Protein 7R3M (pdb70)

Secondary structure (DSSP, 8-state):
--SS--TTS---S-SEEEESSTTS-S--EEEEE-S-----SSSBPP--TTEEEEEEEEESS-SS-EEEEEETTEEEEEEGGGEEEEEES----EEEEPPTTTT---SS----

Structure (mmCIF, N/CA/C/O backbone):
data_7R3M
#
_entry.id   7R3M
#
loop_
_atom_site.group_PDB
_atom_site.id
_atom_site.type_symbol
_atom_site.label_atom_id
_atom_site.label_alt_id
_atom_site.label_comp_id
_atom_site.label_asym_id
_atom_site.label_entity_id
_atom_site.label_seq_id
_atom_site.pdbx_PDB_ins_code
_atom_site.Cartn_x
_atom_site.Cartn_y
_atom_site.Cartn_z
_atom_site.occupancy
_atom_site.B_iso_or_equiv
_atom_site.auth_seq_id
_atom_site.auth_comp_id
_atom_site.auth_asym_id
_atom_site.auth_atom_id
_atom_site.pdbx_PDB_model_num
ATOM 1 N N . MET A 1 1 ? 16.230 -0.362 6.856 1.00 0.00 20 MET A N 1
ATOM 2 C CA . MET A 1 1 ? 17.024 0.576 7.683 1.00 0.00 20 MET A CA 1
ATOM 3 C C . MET A 1 1 ? 18.516 0.396 7.415 1.00 0.00 20 MET A C 1
ATOM 4 O O . MET A 1 1 ? 19.161 -0.491 7.978 1.00 0.00 20 MET A O 1
ATOM 20 N N . PRO A 1 2 ? 19.088 1.247 6.553 1.00 0.00 21 PRO A N 1
ATOM 21 C CA . PRO A 1 2 ? 20.497 1.177 6.181 1.00 0.00 21 PRO A CA 1
ATOM 22 C C . PRO A 1 2 ? 21.393 1.959 7.141 1.00 0.00 21 PRO A C 1
ATOM 23 O O . PRO A 1 2 ? 22.228 2.763 6.718 1.00 0.00 21 PRO A O 1
ATOM 34 N N . GLY A 1 3 ? 21.205 1.729 8.435 1.00 0.00 22 GLY A N 1
ATOM 35 C CA . GLY A 1 3 ? 21.987 2.428 9.443 1.00 0.00 22 GLY A CA 1
ATOM 36 C C . GLY A 1 3 ? 21.457 3.823 9.711 1.00 0.00 22 GLY A C 1
ATOM 37 O O . GLY A 1 3 ? 21.188 4.186 10.855 1.00 0.00 22 GLY A O 1
ATOM 41 N N . GLN A 1 4 ? 21.312 4.604 8.651 1.00 0.00 23 GLN A N 1
ATOM 42 C CA . GLN A 1 4 ? 20.735 5.936 8.743 1.00 0.00 23 GLN A CA 1
ATOM 43 C C . GLN A 1 4 ? 19.438 5.971 7.955 1.00 0.00 23 GLN A C 1
ATOM 44 O O . GLN A 1 4 ? 19.200 5.103 7.117 1.00 0.00 23 GLN A O 1
ATOM 58 N N . LEU A 1 5 ? 18.606 6.966 8.208 1.00 0.00 24 LEU A N 1
ATOM 59 C CA . LEU A 1 5 ? 17.340 7.080 7.505 1.00 0.00 24 LEU A CA 1
ATOM 60 C C . LEU A 1 5 ? 17.032 8.542 7.210 1.00 0.00 24 LEU A C 1
ATOM 61 O O . LEU A 1 5 ? 17.108 9.391 8.101 1.00 0.00 24 LEU A O 1
ATOM 77 N N . ASP A 1 6 ? 16.710 8.833 5.958 1.00 0.00 25 ASP A N 1
ATOM 78 C CA . ASP A 1 6 ? 16.346 10.187 5.555 1.00 0.00 25 ASP A CA 1
ATOM 79 C C . ASP A 1 6 ? 14.919 10.491 5.999 1.00 0.00 25 ASP A C 1
ATOM 80 O O . ASP A 1 6 ? 13.967 9.846 5.558 1.00 0.00 25 ASP A O 1
ATOM 89 N N . PRO A 1 7 ? 14.770 11.492 6.885 1.00 0.00 26 PRO A N 1
ATOM 90 C CA . PRO A 1 7 ? 13.476 11.880 7.469 1.00 0.00 26 PRO A CA 1
ATOM 91 C C . PRO A 1 7 ? 12.395 12.145 6.431 1.00 0.00 26 PRO A C 1
ATOM 92 O O . PRO A 1 7 ? 11.222 11.844 6.651 1.00 0.00 26 PRO A O 1
ATOM 103 N N . SER A 1 8 ? 12.793 12.710 5.303 1.00 0.00 27 SER A N 1
ATOM 104 C CA . SER A 1 8 ? 11.841 13.171 4.310 1.00 0.00 27 SER A CA 1
ATOM 105 C C . SER A 1 8 ? 11.417 12.044 3.370 1.00 0.00 27 SER A C 1
ATOM 106 O O . SER A 1 8 ? 10.568 12.237 2.498 1.00 0.00 27 SER A O 1
ATOM 114 N N . THR A 1 9 ? 11.997 10.867 3.553 1.00 0.00 28 THR A N 1
ATOM 115 C CA . THR A 1 9 ? 11.691 9.736 2.694 1.00 0.00 28 THR A CA 1
ATOM 116 C C . THR A 1 9 ? 11.101 8.586 3.485 1.00 0.00 28 THR A C 1
ATOM 117 O O . THR A 1 9 ? 11.648 8.171 4.510 1.00 0.00 28 THR A O 1
ATOM 128 N N . GLY A 1 10 ? 9.975 8.084 3.007 1.00 0.00 29 GLY A N 1
ATOM 129 C CA . GLY A 1 10 ? 9.327 6.973 3.652 1.00 0.00 29 GLY A CA 1
ATOM 130 C C . GLY A 1 10 ? 9.963 5.650 3.280 1.00 0.00 29 GLY A C 1
ATOM 131 O O . GLY A 1 10 ? 10.927 5.608 2.509 1.00 0.00 29 GLY A O 1
ATOM 135 N N . ARG A 1 11 ? 9.426 4.569 3.817 1.00 0.00 30 ARG A N 1
ATOM 136 C CA . ARG A 1 11 ? 9.979 3.247 3.582 1.00 0.00 30 ARG A CA 1
ATOM 137 C C . ARG A 1 11 ? 9.068 2.438 2.668 1.00 0.00 30 ARG A C 1
ATOM 138 O O . ARG A 1 11 ? 7.937 2.834 2.393 1.00 0.00 30 ARG A O 1
ATOM 159 N N . ARG A 1 12 ? 9.567 1.300 2.203 1.00 0.00 31 ARG A N 1
ATOM 160 C CA . ARG A 1 12 ? 8.801 0.417 1.349 1.00 0.00 31 ARG A CA 1
ATOM 161 C C . ARG A 1 12 ? 7.830 -0.408 2.193 1.00 0.00 31 ARG A C 1
ATOM 162 O O . ARG A 1 12 ? 7.957 -1.629 2.285 1.00 0.00 31 ARG A O 1
ATOM 183 N N . PHE A 1 13 ? 6.879 0.298 2.817 1.00 0.00 32 PHE A N 1
ATOM 184 C CA . PHE A 1 13 ? 5.808 -0.288 3.635 1.00 0.00 32 PHE A CA 1
ATOM 185 C C . PHE A 1 13 ? 6.246 -1.521 4.439 1.00 0.00 32 PHE A C 1
ATOM 186 O O . PHE A 1 13 ? 6.772 -1.387 5.545 1.00 0.00 32 PHE A O 1
ATOM 203 N N . SER A 1 14 ? 6.052 -2.710 3.886 1.00 0.00 33 SER A N 1
ATOM 204 C CA . SER A 1 14 ? 6.340 -3.939 4.604 1.00 0.00 33 SER A CA 1
ATOM 205 C C . SER A 1 14 ? 7.021 -4.944 3.677 1.00 0.00 33 SER A C 1
ATOM 206 O O . SER A 1 14 ? 6.983 -4.805 2.451 1.00 0.00 33 SER A O 1
ATOM 214 N N . GLU A 1 15 ? 7.640 -5.955 4.278 1.00 0.00 34 GLU A N 1
ATOM 215 C CA . GLU A 1 15 ? 8.380 -6.971 3.537 1.00 0.00 34 GLU A CA 1
ATOM 216 C C . GLU A 1 15 ? 7.433 -7.962 2.878 1.00 0.00 34 GLU A C 1
ATOM 217 O O . GLU A 1 15 ? 7.821 -8.708 1.977 1.00 0.00 34 GLU A O 1
ATOM 229 N N . HIS A 1 16 ? 6.199 -7.991 3.347 1.00 0.00 35 HIS A N 1
ATOM 230 C CA . HIS A 1 16 ? 5.194 -8.870 2.778 1.00 0.00 35 HIS A CA 1
ATOM 231 C C . HIS A 1 16 ? 3.881 -8.120 2.630 1.00 0.00 35 HIS A C 1
ATOM 232 O O . HIS A 1 16 ? 3.487 -7.359 3.515 1.00 0.00 35 HIS A O 1
ATOM 247 N N . LYS A 1 17 ? 3.221 -8.329 1.510 1.00 0.00 36 LYS A N 1
ATOM 248 C CA . LYS A 1 17 ? 1.972 -7.658 1.222 1.00 0.00 36 LYS A CA 1
ATOM 249 C C . LYS A 1 17 ? 0.843 -8.674 1.126 1.00 0.00 36 LYS A C 1
ATOM 250 O O . LYS A 1 17 ? 1.000 -9.746 0.546 1.00 0.00 36 LYS A O 1
ATOM 269 N N . LEU A 1 18 ? -0.282 -8.343 1.721 1.00 0.00 37 LEU A N 1
ATOM 270 C CA . LEU A 1 18 ? -1.439 -9.199 1.685 1.00 0.00 37 LEU A CA 1
ATOM 271 C C . LEU A 1 18 ? -2.319 -8.791 0.525 1.00 0.00 37 LEU A C 1
ATOM 272 O O . LEU A 1 18 ? -2.703 -7.629 0.413 1.00 0.00 37 LEU A O 1
ATOM 288 N N . CYS A 1 19 ? -2.635 -9.730 -0.332 1.00 0.00 38 CYS A N 1
ATOM 289 C CA . CYS A 1 19 ? -3.390 -9.423 -1.524 1.00 0.00 38 CYS A CA 1
ATOM 290 C C . CYS A 1 19 ? -4.634 -10.290 -1.622 1.00 0.00 38 CYS A C 1
ATOM 291 O O . CYS A 1 19 ? -4.706 -11.362 -1.021 1.00 0.00 38 CYS A O 1
ATOM 298 N N . ALA A 1 20 ? -5.618 -9.809 -2.377 1.00 0.00 39 ALA A N 1
ATOM 299 C CA . ALA A 1 20 ? -6.843 -10.564 -2.630 1.00 0.00 39 ALA A CA 1
ATOM 300 C C . ALA A 1 20 ? -6.552 -11.768 -3.503 1.00 0.00 39 ALA A C 1
ATOM 301 O O . ALA A 1 20 ? -7.358 -12.690 -3.614 1.00 0.00 39 ALA A O 1
ATOM 308 N N . ASP A 1 21 ? -5.395 -11.732 -4.127 1.00 0.00 40 ASP A N 1
ATOM 309 C CA . ASP A 1 21 ? -4.942 -12.803 -4.985 1.00 0.00 40 ASP A CA 1
ATOM 310 C C . ASP A 1 21 ? -3.424 -12.851 -4.930 1.00 0.00 40 ASP A C 1
ATOM 311 O O . ASP A 1 21 ? -2.785 -11.829 -4.715 1.00 0.00 40 ASP A O 1
ATOM 320 N N . ASP A 1 22 ? -2.864 -14.036 -5.111 1.00 0.00 41 ASP A N 1
ATOM 321 C CA . ASP A 1 22 ? -1.428 -14.269 -4.955 1.00 0.00 41 ASP A CA 1
ATOM 322 C C . ASP A 1 22 ? -0.578 -13.491 -5.975 1.00 0.00 41 ASP A C 1
ATOM 323 O O . ASP A 1 22 ? 0.641 -13.417 -5.842 1.00 0.00 41 ASP A O 1
ATOM 332 N N . GLU A 1 23 ? -1.214 -12.891 -6.978 1.00 0.00 42 GLU A N 1
ATOM 333 C CA . GLU A 1 23 ? -0.489 -12.038 -7.919 1.00 0.00 42 GLU A CA 1
ATOM 334 C C . GLU A 1 23 ? -0.860 -10.578 -7.694 1.00 0.00 42 GLU A C 1
ATOM 335 O O . GLU A 1 23 ? -0.362 -9.678 -8.367 1.00 0.00 42 GLU A O 1
ATOM 347 N N . CYS A 1 24 ? -1.750 -10.373 -6.730 1.00 0.00 43 CYS A N 1
ATOM 348 C CA . CYS A 1 24 ? -2.200 -9.050 -6.303 1.00 0.00 43 CYS A CA 1
ATOM 349 C C . CYS A 1 24 ? -2.830 -8.252 -7.441 1.00 0.00 43 CYS A C 1
ATOM 350 O O . CYS A 1 24 ? -2.825 -7.023 -7.422 1.00 0.00 43 CYS A O 1
ATOM 357 N N . SER A 1 25 ? -3.396 -8.945 -8.416 1.00 0.00 44 SER A N 1
ATOM 358 C CA . SER A 1 25 ? -3.992 -8.277 -9.561 1.00 0.00 44 SER A CA 1
ATOM 359 C C . SER A 1 25 ? -5.492 -8.069 -9.344 1.00 0.00 44 SER A C 1
ATOM 360 O O . SER A 1 25 ? -6.175 -7.456 -10.167 1.00 0.00 44 SER A O 1
ATOM 368 N N . MET A 1 26 ? -6.003 -8.551 -8.217 1.00 0.00 45 MET A N 1
ATOM 369 C CA . MET A 1 26 ? -7.425 -8.469 -7.944 1.00 0.00 45 MET A CA 1
ATOM 370 C C . MET A 1 26 ? -7.673 -7.609 -6.719 1.00 0.00 45 MET A C 1
ATOM 371 O O . MET A 1 26 ? -6.953 -7.709 -5.725 1.00 0.00 45 MET A O 1
ATOM 385 N N . LEU A 1 27 ? -8.675 -6.749 -6.818 1.00 0.00 46 LEU A N 1
ATOM 386 C CA . LEU A 1 27 ? -9.036 -5.844 -5.742 1.00 0.00 46 LEU A CA 1
ATOM 387 C C . LEU A 1 27 ? -9.483 -6.582 -4.496 1.00 0.00 46 LEU A C 1
ATOM 388 O O . LEU A 1 27 ? -10.140 -7.623 -4.568 1.00 0.00 46 LEU A O 1
ATOM 404 N N . MET A 1 28 ? -9.134 -6.019 -3.352 1.00 0.00 47 MET A N 1
ATOM 405 C CA . MET A 1 28 ? -9.506 -6.595 -2.069 1.00 0.00 47 MET A CA 1
ATOM 406 C C . MET A 1 28 ? -10.734 -5.880 -1.552 1.00 0.00 47 MET A C 1
ATOM 407 O O . MET A 1 28 ? -11.794 -6.474 -1.358 1.00 0.00 47 MET A O 1
ATOM 421 N N . TYR A 1 29 ? -10.574 -4.585 -1.343 1.00 0.00 48 TYR A N 1
ATOM 422 C CA . TYR A 1 29 ? -11.661 -3.743 -0.902 1.00 0.00 48 TYR A CA 1
ATOM 423 C C . TYR A 1 29 ? -11.754 -2.540 -1.823 1.00 0.00 48 TYR A C 1
ATOM 424 O O . TYR A 1 29 ? -10.905 -2.336 -2.693 1.00 0.00 48 TYR A O 1
ATOM 442 N N . ARG A 1 30 ? -12.787 -1.765 -1.633 1.00 0.00 49 ARG A N 1
ATOM 443 C CA . ARG A 1 30 ? -12.879 -0.450 -2.203 1.00 0.00 49 ARG A CA 1
ATOM 444 C C . ARG A 1 30 ? -13.064 0.504 -1.042 1.00 0.00 49 ARG A C 1
ATOM 445 O O . ARG A 1 30 ? -13.753 0.170 -0.081 1.00 0.00 49 ARG A O 1
ATOM 466 N N . GLY A 1 31 ? -12.445 1.660 -1.093 1.00 0.00 50 GLY A N 1
ATOM 467 C CA . GLY A 1 31 ? -12.450 2.517 0.066 1.00 0.00 50 GLY A CA 1
ATOM 468 C C . GLY A 1 31 ? -12.668 3.963 -0.273 1.00 0.00 50 GLY A C 1
ATOM 469 O O . GLY A 1 31 ? -12.703 4.341 -1.440 1.00 0.00 50 GLY A O 1
ATOM 473 N N . GLU A 1 32 ? -12.846 4.768 0.748 1.00 0.00 51 GLU A N 1
ATOM 474 C CA . GLU A 1 32 ? -12.947 6.196 0.576 1.00 0.00 51 GLU A CA 1
ATOM 475 C C . GLU A 1 32 ? -12.110 6.852 1.655 1.00 0.00 51 GLU A C 1
ATOM 476 O O . GLU A 1 32 ? -12.036 6.358 2.780 1.00 0.00 51 GLU A O 1
ATOM 488 N N . ALA A 1 33 ? -11.449 7.928 1.309 1.00 0.00 52 ALA A N 1
ATOM 489 C CA . ALA A 1 33 ? -10.563 8.588 2.240 1.00 0.00 52 ALA A CA 1
ATOM 490 C C . ALA A 1 33 ? -11.356 9.500 3.152 1.00 0.00 52 ALA A C 1
ATOM 491 O O . ALA A 1 33 ? -12.055 10.388 2.685 1.00 0.00 52 ALA A O 1
ATOM 498 N N . LEU A 1 34 ? -11.282 9.253 4.447 1.00 0.00 53 LEU A N 1
ATOM 499 C CA . LEU A 1 34 ? -12.008 10.065 5.417 1.00 0.00 53 LEU A CA 1
ATOM 500 C C . LEU A 1 34 ? -11.082 10.981 6.161 1.00 0.00 53 LEU A C 1
ATOM 501 O O . LEU A 1 34 ? -11.343 11.410 7.283 1.00 0.00 53 LEU A O 1
ATOM 517 N N . GLU A 1 35 ? -10.011 11.271 5.500 1.00 0.00 54 GLU A N 1
ATOM 518 C CA . GLU A 1 35 ? -8.988 12.142 6.031 1.00 0.00 54 GLU A CA 1
ATOM 519 C C . GLU A 1 35 ? -8.227 12.803 4.902 1.00 0.00 54 GLU A C 1
ATOM 520 O O . GLU A 1 35 ? -7.968 12.190 3.868 1.00 0.00 54 GLU A O 1
ATOM 532 N N . ASP A 1 36 ? -7.900 14.061 5.111 1.00 0.00 55 ASP A N 1
ATOM 533 C CA . ASP A 1 36 ? -7.108 14.832 4.154 1.00 0.00 55 ASP A CA 1
ATOM 534 C C . ASP A 1 36 ? -5.663 14.367 4.237 1.00 0.00 55 ASP A C 1
ATOM 535 O O . ASP A 1 36 ? -5.205 13.988 5.316 1.00 0.00 55 ASP A O 1
ATOM 544 N N . PHE A 1 37 ? -4.941 14.400 3.129 1.00 0.00 56 PHE A N 1
ATOM 545 C CA . PHE A 1 37 ? -3.620 13.795 3.089 1.00 0.00 56 PHE A CA 1
ATOM 546 C C . PHE A 1 37 ? -2.887 14.142 1.793 1.00 0.00 56 PHE A C 1
ATOM 547 O O . PHE A 1 37 ? -3.490 14.561 0.809 1.00 0.00 56 PHE A O 1
ATOM 564 N N . THR A 1 38 ? -1.577 14.005 1.815 1.00 0.00 57 THR A N 1
ATOM 565 C CA . THR A 1 38 ? -0.757 14.217 0.641 1.00 0.00 57 THR A CA 1
ATOM 566 C C . THR A 1 38 ? 0.359 13.181 0.605 1.00 0.00 57 THR A C 1
ATOM 567 O O . THR A 1 38 ? 0.864 12.773 1.649 1.00 0.00 57 THR A O 1
ATOM 578 N N . GLY A 1 39 ? 0.721 12.747 -0.590 1.00 0.00 58 GLY A N 1
ATOM 579 C CA . GLY A 1 39 ? 1.780 11.777 -0.735 1.00 0.00 58 GLY A CA 1
ATOM 580 C C . GLY A 1 39 ? 2.964 12.339 -1.494 1.00 0.00 58 GLY A C 1
ATOM 581 O O . GLY A 1 39 ? 3.147 12.038 -2.672 1.00 0.00 58 GLY A O 1
ATOM 585 N N . PRO A 1 40 ? 3.805 13.154 -0.836 1.00 0.00 59 PRO A N 1
ATOM 586 C CA . PRO A 1 40 ? 4.964 13.785 -1.475 1.00 0.00 59 PRO A CA 1
ATOM 587 C C . PRO A 1 40 ? 6.130 12.821 -1.568 1.00 0.00 59 PRO A C 1
ATOM 588 O O . PRO A 1 40 ? 7.167 13.106 -2.163 1.00 0.00 59 PRO A O 1
ATOM 599 N N . ASP A 1 41 ? 5.920 11.669 -0.972 1.00 0.00 60 ASP A N 1
ATOM 600 C CA . ASP A 1 41 ? 6.933 10.628 -0.871 1.00 0.00 60 ASP A CA 1
ATOM 601 C C . ASP A 1 41 ? 7.046 9.809 -2.157 1.00 0.00 60 ASP A C 1
ATOM 602 O O . ASP A 1 41 ? 7.524 8.675 -2.138 1.00 0.00 60 ASP A O 1
ATOM 611 N N . CYS A 1 42 ? 6.537 10.363 -3.250 1.00 0.00 61 CYS A N 1
ATOM 612 C CA . CYS A 1 42 ? 6.709 9.793 -4.587 1.00 0.00 61 CYS A CA 1
ATOM 613 C C . CYS A 1 42 ? 5.758 8.631 -4.879 1.00 0.00 61 CYS A C 1
ATOM 614 O O . CYS A 1 42 ? 5.157 8.578 -5.951 1.00 0.00 61 CYS A O 1
ATOM 621 N N . ARG A 1 43 ? 5.600 7.712 -3.938 1.00 0.00 62 ARG A N 1
ATOM 622 C CA . ARG A 1 43 ? 4.823 6.502 -4.205 1.00 0.00 62 ARG A CA 1
ATOM 623 C C . ARG A 1 43 ? 3.789 6.288 -3.125 1.00 0.00 62 ARG A C 1
ATOM 624 O O . ARG A 1 43 ? 3.111 5.269 -3.074 1.00 0.00 62 ARG A O 1
ATOM 645 N N . PHE A 1 44 ? 3.731 7.245 -2.233 1.00 0.00 63 PHE A N 1
ATOM 646 C CA . PHE A 1 44 ? 2.601 7.394 -1.340 1.00 0.00 63 PHE A CA 1
ATOM 647 C C . PHE A 1 44 ? 1.367 7.762 -2.148 1.00 0.00 63 PHE A C 1
ATOM 648 O O . PHE A 1 44 ? 1.478 8.327 -3.237 1.00 0.00 63 PHE A O 1
ATOM 665 N N . VAL A 1 45 ? 0.207 7.448 -1.620 1.00 0.00 64 VAL A N 1
ATOM 666 C CA . VAL A 1 45 ? -1.030 7.804 -2.265 1.00 0.00 64 VAL A CA 1
ATOM 667 C C . VAL A 1 45 ? -1.580 9.103 -1.687 1.00 0.00 64 VAL A C 1
ATOM 668 O O . VAL A 1 45 ? -1.709 9.246 -0.471 1.00 0.00 64 VAL A O 1
ATOM 681 N N . ASN A 1 46 ? -1.881 10.049 -2.562 1.00 0.00 65 ASN A N 1
ATOM 682 C CA . ASN A 1 46 ? -2.510 11.285 -2.155 1.00 0.00 65 ASN A CA 1
ATOM 683 C C . ASN A 1 46 ? -4.012 11.132 -2.233 1.00 0.00 65 ASN A C 1
ATOM 684 O O . ASN A 1 46 ? -4.549 10.529 -3.164 1.00 0.00 65 ASN A O 1
ATOM 695 N N . PHE A 1 47 ? -4.664 11.697 -1.257 1.00 0.00 66 PHE A N 1
ATOM 696 C CA . PHE A 1 47 ? -6.113 11.701 -1.169 1.00 0.00 66 PHE A CA 1
ATOM 697 C C . PHE A 1 47 ? -6.540 12.662 -0.078 1.00 0.00 66 PHE A C 1
ATOM 698 O O . PHE A 1 47 ? -5.704 13.212 0.621 1.00 0.00 66 PHE A O 1
ATOM 715 N N . LYS A 1 48 ? -7.827 12.864 0.070 1.00 0.00 67 LYS A N 1
ATOM 716 C CA . LYS A 1 48 ? -8.338 13.645 1.177 1.00 0.00 67 LYS A CA 1
ATOM 717 C C . LYS A 1 48 ? -9.742 13.174 1.501 1.00 0.00 67 LYS A C 1
ATOM 718 O O . LYS A 1 48 ? -10.287 12.341 0.776 1.00 0.00 67 LYS A O 1
ATOM 737 N N . LYS A 1 49 ? -10.327 13.683 2.576 1.00 0.00 68 LYS A N 1
ATOM 738 C CA . LYS A 1 49 ? -11.647 13.231 2.980 1.00 0.00 68 LYS A CA 1
ATOM 739 C C . LYS A 1 49 ? -12.671 13.454 1.866 1.00 0.00 68 LYS A C 1
ATOM 740 O O . LYS A 1 49 ? -12.914 14.584 1.441 1.00 0.00 68 LYS A O 1
ATOM 759 N N . GLY A 1 50 ? -13.243 12.356 1.390 1.00 0.00 69 GLY A N 1
ATOM 760 C CA . GLY A 1 50 ? -14.201 12.408 0.304 1.00 0.00 69 GLY A CA 1
ATOM 761 C C . GLY A 1 50 ? -13.609 11.940 -1.018 1.00 0.00 69 GLY A C 1
ATOM 762 O O . GLY A 1 50 ? -14.237 12.078 -2.066 1.00 0.00 69 GLY A O 1
ATOM 766 N N . ASP A 1 51 ? -12.399 11.397 -0.971 1.00 0.00 70 ASP A N 1
ATOM 767 C CA . ASP A 1 51 ? -11.730 10.894 -2.168 1.00 0.00 70 ASP A CA 1
ATOM 768 C C . ASP A 1 51 ? -11.844 9.375 -2.242 1.00 0.00 70 ASP A C 1
ATOM 769 O O . ASP A 1 51 ? -11.345 8.668 -1.366 1.00 0.00 70 ASP A O 1
ATOM 778 N N . PRO A 1 52 ? -12.541 8.861 -3.263 1.00 0.00 71 PRO A N 1
ATOM 779 C CA . PRO A 1 52 ? -12.694 7.417 -3.493 1.00 0.00 71 PRO A CA 1
ATOM 780 C C . PRO A 1 52 ? -11.370 6.733 -3.835 1.00 0.00 71 PRO A C 1
ATOM 781 O O . PRO A 1 52 ? -10.644 7.169 -4.730 1.00 0.00 71 PRO A O 1
ATOM 792 N N . VAL A 1 53 ? -11.064 5.658 -3.116 1.00 0.00 72 VAL A N 1
ATOM 793 C CA . VAL A 1 53 ? -9.842 4.910 -3.325 1.00 0.00 72 VAL A CA 1
ATOM 794 C C . VAL A 1 53 ? -10.155 3.453 -3.670 1.00 0.00 72 VAL A C 1
ATOM 795 O O . VAL A 1 53 ? -11.227 2.937 -3.341 1.00 0.00 72 VAL A O 1
ATOM 808 N N . TYR A 1 54 ? -9.232 2.803 -4.352 1.00 0.00 73 TYR A N 1
ATOM 809 C CA . TYR A 1 54 ? -9.319 1.370 -4.583 1.00 0.00 73 TYR A CA 1
ATOM 810 C C . TYR A 1 54 ? -8.124 0.691 -3.943 1.00 0.00 73 TYR A C 1
ATOM 811 O O . TYR A 1 54 ? -6.996 1.136 -4.125 1.00 0.00 73 TYR A O 1
ATOM 829 N N . VAL A 1 55 ? -8.358 -0.379 -3.199 1.00 0.00 74 VAL A N 1
ATOM 830 C CA . VAL A 1 55 ? -7.286 -1.037 -2.488 1.00 0.00 74 VAL A CA 1
ATOM 831 C C . VAL A 1 55 ? -6.974 -2.393 -3.139 1.00 0.00 74 VAL A C 1
ATOM 832 O O . VAL A 1 55 ? -7.776 -3.336 -3.089 1.00 0.00 74 VAL A O 1
ATOM 845 N N . TYR A 1 56 ? -5.823 -2.454 -3.809 1.00 0.00 75 TYR A N 1
ATOM 846 C CA . TYR A 1 56 ? -5.400 -3.659 -4.520 1.00 0.00 75 TYR A CA 1
ATOM 847 C C . TYR A 1 56 ? -4.794 -4.671 -3.564 1.00 0.00 75 TYR A C 1
ATOM 848 O O . TYR A 1 56 ? -4.973 -5.879 -3.724 1.00 0.00 75 TYR A O 1
ATOM 866 N N . TYR A 1 57 ? -4.067 -4.167 -2.578 1.00 0.00 76 TYR A N 1
ATOM 867 C CA . TYR A 1 57 ? -3.440 -5.016 -1.585 1.00 0.00 76 TYR A CA 1
ATOM 868 C C . TYR A 1 57 ? -3.146 -4.209 -0.331 1.00 0.00 76 TYR A C 1
ATOM 869 O O . TYR A 1 57 ? -3.319 -2.988 -0.313 1.00 0.00 76 TYR A O 1
ATOM 887 N N . LYS A 1 58 ? -2.707 -4.888 0.711 1.00 0.00 77 LYS A N 1
ATOM 888 C CA . LYS A 1 58 ? -2.416 -4.237 1.973 1.00 0.00 77 LYS A CA 1
ATOM 889 C C . LYS A 1 58 ? -1.193 -4.862 2.635 1.00 0.00 77 LYS A C 1
ATOM 890 O O . LYS A 1 58 ? -0.656 -5.842 2.142 1.00 0.00 77 LYS A O 1
ATOM 909 N N . LEU A 1 59 ? -0.736 -4.277 3.731 1.00 0.00 78 LEU A N 1
ATOM 910 C CA . LEU A 1 59 ? 0.435 -4.789 4.439 1.00 0.00 78 LEU A CA 1
ATOM 911 C C . LEU A 1 59 ? 0.080 -5.999 5.294 1.00 0.00 78 LEU A C 1
ATOM 912 O O . LEU A 1 59 ? -1.011 -6.069 5.866 1.00 0.00 78 LEU A O 1
ATOM 928 N N . ALA A 1 60 ? 1.005 -6.950 5.373 1.00 0.00 79 ALA A N 1
ATOM 929 C CA . ALA A 1 60 ? 0.831 -8.125 6.212 1.00 0.00 79 ALA A CA 1
ATOM 930 C C . ALA A 1 60 ? 1.039 -7.787 7.678 1.00 0.00 79 ALA A C 1
ATOM 931 O O . ALA A 1 60 ? 2.119 -8.011 8.228 1.00 0.00 79 ALA A O 1
ATOM 938 N N . ARG A 1 61 ? -0.001 -7.223 8.287 1.00 0.00 80 ARG A N 1
ATOM 939 C CA . ARG A 1 61 ? -0.018 -6.924 9.717 1.00 0.00 80 ARG A CA 1
ATOM 940 C C . ARG A 1 61 ? 1.059 -5.903 10.079 1.00 0.00 80 ARG A C 1
ATOM 941 O O . ARG A 1 61 ? 2.199 -6.261 10.386 1.00 0.00 80 ARG A O 1
ATOM 962 N N . GLY A 1 62 ? 0.692 -4.633 10.058 1.00 0.00 81 GLY A N 1
ATOM 963 C CA . GLY A 1 62 ? 1.649 -3.589 10.350 1.00 0.00 81 GLY A CA 1
ATOM 964 C C . GLY A 1 62 ? 0.991 -2.359 10.928 1.00 0.00 81 GLY A C 1
ATOM 965 O O . GLY A 1 62 ? -0.116 -1.997 10.528 1.00 0.00 81 GLY A O 1
ATOM 969 N N . TRP A 1 63 ? 1.657 -1.736 11.885 1.00 0.00 82 TRP A N 1
ATOM 970 C CA . TRP A 1 63 ? 1.175 -0.508 12.482 1.00 0.00 82 TRP A CA 1
ATOM 971 C C . TRP A 1 63 ? 2.247 0.572 12.376 1.00 0.00 82 TRP A C 1
ATOM 972 O O . TRP A 1 63 ? 3.411 0.320 12.685 1.00 0.00 82 TRP A O 1
ATOM 993 N N . PRO A 1 64 ? 1.882 1.788 11.936 1.00 0.00 83 PRO A N 1
ATOM 994 C CA . PRO A 1 64 ? 0.498 2.153 11.604 1.00 0.00 83 PRO A CA 1
ATOM 995 C C . PRO A 1 64 ? -0.064 1.333 10.449 1.00 0.00 83 PRO A C 1
ATOM 996 O O . PRO A 1 64 ? 0.650 1.014 9.493 1.00 0.00 83 PRO A O 1
ATOM 1007 N N . GLU A 1 65 ? -1.337 0.968 10.570 1.00 0.00 84 GLU A N 1
ATOM 1008 C CA . GLU A 1 65 ? -2.026 0.215 9.531 1.00 0.00 84 GLU A CA 1
ATOM 1009 C C . GLU A 1 65 ? -1.971 0.959 8.204 1.00 0.00 84 GLU A C 1
ATOM 1010 O O . GLU A 1 65 ? -2.470 2.078 8.062 1.00 0.00 84 GLU A O 1
ATOM 1022 N N . VAL A 1 66 ? -1.342 0.323 7.248 1.00 0.00 85 VAL A N 1
ATOM 1023 C CA . VAL A 1 66 ? -1.109 0.907 5.941 1.00 0.00 85 VAL A CA 1
ATOM 1024 C C . VAL A 1 66 ? -1.578 -0.028 4.839 1.00 0.00 85 VAL A C 1
ATOM 1025 O O . VAL A 1 66 ? -1.407 -1.246 4.917 1.00 0.00 85 VAL A O 1
ATOM 1038 N N . TRP A 1 67 ? -2.177 0.566 3.828 1.00 0.00 86 TRP A N 1
ATOM 1039 C CA . TRP A 1 67 ? -2.712 -0.163 2.688 1.00 0.00 86 TRP A CA 1
ATOM 1040 C C . TRP A 1 67 ? -2.151 0.429 1.402 1.00 0.00 86 TRP A C 1
ATOM 1041 O O . TRP A 1 67 ? -1.395 1.401 1.446 1.00 0.00 86 TRP A O 1
ATOM 1062 N N . ALA A 1 68 ? -2.501 -0.151 0.265 1.00 0.00 87 ALA A N 1
ATOM 1063 C CA . ALA A 1 68 ? -2.030 0.364 -1.009 1.00 0.00 87 ALA A CA 1
ATOM 1064 C C . ALA A 1 68 ? -3.102 0.255 -2.085 1.00 0.00 87 ALA A C 1
ATOM 1065 O O . ALA A 1 68 ? -3.915 -0.672 -2.083 1.00 0.00 87 ALA A O 1
ATOM 1072 N N . GLY A 1 69 ? -3.094 1.206 -3.003 1.00 0.00 88 GLY A N 1
ATOM 1073 C CA . GLY A 1 69 ? -4.085 1.230 -4.053 1.00 0.00 88 GLY A CA 1
ATOM 1074 C C . GLY A 1 69 ? -3.920 2.422 -4.966 1.00 0.00 88 GLY A C 1
ATOM 1075 O O . GLY A 1 69 ? -2.850 3.034 -5.005 1.00 0.00 88 GLY A O 1
ATOM 1079 N N . SER A 1 70 ? -4.972 2.760 -5.698 1.00 0.00 89 SER A N 1
ATOM 1080 C CA . SER A 1 70 ? -4.922 3.882 -6.620 1.00 0.00 89 SER A CA 1
ATOM 1081 C C . SER A 1 70 ? -6.016 4.895 -6.301 1.00 0.00 89 SER A C 1
ATOM 1082 O O . SER A 1 70 ? -7.154 4.526 -5.999 1.00 0.00 89 SER A O 1
ATOM 1090 N N . VAL A 1 71 ? -5.648 6.170 -6.346 1.00 0.00 90 VAL A N 1
ATOM 1091 C CA . VAL A 1 71 ? -6.573 7.266 -6.093 1.00 0.00 90 VAL A CA 1
ATOM 1092 C C . VAL A 1 71 ? -6.277 8.416 -7.043 1.00 0.00 90 VAL A C 1
ATOM 1093 O O . VAL A 1 71 ? -5.183 8.983 -7.003 1.00 0.00 90 VAL A O 1
ATOM 1106 N N . GLY A 1 72 ? -7.236 8.750 -7.893 1.00 0.00 91 GLY A N 1
ATOM 1107 C CA . GLY A 1 72 ? -7.041 9.830 -8.841 1.00 0.00 91 GLY A CA 1
ATOM 1108 C C . GLY A 1 72 ? -5.914 9.544 -9.810 1.00 0.00 91 GLY A C 1
ATOM 1109 O O . GLY A 1 72 ? -6.059 8.725 -10.714 1.00 0.00 91 GLY A O 1
ATOM 1113 N N . ARG A 1 73 ? -4.785 10.211 -9.617 1.00 0.00 92 ARG A N 1
ATOM 1114 C CA . ARG A 1 73 ? -3.616 9.984 -10.456 1.00 0.00 92 ARG A CA 1
ATOM 1115 C C . ARG A 1 73 ? -2.451 9.443 -9.634 1.00 0.00 92 ARG A C 1
ATOM 1116 O O . ARG A 1 73 ? -1.326 9.323 -10.123 1.00 0.00 92 ARG A O 1
ATOM 1137 N N . THR A 1 74 ? -2.727 9.114 -8.383 1.00 0.00 93 THR A N 1
ATOM 1138 C CA . THR A 1 74 ? -1.706 8.605 -7.488 1.00 0.00 93 THR A CA 1
ATOM 1139 C C . THR A 1 74 ? -1.970 7.163 -7.096 1.00 0.00 93 THR A C 1
ATOM 1140 O O . THR A 1 74 ? -3.086 6.797 -6.738 1.00 0.00 93 THR A O 1
ATOM 1151 N N . PHE A 1 75 ? -0.936 6.355 -7.185 1.00 0.00 94 PHE A N 1
ATOM 1152 C CA . PHE A 1 75 ? -1.016 4.962 -6.830 1.00 0.00 94 PHE A CA 1
ATOM 1153 C C . PHE A 1 75 ? 0.221 4.552 -6.041 1.00 0.00 94 PHE A C 1
ATOM 1154 O O . PHE A 1 75 ? 1.345 4.904 -6.403 1.00 0.00 94 PHE A O 1
ATOM 1171 N N . GLY A 1 76 ? 0.007 3.840 -4.955 1.00 0.00 95 GLY A N 1
ATOM 1172 C CA . GLY A 1 76 ? 1.100 3.428 -4.109 1.00 0.00 95 GLY A CA 1
ATOM 1173 C C . GLY A 1 76 ? 0.618 3.038 -2.733 1.00 0.00 95 GLY A C 1
ATOM 1174 O O . GLY A 1 76 ? -0.452 2.450 -2.600 1.00 0.00 95 GLY A O 1
ATOM 1178 N N . TYR A 1 77 ? 1.377 3.408 -1.709 1.00 0.00 96 TYR A N 1
ATOM 1179 C CA . TYR A 1 77 ? 1.039 3.034 -0.342 1.00 0.00 96 TYR A CA 1
ATOM 1180 C C . TYR A 1 77 ? 0.493 4.227 0.431 1.00 0.00 96 TYR A C 1
ATOM 1181 O O . TYR A 1 77 ? 0.762 5.369 0.077 1.00 0.00 96 TYR A O 1
ATOM 1199 N N . PHE A 1 78 ? -0.298 3.955 1.465 1.00 0.00 97 PHE A N 1
ATOM 1200 C CA . PHE A 1 78 ? -0.908 5.007 2.274 1.00 0.00 97 PHE A CA 1
ATOM 1201 C C . PHE A 1 78 ? -1.484 4.418 3.557 1.00 0.00 97 PHE A C 1
ATOM 1202 O O . PHE A 1 78 ? -1.725 3.217 3.633 1.00 0.00 97 PHE A O 1
ATOM 1219 N N . PRO A 1 79 ? -1.719 5.245 4.585 1.00 0.00 98 PRO A N 1
ATOM 1220 C CA . PRO A 1 79 ? -2.290 4.780 5.842 1.00 0.00 98 PRO A CA 1
ATOM 1221 C C . PRO A 1 79 ? -3.745 4.365 5.689 1.00 0.00 98 PRO A C 1
ATOM 1222 O O . PRO A 1 79 ? -4.608 5.181 5.368 1.00 0.00 98 PRO A O 1
ATOM 1233 N N . LYS A 1 80 ? -3.993 3.082 5.913 1.00 0.00 99 LYS A N 1
ATOM 1234 C CA . LYS A 1 80 ? -5.329 2.526 5.954 1.00 0.00 99 LYS A CA 1
ATOM 1235 C C . LYS A 1 80 ? -6.184 3.309 6.939 1.00 0.00 99 LYS A C 1
ATOM 1236 O O . LYS A 1 80 ? -7.367 3.555 6.710 1.00 0.00 99 LYS A O 1
ATOM 1255 N N . ASP A 1 81 ? -5.546 3.684 8.036 1.00 0.00 100 ASP A N 1
ATOM 1256 C CA . ASP A 1 81 ? -6.128 4.556 9.058 1.00 0.00 100 ASP A CA 1
ATOM 1257 C C . ASP A 1 81 ? -6.755 5.827 8.480 1.00 0.00 100 ASP A C 1
ATOM 1258 O O . ASP A 1 81 ? -7.657 6.410 9.083 1.00 0.00 100 ASP A O 1
ATOM 1267 N N . LEU A 1 82 ? -6.298 6.248 7.314 1.00 0.00 101 LEU A N 1
ATOM 1268 C CA . LEU A 1 82 ? -6.752 7.504 6.741 1.00 0.00 101 LEU A CA 1
ATOM 1269 C C . LEU A 1 82 ? -7.880 7.296 5.738 1.00 0.00 101 LEU A C 1
ATOM 1270 O O . LEU A 1 82 ? -8.376 8.255 5.144 1.00 0.00 101 LEU A O 1
ATOM 1286 N N . ILE A 1 83 ? -8.302 6.050 5.562 1.00 0.00 102 ILE A N 1
ATOM 1287 C CA . ILE A 1 83 ? -9.465 5.767 4.727 1.00 0.00 102 ILE A CA 1
ATOM 1288 C C . ILE A 1 83 ? -10.445 4.854 5.446 1.00 0.00 102 ILE A C 1
ATOM 1289 O O . ILE A 1 83 ? -10.184 4.383 6.553 1.00 0.00 102 ILE A O 1
ATOM 1305 N N . GLN A 1 84 ? -11.575 4.627 4.806 1.00 0.00 103 GLN A N 1
ATOM 1306 C CA . GLN A 1 84 ? -12.579 3.719 5.284 1.00 0.00 103 GLN A CA 1
ATOM 1307 C C . GLN A 1 84 ? -13.019 2.811 4.141 1.00 0.00 103 GLN A C 1
ATOM 1308 O O . GLN A 1 84 ? -13.303 3.280 3.038 1.00 0.00 103 GLN A O 1
ATOM 1322 N N . VAL A 1 85 ? -13.033 1.514 4.407 1.00 0.00 104 VAL A N 1
ATOM 1323 C CA . VAL A 1 85 ? -13.547 0.531 3.483 1.00 0.00 104 VAL A CA 1
ATOM 1324 C C . VAL A 1 85 ? -14.999 0.841 3.137 1.00 0.00 104 VAL A C 1
ATOM 1325 O O . VAL A 1 85 ? -15.876 0.827 3.998 1.00 0.00 104 VAL A O 1
ATOM 1338 N N . VAL A 1 86 ? -15.251 1.120 1.882 1.00 0.00 105 VAL A N 1
ATOM 1339 C CA . VAL A 1 86 ? -16.581 1.515 1.454 1.00 0.00 105 VAL A CA 1
ATOM 1340 C C . VAL A 1 86 ? -17.311 0.299 0.928 1.00 0.00 105 VAL A C 1
ATOM 1341 O O . VAL A 1 86 ? -18.531 0.300 0.752 1.00 0.00 105 VAL A O 1
ATOM 1354 N N . HIS A 1 87 ? -16.530 -0.740 0.696 1.00 0.00 106 HIS A N 1
ATOM 1355 C CA . HIS A 1 87 ? -17.045 -2.031 0.231 1.00 0.00 106 HIS A CA 1
ATOM 1356 C C . HIS A 1 87 ? -15.881 -2.983 0.039 1.00 0.00 106 HIS A C 1
ATOM 1357 O O . HIS A 1 87 ? -14.749 -2.536 -0.103 1.00 0.00 106 HIS A O 1
ATOM 1372 N N . GLU A 1 88 ? -16.124 -4.283 0.054 1.00 0.00 107 GLU A N 1
ATOM 1373 C CA . GLU A 1 88 ? -15.048 -5.215 -0.206 1.00 0.00 107 GLU A CA 1
ATOM 1374 C C . GLU A 1 88 ? -15.462 -6.329 -1.155 1.00 0.00 107 GLU A C 1
ATOM 1375 O O . GLU A 1 88 ? -16.616 -6.761 -1.181 1.00 0.00 107 GLU A O 1
ATOM 1387 N N . TYR A 1 89 ? -14.504 -6.751 -1.968 1.00 0.00 108 TYR A N 1
ATOM 1388 C CA . TYR A 1 89 ? -14.719 -7.818 -2.934 1.00 0.00 108 TYR A CA 1
ATOM 1389 C C . TYR A 1 89 ? -14.448 -9.181 -2.326 1.00 0.00 108 TYR A C 1
ATOM 1390 O O . TYR A 1 89 ? -15.055 -10.180 -2.712 1.00 0.00 108 TYR A O 1
ATOM 1408 N N . THR A 1 90 ? -13.524 -9.218 -1.389 1.00 0.00 109 THR A N 1
ATOM 1409 C CA . THR A 1 90 ? -13.149 -10.457 -0.749 1.00 0.00 109 THR A CA 1
ATOM 1410 C C . THR A 1 90 ? -12.590 -10.207 0.650 1.00 0.00 109 THR A C 1
ATOM 1411 O O . THR A 1 90 ? -12.100 -9.115 0.950 1.00 0.00 109 THR A O 1
ATOM 1422 N N . LYS A 1 91 ? -12.691 -11.219 1.505 1.00 0.00 110 LYS A N 1
ATOM 1423 C CA . LYS A 1 91 ? -12.050 -11.195 2.814 1.00 0.00 110 LYS A CA 1
ATOM 1424 C C . LYS A 1 91 ? -10.717 -11.928 2.738 1.00 0.00 110 LYS A C 1
ATOM 1425 O O . LYS A 1 91 ? -10.088 -12.206 3.761 1.00 0.00 110 LYS A O 1
ATOM 1444 N N . GLU A 1 92 ? -10.298 -12.240 1.517 1.00 0.00 111 GLU A N 1
ATOM 1445 C CA . GLU A 1 92 ? -9.103 -13.051 1.306 1.00 0.00 111 GLU A CA 1
ATOM 1446 C C . GLU A 1 92 ? -7.840 -12.245 1.543 1.00 0.00 111 GLU A C 1
ATOM 1447 O O . GLU A 1 92 ? -7.758 -11.070 1.183 1.00 0.00 111 GLU A O 1
ATOM 1459 N N . GLU A 1 93 ? -6.852 -12.895 2.139 1.00 0.00 112 GLU A N 1
ATOM 1460 C CA . GLU A 1 93 ? -5.604 -12.245 2.489 1.00 0.00 112 GLU A CA 1
ATOM 1461 C C . GLU A 1 93 ? -4.433 -13.167 2.190 1.00 0.00 112 GLU A C 1
ATOM 1462 O O . GLU A 1 93 ? -3.922 -13.862 3.070 1.00 0.00 112 GLU A O 1
ATOM 1474 N N . LEU A 1 94 ? -4.026 -13.165 0.940 1.00 0.00 113 LEU A N 1
ATOM 1475 C CA . LEU A 1 94 ? -2.895 -13.959 0.487 1.00 0.00 113 LEU A CA 1
ATOM 1476 C C . LEU A 1 94 ? -1.608 -13.204 0.740 1.00 0.00 113 LEU A C 1
ATOM 1477 O O . LEU A 1 94 ? -1.520 -12.014 0.455 1.00 0.00 113 LEU A O 1
ATOM 1493 N N . GLN A 1 95 ? -0.611 -13.883 1.268 1.00 0.00 114 GLN A N 1
ATOM 1494 C CA . GLN A 1 95 ? 0.609 -13.212 1.654 1.00 0.00 114 GLN A CA 1
ATOM 1495 C C . GLN A 1 95 ? 1.647 -13.312 0.551 1.00 0.00 114 GLN A C 1
ATOM 1496 O O . GLN A 1 95 ? 2.325 -14.329 0.396 1.00 0.00 114 GLN A O 1
ATOM 1510 N N . VAL A 1 96 ? 1.760 -12.242 -0.200 1.00 0.00 115 VAL A N 1
ATOM 1511 C CA . VAL A 1 96 ? 2.720 -12.144 -1.282 1.00 0.00 115 VAL A CA 1
ATOM 1512 C C . VAL A 1 96 ? 3.907 -11.303 -0.822 1.00 0.00 115 VAL A C 1
ATOM 1513 O O . VAL A 1 96 ? 3.723 -10.244 -0.233 1.00 0.00 115 VAL A O 1
ATOM 1526 N N . PRO A 1 97 ? 5.141 -11.758 -1.045 1.00 0.00 116 PRO A N 1
ATOM 1527 C CA . PRO A 1 97 ? 6.321 -11.014 -0.618 1.00 0.00 116 PRO A CA 1
ATOM 1528 C C . PRO A 1 97 ? 6.598 -9.824 -1.521 1.00 0.00 116 PRO A C 1
ATOM 1529 O O . PRO A 1 97 ? 6.301 -9.846 -2.717 1.00 0.00 116 PRO A O 1
ATOM 1540 N N . THR A 1 98 ? 7.159 -8.786 -0.939 1.00 0.00 117 THR A N 1
ATOM 1541 C CA . THR A 1 98 ? 7.465 -7.575 -1.680 1.00 0.00 117 THR A CA 1
ATOM 1542 C C . THR A 1 98 ? 8.911 -7.587 -2.148 1.00 0.00 117 THR A C 1
ATOM 1543 O O . THR A 1 98 ? 9.799 -8.057 -1.436 1.00 0.00 117 THR A O 1
ATOM 1554 N N . ASP A 1 99 ? 9.148 -7.084 -3.346 1.00 0.00 118 ASP A N 1
ATOM 1555 C CA . ASP A 1 99 ? 10.508 -6.948 -3.843 1.00 0.00 118 ASP A CA 1
ATOM 1556 C C . ASP A 1 99 ? 11.086 -5.650 -3.326 1.00 0.00 118 ASP A C 1
ATOM 1557 O O . ASP A 1 99 ? 10.344 -4.725 -2.998 1.00 0.00 118 ASP A O 1
ATOM 1566 N N . GLU A 1 100 ? 12.399 -5.572 -3.245 1.00 0.00 119 GLU A N 1
ATOM 1567 C CA . GLU A 1 100 ? 13.042 -4.369 -2.753 1.00 0.00 119 GLU A CA 1
ATOM 1568 C C . GLU A 1 100 ? 12.843 -3.205 -3.708 1.00 0.00 119 GLU A C 1
ATOM 1569 O O . GLU A 1 100 ? 12.795 -2.052 -3.292 1.00 0.00 119 GLU A O 1
ATOM 1581 N N . THR A 1 101 ? 12.701 -3.513 -4.982 1.00 0.00 120 THR A N 1
ATOM 1582 C CA . THR A 1 101 ? 12.497 -2.492 -5.984 1.00 0.00 120 THR A CA 1
ATOM 1583 C C . THR A 1 101 ? 11.065 -2.522 -6.512 1.00 0.00 120 THR A C 1
ATOM 1584 O O . THR A 1 101 ? 10.738 -1.846 -7.487 1.00 0.00 120 THR A O 1
ATOM 1595 N N . ASP A 1 102 ? 10.224 -3.330 -5.857 1.00 0.00 121 ASP A N 1
ATOM 1596 C CA . ASP A 1 102 ? 8.811 -3.470 -6.215 1.00 0.00 121 ASP A CA 1
ATOM 1597 C C . ASP A 1 102 ? 8.160 -2.094 -6.308 1.00 0.00 121 ASP A C 1
ATOM 1598 O O . ASP A 1 102 ? 7.429 -1.798 -7.255 1.00 0.00 121 ASP A O 1
ATOM 1607 N N . PHE A 1 103 ? 8.456 -1.247 -5.327 1.00 0.00 122 PHE A N 1
ATOM 1608 C CA . PHE A 1 103 ? 7.919 0.109 -5.284 1.00 0.00 122 PHE A CA 1
ATOM 1609 C C . PHE A 1 103 ? 9.018 1.101 -4.933 1.00 0.00 122 PHE A C 1
ATOM 1610 O O . PHE A 1 103 ? 9.152 1.519 -3.783 1.00 0.00 122 PHE A O 1
ATOM 1627 N N . VAL A 1 104 ? 9.807 1.464 -5.932 1.00 0.00 123 VAL A N 1
ATOM 1628 C CA . VAL A 1 104 ? 10.921 2.382 -5.738 1.00 0.00 123 VAL A CA 1
ATOM 1629 C C . VAL A 1 104 ? 10.767 3.625 -6.601 1.00 0.00 123 VAL A C 1
ATOM 1630 O O . VAL A 1 104 ? 9.893 3.689 -7.468 1.00 0.00 123 VAL A O 1
ATOM 1643 N N . CYS A 1 105 ? 11.622 4.604 -6.358 1.00 0.00 124 CYS A N 1
ATOM 1644 C CA . CYS A 1 105 ? 11.587 5.858 -7.087 1.00 0.00 124 CYS A CA 1
ATOM 1645 C C . CYS A 1 105 ? 12.965 6.203 -7.628 1.00 0.00 124 CYS A C 1
ATOM 1646 O O . CYS A 1 105 ? 13.916 6.389 -6.868 1.00 0.00 124 CYS A O 1
ATOM 1653 N N . PHE A 1 106 ? 13.068 6.263 -8.943 1.00 0.00 125 PHE A N 1
ATOM 1654 C CA . PHE A 1 106 ? 14.326 6.575 -9.596 1.00 0.00 125 PHE A CA 1
ATOM 1655 C C . PHE A 1 106 ? 14.512 8.084 -9.681 1.00 0.00 125 PHE A C 1
ATOM 1656 O O . PHE A 1 106 ? 13.540 8.832 -9.569 1.00 0.00 125 PHE A O 1
ATOM 1673 N N . ASP A 1 107 ? 15.754 8.509 -9.905 1.00 0.00 126 ASP A N 1
ATOM 1674 C CA . ASP A 1 107 ? 16.122 9.928 -9.957 1.00 0.00 126 ASP A CA 1
ATOM 1675 C C . ASP A 1 107 ? 15.567 10.711 -8.766 1.00 0.00 126 ASP A C 1
ATOM 1676 O O . ASP A 1 107 ? 14.450 11.230 -8.803 1.00 0.00 126 ASP A O 1
ATOM 1685 N N . GLY A 1 108 ? 16.360 10.791 -7.710 1.00 0.00 127 GLY A N 1
ATOM 1686 C CA . GLY A 1 108 ? 15.943 11.511 -6.525 1.00 0.00 127 GLY A CA 1
ATOM 1687 C C . GLY A 1 108 ? 15.174 10.636 -5.559 1.00 0.00 127 GLY A C 1
ATOM 1688 O O . GLY A 1 108 ? 14.270 11.106 -4.874 1.00 0.00 127 GLY A O 1
ATOM 1692 N N . GLY A 1 109 ? 15.523 9.357 -5.514 1.00 0.00 128 GLY A N 1
ATOM 1693 C CA . GLY A 1 109 ? 14.846 8.435 -4.624 1.00 0.00 128 GLY A CA 1
ATOM 1694 C C . GLY A 1 109 ? 15.817 7.597 -3.819 1.00 0.00 128 GLY A C 1
ATOM 1695 O O . GLY A 1 109 ? 16.842 7.155 -4.340 1.00 0.00 128 GLY A O 1
ATOM 1699 N N . ARG A 1 110 ? 15.500 7.385 -2.545 1.00 0.00 129 ARG A N 1
ATOM 1700 C CA . ARG A 1 110 ? 16.340 6.578 -1.669 1.00 0.00 129 ARG A CA 1
ATOM 1701 C C . ARG A 1 110 ? 16.229 5.103 -2.017 1.00 0.00 129 ARG A C 1
ATOM 1702 O O . ARG A 1 110 ? 15.165 4.500 -1.872 1.00 0.00 129 ARG A O 1
ATOM 1723 N N . ASP A 1 111 ? 17.328 4.530 -2.478 1.00 0.00 130 ASP A N 1
ATOM 1724 C CA . ASP A 1 111 ? 17.392 3.099 -2.732 1.00 0.00 130 ASP A CA 1
ATOM 1725 C C . ASP A 1 111 ? 17.795 2.378 -1.456 1.00 0.00 130 ASP A C 1
ATOM 1726 O O . ASP A 1 111 ? 17.801 1.148 -1.390 1.00 0.00 130 ASP A O 1
ATOM 1735 N N . ASP A 1 112 ? 18.127 3.164 -0.441 1.00 0.00 131 ASP A N 1
ATOM 1736 C CA . ASP A 1 112 ? 18.601 2.638 0.825 1.00 0.00 131 ASP A CA 1
ATOM 1737 C C . ASP A 1 112 ? 17.485 2.651 1.863 1.00 0.00 131 ASP A C 1
ATOM 1738 O O . ASP A 1 112 ? 16.969 3.738 2.191 1.00 0.00 131 ASP A O 1
ATOM 1748 N N . MET A 1 1 ? 24.840 -5.835 -3.420 1.00 0.00 20 MET A N 2
ATOM 1749 C CA . MET A 1 1 ? 24.345 -5.888 -2.028 1.00 0.00 20 MET A CA 2
ATOM 1750 C C . MET A 1 1 ? 25.518 -5.887 -1.058 1.00 0.00 20 MET A C 2
ATOM 1751 O O . MET A 1 1 ? 26.148 -6.918 -0.836 1.00 0.00 20 MET A O 2
ATOM 1767 N N . PRO A 1 2 ? 25.838 -4.726 -0.474 1.00 0.00 21 PRO A N 2
ATOM 1768 C CA . PRO A 1 2 ? 26.959 -4.584 0.445 1.00 0.00 21 PRO A CA 2
ATOM 1769 C C . PRO A 1 2 ? 26.553 -4.798 1.901 1.00 0.00 21 PRO A C 2
ATOM 1770 O O . PRO A 1 2 ? 27.002 -4.076 2.793 1.00 0.00 21 PRO A O 2
ATOM 1781 N N . GLY A 1 3 ? 25.693 -5.784 2.138 1.00 0.00 22 GLY A N 2
ATOM 1782 C CA . GLY A 1 3 ? 25.196 -6.041 3.479 1.00 0.00 22 GLY A CA 2
ATOM 1783 C C . GLY A 1 3 ? 24.132 -5.043 3.893 1.00 0.00 22 GLY A C 2
ATOM 1784 O O . GLY A 1 3 ? 23.035 -5.421 4.303 1.00 0.00 22 GLY A O 2
ATOM 1788 N N . GLN A 1 4 ? 24.463 -3.766 3.783 1.00 0.00 23 GLN A N 2
ATOM 1789 C CA . GLN A 1 4 ? 23.524 -2.698 4.081 1.00 0.00 23 GLN A CA 2
ATOM 1790 C C . GLN A 1 4 ? 22.577 -2.481 2.910 1.00 0.00 23 GLN A C 2
ATOM 1791 O O . GLN A 1 4 ? 23.011 -2.246 1.780 1.00 0.00 23 GLN A O 2
ATOM 1805 N N . LEU A 1 5 ? 21.288 -2.574 3.183 1.00 0.00 24 LEU A N 2
ATOM 1806 C CA . LEU A 1 5 ? 20.274 -2.372 2.160 1.00 0.00 24 LEU A CA 2
ATOM 1807 C C . LEU A 1 5 ? 19.690 -0.972 2.257 1.00 0.00 24 LEU A C 2
ATOM 1808 O O . LEU A 1 5 ? 19.214 -0.561 3.316 1.00 0.00 24 LEU A O 2
ATOM 1824 N N . ASP A 1 6 ? 19.758 -0.236 1.158 1.00 0.00 25 ASP A N 2
ATOM 1825 C CA . ASP A 1 6 ? 19.122 1.072 1.072 1.00 0.00 25 ASP A CA 2
ATOM 1826 C C . ASP A 1 6 ? 17.649 0.893 0.752 1.00 0.00 25 ASP A C 2
ATOM 1827 O O . ASP A 1 6 ? 17.296 0.428 -0.328 1.00 0.00 25 ASP A O 2
ATOM 1836 N N . PRO A 1 7 ? 16.769 1.261 1.702 1.00 0.00 26 PRO A N 2
ATOM 1837 C CA . PRO A 1 7 ? 15.324 1.066 1.575 1.00 0.00 26 PRO A CA 2
ATOM 1838 C C . PRO A 1 7 ? 14.756 1.702 0.321 1.00 0.00 26 PRO A C 2
ATOM 1839 O O . PRO A 1 7 ? 13.934 1.103 -0.365 1.00 0.00 26 PRO A O 2
ATOM 1850 N N . SER A 1 8 ? 15.223 2.905 0.013 1.00 0.00 27 SER A N 2
ATOM 1851 C CA . SER A 1 8 ? 14.696 3.682 -1.097 1.00 0.00 27 SER A CA 2
ATOM 1852 C C . SER A 1 8 ? 14.897 2.963 -2.431 1.00 0.00 27 SER A C 2
ATOM 1853 O O . SER A 1 8 ? 14.072 3.074 -3.338 1.00 0.00 27 SER A O 2
ATOM 1861 N N . THR A 1 9 ? 15.983 2.213 -2.543 1.00 0.00 28 THR A N 2
ATOM 1862 C CA . THR A 1 9 ? 16.305 1.523 -3.779 1.00 0.00 28 THR A CA 2
ATOM 1863 C C . THR A 1 9 ? 16.256 0.020 -3.608 1.00 0.00 28 THR A C 2
ATOM 1864 O O . THR A 1 9 ? 16.688 -0.728 -4.483 1.00 0.00 28 THR A O 2
ATOM 1875 N N . GLY A 1 10 ? 15.710 -0.420 -2.491 1.00 0.00 29 GLY A N 2
ATOM 1876 C CA . GLY A 1 10 ? 15.682 -1.828 -2.215 1.00 0.00 29 GLY A CA 2
ATOM 1877 C C . GLY A 1 10 ? 14.374 -2.290 -1.623 1.00 0.00 29 GLY A C 2
ATOM 1878 O O . GLY A 1 10 ? 13.327 -2.218 -2.267 1.00 0.00 29 GLY A O 2
ATOM 1882 N N . ARG A 1 11 ? 14.436 -2.719 -0.377 1.00 0.00 30 ARG A N 2
ATOM 1883 C CA . ARG A 1 11 ? 13.315 -3.375 0.271 1.00 0.00 30 ARG A CA 2
ATOM 1884 C C . ARG A 1 11 ? 12.136 -2.424 0.420 1.00 0.00 30 ARG A C 2
ATOM 1885 O O . ARG A 1 11 ? 12.285 -1.281 0.857 1.00 0.00 30 ARG A O 2
ATOM 1906 N N . ARG A 1 12 ? 10.965 -2.913 0.044 1.00 0.00 31 ARG A N 2
ATOM 1907 C CA . ARG A 1 12 ? 9.775 -2.084 -0.044 1.00 0.00 31 ARG A CA 2
ATOM 1908 C C . ARG A 1 12 ? 9.006 -2.072 1.270 1.00 0.00 31 ARG A C 2
ATOM 1909 O O . ARG A 1 12 ? 9.519 -2.493 2.309 1.00 0.00 31 ARG A O 2
ATOM 1930 N N . PHE A 1 13 ? 7.784 -1.565 1.208 1.00 0.00 32 PHE A N 2
ATOM 1931 C CA . PHE A 1 13 ? 6.878 -1.555 2.347 1.00 0.00 32 PHE A CA 2
ATOM 1932 C C . PHE A 1 13 ? 6.616 -2.975 2.852 1.00 0.00 32 PHE A C 2
ATOM 1933 O O . PHE A 1 13 ? 5.953 -3.771 2.185 1.00 0.00 32 PHE A O 2
ATOM 1950 N N . SER A 1 14 ? 7.171 -3.279 4.025 1.00 0.00 33 SER A N 2
ATOM 1951 C CA . SER A 1 14 ? 7.042 -4.595 4.647 1.00 0.00 33 SER A CA 2
ATOM 1952 C C . SER A 1 14 ? 7.795 -5.655 3.837 1.00 0.00 33 SER A C 2
ATOM 1953 O O . SER A 1 14 ? 8.236 -5.407 2.710 1.00 0.00 33 SER A O 2
ATOM 1961 N N . GLU A 1 15 ? 7.968 -6.830 4.420 1.00 0.00 34 GLU A N 2
ATOM 1962 C CA . GLU A 1 15 ? 8.647 -7.915 3.737 1.00 0.00 34 GLU A CA 2
ATOM 1963 C C . GLU A 1 15 ? 7.675 -8.638 2.815 1.00 0.00 34 GLU A C 2
ATOM 1964 O O . GLU A 1 15 ? 8.045 -9.113 1.739 1.00 0.00 34 GLU A O 2
ATOM 1976 N N . HIS A 1 16 ? 6.423 -8.714 3.241 1.00 0.00 35 HIS A N 2
ATOM 1977 C CA . HIS A 1 16 ? 5.385 -9.340 2.441 1.00 0.00 35 HIS A CA 2
ATOM 1978 C C . HIS A 1 16 ? 4.145 -8.462 2.432 1.00 0.00 35 HIS A C 2
ATOM 1979 O O . HIS A 1 16 ? 3.903 -7.711 3.375 1.00 0.00 35 HIS A O 2
ATOM 1994 N N . LYS A 1 17 ? 3.365 -8.555 1.372 1.00 0.00 36 LYS A N 2
ATOM 1995 C CA . LYS A 1 17 ? 2.156 -7.767 1.257 1.00 0.00 36 LYS A CA 2
ATOM 1996 C C . LYS A 1 17 ? 0.944 -8.683 1.152 1.00 0.00 36 LYS A C 2
ATOM 1997 O O . LYS A 1 17 ? 1.023 -9.778 0.598 1.00 0.00 36 LYS A O 2
ATOM 2016 N N . LEU A 1 18 ? -0.166 -8.234 1.705 1.00 0.00 37 LEU A N 2
ATOM 2017 C CA . LEU A 1 18 ? -1.377 -9.021 1.755 1.00 0.00 37 LEU A CA 2
ATOM 2018 C C . LEU A 1 18 ? -2.283 -8.645 0.605 1.00 0.00 37 LEU A C 2
ATOM 2019 O O . LEU A 1 18 ? -2.735 -7.505 0.511 1.00 0.00 37 LEU A O 2
ATOM 2035 N N . CYS A 1 19 ? -2.557 -9.600 -0.250 1.00 0.00 38 CYS A N 2
ATOM 2036 C CA . CYS A 1 19 ? -3.282 -9.330 -1.476 1.00 0.00 38 CYS A CA 2
ATOM 2037 C C . CYS A 1 19 ? -4.561 -10.158 -1.561 1.00 0.00 38 CYS A C 2
ATOM 2038 O O . CYS A 1 19 ? -4.650 -11.241 -0.987 1.00 0.00 38 CYS A O 2
ATOM 2045 N N . ALA A 1 20 ? -5.554 -9.613 -2.267 1.00 0.00 39 ALA A N 2
ATOM 2046 C CA . ALA A 1 20 ? -6.825 -10.300 -2.511 1.00 0.00 39 ALA A CA 2
ATOM 2047 C C . ALA A 1 20 ? -6.604 -11.547 -3.343 1.00 0.00 39 ALA A C 2
ATOM 2048 O O . ALA A 1 20 ? -7.342 -12.526 -3.260 1.00 0.00 39 ALA A O 2
ATOM 2055 N N . ASP A 1 21 ? -5.585 -11.458 -4.161 1.00 0.00 40 ASP A N 2
ATOM 2056 C CA . ASP A 1 21 ? -5.158 -12.538 -5.031 1.00 0.00 40 ASP A CA 2
ATOM 2057 C C . ASP A 1 21 ? -3.646 -12.649 -4.937 1.00 0.00 40 ASP A C 2
ATOM 2058 O O . ASP A 1 21 ? -2.977 -11.644 -4.726 1.00 0.00 40 ASP A O 2
ATOM 2067 N N . ASP A 1 22 ? -3.108 -13.853 -5.077 1.00 0.00 41 ASP A N 2
ATOM 2068 C CA . ASP A 1 22 ? -1.682 -14.091 -4.826 1.00 0.00 41 ASP A CA 2
ATOM 2069 C C . ASP A 1 22 ? -0.783 -13.450 -5.896 1.00 0.00 41 ASP A C 2
ATOM 2070 O O . ASP A 1 22 ? 0.442 -13.560 -5.837 1.00 0.00 41 ASP A O 2
ATOM 2079 N N . GLU A 1 23 ? -1.385 -12.791 -6.879 1.00 0.00 42 GLU A N 2
ATOM 2080 C CA . GLU A 1 23 ? -0.624 -12.013 -7.852 1.00 0.00 42 GLU A CA 2
ATOM 2081 C C . GLU A 1 23 ? -0.852 -10.529 -7.603 1.00 0.00 42 GLU A C 2
ATOM 2082 O O . GLU A 1 23 ? -0.250 -9.669 -8.246 1.00 0.00 42 GLU A O 2
ATOM 2094 N N . CYS A 1 24 ? -1.747 -10.261 -6.658 1.00 0.00 43 CYS A N 2
ATOM 2095 C CA . CYS A 1 24 ? -2.122 -8.911 -6.257 1.00 0.00 43 CYS A CA 2
ATOM 2096 C C . CYS A 1 24 ? -2.713 -8.127 -7.424 1.00 0.00 43 CYS A C 2
ATOM 2097 O O . CYS A 1 24 ? -2.635 -6.901 -7.466 1.00 0.00 43 CYS A O 2
ATOM 2104 N N . SER A 1 25 ? -3.327 -8.840 -8.358 1.00 0.00 44 SER A N 2
ATOM 2105 C CA . SER A 1 25 ? -3.891 -8.212 -9.539 1.00 0.00 44 SER A CA 2
ATOM 2106 C C . SER A 1 25 ? -5.412 -8.100 -9.413 1.00 0.00 44 SER A C 2
ATOM 2107 O O . SER A 1 25 ? -6.110 -7.775 -10.375 1.00 0.00 44 SER A O 2
ATOM 2115 N N . MET A 1 26 ? -5.927 -8.361 -8.216 1.00 0.00 45 MET A N 2
ATOM 2116 C CA . MET A 1 26 ? -7.356 -8.269 -7.973 1.00 0.00 45 MET A CA 2
ATOM 2117 C C . MET A 1 26 ? -7.617 -7.384 -6.769 1.00 0.00 45 MET A C 2
ATOM 2118 O O . MET A 1 26 ? -6.886 -7.440 -5.778 1.00 0.00 45 MET A O 2
ATOM 2132 N N . LEU A 1 27 ? -8.644 -6.555 -6.876 1.00 0.00 46 LEU A N 2
ATOM 2133 C CA . LEU A 1 27 ? -9.043 -5.674 -5.797 1.00 0.00 46 LEU A CA 2
ATOM 2134 C C . LEU A 1 27 ? -9.532 -6.445 -4.589 1.00 0.00 46 LEU A C 2
ATOM 2135 O O . LEU A 1 27 ? -10.220 -7.459 -4.715 1.00 0.00 46 LEU A O 2
ATOM 2151 N N . MET A 1 28 ? -9.173 -5.948 -3.419 1.00 0.00 47 MET A N 2
ATOM 2152 C CA . MET A 1 28 ? -9.620 -6.533 -2.175 1.00 0.00 47 MET A CA 2
ATOM 2153 C C . MET A 1 28 ? -10.713 -5.674 -1.579 1.00 0.00 47 MET A C 2
ATOM 2154 O O . MET A 1 28 ? -11.762 -6.167 -1.176 1.00 0.00 47 MET A O 2
ATOM 2168 N N . TYR A 1 29 ? -10.454 -4.380 -1.542 1.00 0.00 48 TYR A N 2
ATOM 2169 C CA . TYR A 1 29 ? -11.379 -3.429 -0.966 1.00 0.00 48 TYR A CA 2
ATOM 2170 C C . TYR A 1 29 ? -11.580 -2.253 -1.916 1.00 0.00 48 TYR A C 2
ATOM 2171 O O . TYR A 1 29 ? -10.820 -2.057 -2.864 1.00 0.00 48 TYR A O 2
ATOM 2189 N N . ARG A 1 30 ? -12.603 -1.480 -1.644 1.00 0.00 49 ARG A N 2
ATOM 2190 C CA . ARG A 1 30 ? -12.776 -0.166 -2.218 1.00 0.00 49 ARG A CA 2
ATOM 2191 C C . ARG A 1 30 ? -13.066 0.770 -1.060 1.00 0.00 49 ARG A C 2
ATOM 2192 O O . ARG A 1 30 ? -13.880 0.442 -0.202 1.00 0.00 49 ARG A O 2
ATOM 2213 N N . GLY A 1 31 ? -12.403 1.904 -0.997 1.00 0.00 50 GLY A N 2
ATOM 2214 C CA . GLY A 1 31 ? -12.533 2.728 0.176 1.00 0.00 50 GLY A CA 2
ATOM 2215 C C . GLY A 1 31 ? -12.773 4.176 -0.142 1.00 0.00 50 GLY A C 2
ATOM 2216 O O . GLY A 1 31 ? -12.691 4.592 -1.292 1.00 0.00 50 GLY A O 2
ATOM 2220 N N . GLU A 1 32 ? -13.085 4.937 0.881 1.00 0.00 51 GLU A N 2
ATOM 2221 C CA . GLU A 1 32 ? -13.233 6.364 0.743 1.00 0.00 51 GLU A CA 2
ATOM 2222 C C . GLU A 1 32 ? -12.425 7.022 1.846 1.00 0.00 51 GLU A C 2
ATOM 2223 O O . GLU A 1 32 ? -12.381 6.527 2.972 1.00 0.00 51 GLU A O 2
ATOM 2235 N N . ALA A 1 33 ? -11.755 8.101 1.516 1.00 0.00 52 ALA A N 2
ATOM 2236 C CA . ALA A 1 33 ? -10.889 8.759 2.471 1.00 0.00 52 ALA A CA 2
ATOM 2237 C C . ALA A 1 33 ? -11.701 9.622 3.417 1.00 0.00 52 ALA A C 2
ATOM 2238 O O . ALA A 1 33 ? -12.484 10.458 2.982 1.00 0.00 52 ALA A O 2
ATOM 2245 N N . LEU A 1 34 ? -11.540 9.394 4.708 1.00 0.00 53 LEU A N 2
ATOM 2246 C CA . LEU A 1 34 ? -12.227 10.195 5.717 1.00 0.00 53 LEU A CA 2
ATOM 2247 C C . LEU A 1 34 ? -11.262 11.146 6.355 1.00 0.00 53 LEU A C 2
ATOM 2248 O O . LEU A 1 34 ? -11.506 11.722 7.416 1.00 0.00 53 LEU A O 2
ATOM 2264 N N . GLU A 1 35 ? -10.173 11.309 5.669 1.00 0.00 54 GLU A N 2
ATOM 2265 C CA . GLU A 1 35 ? -9.090 12.133 6.143 1.00 0.00 54 GLU A CA 2
ATOM 2266 C C . GLU A 1 35 ? -8.333 12.776 4.999 1.00 0.00 54 GLU A C 2
ATOM 2267 O O . GLU A 1 35 ? -8.160 12.194 3.929 1.00 0.00 54 GLU A O 2
ATOM 2279 N N . ASP A 1 36 ? -7.910 13.995 5.258 1.00 0.00 55 ASP A N 2
ATOM 2280 C CA . ASP A 1 36 ? -7.088 14.768 4.332 1.00 0.00 55 ASP A CA 2
ATOM 2281 C C . ASP A 1 36 ? -5.668 14.236 4.355 1.00 0.00 55 ASP A C 2
ATOM 2282 O O . ASP A 1 36 ? -5.191 13.778 5.396 1.00 0.00 55 ASP A O 2
ATOM 2291 N N . PHE A 1 37 ? -4.992 14.309 3.224 1.00 0.00 56 PHE A N 2
ATOM 2292 C CA . PHE A 1 37 ? -3.710 13.637 3.077 1.00 0.00 56 PHE A CA 2
ATOM 2293 C C . PHE A 1 37 ? -3.001 14.061 1.787 1.00 0.00 56 PHE A C 2
ATOM 2294 O O . PHE A 1 37 ? -3.610 14.626 0.879 1.00 0.00 56 PHE A O 2
ATOM 2311 N N . THR A 1 38 ? -1.701 13.828 1.742 1.00 0.00 57 THR A N 2
ATOM 2312 C CA . THR A 1 38 ? -0.897 14.098 0.564 1.00 0.00 57 THR A CA 2
ATOM 2313 C C . THR A 1 38 ? 0.139 12.991 0.401 1.00 0.00 57 THR A C 2
ATOM 2314 O O . THR A 1 38 ? 0.577 12.401 1.386 1.00 0.00 57 THR A O 2
ATOM 2325 N N . GLY A 1 39 ? 0.509 12.697 -0.834 1.00 0.00 58 GLY A N 2
ATOM 2326 C CA . GLY A 1 39 ? 1.533 11.706 -1.081 1.00 0.00 58 GLY A CA 2
ATOM 2327 C C . GLY A 1 39 ? 2.783 12.328 -1.672 1.00 0.00 58 GLY A C 2
ATOM 2328 O O . GLY A 1 39 ? 3.013 12.233 -2.877 1.00 0.00 58 GLY A O 2
ATOM 2332 N N . PRO A 1 40 ? 3.617 12.977 -0.843 1.00 0.00 59 PRO A N 2
ATOM 2333 C CA . PRO A 1 40 ? 4.809 13.684 -1.314 1.00 0.00 59 PRO A CA 2
ATOM 2334 C C . PRO A 1 40 ? 5.997 12.751 -1.482 1.00 0.00 59 PRO A C 2
ATOM 2335 O O . PRO A 1 40 ? 6.986 13.080 -2.136 1.00 0.00 59 PRO A O 2
ATOM 2346 N N . ASP A 1 41 ? 5.862 11.572 -0.908 1.00 0.00 60 ASP A N 2
ATOM 2347 C CA . ASP A 1 41 ? 6.945 10.596 -0.871 1.00 0.00 60 ASP A CA 2
ATOM 2348 C C . ASP A 1 41 ? 6.919 9.702 -2.110 1.00 0.00 60 ASP A C 2
ATOM 2349 O O . ASP A 1 41 ? 7.455 8.591 -2.106 1.00 0.00 60 ASP A O 2
ATOM 2358 N N . CYS A 1 42 ? 6.224 10.179 -3.141 1.00 0.00 61 CYS A N 2
ATOM 2359 C CA . CYS A 1 42 ? 6.223 9.565 -4.473 1.00 0.00 61 CYS A CA 2
ATOM 2360 C C . CYS A 1 42 ? 5.346 8.321 -4.561 1.00 0.00 61 CYS A C 2
ATOM 2361 O O . CYS A 1 42 ? 4.492 8.214 -5.442 1.00 0.00 61 CYS A O 2
ATOM 2368 N N . ARG A 1 43 ? 5.539 7.397 -3.644 1.00 0.00 62 ARG A N 2
ATOM 2369 C CA . ARG A 1 43 ? 4.921 6.084 -3.747 1.00 0.00 62 ARG A CA 2
ATOM 2370 C C . ARG A 1 43 ? 3.677 6.031 -2.919 1.00 0.00 62 ARG A C 2
ATOM 2371 O O . ARG A 1 43 ? 2.982 5.029 -2.850 1.00 0.00 62 ARG A O 2
ATOM 2392 N N . PHE A 1 44 ? 3.450 7.132 -2.278 1.00 0.00 63 PHE A N 2
ATOM 2393 C CA . PHE A 1 44 ? 2.274 7.334 -1.461 1.00 0.00 63 PHE A CA 2
ATOM 2394 C C . PHE A 1 44 ? 1.051 7.596 -2.318 1.00 0.00 63 PHE A C 2
ATOM 2395 O O . PHE A 1 44 ? 1.158 8.049 -3.460 1.00 0.00 63 PHE A O 2
ATOM 2412 N N . VAL A 1 45 ? -0.103 7.304 -1.756 1.00 0.00 64 VAL A N 2
ATOM 2413 C CA . VAL A 1 45 ? -1.362 7.617 -2.379 1.00 0.00 64 VAL A CA 2
ATOM 2414 C C . VAL A 1 45 ? -1.871 8.951 -1.845 1.00 0.00 64 VAL A C 2
ATOM 2415 O O . VAL A 1 45 ? -1.954 9.153 -0.633 1.00 0.00 64 VAL A O 2
ATOM 2428 N N . ASN A 1 46 ? -2.191 9.862 -2.746 1.00 0.00 65 ASN A N 2
ATOM 2429 C CA . ASN A 1 46 ? -2.659 11.177 -2.358 1.00 0.00 65 ASN A CA 2
ATOM 2430 C C . ASN A 1 46 ? -4.165 11.234 -2.469 1.00 0.00 65 ASN A C 2
ATOM 2431 O O . ASN A 1 46 ? -4.740 10.882 -3.496 1.00 0.00 65 ASN A O 2
ATOM 2442 N N . PHE A 1 47 ? -4.777 11.715 -1.424 1.00 0.00 66 PHE A N 2
ATOM 2443 C CA . PHE A 1 47 ? -6.224 11.852 -1.344 1.00 0.00 66 PHE A CA 2
ATOM 2444 C C . PHE A 1 47 ? -6.570 12.753 -0.175 1.00 0.00 66 PHE A C 2
ATOM 2445 O O . PHE A 1 47 ? -5.713 13.054 0.644 1.00 0.00 66 PHE A O 2
ATOM 2462 N N . LYS A 1 48 ? -7.806 13.189 -0.096 1.00 0.00 67 LYS A N 2
ATOM 2463 C CA . LYS A 1 48 ? -8.280 13.860 1.096 1.00 0.00 67 LYS A CA 2
ATOM 2464 C C . LYS A 1 48 ? -9.677 13.360 1.409 1.00 0.00 67 LYS A C 2
ATOM 2465 O O . LYS A 1 48 ? -10.235 12.586 0.629 1.00 0.00 67 LYS A O 2
ATOM 2484 N N . LYS A 1 49 ? -10.241 13.771 2.538 1.00 0.00 68 LYS A N 2
ATOM 2485 C CA . LYS A 1 49 ? -11.551 13.274 2.926 1.00 0.00 68 LYS A CA 2
ATOM 2486 C C . LYS A 1 49 ? -12.579 13.501 1.813 1.00 0.00 68 LYS A C 2
ATOM 2487 O O . LYS A 1 49 ? -12.790 14.628 1.361 1.00 0.00 68 LYS A O 2
ATOM 2506 N N . GLY A 1 50 ? -13.175 12.409 1.349 1.00 0.00 69 GLY A N 2
ATOM 2507 C CA . GLY A 1 50 ? -14.148 12.473 0.276 1.00 0.00 69 GLY A CA 2
ATOM 2508 C C . GLY A 1 50 ? -13.660 11.807 -1.000 1.00 0.00 69 GLY A C 2
ATOM 2509 O O . GLY A 1 50 ? -14.443 11.561 -1.917 1.00 0.00 69 GLY A O 2
ATOM 2513 N N . ASP A 1 51 ? -12.364 11.515 -1.058 1.00 0.00 70 ASP A N 2
ATOM 2514 C CA . ASP A 1 51 ? -11.762 10.877 -2.210 1.00 0.00 70 ASP A CA 2
ATOM 2515 C C . ASP A 1 51 ? -11.918 9.361 -2.149 1.00 0.00 70 ASP A C 2
ATOM 2516 O O . ASP A 1 51 ? -11.437 8.716 -1.215 1.00 0.00 70 ASP A O 2
ATOM 2525 N N . PRO A 1 52 ? -12.619 8.782 -3.130 1.00 0.00 71 PRO A N 2
ATOM 2526 C CA . PRO A 1 52 ? -12.780 7.332 -3.258 1.00 0.00 71 PRO A CA 2
ATOM 2527 C C . PRO A 1 52 ? -11.515 6.656 -3.784 1.00 0.00 71 PRO A C 2
ATOM 2528 O O . PRO A 1 52 ? -11.002 7.010 -4.848 1.00 0.00 71 PRO A O 2
ATOM 2539 N N . VAL A 1 53 ? -11.018 5.685 -3.034 1.00 0.00 72 VAL A N 2
ATOM 2540 C CA . VAL A 1 53 ? -9.833 4.945 -3.407 1.00 0.00 72 VAL A CA 2
ATOM 2541 C C . VAL A 1 53 ? -10.188 3.481 -3.660 1.00 0.00 72 VAL A C 2
ATOM 2542 O O . VAL A 1 53 ? -11.198 2.979 -3.165 1.00 0.00 72 VAL A O 2
ATOM 2555 N N . TYR A 1 54 ? -9.379 2.810 -4.451 1.00 0.00 73 TYR A N 2
ATOM 2556 C CA . TYR A 1 54 ? -9.529 1.379 -4.657 1.00 0.00 73 TYR A CA 2
ATOM 2557 C C . TYR A 1 54 ? -8.314 0.666 -4.109 1.00 0.00 73 TYR A C 2
ATOM 2558 O O . TYR A 1 54 ? -7.191 0.953 -4.515 1.00 0.00 73 TYR A O 2
ATOM 2576 N N . VAL A 1 55 ? -8.532 -0.259 -3.192 1.00 0.00 74 VAL A N 2
ATOM 2577 C CA . VAL A 1 55 ? -7.427 -0.884 -2.499 1.00 0.00 74 VAL A CA 2
ATOM 2578 C C . VAL A 1 55 ? -7.172 -2.288 -3.055 1.00 0.00 74 VAL A C 2
ATOM 2579 O O . VAL A 1 55 ? -8.018 -3.189 -2.971 1.00 0.00 74 VAL A O 2
ATOM 2592 N N . TYR A 1 56 ? -6.011 -2.440 -3.685 1.00 0.00 75 TYR A N 2
ATOM 2593 C CA . TYR A 1 56 ? -5.615 -3.704 -4.293 1.00 0.00 75 TYR A CA 2
ATOM 2594 C C . TYR A 1 56 ? -5.124 -4.671 -3.232 1.00 0.00 75 TYR A C 2
ATOM 2595 O O . TYR A 1 56 ? -5.476 -5.852 -3.226 1.00 0.00 75 TYR A O 2
ATOM 2613 N N . TYR A 1 57 ? -4.308 -4.149 -2.329 1.00 0.00 76 TYR A N 2
ATOM 2614 C CA . TYR A 1 57 ? -3.669 -4.964 -1.315 1.00 0.00 76 TYR A CA 2
ATOM 2615 C C . TYR A 1 57 ? -3.189 -4.087 -0.166 1.00 0.00 76 TYR A C 2
ATOM 2616 O O . TYR A 1 57 ? -3.458 -2.885 -0.139 1.00 0.00 76 TYR A O 2
ATOM 2634 N N . LYS A 1 58 ? -2.480 -4.687 0.775 1.00 0.00 77 LYS A N 2
ATOM 2635 C CA . LYS A 1 58 ? -1.995 -3.972 1.941 1.00 0.00 77 LYS A CA 2
ATOM 2636 C C . LYS A 1 58 ? -0.756 -4.648 2.507 1.00 0.00 77 LYS A C 2
ATOM 2637 O O . LYS A 1 58 ? -0.371 -5.711 2.046 1.00 0.00 77 LYS A O 2
ATOM 2656 N N . LEU A 1 59 ? -0.127 -4.028 3.490 1.00 0.00 78 LEU A N 2
ATOM 2657 C CA . LEU A 1 59 ? 1.047 -4.611 4.128 1.00 0.00 78 LEU A CA 2
ATOM 2658 C C . LEU A 1 59 ? 0.635 -5.723 5.084 1.00 0.00 78 LEU A C 2
ATOM 2659 O O . LEU A 1 59 ? -0.458 -5.686 5.657 1.00 0.00 78 LEU A O 2
ATOM 2675 N N . ALA A 1 60 ? 1.498 -6.722 5.234 1.00 0.00 79 ALA A N 2
ATOM 2676 C CA . ALA A 1 60 ? 1.238 -7.820 6.148 1.00 0.00 79 ALA A CA 2
ATOM 2677 C C . ALA A 1 60 ? 1.377 -7.378 7.596 1.00 0.00 79 ALA A C 2
ATOM 2678 O O . ALA A 1 60 ? 2.461 -7.451 8.179 1.00 0.00 79 ALA A O 2
ATOM 2685 N N . ARG A 1 61 ? 0.258 -6.913 8.149 1.00 0.00 80 ARG A N 2
ATOM 2686 C CA . ARG A 1 61 ? 0.149 -6.515 9.552 1.00 0.00 80 ARG A CA 2
ATOM 2687 C C . ARG A 1 61 ? 0.909 -5.228 9.858 1.00 0.00 80 ARG A C 2
ATOM 2688 O O . ARG A 1 61 ? 2.060 -5.043 9.463 1.00 0.00 80 ARG A O 2
ATOM 2709 N N . GLY A 1 62 ? 0.231 -4.342 10.568 1.00 0.00 81 GLY A N 2
ATOM 2710 C CA . GLY A 1 62 ? 0.806 -3.075 10.953 1.00 0.00 81 GLY A CA 2
ATOM 2711 C C . GLY A 1 62 ? -0.215 -2.219 11.660 1.00 0.00 81 GLY A C 2
ATOM 2712 O O . GLY A 1 62 ? -1.417 -2.473 11.548 1.00 0.00 81 GLY A O 2
ATOM 2716 N N . TRP A 1 63 ? 0.242 -1.221 12.398 1.00 0.00 82 TRP A N 2
ATOM 2717 C CA . TRP A 1 63 ? -0.649 -0.344 13.125 1.00 0.00 82 TRP A CA 2
ATOM 2718 C C . TRP A 1 63 ? 0.038 1.000 13.366 1.00 0.00 82 TRP A C 2
ATOM 2719 O O . TRP A 1 63 ? 1.041 1.068 14.077 1.00 0.00 82 TRP A O 2
ATOM 2740 N N . PRO A 1 64 ? -0.476 2.087 12.765 1.00 0.00 83 PRO A N 2
ATOM 2741 C CA . PRO A 1 64 ? -1.646 2.046 11.876 1.00 0.00 83 PRO A CA 2
ATOM 2742 C C . PRO A 1 64 ? -1.355 1.284 10.587 1.00 0.00 83 PRO A C 2
ATOM 2743 O O . PRO A 1 64 ? -0.300 1.464 9.973 1.00 0.00 83 PRO A O 2
ATOM 2754 N N . GLU A 1 65 ? -2.288 0.422 10.203 1.00 0.00 84 GLU A N 2
ATOM 2755 C CA . GLU A 1 65 ? -2.150 -0.410 9.032 1.00 0.00 84 GLU A CA 2
ATOM 2756 C C . GLU A 1 65 ? -1.944 0.425 7.777 1.00 0.00 84 GLU A C 2
ATOM 2757 O O . GLU A 1 65 ? -2.578 1.467 7.604 1.00 0.00 84 GLU A O 2
ATOM 2769 N N . VAL A 1 66 ? -1.047 -0.020 6.915 1.00 0.00 85 VAL A N 2
ATOM 2770 C CA . VAL A 1 66 ? -0.834 0.642 5.646 1.00 0.00 85 VAL A CA 2
ATOM 2771 C C . VAL A 1 66 ? -1.349 -0.204 4.495 1.00 0.00 85 VAL A C 2
ATOM 2772 O O . VAL A 1 66 ? -1.101 -1.411 4.412 1.00 0.00 85 VAL A O 2
ATOM 2785 N N . TRP A 1 67 ? -2.075 0.459 3.622 1.00 0.00 86 TRP A N 2
ATOM 2786 C CA . TRP A 1 67 ? -2.707 -0.171 2.478 1.00 0.00 86 TRP A CA 2
ATOM 2787 C C . TRP A 1 67 ? -2.103 0.364 1.193 1.00 0.00 86 TRP A C 2
ATOM 2788 O O . TRP A 1 67 ? -1.310 1.304 1.221 1.00 0.00 86 TRP A O 2
ATOM 2809 N N . ALA A 1 68 ? -2.464 -0.237 0.071 1.00 0.00 87 ALA A N 2
ATOM 2810 C CA . ALA A 1 68 ? -2.005 0.241 -1.218 1.00 0.00 87 ALA A CA 2
ATOM 2811 C C . ALA A 1 68 ? -3.112 0.153 -2.254 1.00 0.00 87 ALA A C 2
ATOM 2812 O O . ALA A 1 68 ? -3.823 -0.850 -2.344 1.00 0.00 87 ALA A O 2
ATOM 2819 N N . GLY A 1 69 ? -3.250 1.206 -3.037 1.00 0.00 88 GLY A N 2
ATOM 2820 C CA . GLY A 1 69 ? -4.301 1.256 -4.023 1.00 0.00 88 GLY A CA 2
ATOM 2821 C C . GLY A 1 69 ? -4.172 2.452 -4.935 1.00 0.00 88 GLY A C 2
ATOM 2822 O O . GLY A 1 69 ? -3.097 3.045 -5.041 1.00 0.00 88 GLY A O 2
ATOM 2826 N N . SER A 1 70 ? -5.263 2.804 -5.592 1.00 0.00 89 SER A N 2
ATOM 2827 C CA . SER A 1 70 ? -5.283 3.941 -6.494 1.00 0.00 89 SER A CA 2
ATOM 2828 C C . SER A 1 70 ? -6.466 4.846 -6.176 1.00 0.00 89 SER A C 2
ATOM 2829 O O . SER A 1 70 ? -7.524 4.375 -5.754 1.00 0.00 89 SER A O 2
ATOM 2837 N N . VAL A 1 71 ? -6.273 6.140 -6.362 1.00 0.00 90 VAL A N 2
ATOM 2838 C CA . VAL A 1 71 ? -7.321 7.115 -6.113 1.00 0.00 90 VAL A CA 2
ATOM 2839 C C . VAL A 1 71 ? -7.300 8.209 -7.184 1.00 0.00 90 VAL A C 2
ATOM 2840 O O . VAL A 1 71 ? -6.601 9.220 -7.067 1.00 0.00 90 VAL A O 2
ATOM 2853 N N . GLY A 1 72 ? -8.036 7.970 -8.258 1.00 0.00 91 GLY A N 2
ATOM 2854 C CA . GLY A 1 72 ? -8.126 8.939 -9.329 1.00 0.00 91 GLY A CA 2
ATOM 2855 C C . GLY A 1 72 ? -6.877 8.978 -10.186 1.00 0.00 91 GLY A C 2
ATOM 2856 O O . GLY A 1 72 ? -6.878 8.502 -11.321 1.00 0.00 91 GLY A O 2
ATOM 2860 N N . ARG A 1 73 ? -5.803 9.534 -9.641 1.00 0.00 92 ARG A N 2
ATOM 2861 C CA . ARG A 1 73 ? -4.569 9.704 -10.396 1.00 0.00 92 ARG A CA 2
ATOM 2862 C C . ARG A 1 73 ? -3.422 8.915 -9.793 1.00 0.00 92 ARG A C 2
ATOM 2863 O O . ARG A 1 73 ? -2.576 8.384 -10.512 1.00 0.00 92 ARG A O 2
ATOM 2884 N N . THR A 1 74 ? -3.402 8.821 -8.483 1.00 0.00 93 THR A N 2
ATOM 2885 C CA . THR A 1 74 ? -2.261 8.255 -7.797 1.00 0.00 93 THR A CA 2
ATOM 2886 C C . THR A 1 74 ? -2.455 6.790 -7.454 1.00 0.00 93 THR A C 2
ATOM 2887 O O . THR A 1 74 ? -3.571 6.320 -7.233 1.00 0.00 93 THR A O 2
ATOM 2898 N N . PHE A 1 75 ? -1.341 6.089 -7.437 1.00 0.00 94 PHE A N 2
ATOM 2899 C CA . PHE A 1 75 ? -1.282 4.683 -7.065 1.00 0.00 94 PHE A CA 2
ATOM 2900 C C . PHE A 1 75 ? -0.079 4.469 -6.153 1.00 0.00 94 PHE A C 2
ATOM 2901 O O . PHE A 1 75 ? 1.014 4.953 -6.451 1.00 0.00 94 PHE A O 2
ATOM 2918 N N . GLY A 1 76 ? -0.271 3.769 -5.052 1.00 0.00 95 GLY A N 2
ATOM 2919 C CA . GLY A 1 76 ? 0.835 3.507 -4.156 1.00 0.00 95 GLY A CA 2
ATOM 2920 C C . GLY A 1 76 ? 0.376 3.075 -2.783 1.00 0.00 95 GLY A C 2
ATOM 2921 O O . GLY A 1 76 ? -0.667 2.438 -2.652 1.00 0.00 95 GLY A O 2
ATOM 2925 N N . TYR A 1 77 ? 1.137 3.445 -1.761 1.00 0.00 96 TYR A N 2
ATOM 2926 C CA . TYR A 1 77 ? 0.845 3.028 -0.398 1.00 0.00 96 TYR A CA 2
ATOM 2927 C C . TYR A 1 77 ? 0.298 4.196 0.421 1.00 0.00 96 TYR A C 2
ATOM 2928 O O . TYR A 1 77 ? 0.532 5.350 0.084 1.00 0.00 96 TYR A O 2
ATOM 2946 N N . PHE A 1 78 ? -0.461 3.888 1.469 1.00 0.00 97 PHE A N 2
ATOM 2947 C CA . PHE A 1 78 ? -1.074 4.912 2.316 1.00 0.00 97 PHE A CA 2
ATOM 2948 C C . PHE A 1 78 ? -1.623 4.276 3.594 1.00 0.00 97 PHE A C 2
ATOM 2949 O O . PHE A 1 78 ? -1.829 3.070 3.643 1.00 0.00 97 PHE A O 2
ATOM 2966 N N . PRO A 1 79 ? -1.867 5.070 4.648 1.00 0.00 98 PRO A N 2
ATOM 2967 C CA . PRO A 1 79 ? -2.425 4.564 5.903 1.00 0.00 98 PRO A CA 2
ATOM 2968 C C . PRO A 1 79 ? -3.898 4.202 5.769 1.00 0.00 98 PRO A C 2
ATOM 2969 O O . PRO A 1 79 ? -4.731 5.038 5.417 1.00 0.00 98 PRO A O 2
ATOM 2980 N N . LYS A 1 80 ? -4.192 2.938 6.059 1.00 0.00 99 LYS A N 2
ATOM 2981 C CA . LYS A 1 80 ? -5.541 2.416 6.100 1.00 0.00 99 LYS A CA 2
ATOM 2982 C C . LYS A 1 80 ? -6.418 3.289 6.978 1.00 0.00 99 LYS A C 2
ATOM 2983 O O . LYS A 1 80 ? -7.568 3.575 6.653 1.00 0.00 99 LYS A O 2
ATOM 3002 N N . ASP A 1 81 ? -5.837 3.677 8.103 1.00 0.00 100 ASP A N 2
ATOM 3003 C CA . ASP A 1 81 ? -6.470 4.581 9.074 1.00 0.00 100 ASP A CA 2
ATOM 3004 C C . ASP A 1 81 ? -7.120 5.799 8.424 1.00 0.00 100 ASP A C 2
ATOM 3005 O O . ASP A 1 81 ? -8.122 6.315 8.919 1.00 0.00 100 ASP A O 2
ATOM 3014 N N . LEU A 1 82 ? -6.578 6.237 7.304 1.00 0.00 101 LEU A N 2
ATOM 3015 C CA . LEU A 1 82 ? -7.005 7.487 6.699 1.00 0.00 101 LEU A CA 2
ATOM 3016 C C . LEU A 1 82 ? -8.202 7.295 5.779 1.00 0.00 101 LEU A C 2
ATOM 3017 O O . LEU A 1 82 ? -8.760 8.265 5.258 1.00 0.00 101 LEU A O 2
ATOM 3033 N N . ILE A 1 83 ? -8.621 6.050 5.594 1.00 0.00 102 ILE A N 2
ATOM 3034 C CA . ILE A 1 83 ? -9.800 5.781 4.785 1.00 0.00 102 ILE A CA 2
ATOM 3035 C C . ILE A 1 83 ? -10.731 4.791 5.473 1.00 0.00 102 ILE A C 2
ATOM 3036 O O . ILE A 1 83 ? -10.409 4.230 6.522 1.00 0.00 102 ILE A O 2
ATOM 3052 N N . GLN A 1 84 ? -11.890 4.600 4.867 1.00 0.00 103 GLN A N 2
ATOM 3053 C CA . GLN A 1 84 ? -12.858 3.631 5.305 1.00 0.00 103 GLN A CA 2
ATOM 3054 C C . GLN A 1 84 ? -13.291 2.780 4.118 1.00 0.00 103 GLN A C 2
ATOM 3055 O O . GLN A 1 84 ? -13.610 3.303 3.049 1.00 0.00 103 GLN A O 2
ATOM 3069 N N . VAL A 1 85 ? -13.270 1.473 4.315 1.00 0.00 104 VAL A N 2
ATOM 3070 C CA . VAL A 1 85 ? -13.774 0.520 3.354 1.00 0.00 104 VAL A CA 2
ATOM 3071 C C . VAL A 1 85 ? -15.238 0.811 3.014 1.00 0.00 104 VAL A C 2
ATOM 3072 O O . VAL A 1 85 ? -16.128 0.655 3.849 1.00 0.00 104 VAL A O 2
ATOM 3085 N N . VAL A 1 86 ? -15.481 1.219 1.788 1.00 0.00 105 VAL A N 2
ATOM 3086 C CA . VAL A 1 86 ? -16.824 1.560 1.351 1.00 0.00 105 VAL A CA 2
ATOM 3087 C C . VAL A 1 86 ? -17.444 0.351 0.680 1.00 0.00 105 VAL A C 2
ATOM 3088 O O . VAL A 1 86 ? -18.656 0.272 0.464 1.00 0.00 105 VAL A O 2
ATOM 3101 N N . HIS A 1 87 ? -16.578 -0.594 0.372 1.00 0.00 106 HIS A N 2
ATOM 3102 C CA . HIS A 1 87 ? -16.979 -1.855 -0.249 1.00 0.00 106 HIS A CA 2
ATOM 3103 C C . HIS A 1 87 ? -15.774 -2.777 -0.287 1.00 0.00 106 HIS A C 2
ATOM 3104 O O . HIS A 1 87 ? -14.647 -2.301 -0.274 1.00 0.00 106 HIS A O 2
ATOM 3119 N N . GLU A 1 88 ? -15.984 -4.079 -0.305 1.00 0.00 107 GLU A N 2
ATOM 3120 C CA . GLU A 1 88 ? -14.864 -4.989 -0.428 1.00 0.00 107 GLU A CA 2
ATOM 3121 C C . GLU A 1 88 ? -15.225 -6.196 -1.277 1.00 0.00 107 GLU A C 2
ATOM 3122 O O . GLU A 1 88 ? -16.354 -6.682 -1.258 1.00 0.00 107 GLU A O 2
ATOM 3134 N N . TYR A 1 89 ? -14.257 -6.640 -2.055 1.00 0.00 108 TYR A N 2
ATOM 3135 C CA . TYR A 1 89 ? -14.453 -7.737 -2.987 1.00 0.00 108 TYR A CA 2
ATOM 3136 C C . TYR A 1 89 ? -14.120 -9.070 -2.349 1.00 0.00 108 TYR A C 2
ATOM 3137 O O . TYR A 1 89 ? -14.707 -10.096 -2.686 1.00 0.00 108 TYR A O 2
ATOM 3155 N N . THR A 1 90 ? -13.179 -9.049 -1.433 1.00 0.00 109 THR A N 2
ATOM 3156 C CA . THR A 1 90 ? -12.827 -10.231 -0.683 1.00 0.00 109 THR A CA 2
ATOM 3157 C C . THR A 1 90 ? -12.297 -9.836 0.684 1.00 0.00 109 THR A C 2
ATOM 3158 O O . THR A 1 90 ? -11.774 -8.734 0.869 1.00 0.00 109 THR A O 2
ATOM 3169 N N . LYS A 1 91 ? -12.452 -10.730 1.639 1.00 0.00 110 LYS A N 2
ATOM 3170 C CA . LYS A 1 91 ? -11.916 -10.526 2.966 1.00 0.00 110 LYS A CA 2
ATOM 3171 C C . LYS A 1 91 ? -10.667 -11.381 3.124 1.00 0.00 110 LYS A C 2
ATOM 3172 O O . LYS A 1 91 ? -10.240 -11.699 4.236 1.00 0.00 110 LYS A O 2
ATOM 3191 N N . GLU A 1 92 ? -10.078 -11.749 1.996 1.00 0.00 111 GLU A N 2
ATOM 3192 C CA . GLU A 1 92 ? -8.937 -12.651 2.008 1.00 0.00 111 GLU A CA 2
ATOM 3193 C C . GLU A 1 92 ? -7.626 -11.898 1.943 1.00 0.00 111 GLU A C 2
ATOM 3194 O O . GLU A 1 92 ? -7.480 -10.931 1.197 1.00 0.00 111 GLU A O 2
ATOM 3206 N N . GLU A 1 93 ? -6.674 -12.364 2.729 1.00 0.00 112 GLU A N 2
ATOM 3207 C CA . GLU A 1 93 ? -5.382 -11.717 2.845 1.00 0.00 112 GLU A CA 2
ATOM 3208 C C . GLU A 1 93 ? -4.268 -12.705 2.527 1.00 0.00 112 GLU A C 2
ATOM 3209 O O . GLU A 1 93 ? -3.771 -13.408 3.407 1.00 0.00 112 GLU A O 2
ATOM 3221 N N . LEU A 1 94 ? -3.895 -12.761 1.264 1.00 0.00 113 LEU A N 2
ATOM 3222 C CA . LEU A 1 94 ? -2.833 -13.648 0.807 1.00 0.00 113 LEU A CA 2
ATOM 3223 C C . LEU A 1 94 ? -1.481 -12.976 0.961 1.00 0.00 113 LEU A C 2
ATOM 3224 O O . LEU A 1 94 ? -1.336 -11.797 0.656 1.00 0.00 113 LEU A O 2
ATOM 3240 N N . GLN A 1 95 ? -0.492 -13.719 1.424 1.00 0.00 114 GLN A N 2
ATOM 3241 C CA . GLN A 1 95 ? 0.819 -13.150 1.644 1.00 0.00 114 GLN A CA 2
ATOM 3242 C C . GLN A 1 95 ? 1.692 -13.325 0.420 1.00 0.00 114 GLN A C 2
ATOM 3243 O O . GLN A 1 95 ? 2.219 -14.404 0.148 1.00 0.00 114 GLN A O 2
ATOM 3257 N N . VAL A 1 96 ? 1.811 -12.247 -0.317 1.00 0.00 115 VAL A N 2
ATOM 3258 C CA . VAL A 1 96 ? 2.638 -12.199 -1.506 1.00 0.00 115 VAL A CA 2
ATOM 3259 C C . VAL A 1 96 ? 3.824 -11.280 -1.240 1.00 0.00 115 VAL A C 2
ATOM 3260 O O . VAL A 1 96 ? 3.645 -10.168 -0.755 1.00 0.00 115 VAL A O 2
ATOM 3273 N N . PRO A 1 97 ? 5.051 -11.723 -1.528 1.00 0.00 116 PRO A N 2
ATOM 3274 C CA . PRO A 1 97 ? 6.249 -10.938 -1.228 1.00 0.00 116 PRO A CA 2
ATOM 3275 C C . PRO A 1 97 ? 6.345 -9.683 -2.085 1.00 0.00 116 PRO A C 2
ATOM 3276 O O . PRO A 1 97 ? 5.798 -9.617 -3.186 1.00 0.00 116 PRO A O 2
ATOM 3287 N N . THR A 1 98 ? 7.012 -8.680 -1.553 1.00 0.00 117 THR A N 2
ATOM 3288 C CA . THR A 1 98 ? 7.245 -7.440 -2.278 1.00 0.00 117 THR A CA 2
ATOM 3289 C C . THR A 1 98 ? 8.494 -7.559 -3.140 1.00 0.00 117 THR A C 2
ATOM 3290 O O . THR A 1 98 ? 9.480 -8.170 -2.727 1.00 0.00 117 THR A O 2
ATOM 3301 N N . ASP A 1 99 ? 8.460 -6.987 -4.336 1.00 0.00 118 ASP A N 2
ATOM 3302 C CA . ASP A 1 99 ? 9.595 -7.074 -5.237 1.00 0.00 118 ASP A CA 2
ATOM 3303 C C . ASP A 1 99 ? 10.486 -5.860 -5.091 1.00 0.00 118 ASP A C 2
ATOM 3304 O O . ASP A 1 99 ? 10.017 -4.795 -4.693 1.00 0.00 118 ASP A O 2
ATOM 3313 N N . GLU A 1 100 ? 11.752 -6.018 -5.438 1.00 0.00 119 GLU A N 2
ATOM 3314 C CA . GLU A 1 100 ? 12.774 -5.027 -5.114 1.00 0.00 119 GLU A CA 2
ATOM 3315 C C . GLU A 1 100 ? 12.457 -3.654 -5.707 1.00 0.00 119 GLU A C 2
ATOM 3316 O O . GLU A 1 100 ? 12.369 -2.661 -4.985 1.00 0.00 119 GLU A O 2
ATOM 3328 N N . THR A 1 101 ? 12.243 -3.603 -7.013 1.00 0.00 120 THR A N 2
ATOM 3329 C CA . THR A 1 101 ? 12.092 -2.329 -7.697 1.00 0.00 120 THR A CA 2
ATOM 3330 C C . THR A 1 101 ? 10.706 -2.158 -8.313 1.00 0.00 120 THR A C 2
ATOM 3331 O O . THR A 1 101 ? 10.464 -1.200 -9.046 1.00 0.00 120 THR A O 2
ATOM 3342 N N . ASP A 1 102 ? 9.799 -3.087 -8.035 1.00 0.00 121 ASP A N 2
ATOM 3343 C CA . ASP A 1 102 ? 8.448 -3.009 -8.591 1.00 0.00 121 ASP A CA 2
ATOM 3344 C C . ASP A 1 102 ? 7.696 -1.785 -8.082 1.00 0.00 121 ASP A C 2
ATOM 3345 O O . ASP A 1 102 ? 6.727 -1.346 -8.698 1.00 0.00 121 ASP A O 2
ATOM 3354 N N . PHE A 1 103 ? 8.152 -1.227 -6.965 1.00 0.00 122 PHE A N 2
ATOM 3355 C CA . PHE A 1 103 ? 7.489 -0.076 -6.362 1.00 0.00 122 PHE A CA 2
ATOM 3356 C C . PHE A 1 103 ? 8.518 0.944 -5.898 1.00 0.00 122 PHE A C 2
ATOM 3357 O O . PHE A 1 103 ? 8.529 1.350 -4.734 1.00 0.00 122 PHE A O 2
ATOM 3374 N N . VAL A 1 104 ? 9.394 1.336 -6.812 1.00 0.00 123 VAL A N 2
ATOM 3375 C CA . VAL A 1 104 ? 10.431 2.312 -6.511 1.00 0.00 123 VAL A CA 2
ATOM 3376 C C . VAL A 1 104 ? 10.335 3.510 -7.447 1.00 0.00 123 VAL A C 2
ATOM 3377 O O . VAL A 1 104 ? 9.832 3.402 -8.567 1.00 0.00 123 VAL A O 2
ATOM 3390 N N . CYS A 1 105 ? 10.810 4.646 -6.974 1.00 0.00 124 CYS A N 2
ATOM 3391 C CA . CYS A 1 105 ? 10.861 5.848 -7.785 1.00 0.00 124 CYS A CA 2
ATOM 3392 C C . CYS A 1 105 ? 12.293 6.100 -8.225 1.00 0.00 124 CYS A C 2
ATOM 3393 O O . CYS A 1 105 ? 13.172 6.357 -7.400 1.00 0.00 124 CYS A O 2
ATOM 3400 N N . PHE A 1 106 ? 12.528 5.994 -9.524 1.00 0.00 125 PHE A N 2
ATOM 3401 C CA . PHE A 1 106 ? 13.873 6.083 -10.061 1.00 0.00 125 PHE A CA 2
ATOM 3402 C C . PHE A 1 106 ? 14.403 7.507 -9.994 1.00 0.00 125 PHE A C 2
ATOM 3403 O O . PHE A 1 106 ? 13.998 8.377 -10.768 1.00 0.00 125 PHE A O 2
ATOM 3420 N N . ASP A 1 107 ? 15.296 7.733 -9.047 1.00 0.00 126 ASP A N 2
ATOM 3421 C CA . ASP A 1 107 ? 15.977 9.011 -8.908 1.00 0.00 126 ASP A CA 2
ATOM 3422 C C . ASP A 1 107 ? 17.471 8.758 -8.779 1.00 0.00 126 ASP A C 2
ATOM 3423 O O . ASP A 1 107 ? 18.034 8.776 -7.682 1.00 0.00 126 ASP A O 2
ATOM 3432 N N . GLY A 1 108 ? 18.102 8.487 -9.907 1.00 0.00 127 GLY A N 2
ATOM 3433 C CA . GLY A 1 108 ? 19.494 8.093 -9.905 1.00 0.00 127 GLY A CA 2
ATOM 3434 C C . GLY A 1 108 ? 19.645 6.589 -9.953 1.00 0.00 127 GLY A C 2
ATOM 3435 O O . GLY A 1 108 ? 20.755 6.059 -9.865 1.00 0.00 127 GLY A O 2
ATOM 3439 N N . GLY A 1 109 ? 18.518 5.901 -10.101 1.00 0.00 128 GLY A N 2
ATOM 3440 C CA . GLY A 1 109 ? 18.523 4.454 -10.139 1.00 0.00 128 GLY A CA 2
ATOM 3441 C C . GLY A 1 109 ? 18.935 3.846 -8.816 1.00 0.00 128 GLY A C 2
ATOM 3442 O O . GLY A 1 109 ? 18.595 4.365 -7.752 1.00 0.00 128 GLY A O 2
ATOM 3446 N N . ARG A 1 110 ? 19.667 2.747 -8.883 1.00 0.00 129 ARG A N 2
ATOM 3447 C CA . ARG A 1 110 ? 20.168 2.080 -7.695 1.00 0.00 129 ARG A CA 2
ATOM 3448 C C . ARG A 1 110 ? 21.694 2.066 -7.709 1.00 0.00 129 ARG A C 2
ATOM 3449 O O . ARG A 1 110 ? 22.307 1.707 -8.716 1.00 0.00 129 ARG A O 2
ATOM 3470 N N . ASP A 1 111 ? 22.303 2.457 -6.596 1.00 0.00 130 ASP A N 2
ATOM 3471 C CA . ASP A 1 111 ? 23.762 2.518 -6.495 1.00 0.00 130 ASP A CA 2
ATOM 3472 C C . ASP A 1 111 ? 24.324 1.181 -6.025 1.00 0.00 130 ASP A C 2
ATOM 3473 O O . ASP A 1 111 ? 25.359 1.123 -5.358 1.00 0.00 130 ASP A O 2
ATOM 3482 N N . ASP A 1 112 ? 23.636 0.111 -6.385 1.00 0.00 131 ASP A N 2
ATOM 3483 C CA . ASP A 1 112 ? 24.008 -1.234 -5.969 1.00 0.00 131 ASP A CA 2
ATOM 3484 C C . ASP A 1 112 ? 23.401 -2.256 -6.917 1.00 0.00 131 ASP A C 2
ATOM 3485 O O . ASP A 1 112 ? 22.256 -2.683 -6.678 1.00 0.00 131 ASP A O 2
ATOM 3495 N N . MET A 1 1 ? 8.375 -4.377 -15.954 1.00 0.00 20 MET A N 3
ATOM 3496 C CA . MET A 1 1 ? 7.235 -4.429 -16.896 1.00 0.00 20 MET A CA 3
ATOM 3497 C C . MET A 1 1 ? 6.498 -3.097 -16.917 1.00 0.00 20 MET A C 3
ATOM 3498 O O . MET A 1 1 ? 5.919 -2.692 -15.912 1.00 0.00 20 MET A O 3
ATOM 3514 N N . PRO A 1 2 ? 6.517 -2.395 -18.059 1.00 0.00 21 PRO A N 3
ATOM 3515 C CA . PRO A 1 2 ? 5.786 -1.135 -18.224 1.00 0.00 21 PRO A CA 3
ATOM 3516 C C . PRO A 1 2 ? 4.304 -1.295 -17.892 1.00 0.00 21 PRO A C 3
ATOM 3517 O O . PRO A 1 2 ? 3.648 -2.223 -18.367 1.00 0.00 21 PRO A O 3
ATOM 3528 N N . GLY A 1 3 ? 3.790 -0.404 -17.060 1.00 0.00 22 GLY A N 3
ATOM 3529 C CA . GLY A 1 3 ? 2.410 -0.502 -16.628 1.00 0.00 22 GLY A CA 3
ATOM 3530 C C . GLY A 1 3 ? 2.290 -1.099 -15.241 1.00 0.00 22 GLY A C 3
ATOM 3531 O O . GLY A 1 3 ? 1.332 -0.825 -14.519 1.00 0.00 22 GLY A O 3
ATOM 3535 N N . GLN A 1 4 ? 3.269 -1.911 -14.869 1.00 0.00 23 GLN A N 3
ATOM 3536 C CA . GLN A 1 4 ? 3.297 -2.531 -13.553 1.00 0.00 23 GLN A CA 3
ATOM 3537 C C . GLN A 1 4 ? 4.556 -2.106 -12.809 1.00 0.00 23 GLN A C 3
ATOM 3538 O O . GLN A 1 4 ? 5.646 -2.606 -13.090 1.00 0.00 23 GLN A O 3
ATOM 3552 N N . LEU A 1 5 ? 4.389 -1.185 -11.863 1.00 0.00 24 LEU A N 3
ATOM 3553 C CA . LEU A 1 5 ? 5.507 -0.597 -11.122 1.00 0.00 24 LEU A CA 3
ATOM 3554 C C . LEU A 1 5 ? 6.410 0.218 -12.044 1.00 0.00 24 LEU A C 3
ATOM 3555 O O . LEU A 1 5 ? 7.279 -0.325 -12.728 1.00 0.00 24 LEU A O 3
ATOM 3571 N N . ASP A 1 6 ? 6.184 1.527 -12.058 1.00 0.00 25 ASP A N 3
ATOM 3572 C CA . ASP A 1 6 ? 6.990 2.448 -12.854 1.00 0.00 25 ASP A CA 3
ATOM 3573 C C . ASP A 1 6 ? 8.455 2.367 -12.450 1.00 0.00 25 ASP A C 3
ATOM 3574 O O . ASP A 1 6 ? 8.788 2.419 -11.266 1.00 0.00 25 ASP A O 3
ATOM 3583 N N . PRO A 1 7 ? 9.343 2.229 -13.448 1.00 0.00 26 PRO A N 3
ATOM 3584 C CA . PRO A 1 7 ? 10.793 2.140 -13.235 1.00 0.00 26 PRO A CA 3
ATOM 3585 C C . PRO A 1 7 ? 11.349 3.339 -12.488 1.00 0.00 26 PRO A C 3
ATOM 3586 O O . PRO A 1 7 ? 12.268 3.217 -11.682 1.00 0.00 26 PRO A O 3
ATOM 3597 N N . SER A 1 8 ? 10.808 4.501 -12.797 1.00 0.00 27 SER A N 3
ATOM 3598 C CA . SER A 1 8 ? 11.275 5.743 -12.218 1.00 0.00 27 SER A CA 3
ATOM 3599 C C . SER A 1 8 ? 10.620 6.001 -10.863 1.00 0.00 27 SER A C 3
ATOM 3600 O O . SER A 1 8 ? 11.254 6.518 -9.940 1.00 0.00 27 SER A O 3
ATOM 3608 N N . THR A 1 9 ? 9.352 5.633 -10.746 1.00 0.00 28 THR A N 3
ATOM 3609 C CA . THR A 1 9 ? 8.614 5.831 -9.512 1.00 0.00 28 THR A CA 3
ATOM 3610 C C . THR A 1 9 ? 8.069 4.517 -8.997 1.00 0.00 28 THR A C 3
ATOM 3611 O O . THR A 1 9 ? 6.890 4.192 -9.187 1.00 0.00 28 THR A O 3
ATOM 3622 N N . GLY A 1 10 ? 8.936 3.754 -8.361 1.00 0.00 29 GLY A N 3
ATOM 3623 C CA . GLY A 1 10 ? 8.523 2.486 -7.836 1.00 0.00 29 GLY A CA 3
ATOM 3624 C C . GLY A 1 10 ? 7.990 2.594 -6.436 1.00 0.00 29 GLY A C 3
ATOM 3625 O O . GLY A 1 10 ? 8.402 3.456 -5.663 1.00 0.00 29 GLY A O 3
ATOM 3629 N N . ARG A 1 11 ? 7.074 1.708 -6.106 1.00 0.00 30 ARG A N 3
ATOM 3630 C CA . ARG A 1 11 ? 6.339 1.812 -4.868 1.00 0.00 30 ARG A CA 3
ATOM 3631 C C . ARG A 1 11 ? 6.789 0.764 -3.868 1.00 0.00 30 ARG A C 3
ATOM 3632 O O . ARG A 1 11 ? 6.496 -0.416 -4.019 1.00 0.00 30 ARG A O 3
ATOM 3653 N N . ARG A 1 12 ? 7.527 1.206 -2.864 1.00 0.00 31 ARG A N 3
ATOM 3654 C CA . ARG A 1 12 ? 7.943 0.339 -1.778 1.00 0.00 31 ARG A CA 3
ATOM 3655 C C . ARG A 1 12 ? 7.074 0.576 -0.550 1.00 0.00 31 ARG A C 3
ATOM 3656 O O . ARG A 1 12 ? 6.774 1.718 -0.196 1.00 0.00 31 ARG A O 3
ATOM 3677 N N . PHE A 1 13 ? 6.663 -0.514 0.082 1.00 0.00 32 PHE A N 3
ATOM 3678 C CA . PHE A 1 13 ? 5.717 -0.453 1.187 1.00 0.00 32 PHE A CA 3
ATOM 3679 C C . PHE A 1 13 ? 6.157 -1.341 2.349 1.00 0.00 32 PHE A C 3
ATOM 3680 O O . PHE A 1 13 ? 6.284 -0.872 3.478 1.00 0.00 32 PHE A O 3
ATOM 3697 N N . SER A 1 14 ? 6.386 -2.616 2.073 1.00 0.00 33 SER A N 3
ATOM 3698 C CA . SER A 1 14 ? 6.815 -3.555 3.100 1.00 0.00 33 SER A CA 3
ATOM 3699 C C . SER A 1 14 ? 7.499 -4.752 2.448 1.00 0.00 33 SER A C 3
ATOM 3700 O O . SER A 1 14 ? 7.543 -4.840 1.219 1.00 0.00 33 SER A O 3
ATOM 3708 N N . GLU A 1 15 ? 8.021 -5.667 3.257 1.00 0.00 34 GLU A N 3
ATOM 3709 C CA . GLU A 1 15 ? 8.706 -6.848 2.740 1.00 0.00 34 GLU A CA 3
ATOM 3710 C C . GLU A 1 15 ? 7.696 -7.825 2.141 1.00 0.00 34 GLU A C 3
ATOM 3711 O O . GLU A 1 15 ? 7.988 -8.552 1.189 1.00 0.00 34 GLU A O 3
ATOM 3723 N N . HIS A 1 16 ? 6.503 -7.841 2.709 1.00 0.00 35 HIS A N 3
ATOM 3724 C CA . HIS A 1 16 ? 5.443 -8.716 2.237 1.00 0.00 35 HIS A CA 3
ATOM 3725 C C . HIS A 1 16 ? 4.152 -7.921 2.097 1.00 0.00 35 HIS A C 3
ATOM 3726 O O . HIS A 1 16 ? 3.877 -7.025 2.898 1.00 0.00 35 HIS A O 3
ATOM 3741 N N . LYS A 1 17 ? 3.372 -8.240 1.082 1.00 0.00 36 LYS A N 3
ATOM 3742 C CA . LYS A 1 17 ? 2.085 -7.598 0.878 1.00 0.00 36 LYS A CA 3
ATOM 3743 C C . LYS A 1 17 ? 0.973 -8.632 0.952 1.00 0.00 36 LYS A C 3
ATOM 3744 O O . LYS A 1 17 ? 1.196 -9.818 0.712 1.00 0.00 36 LYS A O 3
ATOM 3763 N N . LEU A 1 18 ? -0.213 -8.182 1.299 1.00 0.00 37 LEU A N 3
ATOM 3764 C CA . LEU A 1 18 ? -1.360 -9.049 1.418 1.00 0.00 37 LEU A CA 3
ATOM 3765 C C . LEU A 1 18 ? -2.368 -8.694 0.350 1.00 0.00 37 LEU A C 3
ATOM 3766 O O . LEU A 1 18 ? -2.807 -7.550 0.265 1.00 0.00 37 LEU A O 3
ATOM 3782 N N . CYS A 1 19 ? -2.740 -9.666 -0.452 1.00 0.00 38 CYS A N 3
ATOM 3783 C CA . CYS A 1 19 ? -3.586 -9.402 -1.598 1.00 0.00 38 CYS A CA 3
ATOM 3784 C C . CYS A 1 19 ? -4.773 -10.361 -1.651 1.00 0.00 38 CYS A C 3
ATOM 3785 O O . CYS A 1 19 ? -4.780 -11.395 -0.986 1.00 0.00 38 CYS A O 3
ATOM 3792 N N . ALA A 1 20 ? -5.785 -9.995 -2.439 1.00 0.00 39 ALA A N 3
ATOM 3793 C CA . ALA A 1 20 ? -6.960 -10.846 -2.661 1.00 0.00 39 ALA A CA 3
ATOM 3794 C C . ALA A 1 20 ? -6.637 -11.921 -3.680 1.00 0.00 39 ALA A C 3
ATOM 3795 O O . ALA A 1 20 ? -7.471 -12.757 -4.029 1.00 0.00 39 ALA A O 3
ATOM 3802 N N . ASP A 1 21 ? -5.415 -11.860 -4.156 1.00 0.00 40 ASP A N 3
ATOM 3803 C CA . ASP A 1 21 ? -4.917 -12.732 -5.196 1.00 0.00 40 ASP A CA 3
ATOM 3804 C C . ASP A 1 21 ? -3.402 -12.780 -5.072 1.00 0.00 40 ASP A C 3
ATOM 3805 O O . ASP A 1 21 ? -2.793 -11.781 -4.709 1.00 0.00 40 ASP A O 3
ATOM 3814 N N . ASP A 1 22 ? -2.793 -13.925 -5.346 1.00 0.00 41 ASP A N 3
ATOM 3815 C CA . ASP A 1 22 ? -1.353 -14.082 -5.130 1.00 0.00 41 ASP A CA 3
ATOM 3816 C C . ASP A 1 22 ? -0.542 -13.287 -6.160 1.00 0.00 41 ASP A C 3
ATOM 3817 O O . ASP A 1 22 ? 0.683 -13.203 -6.078 1.00 0.00 41 ASP A O 3
ATOM 3826 N N . GLU A 1 23 ? -1.228 -12.715 -7.140 1.00 0.00 42 GLU A N 3
ATOM 3827 C CA . GLU A 1 23 ? -0.597 -11.816 -8.096 1.00 0.00 42 GLU A CA 3
ATOM 3828 C C . GLU A 1 23 ? -1.031 -10.392 -7.788 1.00 0.00 42 GLU A C 3
ATOM 3829 O O . GLU A 1 23 ? -0.564 -9.429 -8.395 1.00 0.00 42 GLU A O 3
ATOM 3841 N N . CYS A 1 24 ? -1.938 -10.295 -6.817 1.00 0.00 43 CYS A N 3
ATOM 3842 C CA . CYS A 1 24 ? -2.532 -9.037 -6.388 1.00 0.00 43 CYS A CA 3
ATOM 3843 C C . CYS A 1 24 ? -3.273 -8.374 -7.540 1.00 0.00 43 CYS A C 3
ATOM 3844 O O . CYS A 1 24 ? -3.348 -7.149 -7.630 1.00 0.00 43 CYS A O 3
ATOM 3851 N N . SER A 1 25 ? -3.840 -9.203 -8.408 1.00 0.00 44 SER A N 3
ATOM 3852 C CA . SER A 1 25 ? -4.510 -8.723 -9.601 1.00 0.00 44 SER A CA 3
ATOM 3853 C C . SER A 1 25 ? -6.010 -8.535 -9.359 1.00 0.00 44 SER A C 3
ATOM 3854 O O . SER A 1 25 ? -6.751 -8.178 -10.278 1.00 0.00 44 SER A O 3
ATOM 3862 N N . MET A 1 26 ? -6.460 -8.759 -8.128 1.00 0.00 45 MET A N 3
ATOM 3863 C CA . MET A 1 26 ? -7.874 -8.625 -7.813 1.00 0.00 45 MET A CA 3
ATOM 3864 C C . MET A 1 26 ? -8.081 -7.688 -6.639 1.00 0.00 45 MET A C 3
ATOM 3865 O O . MET A 1 26 ? -7.357 -7.757 -5.644 1.00 0.00 45 MET A O 3
ATOM 3879 N N . LEU A 1 27 ? -9.062 -6.801 -6.778 1.00 0.00 46 LEU A N 3
ATOM 3880 C CA . LEU A 1 27 ? -9.452 -5.899 -5.710 1.00 0.00 46 LEU A CA 3
ATOM 3881 C C . LEU A 1 27 ? -9.865 -6.654 -4.466 1.00 0.00 46 LEU A C 3
ATOM 3882 O O . LEU A 1 27 ? -10.542 -7.681 -4.534 1.00 0.00 46 LEU A O 3
ATOM 3898 N N . MET A 1 28 ? -9.462 -6.120 -3.330 1.00 0.00 47 MET A N 3
ATOM 3899 C CA . MET A 1 28 ? -9.786 -6.718 -2.045 1.00 0.00 47 MET A CA 3
ATOM 3900 C C . MET A 1 28 ? -10.966 -5.984 -1.459 1.00 0.00 47 MET A C 3
ATOM 3901 O O . MET A 1 28 ? -11.977 -6.574 -1.081 1.00 0.00 47 MET A O 3
ATOM 3915 N N . TYR A 1 29 ? -10.814 -4.676 -1.397 1.00 0.00 48 TYR A N 3
ATOM 3916 C CA . TYR A 1 29 ? -11.853 -3.804 -0.911 1.00 0.00 48 TYR A CA 3
ATOM 3917 C C . TYR A 1 29 ? -11.929 -2.592 -1.819 1.00 0.00 48 TYR A C 3
ATOM 3918 O O . TYR A 1 29 ? -11.054 -2.369 -2.659 1.00 0.00 48 TYR A O 3
ATOM 3936 N N . ARG A 1 30 ? -12.980 -1.837 -1.668 1.00 0.00 49 ARG A N 3
ATOM 3937 C CA . ARG A 1 30 ? -13.094 -0.542 -2.279 1.00 0.00 49 ARG A CA 3
ATOM 3938 C C . ARG A 1 30 ? -13.223 0.438 -1.135 1.00 0.00 49 ARG A C 3
ATOM 3939 O O . ARG A 1 30 ? -13.852 0.111 -0.135 1.00 0.00 49 ARG A O 3
ATOM 3960 N N . GLY A 1 31 ? -12.615 1.599 -1.234 1.00 0.00 50 GLY A N 3
ATOM 3961 C CA . GLY A 1 31 ? -12.562 2.467 -0.085 1.00 0.00 50 GLY A CA 3
ATOM 3962 C C . GLY A 1 31 ? -12.833 3.909 -0.413 1.00 0.00 50 GLY A C 3
ATOM 3963 O O . GLY A 1 31 ? -12.955 4.284 -1.576 1.00 0.00 50 GLY A O 3
ATOM 3967 N N . GLU A 1 32 ? -12.959 4.706 0.623 1.00 0.00 51 GLU A N 3
ATOM 3968 C CA . GLU A 1 32 ? -13.120 6.134 0.480 1.00 0.00 51 GLU A CA 3
ATOM 3969 C C . GLU A 1 32 ? -12.248 6.803 1.526 1.00 0.00 51 GLU A C 3
ATOM 3970 O O . GLU A 1 32 ? -12.072 6.272 2.622 1.00 0.00 51 GLU A O 3
ATOM 3982 N N . ALA A 1 33 ? -11.677 7.936 1.191 1.00 0.00 52 ALA A N 3
ATOM 3983 C CA . ALA A 1 33 ? -10.773 8.608 2.100 1.00 0.00 52 ALA A CA 3
ATOM 3984 C C . ALA A 1 33 ? -11.555 9.357 3.167 1.00 0.00 52 ALA A C 3
ATOM 3985 O O . ALA A 1 33 ? -12.462 10.124 2.854 1.00 0.00 52 ALA A O 3
ATOM 3992 N N . LEU A 1 34 ? -11.226 9.112 4.425 1.00 0.00 53 LEU A N 3
ATOM 3993 C CA . LEU A 1 34 ? -11.893 9.783 5.539 1.00 0.00 53 LEU A CA 3
ATOM 3994 C C . LEU A 1 34 ? -11.005 10.832 6.131 1.00 0.00 53 LEU A C 3
ATOM 3995 O O . LEU A 1 34 ? -11.228 11.329 7.235 1.00 0.00 53 LEU A O 3
ATOM 4011 N N . GLU A 1 35 ? -10.008 11.169 5.376 1.00 0.00 54 GLU A N 3
ATOM 4012 C CA . GLU A 1 35 ? -9.007 12.099 5.830 1.00 0.00 54 GLU A CA 3
ATOM 4013 C C . GLU A 1 35 ? -8.305 12.770 4.669 1.00 0.00 54 GLU A C 3
ATOM 4014 O O . GLU A 1 35 ? -8.203 12.213 3.578 1.00 0.00 54 GLU A O 3
ATOM 4026 N N . ASP A 1 36 ? -7.852 13.982 4.917 1.00 0.00 55 ASP A N 3
ATOM 4027 C CA . ASP A 1 36 ? -7.035 14.711 3.956 1.00 0.00 55 ASP A CA 3
ATOM 4028 C C . ASP A 1 36 ? -5.576 14.475 4.294 1.00 0.00 55 ASP A C 3
ATOM 4029 O O . ASP A 1 36 ? -5.176 14.550 5.460 1.00 0.00 55 ASP A O 3
ATOM 4038 N N . PHE A 1 37 ? -4.791 14.152 3.285 1.00 0.00 56 PHE A N 3
ATOM 4039 C CA . PHE A 1 37 ? -3.452 13.654 3.510 1.00 0.00 56 PHE A CA 3
ATOM 4040 C C . PHE A 1 37 ? -2.616 13.689 2.236 1.00 0.00 56 PHE A C 3
ATOM 4041 O O . PHE A 1 37 ? -3.101 13.367 1.150 1.00 0.00 56 PHE A O 3
ATOM 4058 N N . THR A 1 38 ? -1.359 14.079 2.373 1.00 0.00 57 THR A N 3
ATOM 4059 C CA . THR A 1 38 ? -0.445 14.081 1.252 1.00 0.00 57 THR A CA 3
ATOM 4060 C C . THR A 1 38 ? 0.828 13.316 1.579 1.00 0.00 57 THR A C 3
ATOM 4061 O O . THR A 1 38 ? 1.454 13.539 2.616 1.00 0.00 57 THR A O 3
ATOM 4072 N N . GLY A 1 39 ? 1.196 12.405 0.697 1.00 0.00 58 GLY A N 3
ATOM 4073 C CA . GLY A 1 39 ? 2.462 11.738 0.816 1.00 0.00 58 GLY A CA 3
ATOM 4074 C C . GLY A 1 39 ? 3.377 12.114 -0.329 1.00 0.00 58 GLY A C 3
ATOM 4075 O O . GLY A 1 39 ? 3.235 11.593 -1.434 1.00 0.00 58 GLY A O 3
ATOM 4079 N N . PRO A 1 40 ? 4.315 13.040 -0.093 1.00 0.00 59 PRO A N 3
ATOM 4080 C CA . PRO A 1 40 ? 5.235 13.547 -1.123 1.00 0.00 59 PRO A CA 3
ATOM 4081 C C . PRO A 1 40 ? 6.348 12.561 -1.428 1.00 0.00 59 PRO A C 3
ATOM 4082 O O . PRO A 1 40 ? 7.201 12.789 -2.282 1.00 0.00 59 PRO A O 3
ATOM 4093 N N . ASP A 1 41 ? 6.320 11.478 -0.689 1.00 0.00 60 ASP A N 3
ATOM 4094 C CA . ASP A 1 41 ? 7.372 10.460 -0.705 1.00 0.00 60 ASP A CA 3
ATOM 4095 C C . ASP A 1 41 ? 7.395 9.634 -1.993 1.00 0.00 60 ASP A C 3
ATOM 4096 O O . ASP A 1 41 ? 7.925 8.524 -2.000 1.00 0.00 60 ASP A O 3
ATOM 4105 N N . CYS A 1 42 ? 6.770 10.144 -3.049 1.00 0.00 61 CYS A N 3
ATOM 4106 C CA . CYS A 1 42 ? 6.861 9.565 -4.394 1.00 0.00 61 CYS A CA 3
ATOM 4107 C C . CYS A 1 42 ? 5.980 8.328 -4.586 1.00 0.00 61 CYS A C 3
ATOM 4108 O O . CYS A 1 42 ? 5.380 8.155 -5.645 1.00 0.00 61 CYS A O 3
ATOM 4115 N N . ARG A 1 43 ? 5.883 7.478 -3.577 1.00 0.00 62 ARG A N 3
ATOM 4116 C CA . ARG A 1 43 ? 5.175 6.211 -3.737 1.00 0.00 62 ARG A CA 3
ATOM 4117 C C . ARG A 1 43 ? 4.035 6.119 -2.753 1.00 0.00 62 ARG A C 3
ATOM 4118 O O . ARG A 1 43 ? 3.328 5.117 -2.672 1.00 0.00 62 ARG A O 3
ATOM 4139 N N . PHE A 1 44 ? 3.902 7.169 -1.981 1.00 0.00 63 PHE A N 3
ATOM 4140 C CA . PHE A 1 44 ? 2.760 7.352 -1.115 1.00 0.00 63 PHE A CA 3
ATOM 4141 C C . PHE A 1 44 ? 1.533 7.738 -1.921 1.00 0.00 63 PHE A C 3
ATOM 4142 O O . PHE A 1 44 ? 1.645 8.321 -3.000 1.00 0.00 63 PHE A O 3
ATOM 4159 N N . VAL A 1 45 ? 0.369 7.431 -1.391 1.00 0.00 64 VAL A N 3
ATOM 4160 C CA . VAL A 1 45 ? -0.864 7.868 -1.989 1.00 0.00 64 VAL A CA 3
ATOM 4161 C C . VAL A 1 45 ? -1.400 9.082 -1.242 1.00 0.00 64 VAL A C 3
ATOM 4162 O O . VAL A 1 45 ? -1.514 9.070 -0.018 1.00 0.00 64 VAL A O 3
ATOM 4175 N N . ASN A 1 46 ? -1.700 10.132 -1.981 1.00 0.00 65 ASN A N 3
ATOM 4176 C CA . ASN A 1 46 ? -2.316 11.309 -1.413 1.00 0.00 65 ASN A CA 3
ATOM 4177 C C . ASN A 1 46 ? -3.761 11.391 -1.838 1.00 0.00 65 ASN A C 3
ATOM 4178 O O . ASN A 1 46 ? -4.136 10.926 -2.917 1.00 0.00 65 ASN A O 3
ATOM 4189 N N . PHE A 1 47 ? -4.547 11.986 -0.977 1.00 0.00 66 PHE A N 3
ATOM 4190 C CA . PHE A 1 47 ? -5.986 12.091 -1.162 1.00 0.00 66 PHE A CA 3
ATOM 4191 C C . PHE A 1 47 ? -6.577 13.107 -0.190 1.00 0.00 66 PHE A C 3
ATOM 4192 O O . PHE A 1 47 ? -5.869 13.664 0.652 1.00 0.00 66 PHE A O 3
ATOM 4209 N N . LYS A 1 48 ? -7.867 13.350 -0.322 1.00 0.00 67 LYS A N 3
ATOM 4210 C CA . LYS A 1 48 ? -8.593 14.212 0.579 1.00 0.00 67 LYS A CA 3
ATOM 4211 C C . LYS A 1 48 ? -9.909 13.539 0.937 1.00 0.00 67 LYS A C 3
ATOM 4212 O O . LYS A 1 48 ? -10.467 12.819 0.115 1.00 0.00 67 LYS A O 3
ATOM 4231 N N . LYS A 1 49 ? -10.384 13.745 2.167 1.00 0.00 68 LYS A N 3
ATOM 4232 C CA . LYS A 1 49 ? -11.570 13.042 2.641 1.00 0.00 68 LYS A CA 3
ATOM 4233 C C . LYS A 1 49 ? -12.732 13.180 1.657 1.00 0.00 68 LYS A C 3
ATOM 4234 O O . LYS A 1 49 ? -13.200 14.285 1.374 1.00 0.00 68 LYS A O 3
ATOM 4253 N N . GLY A 1 50 ? -13.185 12.045 1.145 1.00 0.00 69 GLY A N 3
ATOM 4254 C CA . GLY A 1 50 ? -14.190 12.029 0.101 1.00 0.00 69 GLY A CA 3
ATOM 4255 C C . GLY A 1 50 ? -13.648 11.479 -1.206 1.00 0.00 69 GLY A C 3
ATOM 4256 O O . GLY A 1 50 ? -14.408 11.204 -2.132 1.00 0.00 69 GLY A O 3
ATOM 4260 N N . ASP A 1 51 ? -12.329 11.330 -1.279 1.00 0.00 70 ASP A N 3
ATOM 4261 C CA . ASP A 1 51 ? -11.670 10.739 -2.429 1.00 0.00 70 ASP A CA 3
ATOM 4262 C C . ASP A 1 51 ? -11.934 9.240 -2.501 1.00 0.00 70 ASP A C 3
ATOM 4263 O O . ASP A 1 51 ? -11.638 8.504 -1.559 1.00 0.00 70 ASP A O 3
ATOM 4272 N N . PRO A 1 52 ? -12.528 8.786 -3.606 1.00 0.00 71 PRO A N 3
ATOM 4273 C CA . PRO A 1 52 ? -12.781 7.364 -3.857 1.00 0.00 71 PRO A CA 3
ATOM 4274 C C . PRO A 1 52 ? -11.488 6.575 -4.063 1.00 0.00 71 PRO A C 3
ATOM 4275 O O . PRO A 1 52 ? -10.645 6.947 -4.886 1.00 0.00 71 PRO A O 3
ATOM 4286 N N . VAL A 1 53 ? -11.341 5.485 -3.319 1.00 0.00 72 VAL A N 3
ATOM 4287 C CA . VAL A 1 53 ? -10.130 4.676 -3.360 1.00 0.00 72 VAL A CA 3
ATOM 4288 C C . VAL A 1 53 ? -10.434 3.245 -3.780 1.00 0.00 72 VAL A C 3
ATOM 4289 O O . VAL A 1 53 ? -11.487 2.696 -3.456 1.00 0.00 72 VAL A O 3
ATOM 4302 N N . TYR A 1 54 ? -9.512 2.652 -4.510 1.00 0.00 73 TYR A N 3
ATOM 4303 C CA . TYR A 1 54 ? -9.594 1.246 -4.860 1.00 0.00 73 TYR A CA 3
ATOM 4304 C C . TYR A 1 54 ? -8.389 0.520 -4.306 1.00 0.00 73 TYR A C 3
ATOM 4305 O O . TYR A 1 54 ? -7.261 0.781 -4.717 1.00 0.00 73 TYR A O 3
ATOM 4323 N N . VAL A 1 55 ? -8.620 -0.388 -3.375 1.00 0.00 74 VAL A N 3
ATOM 4324 C CA . VAL A 1 55 ? -7.534 -1.039 -2.683 1.00 0.00 74 VAL A CA 3
ATOM 4325 C C . VAL A 1 55 ? -7.300 -2.434 -3.269 1.00 0.00 74 VAL A C 3
ATOM 4326 O O . VAL A 1 55 ? -8.124 -3.348 -3.126 1.00 0.00 74 VAL A O 3
ATOM 4339 N N . TYR A 1 56 ? -6.188 -2.562 -3.984 1.00 0.00 75 TYR A N 3
ATOM 4340 C CA . TYR A 1 56 ? -5.850 -3.798 -4.680 1.00 0.00 75 TYR A CA 3
ATOM 4341 C C . TYR A 1 56 ? -5.187 -4.778 -3.731 1.00 0.00 75 TYR A C 3
ATOM 4342 O O . TYR A 1 56 ? -5.287 -5.996 -3.902 1.00 0.00 75 TYR A O 3
ATOM 4360 N N . TYR A 1 57 ? -4.505 -4.233 -2.735 1.00 0.00 76 TYR A N 3
ATOM 4361 C CA . TYR A 1 57 ? -3.801 -5.036 -1.756 1.00 0.00 76 TYR A CA 3
ATOM 4362 C C . TYR A 1 57 ? -3.391 -4.167 -0.575 1.00 0.00 76 TYR A C 3
ATOM 4363 O O . TYR A 1 57 ? -3.579 -2.949 -0.592 1.00 0.00 76 TYR A O 3
ATOM 4381 N N . LYS A 1 58 ? -2.838 -4.794 0.446 1.00 0.00 77 LYS A N 3
ATOM 4382 C CA . LYS A 1 58 ? -2.424 -4.080 1.642 1.00 0.00 77 LYS A CA 3
ATOM 4383 C C . LYS A 1 58 ? -1.142 -4.673 2.208 1.00 0.00 77 LYS A C 3
ATOM 4384 O O . LYS A 1 58 ? -0.659 -5.682 1.718 1.00 0.00 77 LYS A O 3
ATOM 4403 N N . LEU A 1 59 ? -0.580 -4.034 3.224 1.00 0.00 78 LEU A N 3
ATOM 4404 C CA . LEU A 1 59 ? 0.666 -4.504 3.820 1.00 0.00 78 LEU A CA 3
ATOM 4405 C C . LEU A 1 59 ? 0.402 -5.612 4.832 1.00 0.00 78 LEU A C 3
ATOM 4406 O O . LEU A 1 59 ? -0.639 -5.632 5.491 1.00 0.00 78 LEU A O 3
ATOM 4422 N N . ALA A 1 60 ? 1.347 -6.538 4.940 1.00 0.00 79 ALA A N 3
ATOM 4423 C CA . ALA A 1 60 ? 1.215 -7.669 5.845 1.00 0.00 79 ALA A CA 3
ATOM 4424 C C . ALA A 1 60 ? 1.562 -7.293 7.277 1.00 0.00 79 ALA A C 3
ATOM 4425 O O . ALA A 1 60 ? 2.717 -7.411 7.687 1.00 0.00 79 ALA A O 3
ATOM 4432 N N . ARG A 1 61 ? 0.552 -6.845 8.024 1.00 0.00 80 ARG A N 3
ATOM 4433 C CA . ARG A 1 61 ? 0.695 -6.557 9.455 1.00 0.00 80 ARG A CA 3
ATOM 4434 C C . ARG A 1 61 ? 1.743 -5.479 9.708 1.00 0.00 80 ARG A C 3
ATOM 4435 O O . ARG A 1 61 ? 2.931 -5.777 9.849 1.00 0.00 80 ARG A O 3
ATOM 4456 N N . GLY A 1 62 ? 1.312 -4.231 9.781 1.00 0.00 81 GLY A N 3
ATOM 4457 C CA . GLY A 1 62 ? 2.253 -3.160 10.008 1.00 0.00 81 GLY A CA 3
ATOM 4458 C C . GLY A 1 62 ? 1.580 -1.892 10.461 1.00 0.00 81 GLY A C 3
ATOM 4459 O O . GLY A 1 62 ? 0.686 -1.388 9.787 1.00 0.00 81 GLY A O 3
ATOM 4463 N N . TRP A 1 63 ? 1.983 -1.403 11.624 1.00 0.00 82 TRP A N 3
ATOM 4464 C CA . TRP A 1 63 ? 1.511 -0.128 12.123 1.00 0.00 82 TRP A CA 3
ATOM 4465 C C . TRP A 1 63 ? 2.550 0.957 11.841 1.00 0.00 82 TRP A C 3
ATOM 4466 O O . TRP A 1 63 ? 3.751 0.722 12.008 1.00 0.00 82 TRP A O 3
ATOM 4487 N N . PRO A 1 64 ? 2.118 2.157 11.407 1.00 0.00 83 PRO A N 3
ATOM 4488 C CA . PRO A 1 64 ? 0.702 2.485 11.187 1.00 0.00 83 PRO A CA 3
ATOM 4489 C C . PRO A 1 64 ? 0.086 1.638 10.085 1.00 0.00 83 PRO A C 3
ATOM 4490 O O . PRO A 1 64 ? 0.737 1.361 9.078 1.00 0.00 83 PRO A O 3
ATOM 4501 N N . GLU A 1 65 ? -1.160 1.216 10.297 1.00 0.00 84 GLU A N 3
ATOM 4502 C CA . GLU A 1 65 ? -1.861 0.375 9.335 1.00 0.00 84 GLU A CA 3
ATOM 4503 C C . GLU A 1 65 ? -1.894 1.049 7.972 1.00 0.00 84 GLU A C 3
ATOM 4504 O O . GLU A 1 65 ? -2.378 2.172 7.823 1.00 0.00 84 GLU A O 3
ATOM 4516 N N . VAL A 1 66 ? -1.353 0.359 6.994 1.00 0.00 85 VAL A N 3
ATOM 4517 C CA . VAL A 1 66 ? -1.170 0.912 5.665 1.00 0.00 85 VAL A CA 3
ATOM 4518 C C . VAL A 1 66 ? -1.714 -0.012 4.585 1.00 0.00 85 VAL A C 3
ATOM 4519 O O . VAL A 1 66 ? -1.536 -1.233 4.629 1.00 0.00 85 VAL A O 3
ATOM 4532 N N . TRP A 1 67 ? -2.369 0.600 3.619 1.00 0.00 86 TRP A N 3
ATOM 4533 C CA . TRP A 1 67 ? -2.950 -0.104 2.488 1.00 0.00 86 TRP A CA 3
ATOM 4534 C C . TRP A 1 67 ? -2.394 0.478 1.196 1.00 0.00 86 TRP A C 3
ATOM 4535 O O . TRP A 1 67 ? -1.652 1.462 1.228 1.00 0.00 86 TRP A O 3
ATOM 4556 N N . ALA A 1 68 ? -2.736 -0.125 0.064 1.00 0.00 87 ALA A N 3
ATOM 4557 C CA . ALA A 1 68 ? -2.262 0.370 -1.215 1.00 0.00 87 ALA A CA 3
ATOM 4558 C C . ALA A 1 68 ? -3.334 0.266 -2.290 1.00 0.00 87 ALA A C 3
ATOM 4559 O O . ALA A 1 68 ? -4.071 -0.719 -2.370 1.00 0.00 87 ALA A O 3
ATOM 4566 N N . GLY A 1 69 ? -3.411 1.291 -3.118 1.00 0.00 88 GLY A N 3
ATOM 4567 C CA . GLY A 1 69 ? -4.392 1.326 -4.174 1.00 0.00 88 GLY A CA 3
ATOM 4568 C C . GLY A 1 69 ? -4.267 2.581 -4.998 1.00 0.00 88 GLY A C 3
ATOM 4569 O O . GLY A 1 69 ? -3.327 3.356 -4.807 1.00 0.00 88 GLY A O 3
ATOM 4573 N N . SER A 1 70 ? -5.195 2.784 -5.915 1.00 0.00 89 SER A N 3
ATOM 4574 C CA . SER A 1 70 ? -5.172 3.959 -6.762 1.00 0.00 89 SER A CA 3
ATOM 4575 C C . SER A 1 70 ? -6.277 4.933 -6.374 1.00 0.00 89 SER A C 3
ATOM 4576 O O . SER A 1 70 ? -7.404 4.527 -6.071 1.00 0.00 89 SER A O 3
ATOM 4584 N N . VAL A 1 71 ? -5.935 6.215 -6.367 1.00 0.00 90 VAL A N 3
ATOM 4585 C CA . VAL A 1 71 ? -6.882 7.268 -6.038 1.00 0.00 90 VAL A CA 3
ATOM 4586 C C . VAL A 1 71 ? -6.815 8.371 -7.087 1.00 0.00 90 VAL A C 3
ATOM 4587 O O . VAL A 1 71 ? -6.121 9.374 -6.907 1.00 0.00 90 VAL A O 3
ATOM 4600 N N . GLY A 1 72 ? -7.537 8.178 -8.181 1.00 0.00 91 GLY A N 3
ATOM 4601 C CA . GLY A 1 72 ? -7.586 9.173 -9.239 1.00 0.00 91 GLY A CA 3
ATOM 4602 C C . GLY A 1 72 ? -6.289 9.279 -10.021 1.00 0.00 91 GLY A C 3
ATOM 4603 O O . GLY A 1 72 ? -6.226 8.908 -11.193 1.00 0.00 91 GLY A O 3
ATOM 4607 N N . ARG A 1 73 ? -5.250 9.773 -9.365 1.00 0.00 92 ARG A N 3
ATOM 4608 C CA . ARG A 1 73 ? -3.975 10.025 -10.024 1.00 0.00 92 ARG A CA 3
ATOM 4609 C C . ARG A 1 73 ? -2.837 9.311 -9.310 1.00 0.00 92 ARG A C 3
ATOM 4610 O O . ARG A 1 73 ? -1.755 9.131 -9.866 1.00 0.00 92 ARG A O 3
ATOM 4631 N N . THR A 1 74 ? -3.086 8.899 -8.081 1.00 0.00 93 THR A N 3
ATOM 4632 C CA . THR A 1 74 ? -2.053 8.312 -7.255 1.00 0.00 93 THR A CA 3
ATOM 4633 C C . THR A 1 74 ? -2.222 6.811 -7.118 1.00 0.00 93 THR A C 3
ATOM 4634 O O . THR A 1 74 ? -3.338 6.302 -7.075 1.00 0.00 93 THR A O 3
ATOM 4645 N N . PHE A 1 75 ? -1.103 6.118 -7.072 1.00 0.00 94 PHE A N 3
ATOM 4646 C CA . PHE A 1 75 ? -1.086 4.690 -6.809 1.00 0.00 94 PHE A CA 3
ATOM 4647 C C . PHE A 1 75 ? 0.171 4.335 -6.024 1.00 0.00 94 PHE A C 3
ATOM 4648 O O . PHE A 1 75 ? 1.288 4.588 -6.472 1.00 0.00 94 PHE A O 3
ATOM 4665 N N . GLY A 1 76 ? -0.020 3.759 -4.852 1.00 0.00 95 GLY A N 3
ATOM 4666 C CA . GLY A 1 76 ? 1.094 3.442 -3.988 1.00 0.00 95 GLY A CA 3
ATOM 4667 C C . GLY A 1 76 ? 0.625 3.068 -2.602 1.00 0.00 95 GLY A C 3
ATOM 4668 O O . GLY A 1 76 ? -0.454 2.501 -2.453 1.00 0.00 95 GLY A O 3
ATOM 4672 N N . TYR A 1 77 ? 1.406 3.417 -1.588 1.00 0.00 96 TYR A N 3
ATOM 4673 C CA . TYR A 1 77 ? 1.094 3.013 -0.225 1.00 0.00 96 TYR A CA 3
ATOM 4674 C C . TYR A 1 77 ? 0.611 4.210 0.592 1.00 0.00 96 TYR A C 3
ATOM 4675 O O . TYR A 1 77 ? 1.000 5.340 0.322 1.00 0.00 96 TYR A O 3
ATOM 4693 N N . PHE A 1 78 ? -0.267 3.961 1.559 1.00 0.00 97 PHE A N 3
ATOM 4694 C CA . PHE A 1 78 ? -0.845 5.030 2.376 1.00 0.00 97 PHE A CA 3
ATOM 4695 C C . PHE A 1 78 ? -1.509 4.445 3.620 1.00 0.00 97 PHE A C 3
ATOM 4696 O O . PHE A 1 78 ? -1.818 3.257 3.654 1.00 0.00 97 PHE A O 3
ATOM 4713 N N . PRO A 1 79 ? -1.754 5.266 4.655 1.00 0.00 98 PRO A N 3
ATOM 4714 C CA . PRO A 1 79 ? -2.356 4.800 5.899 1.00 0.00 98 PRO A CA 3
ATOM 4715 C C . PRO A 1 79 ? -3.802 4.369 5.708 1.00 0.00 98 PRO A C 3
ATOM 4716 O O . PRO A 1 79 ? -4.674 5.175 5.387 1.00 0.00 98 PRO A O 3
ATOM 4727 N N . LYS A 1 80 ? -4.021 3.079 5.901 1.00 0.00 99 LYS A N 3
ATOM 4728 C CA . LYS A 1 80 ? -5.331 2.472 5.892 1.00 0.00 99 LYS A CA 3
ATOM 4729 C C . LYS A 1 80 ? -6.277 3.227 6.821 1.00 0.00 99 LYS A C 3
ATOM 4730 O O . LYS A 1 80 ? -7.447 3.437 6.507 1.00 0.00 99 LYS A O 3
ATOM 4749 N N . ASP A 1 81 ? -5.735 3.622 7.966 1.00 0.00 100 ASP A N 3
ATOM 4750 C CA . ASP A 1 81 ? -6.445 4.447 8.949 1.00 0.00 100 ASP A CA 3
ATOM 4751 C C . ASP A 1 81 ? -7.090 5.687 8.330 1.00 0.00 100 ASP A C 3
ATOM 4752 O O . ASP A 1 81 ? -8.094 6.192 8.837 1.00 0.00 100 ASP A O 3
ATOM 4761 N N . LEU A 1 82 ? -6.536 6.161 7.229 1.00 0.00 101 LEU A N 3
ATOM 4762 C CA . LEU A 1 82 ? -6.973 7.415 6.640 1.00 0.00 101 LEU A CA 3
ATOM 4763 C C . LEU A 1 82 ? -8.059 7.200 5.592 1.00 0.00 101 LEU A C 3
ATOM 4764 O O . LEU A 1 82 ? -8.526 8.152 4.962 1.00 0.00 101 LEU A O 3
ATOM 4780 N N . ILE A 1 83 ? -8.483 5.952 5.422 1.00 0.00 102 ILE A N 3
ATOM 4781 C CA . ILE A 1 83 ? -9.616 5.653 4.555 1.00 0.00 102 ILE A CA 3
ATOM 4782 C C . ILE A 1 83 ? -10.588 4.690 5.237 1.00 0.00 102 ILE A C 3
ATOM 4783 O O . ILE A 1 83 ? -10.302 4.139 6.302 1.00 0.00 102 ILE A O 3
ATOM 4799 N N . GLN A 1 84 ? -11.738 4.504 4.610 1.00 0.00 103 GLN A N 3
ATOM 4800 C CA . GLN A 1 84 ? -12.763 3.605 5.085 1.00 0.00 103 GLN A CA 3
ATOM 4801 C C . GLN A 1 84 ? -13.175 2.662 3.959 1.00 0.00 103 GLN A C 3
ATOM 4802 O O . GLN A 1 84 ? -13.406 3.097 2.832 1.00 0.00 103 GLN A O 3
ATOM 4816 N N . VAL A 1 85 ? -13.230 1.374 4.268 1.00 0.00 104 VAL A N 3
ATOM 4817 C CA . VAL A 1 85 ? -13.751 0.378 3.359 1.00 0.00 104 VAL A CA 3
ATOM 4818 C C . VAL A 1 85 ? -15.189 0.715 2.975 1.00 0.00 104 VAL A C 3
ATOM 4819 O O . VAL A 1 85 ? -16.096 0.679 3.802 1.00 0.00 104 VAL A O 3
ATOM 4832 N N . VAL A 1 86 ? -15.395 1.035 1.722 1.00 0.00 105 VAL A N 3
ATOM 4833 C CA . VAL A 1 86 ? -16.710 1.422 1.255 1.00 0.00 105 VAL A CA 3
ATOM 4834 C C . VAL A 1 86 ? -17.400 0.203 0.678 1.00 0.00 105 VAL A C 3
ATOM 4835 O O . VAL A 1 86 ? -18.617 0.175 0.492 1.00 0.00 105 VAL A O 3
ATOM 4848 N N . HIS A 1 87 ? -16.599 -0.821 0.440 1.00 0.00 106 HIS A N 3
ATOM 4849 C CA . HIS A 1 87 ? -17.109 -2.099 -0.059 1.00 0.00 106 HIS A CA 3
ATOM 4850 C C . HIS A 1 87 ? -16.058 -3.193 0.084 1.00 0.00 106 HIS A C 3
ATOM 4851 O O . HIS A 1 87 ? -14.877 -2.964 -0.157 1.00 0.00 106 HIS A O 3
ATOM 4866 N N . GLU A 1 88 ? -16.499 -4.378 0.473 1.00 0.00 107 GLU A N 3
ATOM 4867 C CA . GLU A 1 88 ? -15.615 -5.525 0.623 1.00 0.00 107 GLU A CA 3
ATOM 4868 C C . GLU A 1 88 ? -15.854 -6.536 -0.491 1.00 0.00 107 GLU A C 3
ATOM 4869 O O . GLU A 1 88 ? -16.942 -7.105 -0.585 1.00 0.00 107 GLU A O 3
ATOM 4881 N N . TYR A 1 89 ? -14.868 -6.740 -1.358 1.00 0.00 108 TYR A N 3
ATOM 4882 C CA . TYR A 1 89 ? -14.945 -7.836 -2.319 1.00 0.00 108 TYR A CA 3
ATOM 4883 C C . TYR A 1 89 ? -14.617 -9.157 -1.653 1.00 0.00 108 TYR A C 3
ATOM 4884 O O . TYR A 1 89 ? -15.156 -10.202 -2.015 1.00 0.00 108 TYR A O 3
ATOM 4902 N N . THR A 1 90 ? -13.729 -9.097 -0.682 1.00 0.00 109 THR A N 3
ATOM 4903 C CA . THR A 1 90 ? -13.266 -10.279 0.000 1.00 0.00 109 THR A CA 3
ATOM 4904 C C . THR A 1 90 ? -12.474 -9.891 1.245 1.00 0.00 109 THR A C 3
ATOM 4905 O O . THR A 1 90 ? -11.880 -8.811 1.307 1.00 0.00 109 THR A O 3
ATOM 4916 N N . LYS A 1 91 ? -12.487 -10.759 2.241 1.00 0.00 110 LYS A N 3
ATOM 4917 C CA . LYS A 1 91 ? -11.677 -10.571 3.431 1.00 0.00 110 LYS A CA 3
ATOM 4918 C C . LYS A 1 91 ? -10.450 -11.472 3.339 1.00 0.00 110 LYS A C 3
ATOM 4919 O O . LYS A 1 91 ? -9.825 -11.823 4.339 1.00 0.00 110 LYS A O 3
ATOM 4938 N N . GLU A 1 92 ? -10.106 -11.834 2.111 1.00 0.00 111 GLU A N 3
ATOM 4939 C CA . GLU A 1 92 ? -8.955 -12.696 1.866 1.00 0.00 111 GLU A CA 3
ATOM 4940 C C . GLU A 1 92 ? -7.657 -11.930 2.048 1.00 0.00 111 GLU A C 3
ATOM 4941 O O . GLU A 1 92 ? -7.577 -10.741 1.746 1.00 0.00 111 GLU A O 3
ATOM 4953 N N . GLU A 1 93 ? -6.645 -12.620 2.551 1.00 0.00 112 GLU A N 3
ATOM 4954 C CA . GLU A 1 93 ? -5.337 -12.026 2.755 1.00 0.00 112 GLU A CA 3
ATOM 4955 C C . GLU A 1 93 ? -4.244 -13.002 2.346 1.00 0.00 112 GLU A C 3
ATOM 4956 O O . GLU A 1 93 ? -3.727 -13.757 3.169 1.00 0.00 112 GLU A O 3
ATOM 4968 N N . LEU A 1 94 ? -3.919 -12.993 1.070 1.00 0.00 113 LEU A N 3
ATOM 4969 C CA . LEU A 1 94 ? -2.828 -13.805 0.552 1.00 0.00 113 LEU A CA 3
ATOM 4970 C C . LEU A 1 94 ? -1.516 -13.081 0.754 1.00 0.00 113 LEU A C 3
ATOM 4971 O O . LEU A 1 94 ? -1.408 -11.894 0.457 1.00 0.00 113 LEU A O 3
ATOM 4987 N N . GLN A 1 95 ? -0.523 -13.788 1.251 1.00 0.00 114 GLN A N 3
ATOM 4988 C CA . GLN A 1 95 ? 0.756 -13.178 1.526 1.00 0.00 114 GLN A CA 3
ATOM 4989 C C . GLN A 1 95 ? 1.662 -13.317 0.318 1.00 0.00 114 GLN A C 3
ATOM 4990 O O . GLN A 1 95 ? 2.251 -14.369 0.072 1.00 0.00 114 GLN A O 3
ATOM 5004 N N . VAL A 1 96 ? 1.751 -12.241 -0.430 1.00 0.00 115 VAL A N 3
ATOM 5005 C CA . VAL A 1 96 ? 2.621 -12.162 -1.589 1.00 0.00 115 VAL A CA 3
ATOM 5006 C C . VAL A 1 96 ? 3.858 -11.340 -1.222 1.00 0.00 115 VAL A C 3
ATOM 5007 O O . VAL A 1 96 ? 3.737 -10.263 -0.649 1.00 0.00 115 VAL A O 3
ATOM 5020 N N . PRO A 1 97 ? 5.066 -11.843 -1.492 1.00 0.00 116 PRO A N 3
ATOM 5021 C CA . PRO A 1 97 ? 6.296 -11.137 -1.139 1.00 0.00 116 PRO A CA 3
ATOM 5022 C C . PRO A 1 97 ? 6.658 -10.038 -2.130 1.00 0.00 116 PRO A C 3
ATOM 5023 O O . PRO A 1 97 ? 6.229 -10.053 -3.285 1.00 0.00 116 PRO A O 3
ATOM 5034 N N . THR A 1 98 ? 7.439 -9.083 -1.661 1.00 0.00 117 THR A N 3
ATOM 5035 C CA . THR A 1 98 ? 7.910 -7.990 -2.498 1.00 0.00 117 THR A CA 3
ATOM 5036 C C . THR A 1 98 ? 9.418 -8.099 -2.695 1.00 0.00 117 THR A C 3
ATOM 5037 O O . THR A 1 98 ? 10.084 -8.844 -1.975 1.00 0.00 117 THR A O 3
ATOM 5048 N N . ASP A 1 99 ? 9.954 -7.387 -3.674 1.00 0.00 118 ASP A N 3
ATOM 5049 C CA . ASP A 1 99 ? 11.391 -7.223 -3.772 1.00 0.00 118 ASP A CA 3
ATOM 5050 C C . ASP A 1 99 ? 11.764 -5.899 -3.138 1.00 0.00 118 ASP A C 3
ATOM 5051 O O . ASP A 1 99 ? 10.949 -4.974 -3.093 1.00 0.00 118 ASP A O 3
ATOM 5060 N N . GLU A 1 100 ? 12.987 -5.801 -2.654 1.00 0.00 119 GLU A N 3
ATOM 5061 C CA . GLU A 1 100 ? 13.426 -4.604 -1.971 1.00 0.00 119 GLU A CA 3
ATOM 5062 C C . GLU A 1 100 ? 13.605 -3.423 -2.922 1.00 0.00 119 GLU A C 3
ATOM 5063 O O . GLU A 1 100 ? 13.329 -2.283 -2.551 1.00 0.00 119 GLU A O 3
ATOM 5075 N N . THR A 1 101 ? 14.072 -3.674 -4.139 1.00 0.00 120 THR A N 3
ATOM 5076 C CA . THR A 1 101 ? 14.392 -2.575 -5.039 1.00 0.00 120 THR A CA 3
ATOM 5077 C C . THR A 1 101 ? 13.839 -2.769 -6.453 1.00 0.00 120 THR A C 3
ATOM 5078 O O . THR A 1 101 ? 14.138 -1.973 -7.341 1.00 0.00 120 THR A O 3
ATOM 5089 N N . ASP A 1 102 ? 13.040 -3.815 -6.677 1.00 0.00 121 ASP A N 3
ATOM 5090 C CA . ASP A 1 102 ? 12.449 -4.038 -8.001 1.00 0.00 121 ASP A CA 3
ATOM 5091 C C . ASP A 1 102 ? 11.564 -2.856 -8.400 1.00 0.00 121 ASP A C 3
ATOM 5092 O O . ASP A 1 102 ? 11.313 -2.608 -9.581 1.00 0.00 121 ASP A O 3
ATOM 5101 N N . PHE A 1 103 ? 11.121 -2.116 -7.392 1.00 0.00 122 PHE A N 3
ATOM 5102 C CA . PHE A 1 103 ? 10.243 -0.970 -7.579 1.00 0.00 122 PHE A CA 3
ATOM 5103 C C . PHE A 1 103 ? 10.586 0.117 -6.569 1.00 0.00 122 PHE A C 3
ATOM 5104 O O . PHE A 1 103 ? 10.006 0.185 -5.488 1.00 0.00 122 PHE A O 3
ATOM 5121 N N . VAL A 1 104 ? 11.542 0.956 -6.932 1.00 0.00 123 VAL A N 3
ATOM 5122 C CA . VAL A 1 104 ? 12.007 2.026 -6.062 1.00 0.00 123 VAL A CA 3
ATOM 5123 C C . VAL A 1 104 ? 11.998 3.361 -6.798 1.00 0.00 123 VAL A C 3
ATOM 5124 O O . VAL A 1 104 ? 12.152 3.407 -8.017 1.00 0.00 123 VAL A O 3
ATOM 5137 N N . CYS A 1 105 ? 11.783 4.440 -6.058 1.00 0.00 124 CYS A N 3
ATOM 5138 C CA . CYS A 1 105 ? 11.753 5.776 -6.638 1.00 0.00 124 CYS A CA 3
ATOM 5139 C C . CYS A 1 105 ? 13.156 6.322 -6.846 1.00 0.00 124 CYS A C 3
ATOM 5140 O O . CYS A 1 105 ? 14.001 6.250 -5.953 1.00 0.00 124 CYS A O 3
ATOM 5147 N N . PHE A 1 106 ? 13.397 6.859 -8.031 1.00 0.00 125 PHE A N 3
ATOM 5148 C CA . PHE A 1 106 ? 14.662 7.500 -8.343 1.00 0.00 125 PHE A CA 3
ATOM 5149 C C . PHE A 1 106 ? 14.455 9.000 -8.507 1.00 0.00 125 PHE A C 3
ATOM 5150 O O . PHE A 1 106 ? 13.332 9.494 -8.377 1.00 0.00 125 PHE A O 3
ATOM 5167 N N . ASP A 1 107 ? 15.528 9.725 -8.786 1.00 0.00 126 ASP A N 3
ATOM 5168 C CA . ASP A 1 107 ? 15.436 11.165 -8.984 1.00 0.00 126 ASP A CA 3
ATOM 5169 C C . ASP A 1 107 ? 14.868 11.461 -10.368 1.00 0.00 126 ASP A C 3
ATOM 5170 O O . ASP A 1 107 ? 15.108 10.716 -11.321 1.00 0.00 126 ASP A O 3
ATOM 5179 N N . GLY A 1 108 ? 14.103 12.536 -10.474 1.00 0.00 127 GLY A N 3
ATOM 5180 C CA . GLY A 1 108 ? 13.468 12.871 -11.733 1.00 0.00 127 GLY A CA 3
ATOM 5181 C C . GLY A 1 108 ? 12.130 12.184 -11.878 1.00 0.00 127 GLY A C 3
ATOM 5182 O O . GLY A 1 108 ? 11.587 12.074 -12.978 1.00 0.00 127 GLY A O 3
ATOM 5186 N N . GLY A 1 109 ? 11.604 11.716 -10.754 1.00 0.00 128 GLY A N 3
ATOM 5187 C CA . GLY A 1 109 ? 10.332 11.031 -10.752 1.00 0.00 128 GLY A CA 3
ATOM 5188 C C . GLY A 1 109 ? 9.171 11.997 -10.663 1.00 0.00 128 GLY A C 3
ATOM 5189 O O . GLY A 1 109 ? 9.201 13.072 -11.260 1.00 0.00 128 GLY A O 3
ATOM 5193 N N . ARG A 1 110 ? 8.147 11.624 -9.915 1.00 0.00 129 ARG A N 3
ATOM 5194 C CA . ARG A 1 110 ? 6.973 12.467 -9.788 1.00 0.00 129 ARG A CA 3
ATOM 5195 C C . ARG A 1 110 ? 7.097 13.383 -8.586 1.00 0.00 129 ARG A C 3
ATOM 5196 O O . ARG A 1 110 ? 7.221 12.926 -7.451 1.00 0.00 129 ARG A O 3
ATOM 5217 N N . ASP A 1 111 ? 7.070 14.677 -8.848 1.00 0.00 130 ASP A N 3
ATOM 5218 C CA . ASP A 1 111 ? 7.082 15.675 -7.792 1.00 0.00 130 ASP A CA 3
ATOM 5219 C C . ASP A 1 111 ? 5.671 16.184 -7.551 1.00 0.00 130 ASP A C 3
ATOM 5220 O O . ASP A 1 111 ? 5.473 17.247 -6.958 1.00 0.00 130 ASP A O 3
ATOM 5229 N N . ASP A 1 112 ? 4.694 15.416 -8.025 1.00 0.00 131 ASP A N 3
ATOM 5230 C CA . ASP A 1 112 ? 3.288 15.775 -7.868 1.00 0.00 131 ASP A CA 3
ATOM 5231 C C . ASP A 1 112 ? 2.877 15.682 -6.411 1.00 0.00 131 ASP A C 3
ATOM 5232 O O . ASP A 1 112 ? 2.828 16.729 -5.734 1.00 0.00 131 ASP A O 3
ATOM 5242 N N . MET A 1 1 ? 24.819 -0.729 14.808 1.00 0.00 20 MET A N 4
ATOM 5243 C CA . MET A 1 1 ? 23.814 -0.759 13.718 1.00 0.00 20 MET A CA 4
ATOM 5244 C C . MET A 1 1 ? 23.659 -2.169 13.136 1.00 0.00 20 MET A C 4
ATOM 5245 O O . MET A 1 1 ? 22.536 -2.673 13.075 1.00 0.00 20 MET A O 4
ATOM 5261 N N . PRO A 1 2 ? 24.752 -2.848 12.696 1.00 0.00 21 PRO A N 4
ATOM 5262 C CA . PRO A 1 2 ? 24.660 -4.247 12.262 1.00 0.00 21 PRO A CA 4
ATOM 5263 C C . PRO A 1 2 ? 24.065 -5.129 13.353 1.00 0.00 21 PRO A C 4
ATOM 5264 O O . PRO A 1 2 ? 24.336 -4.933 14.537 1.00 0.00 21 PRO A O 4
ATOM 5275 N N . GLY A 1 3 ? 23.236 -6.079 12.956 1.00 0.00 22 GLY A N 4
ATOM 5276 C CA . GLY A 1 3 ? 22.573 -6.928 13.924 1.00 0.00 22 GLY A CA 4
ATOM 5277 C C . GLY A 1 3 ? 21.140 -6.501 14.152 1.00 0.00 22 GLY A C 4
ATOM 5278 O O . GLY A 1 3 ? 20.268 -7.328 14.426 1.00 0.00 22 GLY A O 4
ATOM 5282 N N . GLN A 1 4 ? 20.896 -5.205 14.035 1.00 0.00 23 GLN A N 4
ATOM 5283 C CA . GLN A 1 4 ? 19.553 -4.661 14.155 1.00 0.00 23 GLN A CA 4
ATOM 5284 C C . GLN A 1 4 ? 19.042 -4.248 12.785 1.00 0.00 23 GLN A C 4
ATOM 5285 O O . GLN A 1 4 ? 19.616 -3.367 12.142 1.00 0.00 23 GLN A O 4
ATOM 5299 N N . LEU A 1 5 ? 17.978 -4.892 12.333 1.00 0.00 24 LEU A N 4
ATOM 5300 C CA . LEU A 1 5 ? 17.417 -4.597 11.025 1.00 0.00 24 LEU A CA 4
ATOM 5301 C C . LEU A 1 5 ? 16.639 -3.292 11.070 1.00 0.00 24 LEU A C 4
ATOM 5302 O O . LEU A 1 5 ? 15.588 -3.202 11.707 1.00 0.00 24 LEU A O 4
ATOM 5318 N N . ASP A 1 6 ? 17.172 -2.283 10.401 1.00 0.00 25 ASP A N 4
ATOM 5319 C CA . ASP A 1 6 ? 16.550 -0.970 10.366 1.00 0.00 25 ASP A CA 4
ATOM 5320 C C . ASP A 1 6 ? 15.418 -0.947 9.344 1.00 0.00 25 ASP A C 4
ATOM 5321 O O . ASP A 1 6 ? 15.619 -1.265 8.173 1.00 0.00 25 ASP A O 4
ATOM 5330 N N . PRO A 1 7 ? 14.205 -0.591 9.800 1.00 0.00 26 PRO A N 4
ATOM 5331 C CA . PRO A 1 7 ? 12.994 -0.597 8.972 1.00 0.00 26 PRO A CA 4
ATOM 5332 C C . PRO A 1 7 ? 13.093 0.295 7.738 1.00 0.00 26 PRO A C 4
ATOM 5333 O O . PRO A 1 7 ? 12.488 0.007 6.705 1.00 0.00 26 PRO A O 4
ATOM 5344 N N . SER A 1 8 ? 13.843 1.381 7.852 1.00 0.00 27 SER A N 4
ATOM 5345 C CA . SER A 1 8 ? 13.978 2.321 6.755 1.00 0.00 27 SER A CA 4
ATOM 5346 C C . SER A 1 8 ? 15.069 1.856 5.798 1.00 0.00 27 SER A C 4
ATOM 5347 O O . SER A 1 8 ? 14.899 1.884 4.577 1.00 0.00 27 SER A O 4
ATOM 5355 N N . THR A 1 9 ? 16.178 1.403 6.359 1.00 0.00 28 THR A N 4
ATOM 5356 C CA . THR A 1 9 ? 17.287 0.922 5.562 1.00 0.00 28 THR A CA 4
ATOM 5357 C C . THR A 1 9 ? 17.299 -0.588 5.517 1.00 0.00 28 THR A C 4
ATOM 5358 O O . THR A 1 9 ? 18.148 -1.255 6.113 1.00 0.00 28 THR A O 4
ATOM 5369 N N . GLY A 1 10 ? 16.338 -1.115 4.791 1.00 0.00 29 GLY A N 4
ATOM 5370 C CA . GLY A 1 10 ? 16.179 -2.533 4.697 1.00 0.00 29 GLY A CA 4
ATOM 5371 C C . GLY A 1 10 ? 15.121 -2.906 3.688 1.00 0.00 29 GLY A C 4
ATOM 5372 O O . GLY A 1 10 ? 15.399 -3.001 2.494 1.00 0.00 29 GLY A O 4
ATOM 5376 N N . ARG A 1 11 ? 13.899 -3.081 4.160 1.00 0.00 30 ARG A N 4
ATOM 5377 C CA . ARG A 1 11 ? 12.792 -3.415 3.281 1.00 0.00 30 ARG A CA 4
ATOM 5378 C C . ARG A 1 11 ? 11.873 -2.220 3.100 1.00 0.00 30 ARG A C 4
ATOM 5379 O O . ARG A 1 11 ? 12.101 -1.155 3.677 1.00 0.00 30 ARG A O 4
ATOM 5400 N N . ARG A 1 12 ? 10.837 -2.404 2.304 1.00 0.00 31 ARG A N 4
ATOM 5401 C CA . ARG A 1 12 ? 9.876 -1.347 2.042 1.00 0.00 31 ARG A CA 4
ATOM 5402 C C . ARG A 1 12 ? 8.722 -1.438 3.035 1.00 0.00 31 ARG A C 4
ATOM 5403 O O . ARG A 1 12 ? 8.932 -1.768 4.205 1.00 0.00 31 ARG A O 4
ATOM 5424 N N . PHE A 1 13 ? 7.521 -1.118 2.576 1.00 0.00 32 PHE A N 4
ATOM 5425 C CA . PHE A 1 13 ? 6.320 -1.258 3.390 1.00 0.00 32 PHE A CA 4
ATOM 5426 C C . PHE A 1 13 ? 6.065 -2.727 3.742 1.00 0.00 32 PHE A C 4
ATOM 5427 O O . PHE A 1 13 ? 5.463 -3.468 2.964 1.00 0.00 32 PHE A O 4
ATOM 5444 N N . SER A 1 14 ? 6.547 -3.136 4.915 1.00 0.00 33 SER A N 4
ATOM 5445 C CA . SER A 1 14 ? 6.430 -4.516 5.381 1.00 0.00 33 SER A CA 4
ATOM 5446 C C . SER A 1 14 ? 7.259 -5.457 4.498 1.00 0.00 33 SER A C 4
ATOM 5447 O O . SER A 1 14 ? 7.680 -5.100 3.395 1.00 0.00 33 SER A O 4
ATOM 5455 N N . GLU A 1 15 ? 7.514 -6.659 4.997 1.00 0.00 34 GLU A N 4
ATOM 5456 C CA . GLU A 1 15 ? 8.266 -7.648 4.241 1.00 0.00 34 GLU A CA 4
ATOM 5457 C C . GLU A 1 15 ? 7.315 -8.499 3.413 1.00 0.00 34 GLU A C 4
ATOM 5458 O O . GLU A 1 15 ? 7.726 -9.211 2.496 1.00 0.00 34 GLU A O 4
ATOM 5470 N N . HIS A 1 16 ? 6.033 -8.432 3.754 1.00 0.00 35 HIS A N 4
ATOM 5471 C CA . HIS A 1 16 ? 5.012 -9.201 3.056 1.00 0.00 35 HIS A CA 4
ATOM 5472 C C . HIS A 1 16 ? 3.729 -8.387 2.968 1.00 0.00 35 HIS A C 4
ATOM 5473 O O . HIS A 1 16 ? 3.337 -7.734 3.932 1.00 0.00 35 HIS A O 4
ATOM 5488 N N . LYS A 1 17 ? 3.073 -8.424 1.822 1.00 0.00 36 LYS A N 4
ATOM 5489 C CA . LYS A 1 17 ? 1.817 -7.714 1.655 1.00 0.00 36 LYS A CA 4
ATOM 5490 C C . LYS A 1 17 ? 0.680 -8.697 1.408 1.00 0.00 36 LYS A C 4
ATOM 5491 O O . LYS A 1 17 ? 0.872 -9.749 0.799 1.00 0.00 36 LYS A O 4
ATOM 5510 N N . LEU A 1 18 ? -0.498 -8.352 1.900 1.00 0.00 37 LEU A N 4
ATOM 5511 C CA . LEU A 1 18 ? -1.656 -9.218 1.827 1.00 0.00 37 LEU A CA 4
ATOM 5512 C C . LEU A 1 18 ? -2.561 -8.776 0.700 1.00 0.00 37 LEU A C 4
ATOM 5513 O O . LEU A 1 18 ? -3.096 -7.671 0.722 1.00 0.00 37 LEU A O 4
ATOM 5529 N N . CYS A 1 19 ? -2.748 -9.638 -0.272 1.00 0.00 38 CYS A N 4
ATOM 5530 C CA . CYS A 1 19 ? -3.472 -9.262 -1.470 1.00 0.00 38 CYS A CA 4
ATOM 5531 C C . CYS A 1 19 ? -4.701 -10.143 -1.695 1.00 0.00 38 CYS A C 4
ATOM 5532 O O . CYS A 1 19 ? -4.777 -11.263 -1.196 1.00 0.00 38 CYS A O 4
ATOM 5539 N N . ALA A 1 20 ? -5.666 -9.604 -2.445 1.00 0.00 39 ALA A N 4
ATOM 5540 C CA . ALA A 1 20 ? -6.872 -10.341 -2.851 1.00 0.00 39 ALA A CA 4
ATOM 5541 C C . ALA A 1 20 ? -6.544 -11.303 -3.978 1.00 0.00 39 ALA A C 4
ATOM 5542 O O . ALA A 1 20 ? -7.394 -12.022 -4.492 1.00 0.00 39 ALA A O 4
ATOM 5549 N N . ASP A 1 21 ? -5.296 -11.266 -4.356 1.00 0.00 40 ASP A N 4
ATOM 5550 C CA . ASP A 1 21 ? -4.771 -12.053 -5.457 1.00 0.00 40 ASP A CA 4
ATOM 5551 C C . ASP A 1 21 ? -3.259 -12.121 -5.316 1.00 0.00 40 ASP A C 4
ATOM 5552 O O . ASP A 1 21 ? -2.648 -11.172 -4.853 1.00 0.00 40 ASP A O 4
ATOM 5561 N N . ASP A 1 22 ? -2.658 -13.240 -5.695 1.00 0.00 41 ASP A N 4
ATOM 5562 C CA . ASP A 1 22 ? -1.226 -13.452 -5.460 1.00 0.00 41 ASP A CA 4
ATOM 5563 C C . ASP A 1 22 ? -0.376 -12.562 -6.372 1.00 0.00 41 ASP A C 4
ATOM 5564 O O . ASP A 1 22 ? 0.838 -12.464 -6.205 1.00 0.00 41 ASP A O 4
ATOM 5573 N N . GLU A 1 23 ? -1.017 -11.926 -7.343 1.00 0.00 42 GLU A N 4
ATOM 5574 C CA . GLU A 1 23 ? -0.351 -10.941 -8.184 1.00 0.00 42 GLU A CA 4
ATOM 5575 C C . GLU A 1 23 ? -0.753 -9.555 -7.716 1.00 0.00 42 GLU A C 4
ATOM 5576 O O . GLU A 1 23 ? -0.258 -8.538 -8.201 1.00 0.00 42 GLU A O 4
ATOM 5588 N N . CYS A 1 24 ? -1.669 -9.553 -6.752 1.00 0.00 43 CYS A N 4
ATOM 5589 C CA . CYS A 1 24 ? -2.258 -8.345 -6.199 1.00 0.00 43 CYS A CA 4
ATOM 5590 C C . CYS A 1 24 ? -2.938 -7.535 -7.297 1.00 0.00 43 CYS A C 4
ATOM 5591 O O . CYS A 1 24 ? -2.989 -6.308 -7.246 1.00 0.00 43 CYS A O 4
ATOM 5598 N N . SER A 1 25 ? -3.473 -8.246 -8.283 1.00 0.00 44 SER A N 4
ATOM 5599 C CA . SER A 1 25 ? -4.085 -7.613 -9.437 1.00 0.00 44 SER A CA 4
ATOM 5600 C C . SER A 1 25 ? -5.605 -7.539 -9.277 1.00 0.00 44 SER A C 4
ATOM 5601 O O . SER A 1 25 ? -6.310 -7.034 -10.150 1.00 0.00 44 SER A O 4
ATOM 5609 N N . MET A 1 26 ? -6.110 -8.033 -8.152 1.00 0.00 45 MET A N 4
ATOM 5610 C CA . MET A 1 26 ? -7.541 -8.006 -7.891 1.00 0.00 45 MET A CA 4
ATOM 5611 C C . MET A 1 26 ? -7.825 -7.187 -6.648 1.00 0.00 45 MET A C 4
ATOM 5612 O O . MET A 1 26 ? -7.023 -7.164 -5.713 1.00 0.00 45 MET A O 4
ATOM 5626 N N . LEU A 1 27 ? -8.961 -6.511 -6.653 1.00 0.00 46 LEU A N 4
ATOM 5627 C CA . LEU A 1 27 ? -9.362 -5.671 -5.544 1.00 0.00 46 LEU A CA 4
ATOM 5628 C C . LEU A 1 27 ? -9.864 -6.478 -4.369 1.00 0.00 46 LEU A C 4
ATOM 5629 O O . LEU A 1 27 ? -10.537 -7.493 -4.536 1.00 0.00 46 LEU A O 4
ATOM 5645 N N . MET A 1 28 ? -9.540 -6.007 -3.177 1.00 0.00 47 MET A N 4
ATOM 5646 C CA . MET A 1 28 ? -10.008 -6.646 -1.964 1.00 0.00 47 MET A CA 4
ATOM 5647 C C . MET A 1 28 ? -11.123 -5.823 -1.349 1.00 0.00 47 MET A C 4
ATOM 5648 O O . MET A 1 28 ? -12.126 -6.364 -0.887 1.00 0.00 47 MET A O 4
ATOM 5662 N N . TYR A 1 29 ? -10.946 -4.509 -1.349 1.00 0.00 48 TYR A N 4
ATOM 5663 C CA . TYR A 1 29 ? -11.981 -3.607 -0.873 1.00 0.00 48 TYR A CA 4
ATOM 5664 C C . TYR A 1 29 ? -12.081 -2.408 -1.793 1.00 0.00 48 TYR A C 4
ATOM 5665 O O . TYR A 1 29 ? -11.156 -2.097 -2.545 1.00 0.00 48 TYR A O 4
ATOM 5683 N N . ARG A 1 30 ? -13.212 -1.756 -1.736 1.00 0.00 49 ARG A N 4
ATOM 5684 C CA . ARG A 1 30 ? -13.354 -0.435 -2.276 1.00 0.00 49 ARG A CA 4
ATOM 5685 C C . ARG A 1 30 ? -13.371 0.503 -1.084 1.00 0.00 49 ARG A C 4
ATOM 5686 O O . ARG A 1 30 ? -13.922 0.152 -0.041 1.00 0.00 49 ARG A O 4
ATOM 5707 N N . GLY A 1 31 ? -12.757 1.659 -1.202 1.00 0.00 50 GLY A N 4
ATOM 5708 C CA . GLY A 1 31 ? -12.626 2.523 -0.055 1.00 0.00 50 GLY A CA 4
ATOM 5709 C C . GLY A 1 31 ? -12.928 3.966 -0.366 1.00 0.00 50 GLY A C 4
ATOM 5710 O O . GLY A 1 31 ? -13.117 4.344 -1.522 1.00 0.00 50 GLY A O 4
ATOM 5714 N N . GLU A 1 32 ? -13.001 4.764 0.673 1.00 0.00 51 GLU A N 4
ATOM 5715 C CA . GLU A 1 32 ? -13.150 6.189 0.523 1.00 0.00 51 GLU A CA 4
ATOM 5716 C C . GLU A 1 32 ? -12.111 6.848 1.402 1.00 0.00 51 GLU A C 4
ATOM 5717 O O . GLU A 1 32 ? -11.808 6.348 2.486 1.00 0.00 51 GLU A O 4
ATOM 5729 N N . ALA A 1 33 ? -11.535 7.929 0.929 1.00 0.00 52 ALA A N 4
ATOM 5730 C CA . ALA A 1 33 ? -10.566 8.646 1.716 1.00 0.00 52 ALA A CA 4
ATOM 5731 C C . ALA A 1 33 ? -11.262 9.251 2.916 1.00 0.00 52 ALA A C 4
ATOM 5732 O O . ALA A 1 33 ? -12.283 9.928 2.780 1.00 0.00 52 ALA A O 4
ATOM 5739 N N . LEU A 1 34 ? -10.727 8.978 4.082 1.00 0.00 53 LEU A N 4
ATOM 5740 C CA . LEU A 1 34 ? -11.379 9.310 5.320 1.00 0.00 53 LEU A CA 4
ATOM 5741 C C . LEU A 1 34 ? -10.762 10.572 5.911 1.00 0.00 53 LEU A C 4
ATOM 5742 O O . LEU A 1 34 ? -11.386 11.281 6.701 1.00 0.00 53 LEU A O 4
ATOM 5758 N N . GLU A 1 35 ? -9.552 10.871 5.473 1.00 0.00 54 GLU A N 4
ATOM 5759 C CA . GLU A 1 35 ? -8.789 11.968 6.008 1.00 0.00 54 GLU A CA 4
ATOM 5760 C C . GLU A 1 35 ? -8.016 12.640 4.884 1.00 0.00 54 GLU A C 4
ATOM 5761 O O . GLU A 1 35 ? -7.769 12.035 3.843 1.00 0.00 54 GLU A O 4
ATOM 5773 N N . ASP A 1 36 ? -7.674 13.895 5.095 1.00 0.00 55 ASP A N 4
ATOM 5774 C CA . ASP A 1 36 ? -6.847 14.640 4.144 1.00 0.00 55 ASP A CA 4
ATOM 5775 C C . ASP A 1 36 ? -5.413 14.150 4.235 1.00 0.00 55 ASP A C 4
ATOM 5776 O O . ASP A 1 36 ? -4.931 13.840 5.327 1.00 0.00 55 ASP A O 4
ATOM 5785 N N . PHE A 1 37 ? -4.731 14.090 3.106 1.00 0.00 56 PHE A N 4
ATOM 5786 C CA . PHE A 1 37 ? -3.420 13.456 3.066 1.00 0.00 56 PHE A CA 4
ATOM 5787 C C . PHE A 1 37 ? -2.634 13.823 1.803 1.00 0.00 56 PHE A C 4
ATOM 5788 O O . PHE A 1 37 ? -3.200 14.247 0.797 1.00 0.00 56 PHE A O 4
ATOM 5805 N N . THR A 1 38 ? -1.319 13.677 1.885 1.00 0.00 57 THR A N 4
ATOM 5806 C CA . THR A 1 38 ? -0.430 13.904 0.759 1.00 0.00 57 THR A CA 4
ATOM 5807 C C . THR A 1 38 ? 0.597 12.777 0.679 1.00 0.00 57 THR A C 4
ATOM 5808 O O . THR A 1 38 ? 1.036 12.262 1.706 1.00 0.00 57 THR A O 4
ATOM 5819 N N . GLY A 1 39 ? 0.966 12.389 -0.533 1.00 0.00 58 GLY A N 4
ATOM 5820 C CA . GLY A 1 39 ? 1.940 11.335 -0.714 1.00 0.00 58 GLY A CA 4
ATOM 5821 C C . GLY A 1 39 ? 3.130 11.782 -1.542 1.00 0.00 58 GLY A C 4
ATOM 5822 O O . GLY A 1 39 ? 3.230 11.440 -2.718 1.00 0.00 58 GLY A O 4
ATOM 5826 N N . PRO A 1 40 ? 4.059 12.542 -0.947 1.00 0.00 59 PRO A N 4
ATOM 5827 C CA . PRO A 1 40 ? 5.184 13.134 -1.666 1.00 0.00 59 PRO A CA 4
ATOM 5828 C C . PRO A 1 40 ? 6.454 12.297 -1.607 1.00 0.00 59 PRO A C 4
ATOM 5829 O O . PRO A 1 40 ? 7.440 12.598 -2.276 1.00 0.00 59 PRO A O 4
ATOM 5840 N N . ASP A 1 41 ? 6.411 11.247 -0.809 1.00 0.00 60 ASP A N 4
ATOM 5841 C CA . ASP A 1 41 ? 7.605 10.444 -0.509 1.00 0.00 60 ASP A CA 4
ATOM 5842 C C . ASP A 1 41 ? 8.174 9.739 -1.744 1.00 0.00 60 ASP A C 4
ATOM 5843 O O . ASP A 1 41 ? 9.337 9.346 -1.720 1.00 0.00 60 ASP A O 4
ATOM 5852 N N . CYS A 1 42 ? 7.322 9.572 -2.776 1.00 0.00 61 CYS A N 4
ATOM 5853 C CA . CYS A 1 42 ? 7.671 9.008 -4.102 1.00 0.00 61 CYS A CA 4
ATOM 5854 C C . CYS A 1 42 ? 6.646 7.969 -4.552 1.00 0.00 61 CYS A C 4
ATOM 5855 O O . CYS A 1 42 ? 6.369 7.851 -5.745 1.00 0.00 61 CYS A O 4
ATOM 5862 N N . ARG A 1 43 ? 6.082 7.212 -3.615 1.00 0.00 62 ARG A N 4
ATOM 5863 C CA . ARG A 1 43 ? 5.144 6.150 -3.978 1.00 0.00 62 ARG A CA 4
ATOM 5864 C C . ARG A 1 43 ? 3.903 6.184 -3.098 1.00 0.00 62 ARG A C 4
ATOM 5865 O O . ARG A 1 43 ? 3.022 5.336 -3.216 1.00 0.00 62 ARG A O 4
ATOM 5886 N N . PHE A 1 44 ? 3.857 7.144 -2.197 1.00 0.00 63 PHE A N 4
ATOM 5887 C CA . PHE A 1 44 ? 2.695 7.349 -1.352 1.00 0.00 63 PHE A CA 4
ATOM 5888 C C . PHE A 1 44 ? 1.523 7.877 -2.164 1.00 0.00 63 PHE A C 4
ATOM 5889 O O . PHE A 1 44 ? 1.700 8.492 -3.220 1.00 0.00 63 PHE A O 4
ATOM 5906 N N . VAL A 1 45 ? 0.332 7.640 -1.655 1.00 0.00 64 VAL A N 4
ATOM 5907 C CA . VAL A 1 45 ? -0.883 8.057 -2.308 1.00 0.00 64 VAL A CA 4
ATOM 5908 C C . VAL A 1 45 ? -1.401 9.368 -1.727 1.00 0.00 64 VAL A C 4
ATOM 5909 O O . VAL A 1 45 ? -1.527 9.510 -0.512 1.00 0.00 64 VAL A O 4
ATOM 5922 N N . ASN A 1 46 ? -1.676 10.32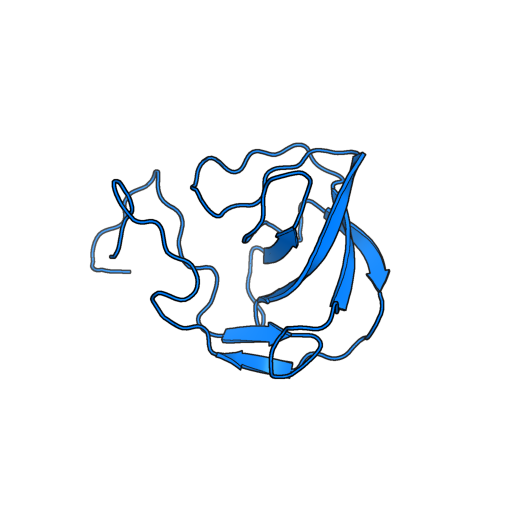7 -2.597 1.00 0.00 65 ASN A N 4
ATOM 5923 C CA . ASN A 1 46 ? -2.349 11.543 -2.192 1.00 0.00 65 ASN A CA 4
ATOM 5924 C C . ASN A 1 46 ? -3.841 11.363 -2.360 1.00 0.00 65 ASN A C 4
ATOM 5925 O O . ASN A 1 46 ? -4.309 10.791 -3.346 1.00 0.00 65 ASN A O 4
ATOM 5936 N N . PHE A 1 47 ? -4.556 11.862 -1.396 1.00 0.00 66 PHE A N 4
ATOM 5937 C CA . PHE A 1 47 ? -6.009 11.855 -1.387 1.00 0.00 66 PHE A CA 4
ATOM 5938 C C . PHE A 1 47 ? -6.486 12.762 -0.274 1.00 0.00 66 PHE A C 4
ATOM 5939 O O . PHE A 1 47 ? -5.675 13.300 0.473 1.00 0.00 66 PHE A O 4
ATOM 5956 N N . LYS A 1 48 ? -7.781 12.944 -0.154 1.00 0.00 67 LYS A N 4
ATOM 5957 C CA . LYS A 1 48 ? -8.316 13.655 0.985 1.00 0.00 67 LYS A CA 4
ATOM 5958 C C . LYS A 1 48 ? -9.726 13.173 1.263 1.00 0.00 67 LYS A C 4
ATOM 5959 O O . LYS A 1 48 ? -10.359 12.597 0.380 1.00 0.00 67 LYS A O 4
ATOM 5978 N N . LYS A 1 49 ? -10.207 13.405 2.478 1.00 0.00 68 LYS A N 4
ATOM 5979 C CA . LYS A 1 49 ? -11.507 12.899 2.903 1.00 0.00 68 LYS A CA 4
ATOM 5980 C C . LYS A 1 49 ? -12.597 13.184 1.871 1.00 0.00 68 LYS A C 4
ATOM 5981 O O . LYS A 1 49 ? -12.870 14.335 1.532 1.00 0.00 68 LYS A O 4
ATOM 6000 N N . GLY A 1 50 ? -13.189 12.112 1.357 1.00 0.00 69 GLY A N 4
ATOM 6001 C CA . GLY A 1 50 ? -14.219 12.227 0.344 1.00 0.00 69 GLY A CA 4
ATOM 6002 C C . GLY A 1 50 ? -13.780 11.669 -0.998 1.00 0.00 69 GLY A C 4
ATOM 6003 O O . GLY A 1 50 ? -14.604 11.460 -1.889 1.00 0.00 69 GLY A O 4
ATOM 6007 N N . ASP A 1 51 ? -12.481 11.428 -1.134 1.00 0.00 70 ASP A N 4
ATOM 6008 C CA . ASP A 1 51 ? -11.905 10.889 -2.362 1.00 0.00 70 ASP A CA 4
ATOM 6009 C C . ASP A 1 51 ? -12.123 9.382 -2.465 1.00 0.00 70 ASP A C 4
ATOM 6010 O O . ASP A 1 51 ? -11.629 8.622 -1.639 1.00 0.00 70 ASP A O 4
ATOM 6019 N N . PRO A 1 52 ? -12.886 8.938 -3.467 1.00 0.00 71 PRO A N 4
ATOM 6020 C CA . PRO A 1 52 ? -13.098 7.510 -3.738 1.00 0.00 71 PRO A CA 4
ATOM 6021 C C . PRO A 1 52 ? -11.809 6.812 -4.178 1.00 0.00 71 PRO A C 4
ATOM 6022 O O . PRO A 1 52 ? -11.104 7.298 -5.063 1.00 0.00 71 PRO A O 4
ATOM 6033 N N . VAL A 1 53 ? -11.501 5.679 -3.554 1.00 0.00 72 VAL A N 4
ATOM 6034 C CA . VAL A 1 53 ? -10.281 4.942 -3.858 1.00 0.00 72 VAL A CA 4
ATOM 6035 C C . VAL A 1 53 ? -10.507 3.433 -3.805 1.00 0.00 72 VAL A C 4
ATOM 6036 O O . VAL A 1 53 ? -11.358 2.944 -3.070 1.00 0.00 72 VAL A O 4
ATOM 6049 N N . TYR A 1 54 ? -9.755 2.703 -4.612 1.00 0.00 73 TYR A N 4
ATOM 6050 C CA . TYR A 1 54 ? -9.834 1.255 -4.634 1.00 0.00 73 TYR A CA 4
ATOM 6051 C C . TYR A 1 54 ? -8.584 0.656 -4.002 1.00 0.00 73 TYR A C 4
ATOM 6052 O O . TYR A 1 54 ? -7.465 0.984 -4.397 1.00 0.00 73 TYR A O 4
ATOM 6070 N N . VAL A 1 55 ? -8.773 -0.220 -3.024 1.00 0.00 74 VAL A N 4
ATOM 6071 C CA . VAL A 1 55 ? -7.668 -0.808 -2.303 1.00 0.00 74 VAL A CA 4
ATOM 6072 C C . VAL A 1 55 ? -7.412 -2.229 -2.810 1.00 0.00 74 VAL A C 4
ATOM 6073 O O . VAL A 1 55 ? -8.258 -3.124 -2.685 1.00 0.00 74 VAL A O 4
ATOM 6086 N N . TYR A 1 56 ? -6.253 -2.411 -3.430 1.00 0.00 75 TYR A N 4
ATOM 6087 C CA . TYR A 1 56 ? -5.895 -3.685 -4.033 1.00 0.00 75 TYR A CA 4
ATOM 6088 C C . TYR A 1 56 ? -5.352 -4.654 -2.996 1.00 0.00 75 TYR A C 4
ATOM 6089 O O . TYR A 1 56 ? -5.639 -5.852 -3.041 1.00 0.00 75 TYR A O 4
ATOM 6107 N N . TYR A 1 57 ? -4.571 -4.138 -2.056 1.00 0.00 76 TYR A N 4
ATOM 6108 C CA . TYR A 1 57 ? -3.938 -5.001 -1.074 1.00 0.00 76 TYR A CA 4
ATOM 6109 C C . TYR A 1 57 ? -3.562 -4.247 0.199 1.00 0.00 76 TYR A C 4
ATOM 6110 O O . TYR A 1 57 ? -3.704 -3.025 0.285 1.00 0.00 76 TYR A O 4
ATOM 6128 N N . LYS A 1 58 ? -3.069 -5.008 1.170 1.00 0.00 77 LYS A N 4
ATOM 6129 C CA . LYS A 1 58 ? -2.761 -4.504 2.502 1.00 0.00 77 LYS A CA 4
ATOM 6130 C C . LYS A 1 58 ? -1.361 -4.948 2.905 1.00 0.00 77 LYS A C 4
ATOM 6131 O O . LYS A 1 58 ? -0.746 -5.752 2.214 1.00 0.00 77 LYS A O 4
ATOM 6150 N N . LEU A 1 59 ? -0.858 -4.435 4.019 1.00 0.00 78 LEU A N 4
ATOM 6151 C CA . LEU A 1 59 ? 0.385 -4.946 4.584 1.00 0.00 78 LEU A CA 4
ATOM 6152 C C . LEU A 1 59 ? 0.074 -6.086 5.542 1.00 0.00 78 LEU A C 4
ATOM 6153 O O . LEU A 1 59 ? -0.957 -6.066 6.221 1.00 0.00 78 LEU A O 4
ATOM 6169 N N . ALA A 1 60 ? 0.951 -7.081 5.593 1.00 0.00 79 ALA A N 4
ATOM 6170 C CA . ALA A 1 60 ? 0.766 -8.210 6.491 1.00 0.00 79 ALA A CA 4
ATOM 6171 C C . ALA A 1 60 ? 1.121 -7.828 7.917 1.00 0.00 79 ALA A C 4
ATOM 6172 O O . ALA A 1 60 ? 2.254 -8.032 8.355 1.00 0.00 79 ALA A O 4
ATOM 6179 N N . ARG A 1 61 ? 0.143 -7.268 8.626 1.00 0.00 80 ARG A N 4
ATOM 6180 C CA . ARG A 1 61 ? 0.313 -6.878 10.025 1.00 0.00 80 ARG A CA 4
ATOM 6181 C C . ARG A 1 61 ? 1.463 -5.882 10.168 1.00 0.00 80 ARG A C 4
ATOM 6182 O O . ARG A 1 61 ? 2.569 -6.252 10.566 1.00 0.00 80 ARG A O 4
ATOM 6203 N N . GLY A 1 62 ? 1.208 -4.622 9.848 1.00 0.00 81 GLY A N 4
ATOM 6204 C CA . GLY A 1 62 ? 2.279 -3.652 9.852 1.00 0.00 81 GLY A CA 4
ATOM 6205 C C . GLY A 1 62 ? 1.854 -2.310 10.396 1.00 0.00 81 GLY A C 4
ATOM 6206 O O . GLY A 1 62 ? 0.730 -1.863 10.162 1.00 0.00 81 GLY A O 4
ATOM 6210 N N . TRP A 1 63 ? 2.740 -1.689 11.156 1.00 0.00 82 TRP A N 4
ATOM 6211 C CA . TRP A 1 63 ? 2.537 -0.341 11.627 1.00 0.00 82 TRP A CA 4
ATOM 6212 C C . TRP A 1 63 ? 3.612 0.583 11.059 1.00 0.00 82 TRP A C 4
ATOM 6213 O O . TRP A 1 63 ? 4.796 0.238 11.065 1.00 0.00 82 TRP A O 4
ATOM 6234 N N . PRO A 1 64 ? 3.224 1.759 10.542 1.00 0.00 83 PRO A N 4
ATOM 6235 C CA . PRO A 1 64 ? 1.823 2.188 10.469 1.00 0.00 83 PRO A CA 4
ATOM 6236 C C . PRO A 1 64 ? 1.002 1.316 9.529 1.00 0.00 83 PRO A C 4
ATOM 6237 O O . PRO A 1 64 ? 1.510 0.825 8.517 1.00 0.00 83 PRO A O 4
ATOM 6248 N N . GLU A 1 65 ? -0.253 1.102 9.905 1.00 0.00 84 GLU A N 4
ATOM 6249 C CA . GLU A 1 65 ? -1.207 0.363 9.085 1.00 0.00 84 GLU A CA 4
ATOM 6250 C C . GLU A 1 65 ? -1.326 0.993 7.705 1.00 0.00 84 GLU A C 4
ATOM 6251 O O . GLU A 1 65 ? -1.810 2.113 7.545 1.00 0.00 84 GLU A O 4
ATOM 6263 N N . VAL A 1 66 ? -0.877 0.269 6.716 1.00 0.00 85 VAL A N 4
ATOM 6264 C CA . VAL A 1 66 ? -0.820 0.782 5.363 1.00 0.00 85 VAL A CA 4
ATOM 6265 C C . VAL A 1 66 ? -1.477 -0.160 4.366 1.00 0.00 85 VAL A C 4
ATOM 6266 O O . VAL A 1 66 ? -1.356 -1.385 4.460 1.00 0.00 85 VAL A O 4
ATOM 6279 N N . TRP A 1 67 ? -2.187 0.444 3.433 1.00 0.00 86 TRP A N 4
ATOM 6280 C CA . TRP A 1 67 ? -2.788 -0.253 2.309 1.00 0.00 86 TRP A CA 4
ATOM 6281 C C . TRP A 1 67 ? -2.277 0.379 1.026 1.00 0.00 86 TRP A C 4
ATOM 6282 O O . TRP A 1 67 ? -1.531 1.358 1.075 1.00 0.00 86 TRP A O 4
ATOM 6303 N N . ALA A 1 68 ? -2.664 -0.160 -0.115 1.00 0.00 87 ALA A N 4
ATOM 6304 C CA . ALA A 1 68 ? -2.243 0.415 -1.379 1.00 0.00 87 ALA A CA 4
ATOM 6305 C C . ALA A 1 68 ? -3.318 0.280 -2.443 1.00 0.00 87 ALA A C 4
ATOM 6306 O O . ALA A 1 68 ? -4.062 -0.705 -2.476 1.00 0.00 87 ALA A O 4
ATOM 6313 N N . GLY A 1 69 ? -3.387 1.277 -3.308 1.00 0.00 88 GLY A N 4
ATOM 6314 C CA . GLY A 1 69 ? -4.358 1.280 -4.376 1.00 0.00 88 GLY A CA 4
ATOM 6315 C C . GLY A 1 69 ? -4.322 2.572 -5.156 1.00 0.00 88 GLY A C 4
ATOM 6316 O O . GLY A 1 69 ? -3.361 3.337 -5.045 1.00 0.00 88 GLY A O 4
ATOM 6320 N N . SER A 1 70 ? -5.356 2.822 -5.940 1.00 0.00 89 SER A N 4
ATOM 6321 C CA . SER A 1 70 ? -5.415 4.023 -6.750 1.00 0.00 89 SER A CA 4
ATOM 6322 C C . SER A 1 70 ? -6.562 4.922 -6.306 1.00 0.00 89 SER A C 4
ATOM 6323 O O . SER A 1 70 ? -7.658 4.442 -5.997 1.00 0.00 89 SER A O 4
ATOM 6331 N N . VAL A 1 71 ? -6.301 6.223 -6.262 1.00 0.00 90 VAL A N 4
ATOM 6332 C CA . VAL A 1 71 ? -7.311 7.195 -5.867 1.00 0.00 90 VAL A CA 4
ATOM 6333 C C . VAL A 1 71 ? -7.467 8.247 -6.955 1.00 0.00 90 VAL A C 4
ATOM 6334 O O . VAL A 1 71 ? -6.862 9.320 -6.883 1.00 0.00 90 VAL A O 4
ATOM 6347 N N . GLY A 1 72 ? -8.274 7.934 -7.961 1.00 0.00 91 GLY A N 4
ATOM 6348 C CA . GLY A 1 72 ? -8.521 8.869 -9.044 1.00 0.00 91 GLY A CA 4
ATOM 6349 C C . GLY A 1 72 ? -7.306 9.092 -9.930 1.00 0.00 91 GLY A C 4
ATOM 6350 O O . GLY A 1 72 ? -7.271 8.645 -11.078 1.00 0.00 91 GLY A O 4
ATOM 6354 N N . ARG A 1 73 ? -6.300 9.765 -9.385 1.00 0.00 92 ARG A N 4
ATOM 6355 C CA . ARG A 1 73 ? -5.126 10.160 -10.152 1.00 0.00 92 ARG A CA 4
ATOM 6356 C C . ARG A 1 73 ? -3.842 9.647 -9.507 1.00 0.00 92 ARG A C 4
ATOM 6357 O O . ARG A 1 73 ? -2.764 9.757 -10.087 1.00 0.00 92 ARG A O 4
ATOM 6378 N N . THR A 1 74 ? -3.959 9.093 -8.313 1.00 0.00 93 THR A N 4
ATOM 6379 C CA . THR A 1 74 ? -2.801 8.634 -7.573 1.00 0.00 93 THR A CA 4
ATOM 6380 C C . THR A 1 74 ? -2.786 7.122 -7.442 1.00 0.00 93 THR A C 4
ATOM 6381 O O . THR A 1 74 ? -3.830 6.473 -7.489 1.00 0.00 93 THR A O 4
ATOM 6392 N N . PHE A 1 75 ? -1.596 6.575 -7.289 1.00 0.00 94 PHE A N 4
ATOM 6393 C CA . PHE A 1 75 ? -1.420 5.144 -7.087 1.00 0.00 94 PHE A CA 4
ATOM 6394 C C . PHE A 1 75 ? -0.156 4.874 -6.284 1.00 0.00 94 PHE A C 4
ATOM 6395 O O . PHE A 1 75 ? 0.918 5.381 -6.609 1.00 0.00 94 PHE A O 4
ATOM 6412 N N . GLY A 1 76 ? -0.299 4.095 -5.226 1.00 0.00 95 GLY A N 4
ATOM 6413 C CA . GLY A 1 76 ? 0.828 3.751 -4.390 1.00 0.00 95 GLY A CA 4
ATOM 6414 C C . GLY A 1 76 ? 0.376 3.233 -3.044 1.00 0.00 95 GLY A C 4
ATOM 6415 O O . GLY A 1 76 ? -0.665 2.587 -2.953 1.00 0.00 95 GLY A O 4
ATOM 6419 N N . TYR A 1 77 ? 1.129 3.544 -1.998 1.00 0.00 96 TYR A N 4
ATOM 6420 C CA . TYR A 1 77 ? 0.790 3.079 -0.659 1.00 0.00 96 TYR A CA 4
ATOM 6421 C C . TYR A 1 77 ? 0.334 4.236 0.222 1.00 0.00 96 TYR A C 4
ATOM 6422 O O . TYR A 1 77 ? 0.620 5.391 -0.076 1.00 0.00 96 TYR A O 4
ATOM 6440 N N . PHE A 1 78 ? -0.409 3.923 1.281 1.00 0.00 97 PHE A N 4
ATOM 6441 C CA . PHE A 1 78 ? -0.960 4.941 2.176 1.00 0.00 97 PHE A CA 4
ATOM 6442 C C . PHE A 1 78 ? -1.495 4.295 3.455 1.00 0.00 97 PHE A C 4
ATOM 6443 O O . PHE A 1 78 ? -1.798 3.105 3.466 1.00 0.00 97 PHE A O 4
ATOM 6460 N N . PRO A 1 79 ? -1.623 5.064 4.552 1.00 0.00 98 PRO A N 4
ATOM 6461 C CA . PRO A 1 79 ? -2.144 4.554 5.822 1.00 0.00 98 PRO A CA 4
ATOM 6462 C C . PRO A 1 79 ? -3.623 4.233 5.723 1.00 0.00 98 PRO A C 4
ATOM 6463 O O . PRO A 1 79 ? -4.435 5.093 5.379 1.00 0.00 98 PRO A O 4
ATOM 6474 N N . LYS A 1 80 ? -3.961 2.987 6.029 1.00 0.00 99 LYS A N 4
ATOM 6475 C CA . LYS A 1 80 ? -5.330 2.514 5.947 1.00 0.00 99 LYS A CA 4
ATOM 6476 C C . LYS A 1 80 ? -6.223 3.329 6.871 1.00 0.00 99 LYS A C 4
ATOM 6477 O O . LYS A 1 80 ? -7.396 3.558 6.591 1.00 0.00 99 LYS A O 4
ATOM 6496 N N . ASP A 1 81 ? -5.627 3.732 7.981 1.00 0.00 100 ASP A N 4
ATOM 6497 C CA . ASP A 1 81 ? -6.244 4.650 8.948 1.00 0.00 100 ASP A CA 4
ATOM 6498 C C . ASP A 1 81 ? -6.852 5.877 8.280 1.00 0.00 100 ASP A C 4
ATOM 6499 O O . ASP A 1 81 ? -7.826 6.447 8.772 1.00 0.00 100 ASP A O 4
ATOM 6508 N N . LEU A 1 82 ? -6.294 6.265 7.151 1.00 0.00 101 LEU A N 4
ATOM 6509 C CA . LEU A 1 82 ? -6.679 7.498 6.502 1.00 0.00 101 LEU A CA 4
ATOM 6510 C C . LEU A 1 82 ? -7.793 7.277 5.490 1.00 0.00 101 LEU A C 4
ATOM 6511 O O . LEU A 1 82 ? -8.184 8.204 4.778 1.00 0.00 101 LEU A O 4
ATOM 6527 N N . ILE A 1 83 ? -8.317 6.053 5.423 1.00 0.00 102 ILE A N 4
ATOM 6528 C CA . ILE A 1 83 ? -9.498 5.788 4.605 1.00 0.00 102 ILE A CA 4
ATOM 6529 C C . ILE A 1 83 ? -10.468 4.856 5.317 1.00 0.00 102 ILE A C 4
ATOM 6530 O O . ILE A 1 83 ? -10.227 4.420 6.441 1.00 0.00 102 ILE A O 4
ATOM 6546 N N . GLN A 1 84 ? -11.574 4.574 4.647 1.00 0.00 103 GLN A N 4
ATOM 6547 C CA . GLN A 1 84 ? -12.579 3.676 5.145 1.00 0.00 103 GLN A CA 4
ATOM 6548 C C . GLN A 1 84 ? -13.095 2.789 4.013 1.00 0.00 103 GLN A C 4
ATOM 6549 O O . GLN A 1 84 ? -13.457 3.277 2.943 1.00 0.00 103 GLN A O 4
ATOM 6563 N N . VAL A 1 85 ? -13.089 1.487 4.256 1.00 0.00 104 VAL A N 4
ATOM 6564 C CA . VAL A 1 85 ? -13.664 0.507 3.353 1.00 0.00 104 VAL A CA 4
ATOM 6565 C C . VAL A 1 85 ? -15.156 0.770 3.134 1.00 0.00 104 VAL A C 4
ATOM 6566 O O . VAL A 1 85 ? -15.942 0.750 4.073 1.00 0.00 104 VAL A O 4
ATOM 6579 N N . VAL A 1 86 ? -15.552 1.005 1.903 1.00 0.00 105 VAL A N 4
ATOM 6580 C CA . VAL A 1 86 ? -16.947 1.221 1.608 1.00 0.00 105 VAL A CA 4
ATOM 6581 C C . VAL A 1 86 ? -17.595 -0.069 1.150 1.00 0.00 105 VAL A C 4
ATOM 6582 O O . VAL A 1 86 ? -18.819 -0.189 1.115 1.00 0.00 105 VAL A O 4
ATOM 6595 N N . HIS A 1 87 ? -16.758 -1.031 0.812 1.00 0.00 106 HIS A N 4
ATOM 6596 C CA . HIS A 1 87 ? -17.236 -2.332 0.335 1.00 0.00 106 HIS A CA 4
ATOM 6597 C C . HIS A 1 87 ? -16.085 -3.324 0.211 1.00 0.00 106 HIS A C 4
ATOM 6598 O O . HIS A 1 87 ? -14.964 -2.944 -0.106 1.00 0.00 106 HIS A O 4
ATOM 6613 N N . GLU A 1 88 ? -16.376 -4.595 0.451 1.00 0.00 107 GLU A N 4
ATOM 6614 C CA . GLU A 1 88 ? -15.369 -5.647 0.396 1.00 0.00 107 GLU A CA 4
ATOM 6615 C C . GLU A 1 88 ? -15.654 -6.589 -0.768 1.00 0.00 107 GLU A C 4
ATOM 6616 O O . GLU A 1 88 ? -16.755 -7.126 -0.878 1.00 0.00 107 GLU A O 4
ATOM 6628 N N . TYR A 1 89 ? -14.681 -6.765 -1.652 1.00 0.00 108 TYR A N 4
ATOM 6629 C CA . TYR A 1 89 ? -14.789 -7.777 -2.697 1.00 0.00 108 TYR A CA 4
ATOM 6630 C C . TYR A 1 89 ? -14.474 -9.158 -2.154 1.00 0.00 108 TYR A C 4
ATOM 6631 O O . TYR A 1 89 ? -14.970 -10.167 -2.657 1.00 0.00 108 TYR A O 4
ATOM 6649 N N . THR A 1 90 ? -13.642 -9.195 -1.133 1.00 0.00 109 THR A N 4
ATOM 6650 C CA . THR A 1 90 ? -13.184 -10.442 -0.566 1.00 0.00 109 THR A CA 4
ATOM 6651 C C . THR A 1 90 ? -12.479 -10.192 0.757 1.00 0.00 109 THR A C 4
ATOM 6652 O O . THR A 1 90 ? -11.912 -9.120 0.981 1.00 0.00 109 THR A O 4
ATOM 6663 N N . LYS A 1 91 ? -12.529 -11.173 1.636 1.00 0.00 110 LYS A N 4
ATOM 6664 C CA . LYS A 1 91 ? -11.802 -11.099 2.886 1.00 0.00 110 LYS A CA 4
ATOM 6665 C C . LYS A 1 91 ? -10.540 -11.936 2.772 1.00 0.00 110 LYS A C 4
ATOM 6666 O O . LYS A 1 91 ? -9.891 -12.255 3.771 1.00 0.00 110 LYS A O 4
ATOM 6685 N N . GLU A 1 92 ? -10.177 -12.266 1.538 1.00 0.00 111 GLU A N 4
ATOM 6686 C CA . GLU A 1 92 ? -9.071 -13.187 1.310 1.00 0.00 111 GLU A CA 4
ATOM 6687 C C . GLU A 1 92 ? -7.742 -12.461 1.452 1.00 0.00 111 GLU A C 4
ATOM 6688 O O . GLU A 1 92 ? -7.611 -11.298 1.070 1.00 0.00 111 GLU A O 4
ATOM 6700 N N . GLU A 1 93 ? -6.765 -13.142 2.026 1.00 0.00 112 GLU A N 4
ATOM 6701 C CA . GLU A 1 93 ? -5.484 -12.528 2.321 1.00 0.00 112 GLU A CA 4
ATOM 6702 C C . GLU A 1 93 ? -4.347 -13.407 1.852 1.00 0.00 112 GLU A C 4
ATOM 6703 O O . GLU A 1 93 ? -3.879 -14.288 2.577 1.00 0.00 112 GLU A O 4
ATOM 6715 N N . LEU A 1 94 ? -3.912 -13.162 0.641 1.00 0.00 113 LEU A N 4
ATOM 6716 C CA . LEU A 1 94 ? -2.766 -13.858 0.096 1.00 0.00 113 LEU A CA 4
ATOM 6717 C C . LEU A 1 94 ? -1.506 -13.108 0.456 1.00 0.00 113 LEU A C 4
ATOM 6718 O O . LEU A 1 94 ? -1.424 -11.896 0.268 1.00 0.00 113 LEU A O 4
ATOM 6734 N N . GLN A 1 95 ? -0.528 -13.818 0.969 1.00 0.00 114 GLN A N 4
ATOM 6735 C CA . GLN A 1 95 ? 0.688 -13.180 1.402 1.00 0.00 114 GLN A CA 4
ATOM 6736 C C . GLN A 1 95 ? 1.706 -13.197 0.281 1.00 0.00 114 GLN A C 4
ATOM 6737 O O . GLN A 1 95 ? 2.354 -14.209 0.011 1.00 0.00 114 GLN A O 4
ATOM 6751 N N . VAL A 1 96 ? 1.811 -12.067 -0.378 1.00 0.00 115 VAL A N 4
ATOM 6752 C CA . VAL A 1 96 ? 2.749 -11.890 -1.466 1.00 0.00 115 VAL A CA 4
ATOM 6753 C C . VAL A 1 96 ? 3.901 -11.012 -0.985 1.00 0.00 115 VAL A C 4
ATOM 6754 O O . VAL A 1 96 ? 3.681 -9.890 -0.537 1.00 0.00 115 VAL A O 4
ATOM 6767 N N . PRO A 1 97 ? 5.137 -11.527 -1.018 1.00 0.00 116 PRO A N 4
ATOM 6768 C CA . PRO A 1 97 ? 6.325 -10.789 -0.567 1.00 0.00 116 PRO A CA 4
ATOM 6769 C C . PRO A 1 97 ? 6.516 -9.456 -1.263 1.00 0.00 116 PRO A C 4
ATOM 6770 O O . PRO A 1 97 ? 6.102 -9.262 -2.407 1.00 0.00 116 PRO A O 4
ATOM 6781 N N . THR A 1 98 ? 7.144 -8.546 -0.551 1.00 0.00 117 THR A N 4
ATOM 6782 C CA . THR A 1 98 ? 7.506 -7.249 -1.102 1.00 0.00 117 THR A CA 4
ATOM 6783 C C . THR A 1 98 ? 8.959 -7.282 -1.566 1.00 0.00 117 THR A C 4
ATOM 6784 O O . THR A 1 98 ? 9.797 -7.934 -0.938 1.00 0.00 117 THR A O 4
ATOM 6795 N N . ASP A 1 99 ? 9.269 -6.604 -2.664 1.00 0.00 118 ASP A N 4
ATOM 6796 C CA . ASP A 1 99 ? 10.639 -6.566 -3.140 1.00 0.00 118 ASP A CA 4
ATOM 6797 C C . ASP A 1 99 ? 11.370 -5.425 -2.468 1.00 0.00 118 ASP A C 4
ATOM 6798 O O . ASP A 1 99 ? 10.745 -4.446 -2.053 1.00 0.00 118 ASP A O 4
ATOM 6807 N N . GLU A 1 100 ? 12.675 -5.540 -2.356 1.00 0.00 119 GLU A N 4
ATOM 6808 C CA . GLU A 1 100 ? 13.462 -4.508 -1.721 1.00 0.00 119 GLU A CA 4
ATOM 6809 C C . GLU A 1 100 ? 13.511 -3.243 -2.571 1.00 0.00 119 GLU A C 4
ATOM 6810 O O . GLU A 1 100 ? 13.217 -2.150 -2.087 1.00 0.00 119 GLU A O 4
ATOM 6822 N N . THR A 1 101 ? 13.843 -3.385 -3.844 1.00 0.00 120 THR A N 4
ATOM 6823 C CA . THR A 1 101 ? 14.094 -2.223 -4.673 1.00 0.00 120 THR A CA 4
ATOM 6824 C C . THR A 1 101 ? 13.018 -2.000 -5.728 1.00 0.00 120 THR A C 4
ATOM 6825 O O . THR A 1 101 ? 13.156 -1.119 -6.571 1.00 0.00 120 THR A O 4
ATOM 6836 N N . ASP A 1 102 ? 11.941 -2.782 -5.695 1.00 0.00 121 ASP A N 4
ATOM 6837 C CA . ASP A 1 102 ? 10.866 -2.582 -6.661 1.00 0.00 121 ASP A CA 4
ATOM 6838 C C . ASP A 1 102 ? 10.063 -1.328 -6.320 1.00 0.00 121 ASP A C 4
ATOM 6839 O O . ASP A 1 102 ? 9.198 -0.902 -7.081 1.00 0.00 121 ASP A O 4
ATOM 6848 N N . PHE A 1 103 ? 10.370 -0.724 -5.171 1.00 0.00 122 PHE A N 4
ATOM 6849 C CA . PHE A 1 103 ? 9.623 0.434 -4.686 1.00 0.00 122 PHE A CA 4
ATOM 6850 C C . PHE A 1 103 ? 10.572 1.466 -4.082 1.00 0.00 122 PHE A C 4
ATOM 6851 O O . PHE A 1 103 ? 10.263 2.096 -3.070 1.00 0.00 122 PHE A O 4
ATOM 6868 N N . VAL A 1 104 ? 11.733 1.633 -4.702 1.00 0.00 123 VAL A N 4
ATOM 6869 C CA . VAL A 1 104 ? 12.731 2.571 -4.204 1.00 0.00 123 VAL A CA 4
ATOM 6870 C C . VAL A 1 104 ? 12.725 3.855 -5.013 1.00 0.00 123 VAL A C 4
ATOM 6871 O O . VAL A 1 104 ? 12.297 3.875 -6.167 1.00 0.00 123 VAL A O 4
ATOM 6884 N N . CYS A 1 105 ? 13.200 4.923 -4.400 1.00 0.00 124 CYS A N 4
ATOM 6885 C CA . CYS A 1 105 ? 13.220 6.223 -5.040 1.00 0.00 124 CYS A CA 4
ATOM 6886 C C . CYS A 1 105 ? 14.417 7.027 -4.552 1.00 0.00 124 CYS A C 4
ATOM 6887 O O . CYS A 1 105 ? 14.514 7.349 -3.365 1.00 0.00 124 CYS A O 4
ATOM 6894 N N . PHE A 1 106 ? 15.335 7.339 -5.458 1.00 0.00 125 PHE A N 4
ATOM 6895 C CA . PHE A 1 106 ? 16.519 8.097 -5.091 1.00 0.00 125 PHE A CA 4
ATOM 6896 C C . PHE A 1 106 ? 16.235 9.592 -5.076 1.00 0.00 125 PHE A C 4
ATOM 6897 O O . PHE A 1 106 ? 16.570 10.334 -5.999 1.00 0.00 125 PHE A O 4
ATOM 6914 N N . ASP A 1 107 ? 15.623 9.998 -3.994 1.00 0.00 126 ASP A N 4
ATOM 6915 C CA . ASP A 1 107 ? 15.254 11.386 -3.742 1.00 0.00 126 ASP A CA 4
ATOM 6916 C C . ASP A 1 107 ? 14.583 11.472 -2.382 1.00 0.00 126 ASP A C 4
ATOM 6917 O O . ASP A 1 107 ? 13.396 11.167 -2.242 1.00 0.00 126 ASP A O 4
ATOM 6926 N N . GLY A 1 108 ? 15.353 11.847 -1.375 1.00 0.00 127 GLY A N 4
ATOM 6927 C CA . GLY A 1 108 ? 14.834 11.887 -0.023 1.00 0.00 127 GLY A CA 4
ATOM 6928 C C . GLY A 1 108 ? 14.962 10.546 0.671 1.00 0.00 127 GLY A C 4
ATOM 6929 O O . GLY A 1 108 ? 14.276 10.275 1.659 1.00 0.00 127 GLY A O 4
ATOM 6933 N N . GLY A 1 109 ? 15.843 9.703 0.146 1.00 0.00 128 GLY A N 4
ATOM 6934 C CA . GLY A 1 109 ? 16.052 8.390 0.717 1.00 0.00 128 GLY A CA 4
ATOM 6935 C C . GLY A 1 109 ? 17.136 8.395 1.774 1.00 0.00 128 GLY A C 4
ATOM 6936 O O . GLY A 1 109 ? 17.369 9.412 2.429 1.00 0.00 128 GLY A O 4
ATOM 6940 N N . ARG A 1 110 ? 17.808 7.267 1.938 1.00 0.00 129 ARG A N 4
ATOM 6941 C CA . ARG A 1 110 ? 18.840 7.141 2.954 1.00 0.00 129 ARG A CA 4
ATOM 6942 C C . ARG A 1 110 ? 20.227 7.137 2.330 1.00 0.00 129 ARG A C 4
ATOM 6943 O O . ARG A 1 110 ? 20.413 6.657 1.213 1.00 0.00 129 ARG A O 4
ATOM 6964 N N . ASP A 1 111 ? 21.197 7.671 3.058 1.00 0.00 130 ASP A N 4
ATOM 6965 C CA . ASP A 1 111 ? 22.589 7.633 2.625 1.00 0.00 130 ASP A CA 4
ATOM 6966 C C . ASP A 1 111 ? 23.374 6.649 3.474 1.00 0.00 130 ASP A C 4
ATOM 6967 O O . ASP A 1 111 ? 24.590 6.765 3.623 1.00 0.00 130 ASP A O 4
ATOM 6976 N N . ASP A 1 112 ? 22.668 5.687 4.045 1.00 0.00 131 ASP A N 4
ATOM 6977 C CA . ASP A 1 112 ? 23.293 4.673 4.877 1.00 0.00 131 ASP A CA 4
ATOM 6978 C C . ASP A 1 112 ? 23.940 3.610 4.007 1.00 0.00 131 ASP A C 4
ATOM 6979 O O . ASP A 1 112 ? 25.178 3.639 3.852 1.00 0.00 131 ASP A O 4
ATOM 6989 N N . MET A 1 1 ? 14.699 2.403 15.144 1.00 0.00 20 MET A N 5
ATOM 6990 C CA . MET A 1 1 ? 15.500 2.862 13.987 1.00 0.00 20 MET A CA 5
ATOM 6991 C C . MET A 1 1 ? 15.589 1.752 12.942 1.00 0.00 20 MET A C 5
ATOM 6992 O O . MET A 1 1 ? 16.578 1.021 12.876 1.00 0.00 20 MET A O 5
ATOM 7008 N N . PRO A 1 2 ? 14.547 1.610 12.104 1.00 0.00 21 PRO A N 5
ATOM 7009 C CA . PRO A 1 2 ? 14.454 0.521 11.131 1.00 0.00 21 PRO A CA 5
ATOM 7010 C C . PRO A 1 2 ? 15.217 0.801 9.836 1.00 0.00 21 PRO A C 5
ATOM 7011 O O . PRO A 1 2 ? 14.643 0.779 8.746 1.00 0.00 21 PRO A O 5
ATOM 7022 N N . GLY A 1 3 ? 16.511 1.060 9.959 1.00 0.00 22 GLY A N 5
ATOM 7023 C CA . GLY A 1 3 ? 17.332 1.276 8.783 1.00 0.00 22 GLY A CA 5
ATOM 7024 C C . GLY A 1 3 ? 17.289 2.709 8.293 1.00 0.00 22 GLY A C 5
ATOM 7025 O O . GLY A 1 3 ? 16.919 2.961 7.145 1.00 0.00 22 GLY A O 5
ATOM 7029 N N . GLN A 1 4 ? 17.660 3.641 9.172 1.00 0.00 23 GLN A N 5
ATOM 7030 C CA . GLN A 1 4 ? 17.737 5.065 8.834 1.00 0.00 23 GLN A CA 5
ATOM 7031 C C . GLN A 1 4 ? 16.409 5.598 8.288 1.00 0.00 23 GLN A C 5
ATOM 7032 O O . GLN A 1 4 ? 16.260 5.829 7.086 1.00 0.00 23 GLN A O 5
ATOM 7046 N N . LEU A 1 5 ? 15.451 5.805 9.180 1.00 0.00 24 LEU A N 5
ATOM 7047 C CA . LEU A 1 5 ? 14.146 6.319 8.793 1.00 0.00 24 LEU A CA 5
ATOM 7048 C C . LEU A 1 5 ? 14.189 7.844 8.714 1.00 0.00 24 LEU A C 5
ATOM 7049 O O . LEU A 1 5 ? 13.930 8.539 9.699 1.00 0.00 24 LEU A O 5
ATOM 7065 N N . ASP A 1 6 ? 14.552 8.356 7.547 1.00 0.00 25 ASP A N 5
ATOM 7066 C CA . ASP A 1 6 ? 14.498 9.791 7.290 1.00 0.00 25 ASP A CA 5
ATOM 7067 C C . ASP A 1 6 ? 13.048 10.194 7.053 1.00 0.00 25 ASP A C 5
ATOM 7068 O O . ASP A 1 6 ? 12.363 9.591 6.228 1.00 0.00 25 ASP A O 5
ATOM 7077 N N . PRO A 1 7 ? 12.560 11.219 7.778 1.00 0.00 26 PRO A N 5
ATOM 7078 C CA . PRO A 1 7 ? 11.143 11.606 7.761 1.00 0.00 26 PRO A CA 5
ATOM 7079 C C . PRO A 1 7 ? 10.639 11.996 6.375 1.00 0.00 26 PRO A C 5
ATOM 7080 O O . PRO A 1 7 ? 9.450 11.879 6.086 1.00 0.00 26 PRO A O 5
ATOM 7091 N N . SER A 1 8 ? 11.539 12.469 5.528 1.00 0.00 27 SER A N 5
ATOM 7092 C CA . SER A 1 8 ? 11.167 12.912 4.195 1.00 0.00 27 SER A CA 5
ATOM 7093 C C . SER A 1 8 ? 11.158 11.738 3.213 1.00 0.00 27 SER A C 5
ATOM 7094 O O . SER A 1 8 ? 10.748 11.883 2.062 1.00 0.00 27 SER A O 5
ATOM 7102 N N . THR A 1 9 ? 11.600 10.571 3.669 1.00 0.00 28 THR A N 5
ATOM 7103 C CA . THR A 1 9 ? 11.706 9.413 2.794 1.00 0.00 28 THR A CA 5
ATOM 7104 C C . THR A 1 9 ? 10.849 8.261 3.273 1.00 0.00 28 THR A C 5
ATOM 7105 O O . THR A 1 9 ? 10.773 7.977 4.470 1.00 0.00 28 THR A O 5
ATOM 7116 N N . GLY A 1 10 ? 10.187 7.613 2.334 1.00 0.00 29 GLY A N 5
ATOM 7117 C CA . GLY A 1 10 ? 9.440 6.431 2.654 1.00 0.00 29 GLY A CA 5
ATOM 7118 C C . GLY A 1 10 ? 10.192 5.174 2.282 1.00 0.00 29 GLY A C 5
ATOM 7119 O O . GLY A 1 10 ? 10.816 5.100 1.217 1.00 0.00 29 GLY A O 5
ATOM 7123 N N . ARG A 1 11 ? 10.162 4.190 3.163 1.00 0.00 30 ARG A N 5
ATOM 7124 C CA . ARG A 1 11 ? 10.825 2.925 2.905 1.00 0.00 30 ARG A CA 5
ATOM 7125 C C . ARG A 1 11 ? 9.808 1.948 2.329 1.00 0.00 30 ARG A C 5
ATOM 7126 O O . ARG A 1 11 ? 8.843 2.367 1.690 1.00 0.00 30 ARG A O 5
ATOM 7147 N N . ARG A 1 12 ? 10.021 0.656 2.508 1.00 0.00 31 ARG A N 5
ATOM 7148 C CA . ARG A 1 12 ? 9.039 -0.309 2.055 1.00 0.00 31 ARG A CA 5
ATOM 7149 C C . ARG A 1 12 ? 7.966 -0.522 3.108 1.00 0.00 31 ARG A C 5
ATOM 7150 O O . ARG A 1 12 ? 8.078 -0.046 4.240 1.00 0.00 31 ARG A O 5
ATOM 7171 N N . PHE A 1 13 ? 6.930 -1.236 2.723 1.00 0.00 32 PHE A N 5
ATOM 7172 C CA . PHE A 1 13 ? 5.773 -1.435 3.571 1.00 0.00 32 PHE A CA 5
ATOM 7173 C C . PHE A 1 13 ? 5.639 -2.900 3.967 1.00 0.00 32 PHE A C 5
ATOM 7174 O O . PHE A 1 13 ? 4.920 -3.665 3.325 1.00 0.00 32 PHE A O 5
ATOM 7191 N N . SER A 1 14 ? 6.357 -3.272 5.024 1.00 0.00 33 SER A N 5
ATOM 7192 C CA . SER A 1 14 ? 6.374 -4.641 5.533 1.00 0.00 33 SER A CA 5
ATOM 7193 C C . SER A 1 14 ? 7.109 -5.572 4.563 1.00 0.00 33 SER A C 5
ATOM 7194 O O . SER A 1 14 ? 7.245 -5.287 3.370 1.00 0.00 33 SER A O 5
ATOM 7202 N N . GLU A 1 15 ? 7.609 -6.679 5.099 1.00 0.00 34 GLU A N 5
ATOM 7203 C CA . GLU A 1 15 ? 8.373 -7.640 4.316 1.00 0.00 34 GLU A CA 5
ATOM 7204 C C . GLU A 1 15 ? 7.439 -8.459 3.431 1.00 0.00 34 GLU A C 5
ATOM 7205 O O . GLU A 1 15 ? 7.863 -9.085 2.456 1.00 0.00 34 GLU A O 5
ATOM 7217 N N . HIS A 1 16 ? 6.162 -8.461 3.785 1.00 0.00 35 HIS A N 5
ATOM 7218 C CA . HIS A 1 16 ? 5.160 -9.189 3.026 1.00 0.00 35 HIS A CA 5
ATOM 7219 C C . HIS A 1 16 ? 3.877 -8.376 2.951 1.00 0.00 35 HIS A C 5
ATOM 7220 O O . HIS A 1 16 ? 3.523 -7.668 3.894 1.00 0.00 35 HIS A O 5
ATOM 7235 N N . LYS A 1 17 ? 3.194 -8.481 1.829 1.00 0.00 36 LYS A N 5
ATOM 7236 C CA . LYS A 1 17 ? 1.945 -7.773 1.613 1.00 0.00 36 LYS A CA 5
ATOM 7237 C C . LYS A 1 17 ? 0.810 -8.770 1.427 1.00 0.00 36 LYS A C 5
ATOM 7238 O O . LYS A 1 17 ? 1.018 -9.880 0.944 1.00 0.00 36 LYS A O 5
ATOM 7257 N N . LEU A 1 18 ? -0.383 -8.376 1.817 1.00 0.00 37 LEU A N 5
ATOM 7258 C CA . LEU A 1 18 ? -1.533 -9.245 1.752 1.00 0.00 37 LEU A CA 5
ATOM 7259 C C . LEU A 1 18 ? -2.428 -8.819 0.605 1.00 0.00 37 LEU A C 5
ATOM 7260 O O . LEU A 1 18 ? -2.836 -7.664 0.536 1.00 0.00 37 LEU A O 5
ATOM 7276 N N . CYS A 1 19 ? -2.748 -9.737 -0.281 1.00 0.00 38 CYS A N 5
ATOM 7277 C CA . CYS A 1 19 ? -3.509 -9.388 -1.466 1.00 0.00 38 CYS A CA 5
ATOM 7278 C C . CYS A 1 19 ? -4.720 -10.299 -1.629 1.00 0.00 38 CYS A C 5
ATOM 7279 O O . CYS A 1 19 ? -4.761 -11.395 -1.079 1.00 0.00 38 CYS A O 5
ATOM 7286 N N . ALA A 1 20 ? -5.707 -9.832 -2.393 1.00 0.00 39 ALA A N 5
ATOM 7287 C CA . ALA A 1 20 ? -6.888 -10.634 -2.721 1.00 0.00 39 ALA A CA 5
ATOM 7288 C C . ALA A 1 20 ? -6.509 -11.769 -3.652 1.00 0.00 39 ALA A C 5
ATOM 7289 O O . ALA A 1 20 ? -7.286 -12.690 -3.899 1.00 0.00 39 ALA A O 5
ATOM 7296 N N . ASP A 1 21 ? -5.306 -11.671 -4.174 1.00 0.00 40 ASP A N 5
ATOM 7297 C CA . ASP A 1 21 ? -4.784 -12.620 -5.129 1.00 0.00 40 ASP A CA 5
ATOM 7298 C C . ASP A 1 21 ? -3.276 -12.695 -4.962 1.00 0.00 40 ASP A C 5
ATOM 7299 O O . ASP A 1 21 ? -2.644 -11.709 -4.607 1.00 0.00 40 ASP A O 5
ATOM 7308 N N . ASP A 1 22 ? -2.717 -13.870 -5.192 1.00 0.00 41 ASP A N 5
ATOM 7309 C CA . ASP A 1 22 ? -1.287 -14.113 -5.010 1.00 0.00 41 ASP A CA 5
ATOM 7310 C C . ASP A 1 22 ? -0.425 -13.271 -5.962 1.00 0.00 41 ASP A C 5
ATOM 7311 O O . ASP A 1 22 ? 0.777 -13.119 -5.751 1.00 0.00 41 ASP A O 5
ATOM 7320 N N . GLU A 1 23 ? -1.041 -12.706 -6.992 1.00 0.00 42 GLU A N 5
ATOM 7321 C CA . GLU A 1 23 ? -0.344 -11.803 -7.901 1.00 0.00 42 GLU A CA 5
ATOM 7322 C C . GLU A 1 23 ? -0.745 -10.370 -7.588 1.00 0.00 42 GLU A C 5
ATOM 7323 O O . GLU A 1 23 ? -0.251 -9.414 -8.188 1.00 0.00 42 GLU A O 5
ATOM 7335 N N . CYS A 1 24 ? -1.657 -10.254 -6.628 1.00 0.00 43 CYS A N 5
ATOM 7336 C CA . CYS A 1 24 ? -2.221 -8.983 -6.194 1.00 0.00 43 CYS A CA 5
ATOM 7337 C C . CYS A 1 24 ? -2.885 -8.255 -7.359 1.00 0.00 43 CYS A C 5
ATOM 7338 O O . CYS A 1 24 ? -2.932 -7.027 -7.396 1.00 0.00 43 CYS A O 5
ATOM 7345 N N . SER A 1 25 ? -3.410 -9.025 -8.303 1.00 0.00 44 SER A N 5
ATOM 7346 C CA . SER A 1 25 ? -4.006 -8.458 -9.500 1.00 0.00 44 SER A CA 5
ATOM 7347 C C . SER A 1 25 ? -5.497 -8.194 -9.293 1.00 0.00 44 SER A C 5
ATOM 7348 O O . SER A 1 25 ? -6.129 -7.486 -10.080 1.00 0.00 44 SER A O 5
ATOM 7356 N N . MET A 1 26 ? -6.054 -8.743 -8.220 1.00 0.00 45 MET A N 5
ATOM 7357 C CA . MET A 1 26 ? -7.471 -8.591 -7.945 1.00 0.00 45 MET A CA 5
ATOM 7358 C C . MET A 1 26 ? -7.690 -7.598 -6.824 1.00 0.00 45 MET A C 5
ATOM 7359 O O . MET A 1 26 ? -7.006 -7.646 -5.800 1.00 0.00 45 MET A O 5
ATOM 7373 N N . LEU A 1 27 ? -8.625 -6.687 -7.036 1.00 0.00 46 LEU A N 5
ATOM 7374 C CA . LEU A 1 27 ? -9.011 -5.734 -6.017 1.00 0.00 46 LEU A CA 5
ATOM 7375 C C . LEU A 1 27 ? -9.548 -6.429 -4.787 1.00 0.00 46 LEU A C 5
ATOM 7376 O O . LEU A 1 27 ? -10.316 -7.388 -4.879 1.00 0.00 46 LEU A O 5
ATOM 7392 N N . MET A 1 28 ? -9.144 -5.923 -3.636 1.00 0.00 47 MET A N 5
ATOM 7393 C CA . MET A 1 28 ? -9.565 -6.489 -2.369 1.00 0.00 47 MET A CA 5
ATOM 7394 C C . MET A 1 28 ? -10.806 -5.779 -1.898 1.00 0.00 47 MET A C 5
ATOM 7395 O O . MET A 1 28 ? -11.883 -6.364 -1.808 1.00 0.00 47 MET A O 5
ATOM 7409 N N . TYR A 1 29 ? -10.645 -4.501 -1.597 1.00 0.00 48 TYR A N 5
ATOM 7410 C CA . TYR A 1 29 ? -11.745 -3.698 -1.119 1.00 0.00 48 TYR A CA 5
ATOM 7411 C C . TYR A 1 29 ? -11.836 -2.420 -1.940 1.00 0.00 48 TYR A C 5
ATOM 7412 O O . TYR A 1 29 ? -10.955 -2.116 -2.748 1.00 0.00 48 TYR A O 5
ATOM 7430 N N . ARG A 1 30 ? -12.904 -1.687 -1.730 1.00 0.00 49 ARG A N 5
ATOM 7431 C CA . ARG A 1 30 ? -13.018 -0.332 -2.210 1.00 0.00 49 ARG A CA 5
ATOM 7432 C C . ARG A 1 30 ? -13.166 0.566 -0.990 1.00 0.00 49 ARG A C 5
ATOM 7433 O O . ARG A 1 30 ? -13.871 0.214 -0.045 1.00 0.00 49 ARG A O 5
ATOM 7454 N N . GLY A 1 31 ? -12.495 1.696 -0.981 1.00 0.00 50 GLY A N 5
ATOM 7455 C CA . GLY A 1 31 ? -12.457 2.502 0.214 1.00 0.00 50 GLY A CA 5
ATOM 7456 C C . GLY A 1 31 ? -12.749 3.952 -0.053 1.00 0.00 50 GLY A C 5
ATOM 7457 O O . GLY A 1 31 ? -12.866 4.369 -1.199 1.00 0.00 50 GLY A O 5
ATOM 7461 N N . GLU A 1 32 ? -12.891 4.716 1.004 1.00 0.00 51 GLU A N 5
ATOM 7462 C CA . GLU A 1 32 ? -13.065 6.140 0.879 1.00 0.00 51 GLU A CA 5
ATOM 7463 C C . GLU A 1 32 ? -12.135 6.809 1.868 1.00 0.00 51 GLU A C 5
ATOM 7464 O O . GLU A 1 32 ? -11.942 6.316 2.983 1.00 0.00 51 GLU A O 5
ATOM 7476 N N . ALA A 1 33 ? -11.523 7.889 1.455 1.00 0.00 52 ALA A N 5
ATOM 7477 C CA . ALA A 1 33 ? -10.633 8.611 2.326 1.00 0.00 52 ALA A CA 5
ATOM 7478 C C . ALA A 1 33 ? -11.445 9.513 3.228 1.00 0.00 52 ALA A C 5
ATOM 7479 O O . ALA A 1 33 ? -12.250 10.303 2.753 1.00 0.00 52 ALA A O 5
ATOM 7486 N N . LEU A 1 34 ? -11.264 9.370 4.523 1.00 0.00 53 LEU A N 5
ATOM 7487 C CA . LEU A 1 34 ? -12.023 10.165 5.477 1.00 0.00 53 LEU A CA 5
ATOM 7488 C C . LEU A 1 34 ? -11.161 11.268 6.042 1.00 0.00 53 LEU A C 5
ATOM 7489 O O . LEU A 1 34 ? -11.600 12.087 6.847 1.00 0.00 53 LEU A O 5
ATOM 7505 N N . GLU A 1 35 ? -9.932 11.262 5.607 1.00 0.00 54 GLU A N 5
ATOM 7506 C CA . GLU A 1 35 ? -8.945 12.214 6.051 1.00 0.00 54 GLU A CA 5
ATOM 7507 C C . GLU A 1 35 ? -8.270 12.864 4.852 1.00 0.00 54 GLU A C 5
ATOM 7508 O O . GLU A 1 35 ? -8.072 12.233 3.816 1.00 0.00 54 GLU A O 5
ATOM 7520 N N . ASP A 1 36 ? -7.938 14.128 5.009 1.00 0.00 55 ASP A N 5
ATOM 7521 C CA . ASP A 1 36 ? -7.223 14.886 3.976 1.00 0.00 55 ASP A CA 5
ATOM 7522 C C . ASP A 1 36 ? -5.745 14.509 4.053 1.00 0.00 55 ASP A C 5
ATOM 7523 O O . ASP A 1 36 ? -5.211 14.375 5.156 1.00 0.00 55 ASP A O 5
ATOM 7532 N N . PHE A 1 37 ? -5.071 14.313 2.920 1.00 0.00 56 PHE A N 5
ATOM 7533 C CA . PHE A 1 37 ? -3.719 13.760 2.975 1.00 0.00 56 PHE A CA 5
ATOM 7534 C C . PHE A 1 37 ? -2.956 13.853 1.651 1.00 0.00 56 PHE A C 5
ATOM 7535 O O . PHE A 1 37 ? -3.509 13.666 0.570 1.00 0.00 56 PHE A O 5
ATOM 7552 N N . THR A 1 38 ? -1.670 14.142 1.759 1.00 0.00 57 THR A N 5
ATOM 7553 C CA . THR A 1 38 ? -0.765 14.109 0.623 1.00 0.00 57 THR A CA 5
ATOM 7554 C C . THR A 1 38 ? 0.487 13.309 0.968 1.00 0.00 57 THR A C 5
ATOM 7555 O O . THR A 1 38 ? 1.060 13.463 2.052 1.00 0.00 57 THR A O 5
ATOM 7566 N N . GLY A 1 39 ? 0.887 12.440 0.058 1.00 0.00 58 GLY A N 5
ATOM 7567 C CA . GLY A 1 39 ? 2.134 11.733 0.207 1.00 0.00 58 GLY A CA 5
ATOM 7568 C C . GLY A 1 39 ? 3.149 12.163 -0.837 1.00 0.00 58 GLY A C 5
ATOM 7569 O O . GLY A 1 39 ? 3.076 11.738 -1.989 1.00 0.00 58 GLY A O 5
ATOM 7573 N N . PRO A 1 40 ? 4.117 13.003 -0.450 1.00 0.00 59 PRO A N 5
ATOM 7574 C CA . PRO A 1 40 ? 5.126 13.566 -1.366 1.00 0.00 59 PRO A CA 5
ATOM 7575 C C . PRO A 1 40 ? 6.216 12.569 -1.719 1.00 0.00 59 PRO A C 5
ATOM 7576 O O . PRO A 1 40 ? 7.127 12.852 -2.496 1.00 0.00 59 PRO A O 5
ATOM 7587 N N . ASP A 1 41 ? 6.110 11.409 -1.115 1.00 0.00 60 ASP A N 5
ATOM 7588 C CA . ASP A 1 41 ? 7.139 10.366 -1.204 1.00 0.00 60 ASP A CA 5
ATOM 7589 C C . ASP A 1 41 ? 7.119 9.648 -2.562 1.00 0.00 60 ASP A C 5
ATOM 7590 O O . ASP A 1 41 ? 7.649 8.547 -2.707 1.00 0.00 60 ASP A O 5
ATOM 7599 N N . CYS A 1 42 ? 6.475 10.270 -3.540 1.00 0.00 61 CYS A N 5
ATOM 7600 C CA . CYS A 1 42 ? 6.469 9.793 -4.925 1.00 0.00 61 CYS A CA 5
ATOM 7601 C C . CYS A 1 42 ? 5.601 8.552 -5.130 1.00 0.00 61 CYS A C 5
ATOM 7602 O O . CYS A 1 42 ? 4.853 8.477 -6.104 1.00 0.00 61 CYS A O 5
ATOM 7609 N N . ARG A 1 43 ? 5.668 7.587 -4.224 1.00 0.00 62 ARG A N 5
ATOM 7610 C CA . ARG A 1 43 ? 4.973 6.329 -4.435 1.00 0.00 62 ARG A CA 5
ATOM 7611 C C . ARG A 1 43 ? 3.786 6.234 -3.497 1.00 0.00 62 ARG A C 5
ATOM 7612 O O . ARG A 1 43 ? 3.185 5.179 -3.326 1.00 0.00 62 ARG A O 5
ATOM 7633 N N . PHE A 1 44 ? 3.475 7.353 -2.872 1.00 0.00 63 PHE A N 5
ATOM 7634 C CA . PHE A 1 44 ? 2.333 7.454 -1.992 1.00 0.00 63 PHE A CA 5
ATOM 7635 C C . PHE A 1 44 ? 1.054 7.652 -2.783 1.00 0.00 63 PHE A C 5
ATOM 7636 O O . PHE A 1 44 ? 1.079 8.061 -3.944 1.00 0.00 63 PHE A O 5
ATOM 7653 N N . VAL A 1 45 ? -0.053 7.362 -2.142 1.00 0.00 64 VAL A N 5
ATOM 7654 C CA . VAL A 1 45 ? -1.348 7.676 -2.675 1.00 0.00 64 VAL A CA 5
ATOM 7655 C C . VAL A 1 45 ? -1.879 8.933 -2.005 1.00 0.00 64 VAL A C 5
ATOM 7656 O O . VAL A 1 45 ? -1.891 9.034 -0.777 1.00 0.00 64 VAL A O 5
ATOM 7669 N N . ASN A 1 46 ? -2.295 9.895 -2.808 1.00 0.00 65 ASN A N 5
ATOM 7670 C CA . ASN A 1 46 ? -2.879 11.100 -2.287 1.00 0.00 65 ASN A CA 5
ATOM 7671 C C . ASN A 1 46 ? -4.381 11.010 -2.392 1.00 0.00 65 ASN A C 5
ATOM 7672 O O . ASN A 1 46 ? -4.927 10.410 -3.319 1.00 0.00 65 ASN A O 5
ATOM 7683 N N . PHE A 1 47 ? -5.023 11.613 -1.436 1.00 0.00 66 PHE A N 5
ATOM 7684 C CA . PHE A 1 47 ? -6.474 11.605 -1.326 1.00 0.00 66 PHE A CA 5
ATOM 7685 C C . PHE A 1 47 ? -6.902 12.611 -0.278 1.00 0.00 66 PHE A C 5
ATOM 7686 O O . PHE A 1 47 ? -6.062 13.255 0.344 1.00 0.00 66 PHE A O 5
ATOM 7703 N N . LYS A 1 48 ? -8.191 12.766 -0.083 1.00 0.00 67 LYS A N 5
ATOM 7704 C CA . LYS A 1 48 ? -8.668 13.572 1.017 1.00 0.00 67 LYS A CA 5
ATOM 7705 C C . LYS A 1 48 ? -10.025 13.079 1.474 1.00 0.00 67 LYS A C 5
ATOM 7706 O O . LYS A 1 48 ? -10.621 12.216 0.835 1.00 0.00 67 LYS A O 5
ATOM 7725 N N . LYS A 1 49 ? -10.510 13.629 2.578 1.00 0.00 68 LYS A N 5
ATOM 7726 C CA . LYS A 1 49 ? -11.795 13.228 3.117 1.00 0.00 68 LYS A CA 5
ATOM 7727 C C . LYS A 1 49 ? -12.911 13.434 2.093 1.00 0.00 68 LYS A C 5
ATOM 7728 O O . LYS A 1 49 ? -13.184 14.559 1.668 1.00 0.00 68 LYS A O 5
ATOM 7747 N N . GLY A 1 50 ? -13.535 12.326 1.702 1.00 0.00 69 GLY A N 5
ATOM 7748 C CA . GLY A 1 50 ? -14.587 12.353 0.706 1.00 0.00 69 GLY A CA 5
ATOM 7749 C C . GLY A 1 50 ? -14.120 11.858 -0.655 1.00 0.00 69 GLY A C 5
ATOM 7750 O O . GLY A 1 50 ? -14.843 11.973 -1.643 1.00 0.00 69 GLY A O 5
ATOM 7754 N N . ASP A 1 51 ? -12.913 11.305 -0.709 1.00 0.00 70 ASP A N 5
ATOM 7755 C CA . ASP A 1 51 ? -12.340 10.820 -1.964 1.00 0.00 70 ASP A CA 5
ATOM 7756 C C . ASP A 1 51 ? -12.363 9.294 -2.008 1.00 0.00 70 ASP A C 5
ATOM 7757 O O . ASP A 1 51 ? -11.713 8.637 -1.196 1.00 0.00 70 ASP A O 5
ATOM 7766 N N . PRO A 1 52 ? -13.143 8.712 -2.930 1.00 0.00 71 PRO A N 5
ATOM 7767 C CA . PRO A 1 52 ? -13.195 7.257 -3.131 1.00 0.00 71 PRO A CA 5
ATOM 7768 C C . PRO A 1 52 ? -11.869 6.687 -3.643 1.00 0.00 71 PRO A C 5
ATOM 7769 O O . PRO A 1 52 ? -11.337 7.130 -4.661 1.00 0.00 71 PRO A O 5
ATOM 7780 N N . VAL A 1 53 ? -11.349 5.700 -2.931 1.00 0.00 72 VAL A N 5
ATOM 7781 C CA . VAL A 1 53 ? -10.081 5.081 -3.267 1.00 0.00 72 VAL A CA 5
ATOM 7782 C C . VAL A 1 53 ? -10.269 3.577 -3.490 1.00 0.00 72 VAL A C 5
ATOM 7783 O O . VAL A 1 53 ? -11.236 2.984 -3.011 1.00 0.00 72 VAL A O 5
ATOM 7796 N N . TYR A 1 54 ? -9.366 2.967 -4.238 1.00 0.00 73 TYR A N 5
ATOM 7797 C CA . TYR A 1 54 ? -9.413 1.528 -4.462 1.00 0.00 73 TYR A CA 5
ATOM 7798 C C . TYR A 1 54 ? -8.249 0.856 -3.752 1.00 0.00 73 TYR A C 5
ATOM 7799 O O . TYR A 1 54 ? -7.118 1.332 -3.830 1.00 0.00 73 TYR A O 5
ATOM 7817 N N . VAL A 1 55 ? -8.518 -0.247 -3.063 1.00 0.00 74 VAL A N 5
ATOM 7818 C CA . VAL A 1 55 ? -7.486 -0.929 -2.306 1.00 0.00 74 VAL A CA 5
ATOM 7819 C C . VAL A 1 55 ? -7.135 -2.259 -2.990 1.00 0.00 74 VAL A C 5
ATOM 7820 O O . VAL A 1 55 ? -7.954 -3.184 -3.068 1.00 0.00 74 VAL A O 5
ATOM 7833 N N . TYR A 1 56 ? -5.931 -2.314 -3.553 1.00 0.00 75 TYR A N 5
ATOM 7834 C CA . TYR A 1 56 ? -5.467 -3.493 -4.276 1.00 0.00 75 TYR A CA 5
ATOM 7835 C C . TYR A 1 56 ? -4.867 -4.525 -3.342 1.00 0.00 75 TYR A C 5
ATOM 7836 O O . TYR A 1 56 ? -5.000 -5.727 -3.573 1.00 0.00 75 TYR A O 5
ATOM 7854 N N . TYR A 1 57 ? -4.191 -4.059 -2.298 1.00 0.00 76 TYR A N 5
ATOM 7855 C CA . TYR A 1 57 ? -3.600 -4.965 -1.329 1.00 0.00 76 TYR A CA 5
ATOM 7856 C C . TYR A 1 57 ? -3.236 -4.241 -0.038 1.00 0.00 76 TYR A C 5
ATOM 7857 O O . TYR A 1 57 ? -3.248 -3.009 0.028 1.00 0.00 76 TYR A O 5
ATOM 7875 N N . LYS A 1 58 ? -2.921 -5.032 0.978 1.00 0.00 77 LYS A N 5
ATOM 7876 C CA . LYS A 1 58 ? -2.652 -4.531 2.320 1.00 0.00 77 LYS A CA 5
ATOM 7877 C C . LYS A 1 58 ? -1.291 -5.021 2.805 1.00 0.00 77 LYS A C 5
ATOM 7878 O O . LYS A 1 58 ? -0.637 -5.807 2.131 1.00 0.00 77 LYS A O 5
ATOM 7897 N N . LEU A 1 59 ? -0.861 -4.541 3.962 1.00 0.00 78 LEU A N 5
ATOM 7898 C CA . LEU A 1 59 ? 0.363 -5.039 4.589 1.00 0.00 78 LEU A CA 5
ATOM 7899 C C . LEU A 1 59 ? 0.052 -6.243 5.469 1.00 0.00 78 LEU A C 5
ATOM 7900 O O . LEU A 1 59 ? -1.024 -6.323 6.067 1.00 0.00 78 LEU A O 5
ATOM 7916 N N . ALA A 1 60 ? 0.993 -7.177 5.550 1.00 0.00 79 ALA A N 5
ATOM 7917 C CA . ALA A 1 60 ? 0.812 -8.378 6.355 1.00 0.00 79 ALA A CA 5
ATOM 7918 C C . ALA A 1 60 ? 1.018 -8.097 7.837 1.00 0.00 79 ALA A C 5
ATOM 7919 O O . ALA A 1 60 ? 2.058 -8.437 8.402 1.00 0.00 79 ALA A O 5
ATOM 7926 N N . ARG A 1 61 ? 0.011 -7.470 8.447 1.00 0.00 80 ARG A N 5
ATOM 7927 C CA . ARG A 1 61 ? -0.005 -7.197 9.886 1.00 0.00 80 ARG A CA 5
ATOM 7928 C C . ARG A 1 61 ? 1.189 -6.330 10.287 1.00 0.00 80 ARG A C 5
ATOM 7929 O O . ARG A 1 61 ? 2.184 -6.837 10.805 1.00 0.00 80 ARG A O 5
ATOM 7950 N N . GLY A 1 62 ? 1.097 -5.028 10.059 1.00 0.00 81 GLY A N 5
ATOM 7951 C CA . GLY A 1 62 ? 2.224 -4.168 10.346 1.00 0.00 81 GLY A CA 5
ATOM 7952 C C . GLY A 1 62 ? 1.834 -2.716 10.477 1.00 0.00 81 GLY A C 5
ATOM 7953 O O . GLY A 1 62 ? 1.179 -2.163 9.595 1.00 0.00 81 GLY A O 5
ATOM 7957 N N . TRP A 1 63 ? 2.217 -2.110 11.590 1.00 0.00 82 TRP A N 5
ATOM 7958 C CA . TRP A 1 63 ? 2.008 -0.693 11.802 1.00 0.00 82 TRP A CA 5
ATOM 7959 C C . TRP A 1 63 ? 3.229 0.085 11.307 1.00 0.00 82 TRP A C 5
ATOM 7960 O O . TRP A 1 63 ? 4.359 -0.359 11.494 1.00 0.00 82 TRP A O 5
ATOM 7981 N N . PRO A 1 64 ? 3.032 1.254 10.674 1.00 0.00 83 PRO A N 5
ATOM 7982 C CA . PRO A 1 64 ? 1.709 1.852 10.469 1.00 0.00 83 PRO A CA 5
ATOM 7983 C C . PRO A 1 64 ? 0.870 1.080 9.463 1.00 0.00 83 PRO A C 5
ATOM 7984 O O . PRO A 1 64 ? 1.358 0.697 8.399 1.00 0.00 83 PRO A O 5
ATOM 7995 N N . GLU A 1 65 ? -0.386 0.839 9.824 1.00 0.00 84 GLU A N 5
ATOM 7996 C CA . GLU A 1 65 ? -1.322 0.161 8.941 1.00 0.00 84 GLU A CA 5
ATOM 7997 C C . GLU A 1 65 ? -1.444 0.916 7.626 1.00 0.00 84 GLU A C 5
ATOM 7998 O O . GLU A 1 65 ? -1.949 2.038 7.561 1.00 0.00 84 GLU A O 5
ATOM 8010 N N . VAL A 1 66 ? -0.955 0.287 6.593 1.00 0.00 85 VAL A N 5
ATOM 8011 C CA . VAL A 1 66 ? -0.883 0.884 5.274 1.00 0.00 85 VAL A CA 5
ATOM 8012 C C . VAL A 1 66 ? -1.502 -0.031 4.232 1.00 0.00 85 VAL A C 5
ATOM 8013 O O . VAL A 1 66 ? -1.405 -1.253 4.327 1.00 0.00 85 VAL A O 5
ATOM 8026 N N . TRP A 1 67 ? -2.161 0.579 3.265 1.00 0.00 86 TRP A N 5
ATOM 8027 C CA . TRP A 1 67 ? -2.732 -0.139 2.139 1.00 0.00 86 TRP A CA 5
ATOM 8028 C C . TRP A 1 67 ? -2.211 0.475 0.851 1.00 0.00 86 TRP A C 5
ATOM 8029 O O . TRP A 1 67 ? -1.569 1.527 0.880 1.00 0.00 86 TRP A O 5
ATOM 8050 N N . ALA A 1 68 ? -2.462 -0.175 -0.271 1.00 0.00 87 ALA A N 5
ATOM 8051 C CA . ALA A 1 68 ? -2.015 0.345 -1.549 1.00 0.00 87 ALA A CA 5
ATOM 8052 C C . ALA A 1 68 ? -3.103 0.220 -2.601 1.00 0.00 87 ALA A C 5
ATOM 8053 O O . ALA A 1 68 ? -3.852 -0.758 -2.619 1.00 0.00 87 ALA A O 5
ATOM 8060 N N . GLY A 1 69 ? -3.187 1.213 -3.472 1.00 0.00 88 GLY A N 5
ATOM 8061 C CA . GLY A 1 69 ? -4.189 1.197 -4.516 1.00 0.00 88 GLY A CA 5
ATOM 8062 C C . GLY A 1 69 ? -4.106 2.407 -5.416 1.00 0.00 88 GLY A C 5
ATOM 8063 O O . GLY A 1 69 ? -3.088 3.101 -5.435 1.00 0.00 88 GLY A O 5
ATOM 8067 N N . SER A 1 70 ? -5.177 2.666 -6.150 1.00 0.00 89 SER A N 5
ATOM 8068 C CA . SER A 1 70 ? -5.197 3.750 -7.118 1.00 0.00 89 SER A CA 5
ATOM 8069 C C . SER A 1 70 ? -6.323 4.722 -6.803 1.00 0.00 89 SER A C 5
ATOM 8070 O O . SER A 1 70 ? -7.431 4.312 -6.440 1.00 0.00 89 SER A O 5
ATOM 8078 N N . VAL A 1 71 ? -6.034 6.011 -6.925 1.00 0.00 90 VAL A N 5
ATOM 8079 C CA . VAL A 1 71 ? -7.015 7.045 -6.638 1.00 0.00 90 VAL A CA 5
ATOM 8080 C C . VAL A 1 71 ? -6.908 8.172 -7.657 1.00 0.00 90 VAL A C 5
ATOM 8081 O O . VAL A 1 71 ? -6.198 9.158 -7.436 1.00 0.00 90 VAL A O 5
ATOM 8094 N N . GLY A 1 72 ? -7.593 8.002 -8.779 1.00 0.00 91 GLY A N 5
ATOM 8095 C CA . GLY A 1 72 ? -7.622 9.022 -9.808 1.00 0.00 91 GLY A CA 5
ATOM 8096 C C . GLY A 1 72 ? -6.316 9.132 -10.572 1.00 0.00 91 GLY A C 5
ATOM 8097 O O . GLY A 1 72 ? -6.208 8.668 -11.708 1.00 0.00 91 GLY A O 5
ATOM 8101 N N . ARG A 1 73 ? -5.325 9.744 -9.943 1.00 0.00 92 ARG A N 5
ATOM 8102 C CA . ARG A 1 73 ? -4.048 9.997 -10.591 1.00 0.00 92 ARG A CA 5
ATOM 8103 C C . ARG A 1 73 ? -2.897 9.370 -9.809 1.00 0.00 92 ARG A C 5
ATOM 8104 O O . ARG A 1 73 ? -1.800 9.190 -10.336 1.00 0.00 92 ARG A O 5
ATOM 8125 N N . THR A 1 74 ? -3.149 9.018 -8.562 1.00 0.00 93 THR A N 5
ATOM 8126 C CA . THR A 1 74 ? -2.096 8.509 -7.704 1.00 0.00 93 THR A CA 5
ATOM 8127 C C . THR A 1 74 ? -2.249 7.029 -7.419 1.00 0.00 93 THR A C 5
ATOM 8128 O O . THR A 1 74 ? -3.331 6.553 -7.070 1.00 0.00 93 THR A O 5
ATOM 8139 N N . PHE A 1 75 ? -1.146 6.324 -7.558 1.00 0.00 94 PHE A N 5
ATOM 8140 C CA . PHE A 1 75 ? -1.094 4.894 -7.298 1.00 0.00 94 PHE A CA 5
ATOM 8141 C C . PHE A 1 75 ? 0.148 4.565 -6.481 1.00 0.00 94 PHE A C 5
ATOM 8142 O O . PHE A 1 75 ? 1.264 4.933 -6.854 1.00 0.00 94 PHE A O 5
ATOM 8159 N N . GLY A 1 76 ? -0.052 3.887 -5.367 1.00 0.00 95 GLY A N 5
ATOM 8160 C CA . GLY A 1 76 ? 1.051 3.549 -4.497 1.00 0.00 95 GLY A CA 5
ATOM 8161 C C . GLY A 1 76 ? 0.577 3.157 -3.117 1.00 0.00 95 GLY A C 5
ATOM 8162 O O . GLY A 1 76 ? -0.468 2.526 -2.980 1.00 0.00 95 GLY A O 5
ATOM 8166 N N . TYR A 1 77 ? 1.319 3.560 -2.094 1.00 0.00 96 TYR A N 5
ATOM 8167 C CA . TYR A 1 77 ? 1.008 3.170 -0.725 1.00 0.00 96 TYR A CA 5
ATOM 8168 C C . TYR A 1 77 ? 0.428 4.339 0.059 1.00 0.00 96 TYR A C 5
ATOM 8169 O O . TYR A 1 77 ? 0.625 5.488 -0.316 1.00 0.00 96 TYR A O 5
ATOM 8187 N N . PHE A 1 78 ? -0.309 4.040 1.124 1.00 0.00 97 PHE A N 5
ATOM 8188 C CA . PHE A 1 78 ? -0.921 5.071 1.962 1.00 0.00 97 PHE A CA 5
ATOM 8189 C C . PHE A 1 78 ? -1.408 4.468 3.279 1.00 0.00 97 PHE A C 5
ATOM 8190 O O . PHE A 1 78 ? -1.656 3.267 3.357 1.00 0.00 97 PHE A O 5
ATOM 8207 N N . PRO A 1 79 ? -1.558 5.289 4.332 1.00 0.00 98 PRO A N 5
ATOM 8208 C CA . PRO A 1 79 ? -2.016 4.814 5.631 1.00 0.00 98 PRO A CA 5
ATOM 8209 C C . PRO A 1 79 ? -3.497 4.476 5.624 1.00 0.00 98 PRO A C 5
ATOM 8210 O O . PRO A 1 79 ? -4.351 5.337 5.410 1.00 0.00 98 PRO A O 5
ATOM 8221 N N . LYS A 1 80 ? -3.775 3.202 5.852 1.00 0.00 99 LYS A N 5
ATOM 8222 C CA . LYS A 1 80 ? -5.130 2.687 5.963 1.00 0.00 99 LYS A CA 5
ATOM 8223 C C . LYS A 1 80 ? -5.933 3.495 6.971 1.00 0.00 99 LYS A C 5
ATOM 8224 O O . LYS A 1 80 ? -7.118 3.753 6.781 1.00 0.00 99 LYS A O 5
ATOM 8243 N N . ASP A 1 81 ? -5.258 3.857 8.054 1.00 0.00 100 ASP A N 5
ATOM 8244 C CA . ASP A 1 81 ? -5.819 4.731 9.096 1.00 0.00 100 ASP A CA 5
ATOM 8245 C C . ASP A 1 81 ? -6.524 5.955 8.521 1.00 0.00 100 ASP A C 5
ATOM 8246 O O . ASP A 1 81 ? -7.464 6.482 9.122 1.00 0.00 100 ASP A O 5
ATOM 8255 N N . LEU A 1 82 ? -6.100 6.388 7.351 1.00 0.00 101 LEU A N 5
ATOM 8256 C CA . LEU A 1 82 ? -6.621 7.607 6.770 1.00 0.00 101 LEU A CA 5
ATOM 8257 C C . LEU A 1 82 ? -7.775 7.336 5.814 1.00 0.00 101 LEU A C 5
ATOM 8258 O O . LEU A 1 82 ? -8.347 8.269 5.242 1.00 0.00 101 LEU A O 5
ATOM 8274 N N . ILE A 1 83 ? -8.152 6.067 5.652 1.00 0.00 102 ILE A N 5
ATOM 8275 C CA . ILE A 1 83 ? -9.344 5.757 4.873 1.00 0.00 102 ILE A CA 5
ATOM 8276 C C . ILE A 1 83 ? -10.252 4.781 5.608 1.00 0.00 102 ILE A C 5
ATOM 8277 O O . ILE A 1 83 ? -9.932 4.302 6.699 1.00 0.00 102 ILE A O 5
ATOM 8293 N N . GLN A 1 84 ? -11.391 4.512 4.998 1.00 0.00 103 GLN A N 5
ATOM 8294 C CA . GLN A 1 84 ? -12.348 3.555 5.489 1.00 0.00 103 GLN A CA 5
ATOM 8295 C C . GLN A 1 84 ? -12.849 2.715 4.322 1.00 0.00 103 GLN A C 5
ATOM 8296 O O . GLN A 1 84 ? -13.192 3.252 3.270 1.00 0.00 103 GLN A O 5
ATOM 8310 N N . VAL A 1 85 ? -12.854 1.402 4.500 1.00 0.00 104 VAL A N 5
ATOM 8311 C CA . VAL A 1 85 ? -13.431 0.496 3.535 1.00 0.00 104 VAL A CA 5
ATOM 8312 C C . VAL A 1 85 ? -14.899 0.837 3.307 1.00 0.00 104 VAL A C 5
ATOM 8313 O O . VAL A 1 85 ? -15.710 0.799 4.226 1.00 0.00 104 VAL A O 5
ATOM 8326 N N . VAL A 1 86 ? -15.238 1.168 2.084 1.00 0.00 105 VAL A N 5
ATOM 8327 C CA . VAL A 1 86 ? -16.588 1.599 1.774 1.00 0.00 105 VAL A CA 5
ATOM 8328 C C . VAL A 1 86 ? -17.373 0.410 1.264 1.00 0.00 105 VAL A C 5
ATOM 8329 O O . VAL A 1 86 ? -18.600 0.408 1.227 1.00 0.00 105 VAL A O 5
ATOM 8342 N N . HIS A 1 87 ? -16.621 -0.609 0.907 1.00 0.00 106 HIS A N 5
ATOM 8343 C CA . HIS A 1 87 ? -17.174 -1.863 0.405 1.00 0.00 106 HIS A CA 5
ATOM 8344 C C . HIS A 1 87 ? -16.023 -2.789 0.061 1.00 0.00 106 HIS A C 5
ATOM 8345 O O . HIS A 1 87 ? -14.913 -2.323 -0.154 1.00 0.00 106 HIS A O 5
ATOM 8360 N N . GLU A 1 88 ? -16.249 -4.088 0.017 1.00 0.00 107 GLU A N 5
ATOM 8361 C CA . GLU A 1 88 ? -15.155 -4.995 -0.270 1.00 0.00 107 GLU A CA 5
ATOM 8362 C C . GLU A 1 88 ? -15.551 -6.073 -1.275 1.00 0.00 107 GLU A C 5
ATOM 8363 O O . GLU A 1 88 ? -16.673 -6.579 -1.255 1.00 0.00 107 GLU A O 5
ATOM 8375 N N . TYR A 1 89 ? -14.627 -6.377 -2.188 1.00 0.00 108 TYR A N 5
ATOM 8376 C CA . TYR A 1 89 ? -14.840 -7.415 -3.194 1.00 0.00 108 TYR A CA 5
ATOM 8377 C C . TYR A 1 89 ? -14.600 -8.795 -2.608 1.00 0.00 108 TYR A C 5
ATOM 8378 O O . TYR A 1 89 ? -15.228 -9.777 -3.008 1.00 0.00 108 TYR A O 5
ATOM 8396 N N . THR A 1 90 ? -13.662 -8.865 -1.686 1.00 0.00 109 THR A N 5
ATOM 8397 C CA . THR A 1 90 ? -13.338 -10.099 -1.015 1.00 0.00 109 THR A CA 5
ATOM 8398 C C . THR A 1 90 ? -12.682 -9.806 0.326 1.00 0.00 109 THR A C 5
ATOM 8399 O O . THR A 1 90 ? -12.089 -8.744 0.517 1.00 0.00 109 THR A O 5
ATOM 8410 N N . LYS A 1 91 ? -12.809 -10.735 1.253 1.00 0.00 110 LYS A N 5
ATOM 8411 C CA . LYS A 1 91 ? -12.103 -10.653 2.517 1.00 0.00 110 LYS A CA 5
ATOM 8412 C C . LYS A 1 91 ? -10.965 -11.655 2.527 1.00 0.00 110 LYS A C 5
ATOM 8413 O O . LYS A 1 91 ? -10.501 -12.088 3.584 1.00 0.00 110 LYS A O 5
ATOM 8432 N N . GLU A 1 92 ? -10.523 -12.021 1.331 1.00 0.00 111 GLU A N 5
ATOM 8433 C CA . GLU A 1 92 ? -9.440 -12.984 1.184 1.00 0.00 111 GLU A CA 5
ATOM 8434 C C . GLU A 1 92 ? -8.088 -12.302 1.320 1.00 0.00 111 GLU A C 5
ATOM 8435 O O . GLU A 1 92 ? -7.906 -11.164 0.885 1.00 0.00 111 GLU A O 5
ATOM 8447 N N . GLU A 1 93 ? -7.142 -13.009 1.920 1.00 0.00 112 GLU A N 5
ATOM 8448 C CA . GLU A 1 93 ? -5.847 -12.438 2.246 1.00 0.00 112 GLU A CA 5
ATOM 8449 C C . GLU A 1 93 ? -4.729 -13.413 1.913 1.00 0.00 112 GLU A C 5
ATOM 8450 O O . GLU A 1 93 ? -4.447 -14.343 2.670 1.00 0.00 112 GLU A O 5
ATOM 8462 N N . LEU A 1 94 ? -4.114 -13.202 0.770 1.00 0.00 113 LEU A N 5
ATOM 8463 C CA . LEU A 1 94 ? -2.965 -13.987 0.353 1.00 0.00 113 LEU A CA 5
ATOM 8464 C C . LEU A 1 94 ? -1.689 -13.237 0.672 1.00 0.00 113 LEU A C 5
ATOM 8465 O O . LEU A 1 94 ? -1.586 -12.043 0.403 1.00 0.00 113 LEU A O 5
ATOM 8481 N N . GLN A 1 95 ? -0.718 -13.925 1.238 1.00 0.00 114 GLN A N 5
ATOM 8482 C CA . GLN A 1 95 ? 0.488 -13.266 1.684 1.00 0.00 114 GLN A CA 5
ATOM 8483 C C . GLN A 1 95 ? 1.566 -13.354 0.616 1.00 0.00 114 GLN A C 5
ATOM 8484 O O . GLN A 1 95 ? 2.211 -14.388 0.435 1.00 0.00 114 GLN A O 5
ATOM 8498 N N . VAL A 1 96 ? 1.733 -12.262 -0.094 1.00 0.00 115 VAL A N 5
ATOM 8499 C CA . VAL A 1 96 ? 2.729 -12.154 -1.145 1.00 0.00 115 VAL A CA 5
ATOM 8500 C C . VAL A 1 96 ? 3.897 -11.297 -0.648 1.00 0.00 115 VAL A C 5
ATOM 8501 O O . VAL A 1 96 ? 3.680 -10.240 -0.069 1.00 0.00 115 VAL A O 5
ATOM 8514 N N . PRO A 1 97 ? 5.149 -11.732 -0.843 1.00 0.00 116 PRO A N 5
ATOM 8515 C CA . PRO A 1 97 ? 6.317 -10.994 -0.347 1.00 0.00 116 PRO A CA 5
ATOM 8516 C C . PRO A 1 97 ? 6.574 -9.701 -1.122 1.00 0.00 116 PRO A C 5
ATOM 8517 O O . PRO A 1 97 ? 6.145 -9.557 -2.266 1.00 0.00 116 PRO A O 5
ATOM 8528 N N . THR A 1 98 ? 7.260 -8.764 -0.480 1.00 0.00 117 THR A N 5
ATOM 8529 C CA . THR A 1 98 ? 7.612 -7.495 -1.106 1.00 0.00 117 THR A CA 5
ATOM 8530 C C . THR A 1 98 ? 9.070 -7.517 -1.552 1.00 0.00 117 THR A C 5
ATOM 8531 O O . THR A 1 98 ? 9.902 -8.174 -0.926 1.00 0.00 117 THR A O 5
ATOM 8542 N N . ASP A 1 99 ? 9.383 -6.822 -2.637 1.00 0.00 118 ASP A N 5
ATOM 8543 C CA . ASP A 1 99 ? 10.761 -6.754 -3.106 1.00 0.00 118 ASP A CA 5
ATOM 8544 C C . ASP A 1 99 ? 11.430 -5.483 -2.602 1.00 0.00 118 ASP A C 5
ATOM 8545 O O . ASP A 1 99 ? 10.749 -4.500 -2.301 1.00 0.00 118 ASP A O 5
ATOM 8554 N N . GLU A 1 100 ? 12.749 -5.491 -2.514 1.00 0.00 119 GLU A N 5
ATOM 8555 C CA . GLU A 1 100 ? 13.473 -4.383 -1.903 1.00 0.00 119 GLU A CA 5
ATOM 8556 C C . GLU A 1 100 ? 13.364 -3.105 -2.734 1.00 0.00 119 GLU A C 5
ATOM 8557 O O . GLU A 1 100 ? 13.072 -2.036 -2.204 1.00 0.00 119 GLU A O 5
ATOM 8569 N N . THR A 1 101 ? 13.586 -3.213 -4.032 1.00 0.00 120 THR A N 5
ATOM 8570 C CA . THR A 1 101 ? 13.543 -2.047 -4.905 1.00 0.00 120 THR A CA 5
ATOM 8571 C C . THR A 1 101 ? 12.176 -1.902 -5.563 1.00 0.00 120 THR A C 5
ATOM 8572 O O . THR A 1 101 ? 11.989 -1.065 -6.443 1.00 0.00 120 THR A O 5
ATOM 8583 N N . ASP A 1 102 ? 11.236 -2.736 -5.128 1.00 0.00 121 ASP A N 5
ATOM 8584 C CA . ASP A 1 102 ? 9.899 -2.808 -5.714 1.00 0.00 121 ASP A CA 5
ATOM 8585 C C . ASP A 1 102 ? 9.262 -1.424 -5.822 1.00 0.00 121 ASP A C 5
ATOM 8586 O O . ASP A 1 102 ? 8.627 -1.098 -6.825 1.00 0.00 121 ASP A O 5
ATOM 8595 N N . PHE A 1 103 ? 9.454 -0.604 -4.794 1.00 0.00 122 PHE A N 5
ATOM 8596 C CA . PHE A 1 103 ? 8.902 0.746 -4.778 1.00 0.00 122 PHE A CA 5
ATOM 8597 C C . PHE A 1 103 ? 9.962 1.751 -4.354 1.00 0.00 122 PHE A C 5
ATOM 8598 O O . PHE A 1 103 ? 10.001 2.189 -3.201 1.00 0.00 122 PHE A O 5
ATOM 8615 N N . VAL A 1 104 ? 10.835 2.103 -5.287 1.00 0.00 123 VAL A N 5
ATOM 8616 C CA . VAL A 1 104 ? 11.897 3.059 -5.013 1.00 0.00 123 VAL A CA 5
ATOM 8617 C C . VAL A 1 104 ? 11.796 4.268 -5.941 1.00 0.00 123 VAL A C 5
ATOM 8618 O O . VAL A 1 104 ? 11.823 4.144 -7.165 1.00 0.00 123 VAL A O 5
ATOM 8631 N N . CYS A 1 105 ? 11.642 5.433 -5.340 1.00 0.00 124 CYS A N 5
ATOM 8632 C CA . CYS A 1 105 ? 11.567 6.688 -6.073 1.00 0.00 124 CYS A CA 5
ATOM 8633 C C . CYS A 1 105 ? 12.014 7.822 -5.165 1.00 0.00 124 CYS A C 5
ATOM 8634 O O . CYS A 1 105 ? 11.341 8.143 -4.188 1.00 0.00 124 CYS A O 5
ATOM 8641 N N . PHE A 1 106 ? 13.161 8.406 -5.468 1.00 0.00 125 PHE A N 5
ATOM 8642 C CA . PHE A 1 106 ? 13.743 9.419 -4.605 1.00 0.00 125 PHE A CA 5
ATOM 8643 C C . PHE A 1 106 ? 14.183 10.637 -5.407 1.00 0.00 125 PHE A C 5
ATOM 8644 O O . PHE A 1 106 ? 14.936 10.514 -6.374 1.00 0.00 125 PHE A O 5
ATOM 8661 N N . ASP A 1 107 ? 13.703 11.803 -5.003 1.00 0.00 126 ASP A N 5
ATOM 8662 C CA . ASP A 1 107 ? 14.092 13.062 -5.627 1.00 0.00 126 ASP A CA 5
ATOM 8663 C C . ASP A 1 107 ? 14.640 14.011 -4.571 1.00 0.00 126 ASP A C 5
ATOM 8664 O O . ASP A 1 107 ? 13.881 14.665 -3.850 1.00 0.00 126 ASP A O 5
ATOM 8673 N N . GLY A 1 108 ? 15.959 14.064 -4.466 1.00 0.00 127 GLY A N 5
ATOM 8674 C CA . GLY A 1 108 ? 16.590 14.869 -3.438 1.00 0.00 127 GLY A CA 5
ATOM 8675 C C . GLY A 1 108 ? 16.454 14.227 -2.073 1.00 0.00 127 GLY A C 5
ATOM 8676 O O . GLY A 1 108 ? 16.561 14.893 -1.042 1.00 0.00 127 GLY A O 5
ATOM 8680 N N . GLY A 1 109 ? 16.219 12.923 -2.075 1.00 0.00 128 GLY A N 5
ATOM 8681 C CA . GLY A 1 109 ? 16.002 12.201 -0.842 1.00 0.00 128 GLY A CA 5
ATOM 8682 C C . GLY A 1 109 ? 17.284 11.642 -0.272 1.00 0.00 128 GLY A C 5
ATOM 8683 O O . GLY A 1 109 ? 18.331 12.284 -0.327 1.00 0.00 128 GLY A O 5
ATOM 8687 N N . ARG A 1 110 ? 17.203 10.445 0.281 1.00 0.00 129 ARG A N 5
ATOM 8688 C CA . ARG A 1 110 ? 18.361 9.797 0.873 1.00 0.00 129 ARG A CA 5
ATOM 8689 C C . ARG A 1 110 ? 18.902 8.726 -0.060 1.00 0.00 129 ARG A C 5
ATOM 8690 O O . ARG A 1 110 ? 18.140 8.054 -0.759 1.00 0.00 129 ARG A O 5
ATOM 8711 N N . ASP A 1 111 ? 20.219 8.583 -0.078 1.00 0.00 130 ASP A N 5
ATOM 8712 C CA . ASP A 1 111 ? 20.867 7.516 -0.828 1.00 0.00 130 ASP A CA 5
ATOM 8713 C C . ASP A 1 111 ? 20.915 6.264 0.040 1.00 0.00 130 ASP A C 5
ATOM 8714 O O . ASP A 1 111 ? 21.182 5.159 -0.433 1.00 0.00 130 ASP A O 5
ATOM 8723 N N . ASP A 1 112 ? 20.642 6.468 1.323 1.00 0.00 131 ASP A N 5
ATOM 8724 C CA . ASP A 1 112 ? 20.535 5.381 2.286 1.00 0.00 131 ASP A CA 5
ATOM 8725 C C . ASP A 1 112 ? 19.084 4.947 2.407 1.00 0.00 131 ASP A C 5
ATOM 8726 O O . ASP A 1 112 ? 18.704 3.937 1.777 1.00 0.00 131 ASP A O 5
ATOM 8736 N N . MET A 1 1 ? 25.858 1.665 6.406 1.00 0.00 20 MET A N 6
ATOM 8737 C CA . MET A 1 1 ? 25.516 0.335 6.954 1.00 0.00 20 MET A CA 6
ATOM 8738 C C . MET A 1 1 ? 24.393 -0.293 6.141 1.00 0.00 20 MET A C 6
ATOM 8739 O O . MET A 1 1 ? 23.435 0.386 5.778 1.00 0.00 20 MET A O 6
ATOM 8755 N N . PRO A 1 2 ? 24.504 -1.597 5.844 1.00 0.00 21 PRO A N 6
ATOM 8756 C CA . PRO A 1 2 ? 23.495 -2.317 5.058 1.00 0.00 21 PRO A CA 6
ATOM 8757 C C . PRO A 1 2 ? 22.172 -2.445 5.804 1.00 0.00 21 PRO A C 6
ATOM 8758 O O . PRO A 1 2 ? 22.152 -2.644 7.021 1.00 0.00 21 PRO A O 6
ATOM 8769 N N . GLY A 1 3 ? 21.073 -2.318 5.074 1.00 0.00 22 GLY A N 6
ATOM 8770 C CA . GLY A 1 3 ? 19.763 -2.398 5.686 1.00 0.00 22 GLY A CA 6
ATOM 8771 C C . GLY A 1 3 ? 19.423 -1.135 6.444 1.00 0.00 22 GLY A C 6
ATOM 8772 O O . GLY A 1 3 ? 18.789 -1.180 7.496 1.00 0.00 22 GLY A O 6
ATOM 8776 N N . GLN A 1 4 ? 19.858 -0.002 5.912 1.00 0.00 23 GLN A N 6
ATOM 8777 C CA . GLN A 1 4 ? 19.624 1.278 6.555 1.00 0.00 23 GLN A CA 6
ATOM 8778 C C . GLN A 1 4 ? 18.333 1.908 6.048 1.00 0.00 23 GLN A C 6
ATOM 8779 O O . GLN A 1 4 ? 18.278 2.426 4.932 1.00 0.00 23 GLN A O 6
ATOM 8793 N N . LEU A 1 5 ? 17.293 1.848 6.865 1.00 0.00 24 LEU A N 6
ATOM 8794 C CA . LEU A 1 5 ? 16.032 2.486 6.530 1.00 0.00 24 LEU A CA 6
ATOM 8795 C C . LEU A 1 5 ? 16.085 3.953 6.942 1.00 0.00 24 LEU A C 6
ATOM 8796 O O . LEU A 1 5 ? 15.757 4.308 8.073 1.00 0.00 24 LEU A O 6
ATOM 8812 N N . ASP A 1 6 ? 16.542 4.794 6.032 1.00 0.00 25 ASP A N 6
ATOM 8813 C CA . ASP A 1 6 ? 16.559 6.229 6.263 1.00 0.00 25 ASP A CA 6
ATOM 8814 C C . ASP A 1 6 ? 15.145 6.778 6.142 1.00 0.00 25 ASP A C 6
ATOM 8815 O O . ASP A 1 6 ? 14.423 6.449 5.199 1.00 0.00 25 ASP A O 6
ATOM 8824 N N . PRO A 1 7 ? 14.730 7.609 7.116 1.00 0.00 26 PRO A N 6
ATOM 8825 C CA . PRO A 1 7 ? 13.365 8.152 7.187 1.00 0.00 26 PRO A CA 6
ATOM 8826 C C . PRO A 1 7 ? 12.944 8.893 5.925 1.00 0.00 26 PRO A C 6
ATOM 8827 O O . PRO A 1 7 ? 11.756 8.961 5.607 1.00 0.00 26 PRO A O 6
ATOM 8838 N N . SER A 1 8 ? 13.912 9.466 5.227 1.00 0.00 27 SER A N 6
ATOM 8839 C CA . SER A 1 8 ? 13.634 10.239 4.032 1.00 0.00 27 SER A CA 6
ATOM 8840 C C . SER A 1 8 ? 13.554 9.327 2.811 1.00 0.00 27 SER A C 6
ATOM 8841 O O . SER A 1 8 ? 12.734 9.541 1.916 1.00 0.00 27 SER A O 6
ATOM 8849 N N . THR A 1 9 ? 14.398 8.301 2.793 1.00 0.00 28 THR A N 6
ATOM 8850 C CA . THR A 1 9 ? 14.495 7.404 1.650 1.00 0.00 28 THR A CA 6
ATOM 8851 C C . THR A 1 9 ? 13.278 6.502 1.540 1.00 0.00 28 THR A C 6
ATOM 8852 O O . THR A 1 9 ? 12.590 6.240 2.531 1.00 0.00 28 THR A O 6
ATOM 8863 N N . GLY A 1 10 ? 13.011 6.034 0.332 1.00 0.00 29 GLY A N 6
ATOM 8864 C CA . GLY A 1 10 ? 11.847 5.215 0.107 1.00 0.00 29 GLY A CA 6
ATOM 8865 C C . GLY A 1 10 ? 12.183 3.760 -0.151 1.00 0.00 29 GLY A C 6
ATOM 8866 O O . GLY A 1 10 ? 12.576 3.396 -1.259 1.00 0.00 29 GLY A O 6
ATOM 8870 N N . ARG A 1 11 ? 12.035 2.928 0.875 1.00 0.00 30 ARG A N 6
ATOM 8871 C CA . ARG A 1 11 ? 12.276 1.494 0.739 1.00 0.00 30 ARG A CA 6
ATOM 8872 C C . ARG A 1 11 ? 10.951 0.732 0.776 1.00 0.00 30 ARG A C 6
ATOM 8873 O O . ARG A 1 11 ? 9.892 1.311 0.532 1.00 0.00 30 ARG A O 6
ATOM 8894 N N . ARG A 1 12 ? 11.005 -0.557 1.090 1.00 0.00 31 ARG A N 6
ATOM 8895 C CA . ARG A 1 12 ? 9.809 -1.397 1.086 1.00 0.00 31 ARG A CA 6
ATOM 8896 C C . ARG A 1 12 ? 8.860 -1.070 2.233 1.00 0.00 31 ARG A C 6
ATOM 8897 O O . ARG A 1 12 ? 9.191 -0.322 3.155 1.00 0.00 31 ARG A O 6
ATOM 8918 N N . PHE A 1 13 ? 7.673 -1.658 2.153 1.00 0.00 32 PHE A N 6
ATOM 8919 C CA . PHE A 1 13 ? 6.649 -1.526 3.178 1.00 0.00 32 PHE A CA 6
ATOM 8920 C C . PHE A 1 13 ? 6.402 -2.880 3.836 1.00 0.00 32 PHE A C 6
ATOM 8921 O O . PHE A 1 13 ? 6.022 -3.840 3.162 1.00 0.00 32 PHE A O 6
ATOM 8938 N N . SER A 1 14 ? 6.636 -2.948 5.145 1.00 0.00 33 SER A N 6
ATOM 8939 C CA . SER A 1 14 ? 6.550 -4.198 5.894 1.00 0.00 33 SER A CA 6
ATOM 8940 C C . SER A 1 14 ? 7.541 -5.212 5.314 1.00 0.00 33 SER A C 6
ATOM 8941 O O . SER A 1 14 ? 8.566 -4.825 4.746 1.00 0.00 33 SER A O 6
ATOM 8949 N N . GLU A 1 15 ? 7.259 -6.494 5.472 1.00 0.00 34 GLU A N 6
ATOM 8950 C CA . GLU A 1 15 ? 8.102 -7.526 4.898 1.00 0.00 34 GLU A CA 6
ATOM 8951 C C . GLU A 1 15 ? 7.380 -8.193 3.734 1.00 0.00 34 GLU A C 6
ATOM 8952 O O . GLU A 1 15 ? 7.942 -8.385 2.654 1.00 0.00 34 GLU A O 6
ATOM 8964 N N . HIS A 1 16 ? 6.123 -8.534 3.960 1.00 0.00 35 HIS A N 6
ATOM 8965 C CA . HIS A 1 16 ? 5.305 -9.184 2.948 1.00 0.00 35 HIS A CA 6
ATOM 8966 C C . HIS A 1 16 ? 4.002 -8.415 2.776 1.00 0.00 35 HIS A C 6
ATOM 8967 O O . HIS A 1 16 ? 3.566 -7.713 3.689 1.00 0.00 35 HIS A O 6
ATOM 8982 N N . LYS A 1 17 ? 3.393 -8.530 1.607 1.00 0.00 36 LYS A N 6
ATOM 8983 C CA . LYS A 1 17 ? 2.149 -7.832 1.330 1.00 0.00 36 LYS A CA 6
ATOM 8984 C C . LYS A 1 17 ? 0.991 -8.819 1.333 1.00 0.00 36 LYS A C 6
ATOM 8985 O O . LYS A 1 17 ? 1.161 -9.995 1.019 1.00 0.00 36 LYS A O 6
ATOM 9004 N N . LEU A 1 18 ? -0.179 -8.343 1.699 1.00 0.00 37 LEU A N 6
ATOM 9005 C CA . LEU A 1 18 ? -1.364 -9.159 1.705 1.00 0.00 37 LEU A CA 6
ATOM 9006 C C . LEU A 1 18 ? -2.236 -8.784 0.525 1.00 0.00 37 LEU A C 6
ATOM 9007 O O . LEU A 1 18 ? -2.593 -7.620 0.354 1.00 0.00 37 LEU A O 6
ATOM 9023 N N . CYS A 1 19 ? -2.575 -9.766 -0.278 1.00 0.00 38 CYS A N 6
ATOM 9024 C CA . CYS A 1 19 ? -3.299 -9.530 -1.507 1.00 0.00 38 CYS A CA 6
ATOM 9025 C C . CYS A 1 19 ? -4.541 -10.403 -1.589 1.00 0.00 38 CYS A C 6
ATOM 9026 O O . CYS A 1 19 ? -4.606 -11.465 -0.977 1.00 0.00 38 CYS A O 6
ATOM 9033 N N . ALA A 1 20 ? -5.530 -9.936 -2.347 1.00 0.00 39 ALA A N 6
ATOM 9034 C CA . ALA A 1 20 ? -6.781 -10.671 -2.551 1.00 0.00 39 ALA A CA 6
ATOM 9035 C C . ALA A 1 20 ? -6.539 -11.938 -3.351 1.00 0.00 39 ALA A C 6
ATOM 9036 O O . ALA A 1 20 ? -7.440 -12.752 -3.550 1.00 0.00 39 ALA A O 6
ATOM 9043 N N . ASP A 1 21 ? -5.313 -12.078 -3.810 1.00 0.00 40 ASP A N 6
ATOM 9044 C CA . ASP A 1 21 ? -4.921 -13.157 -4.684 1.00 0.00 40 ASP A CA 6
ATOM 9045 C C . ASP A 1 21 ? -3.406 -13.287 -4.639 1.00 0.00 40 ASP A C 6
ATOM 9046 O O . ASP A 1 21 ? -2.710 -12.297 -4.427 1.00 0.00 40 ASP A O 6
ATOM 9055 N N . ASP A 1 22 ? -2.907 -14.504 -4.816 1.00 0.00 41 ASP A N 6
ATOM 9056 C CA . ASP A 1 22 ? -1.473 -14.777 -4.729 1.00 0.00 41 ASP A CA 6
ATOM 9057 C C . ASP A 1 22 ? -0.692 -14.102 -5.858 1.00 0.00 41 ASP A C 6
ATOM 9058 O O . ASP A 1 22 ? 0.518 -13.909 -5.756 1.00 0.00 41 ASP A O 6
ATOM 9067 N N . GLU A 1 23 ? -1.382 -13.714 -6.921 1.00 0.00 42 GLU A N 6
ATOM 9068 C CA . GLU A 1 23 ? -0.749 -12.966 -7.996 1.00 0.00 42 GLU A CA 6
ATOM 9069 C C . GLU A 1 23 ? -0.921 -11.489 -7.704 1.00 0.00 42 GLU A C 6
ATOM 9070 O O . GLU A 1 23 ? -0.178 -10.640 -8.197 1.00 0.00 42 GLU A O 6
ATOM 9082 N N . CYS A 1 24 ? -1.935 -11.221 -6.880 1.00 0.00 43 CYS A N 6
ATOM 9083 C CA . CYS A 1 24 ? -2.193 -9.900 -6.324 1.00 0.00 43 CYS A CA 6
ATOM 9084 C C . CYS A 1 24 ? -2.622 -8.915 -7.410 1.00 0.00 43 CYS A C 6
ATOM 9085 O O . CYS A 1 24 ? -2.354 -7.719 -7.329 1.00 0.00 43 CYS A O 6
ATOM 9092 N N . SER A 1 25 ? -3.314 -9.426 -8.417 1.00 0.00 44 SER A N 6
ATOM 9093 C CA . SER A 1 25 ? -3.773 -8.596 -9.520 1.00 0.00 44 SER A CA 6
ATOM 9094 C C . SER A 1 25 ? -5.273 -8.319 -9.406 1.00 0.00 44 SER A C 6
ATOM 9095 O O . SER A 1 25 ? -5.882 -7.776 -10.328 1.00 0.00 44 SER A O 6
ATOM 9103 N N . MET A 1 26 ? -5.869 -8.677 -8.275 1.00 0.00 45 MET A N 6
ATOM 9104 C CA . MET A 1 26 ? -7.296 -8.476 -8.086 1.00 0.00 45 MET A CA 6
ATOM 9105 C C . MET A 1 26 ? -7.546 -7.576 -6.892 1.00 0.00 45 MET A C 6
ATOM 9106 O O . MET A 1 26 ? -6.909 -7.729 -5.848 1.00 0.00 45 MET A O 6
ATOM 9120 N N . LEU A 1 27 ? -8.458 -6.627 -7.070 1.00 0.00 46 LEU A N 6
ATOM 9121 C CA . LEU A 1 27 ? -8.865 -5.726 -6.008 1.00 0.00 46 LEU A CA 6
ATOM 9122 C C . LEU A 1 27 ? -9.331 -6.475 -4.776 1.00 0.00 46 LEU A C 6
ATOM 9123 O O . LEU A 1 27 ? -10.017 -7.496 -4.866 1.00 0.00 46 LEU A O 6
ATOM 9139 N N . MET A 1 28 ? -8.960 -5.943 -3.628 1.00 0.00 47 MET A N 6
ATOM 9140 C CA . MET A 1 28 ? -9.358 -6.526 -2.362 1.00 0.00 47 MET A CA 6
ATOM 9141 C C . MET A 1 28 ? -10.601 -5.827 -1.883 1.00 0.00 47 MET A C 6
ATOM 9142 O O . MET A 1 28 ? -11.672 -6.421 -1.767 1.00 0.00 47 MET A O 6
ATOM 9156 N N . TYR A 1 29 ? -10.442 -4.545 -1.610 1.00 0.00 48 TYR A N 6
ATOM 9157 C CA . TYR A 1 29 ? -11.532 -3.729 -1.140 1.00 0.00 48 TYR A CA 6
ATOM 9158 C C . TYR A 1 29 ? -11.563 -2.433 -1.937 1.00 0.00 48 TYR A C 6
ATOM 9159 O O . TYR A 1 29 ? -10.677 -2.163 -2.749 1.00 0.00 48 TYR A O 6
ATOM 9177 N N . ARG A 1 30 ? -12.594 -1.654 -1.715 1.00 0.00 49 ARG A N 6
ATOM 9178 C CA . ARG A 1 30 ? -12.662 -0.293 -2.195 1.00 0.00 49 ARG A CA 6
ATOM 9179 C C . ARG A 1 30 ? -12.867 0.601 -0.983 1.00 0.00 49 ARG A C 6
ATOM 9180 O O . ARG A 1 30 ? -13.586 0.225 -0.054 1.00 0.00 49 ARG A O 6
ATOM 9201 N N . GLY A 1 31 ? -12.231 1.755 -0.963 1.00 0.00 50 GLY A N 6
ATOM 9202 C CA . GLY A 1 31 ? -12.269 2.579 0.218 1.00 0.00 50 GLY A CA 6
ATOM 9203 C C . GLY A 1 31 ? -12.585 4.019 -0.090 1.00 0.00 50 GLY A C 6
ATOM 9204 O O . GLY A 1 31 ? -12.653 4.414 -1.249 1.00 0.00 50 GLY A O 6
ATOM 9208 N N . GLU A 1 32 ? -12.808 4.793 0.945 1.00 0.00 51 GLU A N 6
ATOM 9209 C CA . GLU A 1 32 ? -13.038 6.210 0.800 1.00 0.00 51 GLU A CA 6
ATOM 9210 C C . GLU A 1 32 ? -12.215 6.931 1.850 1.00 0.00 51 GLU A C 6
ATOM 9211 O O . GLU A 1 32 ? -12.025 6.425 2.957 1.00 0.00 51 GLU A O 6
ATOM 9223 N N . ALA A 1 33 ? -11.702 8.086 1.498 1.00 0.00 52 ALA A N 6
ATOM 9224 C CA . ALA A 1 33 ? -10.796 8.803 2.373 1.00 0.00 52 ALA A CA 6
ATOM 9225 C C . ALA A 1 33 ? -11.564 9.517 3.472 1.00 0.00 52 ALA A C 6
ATOM 9226 O O . ALA A 1 33 ? -12.487 10.272 3.194 1.00 0.00 52 ALA A O 6
ATOM 9233 N N . LEU A 1 34 ? -11.196 9.263 4.718 1.00 0.00 53 LEU A N 6
ATOM 9234 C CA . LEU A 1 34 ? -11.822 9.936 5.853 1.00 0.00 53 LEU A CA 6
ATOM 9235 C C . LEU A 1 34 ? -10.904 10.984 6.405 1.00 0.00 53 LEU A C 6
ATOM 9236 O O . LEU A 1 34 ? -11.104 11.523 7.493 1.00 0.00 53 LEU A O 6
ATOM 9252 N N . GLU A 1 35 ? -9.902 11.263 5.626 1.00 0.00 54 GLU A N 6
ATOM 9253 C CA . GLU A 1 35 ? -8.920 12.252 5.986 1.00 0.00 54 GLU A CA 6
ATOM 9254 C C . GLU A 1 35 ? -8.282 12.862 4.766 1.00 0.00 54 GLU A C 6
ATOM 9255 O O . GLU A 1 35 ? -8.296 12.295 3.675 1.00 0.00 54 GLU A O 6
ATOM 9267 N N . ASP A 1 36 ? -7.744 14.035 4.981 1.00 0.00 55 ASP A N 6
ATOM 9268 C CA . ASP A 1 36 ? -6.950 14.716 3.972 1.00 0.00 55 ASP A CA 6
ATOM 9269 C C . ASP A 1 36 ? -5.489 14.436 4.205 1.00 0.00 55 ASP A C 6
ATOM 9270 O O . ASP A 1 36 ? -4.962 14.640 5.300 1.00 0.00 55 ASP A O 6
ATOM 9279 N N . PHE A 1 37 ? -4.838 13.979 3.165 1.00 0.00 56 PHE A N 6
ATOM 9280 C CA . PHE A 1 37 ? -3.513 13.420 3.301 1.00 0.00 56 PHE A CA 6
ATOM 9281 C C . PHE A 1 37 ? -2.716 13.492 2.007 1.00 0.00 56 PHE A C 6
ATOM 9282 O O . PHE A 1 37 ? -3.213 13.169 0.926 1.00 0.00 56 PHE A O 6
ATOM 9299 N N . THR A 1 38 ? -1.478 13.931 2.140 1.00 0.00 57 THR A N 6
ATOM 9300 C CA . THR A 1 38 ? -0.514 13.874 1.062 1.00 0.00 57 THR A CA 6
ATOM 9301 C C . THR A 1 38 ? 0.715 13.112 1.513 1.00 0.00 57 THR A C 6
ATOM 9302 O O . THR A 1 38 ? 1.356 13.470 2.505 1.00 0.00 57 THR A O 6
ATOM 9313 N N . GLY A 1 39 ? 1.033 12.059 0.799 1.00 0.00 58 GLY A N 6
ATOM 9314 C CA . GLY A 1 39 ? 2.254 11.347 1.064 1.00 0.00 58 GLY A CA 6
ATOM 9315 C C . GLY A 1 39 ? 3.379 11.818 0.164 1.00 0.00 58 GLY A C 6
ATOM 9316 O O . GLY A 1 39 ? 3.321 11.631 -1.050 1.00 0.00 58 GLY A O 6
ATOM 9320 N N . PRO A 1 40 ? 4.423 12.428 0.737 1.00 0.00 59 PRO A N 6
ATOM 9321 C CA . PRO A 1 40 ? 5.550 12.984 -0.027 1.00 0.00 59 PRO A CA 6
ATOM 9322 C C . PRO A 1 40 ? 6.571 11.927 -0.400 1.00 0.00 59 PRO A C 6
ATOM 9323 O O . PRO A 1 40 ? 7.539 12.187 -1.113 1.00 0.00 59 PRO A O 6
ATOM 9334 N N . ASP A 1 41 ? 6.325 10.734 0.093 1.00 0.00 60 ASP A N 6
ATOM 9335 C CA . ASP A 1 41 ? 7.280 9.621 -0.008 1.00 0.00 60 ASP A CA 6
ATOM 9336 C C . ASP A 1 41 ? 7.365 9.004 -1.404 1.00 0.00 60 ASP A C 6
ATOM 9337 O O . ASP A 1 41 ? 7.719 7.835 -1.527 1.00 0.00 60 ASP A O 6
ATOM 9346 N N . CYS A 1 42 ? 6.961 9.746 -2.431 1.00 0.00 61 CYS A N 6
ATOM 9347 C CA . CYS A 1 42 ? 7.254 9.391 -3.828 1.00 0.00 61 CYS A CA 6
ATOM 9348 C C . CYS A 1 42 ? 6.249 8.400 -4.428 1.00 0.00 61 CYS A C 6
ATOM 9349 O O . CYS A 1 42 ? 5.932 8.483 -5.615 1.00 0.00 61 CYS A O 6
ATOM 9356 N N . ARG A 1 43 ? 5.740 7.470 -3.628 1.00 0.00 62 ARG A N 6
ATOM 9357 C CA . ARG A 1 43 ? 4.820 6.457 -4.150 1.00 0.00 62 ARG A CA 6
ATOM 9358 C C . ARG A 1 43 ? 3.572 6.372 -3.294 1.00 0.00 62 ARG A C 6
ATOM 9359 O O . ARG A 1 43 ? 2.794 5.430 -3.397 1.00 0.00 62 ARG A O 6
ATOM 9380 N N . PHE A 1 44 ? 3.413 7.340 -2.424 1.00 0.00 63 PHE A N 6
ATOM 9381 C CA . PHE A 1 44 ? 2.235 7.430 -1.581 1.00 0.00 63 PHE A CA 6
ATOM 9382 C C . PHE A 1 44 ? 0.996 7.773 -2.386 1.00 0.00 63 PHE A C 6
ATOM 9383 O O . PHE A 1 44 ? 1.078 8.360 -3.467 1.00 0.00 63 PHE A O 6
ATOM 9400 N N . VAL A 1 45 ? -0.145 7.407 -1.842 1.00 0.00 64 VAL A N 6
ATOM 9401 C CA . VAL A 1 45 ? -1.414 7.768 -2.407 1.00 0.00 64 VAL A CA 6
ATOM 9402 C C . VAL A 1 45 ? -1.946 8.989 -1.675 1.00 0.00 64 VAL A C 6
ATOM 9403 O O . VAL A 1 45 ? -2.024 8.999 -0.447 1.00 0.00 64 VAL A O 6
ATOM 9416 N N . ASN A 1 46 ? -2.295 10.017 -2.425 1.00 0.00 65 ASN A N 6
ATOM 9417 C CA . ASN A 1 46 ? -2.794 11.234 -1.843 1.00 0.00 65 ASN A CA 6
ATOM 9418 C C . ASN A 1 46 ? -4.282 11.326 -2.067 1.00 0.00 65 ASN A C 6
ATOM 9419 O O . ASN A 1 46 ? -4.802 10.888 -3.090 1.00 0.00 65 ASN A O 6
ATOM 9430 N N . PHE A 1 47 ? -4.944 11.923 -1.118 1.00 0.00 66 PHE A N 6
ATOM 9431 C CA . PHE A 1 47 ? -6.400 12.029 -1.139 1.00 0.00 66 PHE A CA 6
ATOM 9432 C C . PHE A 1 47 ? -6.891 13.050 -0.123 1.00 0.00 66 PHE A C 6
ATOM 9433 O O . PHE A 1 47 ? -6.140 13.483 0.751 1.00 0.00 66 PHE A O 6
ATOM 9450 N N . LYS A 1 48 ? -8.145 13.445 -0.258 1.00 0.00 67 LYS A N 6
ATOM 9451 C CA . LYS A 1 48 ? -8.803 14.275 0.727 1.00 0.00 67 LYS A CA 6
ATOM 9452 C C . LYS A 1 48 ? -10.119 13.622 1.120 1.00 0.00 67 LYS A C 6
ATOM 9453 O O . LYS A 1 48 ? -10.743 12.953 0.299 1.00 0.00 67 LYS A O 6
ATOM 9472 N N . LYS A 1 49 ? -10.515 13.792 2.383 1.00 0.00 68 LYS A N 6
ATOM 9473 C CA . LYS A 1 49 ? -11.688 13.115 2.924 1.00 0.00 68 LYS A CA 6
ATOM 9474 C C . LYS A 1 49 ? -12.908 13.261 2.012 1.00 0.00 68 LYS A C 6
ATOM 9475 O O . LYS A 1 49 ? -13.347 14.371 1.713 1.00 0.00 68 LYS A O 6
ATOM 9494 N N . GLY A 1 50 ? -13.439 12.126 1.572 1.00 0.00 69 GLY A N 6
ATOM 9495 C CA . GLY A 1 50 ? -14.545 12.119 0.636 1.00 0.00 69 GLY A CA 6
ATOM 9496 C C . GLY A 1 50 ? -14.142 11.570 -0.721 1.00 0.00 69 GLY A C 6
ATOM 9497 O O . GLY A 1 50 ? -14.974 11.439 -1.621 1.00 0.00 69 GLY A O 6
ATOM 9501 N N . ASP A 1 51 ? -12.862 11.245 -0.860 1.00 0.00 70 ASP A N 6
ATOM 9502 C CA . ASP A 1 51 ? -12.314 10.753 -2.119 1.00 0.00 70 ASP A CA 6
ATOM 9503 C C . ASP A 1 51 ? -12.321 9.228 -2.152 1.00 0.00 70 ASP A C 6
ATOM 9504 O O . ASP A 1 51 ? -11.697 8.580 -1.310 1.00 0.00 70 ASP A O 6
ATOM 9513 N N . PRO A 1 52 ? -13.062 8.639 -3.098 1.00 0.00 71 PRO A N 6
ATOM 9514 C CA . PRO A 1 52 ? -13.095 7.186 -3.309 1.00 0.00 71 PRO A CA 6
ATOM 9515 C C . PRO A 1 52 ? -11.765 6.633 -3.825 1.00 0.00 71 PRO A C 6
ATOM 9516 O O . PRO A 1 52 ? -11.232 7.098 -4.834 1.00 0.00 71 PRO A O 6
ATOM 9527 N N . VAL A 1 53 ? -11.243 5.640 -3.120 1.00 0.00 72 VAL A N 6
ATOM 9528 C CA . VAL A 1 53 ? -10.011 4.976 -3.488 1.00 0.00 72 VAL A CA 6
ATOM 9529 C C . VAL A 1 53 ? -10.271 3.480 -3.679 1.00 0.00 72 VAL A C 6
ATOM 9530 O O . VAL A 1 53 ? -11.248 2.940 -3.160 1.00 0.00 72 VAL A O 6
ATOM 9543 N N . TYR A 1 54 ? -9.431 2.816 -4.447 1.00 0.00 73 TYR A N 6
ATOM 9544 C CA . TYR A 1 54 ? -9.532 1.371 -4.602 1.00 0.00 73 TYR A CA 6
ATOM 9545 C C . TYR A 1 54 ? -8.295 0.710 -4.023 1.00 0.00 73 TYR A C 6
ATOM 9546 O O . TYR A 1 54 ? -7.185 1.149 -4.293 1.00 0.00 73 TYR A O 6
ATOM 9564 N N . VAL A 1 55 ? -8.480 -0.343 -3.237 1.00 0.00 74 VAL A N 6
ATOM 9565 C CA . VAL A 1 55 ? -7.367 -0.959 -2.530 1.00 0.00 74 VAL A CA 6
ATOM 9566 C C . VAL A 1 55 ? -6.994 -2.298 -3.189 1.00 0.00 74 VAL A C 6
ATOM 9567 O O . VAL A 1 55 ? -7.781 -3.254 -3.205 1.00 0.00 74 VAL A O 6
ATOM 9580 N N . TYR A 1 56 ? -5.803 -2.332 -3.787 1.00 0.00 75 TYR A N 6
ATOM 9581 C CA . TYR A 1 56 ? -5.332 -3.512 -4.509 1.00 0.00 75 TYR A CA 6
ATOM 9582 C C . TYR A 1 56 ? -4.739 -4.534 -3.553 1.00 0.00 75 TYR A C 6
ATOM 9583 O O . TYR A 1 56 ? -4.895 -5.739 -3.746 1.00 0.00 75 TYR A O 6
ATOM 9601 N N . TYR A 1 57 ? -4.046 -4.041 -2.531 1.00 0.00 76 TYR A N 6
ATOM 9602 C CA . TYR A 1 57 ? -3.425 -4.907 -1.537 1.00 0.00 76 TYR A CA 6
ATOM 9603 C C . TYR A 1 57 ? -3.033 -4.106 -0.305 1.00 0.00 76 TYR A C 6
ATOM 9604 O O . TYR A 1 57 ? -3.168 -2.880 -0.284 1.00 0.00 76 TYR A O 6
ATOM 9622 N N . LYS A 1 58 ? -2.549 -4.797 0.720 1.00 0.00 77 LYS A N 6
ATOM 9623 C CA . LYS A 1 58 ? -2.155 -4.143 1.959 1.00 0.00 77 LYS A CA 6
ATOM 9624 C C . LYS A 1 58 ? -0.941 -4.810 2.594 1.00 0.00 77 LYS A C 6
ATOM 9625 O O . LYS A 1 58 ? -0.473 -5.833 2.120 1.00 0.00 77 LYS A O 6
ATOM 9644 N N . LEU A 1 59 ? -0.423 -4.203 3.653 1.00 0.00 78 LEU A N 6
ATOM 9645 C CA . LEU A 1 59 ? 0.718 -4.753 4.381 1.00 0.00 78 LEU A CA 6
ATOM 9646 C C . LEU A 1 59 ? 0.284 -5.906 5.284 1.00 0.00 78 LEU A C 6
ATOM 9647 O O . LEU A 1 59 ? -0.854 -5.940 5.756 1.00 0.00 78 LEU A O 6
ATOM 9663 N N . ALA A 1 60 ? 1.190 -6.850 5.511 1.00 0.00 79 ALA A N 6
ATOM 9664 C CA . ALA A 1 60 ? 0.900 -8.009 6.343 1.00 0.00 79 ALA A CA 6
ATOM 9665 C C . ALA A 1 60 ? 1.017 -7.689 7.827 1.00 0.00 79 ALA A C 6
ATOM 9666 O O . ALA A 1 60 ? 2.096 -7.809 8.410 1.00 0.00 79 ALA A O 6
ATOM 9673 N N . ARG A 1 61 ? -0.105 -7.269 8.417 1.00 0.00 80 ARG A N 6
ATOM 9674 C CA . ARG A 1 61 ? -0.220 -7.074 9.865 1.00 0.00 80 ARG A CA 6
ATOM 9675 C C . ARG A 1 61 ? 0.901 -6.178 10.392 1.00 0.00 80 ARG A C 6
ATOM 9676 O O . ARG A 1 61 ? 1.760 -6.634 11.147 1.00 0.00 80 ARG A O 6
ATOM 9697 N N . GLY A 1 62 ? 0.906 -4.911 10.005 1.00 0.00 81 GLY A N 6
ATOM 9698 C CA . GLY A 1 62 ? 2.011 -4.052 10.376 1.00 0.00 81 GLY A CA 6
ATOM 9699 C C . GLY A 1 62 ? 1.592 -2.624 10.632 1.00 0.00 81 GLY A C 6
ATOM 9700 O O . GLY A 1 62 ? 0.542 -2.182 10.161 1.00 0.00 81 GLY A O 6
ATOM 9704 N N . TRP A 1 63 ? 2.410 -1.913 11.392 1.00 0.00 82 TRP A N 6
ATOM 9705 C CA . TRP A 1 63 ? 2.187 -0.506 11.662 1.00 0.00 82 TRP A CA 6
ATOM 9706 C C . TRP A 1 63 ? 3.299 0.341 11.069 1.00 0.00 82 TRP A C 6
ATOM 9707 O O . TRP A 1 63 ? 4.476 -0.021 11.140 1.00 0.00 82 TRP A O 6
ATOM 9728 N N . PRO A 1 64 ? 2.940 1.483 10.470 1.00 0.00 83 PRO A N 6
ATOM 9729 C CA . PRO A 1 64 ? 1.548 1.947 10.383 1.00 0.00 83 PRO A CA 6
ATOM 9730 C C . PRO A 1 64 ? 0.717 1.091 9.432 1.00 0.00 83 PRO A C 6
ATOM 9731 O O . PRO A 1 64 ? 1.233 0.586 8.433 1.00 0.00 83 PRO A O 6
ATOM 9742 N N . GLU A 1 65 ? -0.562 0.914 9.759 1.00 0.00 84 GLU A N 6
ATOM 9743 C CA . GLU A 1 65 ? -1.463 0.163 8.896 1.00 0.00 84 GLU A CA 6
ATOM 9744 C C . GLU A 1 65 ? -1.587 0.871 7.560 1.00 0.00 84 GLU A C 6
ATOM 9745 O O . GLU A 1 65 ? -2.118 1.977 7.458 1.00 0.00 84 GLU A O 6
ATOM 9757 N N . VAL A 1 66 ? -1.063 0.232 6.549 1.00 0.00 85 VAL A N 6
ATOM 9758 C CA . VAL A 1 66 ? -0.968 0.822 5.229 1.00 0.00 85 VAL A CA 6
ATOM 9759 C C . VAL A 1 66 ? -1.554 -0.088 4.166 1.00 0.00 85 VAL A C 6
ATOM 9760 O O . VAL A 1 66 ? -1.379 -1.310 4.191 1.00 0.00 85 VAL A O 6
ATOM 9773 N N . TRP A 1 67 ? -2.262 0.537 3.251 1.00 0.00 86 TRP A N 6
ATOM 9774 C CA . TRP A 1 67 ? -2.853 -0.133 2.111 1.00 0.00 86 TRP A CA 6
ATOM 9775 C C . TRP A 1 67 ? -2.260 0.451 0.844 1.00 0.00 86 TRP A C 6
ATOM 9776 O O . TRP A 1 67 ? -1.606 1.489 0.891 1.00 0.00 86 TRP A O 6
ATOM 9797 N N . ALA A 1 68 ? -2.463 -0.207 -0.276 1.00 0.00 87 ALA A N 6
ATOM 9798 C CA . ALA A 1 68 ? -2.012 0.332 -1.540 1.00 0.00 87 ALA A CA 6
ATOM 9799 C C . ALA A 1 68 ? -3.119 0.267 -2.571 1.00 0.00 87 ALA A C 6
ATOM 9800 O O . ALA A 1 68 ? -3.793 -0.755 -2.713 1.00 0.00 87 ALA A O 6
ATOM 9807 N N . GLY A 1 69 ? -3.301 1.357 -3.288 1.00 0.00 88 GLY A N 6
ATOM 9808 C CA . GLY A 1 69 ? -4.383 1.438 -4.233 1.00 0.00 88 GLY A CA 6
ATOM 9809 C C . GLY A 1 69 ? -4.275 2.640 -5.135 1.00 0.00 88 GLY A C 6
ATOM 9810 O O . GLY A 1 69 ? -3.215 3.258 -5.234 1.00 0.00 88 GLY A O 6
ATOM 9814 N N . SER A 1 70 ? -5.373 2.969 -5.791 1.00 0.00 89 SER A N 6
ATOM 9815 C CA . SER A 1 70 ? -5.414 4.105 -6.687 1.00 0.00 89 SER A CA 6
ATOM 9816 C C . SER A 1 70 ? -6.575 5.023 -6.329 1.00 0.00 89 SER A C 6
ATOM 9817 O O . SER A 1 70 ? -7.668 4.560 -5.992 1.00 0.00 89 SER A O 6
ATOM 9825 N N . VAL A 1 71 ? -6.320 6.319 -6.376 1.00 0.00 90 VAL A N 6
ATOM 9826 C CA . VAL A 1 71 ? -7.346 7.317 -6.133 1.00 0.00 90 VAL A CA 6
ATOM 9827 C C . VAL A 1 71 ? -7.155 8.486 -7.091 1.00 0.00 90 VAL A C 6
ATOM 9828 O O . VAL A 1 71 ? -6.119 9.156 -7.070 1.00 0.00 90 VAL A O 6
ATOM 9841 N N . GLY A 1 72 ? -8.129 8.697 -7.959 1.00 0.00 91 GLY A N 6
ATOM 9842 C CA . GLY A 1 72 ? -8.048 9.787 -8.908 1.00 0.00 91 GLY A CA 6
ATOM 9843 C C . GLY A 1 72 ? -6.871 9.645 -9.852 1.00 0.00 91 GLY A C 6
ATOM 9844 O O . GLY A 1 72 ? -6.947 8.917 -10.842 1.00 0.00 91 GLY A O 6
ATOM 9848 N N . ARG A 1 73 ? -5.774 10.324 -9.533 1.00 0.00 92 ARG A N 6
ATOM 9849 C CA . ARG A 1 73 ? -4.594 10.330 -10.389 1.00 0.00 92 ARG A CA 6
ATOM 9850 C C . ARG A 1 73 ? -3.393 9.713 -9.685 1.00 0.00 92 ARG A C 6
ATOM 9851 O O . ARG A 1 73 ? -2.345 9.507 -10.296 1.00 0.00 92 ARG A O 6
ATOM 9872 N N . THR A 1 74 ? -3.548 9.418 -8.406 1.00 0.00 93 THR A N 6
ATOM 9873 C CA . THR A 1 74 ? -2.451 8.893 -7.613 1.00 0.00 93 THR A CA 6
ATOM 9874 C C . THR A 1 74 ? -2.598 7.401 -7.343 1.00 0.00 93 THR A C 6
ATOM 9875 O O . THR A 1 74 ? -3.669 6.923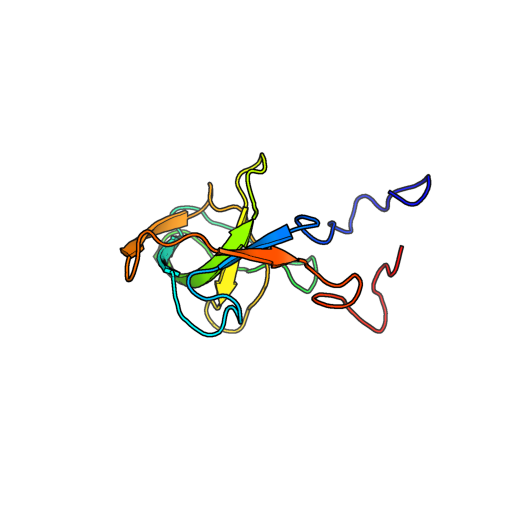 -6.966 1.00 0.00 93 THR A O 6
ATOM 9886 N N . PHE A 1 75 ? -1.505 6.685 -7.544 1.00 0.00 94 PHE A N 6
ATOM 9887 C CA . PHE A 1 75 ? -1.451 5.247 -7.311 1.00 0.00 94 PHE A CA 6
ATOM 9888 C C . PHE A 1 75 ? -0.187 4.887 -6.531 1.00 0.00 94 PHE A C 6
ATOM 9889 O O . PHE A 1 75 ? 0.912 5.321 -6.878 1.00 0.00 94 PHE A O 6
ATOM 9906 N N . GLY A 1 76 ? -0.353 4.104 -5.475 1.00 0.00 95 GLY A N 6
ATOM 9907 C CA . GLY A 1 76 ? 0.769 3.731 -4.636 1.00 0.00 95 GLY A CA 6
ATOM 9908 C C . GLY A 1 76 ? 0.317 3.200 -3.289 1.00 0.00 95 GLY A C 6
ATOM 9909 O O . GLY A 1 76 ? -0.668 2.472 -3.217 1.00 0.00 95 GLY A O 6
ATOM 9913 N N . TYR A 1 77 ? 1.009 3.590 -2.220 1.00 0.00 96 TYR A N 6
ATOM 9914 C CA . TYR A 1 77 ? 0.688 3.103 -0.878 1.00 0.00 96 TYR A CA 6
ATOM 9915 C C . TYR A 1 77 ? 0.190 4.245 0.007 1.00 0.00 96 TYR A C 6
ATOM 9916 O O . TYR A 1 77 ? 0.448 5.396 -0.294 1.00 0.00 96 TYR A O 6
ATOM 9934 N N . PHE A 1 78 ? -0.545 3.932 1.075 1.00 0.00 97 PHE A N 6
ATOM 9935 C CA . PHE A 1 78 ? -1.094 4.960 1.969 1.00 0.00 97 PHE A CA 6
ATOM 9936 C C . PHE A 1 78 ? -1.595 4.346 3.278 1.00 0.00 97 PHE A C 6
ATOM 9937 O O . PHE A 1 78 ? -1.909 3.162 3.328 1.00 0.00 97 PHE A O 6
ATOM 9954 N N . PRO A 1 79 ? -1.683 5.148 4.357 1.00 0.00 98 PRO A N 6
ATOM 9955 C CA . PRO A 1 79 ? -2.192 4.691 5.650 1.00 0.00 98 PRO A CA 6
ATOM 9956 C C . PRO A 1 79 ? -3.676 4.369 5.601 1.00 0.00 98 PRO A C 6
ATOM 9957 O O . PRO A 1 79 ? -4.515 5.238 5.360 1.00 0.00 98 PRO A O 6
ATOM 9968 N N . LYS A 1 80 ? -3.969 3.101 5.833 1.00 0.00 99 LYS A N 6
ATOM 9969 C CA . LYS A 1 80 ? -5.330 2.598 5.937 1.00 0.00 99 LYS A CA 6
ATOM 9970 C C . LYS A 1 80 ? -6.134 3.419 6.932 1.00 0.00 99 LYS A C 6
ATOM 9971 O O . LYS A 1 80 ? -7.300 3.731 6.705 1.00 0.00 99 LYS A O 6
ATOM 9990 N N . ASP A 1 81 ? -5.484 3.729 8.042 1.00 0.00 100 ASP A N 6
ATOM 9991 C CA . ASP A 1 81 ? -6.042 4.600 9.089 1.00 0.00 100 ASP A CA 6
ATOM 9992 C C . ASP A 1 81 ? -6.680 5.872 8.531 1.00 0.00 100 ASP A C 6
ATOM 9993 O O . ASP A 1 81 ? -7.599 6.430 9.137 1.00 0.00 100 ASP A O 6
ATOM 10002 N N . LEU A 1 82 ? -6.219 6.315 7.378 1.00 0.00 101 LEU A N 6
ATOM 10003 C CA . LEU A 1 82 ? -6.686 7.567 6.813 1.00 0.00 101 LEU A CA 6
ATOM 10004 C C . LEU A 1 82 ? -7.844 7.358 5.844 1.00 0.00 101 LEU A C 6
ATOM 10005 O O . LEU A 1 82 ? -8.356 8.317 5.260 1.00 0.00 101 LEU A O 6
ATOM 10021 N N . ILE A 1 83 ? -8.284 6.111 5.686 1.00 0.00 102 ILE A N 6
ATOM 10022 C CA . ILE A 1 83 ? -9.476 5.840 4.890 1.00 0.00 102 ILE A CA 6
ATOM 10023 C C . ILE A 1 83 ? -10.419 4.866 5.596 1.00 0.00 102 ILE A C 6
ATOM 10024 O O . ILE A 1 83 ? -10.115 4.333 6.667 1.00 0.00 102 ILE A O 6
ATOM 10040 N N . GLN A 1 84 ? -11.564 4.651 4.970 1.00 0.00 103 GLN A N 6
ATOM 10041 C CA . GLN A 1 84 ? -12.550 3.699 5.413 1.00 0.00 103 GLN A CA 6
ATOM 10042 C C . GLN A 1 84 ? -12.934 2.794 4.246 1.00 0.00 103 GLN A C 6
ATOM 10043 O O . GLN A 1 84 ? -13.082 3.261 3.120 1.00 0.00 103 GLN A O 6
ATOM 10057 N N . VAL A 1 85 ? -13.062 1.503 4.522 1.00 0.00 104 VAL A N 6
ATOM 10058 C CA . VAL A 1 85 ? -13.600 0.559 3.569 1.00 0.00 104 VAL A CA 6
ATOM 10059 C C . VAL A 1 85 ? -15.005 0.978 3.155 1.00 0.00 104 VAL A C 6
ATOM 10060 O O . VAL A 1 85 ? -15.927 0.991 3.965 1.00 0.00 104 VAL A O 6
ATOM 10073 N N . VAL A 1 86 ? -15.175 1.302 1.896 1.00 0.00 105 VAL A N 6
ATOM 10074 C CA . VAL A 1 86 ? -16.458 1.790 1.430 1.00 0.00 105 VAL A CA 6
ATOM 10075 C C . VAL A 1 86 ? -17.238 0.630 0.853 1.00 0.00 105 VAL A C 6
ATOM 10076 O O . VAL A 1 86 ? -18.458 0.681 0.695 1.00 0.00 105 VAL A O 6
ATOM 10089 N N . HIS A 1 87 ? -16.492 -0.426 0.574 1.00 0.00 106 HIS A N 6
ATOM 10090 C CA . HIS A 1 87 ? -17.046 -1.673 0.046 1.00 0.00 106 HIS A CA 6
ATOM 10091 C C . HIS A 1 87 ? -15.919 -2.622 -0.313 1.00 0.00 106 HIS A C 6
ATOM 10092 O O . HIS A 1 87 ? -15.053 -2.277 -1.107 1.00 0.00 106 HIS A O 6
ATOM 10107 N N . GLU A 1 88 ? -15.930 -3.814 0.247 1.00 0.00 107 GLU A N 6
ATOM 10108 C CA . GLU A 1 88 ? -14.858 -4.756 -0.004 1.00 0.00 107 GLU A CA 6
ATOM 10109 C C . GLU A 1 88 ? -15.336 -5.896 -0.902 1.00 0.00 107 GLU A C 6
ATOM 10110 O O . GLU A 1 88 ? -16.460 -6.380 -0.768 1.00 0.00 107 GLU A O 6
ATOM 10122 N N . TYR A 1 89 ? -14.490 -6.285 -1.855 1.00 0.00 108 TYR A N 6
ATOM 10123 C CA . TYR A 1 89 ? -14.836 -7.338 -2.806 1.00 0.00 108 TYR A CA 6
ATOM 10124 C C . TYR A 1 89 ? -14.611 -8.724 -2.225 1.00 0.00 108 TYR A C 6
ATOM 10125 O O . TYR A 1 89 ? -15.366 -9.653 -2.502 1.00 0.00 108 TYR A O 6
ATOM 10143 N N . THR A 1 90 ? -13.569 -8.861 -1.434 1.00 0.00 109 THR A N 6
ATOM 10144 C CA . THR A 1 90 ? -13.210 -10.143 -0.875 1.00 0.00 109 THR A CA 6
ATOM 10145 C C . THR A 1 90 ? -12.764 -9.978 0.570 1.00 0.00 109 THR A C 6
ATOM 10146 O O . THR A 1 90 ? -12.346 -8.895 0.981 1.00 0.00 109 THR A O 6
ATOM 10157 N N . LYS A 1 91 ? -12.878 -11.043 1.343 1.00 0.00 110 LYS A N 6
ATOM 10158 C CA . LYS A 1 91 ? -12.415 -11.036 2.719 1.00 0.00 110 LYS A CA 6
ATOM 10159 C C . LYS A 1 91 ? -11.113 -11.809 2.813 1.00 0.00 110 LYS A C 6
ATOM 10160 O O . LYS A 1 91 ? -10.654 -12.160 3.900 1.00 0.00 110 LYS A O 6
ATOM 10179 N N . GLU A 1 92 ? -10.514 -12.053 1.653 1.00 0.00 111 GLU A N 6
ATOM 10180 C CA . GLU A 1 92 ? -9.346 -12.923 1.565 1.00 0.00 111 GLU A CA 6
ATOM 10181 C C . GLU A 1 92 ? -8.045 -12.141 1.677 1.00 0.00 111 GLU A C 6
ATOM 10182 O O . GLU A 1 92 ? -7.947 -11.000 1.223 1.00 0.00 111 GLU A O 6
ATOM 10194 N N . GLU A 1 93 ? -7.049 -12.777 2.280 1.00 0.00 112 GLU A N 6
ATOM 10195 C CA . GLU A 1 93 ? -5.759 -12.148 2.531 1.00 0.00 112 GLU A CA 6
ATOM 10196 C C . GLU A 1 93 ? -4.627 -13.135 2.283 1.00 0.00 112 GLU A C 6
ATOM 10197 O O . GLU A 1 93 ? -4.246 -13.907 3.166 1.00 0.00 112 GLU A O 6
ATOM 10209 N N . LEU A 1 94 ? -4.101 -13.110 1.077 1.00 0.00 113 LEU A N 6
ATOM 10210 C CA . LEU A 1 94 ? -2.981 -13.960 0.701 1.00 0.00 113 LEU A CA 6
ATOM 10211 C C . LEU A 1 94 ? -1.678 -13.209 0.894 1.00 0.00 113 LEU A C 6
ATOM 10212 O O . LEU A 1 94 ? -1.609 -12.016 0.629 1.00 0.00 113 LEU A O 6
ATOM 10228 N N . GLN A 1 95 ? -0.647 -13.895 1.344 1.00 0.00 114 GLN A N 6
ATOM 10229 C CA . GLN A 1 95 ? 0.587 -13.220 1.687 1.00 0.00 114 GLN A CA 6
ATOM 10230 C C . GLN A 1 95 ? 1.627 -13.392 0.588 1.00 0.00 114 GLN A C 6
ATOM 10231 O O . GLN A 1 95 ? 2.283 -14.429 0.484 1.00 0.00 114 GLN A O 6
ATOM 10245 N N . VAL A 1 96 ? 1.770 -12.359 -0.214 1.00 0.00 115 VAL A N 6
ATOM 10246 C CA . VAL A 1 96 ? 2.731 -12.333 -1.307 1.00 0.00 115 VAL A CA 6
ATOM 10247 C C . VAL A 1 96 ? 3.925 -11.461 -0.902 1.00 0.00 115 VAL A C 6
ATOM 10248 O O . VAL A 1 96 ? 3.744 -10.417 -0.284 1.00 0.00 115 VAL A O 6
ATOM 10261 N N . PRO A 1 97 ? 5.163 -11.877 -1.193 1.00 0.00 116 PRO A N 6
ATOM 10262 C CA . PRO A 1 97 ? 6.345 -11.113 -0.795 1.00 0.00 116 PRO A CA 6
ATOM 10263 C C . PRO A 1 97 ? 6.614 -9.900 -1.684 1.00 0.00 116 PRO A C 6
ATOM 10264 O O . PRO A 1 97 ? 6.251 -9.873 -2.861 1.00 0.00 116 PRO A O 6
ATOM 10275 N N . THR A 1 98 ? 7.259 -8.903 -1.097 1.00 0.00 117 THR A N 6
ATOM 10276 C CA . THR A 1 98 ? 7.599 -7.675 -1.797 1.00 0.00 117 THR A CA 6
ATOM 10277 C C . THR A 1 98 ? 9.082 -7.673 -2.151 1.00 0.00 117 THR A C 6
ATOM 10278 O O . THR A 1 98 ? 9.912 -8.147 -1.369 1.00 0.00 117 THR A O 6
ATOM 10289 N N . ASP A 1 99 ? 9.422 -7.158 -3.324 1.00 0.00 118 ASP A N 6
ATOM 10290 C CA . ASP A 1 99 ? 10.819 -7.063 -3.720 1.00 0.00 118 ASP A CA 6
ATOM 10291 C C . ASP A 1 99 ? 11.385 -5.723 -3.286 1.00 0.00 118 ASP A C 6
ATOM 10292 O O . ASP A 1 99 ? 10.637 -4.754 -3.156 1.00 0.00 118 ASP A O 6
ATOM 10301 N N . GLU A 1 100 ? 12.687 -5.651 -3.083 1.00 0.00 119 GLU A N 6
ATOM 10302 C CA . GLU A 1 100 ? 13.295 -4.463 -2.501 1.00 0.00 119 GLU A CA 6
ATOM 10303 C C . GLU A 1 100 ? 13.201 -3.262 -3.445 1.00 0.00 119 GLU A C 6
ATOM 10304 O O . GLU A 1 100 ? 12.672 -2.208 -3.080 1.00 0.00 119 GLU A O 6
ATOM 10316 N N . THR A 1 101 ? 13.675 -3.437 -4.666 1.00 0.00 120 THR A N 6
ATOM 10317 C CA . THR A 1 101 ? 13.731 -2.346 -5.624 1.00 0.00 120 THR A CA 6
ATOM 10318 C C . THR A 1 101 ? 12.469 -2.256 -6.479 1.00 0.00 120 THR A C 6
ATOM 10319 O O . THR A 1 101 ? 12.394 -1.446 -7.404 1.00 0.00 120 THR A O 6
ATOM 10330 N N . ASP A 1 102 ? 11.476 -3.078 -6.169 1.00 0.00 121 ASP A N 6
ATOM 10331 C CA . ASP A 1 102 ? 10.245 -3.110 -6.953 1.00 0.00 121 ASP A CA 6
ATOM 10332 C C . ASP A 1 102 ? 9.301 -1.980 -6.540 1.00 0.00 121 ASP A C 6
ATOM 10333 O O . ASP A 1 102 ? 8.274 -1.746 -7.179 1.00 0.00 121 ASP A O 6
ATOM 10342 N N . PHE A 1 103 ? 9.674 -1.253 -5.482 1.00 0.00 122 PHE A N 6
ATOM 10343 C CA . PHE A 1 103 ? 8.829 -0.185 -4.934 1.00 0.00 122 PHE A CA 6
ATOM 10344 C C . PHE A 1 103 ? 9.709 0.929 -4.409 1.00 0.00 122 PHE A C 6
ATOM 10345 O O . PHE A 1 103 ? 9.355 1.642 -3.467 1.00 0.00 122 PHE A O 6
ATOM 10362 N N . VAL A 1 104 ? 10.855 1.074 -5.040 1.00 0.00 123 VAL A N 6
ATOM 10363 C CA . VAL A 1 104 ? 11.897 1.939 -4.537 1.00 0.00 123 VAL A CA 6
ATOM 10364 C C . VAL A 1 104 ? 11.839 3.308 -5.192 1.00 0.00 123 VAL A C 6
ATOM 10365 O O . VAL A 1 104 ? 11.241 3.492 -6.253 1.00 0.00 123 VAL A O 6
ATOM 10378 N N . CYS A 1 105 ? 12.468 4.252 -4.540 1.00 0.00 124 CYS A N 6
ATOM 10379 C CA . CYS A 1 105 ? 12.562 5.612 -5.037 1.00 0.00 124 CYS A CA 6
ATOM 10380 C C . CYS A 1 105 ? 13.842 6.235 -4.506 1.00 0.00 124 CYS A C 6
ATOM 10381 O O . CYS A 1 105 ? 14.019 6.360 -3.295 1.00 0.00 124 CYS A O 6
ATOM 10388 N N . PHE A 1 106 ? 14.745 6.587 -5.408 1.00 0.00 125 PHE A N 6
ATOM 10389 C CA . PHE A 1 106 ? 16.046 7.112 -5.020 1.00 0.00 125 PHE A CA 6
ATOM 10390 C C . PHE A 1 106 ? 16.007 8.631 -4.961 1.00 0.00 125 PHE A C 6
ATOM 10391 O O . PHE A 1 106 ? 15.809 9.297 -5.980 1.00 0.00 125 PHE A O 6
ATOM 10408 N N . ASP A 1 107 ? 16.186 9.173 -3.769 1.00 0.00 126 ASP A N 6
ATOM 10409 C CA . ASP A 1 107 ? 16.118 10.610 -3.566 1.00 0.00 126 ASP A CA 6
ATOM 10410 C C . ASP A 1 107 ? 17.198 11.062 -2.593 1.00 0.00 126 ASP A C 6
ATOM 10411 O O . ASP A 1 107 ? 17.652 10.285 -1.753 1.00 0.00 126 ASP A O 6
ATOM 10420 N N . GLY A 1 108 ? 17.628 12.308 -2.738 1.00 0.00 127 GLY A N 6
ATOM 10421 C CA . GLY A 1 108 ? 18.600 12.878 -1.822 1.00 0.00 127 GLY A CA 6
ATOM 10422 C C . GLY A 1 108 ? 20.006 12.349 -2.035 1.00 0.00 127 GLY A C 6
ATOM 10423 O O . GLY A 1 108 ? 20.922 12.695 -1.288 1.00 0.00 127 GLY A O 6
ATOM 10427 N N . GLY A 1 109 ? 20.185 11.520 -3.057 1.00 0.00 128 GLY A N 6
ATOM 10428 C CA . GLY A 1 109 ? 21.482 10.928 -3.317 1.00 0.00 128 GLY A CA 6
ATOM 10429 C C . GLY A 1 109 ? 21.897 9.963 -2.226 1.00 0.00 128 GLY A C 6
ATOM 10430 O O . GLY A 1 109 ? 22.780 10.262 -1.421 1.00 0.00 128 GLY A O 6
ATOM 10434 N N . ARG A 1 110 ? 21.248 8.810 -2.188 1.00 0.00 129 ARG A N 6
ATOM 10435 C CA . ARG A 1 110 ? 21.557 7.790 -1.201 1.00 0.00 129 ARG A CA 6
ATOM 10436 C C . ARG A 1 110 ? 21.842 6.460 -1.882 1.00 0.00 129 ARG A C 6
ATOM 10437 O O . ARG A 1 110 ? 21.040 5.982 -2.684 1.00 0.00 129 ARG A O 6
ATOM 10458 N N . ASP A 1 111 ? 22.984 5.870 -1.568 1.00 0.00 130 ASP A N 6
ATOM 10459 C CA . ASP A 1 111 ? 23.326 4.546 -2.078 1.00 0.00 130 ASP A CA 6
ATOM 10460 C C . ASP A 1 111 ? 22.842 3.479 -1.109 1.00 0.00 130 ASP A C 6
ATOM 10461 O O . ASP A 1 111 ? 23.052 2.281 -1.315 1.00 0.00 130 ASP A O 6
ATOM 10470 N N . ASP A 1 112 ? 22.199 3.935 -0.046 1.00 0.00 131 ASP A N 6
ATOM 10471 C CA . ASP A 1 112 ? 21.632 3.048 0.955 1.00 0.00 131 ASP A CA 6
ATOM 10472 C C . ASP A 1 112 ? 20.320 2.473 0.452 1.00 0.00 131 ASP A C 6
ATOM 10473 O O . ASP A 1 112 ? 20.245 1.240 0.267 1.00 0.00 131 ASP A O 6
ATOM 10483 N N . MET A 1 1 ? 13.994 -0.661 10.671 1.00 0.00 20 MET A N 7
ATOM 10484 C CA . MET A 1 1 ? 14.366 -0.211 12.034 1.00 0.00 20 MET A CA 7
ATOM 10485 C C . MET A 1 1 ? 13.446 0.917 12.488 1.00 0.00 20 MET A C 7
ATOM 10486 O O . MET A 1 1 ? 13.292 1.913 11.783 1.00 0.00 20 MET A O 7
ATOM 10502 N N . PRO A 1 2 ? 12.809 0.772 13.664 1.00 0.00 21 PRO A N 7
ATOM 10503 C CA . PRO A 1 2 ? 11.950 1.817 14.231 1.00 0.00 21 PRO A CA 7
ATOM 10504 C C . PRO A 1 2 ? 12.700 3.134 14.407 1.00 0.00 21 PRO A C 7
ATOM 10505 O O . PRO A 1 2 ? 13.657 3.216 15.181 1.00 0.00 21 PRO A O 7
ATOM 10516 N N . GLY A 1 3 ? 12.278 4.154 13.674 1.00 0.00 22 GLY A N 7
ATOM 10517 C CA . GLY A 1 3 ? 12.948 5.438 13.738 1.00 0.00 22 GLY A CA 7
ATOM 10518 C C . GLY A 1 3 ? 13.764 5.713 12.492 1.00 0.00 22 GLY A C 7
ATOM 10519 O O . GLY A 1 3 ? 14.042 6.866 12.161 1.00 0.00 22 GLY A O 7
ATOM 10523 N N . GLN A 1 4 ? 14.148 4.648 11.799 1.00 0.00 23 GLN A N 7
ATOM 10524 C CA . GLN A 1 4 ? 14.898 4.770 10.558 1.00 0.00 23 GLN A CA 7
ATOM 10525 C C . GLN A 1 4 ? 13.937 5.031 9.407 1.00 0.00 23 GLN A C 7
ATOM 10526 O O . GLN A 1 4 ? 13.523 4.108 8.701 1.00 0.00 23 GLN A O 7
ATOM 10540 N N . LEU A 1 5 ? 13.559 6.288 9.244 1.00 0.00 24 LEU A N 7
ATOM 10541 C CA . LEU A 1 5 ? 12.622 6.667 8.204 1.00 0.00 24 LEU A CA 7
ATOM 10542 C C . LEU A 1 5 ? 12.944 8.070 7.701 1.00 0.00 24 LEU A C 7
ATOM 10543 O O . LEU A 1 5 ? 12.466 9.062 8.250 1.00 0.00 24 LEU A O 7
ATOM 10559 N N . ASP A 1 6 ? 13.780 8.143 6.675 1.00 0.00 25 ASP A N 7
ATOM 10560 C CA . ASP A 1 6 ? 14.131 9.417 6.057 1.00 0.00 25 ASP A CA 7
ATOM 10561 C C . ASP A 1 6 ? 12.912 10.023 5.373 1.00 0.00 25 ASP A C 7
ATOM 10562 O O . ASP A 1 6 ? 12.189 9.315 4.673 1.00 0.00 25 ASP A O 7
ATOM 10571 N N . PRO A 1 7 ? 12.645 11.319 5.603 1.00 0.00 26 PRO A N 7
ATOM 10572 C CA . PRO A 1 7 ? 11.418 11.968 5.134 1.00 0.00 26 PRO A CA 7
ATOM 10573 C C . PRO A 1 7 ? 11.104 11.658 3.676 1.00 0.00 26 PRO A C 7
ATOM 10574 O O . PRO A 1 7 ? 9.985 11.264 3.335 1.00 0.00 26 PRO A O 7
ATOM 10585 N N . SER A 1 8 ? 12.113 11.793 2.834 1.00 0.00 27 SER A N 7
ATOM 10586 C CA . SER A 1 8 ? 11.973 11.519 1.420 1.00 0.00 27 SER A CA 7
ATOM 10587 C C . SER A 1 8 ? 12.209 10.042 1.130 1.00 0.00 27 SER A C 7
ATOM 10588 O O . SER A 1 8 ? 11.479 9.419 0.357 1.00 0.00 27 SER A O 7
ATOM 10596 N N . THR A 1 9 ? 13.221 9.485 1.775 1.00 0.00 28 THR A N 7
ATOM 10597 C CA . THR A 1 9 ? 13.643 8.123 1.510 1.00 0.00 28 THR A CA 7
ATOM 10598 C C . THR A 1 9 ? 13.195 7.185 2.611 1.00 0.00 28 THR A C 7
ATOM 10599 O O . THR A 1 9 ? 13.995 6.713 3.424 1.00 0.00 28 THR A O 7
ATOM 10610 N N . GLY A 1 10 ? 11.903 6.928 2.640 1.00 0.00 29 GLY A N 7
ATOM 10611 C CA . GLY A 1 10 ? 11.378 6.004 3.600 1.00 0.00 29 GLY A CA 7
ATOM 10612 C C . GLY A 1 10 ? 11.551 4.572 3.154 1.00 0.00 29 GLY A C 7
ATOM 10613 O O . GLY A 1 10 ? 11.475 4.277 1.956 1.00 0.00 29 GLY A O 7
ATOM 10617 N N . ARG A 1 11 ? 11.778 3.684 4.110 1.00 0.00 30 ARG A N 7
ATOM 10618 C CA . ARG A 1 11 ? 12.033 2.282 3.811 1.00 0.00 30 ARG A CA 7
ATOM 10619 C C . ARG A 1 11 ? 10.765 1.613 3.290 1.00 0.00 30 ARG A C 7
ATOM 10620 O O . ARG A 1 11 ? 9.655 2.104 3.512 1.00 0.00 30 ARG A O 7
ATOM 10641 N N . ARG A 1 12 ? 10.939 0.503 2.586 1.00 0.00 31 ARG A N 7
ATOM 10642 C CA . ARG A 1 12 ? 9.820 -0.217 1.996 1.00 0.00 31 ARG A CA 7
ATOM 10643 C C . ARG A 1 12 ? 8.889 -0.750 3.082 1.00 0.00 31 ARG A C 7
ATOM 10644 O O . ARG A 1 12 ? 9.329 -1.122 4.170 1.00 0.00 31 ARG A O 7
ATOM 10665 N N . PHE A 1 13 ? 7.603 -0.784 2.770 1.00 0.00 32 PHE A N 7
ATOM 10666 C CA . PHE A 1 13 ? 6.579 -1.200 3.718 1.00 0.00 32 PHE A CA 7
ATOM 10667 C C . PHE A 1 13 ? 6.526 -2.718 3.867 1.00 0.00 32 PHE A C 7
ATOM 10668 O O . PHE A 1 13 ? 6.202 -3.434 2.920 1.00 0.00 32 PHE A O 7
ATOM 10685 N N . SER A 1 14 ? 6.870 -3.194 5.062 1.00 0.00 33 SER A N 7
ATOM 10686 C CA . SER A 1 14 ? 6.759 -4.609 5.409 1.00 0.00 33 SER A CA 7
ATOM 10687 C C . SER A 1 14 ? 7.638 -5.485 4.502 1.00 0.00 33 SER A C 7
ATOM 10688 O O . SER A 1 14 ? 8.345 -4.995 3.615 1.00 0.00 33 SER A O 7
ATOM 10696 N N . GLU A 1 15 ? 7.624 -6.782 4.766 1.00 0.00 34 GLU A N 7
ATOM 10697 C CA . GLU A 1 15 ? 8.360 -7.738 3.955 1.00 0.00 34 GLU A CA 7
ATOM 10698 C C . GLU A 1 15 ? 7.388 -8.579 3.142 1.00 0.00 34 GLU A C 7
ATOM 10699 O O . GLU A 1 15 ? 7.711 -9.068 2.059 1.00 0.00 34 GLU A O 7
ATOM 10711 N N . HIS A 1 16 ? 6.190 -8.743 3.677 1.00 0.00 35 HIS A N 7
ATOM 10712 C CA . HIS A 1 16 ? 5.125 -9.429 2.969 1.00 0.00 35 HIS A CA 7
ATOM 10713 C C . HIS A 1 16 ? 3.881 -8.557 2.951 1.00 0.00 35 HIS A C 7
ATOM 10714 O O . HIS A 1 16 ? 3.657 -7.754 3.862 1.00 0.00 35 HIS A O 7
ATOM 10729 N N . LYS A 1 17 ? 3.082 -8.713 1.915 1.00 0.00 36 LYS A N 7
ATOM 10730 C CA . LYS A 1 17 ? 1.837 -7.984 1.789 1.00 0.00 36 LYS A CA 7
ATOM 10731 C C . LYS A 1 17 ? 0.691 -8.975 1.687 1.00 0.00 36 LYS A C 7
ATOM 10732 O O . LYS A 1 17 ? 0.908 -10.159 1.422 1.00 0.00 36 LYS A O 7
ATOM 10751 N N . LEU A 1 18 ? -0.517 -8.506 1.907 1.00 0.00 37 LEU A N 7
ATOM 10752 C CA . LEU A 1 18 ? -1.675 -9.358 1.803 1.00 0.00 37 LEU A CA 7
ATOM 10753 C C . LEU A 1 18 ? -2.471 -8.966 0.591 1.00 0.00 37 LEU A C 7
ATOM 10754 O O . LEU A 1 18 ? -2.784 -7.791 0.404 1.00 0.00 37 LEU A O 7
ATOM 10770 N N . CYS A 1 19 ? -2.801 -9.938 -0.219 1.00 0.00 38 CYS A N 7
ATOM 10771 C CA . CYS A 1 19 ? -3.462 -9.670 -1.470 1.00 0.00 38 CYS A CA 7
ATOM 10772 C C . CYS A 1 19 ? -4.651 -10.598 -1.669 1.00 0.00 38 CYS A C 7
ATOM 10773 O O . CYS A 1 19 ? -4.647 -11.738 -1.210 1.00 0.00 38 CYS A O 7
ATOM 10780 N N . ALA A 1 20 ? -5.684 -10.076 -2.331 1.00 0.00 39 ALA A N 7
ATOM 10781 C CA . ALA A 1 20 ? -6.931 -10.809 -2.557 1.00 0.00 39 ALA A CA 7
ATOM 10782 C C . ALA A 1 20 ? -6.692 -12.042 -3.409 1.00 0.00 39 ALA A C 7
ATOM 10783 O O . ALA A 1 20 ? -7.501 -12.968 -3.438 1.00 0.00 39 ALA A O 7
ATOM 10790 N N . ASP A 1 21 ? -5.581 -12.020 -4.109 1.00 0.00 40 ASP A N 7
ATOM 10791 C CA . ASP A 1 21 ? -5.149 -13.128 -4.939 1.00 0.00 40 ASP A CA 7
ATOM 10792 C C . ASP A 1 21 ? -3.638 -13.223 -4.841 1.00 0.00 40 ASP A C 7
ATOM 10793 O O . ASP A 1 21 ? -2.975 -12.247 -4.495 1.00 0.00 40 ASP A O 7
ATOM 10802 N N . ASP A 1 22 ? -3.093 -14.394 -5.128 1.00 0.00 41 ASP A N 7
ATOM 10803 C CA . ASP A 1 22 ? -1.666 -14.631 -4.937 1.00 0.00 41 ASP A CA 7
ATOM 10804 C C . ASP A 1 22 ? -0.835 -13.926 -6.010 1.00 0.00 41 ASP A C 7
ATOM 10805 O O . ASP A 1 22 ? 0.391 -13.889 -5.929 1.00 0.00 41 ASP A O 7
ATOM 10814 N N . GLU A 1 23 ? -1.503 -13.366 -7.016 1.00 0.00 42 GLU A N 7
ATOM 10815 C CA . GLU A 1 23 ? -0.828 -12.539 -8.011 1.00 0.00 42 GLU A CA 7
ATOM 10816 C C . GLU A 1 23 ? -0.846 -11.113 -7.524 1.00 0.00 42 GLU A C 7
ATOM 10817 O O . GLU A 1 23 ? -0.029 -10.279 -7.912 1.00 0.00 42 GLU A O 7
ATOM 10829 N N . CYS A 1 24 ? -1.812 -10.871 -6.650 1.00 0.00 43 CYS A N 7
ATOM 10830 C CA . CYS A 1 24 ? -2.067 -9.571 -6.079 1.00 0.00 43 CYS A CA 7
ATOM 10831 C C . CYS A 1 24 ? -2.485 -8.613 -7.181 1.00 0.00 43 CYS A C 7
ATOM 10832 O O . CYS A 1 24 ? -2.057 -7.460 -7.245 1.00 0.00 43 CYS A O 7
ATOM 10839 N N . SER A 1 25 ? -3.339 -9.124 -8.051 1.00 0.00 44 SER A N 7
ATOM 10840 C CA . SER A 1 25 ? -3.799 -8.393 -9.210 1.00 0.00 44 SER A CA 7
ATOM 10841 C C . SER A 1 25 ? -5.295 -8.081 -9.106 1.00 0.00 44 SER A C 7
ATOM 10842 O O . SER A 1 25 ? -5.860 -7.416 -9.973 1.00 0.00 44 SER A O 7
ATOM 10850 N N . MET A 1 26 ? -5.932 -8.559 -8.039 1.00 0.00 45 MET A N 7
ATOM 10851 C CA . MET A 1 26 ? -7.362 -8.356 -7.848 1.00 0.00 45 MET A CA 7
ATOM 10852 C C . MET A 1 26 ? -7.618 -7.452 -6.649 1.00 0.00 45 MET A C 7
ATOM 10853 O O . MET A 1 26 ? -6.881 -7.488 -5.663 1.00 0.00 45 MET A O 7
ATOM 10867 N N . LEU A 1 27 ? -8.658 -6.632 -6.748 1.00 0.00 46 LEU A N 7
ATOM 10868 C CA . LEU A 1 27 ? -9.049 -5.749 -5.665 1.00 0.00 46 LEU A CA 7
ATOM 10869 C C . LEU A 1 27 ? -9.529 -6.514 -4.447 1.00 0.00 46 LEU A C 7
ATOM 10870 O O . LEU A 1 27 ? -10.219 -7.529 -4.560 1.00 0.00 46 LEU A O 7
ATOM 10886 N N . MET A 1 28 ? -9.166 -6.001 -3.282 1.00 0.00 47 MET A N 7
ATOM 10887 C CA . MET A 1 28 ? -9.558 -6.608 -2.020 1.00 0.00 47 MET A CA 7
ATOM 10888 C C . MET A 1 28 ? -10.771 -5.881 -1.483 1.00 0.00 47 MET A C 7
ATOM 10889 O O . MET A 1 28 ? -11.816 -6.476 -1.229 1.00 0.00 47 MET A O 7
ATOM 10903 N N . TYR A 1 29 ? -10.612 -4.577 -1.321 1.00 0.00 48 TYR A N 7
ATOM 10904 C CA . TYR A 1 29 ? -11.686 -3.728 -0.852 1.00 0.00 48 TYR A CA 7
ATOM 10905 C C . TYR A 1 29 ? -11.753 -2.486 -1.722 1.00 0.00 48 TYR A C 7
ATOM 10906 O O . TYR A 1 29 ? -10.826 -2.188 -2.478 1.00 0.00 48 TYR A O 7
ATOM 10924 N N . ARG A 1 30 ? -12.849 -1.778 -1.618 1.00 0.00 49 ARG A N 7
ATOM 10925 C CA . ARG A 1 30 ? -12.954 -0.452 -2.173 1.00 0.00 49 ARG A CA 7
ATOM 10926 C C . ARG A 1 30 ? -13.153 0.495 -1.008 1.00 0.00 49 ARG A C 7
ATOM 10927 O O . ARG A 1 30 ? -13.860 0.160 -0.063 1.00 0.00 49 ARG A O 7
ATOM 10948 N N . GLY A 1 31 ? -12.516 1.645 -1.043 1.00 0.00 50 GLY A N 7
ATOM 10949 C CA . GLY A 1 31 ? -12.514 2.501 0.116 1.00 0.00 50 GLY A CA 7
ATOM 10950 C C . GLY A 1 31 ? -12.775 3.948 -0.210 1.00 0.00 50 GLY A C 7
ATOM 10951 O O . GLY A 1 31 ? -12.846 4.335 -1.375 1.00 0.00 50 GLY A O 7
ATOM 10955 N N . GLU A 1 32 ? -12.942 4.741 0.826 1.00 0.00 51 GLU A N 7
ATOM 10956 C CA . GLU A 1 32 ? -13.091 6.170 0.681 1.00 0.00 51 GLU A CA 7
ATOM 10957 C C . GLU A 1 32 ? -12.174 6.836 1.688 1.00 0.00 51 GLU A C 7
ATOM 10958 O O . GLU A 1 32 ? -11.942 6.298 2.772 1.00 0.00 51 GLU A O 7
ATOM 10970 N N . ALA A 1 33 ? -11.635 7.979 1.330 1.00 0.00 52 ALA A N 7
ATOM 10971 C CA . ALA A 1 33 ? -10.702 8.665 2.196 1.00 0.00 52 ALA A CA 7
ATOM 10972 C C . ALA A 1 33 ? -11.443 9.329 3.345 1.00 0.00 52 ALA A C 7
ATOM 10973 O O . ALA A 1 33 ? -12.455 9.992 3.136 1.00 0.00 52 ALA A O 7
ATOM 10980 N N . LEU A 1 34 ? -10.957 9.120 4.557 1.00 0.00 53 LEU A N 7
ATOM 10981 C CA . LEU A 1 34 ? -11.556 9.730 5.741 1.00 0.00 53 LEU A CA 7
ATOM 10982 C C . LEU A 1 34 ? -10.706 10.865 6.215 1.00 0.00 53 LEU A C 7
ATOM 10983 O O . LEU A 1 34 ? -10.931 11.451 7.271 1.00 0.00 53 LEU A O 7
ATOM 10999 N N . GLU A 1 35 ? -9.737 11.174 5.408 1.00 0.00 54 GLU A N 7
ATOM 11000 C CA . GLU A 1 35 ? -8.742 12.142 5.780 1.00 0.00 54 GLU A CA 7
ATOM 11001 C C . GLU A 1 35 ? -8.139 12.823 4.566 1.00 0.00 54 GLU A C 7
ATOM 11002 O O . GLU A 1 35 ? -8.104 12.263 3.471 1.00 0.00 54 GLU A O 7
ATOM 11014 N N . ASP A 1 36 ? -7.698 14.047 4.778 1.00 0.00 55 ASP A N 7
ATOM 11015 C CA . ASP A 1 36 ? -6.940 14.782 3.772 1.00 0.00 55 ASP A CA 7
ATOM 11016 C C . ASP A 1 36 ? -5.471 14.446 3.935 1.00 0.00 55 ASP A C 7
ATOM 11017 O O . ASP A 1 36 ? -4.953 14.405 5.055 1.00 0.00 55 ASP A O 7
ATOM 11026 N N . PHE A 1 37 ? -4.804 14.177 2.828 1.00 0.00 56 PHE A N 7
ATOM 11027 C CA . PHE A 1 37 ? -3.476 13.606 2.889 1.00 0.00 56 PHE A CA 7
ATOM 11028 C C . PHE A 1 37 ? -2.728 13.762 1.574 1.00 0.00 56 PHE A C 7
ATOM 11029 O O . PHE A 1 37 ? -3.268 13.520 0.493 1.00 0.00 56 PHE A O 7
ATOM 11046 N N . THR A 1 38 ? -1.480 14.173 1.686 1.00 0.00 57 THR A N 7
ATOM 11047 C CA . THR A 1 38 ? -0.607 14.324 0.542 1.00 0.00 57 THR A CA 7
ATOM 11048 C C . THR A 1 38 ? 0.538 1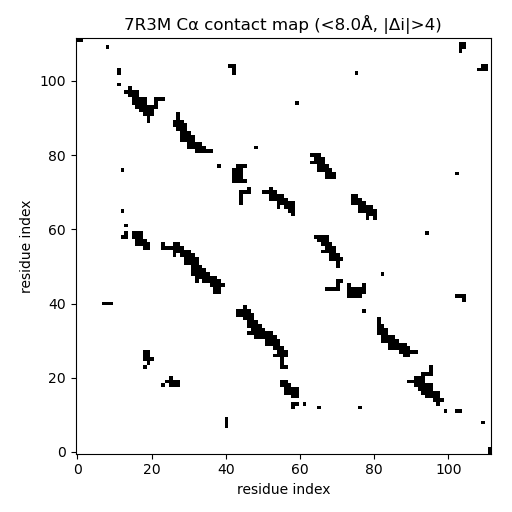3.321 0.618 1.00 0.00 57 THR A C 7
ATOM 11049 O O . THR A 1 38 ? 1.041 13.022 1.703 1.00 0.00 57 THR A O 7
ATOM 11060 N N . GLY A 1 39 ? 0.922 12.780 -0.527 1.00 0.00 58 GLY A N 7
ATOM 11061 C CA . GLY A 1 39 ? 2.053 11.880 -0.577 1.00 0.00 58 GLY A CA 7
ATOM 11062 C C . GLY A 1 39 ? 3.291 12.509 -1.201 1.00 0.00 58 GLY A C 7
ATOM 11063 O O . GLY A 1 39 ? 3.544 12.320 -2.390 1.00 0.00 58 GLY A O 7
ATOM 11067 N N . PRO A 1 40 ? 4.097 13.254 -0.425 1.00 0.00 59 PRO A N 7
ATOM 11068 C CA . PRO A 1 40 ? 5.335 13.860 -0.921 1.00 0.00 59 PRO A CA 7
ATOM 11069 C C . PRO A 1 40 ? 6.476 12.856 -0.934 1.00 0.00 59 PRO A C 7
ATOM 11070 O O . PRO A 1 40 ? 7.530 13.083 -1.527 1.00 0.00 59 PRO A O 7
ATOM 11081 N N . ASP A 1 41 ? 6.224 11.732 -0.283 1.00 0.00 60 ASP A N 7
ATOM 11082 C CA . ASP A 1 41 ? 7.205 10.660 -0.119 1.00 0.00 60 ASP A CA 7
ATOM 11083 C C . ASP A 1 41 ? 7.433 9.889 -1.412 1.00 0.00 60 ASP A C 7
ATOM 11084 O O . ASP A 1 41 ? 7.861 8.737 -1.374 1.00 0.00 60 ASP A O 7
ATOM 11093 N N . CYS A 1 42 ? 7.064 10.494 -2.533 1.00 0.00 61 CYS A N 7
ATOM 11094 C CA . CYS A 1 42 ? 7.351 9.958 -3.860 1.00 0.00 61 CYS A CA 7
ATOM 11095 C C . CYS A 1 42 ? 6.335 8.902 -4.301 1.00 0.00 61 CYS A C 7
ATOM 11096 O O . CYS A 1 42 ? 5.848 8.954 -5.430 1.00 0.00 61 CYS A O 7
ATOM 11103 N N . ARG A 1 43 ? 5.978 7.967 -3.425 1.00 0.00 62 ARG A N 7
ATOM 11104 C CA . ARG A 1 43 ? 5.119 6.865 -3.852 1.00 0.00 62 ARG A CA 7
ATOM 11105 C C . ARG A 1 43 ? 3.874 6.771 -2.988 1.00 0.00 62 ARG A C 7
ATOM 11106 O O . ARG A 1 43 ? 3.095 5.833 -3.108 1.00 0.00 62 ARG A O 7
ATOM 11127 N N . PHE A 1 44 ? 3.707 7.728 -2.098 1.00 0.00 63 PHE A N 7
ATOM 11128 C CA . PHE A 1 44 ? 2.507 7.802 -1.289 1.00 0.00 63 PHE A CA 7
ATOM 11129 C C . PHE A 1 44 ? 1.337 8.298 -2.118 1.00 0.00 63 PHE A C 7
ATOM 11130 O O . PHE A 1 44 ? 1.513 9.046 -3.082 1.00 0.00 63 PHE A O 7
ATOM 11147 N N . VAL A 1 45 ? 0.153 7.884 -1.726 1.00 0.00 64 VAL A N 7
ATOM 11148 C CA . VAL A 1 45 ? -1.055 8.240 -2.422 1.00 0.00 64 VAL A CA 7
ATOM 11149 C C . VAL A 1 45 ? -1.676 9.488 -1.807 1.00 0.00 64 VAL A C 7
ATOM 11150 O O . VAL A 1 45 ? -1.873 9.561 -0.595 1.00 0.00 64 VAL A O 7
ATOM 11163 N N . ASN A 1 46 ? -1.961 10.469 -2.643 1.00 0.00 65 ASN A N 7
ATOM 11164 C CA . ASN A 1 46 ? -2.649 11.662 -2.209 1.00 0.00 65 ASN A CA 7
ATOM 11165 C C . ASN A 1 46 ? -4.141 11.450 -2.329 1.00 0.00 65 ASN A C 7
ATOM 11166 O O . ASN A 1 46 ? -4.622 10.791 -3.253 1.00 0.00 65 ASN A O 7
ATOM 11177 N N . PHE A 1 47 ? -4.850 12.029 -1.400 1.00 0.00 66 PHE A N 7
ATOM 11178 C CA . PHE A 1 47 ? -6.310 12.009 -1.397 1.00 0.00 66 PHE A CA 7
ATOM 11179 C C . PHE A 1 47 ? -6.866 13.000 -0.377 1.00 0.00 66 PHE A C 7
ATOM 11180 O O . PHE A 1 47 ? -6.119 13.599 0.398 1.00 0.00 66 PHE A O 7
ATOM 11197 N N . LYS A 1 48 ? -8.175 13.176 -0.397 1.00 0.00 67 LYS A N 7
ATOM 11198 C CA . LYS A 1 48 ? -8.856 14.047 0.535 1.00 0.00 67 LYS A CA 7
ATOM 11199 C C . LYS A 1 48 ? -10.113 13.349 1.025 1.00 0.00 67 LYS A C 7
ATOM 11200 O O . LYS A 1 48 ? -10.710 12.575 0.282 1.00 0.00 67 LYS A O 7
ATOM 11219 N N . LYS A 1 49 ? -10.504 13.597 2.277 1.00 0.00 68 LYS A N 7
ATOM 11220 C CA . LYS A 1 49 ? -11.647 12.902 2.853 1.00 0.00 68 LYS A CA 7
ATOM 11221 C C . LYS A 1 49 ? -12.881 13.038 1.962 1.00 0.00 68 LYS A C 7
ATOM 11222 O O . LYS A 1 49 ? -13.319 14.146 1.647 1.00 0.00 68 LYS A O 7
ATOM 11241 N N . GLY A 1 50 ? -13.410 11.900 1.536 1.00 0.00 69 GLY A N 7
ATOM 11242 C CA . GLY A 1 50 ? -14.532 11.881 0.619 1.00 0.00 69 GLY A CA 7
ATOM 11243 C C . GLY A 1 50 ? -14.153 11.317 -0.736 1.00 0.00 69 GLY A C 7
ATOM 11244 O O . GLY A 1 50 ? -15.008 10.821 -1.469 1.00 0.00 69 GLY A O 7
ATOM 11248 N N . ASP A 1 51 ? -12.867 11.386 -1.062 1.00 0.00 70 ASP A N 7
ATOM 11249 C CA . ASP A 1 51 ? -12.349 10.874 -2.312 1.00 0.00 70 ASP A CA 7
ATOM 11250 C C . ASP A 1 51 ? -12.304 9.351 -2.299 1.00 0.00 70 ASP A C 7
ATOM 11251 O O . ASP A 1 51 ? -11.638 8.746 -1.458 1.00 0.00 70 ASP A O 7
ATOM 11260 N N . PRO A 1 52 ? -13.051 8.721 -3.209 1.00 0.00 71 PRO A N 7
ATOM 11261 C CA . PRO A 1 52 ? -13.084 7.261 -3.360 1.00 0.00 71 PRO A CA 7
ATOM 11262 C C . PRO A 1 52 ? -11.749 6.692 -3.833 1.00 0.00 71 PRO A C 7
ATOM 11263 O O . PRO A 1 52 ? -11.152 7.183 -4.796 1.00 0.00 71 PRO A O 7
ATOM 11274 N N . VAL A 1 53 ? -11.293 5.649 -3.155 1.00 0.00 72 VAL A N 7
ATOM 11275 C CA . VAL A 1 53 ? -10.021 5.022 -3.457 1.00 0.00 72 VAL A CA 7
ATOM 11276 C C . VAL A 1 53 ? -10.158 3.498 -3.521 1.00 0.00 72 VAL A C 7
ATOM 11277 O O . VAL A 1 53 ? -11.061 2.919 -2.922 1.00 0.00 72 VAL A O 7
ATOM 11290 N N . TYR A 1 54 ? -9.274 2.856 -4.270 1.00 0.00 73 TYR A N 7
ATOM 11291 C CA . TYR A 1 54 ? -9.272 1.406 -4.373 1.00 0.00 73 TYR A CA 7
ATOM 11292 C C . TYR A 1 54 ? -8.107 0.833 -3.581 1.00 0.00 73 TYR A C 7
ATOM 11293 O O . TYR A 1 54 ? -6.990 1.344 -3.664 1.00 0.00 73 TYR A O 7
ATOM 11311 N N . VAL A 1 55 ? -8.355 -0.226 -2.822 1.00 0.00 74 VAL A N 7
ATOM 11312 C CA . VAL A 1 55 ? -7.300 -0.870 -2.078 1.00 0.00 74 VAL A CA 7
ATOM 11313 C C . VAL A 1 55 ? -6.993 -2.227 -2.720 1.00 0.00 74 VAL A C 7
ATOM 11314 O O . VAL A 1 55 ? -7.791 -3.171 -2.658 1.00 0.00 74 VAL A O 7
ATOM 11327 N N . TYR A 1 56 ? -5.855 -2.286 -3.398 1.00 0.00 75 TYR A N 7
ATOM 11328 C CA . TYR A 1 56 ? -5.457 -3.480 -4.129 1.00 0.00 75 TYR A CA 7
ATOM 11329 C C . TYR A 1 56 ? -4.804 -4.495 -3.212 1.00 0.00 75 TYR A C 7
ATOM 11330 O O . TYR A 1 56 ? -4.883 -5.699 -3.455 1.00 0.00 75 TYR A O 7
ATOM 11348 N N . TYR A 1 57 ? -4.156 -4.008 -2.164 1.00 0.00 76 TYR A N 7
ATOM 11349 C CA . TYR A 1 57 ? -3.553 -4.889 -1.182 1.00 0.00 76 TYR A CA 7
ATOM 11350 C C . TYR A 1 57 ? -3.179 -4.127 0.083 1.00 0.00 76 TYR A C 7
ATOM 11351 O O . TYR A 1 57 ? -3.275 -2.897 0.137 1.00 0.00 76 TYR A O 7
ATOM 11369 N N . LYS A 1 58 ? -2.748 -4.876 1.086 1.00 0.00 77 LYS A N 7
ATOM 11370 C CA . LYS A 1 58 ? -2.401 -4.323 2.388 1.00 0.00 77 LYS A CA 7
ATOM 11371 C C . LYS A 1 58 ? -1.066 -4.888 2.868 1.00 0.00 77 LYS A C 7
ATOM 11372 O O . LYS A 1 58 ? -0.540 -5.831 2.282 1.00 0.00 77 LYS A O 7
ATOM 11391 N N . LEU A 1 59 ? -0.529 -4.312 3.935 1.00 0.00 78 LEU A N 7
ATOM 11392 C CA . LEU A 1 59 ? 0.632 -4.885 4.612 1.00 0.00 78 LEU A CA 7
ATOM 11393 C C . LEU A 1 59 ? 0.189 -6.067 5.460 1.00 0.00 78 LEU A C 7
ATOM 11394 O O . LEU A 1 59 ? -0.895 -6.040 6.046 1.00 0.00 78 LEU A O 7
ATOM 11410 N N . ALA A 1 60 ? 1.013 -7.103 5.526 1.00 0.00 79 ALA A N 7
ATOM 11411 C CA . ALA A 1 60 ? 0.689 -8.274 6.322 1.00 0.00 79 ALA A CA 7
ATOM 11412 C C . ALA A 1 60 ? 0.888 -8.016 7.812 1.00 0.00 79 ALA A C 7
ATOM 11413 O O . ALA A 1 60 ? 1.863 -8.478 8.407 1.00 0.00 79 ALA A O 7
ATOM 11420 N N . ARG A 1 61 ? -0.046 -7.258 8.386 1.00 0.00 80 ARG A N 7
ATOM 11421 C CA . ARG A 1 61 ? -0.108 -7.018 9.829 1.00 0.00 80 ARG A CA 7
ATOM 11422 C C . ARG A 1 61 ? 1.150 -6.317 10.340 1.00 0.00 80 ARG A C 7
ATOM 11423 O O . ARG A 1 61 ? 2.119 -6.968 10.736 1.00 0.00 80 ARG A O 7
ATOM 11444 N N . GLY A 1 62 ? 1.137 -4.992 10.337 1.00 0.00 81 GLY A N 7
ATOM 11445 C CA . GLY A 1 62 ? 2.284 -4.247 10.814 1.00 0.00 81 GLY A CA 7
ATOM 11446 C C . GLY A 1 62 ? 2.095 -2.753 10.690 1.00 0.00 81 GLY A C 7
ATOM 11447 O O . GLY A 1 62 ? 1.414 -2.282 9.778 1.00 0.00 81 GLY A O 7
ATOM 11451 N N . TRP A 1 63 ? 2.674 -2.013 11.623 1.00 0.00 82 TRP A N 7
ATOM 11452 C CA . TRP A 1 63 ? 2.640 -0.564 11.593 1.00 0.00 82 TRP A CA 7
ATOM 11453 C C . TRP A 1 63 ? 3.768 -0.033 10.709 1.00 0.00 82 TRP A C 7
ATOM 11454 O O . TRP A 1 63 ? 4.882 -0.557 10.744 1.00 0.00 82 TRP A O 7
ATOM 11475 N N . PRO A 1 64 ? 3.509 1.013 9.909 1.00 0.00 83 PRO A N 7
ATOM 11476 C CA . PRO A 1 64 ? 2.209 1.681 9.839 1.00 0.00 83 PRO A CA 7
ATOM 11477 C C . PRO A 1 64 ? 1.199 0.887 9.020 1.00 0.00 83 PRO A C 7
ATOM 11478 O O . PRO A 1 64 ? 1.550 0.279 8.007 1.00 0.00 83 PRO A O 7
ATOM 11489 N N . GLU A 1 65 ? -0.049 0.884 9.471 1.00 0.00 84 GLU A N 7
ATOM 11490 C CA . GLU A 1 65 ? -1.120 0.216 8.743 1.00 0.00 84 GLU A CA 7
ATOM 11491 C C . GLU A 1 65 ? -1.336 0.908 7.401 1.00 0.00 84 GLU A C 7
ATOM 11492 O O . GLU A 1 65 ? -1.884 2.006 7.314 1.00 0.00 84 GLU A O 7
ATOM 11504 N N . VAL A 1 66 ? -0.877 0.260 6.363 1.00 0.00 85 VAL A N 7
ATOM 11505 C CA . VAL A 1 66 ? -0.856 0.846 5.036 1.00 0.00 85 VAL A CA 7
ATOM 11506 C C . VAL A 1 66 ? -1.502 -0.060 3.997 1.00 0.00 85 VAL A C 7
ATOM 11507 O O . VAL A 1 66 ? -1.360 -1.285 4.034 1.00 0.00 85 VAL A O 7
ATOM 11520 N N . TRP A 1 67 ? -2.221 0.574 3.086 1.00 0.00 86 TRP A N 7
ATOM 11521 C CA . TRP A 1 67 ? -2.811 -0.094 1.936 1.00 0.00 86 TRP A CA 7
ATOM 11522 C C . TRP A 1 67 ? -2.283 0.578 0.679 1.00 0.00 86 TRP A C 7
ATOM 11523 O O . TRP A 1 67 ? -1.644 1.627 0.764 1.00 0.00 86 TRP A O 7
ATOM 11544 N N . ALA A 1 68 ? -2.521 -0.007 -0.481 1.00 0.00 87 ALA A N 7
ATOM 11545 C CA . ALA A 1 68 ? -2.016 0.579 -1.710 1.00 0.00 87 ALA A CA 7
ATOM 11546 C C . ALA A 1 68 ? -3.025 0.491 -2.844 1.00 0.00 87 ALA A C 7
ATOM 11547 O O . ALA A 1 68 ? -3.831 -0.439 -2.911 1.00 0.00 87 ALA A O 7
ATOM 11554 N N . GLY A 1 69 ? -2.958 1.473 -3.728 1.00 0.00 88 GLY A N 7
ATOM 11555 C CA . GLY A 1 69 ? -3.845 1.533 -4.868 1.00 0.00 88 GLY A CA 7
ATOM 11556 C C . GLY A 1 69 ? -3.680 2.840 -5.611 1.00 0.00 88 GLY A C 7
ATOM 11557 O O . GLY A 1 69 ? -2.703 3.559 -5.389 1.00 0.00 88 GLY A O 7
ATOM 11561 N N . SER A 1 70 ? -4.619 3.156 -6.487 1.00 0.00 89 SER A N 7
ATOM 11562 C CA . SER A 1 70 ? -4.586 4.419 -7.201 1.00 0.00 89 SER A CA 7
ATOM 11563 C C . SER A 1 70 ? -5.790 5.272 -6.817 1.00 0.00 89 SER A C 7
ATOM 11564 O O . SER A 1 70 ? -6.910 4.764 -6.709 1.00 0.00 89 SER A O 7
ATOM 11572 N N . VAL A 1 71 ? -5.553 6.562 -6.606 1.00 0.00 90 VAL A N 7
ATOM 11573 C CA . VAL A 1 71 ? -6.601 7.482 -6.180 1.00 0.00 90 VAL A CA 7
ATOM 11574 C C . VAL A 1 71 ? -6.476 8.802 -6.923 1.00 0.00 90 VAL A C 7
ATOM 11575 O O . VAL A 1 71 ? -5.548 9.578 -6.677 1.00 0.00 90 VAL A O 7
ATOM 11588 N N . GLY A 1 72 ? -7.395 9.038 -7.848 1.00 0.00 91 GLY A N 7
ATOM 11589 C CA . GLY A 1 72 ? -7.410 10.284 -8.583 1.00 0.00 91 GLY A CA 7
ATOM 11590 C C . GLY A 1 72 ? -6.245 10.411 -9.537 1.00 0.00 91 GLY A C 7
ATOM 11591 O O . GLY A 1 72 ? -6.283 9.882 -10.649 1.00 0.00 91 GLY A O 7
ATOM 11595 N N . ARG A 1 73 ? -5.204 11.109 -9.105 1.00 0.00 92 ARG A N 7
ATOM 11596 C CA . ARG A 1 73 ? -4.047 11.352 -9.954 1.00 0.00 92 ARG A CA 7
ATOM 11597 C C . ARG A 1 73 ? -2.816 10.644 -9.410 1.00 0.00 92 ARG A C 7
ATOM 11598 O O . ARG A 1 73 ? -1.793 10.549 -10.086 1.00 0.00 92 ARG A O 7
ATOM 11619 N N . THR A 1 74 ? -2.920 10.146 -8.193 1.00 0.00 93 THR A N 7
ATOM 11620 C CA . THR A 1 74 ? -1.780 9.541 -7.528 1.00 0.00 93 THR A CA 7
ATOM 11621 C C . THR A 1 74 ? -1.989 8.064 -7.246 1.00 0.00 93 THR A C 7
ATOM 11622 O O . THR A 1 74 ? -3.069 7.634 -6.840 1.00 0.00 93 THR A O 7
ATOM 11633 N N . PHE A 1 75 ? -0.941 7.299 -7.473 1.00 0.00 94 PHE A N 7
ATOM 11634 C CA . PHE A 1 75 ? -0.945 5.877 -7.232 1.00 0.00 94 PHE A CA 7
ATOM 11635 C C . PHE A 1 75 ? 0.297 5.470 -6.448 1.00 0.00 94 PHE A C 7
ATOM 11636 O O . PHE A 1 75 ? 1.393 5.973 -6.702 1.00 0.00 94 PHE A O 7
ATOM 11653 N N . GLY A 1 76 ? 0.115 4.583 -5.483 1.00 0.00 95 GLY A N 7
ATOM 11654 C CA . GLY A 1 76 ? 1.222 4.134 -4.666 1.00 0.00 95 GLY A CA 7
ATOM 11655 C C . GLY A 1 76 ? 0.748 3.478 -3.386 1.00 0.00 95 GLY A C 7
ATOM 11656 O O . GLY A 1 76 ? -0.077 2.567 -3.428 1.00 0.00 95 GLY A O 7
ATOM 11660 N N . TYR A 1 77 ? 1.242 3.961 -2.250 1.00 0.00 96 TYR A N 7
ATOM 11661 C CA . TYR A 1 77 ? 0.860 3.412 -0.950 1.00 0.00 96 TYR A CA 7
ATOM 11662 C C . TYR A 1 77 ? 0.302 4.512 -0.052 1.00 0.00 96 TYR A C 7
ATOM 11663 O O . TYR A 1 77 ? 0.537 5.682 -0.311 1.00 0.00 96 TYR A O 7
ATOM 11681 N N . PHE A 1 78 ? -0.463 4.142 0.973 1.00 0.00 97 PHE A N 7
ATOM 11682 C CA . PHE A 1 78 ? -1.070 5.123 1.878 1.00 0.00 97 PHE A CA 7
ATOM 11683 C C . PHE A 1 78 ? -1.544 4.454 3.167 1.00 0.00 97 PHE A C 7
ATOM 11684 O O . PHE A 1 78 ? -1.803 3.254 3.185 1.00 0.00 97 PHE A O 7
ATOM 11701 N N . PRO A 1 79 ? -1.666 5.217 4.267 1.00 0.00 98 PRO A N 7
ATOM 11702 C CA . PRO A 1 79 ? -2.145 4.692 5.547 1.00 0.00 98 PRO A CA 7
ATOM 11703 C C . PRO A 1 79 ? -3.614 4.304 5.491 1.00 0.00 98 PRO A C 7
ATOM 11704 O O . PRO A 1 79 ? -4.476 5.113 5.148 1.00 0.00 98 PRO A O 7
ATOM 11715 N N . LYS A 1 80 ? -3.870 3.047 5.831 1.00 0.00 99 LYS A N 7
ATOM 11716 C CA . LYS A 1 80 ? -5.215 2.515 5.960 1.00 0.00 99 LYS A CA 7
ATOM 11717 C C . LYS A 1 80 ? -6.048 3.403 6.863 1.00 0.00 99 LYS A C 7
ATOM 11718 O O . LYS A 1 80 ? -7.216 3.674 6.593 1.00 0.00 99 LYS A O 7
ATOM 11737 N N . ASP A 1 81 ? -5.416 3.812 7.951 1.00 0.00 100 ASP A N 7
ATOM 11738 C CA . ASP A 1 81 ? -6.006 4.736 8.927 1.00 0.00 100 ASP A CA 7
ATOM 11739 C C . ASP A 1 81 ? -6.669 5.939 8.270 1.00 0.00 100 ASP A C 7
ATOM 11740 O O . ASP A 1 81 ? -7.616 6.512 8.811 1.00 0.00 100 ASP A O 7
ATOM 11749 N N . LEU A 1 82 ? -6.202 6.303 7.093 1.00 0.00 101 LEU A N 7
ATOM 11750 C CA . LEU A 1 82 ? -6.656 7.513 6.448 1.00 0.00 101 LEU A CA 7
ATOM 11751 C C . LEU A 1 82 ? -7.809 7.249 5.485 1.00 0.00 101 LEU A C 7
ATOM 11752 O O . LEU A 1 82 ? -8.319 8.176 4.853 1.00 0.00 101 LEU A O 7
ATOM 11768 N N . ILE A 1 83 ? -8.240 5.991 5.378 1.00 0.00 102 ILE A N 7
ATOM 11769 C CA . ILE A 1 83 ? -9.439 5.687 4.599 1.00 0.00 102 ILE A CA 7
ATOM 11770 C C . ILE A 1 83 ? -10.345 4.705 5.335 1.00 0.00 102 ILE A C 7
ATOM 11771 O O . ILE A 1 83 ? -10.027 4.240 6.430 1.00 0.00 102 ILE A O 7
ATOM 11787 N N . GLN A 1 84 ? -11.481 4.413 4.724 1.00 0.00 103 GLN A N 7
ATOM 11788 C CA . GLN A 1 84 ? -12.431 3.459 5.240 1.00 0.00 103 GLN A CA 7
ATOM 11789 C C . GLN A 1 84 ? -12.884 2.529 4.121 1.00 0.00 103 GLN A C 7
ATOM 11790 O O . GLN A 1 84 ? -13.258 2.988 3.042 1.00 0.00 103 GLN A O 7
ATOM 11804 N N . VAL A 1 85 ? -12.816 1.228 4.379 1.00 0.00 104 VAL A N 7
ATOM 11805 C CA . VAL A 1 85 ? -13.361 0.229 3.484 1.00 0.00 104 VAL A CA 7
ATOM 11806 C C . VAL A 1 85 ? -14.856 0.470 3.273 1.00 0.00 104 VAL A C 7
ATOM 11807 O O . VAL A 1 85 ? -15.666 0.296 4.177 1.00 0.00 104 VAL A O 7
ATOM 11820 N N . VAL A 1 86 ? -15.213 0.878 2.082 1.00 0.00 105 VAL A N 7
ATOM 11821 C CA . VAL A 1 86 ? -16.593 1.222 1.786 1.00 0.00 105 VAL A CA 7
ATOM 11822 C C . VAL A 1 86 ? -17.277 0.026 1.157 1.00 0.00 105 VAL A C 7
ATOM 11823 O O . VAL A 1 86 ? -18.501 -0.094 1.143 1.00 0.00 105 VAL A O 7
ATOM 11836 N N . HIS A 1 87 ? -16.445 -0.871 0.669 1.00 0.00 106 HIS A N 7
ATOM 11837 C CA . HIS A 1 87 ? -16.903 -2.087 -0.001 1.00 0.00 106 HIS A CA 7
ATOM 11838 C C . HIS A 1 87 ? -15.821 -3.155 0.031 1.00 0.00 106 HIS A C 7
ATOM 11839 O O . HIS A 1 87 ? -14.642 -2.840 0.168 1.00 0.00 106 HIS A O 7
ATOM 11854 N N . GLU A 1 88 ? -16.224 -4.409 -0.112 1.00 0.00 107 GLU A N 7
ATOM 11855 C CA . GLU A 1 88 ? -15.294 -5.528 -0.051 1.00 0.00 107 GLU A CA 7
ATOM 11856 C C . GLU A 1 88 ? -15.552 -6.489 -1.198 1.00 0.00 107 GLU A C 7
ATOM 11857 O O . GLU A 1 88 ? -16.690 -6.895 -1.431 1.00 0.00 107 GLU A O 7
ATOM 11869 N N . TYR A 1 89 ? -14.507 -6.832 -1.923 1.00 0.00 108 TYR A N 7
ATOM 11870 C CA . TYR A 1 89 ? -14.617 -7.843 -2.962 1.00 0.00 108 TYR A CA 7
ATOM 11871 C C . TYR A 1 89 ? -14.391 -9.235 -2.409 1.00 0.00 108 TYR A C 7
ATOM 11872 O O . TYR A 1 89 ? -14.846 -10.227 -2.980 1.00 0.00 108 TYR A O 7
ATOM 11890 N N . THR A 1 90 ? -13.691 -9.303 -1.299 1.00 0.00 109 THR A N 7
ATOM 11891 C CA . THR A 1 90 ? -13.282 -10.577 -0.750 1.00 0.00 109 THR A CA 7
ATOM 11892 C C . THR A 1 90 ? -12.778 -10.433 0.681 1.00 0.00 109 THR A C 7
ATOM 11893 O O . THR A 1 90 ? -12.201 -9.411 1.056 1.00 0.00 109 THR A O 7
ATOM 11904 N N . LYS A 1 91 ? -13.009 -11.467 1.474 1.00 0.00 110 LYS A N 7
ATOM 11905 C CA . LYS A 1 91 ? -12.468 -11.551 2.821 1.00 0.00 110 LYS A CA 7
ATOM 11906 C C . LYS A 1 91 ? -11.118 -12.249 2.795 1.00 0.00 110 LYS A C 7
ATOM 11907 O O . LYS A 1 91 ? -10.578 -12.626 3.839 1.00 0.00 110 LYS A O 7
ATOM 11926 N N . GLU A 1 92 ? -10.570 -12.411 1.599 1.00 0.00 111 GLU A N 7
ATOM 11927 C CA . GLU A 1 92 ? -9.351 -13.188 1.427 1.00 0.00 111 GLU A CA 7
ATOM 11928 C C . GLU A 1 92 ? -8.109 -12.325 1.541 1.00 0.00 111 GLU A C 7
ATOM 11929 O O . GLU A 1 92 ? -8.033 -11.233 0.973 1.00 0.00 111 GLU A O 7
ATOM 11941 N N . GLU A 1 93 ? -7.140 -12.836 2.278 1.00 0.00 112 GLU A N 7
ATOM 11942 C CA . GLU A 1 93 ? -5.877 -12.150 2.489 1.00 0.00 112 GLU A CA 7
ATOM 11943 C C . GLU A 1 93 ? -4.716 -13.116 2.294 1.00 0.00 112 GLU A C 7
ATOM 11944 O O . GLU A 1 93 ? -4.224 -13.734 3.241 1.00 0.00 112 GLU A O 7
ATOM 11956 N N . LEU A 1 94 ? -4.298 -13.247 1.054 1.00 0.00 113 LEU A N 7
ATOM 11957 C CA . LEU A 1 94 ? -3.188 -14.114 0.693 1.00 0.00 113 LEU A CA 7
ATOM 11958 C C . LEU A 1 94 ? -1.870 -13.416 0.957 1.00 0.00 113 LEU A C 7
ATOM 11959 O O . LEU A 1 94 ? -1.763 -12.205 0.789 1.00 0.00 113 LEU A O 7
ATOM 11975 N N . GLN A 1 95 ? -0.863 -14.170 1.357 1.00 0.00 114 GLN A N 7
ATOM 11976 C CA . GLN A 1 95 ? 0.417 -13.580 1.664 1.00 0.00 114 GLN A CA 7
ATOM 11977 C C . GLN A 1 95 ? 1.331 -13.638 0.455 1.00 0.00 114 GLN A C 7
ATOM 11978 O O . GLN A 1 95 ? 1.910 -14.677 0.128 1.00 0.00 114 GLN A O 7
ATOM 11992 N N . VAL A 1 96 ? 1.430 -12.508 -0.198 1.00 0.00 115 VAL A N 7
ATOM 11993 C CA . VAL A 1 96 ? 2.285 -12.332 -1.357 1.00 0.00 115 VAL A CA 7
ATOM 11994 C C . VAL A 1 96 ? 3.422 -11.389 -0.957 1.00 0.00 115 VAL A C 7
ATOM 11995 O O . VAL A 1 96 ? 3.195 -10.442 -0.214 1.00 0.00 115 VAL A O 7
ATOM 12008 N N . PRO A 1 97 ? 4.666 -11.642 -1.376 1.00 0.00 116 PRO A N 7
ATOM 12009 C CA . PRO A 1 97 ? 5.795 -10.816 -0.956 1.00 0.00 116 PRO A CA 7
ATOM 12010 C C . PRO A 1 97 ? 5.873 -9.488 -1.696 1.00 0.00 116 PRO A C 7
ATOM 12011 O O . PRO A 1 97 ? 5.477 -9.374 -2.858 1.00 0.00 116 PRO A O 7
ATOM 12022 N N . THR A 1 98 ? 6.380 -8.489 -1.001 1.00 0.00 117 THR A N 7
ATOM 12023 C CA . THR A 1 98 ? 6.628 -7.181 -1.590 1.00 0.00 117 THR A CA 7
ATOM 12024 C C . THR A 1 98 ? 7.947 -7.217 -2.355 1.00 0.00 117 THR A C 7
ATOM 12025 O O . THR A 1 98 ? 8.898 -7.856 -1.903 1.00 0.00 117 THR A O 7
ATOM 12036 N N . ASP A 1 99 ? 8.021 -6.547 -3.499 1.00 0.00 118 ASP A N 7
ATOM 12037 C CA . ASP A 1 99 ? 9.252 -6.563 -4.281 1.00 0.00 118 ASP A CA 7
ATOM 12038 C C . ASP A 1 99 ? 10.164 -5.445 -3.816 1.00 0.00 118 ASP A C 7
ATOM 12039 O O . ASP A 1 99 ? 9.680 -4.442 -3.294 1.00 0.00 118 ASP A O 7
ATOM 12048 N N . GLU A 1 100 ? 11.462 -5.593 -4.007 1.00 0.00 119 GLU A N 7
ATOM 12049 C CA . GLU A 1 100 ? 12.410 -4.657 -3.421 1.00 0.00 119 GLU A CA 7
ATOM 12050 C C . GLU A 1 100 ? 12.267 -3.268 -4.034 1.00 0.00 119 GLU A C 7
ATOM 12051 O O . GLU A 1 100 ? 12.011 -2.292 -3.327 1.00 0.00 119 GLU A O 7
ATOM 12063 N N . THR A 1 101 ? 12.365 -3.196 -5.353 1.00 0.00 120 THR A N 7
ATOM 12064 C CA . THR A 1 101 ? 12.342 -1.920 -6.048 1.00 0.00 120 THR A CA 7
ATOM 12065 C C . THR A 1 101 ? 10.918 -1.494 -6.394 1.00 0.00 120 THR A C 7
ATOM 12066 O O . THR A 1 101 ? 10.708 -0.505 -7.098 1.00 0.00 120 THR A O 7
ATOM 12077 N N . ASP A 1 102 ? 9.947 -2.250 -5.895 1.00 0.00 121 ASP A N 7
ATOM 12078 C CA . ASP A 1 102 ? 8.537 -2.011 -6.190 1.00 0.00 121 ASP A CA 7
ATOM 12079 C C . ASP A 1 102 ? 8.142 -0.580 -5.839 1.00 0.00 121 ASP A C 7
ATOM 12080 O O . ASP A 1 102 ? 7.376 0.057 -6.561 1.00 0.00 121 ASP A O 7
ATOM 12089 N N . PHE A 1 103 ? 8.685 -0.072 -4.736 1.00 0.00 122 PHE A N 7
ATOM 12090 C CA . PHE A 1 103 ? 8.365 1.275 -4.274 1.00 0.00 122 PHE A CA 7
ATOM 12091 C C . PHE A 1 103 ? 9.619 2.003 -3.804 1.00 0.00 122 PHE A C 7
ATOM 12092 O O . PHE A 1 103 ? 9.641 2.605 -2.727 1.00 0.00 122 PHE A O 7
ATOM 12109 N N . VAL A 1 104 ? 10.663 1.948 -4.618 1.00 0.00 123 VAL A N 7
ATOM 12110 C CA . VAL A 1 104 ? 11.915 2.625 -4.307 1.00 0.00 123 VAL A CA 7
ATOM 12111 C C . VAL A 1 104 ? 11.958 4.006 -4.940 1.00 0.00 123 VAL A C 7
ATOM 12112 O O . VAL A 1 104 ? 11.366 4.237 -5.998 1.00 0.00 123 VAL A O 7
ATOM 12125 N N . CYS A 1 105 ? 12.653 4.921 -4.289 1.00 0.00 124 CYS A N 7
ATOM 12126 C CA . CYS A 1 105 ? 12.760 6.285 -4.773 1.00 0.00 124 CYS A CA 7
ATOM 12127 C C . CYS A 1 105 ? 13.946 6.964 -4.112 1.00 0.00 124 CYS A C 7
ATOM 12128 O O . CYS A 1 105 ? 14.226 6.724 -2.937 1.00 0.00 124 CYS A O 7
ATOM 12135 N N . PHE A 1 106 ? 14.647 7.794 -4.864 1.00 0.00 125 PHE A N 7
ATOM 12136 C CA . PHE A 1 106 ? 15.853 8.435 -4.371 1.00 0.00 125 PHE A CA 7
ATOM 12137 C C . PHE A 1 106 ? 15.969 9.863 -4.891 1.00 0.00 125 PHE A C 7
ATOM 12138 O O . PHE A 1 106 ? 15.776 10.121 -6.079 1.00 0.00 125 PHE A O 7
ATOM 12155 N N . ASP A 1 107 ? 16.267 10.784 -3.988 1.00 0.00 126 ASP A N 7
ATOM 12156 C CA . ASP A 1 107 ? 16.474 12.179 -4.348 1.00 0.00 126 ASP A CA 7
ATOM 12157 C C . ASP A 1 107 ? 17.878 12.618 -3.958 1.00 0.00 126 ASP A C 7
ATOM 12158 O O . ASP A 1 107 ? 18.241 12.603 -2.782 1.00 0.00 126 ASP A O 7
ATOM 12167 N N . GLY A 1 108 ? 18.671 12.983 -4.955 1.00 0.00 127 GLY A N 7
ATOM 12168 C CA . GLY A 1 108 ? 20.037 13.396 -4.709 1.00 0.00 127 GLY A CA 7
ATOM 12169 C C . GLY A 1 108 ? 20.993 12.222 -4.717 1.00 0.00 127 GLY A C 7
ATOM 12170 O O . GLY A 1 108 ? 22.095 12.307 -4.175 1.00 0.00 127 GLY A O 7
ATOM 12174 N N . GLY A 1 109 ? 20.566 11.126 -5.338 1.00 0.00 128 GLY A N 7
ATOM 12175 C CA . GLY A 1 109 ? 21.377 9.921 -5.374 1.00 0.00 128 GLY A CA 7
ATOM 12176 C C . GLY A 1 109 ? 21.541 9.301 -4.001 1.00 0.00 128 GLY A C 7
ATOM 12177 O O . GLY A 1 109 ? 22.464 9.642 -3.262 1.00 0.00 128 GLY A O 7
ATOM 12181 N N . ARG A 1 110 ? 20.647 8.389 -3.655 1.00 0.00 129 ARG A N 7
ATOM 12182 C CA . ARG A 1 110 ? 20.665 7.775 -2.336 1.00 0.00 129 ARG A CA 7
ATOM 12183 C C . ARG A 1 110 ? 21.330 6.411 -2.360 1.00 0.00 129 ARG A C 7
ATOM 12184 O O . ARG A 1 110 ? 20.899 5.503 -3.073 1.00 0.00 129 ARG A O 7
ATOM 12205 N N . ASP A 1 111 ? 22.380 6.282 -1.570 1.00 0.00 130 ASP A N 7
ATOM 12206 C CA . ASP A 1 111 ? 23.060 5.009 -1.390 1.00 0.00 130 ASP A CA 7
ATOM 12207 C C . ASP A 1 111 ? 22.429 4.253 -0.225 1.00 0.00 130 ASP A C 7
ATOM 12208 O O . ASP A 1 111 ? 22.595 3.040 -0.082 1.00 0.00 130 ASP A O 7
ATOM 12217 N N . ASP A 1 112 ? 21.680 4.981 0.594 1.00 0.00 131 ASP A N 7
ATOM 12218 C CA . ASP A 1 112 ? 21.040 4.398 1.762 1.00 0.00 131 ASP A CA 7
ATOM 12219 C C . ASP A 1 112 ? 19.591 4.050 1.451 1.00 0.00 131 ASP A C 7
ATOM 12220 O O . ASP A 1 112 ? 19.213 2.875 1.629 1.00 0.00 131 ASP A O 7
ATOM 12230 N N . MET A 1 1 ? 29.251 2.936 4.551 1.00 0.00 20 MET A N 8
ATOM 12231 C CA . MET A 1 1 ? 28.064 3.756 4.211 1.00 0.00 20 MET A CA 8
ATOM 12232 C C . MET A 1 1 ? 27.685 4.658 5.378 1.00 0.00 20 MET A C 8
ATOM 12233 O O . MET A 1 1 ? 26.832 4.303 6.194 1.00 0.00 20 MET A O 8
ATOM 12249 N N . PRO A 1 2 ? 28.314 5.839 5.480 1.00 0.00 21 PRO A N 8
ATOM 12250 C CA . PRO A 1 2 ? 28.041 6.795 6.549 1.00 0.00 21 PRO A CA 8
ATOM 12251 C C . PRO A 1 2 ? 26.747 7.571 6.306 1.00 0.00 21 PRO A C 8
ATOM 12252 O O . PRO A 1 2 ? 26.776 8.763 5.992 1.00 0.00 21 PRO A O 8
ATOM 12263 N N . GLY A 1 3 ? 25.616 6.885 6.441 1.00 0.00 22 GLY A N 8
ATOM 12264 C CA . GLY A 1 3 ? 24.330 7.521 6.227 1.00 0.00 22 GLY A CA 8
ATOM 12265 C C . GLY A 1 3 ? 24.098 7.845 4.767 1.00 0.00 22 GLY A C 8
ATOM 12266 O O . GLY A 1 3 ? 23.872 8.999 4.406 1.00 0.00 22 GLY A O 8
ATOM 12270 N N . GLN A 1 4 ? 24.163 6.828 3.924 1.00 0.00 23 GLN A N 8
ATOM 12271 C CA . GLN A 1 4 ? 24.046 7.023 2.489 1.00 0.00 23 GLN A CA 8
ATOM 12272 C C . GLN A 1 4 ? 22.637 6.720 2.012 1.00 0.00 23 GLN A C 8
ATOM 12273 O O . GLN A 1 4 ? 22.368 5.655 1.455 1.00 0.00 23 GLN A O 8
ATOM 12287 N N . LEU A 1 5 ? 21.736 7.659 2.238 1.00 0.00 24 LEU A N 8
ATOM 12288 C CA . LEU A 1 5 ? 20.370 7.526 1.772 1.00 0.00 24 LEU A CA 8
ATOM 12289 C C . LEU A 1 5 ? 19.904 8.854 1.199 1.00 0.00 24 LEU A C 8
ATOM 12290 O O . LEU A 1 5 ? 19.560 9.774 1.941 1.00 0.00 24 LEU A O 8
ATOM 12306 N N . ASP A 1 6 ? 19.935 8.955 -0.122 1.00 0.00 25 ASP A N 8
ATOM 12307 C CA . ASP A 1 6 ? 19.513 10.168 -0.813 1.00 0.00 25 ASP A CA 8
ATOM 12308 C C . ASP A 1 6 ? 18.068 10.508 -0.456 1.00 0.00 25 ASP A C 8
ATOM 12309 O O . ASP A 1 6 ? 17.177 9.664 -0.565 1.00 0.00 25 ASP A O 8
ATOM 12318 N N . PRO A 1 7 ? 17.836 11.760 -0.008 1.00 0.00 26 PRO A N 8
ATOM 12319 C CA . PRO A 1 7 ? 16.527 12.222 0.480 1.00 0.00 26 PRO A CA 8
ATOM 12320 C C . PRO A 1 7 ? 15.389 11.987 -0.507 1.00 0.00 26 PRO A C 8
ATOM 12321 O O . PRO A 1 7 ? 14.242 11.796 -0.102 1.00 0.00 26 PRO A O 8
ATOM 12332 N N . SER A 1 8 ? 15.708 12.003 -1.794 1.00 0.00 27 SER A N 8
ATOM 12333 C CA . SER A 1 8 ? 14.703 11.845 -2.830 1.00 0.00 27 SER A CA 8
ATOM 12334 C C . SER A 1 8 ? 14.431 10.362 -3.088 1.00 0.00 27 SER A C 8
ATOM 12335 O O . SER A 1 8 ? 13.283 9.954 -3.278 1.00 0.00 27 SER A O 8
ATOM 12343 N N . THR A 1 9 ? 15.489 9.559 -3.076 1.00 0.00 28 THR A N 8
ATOM 12344 C CA . THR A 1 9 ? 15.359 8.131 -3.329 1.00 0.00 28 THR A CA 8
ATOM 12345 C C . THR A 1 9 ? 14.709 7.417 -2.155 1.00 0.00 28 THR A C 8
ATOM 12346 O O . THR A 1 9 ? 15.189 7.485 -1.023 1.00 0.00 28 THR A O 8
ATOM 12357 N N . GLY A 1 10 ? 13.613 6.737 -2.436 1.00 0.00 29 GLY A N 8
ATOM 12358 C CA . GLY A 1 10 ? 12.891 6.049 -1.395 1.00 0.00 29 GLY A CA 8
ATOM 12359 C C . GLY A 1 10 ? 12.997 4.543 -1.514 1.00 0.00 29 GLY A C 8
ATOM 12360 O O . GLY A 1 10 ? 13.359 4.020 -2.572 1.00 0.00 29 GLY A O 8
ATOM 12364 N N . ARG A 1 11 ? 12.687 3.849 -0.427 1.00 0.00 30 ARG A N 8
ATOM 12365 C CA . ARG A 1 11 ? 12.732 2.392 -0.401 1.00 0.00 30 ARG A CA 8
ATOM 12366 C C . ARG A 1 11 ? 11.371 1.806 -0.765 1.00 0.00 30 ARG A C 8
ATOM 12367 O O . ARG A 1 11 ? 10.503 2.501 -1.303 1.00 0.00 30 ARG A O 8
ATOM 12388 N N . ARG A 1 12 ? 11.186 0.526 -0.465 1.00 0.00 31 ARG A N 8
ATOM 12389 C CA . ARG A 1 12 ? 9.902 -0.128 -0.663 1.00 0.00 31 ARG A CA 8
ATOM 12390 C C . ARG A 1 12 ? 8.866 0.390 0.328 1.00 0.00 31 ARG A C 8
ATOM 12391 O O . ARG A 1 12 ? 9.199 1.039 1.320 1.00 0.00 31 ARG A O 8
ATOM 12412 N N . PHE A 1 13 ? 7.608 0.104 0.042 1.00 0.00 32 PHE A N 8
ATOM 12413 C CA . PHE A 1 13 ? 6.519 0.453 0.941 1.00 0.00 32 PHE A CA 8
ATOM 12414 C C . PHE A 1 13 ? 6.508 -0.505 2.132 1.00 0.00 32 PHE A C 8
ATOM 12415 O O . PHE A 1 13 ? 6.205 -0.117 3.258 1.00 0.00 32 PHE A O 8
ATOM 12432 N N . SER A 1 14 ? 6.857 -1.757 1.853 1.00 0.00 33 SER A N 8
ATOM 12433 C CA . SER A 1 14 ? 6.901 -2.815 2.847 1.00 0.00 33 SER A CA 8
ATOM 12434 C C . SER A 1 14 ? 7.465 -4.068 2.180 1.00 0.00 33 SER A C 8
ATOM 12435 O O . SER A 1 14 ? 7.509 -4.155 0.948 1.00 0.00 33 SER A O 8
ATOM 12443 N N . GLU A 1 15 ? 7.899 -5.025 2.988 1.00 0.00 34 GLU A N 8
ATOM 12444 C CA . GLU A 1 15 ? 8.615 -6.189 2.483 1.00 0.00 34 GLU A CA 8
ATOM 12445 C C . GLU A 1 15 ? 7.660 -7.311 2.087 1.00 0.00 34 GLU A C 8
ATOM 12446 O O . GLU A 1 15 ? 8.019 -8.204 1.318 1.00 0.00 34 GLU A O 8
ATOM 12458 N N . HIS A 1 16 ? 6.451 -7.280 2.624 1.00 0.00 35 HIS A N 8
ATOM 12459 C CA . HIS A 1 16 ? 5.434 -8.255 2.261 1.00 0.00 35 HIS A CA 8
ATOM 12460 C C . HIS A 1 16 ? 4.087 -7.561 2.121 1.00 0.00 35 HIS A C 8
ATOM 12461 O O . HIS A 1 16 ? 3.726 -6.719 2.943 1.00 0.00 35 HIS A O 8
ATOM 12476 N N . LYS A 1 17 ? 3.355 -7.908 1.078 1.00 0.00 36 LYS A N 8
ATOM 12477 C CA . LYS A 1 17 ? 2.052 -7.323 0.830 1.00 0.00 36 LYS A CA 8
ATOM 12478 C C . LYS A 1 17 ? 0.965 -8.383 0.971 1.00 0.00 36 LYS A C 8
ATOM 12479 O O . LYS A 1 17 ? 1.163 -9.544 0.615 1.00 0.00 36 LYS A O 8
ATOM 12498 N N . LEU A 1 18 ? -0.168 -7.987 1.514 1.00 0.00 37 LEU A N 8
ATOM 12499 C CA . LEU A 1 18 ? -1.292 -8.881 1.678 1.00 0.00 37 LEU A CA 8
ATOM 12500 C C . LEU A 1 18 ? -2.266 -8.671 0.533 1.00 0.00 37 LEU A C 8
ATOM 12501 O O . LEU A 1 18 ? -2.741 -7.558 0.329 1.00 0.00 37 LEU A O 8
ATOM 12517 N N . CYS A 1 19 ? -2.575 -9.723 -0.198 1.00 0.00 38 CYS A N 8
ATOM 12518 C CA . CYS A 1 19 ? -3.341 -9.571 -1.427 1.00 0.00 38 CYS A CA 8
ATOM 12519 C C . CYS A 1 19 ? -4.538 -10.517 -1.499 1.00 0.00 38 CYS A C 8
ATOM 12520 O O . CYS A 1 19 ? -4.582 -11.540 -0.821 1.00 0.00 38 CYS A O 8
ATOM 12527 N N . ALA A 1 20 ? -5.509 -10.150 -2.340 1.00 0.00 39 ALA A N 8
ATOM 12528 C CA . ALA A 1 20 ? -6.677 -10.988 -2.621 1.00 0.00 39 ALA A CA 8
ATOM 12529 C C . ALA A 1 20 ? -6.300 -12.117 -3.563 1.00 0.00 39 ALA A C 8
ATOM 12530 O O . ALA A 1 20 ? -7.102 -13.001 -3.867 1.00 0.00 39 ALA A O 8
ATOM 12537 N N . ASP A 1 21 ? -5.067 -12.057 -4.021 1.00 0.00 40 ASP A N 8
ATOM 12538 C CA . ASP A 1 21 ? -4.536 -12.986 -4.997 1.00 0.00 40 ASP A CA 8
ATOM 12539 C C . ASP A 1 21 ? -3.020 -12.967 -4.898 1.00 0.00 40 ASP A C 8
ATOM 12540 O O . ASP A 1 21 ? -2.442 -11.925 -4.617 1.00 0.00 40 ASP A O 8
ATOM 12549 N N . ASP A 1 22 ? -2.378 -14.109 -5.108 1.00 0.00 41 ASP A N 8
ATOM 12550 C CA . ASP A 1 22 ? -0.931 -14.221 -4.898 1.00 0.00 41 ASP A CA 8
ATOM 12551 C C . ASP A 1 22 ? -0.149 -13.435 -5.956 1.00 0.00 41 ASP A C 8
ATOM 12552 O O . ASP A 1 22 ? 1.070 -13.290 -5.866 1.00 0.00 41 ASP A O 8
ATOM 12561 N N . GLU A 1 23 ? -0.849 -12.941 -6.968 1.00 0.00 42 GLU A N 8
ATOM 12562 C CA . GLU A 1 23 ? -0.243 -12.078 -7.972 1.00 0.00 42 GLU A CA 8
ATOM 12563 C C . GLU A 1 23 ? -0.686 -10.642 -7.727 1.00 0.00 42 GLU A C 8
ATOM 12564 O O . GLU A 1 23 ? -0.219 -9.705 -8.373 1.00 0.00 42 GLU A O 8
ATOM 12576 N N . CYS A 1 24 ? -1.599 -10.510 -6.765 1.00 0.00 43 CYS A N 8
ATOM 12577 C CA . CYS A 1 24 ? -2.170 -9.232 -6.357 1.00 0.00 43 CYS A CA 8
ATOM 12578 C C . CYS A 1 24 ? -2.831 -8.523 -7.535 1.00 0.00 43 CYS A C 8
ATOM 12579 O O . CYS A 1 24 ? -2.812 -7.296 -7.629 1.00 0.00 43 CYS A O 8
ATOM 12586 N N . SER A 1 25 ? -3.427 -9.305 -8.424 1.00 0.00 44 SER A N 8
ATOM 12587 C CA . SER A 1 25 ? -4.045 -8.756 -9.618 1.00 0.00 44 SER A CA 8
ATOM 12588 C C . SER A 1 25 ? -5.562 -8.647 -9.457 1.00 0.00 44 SER A C 8
ATOM 12589 O O . SER A 1 25 ? -6.283 -8.407 -10.426 1.00 0.00 44 SER A O 8
ATOM 12597 N N . MET A 1 26 ? -6.048 -8.815 -8.233 1.00 0.00 45 MET A N 8
ATOM 12598 C CA . MET A 1 26 ? -7.474 -8.732 -7.967 1.00 0.00 45 MET A CA 8
ATOM 12599 C C . MET A 1 26 ? -7.725 -7.770 -6.817 1.00 0.00 45 MET A C 8
ATOM 12600 O O . MET A 1 26 ? -7.073 -7.868 -5.775 1.00 0.00 45 MET A O 8
ATOM 12614 N N . LEU A 1 27 ? -8.642 -6.825 -7.018 1.00 0.00 46 LEU A N 8
ATOM 12615 C CA . LEU A 1 27 ? -9.018 -5.891 -5.971 1.00 0.00 46 LEU A CA 8
ATOM 12616 C C . LEU A 1 27 ? -9.498 -6.611 -4.730 1.00 0.00 46 LEU A C 8
ATOM 12617 O O . LEU A 1 27 ? -10.227 -7.604 -4.804 1.00 0.00 46 LEU A O 8
ATOM 12633 N N . MET A 1 28 ? -9.081 -6.092 -3.591 1.00 0.00 47 MET A N 8
ATOM 12634 C CA . MET A 1 28 ? -9.470 -6.653 -2.314 1.00 0.00 47 MET A CA 8
ATOM 12635 C C . MET A 1 28 ? -10.634 -5.870 -1.773 1.00 0.00 47 MET A C 8
ATOM 12636 O O . MET A 1 28 ? -11.720 -6.401 -1.546 1.00 0.00 47 MET A O 8
ATOM 12650 N N . TYR A 1 29 ? -10.391 -4.588 -1.576 1.00 0.00 48 TYR A N 8
ATOM 12651 C CA . TYR A 1 29 ? -11.362 -3.706 -0.978 1.00 0.00 48 TYR A CA 8
ATOM 12652 C C . TYR A 1 29 ? -11.588 -2.499 -1.877 1.00 0.00 48 TYR A C 8
ATOM 12653 O O . TYR A 1 29 ? -10.782 -2.204 -2.760 1.00 0.00 48 TYR A O 8
ATOM 12671 N N . ARG A 1 30 ? -12.682 -1.811 -1.647 1.00 0.00 49 ARG A N 8
ATOM 12672 C CA . ARG A 1 30 ? -12.906 -0.495 -2.200 1.00 0.00 49 ARG A CA 8
ATOM 12673 C C . ARG A 1 30 ? -13.121 0.451 -1.030 1.00 0.00 49 ARG A C 8
ATOM 12674 O O . ARG A 1 30 ? -13.818 0.100 -0.076 1.00 0.00 49 ARG A O 8
ATOM 12695 N N . GLY A 1 31 ? -12.518 1.622 -1.074 1.00 0.00 50 GLY A N 8
ATOM 12696 C CA . GLY A 1 31 ? -12.540 2.492 0.076 1.00 0.00 50 GLY A CA 8
ATOM 12697 C C . GLY A 1 31 ? -12.834 3.922 -0.283 1.00 0.00 50 GLY A C 8
ATOM 12698 O O . GLY A 1 31 ? -12.900 4.276 -1.456 1.00 0.00 50 GLY A O 8
ATOM 12702 N N . GLU A 1 32 ? -13.036 4.741 0.725 1.00 0.00 51 GLU A N 8
ATOM 12703 C CA . GLU A 1 32 ? -13.213 6.158 0.515 1.00 0.00 51 GLU A CA 8
ATOM 12704 C C . GLU A 1 32 ? -12.288 6.892 1.463 1.00 0.00 51 GLU A C 8
ATOM 12705 O O . GLU A 1 32 ? -12.014 6.413 2.567 1.00 0.00 51 GLU A O 8
ATOM 12717 N N . ALA A 1 33 ? -11.780 8.022 1.022 1.00 0.00 52 ALA A N 8
ATOM 12718 C CA . ALA A 1 33 ? -10.873 8.800 1.833 1.00 0.00 52 ALA A CA 8
ATOM 12719 C C . ALA A 1 33 ? -11.610 9.350 3.035 1.00 0.00 52 ALA A C 8
ATOM 12720 O O . ALA A 1 33 ? -12.618 10.037 2.897 1.00 0.00 52 ALA A O 8
ATOM 12727 N N . LEU A 1 34 ? -11.107 9.038 4.207 1.00 0.00 53 LEU A N 8
ATOM 12728 C CA . LEU A 1 34 ? -11.772 9.373 5.438 1.00 0.00 53 LEU A CA 8
ATOM 12729 C C . LEU A 1 34 ? -11.165 10.649 6.009 1.00 0.00 53 LEU A C 8
ATOM 12730 O O . LEU A 1 34 ? -11.754 11.327 6.853 1.00 0.00 53 LEU A O 8
ATOM 12746 N N . GLU A 1 35 ? -10.002 10.993 5.489 1.00 0.00 54 GLU A N 8
ATOM 12747 C CA . GLU A 1 35 ? -9.215 12.081 6.006 1.00 0.00 54 GLU A CA 8
ATOM 12748 C C . GLU A 1 35 ? -8.496 12.758 4.853 1.00 0.00 54 GLU A C 8
ATOM 12749 O O . GLU A 1 35 ? -8.320 12.169 3.791 1.00 0.00 54 GLU A O 8
ATOM 12761 N N . ASP A 1 36 ? -8.122 13.998 5.057 1.00 0.00 55 ASP A N 8
ATOM 12762 C CA . ASP A 1 36 ? -7.337 14.731 4.073 1.00 0.00 55 ASP A CA 8
ATOM 12763 C C . ASP A 1 36 ? -5.867 14.543 4.380 1.00 0.00 55 ASP A C 8
ATOM 12764 O O . ASP A 1 36 ? -5.422 14.755 5.507 1.00 0.00 55 ASP A O 8
ATOM 12773 N N . PHE A 1 37 ? -5.120 14.121 3.378 1.00 0.00 56 PHE A N 8
ATOM 12774 C CA . PHE A 1 37 ? -3.787 13.599 3.605 1.00 0.00 56 PHE A CA 8
ATOM 12775 C C . PHE A 1 37 ? -2.891 13.816 2.393 1.00 0.00 56 PHE A C 8
ATOM 12776 O O . PHE A 1 37 ? -3.350 13.771 1.249 1.00 0.00 56 PHE A O 8
ATOM 12793 N N . THR A 1 38 ? -1.614 14.050 2.644 1.00 0.00 57 THR A N 8
ATOM 12794 C CA . THR A 1 38 ? -0.664 14.282 1.578 1.00 0.00 57 THR A CA 8
ATOM 12795 C C . THR A 1 38 ? 0.324 13.124 1.461 1.00 0.00 57 THR A C 8
ATOM 12796 O O . THR A 1 38 ? 0.644 12.456 2.444 1.00 0.00 57 THR A O 8
ATOM 12807 N N . GLY A 1 39 ? 0.798 12.905 0.250 1.00 0.00 58 GLY A N 8
ATOM 12808 C CA . GLY A 1 39 ? 1.699 11.812 -0.021 1.00 0.00 58 GLY A CA 8
ATOM 12809 C C . GLY A 1 39 ? 2.755 12.208 -1.029 1.00 0.00 58 GLY A C 8
ATOM 12810 O O . GLY A 1 39 ? 2.661 11.853 -2.201 1.00 0.00 58 GLY A O 8
ATOM 12814 N N . PRO A 1 40 ? 3.769 12.968 -0.597 1.00 0.00 59 PRO A N 8
ATOM 12815 C CA . PRO A 1 40 ? 4.842 13.444 -1.465 1.00 0.00 59 PRO A CA 8
ATOM 12816 C C . PRO A 1 40 ? 6.038 12.510 -1.468 1.00 0.00 59 PRO A C 8
ATOM 12817 O O . PRO A 1 40 ? 7.013 12.705 -2.191 1.00 0.00 59 PRO A O 8
ATOM 12828 N N . ASP A 1 41 ? 5.935 11.498 -0.636 1.00 0.00 60 ASP A N 8
ATOM 12829 C CA . ASP A 1 41 ? 7.039 10.579 -0.353 1.00 0.00 60 ASP A CA 8
ATOM 12830 C C . ASP A 1 41 ? 7.295 9.582 -1.488 1.00 0.00 60 ASP A C 8
ATOM 12831 O O . ASP A 1 41 ? 7.810 8.489 -1.253 1.00 0.00 60 ASP A O 8
ATOM 12840 N N . CYS A 1 42 ? 6.841 9.925 -2.689 1.00 0.00 61 CYS A N 8
ATOM 12841 C CA . CYS A 1 42 ? 7.187 9.209 -3.922 1.00 0.00 61 CYS A CA 8
ATOM 12842 C C . CYS A 1 42 ? 6.280 8.015 -4.200 1.00 0.00 61 CYS A C 8
ATOM 12843 O O . CYS A 1 42 ? 5.836 7.824 -5.333 1.00 0.00 61 CYS A O 8
ATOM 12850 N N . ARG A 1 43 ? 5.991 7.213 -3.188 1.00 0.00 62 ARG A N 8
ATOM 12851 C CA . ARG A 1 43 ? 5.184 6.017 -3.407 1.00 0.00 62 ARG A CA 8
ATOM 12852 C C . ARG A 1 43 ? 3.938 6.069 -2.549 1.00 0.00 62 ARG A C 8
ATOM 12853 O O . ARG A 1 43 ? 3.174 5.114 -2.478 1.00 0.00 62 ARG A O 8
ATOM 12874 N N . PHE A 1 44 ? 3.769 7.189 -1.879 1.00 0.00 63 PHE A N 8
ATOM 12875 C CA . PHE A 1 44 ? 2.600 7.434 -1.062 1.00 0.00 63 PHE A CA 8
ATOM 12876 C C . PHE A 1 44 ? 1.418 7.849 -1.917 1.00 0.00 63 PHE A C 8
ATOM 12877 O O . PHE A 1 44 ? 1.582 8.367 -3.025 1.00 0.00 63 PHE A O 8
ATOM 12894 N N . VAL A 1 45 ? 0.236 7.619 -1.396 1.00 0.00 64 VAL A N 8
ATOM 12895 C CA . VAL A 1 45 ? -0.974 8.086 -2.010 1.00 0.00 64 VAL A CA 8
ATOM 12896 C C . VAL A 1 45 ? -1.519 9.269 -1.227 1.00 0.00 64 VAL A C 8
ATOM 12897 O O . VAL A 1 45 ? -1.640 9.206 -0.004 1.00 0.00 64 VAL A O 8
ATOM 12910 N N . ASN A 1 46 ? -1.824 10.350 -1.918 1.00 0.00 65 ASN A N 8
ATOM 12911 C CA . ASN A 1 46 ? -2.450 11.483 -1.285 1.00 0.00 65 ASN A CA 8
ATOM 12912 C C . ASN A 1 46 ? -3.884 11.599 -1.720 1.00 0.00 65 ASN A C 8
ATOM 12913 O O . ASN A 1 46 ? -4.268 11.144 -2.798 1.00 0.00 65 ASN A O 8
ATOM 12924 N N . PHE A 1 47 ? -4.656 12.214 -0.867 1.00 0.00 66 PHE A N 8
ATOM 12925 C CA . PHE A 1 47 ? -6.096 12.318 -1.063 1.00 0.00 66 PHE A CA 8
ATOM 12926 C C . PHE A 1 47 ? -6.716 13.312 -0.094 1.00 0.00 66 PHE A C 8
ATOM 12927 O O . PHE A 1 47 ? -6.043 13.868 0.772 1.00 0.00 66 PHE A O 8
ATOM 12944 N N . LYS A 1 48 ? -8.004 13.527 -0.260 1.00 0.00 67 LYS A N 8
ATOM 12945 C CA . LYS A 1 48 ? -8.778 14.341 0.645 1.00 0.00 67 LYS A CA 8
ATOM 12946 C C . LYS A 1 48 ? -10.072 13.621 0.968 1.00 0.00 67 LYS A C 8
ATOM 12947 O O . LYS A 1 48 ? -10.649 12.971 0.100 1.00 0.00 67 LYS A O 8
ATOM 12966 N N . LYS A 1 49 ? -10.498 13.716 2.228 1.00 0.00 68 LYS A N 8
ATOM 12967 C CA . LYS A 1 49 ? -11.683 13.011 2.705 1.00 0.00 68 LYS A CA 8
ATOM 12968 C C . LYS A 1 49 ? -12.854 13.156 1.729 1.00 0.00 68 LYS A C 8
ATOM 12969 O O . LYS A 1 49 ? -13.252 14.269 1.377 1.00 0.00 68 LYS A O 8
ATOM 12988 N N . GLY A 1 50 ? -13.367 12.021 1.271 1.00 0.00 69 GLY A N 8
ATOM 12989 C CA . GLY A 1 50 ? -14.429 12.016 0.284 1.00 0.00 69 GLY A CA 8
ATOM 12990 C C . GLY A 1 50 ? -13.961 11.519 -1.076 1.00 0.00 69 GLY A C 8
ATOM 12991 O O . GLY A 1 50 ? -14.756 11.410 -2.010 1.00 0.00 69 GLY A O 8
ATOM 12995 N N . ASP A 1 51 ? -12.670 11.228 -1.187 1.00 0.00 70 ASP A N 8
ATOM 12996 C CA . ASP A 1 51 ? -12.085 10.735 -2.433 1.00 0.00 70 ASP A CA 8
ATOM 12997 C C . ASP A 1 51 ? -12.168 9.209 -2.487 1.00 0.00 70 ASP A C 8
ATOM 12998 O O . ASP A 1 51 ? -11.591 8.525 -1.646 1.00 0.00 70 ASP A O 8
ATOM 13007 N N . PRO A 1 52 ? -12.918 8.664 -3.450 1.00 0.00 71 PRO A N 8
ATOM 13008 C CA . PRO A 1 52 ? -13.068 7.211 -3.631 1.00 0.00 71 PRO A CA 8
ATOM 13009 C C . PRO A 1 52 ? -11.763 6.528 -4.048 1.00 0.00 71 PRO A C 8
ATOM 13010 O O . PRO A 1 52 ? -11.121 6.928 -5.019 1.00 0.00 71 PRO A O 8
ATOM 13021 N N . VAL A 1 53 ? -11.383 5.491 -3.311 1.00 0.00 72 VAL A N 8
ATOM 13022 C CA . VAL A 1 53 ? -10.157 4.765 -3.573 1.00 0.00 72 VAL A CA 8
ATOM 13023 C C . VAL A 1 53 ? -10.450 3.279 -3.792 1.00 0.00 72 VAL A C 8
ATOM 13024 O O . VAL A 1 53 ? -11.454 2.753 -3.307 1.00 0.00 72 VAL A O 8
ATOM 13037 N N . TYR A 1 54 ? -9.597 2.611 -4.547 1.00 0.00 73 TYR A N 8
ATOM 13038 C CA . TYR A 1 54 ? -9.656 1.156 -4.660 1.00 0.00 73 TYR A CA 8
ATOM 13039 C C . TYR A 1 54 ? -8.438 0.550 -3.982 1.00 0.00 73 TYR A C 8
ATOM 13040 O O . TYR A 1 54 ? -7.311 0.924 -4.302 1.00 0.00 73 TYR A O 8
ATOM 13058 N N . VAL A 1 55 ? -8.641 -0.381 -3.055 1.00 0.00 74 VAL A N 8
ATOM 13059 C CA . VAL A 1 55 ? -7.515 -0.967 -2.350 1.00 0.00 74 VAL A CA 8
ATOM 13060 C C . VAL A 1 55 ? -7.133 -2.298 -3.015 1.00 0.00 74 VAL A C 8
ATOM 13061 O O . VAL A 1 55 ? -7.916 -3.258 -3.045 1.00 0.00 74 VAL A O 8
ATOM 13074 N N . TYR A 1 56 ? -5.946 -2.316 -3.617 1.00 0.00 75 TYR A N 8
ATOM 13075 C CA . TYR A 1 56 ? -5.471 -3.481 -4.362 1.00 0.00 75 TYR A CA 8
ATOM 13076 C C . TYR A 1 56 ? -4.876 -4.514 -3.438 1.00 0.00 75 TYR A C 8
ATOM 13077 O O . TYR A 1 56 ? -5.002 -5.715 -3.670 1.00 0.00 75 TYR A O 8
ATOM 13095 N N . TYR A 1 57 ? -4.216 -4.037 -2.398 1.00 0.00 76 TYR A N 8
ATOM 13096 C CA . TYR A 1 57 ? -3.599 -4.915 -1.432 1.00 0.00 76 TYR A CA 8
ATOM 13097 C C . TYR A 1 57 ? -3.268 -4.147 -0.163 1.00 0.00 76 TYR A C 8
ATOM 13098 O O . TYR A 1 57 ? -3.321 -2.915 -0.131 1.00 0.00 76 TYR A O 8
ATOM 13116 N N . LYS A 1 58 ? -2.933 -4.883 0.876 1.00 0.00 77 LYS A N 8
ATOM 13117 C CA . LYS A 1 58 ? -2.664 -4.307 2.180 1.00 0.00 77 LYS A CA 8
ATOM 13118 C C . LYS A 1 58 ? -1.229 -4.608 2.580 1.00 0.00 77 LYS A C 8
ATOM 13119 O O . LYS A 1 58 ? -0.602 -5.487 2.005 1.00 0.00 77 LYS A O 8
ATOM 13138 N N . LEU A 1 59 ? -0.697 -3.875 3.541 1.00 0.00 78 LEU A N 8
ATOM 13139 C CA . LEU A 1 59 ? 0.629 -4.182 4.055 1.00 0.00 78 LEU A CA 8
ATOM 13140 C C . LEU A 1 59 ? 0.495 -5.180 5.193 1.00 0.00 78 LEU A C 8
ATOM 13141 O O . LEU A 1 59 ? -0.422 -5.072 6.008 1.00 0.00 78 LEU A O 8
ATOM 13157 N N . ALA A 1 60 ? 1.389 -6.162 5.225 1.00 0.00 79 ALA A N 8
ATOM 13158 C CA . ALA A 1 60 ? 1.284 -7.270 6.167 1.00 0.00 79 ALA A CA 8
ATOM 13159 C C . ALA A 1 60 ? 1.477 -6.830 7.616 1.00 0.00 79 ALA A C 8
ATOM 13160 O O . ALA A 1 60 ? 2.580 -6.908 8.157 1.00 0.00 79 ALA A O 8
ATOM 13167 N N . ARG A 1 61 ? 0.381 -6.362 8.219 1.00 0.00 80 ARG A N 8
ATOM 13168 C CA . ARG A 1 61 ? 0.327 -6.027 9.642 1.00 0.00 80 ARG A CA 8
ATOM 13169 C C . ARG A 1 61 ? 1.352 -4.955 9.999 1.00 0.00 80 ARG A C 8
ATOM 13170 O O . ARG A 1 61 ? 2.438 -5.254 10.497 1.00 0.00 80 ARG A O 8
ATOM 13191 N N . GLY A 1 62 ? 0.997 -3.704 9.755 1.00 0.00 81 GLY A N 8
ATOM 13192 C CA . GLY A 1 62 ? 1.913 -2.623 10.026 1.00 0.00 81 GLY A CA 8
ATOM 13193 C C . GLY A 1 62 ? 1.200 -1.404 10.549 1.00 0.00 81 GLY A C 8
ATOM 13194 O O . GLY A 1 62 ? 0.422 -0.786 9.829 1.00 0.00 81 GLY A O 8
ATOM 13198 N N . TRP A 1 63 ? 1.435 -1.084 11.813 1.00 0.00 82 TRP A N 8
ATOM 13199 C CA . TRP A 1 63 ? 0.841 0.090 12.425 1.00 0.00 82 TRP A CA 8
ATOM 13200 C C . TRP A 1 63 ? 1.787 1.281 12.367 1.00 0.00 82 TRP A C 8
ATOM 13201 O O . TRP A 1 63 ? 3.000 1.127 12.528 1.00 0.00 82 TRP A O 8
ATOM 13222 N N . PRO A 1 64 ? 1.251 2.486 12.114 1.00 0.00 83 PRO A N 8
ATOM 13223 C CA . PRO A 1 64 ? -0.188 2.696 11.882 1.00 0.00 83 PRO A CA 8
ATOM 13224 C C . PRO A 1 64 ? -0.674 2.000 10.614 1.00 0.00 83 PRO A C 8
ATOM 13225 O O . PRO A 1 64 ? 0.016 1.999 9.593 1.00 0.00 83 PRO A O 8
ATOM 13236 N N . GLU A 1 65 ? -1.874 1.431 10.700 1.00 0.00 84 GLU A N 8
ATOM 13237 C CA . GLU A 1 65 ? -2.428 0.595 9.636 1.00 0.00 84 GLU A CA 8
ATOM 13238 C C . GLU A 1 65 ? -2.436 1.328 8.306 1.00 0.00 84 GLU A C 8
ATOM 13239 O O . GLU A 1 65 ? -3.011 2.407 8.167 1.00 0.00 84 GLU A O 8
ATOM 13251 N N . VAL A 1 66 ? -1.749 0.734 7.362 1.00 0.00 85 VAL A N 8
ATOM 13252 C CA . VAL A 1 66 ? -1.545 1.301 6.041 1.00 0.00 85 VAL A CA 8
ATOM 13253 C C . VAL A 1 66 ? -1.850 0.270 4.949 1.00 0.00 85 VAL A C 8
ATOM 13254 O O . VAL A 1 66 ? -1.696 -0.934 5.149 1.00 0.00 85 VAL A O 8
ATOM 13267 N N . TRP A 1 67 ? -2.258 0.773 3.803 1.00 0.00 86 TRP A N 8
ATOM 13268 C CA . TRP A 1 67 ? -2.665 -0.042 2.658 1.00 0.00 86 TRP A CA 8
ATOM 13269 C C . TRP A 1 67 ? -2.085 0.555 1.386 1.00 0.00 86 TRP A C 8
ATOM 13270 O O . TRP A 1 67 ? -1.357 1.545 1.442 1.00 0.00 86 TRP A O 8
ATOM 13291 N N . ALA A 1 68 ? -2.403 -0.043 0.246 1.00 0.00 87 ALA A N 8
ATOM 13292 C CA . ALA A 1 68 ? -2.003 0.517 -1.033 1.00 0.00 87 ALA A CA 8
ATOM 13293 C C . ALA A 1 68 ? -3.105 0.356 -2.072 1.00 0.00 87 ALA A C 8
ATOM 13294 O O . ALA A 1 68 ? -3.686 -0.722 -2.225 1.00 0.00 87 ALA A O 8
ATOM 13301 N N . GLY A 1 69 ? -3.386 1.433 -2.785 1.00 0.00 88 GLY A N 8
ATOM 13302 C CA . GLY A 1 69 ? -4.441 1.421 -3.773 1.00 0.00 88 GLY A CA 8
ATOM 13303 C C . GLY A 1 69 ? -4.316 2.565 -4.746 1.00 0.00 88 GLY A C 8
ATOM 13304 O O . GLY A 1 69 ? -3.315 3.286 -4.736 1.00 0.00 88 GLY A O 8
ATOM 13308 N N . SER A 1 70 ? -5.324 2.738 -5.585 1.00 0.00 89 SER A N 8
ATOM 13309 C CA . SER A 1 70 ? -5.302 3.792 -6.578 1.00 0.00 89 SER A CA 8
ATOM 13310 C C . SER A 1 70 ? -6.337 4.861 -6.250 1.00 0.00 89 SER A C 8
ATOM 13311 O O . SER A 1 70 ? -7.465 4.555 -5.848 1.00 0.00 89 SER A O 8
ATOM 13319 N N . VAL A 1 71 ? -5.933 6.108 -6.417 1.00 0.00 90 VAL A N 8
ATOM 13320 C CA . VAL A 1 71 ? -6.792 7.253 -6.174 1.00 0.00 90 VAL A CA 8
ATOM 13321 C C . VAL A 1 71 ? -6.660 8.228 -7.336 1.00 0.00 90 VAL A C 8
ATOM 13322 O O . VAL A 1 71 ? -5.825 9.137 -7.310 1.00 0.00 90 VAL A O 8
ATOM 13335 N N . GLY A 1 72 ? -7.455 8.005 -8.371 1.00 0.00 91 GLY A N 8
ATOM 13336 C CA . GLY A 1 72 ? -7.377 8.827 -9.558 1.00 0.00 91 GLY A CA 8
ATOM 13337 C C . GLY A 1 72 ? -6.080 8.606 -10.309 1.00 0.00 91 GLY A C 8
ATOM 13338 O O . GLY A 1 72 ? -5.957 7.657 -11.081 1.00 0.00 91 GLY A O 8
ATOM 13342 N N . ARG A 1 73 ? -5.105 9.468 -10.062 1.00 0.00 92 ARG A N 8
ATOM 13343 C CA . ARG A 1 73 ? -3.817 9.380 -10.733 1.00 0.00 92 ARG A CA 8
ATOM 13344 C C . ARG A 1 73 ? -2.762 8.768 -9.817 1.00 0.00 92 ARG A C 8
ATOM 13345 O O . ARG A 1 73 ? -1.753 8.239 -10.280 1.00 0.00 92 ARG A O 8
ATOM 13366 N N . THR A 1 74 ? -3.003 8.822 -8.523 1.00 0.00 93 THR A N 8
ATOM 13367 C CA . THR A 1 74 ? -2.021 8.366 -7.562 1.00 0.00 93 THR A CA 8
ATOM 13368 C C . THR A 1 74 ? -2.225 6.912 -7.181 1.00 0.00 93 THR A C 8
ATOM 13369 O O . THR A 1 74 ? -3.335 6.480 -6.877 1.00 0.00 93 THR A O 8
ATOM 13380 N N . PHE A 1 75 ? -1.137 6.172 -7.214 1.00 0.00 94 PHE A N 8
ATOM 13381 C CA . PHE A 1 75 ? -1.130 4.774 -6.818 1.00 0.00 94 PHE A CA 8
ATOM 13382 C C . PHE A 1 75 ? 0.093 4.496 -5.955 1.00 0.00 94 PHE A C 8
ATOM 13383 O O . PHE A 1 75 ? 1.215 4.845 -6.322 1.00 0.00 94 PHE A O 8
ATOM 13400 N N . GLY A 1 76 ? -0.132 3.878 -4.813 1.00 0.00 95 GLY A N 8
ATOM 13401 C CA . GLY A 1 76 ? 0.945 3.613 -3.885 1.00 0.00 95 GLY A CA 8
ATOM 13402 C C . GLY A 1 76 ? 0.413 3.287 -2.511 1.00 0.00 95 GLY A C 8
ATOM 13403 O O . GLY A 1 76 ? -0.724 2.835 -2.387 1.00 0.00 95 GLY A O 8
ATOM 13407 N N . TYR A 1 77 ? 1.202 3.547 -1.480 1.00 0.00 96 TYR A N 8
ATOM 13408 C CA . TYR A 1 77 ? 0.809 3.187 -0.128 1.00 0.00 96 TYR A CA 8
ATOM 13409 C C . TYR A 1 77 ? 0.293 4.402 0.635 1.00 0.00 96 TYR A C 8
ATOM 13410 O O . TYR A 1 77 ? 0.667 5.528 0.333 1.00 0.00 96 TYR A O 8
ATOM 13428 N N . PHE A 1 78 ? -0.597 4.162 1.588 1.00 0.00 97 PHE A N 8
ATOM 13429 C CA . PHE A 1 78 ? -1.199 5.222 2.395 1.00 0.00 97 PHE A CA 8
ATOM 13430 C C . PHE A 1 78 ? -1.898 4.600 3.602 1.00 0.00 97 PHE A C 8
ATOM 13431 O O . PHE A 1 78 ? -2.372 3.468 3.524 1.00 0.00 97 PHE A O 8
ATOM 13448 N N . PRO A 1 79 ? -1.981 5.318 4.733 1.00 0.00 98 PRO A N 8
ATOM 13449 C CA . PRO A 1 79 ? -2.522 4.769 5.975 1.00 0.00 98 PRO A CA 8
ATOM 13450 C C . PRO A 1 79 ? -4.012 4.471 5.860 1.00 0.00 98 PRO A C 8
ATOM 13451 O O . PRO A 1 79 ? -4.821 5.360 5.594 1.00 0.00 98 PRO A O 8
ATOM 13462 N N . LYS A 1 80 ? -4.346 3.207 6.059 1.00 0.00 99 LYS A N 8
ATOM 13463 C CA . LYS A 1 80 ? -5.718 2.735 6.094 1.00 0.00 99 LYS A CA 8
ATOM 13464 C C . LYS A 1 80 ? -6.534 3.533 7.093 1.00 0.00 99 LYS A C 8
ATOM 13465 O O . LYS A 1 80 ? -7.703 3.822 6.869 1.00 0.00 99 LYS A O 8
ATOM 13484 N N . ASP A 1 81 ? -5.894 3.854 8.205 1.00 0.00 100 ASP A N 8
ATOM 13485 C CA . ASP A 1 81 ? -6.474 4.723 9.236 1.00 0.00 100 ASP A CA 8
ATOM 13486 C C . ASP A 1 81 ? -7.073 5.998 8.648 1.00 0.00 100 ASP A C 8
ATOM 13487 O O . ASP A 1 81 ? -7.996 6.584 9.216 1.00 0.00 100 ASP A O 8
ATOM 13496 N N . LEU A 1 82 ? -6.567 6.406 7.499 1.00 0.00 101 LEU A N 8
ATOM 13497 C CA . LEU A 1 82 ? -6.972 7.655 6.894 1.00 0.00 101 LEU A CA 8
ATOM 13498 C C . LEU A 1 82 ? -8.055 7.436 5.846 1.00 0.00 101 LEU A C 8
ATOM 13499 O O . LEU A 1 82 ? -8.477 8.382 5.176 1.00 0.00 101 LEU A O 8
ATOM 13515 N N . ILE A 1 83 ? -8.520 6.192 5.706 1.00 0.00 102 ILE A N 8
ATOM 13516 C CA . ILE A 1 83 ? -9.686 5.923 4.873 1.00 0.00 102 ILE A CA 8
ATOM 13517 C C . ILE A 1 83 ? -10.622 4.928 5.541 1.00 0.00 102 ILE A C 8
ATOM 13518 O O . ILE A 1 83 ? -10.378 4.464 6.653 1.00 0.00 102 ILE A O 8
ATOM 13534 N N . GLN A 1 84 ? -11.703 4.623 4.849 1.00 0.00 103 GLN A N 8
ATOM 13535 C CA . GLN A 1 84 ? -12.654 3.644 5.289 1.00 0.00 103 GLN A CA 8
ATOM 13536 C C . GLN A 1 84 ? -13.112 2.816 4.096 1.00 0.00 103 GLN A C 8
ATOM 13537 O O . GLN A 1 84 ? -13.462 3.361 3.051 1.00 0.00 103 GLN A O 8
ATOM 13551 N N . VAL A 1 85 ? -13.064 1.501 4.252 1.00 0.00 104 VAL A N 8
ATOM 13552 C CA . VAL A 1 85 ? -13.585 0.583 3.268 1.00 0.00 104 VAL A CA 8
ATOM 13553 C C . VAL A 1 85 ? -15.068 0.855 3.017 1.00 0.00 104 VAL A C 8
ATOM 13554 O O . VAL A 1 85 ? -15.895 0.742 3.913 1.00 0.00 104 VAL A O 8
ATOM 13567 N N . VAL A 1 86 ? -15.398 1.184 1.792 1.00 0.00 105 VAL A N 8
ATOM 13568 C CA . VAL A 1 86 ? -16.755 1.554 1.449 1.00 0.00 105 VAL A CA 8
ATOM 13569 C C . VAL A 1 86 ? -17.483 0.324 0.955 1.00 0.00 105 VAL A C 8
ATOM 13570 O O . VAL A 1 86 ? -18.713 0.262 0.933 1.00 0.00 105 VAL A O 8
ATOM 13583 N N . HIS A 1 87 ? -16.682 -0.662 0.595 1.00 0.00 106 HIS A N 8
ATOM 13584 C CA . HIS A 1 87 ? -17.182 -1.955 0.127 1.00 0.00 106 HIS A CA 8
ATOM 13585 C C . HIS A 1 87 ? -16.017 -2.828 -0.291 1.00 0.00 106 HIS A C 8
ATOM 13586 O O . HIS A 1 87 ? -15.228 -2.440 -1.138 1.00 0.00 106 HIS A O 8
ATOM 13601 N N . GLU A 1 88 ? -15.900 -4.000 0.291 1.00 0.00 107 GLU A N 8
ATOM 13602 C CA . GLU A 1 88 ? -14.808 -4.882 -0.056 1.00 0.00 107 GLU A CA 8
ATOM 13603 C C . GLU A 1 88 ? -15.284 -5.990 -0.986 1.00 0.00 107 GLU A C 8
ATOM 13604 O O . GLU A 1 88 ? -16.428 -6.436 -0.911 1.00 0.00 107 GLU A O 8
ATOM 13616 N N . TYR A 1 89 ? -14.410 -6.387 -1.899 1.00 0.00 108 TYR A N 8
ATOM 13617 C CA . TYR A 1 89 ? -14.723 -7.445 -2.845 1.00 0.00 108 TYR A CA 8
ATOM 13618 C C . TYR A 1 89 ? -14.522 -8.812 -2.226 1.00 0.00 108 TYR A C 8
ATOM 13619 O O . TYR A 1 89 ? -15.270 -9.746 -2.500 1.00 0.00 108 TYR A O 8
ATOM 13637 N N . THR A 1 90 ? -13.516 -8.923 -1.384 1.00 0.00 109 THR A N 8
ATOM 13638 C CA . THR A 1 90 ? -13.198 -10.186 -0.759 1.00 0.00 109 THR A CA 8
ATOM 13639 C C . THR A 1 90 ? -12.472 -9.965 0.563 1.00 0.00 109 THR A C 8
ATOM 13640 O O . THR A 1 90 ? -11.820 -8.940 0.765 1.00 0.00 109 THR A O 8
ATOM 13651 N N . LYS A 1 91 ? -12.609 -10.927 1.458 1.00 0.00 110 LYS A N 8
ATOM 13652 C CA . LYS A 1 91 ? -11.889 -10.922 2.717 1.00 0.00 110 LYS A CA 8
ATOM 13653 C C . LYS A 1 91 ? -10.702 -11.883 2.615 1.00 0.00 110 LYS A C 8
ATOM 13654 O O . LYS A 1 91 ? -10.201 -12.403 3.612 1.00 0.00 110 LYS A O 8
ATOM 13673 N N . GLU A 1 92 ? -10.262 -12.111 1.384 1.00 0.00 111 GLU A N 8
ATOM 13674 C CA . GLU A 1 92 ? -9.119 -12.982 1.134 1.00 0.00 111 GLU A CA 8
ATOM 13675 C C . GLU A 1 92 ? -7.824 -12.263 1.448 1.00 0.00 111 GLU A C 8
ATOM 13676 O O . GLU A 1 92 ? -7.602 -11.138 1.000 1.00 0.00 111 GLU A O 8
ATOM 13688 N N . GLU A 1 93 ? -6.970 -12.916 2.212 1.00 0.00 112 GLU A N 8
ATOM 13689 C CA . GLU A 1 93 ? -5.731 -12.303 2.651 1.00 0.00 112 GLU A CA 8
ATOM 13690 C C . GLU A 1 93 ? -4.551 -13.239 2.442 1.00 0.00 112 GLU A C 8
ATOM 13691 O O . GLU A 1 93 ? -4.193 -14.023 3.321 1.00 0.00 112 GLU A O 8
ATOM 13703 N N . LEU A 1 94 ? -3.968 -13.149 1.263 1.00 0.00 113 LEU A N 8
ATOM 13704 C CA . LEU A 1 94 ? -2.757 -13.883 0.929 1.00 0.00 113 LEU A CA 8
ATOM 13705 C C . LEU A 1 94 ? -1.546 -13.041 1.277 1.00 0.00 113 LEU A C 8
ATOM 13706 O O . LEU A 1 94 ? -1.648 -11.818 1.350 1.00 0.00 113 LEU A O 8
ATOM 13722 N N . GLN A 1 95 ? -0.406 -13.673 1.482 1.00 0.00 114 GLN A N 8
ATOM 13723 C CA . GLN A 1 95 ? 0.790 -12.935 1.833 1.00 0.00 114 GLN A CA 8
ATOM 13724 C C . GLN A 1 95 ? 1.829 -13.056 0.728 1.00 0.00 114 GLN A C 8
ATOM 13725 O O . GLN A 1 95 ? 2.547 -14.053 0.630 1.00 0.00 114 GLN A O 8
ATOM 13739 N N . VAL A 1 96 ? 1.915 -12.027 -0.090 1.00 0.00 115 VAL A N 8
ATOM 13740 C CA . VAL A 1 96 ? 2.835 -12.009 -1.213 1.00 0.00 115 VAL A CA 8
ATOM 13741 C C . VAL A 1 96 ? 4.019 -11.096 -0.900 1.00 0.00 115 VAL A C 8
ATOM 13742 O O . VAL A 1 96 ? 3.836 -9.943 -0.524 1.00 0.00 115 VAL A O 8
ATOM 13755 N N . PRO A 1 97 ? 5.254 -11.591 -1.035 1.00 0.00 116 PRO A N 8
ATOM 13756 C CA . PRO A 1 97 ? 6.441 -10.804 -0.718 1.00 0.00 116 PRO A CA 8
ATOM 13757 C C . PRO A 1 97 ? 6.779 -9.808 -1.821 1.00 0.00 116 PRO A C 8
ATOM 13758 O O . PRO A 1 97 ? 6.394 -9.991 -2.978 1.00 0.00 116 PRO A O 8
ATOM 13769 N N . THR A 1 98 ? 7.476 -8.748 -1.461 1.00 0.00 117 THR A N 8
ATOM 13770 C CA . THR A 1 98 ? 7.894 -7.760 -2.444 1.00 0.00 117 THR A CA 8
ATOM 13771 C C . THR A 1 98 ? 9.332 -8.009 -2.881 1.00 0.00 117 THR A C 8
ATOM 13772 O O . THR A 1 98 ? 10.182 -8.386 -2.071 1.00 0.00 117 THR A O 8
ATOM 13783 N N . ASP A 1 99 ? 9.589 -7.816 -4.166 1.00 0.00 118 ASP A N 8
ATOM 13784 C CA . ASP A 1 99 ? 10.950 -7.866 -4.694 1.00 0.00 118 ASP A CA 8
ATOM 13785 C C . ASP A 1 99 ? 11.717 -6.669 -4.175 1.00 0.00 118 ASP A C 8
ATOM 13786 O O . ASP A 1 99 ? 11.106 -5.660 -3.829 1.00 0.00 118 ASP A O 8
ATOM 13795 N N . GLU A 1 100 ? 13.034 -6.750 -4.139 1.00 0.00 119 GLU A N 8
ATOM 13796 C CA . GLU A 1 100 ? 13.825 -5.620 -3.686 1.00 0.00 119 GLU A CA 8
ATOM 13797 C C . GLU A 1 100 ? 13.575 -4.391 -4.555 1.00 0.00 119 GLU A C 8
ATOM 13798 O O . GLU A 1 100 ? 13.598 -3.258 -4.069 1.00 0.00 119 GLU A O 8
ATOM 13810 N N . THR A 1 101 ? 13.301 -4.621 -5.830 1.00 0.00 120 THR A N 8
ATOM 13811 C CA . THR A 1 101 ? 13.063 -3.537 -6.764 1.00 0.00 120 THR A CA 8
ATOM 13812 C C . THR A 1 101 ? 11.585 -3.422 -7.135 1.00 0.00 120 THR A C 8
ATOM 13813 O O . THR A 1 101 ? 11.224 -2.652 -8.022 1.00 0.00 120 THR A O 8
ATOM 13824 N N . ASP A 1 102 ? 10.738 -4.204 -6.456 1.00 0.00 121 ASP A N 8
ATOM 13825 C CA . ASP A 1 102 ? 9.293 -4.199 -6.697 1.00 0.00 121 ASP A CA 8
ATOM 13826 C C . ASP A 1 102 ? 8.763 -2.775 -6.614 1.00 0.00 121 ASP A C 8
ATOM 13827 O O . ASP A 1 102 ? 7.963 -2.343 -7.441 1.00 0.00 121 ASP A O 8
ATOM 13836 N N . PHE A 1 103 ? 9.240 -2.046 -5.612 1.00 0.00 122 PHE A N 8
ATOM 13837 C CA . PHE A 1 103 ? 8.855 -0.656 -5.412 1.00 0.00 122 PHE A CA 8
ATOM 13838 C C . PHE A 1 103 ? 10.082 0.179 -5.083 1.00 0.00 122 PHE A C 8
ATOM 13839 O O . PHE A 1 103 ? 10.406 0.395 -3.915 1.00 0.00 122 PHE A O 8
ATOM 13856 N N . VAL A 1 104 ? 10.772 0.622 -6.119 1.00 0.00 123 VAL A N 8
ATOM 13857 C CA . VAL A 1 104 ? 11.981 1.414 -5.954 1.00 0.00 123 VAL A CA 8
ATOM 13858 C C . VAL A 1 104 ? 11.781 2.827 -6.473 1.00 0.00 123 VAL A C 8
ATOM 13859 O O . VAL A 1 104 ? 11.199 3.035 -7.537 1.00 0.00 123 VAL A O 8
ATOM 13872 N N . CYS A 1 105 ? 12.260 3.790 -5.711 1.00 0.00 124 CYS A N 8
ATOM 13873 C CA . CYS A 1 105 ? 12.086 5.190 -6.052 1.00 0.00 124 CYS A CA 8
ATOM 13874 C C . CYS A 1 105 ? 13.428 5.853 -6.319 1.00 0.00 124 CYS A C 8
ATOM 13875 O O . CYS A 1 105 ? 14.219 6.066 -5.399 1.00 0.00 124 CYS A O 8
ATOM 13882 N N . PHE A 1 106 ? 13.689 6.163 -7.579 1.00 0.00 125 PHE A N 8
ATOM 13883 C CA . PHE A 1 106 ? 14.910 6.855 -7.956 1.00 0.00 125 PHE A CA 8
ATOM 13884 C C . PHE A 1 106 ? 14.567 8.142 -8.696 1.00 0.00 125 PHE A C 8
ATOM 13885 O O . PHE A 1 106 ? 13.560 8.208 -9.405 1.00 0.00 125 PHE A O 8
ATOM 13902 N N . ASP A 1 107 ? 15.400 9.160 -8.534 1.00 0.00 126 ASP A N 8
ATOM 13903 C CA . ASP A 1 107 ? 15.141 10.461 -9.140 1.00 0.00 126 ASP A CA 8
ATOM 13904 C C . ASP A 1 107 ? 16.400 11.003 -9.806 1.00 0.00 126 ASP A C 8
ATOM 13905 O O . ASP A 1 107 ? 17.238 11.631 -9.161 1.00 0.00 126 ASP A O 8
ATOM 13914 N N . GLY A 1 108 ? 16.542 10.734 -11.094 1.00 0.00 127 GLY A N 8
ATOM 13915 C CA . GLY A 1 108 ? 17.689 11.225 -11.830 1.00 0.00 127 GLY A CA 8
ATOM 13916 C C . GLY A 1 108 ? 18.733 10.151 -12.057 1.00 0.00 127 GLY A C 8
ATOM 13917 O O . GLY A 1 108 ? 19.487 10.206 -13.031 1.00 0.00 127 GLY A O 8
ATOM 13921 N N . GLY A 1 109 ? 18.776 9.171 -11.164 1.00 0.00 128 GLY A N 8
ATOM 13922 C CA . GLY A 1 109 ? 19.701 8.068 -11.326 1.00 0.00 128 GLY A CA 8
ATOM 13923 C C . GLY A 1 109 ? 20.397 7.692 -10.034 1.00 0.00 128 GLY A C 8
ATOM 13924 O O . GLY A 1 109 ? 21.243 8.434 -9.532 1.00 0.00 128 GLY A O 8
ATOM 13928 N N . ARG A 1 110 ? 20.029 6.543 -9.494 1.00 0.00 129 ARG A N 8
ATOM 13929 C CA . ARG A 1 110 ? 20.632 6.021 -8.282 1.00 0.00 129 ARG A CA 8
ATOM 13930 C C . ARG A 1 110 ? 20.747 4.506 -8.394 1.00 0.00 129 ARG A C 8
ATOM 13931 O O . ARG A 1 110 ? 19.748 3.821 -8.618 1.00 0.00 129 ARG A O 8
ATOM 13952 N N . ASP A 1 111 ? 21.958 3.990 -8.266 1.00 0.00 130 ASP A N 8
ATOM 13953 C CA . ASP A 1 111 ? 22.182 2.551 -8.343 1.00 0.00 130 ASP A CA 8
ATOM 13954 C C . ASP A 1 111 ? 22.070 1.919 -6.963 1.00 0.00 130 ASP A C 8
ATOM 13955 O O . ASP A 1 111 ? 21.783 0.728 -6.830 1.00 0.00 130 ASP A O 8
ATOM 13964 N N . ASP A 1 112 ? 22.279 2.734 -5.941 1.00 0.00 131 ASP A N 8
ATOM 13965 C CA . ASP A 1 112 ? 22.267 2.269 -4.562 1.00 0.00 131 ASP A CA 8
ATOM 13966 C C . ASP A 1 112 ? 22.343 3.457 -3.616 1.00 0.00 131 ASP A C 8
ATOM 13967 O O . ASP A 1 112 ? 23.394 4.129 -3.591 1.00 0.00 131 ASP A O 8
ATOM 13977 N N . MET A 1 1 ? 12.662 3.194 14.696 1.00 0.00 20 MET A N 9
ATOM 13978 C CA . MET A 1 1 ? 13.315 3.538 13.413 1.00 0.00 20 MET A CA 9
ATOM 13979 C C . MET A 1 1 ? 14.606 4.301 13.674 1.00 0.00 20 MET A C 9
ATOM 13980 O O . MET A 1 1 ? 14.595 5.332 14.341 1.00 0.00 20 MET A O 9
ATOM 13996 N N . PRO A 1 2 ? 15.740 3.803 13.152 1.00 0.00 21 PRO A N 9
ATOM 13997 C CA . PRO A 1 2 ? 17.051 4.401 13.404 1.00 0.00 21 PRO A CA 9
ATOM 13998 C C . PRO A 1 2 ? 17.290 5.676 12.598 1.00 0.00 21 PRO A C 9
ATOM 13999 O O . PRO A 1 2 ? 18.292 6.363 12.791 1.00 0.00 21 PRO A O 9
ATOM 14010 N N . GLY A 1 3 ? 16.370 5.985 11.693 1.00 0.00 22 GLY A N 9
ATOM 14011 C CA . GLY A 1 3 ? 16.521 7.160 10.859 1.00 0.00 22 GLY A CA 9
ATOM 14012 C C . GLY A 1 3 ? 17.491 6.913 9.726 1.00 0.00 22 GLY A C 9
ATOM 14013 O O . GLY A 1 3 ? 17.994 7.849 9.105 1.00 0.00 22 GLY A O 9
ATOM 14017 N N . GLN A 1 4 ? 17.741 5.642 9.453 1.00 0.00 23 GLN A N 9
ATOM 14018 C CA . GLN A 1 4 ? 18.713 5.246 8.450 1.00 0.00 23 GLN A CA 9
ATOM 14019 C C . GLN A 1 4 ? 18.117 4.146 7.583 1.00 0.00 23 GLN A C 9
ATOM 14020 O O . GLN A 1 4 ? 17.995 3.004 8.022 1.00 0.00 23 GLN A O 9
ATOM 14034 N N . LEU A 1 5 ? 17.725 4.513 6.367 1.00 0.00 24 LEU A N 9
ATOM 14035 C CA . LEU A 1 5 ? 17.063 3.596 5.438 1.00 0.00 24 LEU A CA 9
ATOM 14036 C C . LEU A 1 5 ? 15.831 2.959 6.074 1.00 0.00 24 LEU A C 9
ATOM 14037 O O . LEU A 1 5 ? 15.727 1.735 6.199 1.00 0.00 24 LEU A O 9
ATOM 14053 N N . ASP A 1 6 ? 14.903 3.809 6.476 1.00 0.00 25 ASP A N 9
ATOM 14054 C CA . ASP A 1 6 ? 13.632 3.372 7.038 1.00 0.00 25 ASP A CA 9
ATOM 14055 C C . ASP A 1 6 ? 12.674 2.981 5.923 1.00 0.00 25 ASP A C 9
ATOM 14056 O O . ASP A 1 6 ? 12.890 3.357 4.771 1.00 0.00 25 ASP A O 9
ATOM 14065 N N . PRO A 1 7 ? 11.616 2.222 6.237 1.00 0.00 26 PRO A N 9
ATOM 14066 C CA . PRO A 1 7 ? 10.667 1.726 5.232 1.00 0.00 26 PRO A CA 9
ATOM 14067 C C . PRO A 1 7 ? 10.158 2.823 4.298 1.00 0.00 26 PRO A C 9
ATOM 14068 O O . PRO A 1 7 ? 10.081 2.638 3.086 1.00 0.00 26 PRO A O 9
ATOM 14079 N N . SER A 1 8 ? 9.844 3.977 4.859 1.00 0.00 27 SER A N 9
ATOM 14080 C CA . SER A 1 8 ? 9.284 5.066 4.078 1.00 0.00 27 SER A CA 9
ATOM 14081 C C . SER A 1 8 ? 10.384 5.887 3.393 1.00 0.00 27 SER A C 9
ATOM 14082 O O . SER A 1 8 ? 10.099 6.779 2.597 1.00 0.00 27 SER A O 9
ATOM 14090 N N . THR A 1 9 ? 11.643 5.569 3.678 1.00 0.00 28 THR A N 9
ATOM 14091 C CA . THR A 1 9 ? 12.758 6.341 3.142 1.00 0.00 28 THR A CA 9
ATOM 14092 C C . THR A 1 9 ? 13.721 5.459 2.357 1.00 0.00 28 THR A C 9
ATOM 14093 O O . THR A 1 9 ? 14.547 4.751 2.934 1.00 0.00 28 THR A O 9
ATOM 14104 N N . GLY A 1 10 ? 13.595 5.483 1.036 1.00 0.00 29 GLY A N 9
ATOM 14105 C CA . GLY A 1 10 ? 14.489 4.713 0.196 1.00 0.00 29 GLY A CA 9
ATOM 14106 C C . GLY A 1 10 ? 14.050 3.270 0.047 1.00 0.00 29 GLY A C 9
ATOM 14107 O O . GLY A 1 10 ? 14.260 2.647 -0.994 1.00 0.00 29 GLY A O 9
ATOM 14111 N N . ARG A 1 11 ? 13.442 2.740 1.094 1.00 0.00 30 ARG A N 9
ATOM 14112 C CA . ARG A 1 11 ? 12.936 1.377 1.093 1.00 0.00 30 ARG A CA 9
ATOM 14113 C C . ARG A 1 11 ? 11.448 1.373 0.755 1.00 0.00 30 ARG A C 9
ATOM 14114 O O . ARG A 1 11 ? 10.927 2.341 0.189 1.00 0.00 30 ARG A O 9
ATOM 14135 N N . ARG A 1 12 ? 10.764 0.285 1.092 1.00 0.00 31 ARG A N 9
ATOM 14136 C CA . ARG A 1 12 ? 9.328 0.220 0.906 1.00 0.00 31 ARG A CA 9
ATOM 14137 C C . ARG A 1 12 ? 8.646 -0.277 2.182 1.00 0.00 31 ARG A C 9
ATOM 14138 O O . ARG A 1 12 ? 9.289 -0.424 3.221 1.00 0.00 31 ARG A O 9
ATOM 14159 N N . PHE A 1 13 ? 7.347 -0.526 2.083 1.00 0.00 32 PHE A N 9
ATOM 14160 C CA . PHE A 1 13 ? 6.531 -1.000 3.200 1.00 0.00 32 PHE A CA 9
ATOM 14161 C C . PHE A 1 13 ? 6.956 -2.401 3.672 1.00 0.00 32 PHE A C 9
ATOM 14162 O O . PHE A 1 13 ? 8.065 -2.859 3.385 1.00 0.00 32 PHE A O 9
ATOM 14179 N N . SER A 1 14 ? 6.059 -3.060 4.405 1.00 0.00 33 SER A N 9
ATOM 14180 C CA . SER A 1 14 ? 6.291 -4.400 4.942 1.00 0.00 33 SER A CA 9
ATOM 14181 C C . SER A 1 14 ? 6.850 -5.347 3.878 1.00 0.00 33 SER A C 9
ATOM 14182 O O . SER A 1 14 ? 6.550 -5.223 2.686 1.00 0.00 33 SER A O 9
ATOM 14190 N N . GLU A 1 15 ? 7.664 -6.302 4.324 1.00 0.00 34 GLU A N 9
ATOM 14191 C CA . GLU A 1 15 ? 8.311 -7.248 3.426 1.00 0.00 34 GLU A CA 9
ATOM 14192 C C . GLU A 1 15 ? 7.307 -8.240 2.855 1.00 0.00 34 GLU A C 9
ATOM 14193 O O . GLU A 1 15 ? 7.628 -9.009 1.950 1.00 0.00 34 GLU A O 9
ATOM 14205 N N . HIS A 1 16 ? 6.094 -8.227 3.387 1.00 0.00 35 HIS A N 9
ATOM 14206 C CA . HIS A 1 16 ? 5.035 -9.065 2.857 1.00 0.00 35 HIS A CA 9
ATOM 14207 C C . HIS A 1 16 ? 3.759 -8.251 2.688 1.00 0.00 35 HIS A C 9
ATOM 14208 O O . HIS A 1 16 ? 3.390 -7.462 3.561 1.00 0.00 35 HIS A O 9
ATOM 14223 N N . LYS A 1 17 ? 3.097 -8.443 1.561 1.00 0.00 36 LYS A N 9
ATOM 14224 C CA . LYS A 1 17 ? 1.862 -7.743 1.259 1.00 0.00 36 LYS A CA 9
ATOM 14225 C C . LYS A 1 17 ? 0.701 -8.724 1.257 1.00 0.00 36 LYS A C 9
ATOM 14226 O O . LYS A 1 17 ? 0.836 -9.858 0.802 1.00 0.00 36 LYS A O 9
ATOM 14245 N N . LEU A 1 18 ? -0.427 -8.294 1.779 1.00 0.00 37 LEU A N 9
ATOM 14246 C CA . LEU A 1 18 ? -1.602 -9.129 1.827 1.00 0.00 37 LEU A CA 9
ATOM 14247 C C . LEU A 1 18 ? -2.524 -8.764 0.684 1.00 0.00 37 LEU A C 9
ATOM 14248 O O . LEU A 1 18 ? -2.998 -7.636 0.610 1.00 0.00 37 LEU A O 9
ATOM 14264 N N . CYS A 1 19 ? -2.784 -9.703 -0.194 1.00 0.00 38 CYS A N 9
ATOM 14265 C CA . CYS A 1 19 ? -3.555 -9.410 -1.389 1.00 0.00 38 CYS A CA 9
ATOM 14266 C C . CYS A 1 19 ? -4.736 -10.359 -1.539 1.00 0.00 38 CYS A C 9
ATOM 14267 O O . CYS A 1 19 ? -4.746 -11.448 -0.974 1.00 0.00 38 CYS A O 9
ATOM 14274 N N . ALA A 1 20 ? -5.736 -9.930 -2.306 1.00 0.00 39 ALA A N 9
ATOM 14275 C CA . ALA A 1 20 ? -6.898 -10.763 -2.616 1.00 0.00 39 ALA A CA 9
ATOM 14276 C C . ALA A 1 20 ? -6.528 -11.820 -3.638 1.00 0.00 39 ALA A C 9
ATOM 14277 O O . ALA A 1 20 ? -7.327 -12.685 -3.987 1.00 0.00 39 ALA A O 9
ATOM 14284 N N . ASP A 1 21 ? -5.308 -11.719 -4.115 1.00 0.00 40 ASP A N 9
ATOM 14285 C CA . ASP A 1 21 ? -4.792 -12.578 -5.155 1.00 0.00 40 ASP A CA 9
ATOM 14286 C C . ASP A 1 21 ? -3.281 -12.627 -5.027 1.00 0.00 40 ASP A C 9
ATOM 14287 O O . ASP A 1 21 ? -2.662 -11.645 -4.639 1.00 0.00 40 ASP A O 9
ATOM 14296 N N . ASP A 1 22 ? -2.700 -13.781 -5.322 1.00 0.00 41 ASP A N 9
ATOM 14297 C CA . ASP A 1 22 ? -1.259 -13.988 -5.188 1.00 0.00 41 ASP A CA 9
ATOM 14298 C C . ASP A 1 22 ? -0.446 -13.050 -6.088 1.00 0.00 41 ASP A C 9
ATOM 14299 O O . ASP A 1 22 ? 0.728 -12.796 -5.830 1.00 0.00 41 ASP A O 9
ATOM 14308 N N . GLU A 1 23 ? -1.073 -12.515 -7.126 1.00 0.00 42 GLU A N 9
ATOM 14309 C CA . GLU A 1 23 ? -0.407 -11.559 -8.001 1.00 0.00 42 GLU A CA 9
ATOM 14310 C C . GLU A 1 23 ? -0.833 -10.156 -7.617 1.00 0.00 42 GLU A C 9
ATOM 14311 O O . GLU A 1 23 ? -0.390 -9.163 -8.200 1.00 0.00 42 GLU A O 9
ATOM 14323 N N . CYS A 1 24 ? -1.707 -10.107 -6.618 1.00 0.00 43 CYS A N 9
ATOM 14324 C CA . CYS A 1 24 ? -2.324 -8.880 -6.144 1.00 0.00 43 CYS A CA 9
ATOM 14325 C C . CYS A 1 24 ? -3.038 -8.170 -7.286 1.00 0.00 43 CYS A C 9
ATOM 14326 O O . CYS A 1 24 ? -3.075 -6.942 -7.352 1.00 0.00 43 CYS A O 9
ATOM 14333 N N . SER A 1 25 ? -3.608 -8.963 -8.183 1.00 0.00 44 SER A N 9
ATOM 14334 C CA . SER A 1 25 ? -4.269 -8.435 -9.360 1.00 0.00 44 SER A CA 9
ATOM 14335 C C . SER A 1 25 ? -5.773 -8.299 -9.122 1.00 0.00 44 SER A C 9
ATOM 14336 O O . SER A 1 25 ? -6.512 -7.836 -9.991 1.00 0.00 44 SER A O 9
ATOM 14344 N N . MET A 1 26 ? -6.224 -8.685 -7.934 1.00 0.00 45 MET A N 9
ATOM 14345 C CA . MET A 1 26 ? -7.639 -8.620 -7.605 1.00 0.00 45 MET A CA 9
ATOM 14346 C C . MET A 1 26 ? -7.866 -7.659 -6.451 1.00 0.00 45 MET A C 9
ATOM 14347 O O . MET A 1 26 ? -7.178 -7.730 -5.432 1.00 0.00 45 MET A O 9
ATOM 14361 N N . LEU A 1 27 ? -8.808 -6.745 -6.636 1.00 0.00 46 LEU A N 9
ATOM 14362 C CA . LEU A 1 27 ? -9.200 -5.819 -5.590 1.00 0.00 46 LEU A CA 9
ATOM 14363 C C . LEU A 1 27 ? -9.711 -6.530 -4.355 1.00 0.00 46 LEU A C 9
ATOM 14364 O O . LEU A 1 27 ? -10.426 -7.530 -4.433 1.00 0.00 46 LEU A O 9
ATOM 14380 N N . MET A 1 28 ? -9.339 -5.983 -3.213 1.00 0.00 47 MET A N 9
ATOM 14381 C CA . MET A 1 28 ? -9.733 -6.538 -1.930 1.00 0.00 47 MET A CA 9
ATOM 14382 C C . MET A 1 28 ? -10.872 -5.718 -1.375 1.00 0.00 47 MET A C 9
ATOM 14383 O O . MET A 1 28 ? -11.923 -6.239 -1.007 1.00 0.00 47 MET A O 9
ATOM 14397 N N . TYR A 1 29 ? -10.645 -4.420 -1.336 1.00 0.00 48 TYR A N 9
ATOM 14398 C CA . TYR A 1 29 ? -11.623 -3.486 -0.837 1.00 0.00 48 TYR A CA 9
ATOM 14399 C C . TYR A 1 29 ? -11.820 -2.357 -1.817 1.00 0.00 48 TYR A C 9
ATOM 14400 O O . TYR A 1 29 ? -10.961 -2.071 -2.652 1.00 0.00 48 TYR A O 9
ATOM 14418 N N . ARG A 1 30 ? -12.949 -1.718 -1.690 1.00 0.00 49 ARG A N 9
ATOM 14419 C CA . ARG A 1 30 ? -13.163 -0.433 -2.274 1.00 0.00 49 ARG A CA 9
ATOM 14420 C C . ARG A 1 30 ? -13.231 0.533 -1.114 1.00 0.00 49 ARG A C 9
ATOM 14421 O O . ARG A 1 30 ? -13.838 0.220 -0.092 1.00 0.00 49 ARG A O 9
ATOM 14442 N N . GLY A 1 31 ? -12.592 1.665 -1.231 1.00 0.00 50 GLY A N 9
ATOM 14443 C CA . GLY A 1 31 ? -12.491 2.550 -0.104 1.00 0.00 50 GLY A CA 9
ATOM 14444 C C . GLY A 1 31 ? -12.758 3.984 -0.463 1.00 0.00 50 GLY A C 9
ATOM 14445 O O . GLY A 1 31 ? -12.925 4.333 -1.631 1.00 0.00 50 GLY A O 9
ATOM 14449 N N . GLU A 1 32 ? -12.830 4.809 0.549 1.00 0.00 51 GLU A N 9
ATOM 14450 C CA . GLU A 1 32 ? -12.966 6.225 0.361 1.00 0.00 51 GLU A CA 9
ATOM 14451 C C . GLU A 1 32 ? -11.980 6.892 1.290 1.00 0.00 51 GLU A C 9
ATOM 14452 O O . GLU A 1 32 ? -11.720 6.387 2.384 1.00 0.00 51 GLU A O 9
ATOM 14464 N N . ALA A 1 33 ? -11.402 7.982 0.856 1.00 0.00 52 ALA A N 9
ATOM 14465 C CA . ALA A 1 33 ? -10.461 8.690 1.687 1.00 0.00 52 ALA A CA 9
ATOM 14466 C C . ALA A 1 33 ? -11.195 9.249 2.888 1.00 0.00 52 ALA A C 9
ATOM 14467 O O . ALA A 1 33 ? -12.208 9.934 2.742 1.00 0.00 52 ALA A O 9
ATOM 14474 N N . LEU A 1 34 ? -10.702 8.938 4.067 1.00 0.00 53 LEU A N 9
ATOM 14475 C CA . LEU A 1 34 ? -11.391 9.246 5.289 1.00 0.00 53 LEU A CA 9
ATOM 14476 C C . LEU A 1 34 ? -10.823 10.536 5.871 1.00 0.00 53 LEU A C 9
ATOM 14477 O O . LEU A 1 34 ? -11.484 11.236 6.638 1.00 0.00 53 LEU A O 9
ATOM 14493 N N . GLU A 1 35 ? -9.614 10.876 5.450 1.00 0.00 54 GLU A N 9
ATOM 14494 C CA . GLU A 1 35 ? -8.923 12.020 5.985 1.00 0.00 54 GLU A CA 9
ATOM 14495 C C . GLU A 1 35 ? -8.237 12.793 4.883 1.00 0.00 54 GLU A C 9
ATOM 14496 O O . GLU A 1 35 ? -8.027 12.290 3.779 1.00 0.00 54 GLU A O 9
ATOM 14508 N N . ASP A 1 36 ? -7.910 14.020 5.205 1.00 0.00 55 ASP A N 9
ATOM 14509 C CA . ASP A 1 36 ? -7.100 14.863 4.331 1.00 0.00 55 ASP A CA 9
ATOM 14510 C C . ASP A 1 36 ? -5.643 14.462 4.499 1.00 0.00 55 ASP A C 9
ATOM 14511 O O . ASP A 1 36 ? -5.083 14.616 5.584 1.00 0.00 55 ASP A O 9
ATOM 14520 N N . PHE A 1 37 ? -5.025 13.951 3.447 1.00 0.00 56 PHE A N 9
ATOM 14521 C CA . PHE A 1 37 ? -3.682 13.405 3.567 1.00 0.00 56 PHE A CA 9
ATOM 14522 C C . PHE A 1 37 ? -2.905 13.499 2.264 1.00 0.00 56 PHE A C 9
ATOM 14523 O O . PHE A 1 37 ? -3.355 13.047 1.212 1.00 0.00 56 PHE A O 9
ATOM 14540 N N . THR A 1 38 ? -1.722 14.061 2.344 1.00 0.00 57 THR A N 9
ATOM 14541 C CA . THR A 1 38 ? -0.862 14.161 1.187 1.00 0.00 57 THR A CA 9
ATOM 14542 C C . THR A 1 38 ? 0.328 13.222 1.312 1.00 0.00 57 THR A C 9
ATOM 14543 O O . THR A 1 38 ? 1.131 13.339 2.236 1.00 0.00 57 THR A O 9
ATOM 14554 N N . GLY A 1 39 ? 0.409 12.268 0.398 1.00 0.00 58 GLY A N 9
ATOM 14555 C CA . GLY A 1 39 ? 1.603 11.473 0.257 1.00 0.00 58 GLY A CA 9
ATOM 14556 C C . GLY A 1 39 ? 2.437 11.981 -0.901 1.00 0.00 58 GLY A C 9
ATOM 14557 O O . GLY A 1 39 ? 2.224 11.575 -2.043 1.00 0.00 58 GLY A O 9
ATOM 14561 N N . PRO A 1 40 ? 3.376 12.900 -0.635 1.00 0.00 59 PRO A N 9
ATOM 14562 C CA . PRO A 1 40 ? 4.151 13.594 -1.661 1.00 0.00 59 PRO A CA 9
ATOM 14563 C C . PRO A 1 40 ? 5.510 12.971 -1.919 1.00 0.00 59 PRO A C 9
ATOM 14564 O O . PRO A 1 40 ? 6.263 13.414 -2.786 1.00 0.00 59 PRO A O 9
ATOM 14575 N N . ASP A 1 41 ? 5.810 11.953 -1.147 1.00 0.00 60 ASP A N 9
ATOM 14576 C CA . ASP A 1 41 ? 7.167 11.423 -1.048 1.00 0.00 60 ASP A CA 9
ATOM 14577 C C . ASP A 1 41 ? 7.690 10.874 -2.377 1.00 0.00 60 ASP A C 9
ATOM 14578 O O . ASP A 1 41 ? 8.904 10.846 -2.576 1.00 0.00 60 ASP A O 9
ATOM 14587 N N . CYS A 1 42 ? 6.764 10.484 -3.269 1.00 0.00 61 CYS A N 9
ATOM 14588 C CA . CYS A 1 42 ? 7.065 10.084 -4.656 1.00 0.00 61 CYS A CA 9
ATOM 14589 C C . CYS A 1 42 ? 6.080 9.034 -5.140 1.00 0.00 61 CYS A C 9
ATOM 14590 O O . CYS A 1 42 ? 5.527 9.142 -6.234 1.00 0.00 61 CYS A O 9
ATOM 14597 N N . ARG A 1 43 ? 5.857 8.021 -4.316 1.00 0.00 62 ARG A N 9
ATOM 14598 C CA . ARG A 1 43 ? 5.036 6.881 -4.722 1.00 0.00 62 ARG A CA 9
ATOM 14599 C C . ARG A 1 43 ? 3.947 6.643 -3.698 1.00 0.00 62 ARG A C 9
ATOM 14600 O O . ARG A 1 43 ? 3.149 5.717 -3.800 1.00 0.00 62 ARG A O 9
ATOM 14621 N N . PHE A 1 44 ? 3.972 7.488 -2.692 1.00 0.00 63 PHE A N 9
ATOM 14622 C CA . PHE A 1 44 ? 2.892 7.622 -1.737 1.00 0.00 63 PHE A CA 9
ATOM 14623 C C . PHE A 1 44 ? 1.621 8.093 -2.437 1.00 0.00 63 PHE A C 9
ATOM 14624 O O . PHE A 1 44 ? 1.676 8.698 -3.512 1.00 0.00 63 PHE A O 9
ATOM 14641 N N . VAL A 1 45 ? 0.486 7.825 -1.825 1.00 0.00 64 VAL A N 9
ATOM 14642 C CA . VAL A 1 45 ? -0.780 8.279 -2.336 1.00 0.00 64 VAL A CA 9
ATOM 14643 C C . VAL A 1 45 ? -1.260 9.506 -1.570 1.00 0.00 64 VAL A C 9
ATOM 14644 O O . VAL A 1 45 ? -1.224 9.540 -0.342 1.00 0.00 64 VAL A O 9
ATOM 14657 N N . ASN A 1 46 ? -1.680 10.520 -2.303 1.00 0.00 65 ASN A N 9
ATOM 14658 C CA . ASN A 1 46 ? -2.334 11.668 -1.710 1.00 0.00 65 ASN A CA 9
ATOM 14659 C C . ASN A 1 46 ? -3.806 11.665 -2.055 1.00 0.00 65 ASN A C 9
ATOM 14660 O O . ASN A 1 46 ? -4.206 11.325 -3.172 1.00 0.00 65 ASN A O 9
ATOM 14671 N N . PHE A 1 47 ? -4.586 12.038 -1.072 1.00 0.00 66 PHE A N 9
ATOM 14672 C CA . PHE A 1 47 ? -6.037 12.067 -1.169 1.00 0.00 66 PHE A CA 9
ATOM 14673 C C . PHE A 1 47 ? -6.598 12.991 -0.099 1.00 0.00 66 PHE A C 9
ATOM 14674 O O . PHE A 1 47 ? -5.849 13.551 0.697 1.00 0.00 66 PHE A O 9
ATOM 14691 N N . LYS A 1 48 ? -7.900 13.168 -0.083 1.00 0.00 67 LYS A N 9
ATOM 14692 C CA . LYS A 1 48 ? -8.527 13.895 0.998 1.00 0.00 67 LYS A CA 9
ATOM 14693 C C . LYS A 1 48 ? -9.921 13.335 1.232 1.00 0.00 67 LYS A C 9
ATOM 14694 O O . LYS A 1 48 ? -10.494 12.713 0.335 1.00 0.00 67 LYS A O 9
ATOM 14713 N N . LYS A 1 49 ? -10.451 13.548 2.434 1.00 0.00 68 LYS A N 9
ATOM 14714 C CA . LYS A 1 49 ? -11.699 12.917 2.850 1.00 0.00 68 LYS A CA 9
ATOM 14715 C C . LYS A 1 49 ? -12.824 13.138 1.834 1.00 0.00 68 LYS A C 9
ATOM 14716 O O . LYS A 1 49 ? -13.217 14.272 1.551 1.00 0.00 68 LYS A O 9
ATOM 14735 N N . GLY A 1 50 ? -13.316 12.034 1.279 1.00 0.00 69 GLY A N 9
ATOM 14736 C CA . GLY A 1 50 ? -14.373 12.091 0.286 1.00 0.00 69 GLY A CA 9
ATOM 14737 C C . GLY A 1 50 ? -13.911 11.658 -1.096 1.00 0.00 69 GLY A C 9
ATOM 14738 O O . GLY A 1 50 ? -14.665 11.747 -2.066 1.00 0.00 69 GLY A O 9
ATOM 14742 N N . ASP A 1 51 ? -12.670 11.192 -1.189 1.00 0.00 70 ASP A N 9
ATOM 14743 C CA . ASP A 1 51 ? -12.109 10.735 -2.458 1.00 0.00 70 ASP A CA 9
ATOM 14744 C C . ASP A 1 51 ? -12.197 9.215 -2.568 1.00 0.00 70 ASP A C 9
ATOM 14745 O O . ASP A 1 51 ? -11.566 8.499 -1.794 1.00 0.00 70 ASP A O 9
ATOM 14754 N N . PRO A 1 52 ? -13.006 8.707 -3.506 1.00 0.00 71 PRO A N 9
ATOM 14755 C CA . PRO A 1 52 ? -13.138 7.265 -3.756 1.00 0.00 71 PRO A CA 9
ATOM 14756 C C . PRO A 1 52 ? -11.833 6.632 -4.251 1.00 0.00 71 PRO A C 9
ATOM 14757 O O . PRO A 1 52 ? -11.214 7.119 -5.201 1.00 0.00 71 PRO A O 9
ATOM 14768 N N . VAL A 1 53 ? -11.429 5.547 -3.601 1.00 0.00 72 VAL A N 9
ATOM 14769 C CA . VAL A 1 53 ? -10.185 4.860 -3.922 1.00 0.00 72 VAL A CA 9
ATOM 14770 C C . VAL A 1 53 ? -10.356 3.341 -3.822 1.00 0.00 72 VAL A C 9
ATOM 14771 O O . VAL A 1 53 ? -11.195 2.853 -3.081 1.00 0.00 72 VAL A O 9
ATOM 14784 N N . TYR A 1 54 ? -9.584 2.600 -4.601 1.00 0.00 73 TYR A N 9
ATOM 14785 C CA . TYR A 1 54 ? -9.666 1.144 -4.598 1.00 0.00 73 TYR A CA 9
ATOM 14786 C C . TYR A 1 54 ? -8.419 0.545 -3.956 1.00 0.00 73 TYR A C 9
ATOM 14787 O O . TYR A 1 54 ? -7.302 0.919 -4.309 1.00 0.00 73 TYR A O 9
ATOM 14805 N N . VAL A 1 55 ? -8.602 -0.386 -3.019 1.00 0.00 74 VAL A N 9
ATOM 14806 C CA . VAL A 1 55 ? -7.476 -0.964 -2.296 1.00 0.00 74 VAL A CA 9
ATOM 14807 C C . VAL A 1 55 ? -7.095 -2.320 -2.908 1.00 0.00 74 VAL A C 9
ATOM 14808 O O . VAL A 1 55 ? -7.881 -3.278 -2.902 1.00 0.00 74 VAL A O 9
ATOM 14821 N N . TYR A 1 56 ? -5.900 -2.372 -3.495 1.00 0.00 75 TYR A N 9
ATOM 14822 C CA . TYR A 1 56 ? -5.438 -3.569 -4.191 1.00 0.00 75 TYR A CA 9
ATOM 14823 C C . TYR A 1 56 ? -4.847 -4.578 -3.221 1.00 0.00 75 TYR A C 9
ATOM 14824 O O . TYR A 1 56 ? -4.981 -5.787 -3.416 1.00 0.00 75 TYR A O 9
ATOM 14842 N N . TYR A 1 57 ? -4.179 -4.081 -2.185 1.00 0.00 76 TYR A N 9
ATOM 14843 C CA . TYR A 1 57 ? -3.555 -4.958 -1.207 1.00 0.00 76 TYR A CA 9
ATOM 14844 C C . TYR A 1 57 ? -3.252 -4.220 0.091 1.00 0.00 76 TYR A C 9
ATOM 14845 O O . TYR A 1 57 ? -3.309 -2.988 0.155 1.00 0.00 76 TYR A O 9
ATOM 14863 N N . LYS A 1 58 ? -2.925 -4.997 1.114 1.00 0.00 77 LYS A N 9
ATOM 14864 C CA . LYS A 1 58 ? -2.664 -4.478 2.449 1.00 0.00 77 LYS A CA 9
ATOM 14865 C C . LYS A 1 58 ? -1.267 -4.887 2.907 1.00 0.00 77 LYS A C 9
ATOM 14866 O O . LYS A 1 58 ? -0.601 -5.680 2.248 1.00 0.00 77 LYS A O 9
ATOM 14885 N N . LEU A 1 59 ? -0.830 -4.350 4.035 1.00 0.00 78 LEU A N 9
ATOM 14886 C CA . LEU A 1 59 ? 0.413 -4.791 4.659 1.00 0.00 78 LEU A CA 9
ATOM 14887 C C . LEU A 1 59 ? 0.139 -5.971 5.578 1.00 0.00 78 LEU A C 9
ATOM 14888 O O . LEU A 1 59 ? -0.900 -6.015 6.243 1.00 0.00 78 LEU A O 9
ATOM 14904 N N . ALA A 1 60 ? 1.060 -6.928 5.612 1.00 0.00 79 ALA A N 9
ATOM 14905 C CA . ALA A 1 60 ? 0.903 -8.103 6.455 1.00 0.00 79 ALA A CA 9
ATOM 14906 C C . ALA A 1 60 ? 1.145 -7.776 7.922 1.00 0.00 79 ALA A C 9
ATOM 14907 O O . ALA A 1 60 ? 2.222 -8.044 8.458 1.00 0.00 79 ALA A O 9
ATOM 14914 N N . ARG A 1 61 ? 0.130 -7.181 8.546 1.00 0.00 80 ARG A N 9
ATOM 14915 C CA . ARG A 1 61 ? 0.136 -6.892 9.978 1.00 0.00 80 ARG A CA 9
ATOM 14916 C C . ARG A 1 61 ? 1.297 -5.980 10.356 1.00 0.00 80 ARG A C 9
ATOM 14917 O O . ARG A 1 61 ? 2.346 -6.445 10.808 1.00 0.00 80 ARG A O 9
ATOM 14938 N N . GLY A 1 62 ? 1.109 -4.683 10.174 1.00 0.00 81 GLY A N 9
ATOM 14939 C CA . GLY A 1 62 ? 2.158 -3.740 10.489 1.00 0.00 81 GLY A CA 9
ATOM 14940 C C . GLY A 1 62 ? 1.615 -2.364 10.799 1.00 0.00 81 GLY A C 9
ATOM 14941 O O . GLY A 1 62 ? 0.598 -1.953 10.236 1.00 0.00 81 GLY A O 9
ATOM 14945 N N . TRP A 1 63 ? 2.281 -1.660 11.699 1.00 0.00 82 TRP A N 9
ATOM 14946 C CA . TRP A 1 63 ? 1.886 -0.309 12.057 1.00 0.00 82 TRP A CA 9
ATOM 14947 C C . TRP A 1 63 ? 3.079 0.633 11.929 1.00 0.00 82 TRP A C 9
ATOM 14948 O O . TRP A 1 63 ? 4.201 0.251 12.257 1.00 0.00 82 TRP A O 9
ATOM 14969 N N . PRO A 1 64 ? 2.869 1.875 11.456 1.00 0.00 83 PRO A N 9
ATOM 14970 C CA . PRO A 1 64 ? 1.543 2.412 11.101 1.00 0.00 83 PRO A CA 9
ATOM 14971 C C . PRO A 1 64 ? 0.861 1.623 9.985 1.00 0.00 83 PRO A C 9
ATOM 14972 O O . PRO A 1 64 ? 1.492 1.265 8.987 1.00 0.00 83 PRO A O 9
ATOM 14983 N N . GLU A 1 65 ? -0.429 1.348 10.176 1.00 0.00 84 GLU A N 9
ATOM 14984 C CA . GLU A 1 65 ? -1.202 0.561 9.225 1.00 0.00 84 GLU A CA 9
ATOM 14985 C C . GLU A 1 65 ? -1.270 1.254 7.871 1.00 0.00 84 GLU A C 9
ATOM 14986 O O . GLU A 1 65 ? -1.743 2.388 7.745 1.00 0.00 84 GLU A O 9
ATOM 14998 N N . VAL A 1 66 ? -0.771 0.565 6.874 1.00 0.00 85 VAL A N 9
ATOM 14999 C CA . VAL A 1 66 ? -0.673 1.098 5.528 1.00 0.00 85 VAL A CA 9
ATOM 15000 C C . VAL A 1 66 ? -1.250 0.128 4.506 1.00 0.00 85 VAL A C 9
ATOM 15001 O O . VAL A 1 66 ? -1.139 -1.088 4.651 1.00 0.00 85 VAL A O 9
ATOM 15014 N N . TRP A 1 67 ? -1.883 0.692 3.493 1.00 0.00 86 TRP A N 9
ATOM 15015 C CA . TRP A 1 67 ? -2.390 -0.064 2.354 1.00 0.00 86 TRP A CA 9
ATOM 15016 C C . TRP A 1 67 ? -1.848 0.554 1.080 1.00 0.00 86 TRP A C 9
ATOM 15017 O O . TRP A 1 67 ? -1.084 1.520 1.128 1.00 0.00 86 TRP A O 9
ATOM 15038 N N . ALA A 1 68 ? -2.238 0.007 -0.054 1.00 0.00 87 ALA A N 9
ATOM 15039 C CA . ALA A 1 68 ? -1.899 0.606 -1.327 1.00 0.00 87 ALA A CA 9
ATOM 15040 C C . ALA A 1 68 ? -3.030 0.426 -2.321 1.00 0.00 87 ALA A C 9
ATOM 15041 O O . ALA A 1 68 ? -3.656 -0.636 -2.389 1.00 0.00 87 ALA A O 9
ATOM 15048 N N . GLY A 1 69 ? -3.289 1.468 -3.081 1.00 0.00 88 GLY A N 9
ATOM 15049 C CA . GLY A 1 69 ? -4.382 1.451 -4.019 1.00 0.00 88 GLY A CA 9
ATOM 15050 C C . GLY A 1 69 ? -4.325 2.628 -4.956 1.00 0.00 88 GLY A C 9
ATOM 15051 O O . GLY A 1 69 ? -3.323 3.346 -4.995 1.00 0.00 88 GLY A O 9
ATOM 15055 N N . SER A 1 70 ? -5.390 2.834 -5.710 1.00 0.00 89 SER A N 9
ATOM 15056 C CA . SER A 1 70 ? -5.461 3.960 -6.614 1.00 0.00 89 SER A CA 9
ATOM 15057 C C . SER A 1 70 ? -6.574 4.907 -6.196 1.00 0.00 89 SER A C 9
ATOM 15058 O O . SER A 1 70 ? -7.680 4.474 -5.864 1.00 0.00 89 SER A O 9
ATOM 15066 N N . VAL A 1 71 ? -6.281 6.200 -6.222 1.00 0.00 90 VAL A N 9
ATOM 15067 C CA . VAL A 1 71 ? -7.251 7.211 -5.844 1.00 0.00 90 VAL A CA 9
ATOM 15068 C C . VAL A 1 71 ? -7.398 8.218 -6.970 1.00 0.00 90 VAL A C 9
ATOM 15069 O O . VAL A 1 71 ? -6.769 9.277 -6.944 1.00 0.00 90 VAL A O 9
ATOM 15082 N N . GLY A 1 72 ? -8.224 7.881 -7.954 1.00 0.00 91 GLY A N 9
ATOM 15083 C CA . GLY A 1 72 ? -8.472 8.772 -9.075 1.00 0.00 91 GLY A CA 9
ATOM 15084 C C . GLY A 1 72 ? -7.258 8.964 -9.970 1.00 0.00 91 GLY A C 9
ATOM 15085 O O . GLY A 1 72 ? -7.233 8.508 -11.112 1.00 0.00 91 GLY A O 9
ATOM 15089 N N . ARG A 1 73 ? -6.247 9.631 -9.438 1.00 0.00 92 ARG A N 9
ATOM 15090 C CA . ARG A 1 73 ? -5.070 10.004 -10.208 1.00 0.00 92 ARG A CA 9
ATOM 15091 C C . ARG A 1 73 ? -3.785 9.506 -9.552 1.00 0.00 92 ARG A C 9
ATOM 15092 O O . ARG A 1 73 ? -2.718 9.531 -10.161 1.00 0.00 92 ARG A O 9
ATOM 15113 N N . THR A 1 74 ? -3.891 9.046 -8.317 1.00 0.00 93 THR A N 9
ATOM 15114 C CA . THR A 1 74 ? -2.726 8.612 -7.573 1.00 0.00 93 THR A CA 9
ATOM 15115 C C . THR A 1 74 ? -2.722 7.105 -7.376 1.00 0.00 93 THR A C 9
ATOM 15116 O O . THR A 1 74 ? -3.769 6.489 -7.193 1.00 0.00 93 THR A O 9
ATOM 15127 N N . PHE A 1 75 ? -1.538 6.526 -7.435 1.00 0.00 94 PHE A N 9
ATOM 15128 C CA . PHE A 1 75 ? -1.358 5.098 -7.214 1.00 0.00 94 PHE A CA 9
ATOM 15129 C C . PHE A 1 75 ? -0.090 4.854 -6.404 1.00 0.00 94 PHE A C 9
ATOM 15130 O O . PHE A 1 75 ? 0.989 5.315 -6.773 1.00 0.00 94 PHE A O 9
ATOM 15147 N N . GLY A 1 76 ? -0.228 4.156 -5.290 1.00 0.00 95 GLY A N 9
ATOM 15148 C CA . GLY A 1 76 ? 0.912 3.881 -4.441 1.00 0.00 95 GLY A CA 9
ATOM 15149 C C . GLY A 1 76 ? 0.489 3.462 -3.052 1.00 0.00 95 GLY A C 9
ATOM 15150 O O . GLY A 1 76 ? -0.611 2.942 -2.872 1.00 0.00 95 GLY A O 9
ATOM 15154 N N . TYR A 1 77 ? 1.340 3.720 -2.066 1.00 0.00 96 TYR A N 9
ATOM 15155 C CA . TYR A 1 77 ? 1.071 3.291 -0.698 1.00 0.00 96 TYR A CA 9
ATOM 15156 C C . TYR A 1 77 ? 0.603 4.460 0.168 1.00 0.00 96 TYR A C 9
ATOM 15157 O O . TYR A 1 77 ? 0.908 5.612 -0.128 1.00 0.00 96 TYR A O 9
ATOM 15175 N N . PHE A 1 78 ? -0.164 4.154 1.216 1.00 0.00 97 PHE A N 9
ATOM 15176 C CA . PHE A 1 78 ? -0.726 5.177 2.100 1.00 0.00 97 PHE A CA 9
ATOM 15177 C C . PHE A 1 78 ? -1.301 4.536 3.366 1.00 0.00 97 PHE A C 9
ATOM 15178 O O . PHE A 1 78 ? -1.558 3.337 3.391 1.00 0.00 97 PHE A O 9
ATOM 15195 N N . PRO A 1 79 ? -1.516 5.328 4.432 1.00 0.00 98 PRO A N 9
ATOM 15196 C CA . PRO A 1 79 ? -2.095 4.837 5.686 1.00 0.00 98 PRO A CA 9
ATOM 15197 C C . PRO A 1 79 ? -3.528 4.360 5.515 1.00 0.00 98 PRO A C 9
ATOM 15198 O O . PRO A 1 79 ? -4.415 5.121 5.128 1.00 0.00 98 PRO A O 9
ATOM 15209 N N . LYS A 1 80 ? -3.724 3.084 5.808 1.00 0.00 99 LYS A N 9
ATOM 15210 C CA . LYS A 1 80 ? -5.025 2.455 5.836 1.00 0.00 99 LYS A CA 9
ATOM 15211 C C . LYS A 1 80 ? -5.985 3.247 6.713 1.00 0.00 99 LYS A C 9
ATOM 15212 O O . LYS A 1 80 ? -7.146 3.457 6.365 1.00 0.00 99 LYS A O 9
ATOM 15231 N N . ASP A 1 81 ? -5.469 3.662 7.858 1.00 0.00 100 ASP A N 9
ATOM 15232 C CA . ASP A 1 81 ? -6.200 4.513 8.809 1.00 0.00 100 ASP A CA 9
ATOM 15233 C C . ASP A 1 81 ? -6.809 5.756 8.163 1.00 0.00 100 ASP A C 9
ATOM 15234 O O . ASP A 1 81 ? -7.810 6.285 8.645 1.00 0.00 100 ASP A O 9
ATOM 15243 N N . LEU A 1 82 ? -6.234 6.215 7.068 1.00 0.00 101 LEU A N 9
ATOM 15244 C CA . LEU A 1 82 ? -6.662 7.473 6.485 1.00 0.00 101 LEU A CA 9
ATOM 15245 C C . LEU A 1 82 ? -7.692 7.265 5.388 1.00 0.00 101 LEU A C 9
ATOM 15246 O O . LEU A 1 82 ? -8.085 8.211 4.701 1.00 0.00 101 LEU A O 9
ATOM 15262 N N . ILE A 1 83 ? -8.143 6.028 5.232 1.00 0.00 102 ILE A N 9
ATOM 15263 C CA . ILE A 1 83 ? -9.291 5.756 4.382 1.00 0.00 102 ILE A CA 9
ATOM 15264 C C . ILE A 1 83 ? -10.285 4.849 5.096 1.00 0.00 102 ILE A C 9
ATOM 15265 O O . ILE A 1 83 ? -9.971 4.235 6.118 1.00 0.00 102 ILE A O 9
ATOM 15281 N N . GLN A 1 84 ? -11.482 4.785 4.549 1.00 0.00 103 GLN A N 9
ATOM 15282 C CA . GLN A 1 84 ? -12.537 3.966 5.079 1.00 0.00 103 GLN A CA 9
ATOM 15283 C C . GLN A 1 84 ? -13.005 2.984 4.013 1.00 0.00 103 GLN A C 9
ATOM 15284 O O . GLN A 1 84 ? -13.321 3.373 2.889 1.00 0.00 103 GLN A O 9
ATOM 15298 N N . VAL A 1 85 ? -13.003 1.711 4.372 1.00 0.00 104 VAL A N 9
ATOM 15299 C CA . VAL A 1 85 ? -13.519 0.656 3.532 1.00 0.00 104 VAL A CA 9
ATOM 15300 C C . VAL A 1 85 ? -14.992 0.893 3.205 1.00 0.00 104 VAL A C 9
ATOM 15301 O O . VAL A 1 85 ? -15.859 0.804 4.069 1.00 0.00 104 VAL A O 9
ATOM 15314 N N . VAL A 1 86 ? -15.269 1.184 1.958 1.00 0.00 105 VAL A N 9
ATOM 15315 C CA . VAL A 1 86 ? -16.624 1.477 1.537 1.00 0.00 105 VAL A CA 9
ATOM 15316 C C . VAL A 1 86 ? -17.266 0.214 0.999 1.00 0.00 105 VAL A C 9
ATOM 15317 O O . VAL A 1 86 ? -18.482 0.123 0.849 1.00 0.00 105 VAL A O 9
ATOM 15330 N N . HIS A 1 87 ? -16.421 -0.771 0.739 1.00 0.00 106 HIS A N 9
ATOM 15331 C CA . HIS A 1 87 ? -16.884 -2.054 0.201 1.00 0.00 106 HIS A CA 9
ATOM 15332 C C . HIS A 1 87 ? -15.762 -3.093 0.217 1.00 0.00 106 HIS A C 9
ATOM 15333 O O . HIS A 1 87 ? -14.589 -2.744 0.149 1.00 0.00 106 HIS A O 9
ATOM 15348 N N . GLU A 1 88 ? -16.129 -4.366 0.317 1.00 0.00 107 GLU A N 9
ATOM 15349 C CA . GLU A 1 88 ? -15.163 -5.460 0.252 1.00 0.00 107 GLU A CA 9
ATOM 15350 C C . GLU A 1 88 ? -15.511 -6.383 -0.909 1.00 0.00 107 GLU A C 9
ATOM 15351 O O . GLU A 1 88 ? -16.651 -6.833 -1.022 1.00 0.00 107 GLU A O 9
ATOM 15363 N N . TYR A 1 89 ? -14.552 -6.639 -1.786 1.00 0.00 108 TYR A N 9
ATOM 15364 C CA . TYR A 1 89 ? -14.760 -7.596 -2.866 1.00 0.00 108 TYR A CA 9
ATOM 15365 C C . TYR A 1 89 ? -14.605 -9.022 -2.383 1.00 0.00 108 TYR A C 9
ATOM 15366 O O . TYR A 1 89 ? -15.187 -9.950 -2.952 1.00 0.00 108 TYR A O 9
ATOM 15384 N N . THR A 1 90 ? -13.816 -9.195 -1.345 1.00 0.00 109 THR A N 9
ATOM 15385 C CA . THR A 1 90 ? -13.442 -10.521 -0.905 1.00 0.00 109 THR A CA 9
ATOM 15386 C C . THR A 1 90 ? -12.840 -10.500 0.497 1.00 0.00 109 THR A C 9
ATOM 15387 O O . THR A 1 90 ? -12.209 -9.524 0.906 1.00 0.00 109 THR A O 9
ATOM 15398 N N . LYS A 1 91 ? -13.038 -11.591 1.226 1.00 0.00 110 LYS A N 9
ATOM 15399 C CA . LYS A 1 91 ? -12.440 -11.762 2.540 1.00 0.00 110 LYS A CA 9
ATOM 15400 C C . LYS A 1 91 ? -11.096 -12.477 2.399 1.00 0.00 110 LYS A C 9
ATOM 15401 O O . LYS A 1 91 ? -10.512 -12.949 3.378 1.00 0.00 110 LYS A O 9
ATOM 15420 N N . GLU A 1 92 ? -10.605 -12.540 1.166 1.00 0.00 111 GLU A N 9
ATOM 15421 C CA . GLU A 1 92 ? -9.383 -13.279 0.865 1.00 0.00 111 GLU A CA 9
ATOM 15422 C C . GLU A 1 92 ? -8.142 -12.516 1.299 1.00 0.00 111 GLU A C 9
ATOM 15423 O O . GLU A 1 92 ? -8.072 -11.289 1.177 1.00 0.00 111 GLU A O 9
ATOM 15435 N N . GLU A 1 93 ? -7.168 -13.257 1.809 1.00 0.00 112 GLU A N 9
ATOM 15436 C CA . GLU A 1 93 ? -5.899 -12.690 2.233 1.00 0.00 112 GLU A CA 9
ATOM 15437 C C . GLU A 1 93 ? -4.751 -13.623 1.879 1.00 0.00 112 GLU A C 9
ATOM 15438 O O . GLU A 1 93 ? -4.488 -14.606 2.570 1.00 0.00 112 GLU A O 9
ATOM 15450 N N . LEU A 1 94 ? -4.092 -13.310 0.785 1.00 0.00 113 LEU A N 9
ATOM 15451 C CA . LEU A 1 94 ? -2.900 -14.020 0.366 1.00 0.00 113 LEU A CA 9
ATOM 15452 C C . LEU A 1 94 ? -1.676 -13.216 0.747 1.00 0.00 113 LEU A C 9
ATOM 15453 O O . LEU A 1 94 ? -1.642 -12.006 0.541 1.00 0.00 113 LEU A O 9
ATOM 15469 N N . GLN A 1 95 ? -0.676 -13.873 1.297 1.00 0.00 114 GLN A N 9
ATOM 15470 C CA . GLN A 1 95 ? 0.510 -13.173 1.734 1.00 0.00 114 GLN A CA 9
ATOM 15471 C C . GLN A 1 95 ? 1.601 -13.305 0.686 1.00 0.00 114 GLN A C 9
ATOM 15472 O O . GLN A 1 95 ? 2.281 -14.328 0.589 1.00 0.00 114 GLN A O 9
ATOM 15486 N N . VAL A 1 96 ? 1.751 -12.262 -0.096 1.00 0.00 115 VAL A N 9
ATOM 15487 C CA . VAL A 1 96 ? 2.732 -12.224 -1.165 1.00 0.00 115 VAL A CA 9
ATOM 15488 C C . VAL A 1 96 ? 3.943 -11.416 -0.711 1.00 0.00 115 VAL A C 9
ATOM 15489 O O . VAL A 1 96 ? 3.788 -10.357 -0.114 1.00 0.00 115 VAL A O 9
ATOM 15502 N N . PRO A 1 97 ? 5.169 -11.895 -0.953 1.00 0.00 116 PRO A N 9
ATOM 15503 C CA . PRO A 1 97 ? 6.368 -11.164 -0.556 1.00 0.00 116 PRO A CA 9
ATOM 15504 C C . PRO A 1 97 ? 6.594 -9.938 -1.428 1.00 0.00 116 PRO A C 9
ATOM 15505 O O . PRO A 1 97 ? 6.333 -9.950 -2.633 1.00 0.00 116 PRO A O 9
ATOM 15516 N N . THR A 1 98 ? 7.073 -8.885 -0.810 1.00 0.00 117 THR A N 9
ATOM 15517 C CA . THR A 1 98 ? 7.294 -7.624 -1.504 1.00 0.00 117 THR A CA 9
ATOM 15518 C C . THR A 1 98 ? 8.739 -7.521 -1.970 1.00 0.00 117 THR A C 9
ATOM 15519 O O . THR A 1 98 ? 9.651 -7.992 -1.288 1.00 0.00 117 THR A O 9
ATOM 15530 N N . ASP A 1 99 ? 8.952 -6.922 -3.132 1.00 0.00 118 ASP A N 9
ATOM 15531 C CA . ASP A 1 99 ? 10.302 -6.730 -3.630 1.00 0.00 118 ASP A CA 9
ATOM 15532 C C . ASP A 1 99 ? 10.851 -5.414 -3.111 1.00 0.00 118 ASP A C 9
ATOM 15533 O O . ASP A 1 99 ? 10.075 -4.502 -2.815 1.00 0.00 118 ASP A O 9
ATOM 15542 N N . GLU A 1 100 ? 12.164 -5.300 -3.015 1.00 0.00 119 GLU A N 9
ATOM 15543 C CA . GLU A 1 100 ? 12.770 -4.155 -2.353 1.00 0.00 119 GLU A CA 9
ATOM 15544 C C . GLU A 1 100 ? 12.459 -2.845 -3.070 1.00 0.00 119 GLU A C 9
ATOM 15545 O O . GLU A 1 100 ? 11.907 -1.918 -2.473 1.00 0.00 119 GLU A O 9
ATOM 15557 N N . THR A 1 101 ? 12.770 -2.785 -4.353 1.00 0.00 120 THR A N 9
ATOM 15558 C CA . THR A 1 101 ? 12.691 -1.536 -5.086 1.00 0.00 120 THR A CA 9
ATOM 15559 C C . THR A 1 101 ? 11.442 -1.450 -5.958 1.00 0.00 120 THR A C 9
ATOM 15560 O O . THR A 1 101 ? 11.290 -0.513 -6.746 1.00 0.00 120 THR A O 9
ATOM 15571 N N . ASP A 1 102 ? 10.545 -2.421 -5.829 1.00 0.00 121 ASP A N 9
ATOM 15572 C CA . ASP A 1 102 ? 9.327 -2.430 -6.635 1.00 0.00 121 ASP A CA 9
ATOM 15573 C C . ASP A 1 102 ? 8.413 -1.259 -6.266 1.00 0.00 121 ASP A C 9
ATOM 15574 O O . ASP A 1 102 ? 7.537 -0.867 -7.040 1.00 0.00 121 ASP A O 9
ATOM 15583 N N . PHE A 1 103 ? 8.645 -0.677 -5.092 1.00 0.00 122 PHE A N 9
ATOM 15584 C CA . PHE A 1 103 ? 7.779 0.382 -4.579 1.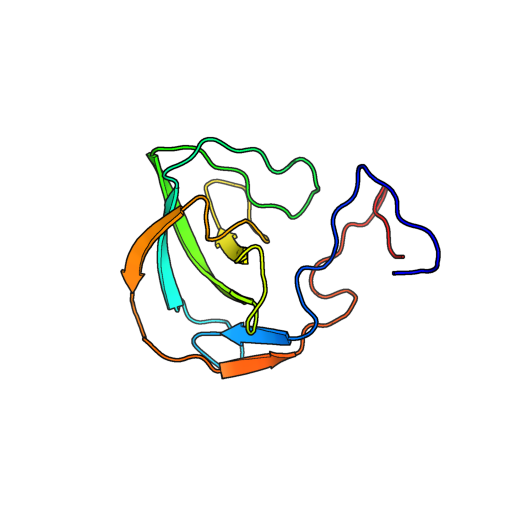00 0.00 122 PHE A CA 9
ATOM 15585 C C . PHE A 1 103 ? 8.603 1.542 -4.032 1.00 0.00 122 PHE A C 9
ATOM 15586 O O . PHE A 1 103 ? 8.172 2.251 -3.124 1.00 0.00 122 PHE A O 9
ATOM 15603 N N . VAL A 1 104 ? 9.793 1.733 -4.587 1.00 0.00 123 VAL A N 9
ATOM 15604 C CA . VAL A 1 104 ? 10.679 2.800 -4.136 1.00 0.00 123 VAL A CA 9
ATOM 15605 C C . VAL A 1 104 ? 10.679 3.951 -5.133 1.00 0.00 123 VAL A C 9
ATOM 15606 O O . VAL A 1 104 ? 9.868 3.978 -6.058 1.00 0.00 123 VAL A O 9
ATOM 15619 N N . CYS A 1 105 ? 11.577 4.901 -4.933 1.00 0.00 124 CYS A N 9
ATOM 15620 C CA . CYS A 1 105 ? 11.704 6.026 -5.841 1.00 0.00 124 CYS A CA 9
ATOM 15621 C C . CYS A 1 105 ? 13.130 6.549 -5.851 1.00 0.00 124 CYS A C 9
ATOM 15622 O O . CYS A 1 105 ? 13.611 7.083 -4.852 1.00 0.00 124 CYS A O 9
ATOM 15629 N N . PHE A 1 106 ? 13.810 6.371 -6.970 1.00 0.00 125 PHE A N 9
ATOM 15630 C CA . PHE A 1 106 ? 15.143 6.921 -7.145 1.00 0.00 125 PHE A CA 9
ATOM 15631 C C . PHE A 1 106 ? 15.081 8.109 -8.094 1.00 0.00 125 PHE A C 9
ATOM 15632 O O . PHE A 1 106 ? 14.052 8.325 -8.735 1.00 0.00 125 PHE A O 9
ATOM 15649 N N . ASP A 1 107 ? 16.189 8.844 -8.199 1.00 0.00 126 ASP A N 9
ATOM 15650 C CA . ASP A 1 107 ? 16.254 10.064 -9.011 1.00 0.00 126 ASP A CA 9
ATOM 15651 C C . ASP A 1 107 ? 15.069 10.987 -8.707 1.00 0.00 126 ASP A C 9
ATOM 15652 O O . ASP A 1 107 ? 14.052 10.983 -9.400 1.00 0.00 126 ASP A O 9
ATOM 15661 N N . GLY A 1 108 ? 15.213 11.776 -7.653 1.00 0.00 127 GLY A N 9
ATOM 15662 C CA . GLY A 1 108 ? 14.131 12.630 -7.207 1.00 0.00 127 GLY A CA 9
ATOM 15663 C C . GLY A 1 108 ? 13.316 11.972 -6.114 1.00 0.00 127 GLY A C 9
ATOM 15664 O O . GLY A 1 108 ? 12.163 12.337 -5.875 1.00 0.00 127 GLY A O 9
ATOM 15668 N N . GLY A 1 109 ? 13.925 11.002 -5.449 1.00 0.00 128 GLY A N 9
ATOM 15669 C CA . GLY A 1 109 ? 13.243 10.260 -4.411 1.00 0.00 128 GLY A CA 9
ATOM 15670 C C . GLY A 1 109 ? 13.375 10.904 -3.045 1.00 0.00 128 GLY A C 9
ATOM 15671 O O . GLY A 1 109 ? 13.346 12.127 -2.919 1.00 0.00 128 GLY A O 9
ATOM 15675 N N . ARG A 1 110 ? 13.537 10.074 -2.029 1.00 0.00 129 ARG A N 9
ATOM 15676 C CA . ARG A 1 110 ? 13.589 10.536 -0.650 1.00 0.00 129 ARG A CA 9
ATOM 15677 C C . ARG A 1 110 ? 14.940 11.138 -0.286 1.00 0.00 129 ARG A C 9
ATOM 15678 O O . ARG A 1 110 ? 15.899 10.415 -0.016 1.00 0.00 129 ARG A O 9
ATOM 15699 N N . ASP A 1 111 ? 15.010 12.463 -0.274 1.00 0.00 130 ASP A N 9
ATOM 15700 C CA . ASP A 1 111 ? 16.160 13.156 0.299 1.00 0.00 130 ASP A CA 9
ATOM 15701 C C . ASP A 1 111 ? 16.088 13.064 1.812 1.00 0.00 130 ASP A C 9
ATOM 15702 O O . ASP A 1 111 ? 17.092 13.192 2.515 1.00 0.00 130 ASP A O 9
ATOM 15711 N N . ASP A 1 112 ? 14.879 12.829 2.300 1.00 0.00 131 ASP A N 9
ATOM 15712 C CA . ASP A 1 112 ? 14.636 12.662 3.721 1.00 0.00 131 ASP A CA 9
ATOM 15713 C C . ASP A 1 112 ? 14.136 11.259 3.992 1.00 0.00 131 ASP A C 9
ATOM 15714 O O . ASP A 1 112 ? 14.962 10.396 4.362 1.00 0.00 131 ASP A O 9
ATOM 15724 N N . MET A 1 1 ? 28.853 -7.338 3.950 1.00 0.00 20 MET A N 10
ATOM 15725 C CA . MET A 1 1 ? 28.894 -5.992 3.329 1.00 0.00 20 MET A CA 10
ATOM 15726 C C . MET A 1 1 ? 27.992 -5.906 2.090 1.00 0.00 20 MET A C 10
ATOM 15727 O O . MET A 1 1 ? 27.174 -4.991 2.004 1.00 0.00 20 MET A O 10
ATOM 15743 N N . PRO A 1 2 ? 28.106 -6.832 1.102 1.00 0.00 21 PRO A N 10
ATOM 15744 C CA . PRO A 1 2 ? 27.238 -6.801 -0.082 1.00 0.00 21 PRO A CA 10
ATOM 15745 C C . PRO A 1 2 ? 25.776 -7.034 0.282 1.00 0.00 21 PRO A C 10
ATOM 15746 O O . PRO A 1 2 ? 25.367 -8.164 0.557 1.00 0.00 21 PRO A O 10
ATOM 15757 N N . GLY A 1 3 ? 24.998 -5.964 0.299 1.00 0.00 22 GLY A N 10
ATOM 15758 C CA . GLY A 1 3 ? 23.603 -6.069 0.667 1.00 0.00 22 GLY A CA 10
ATOM 15759 C C . GLY A 1 3 ? 23.367 -5.739 2.126 1.00 0.00 22 GLY A C 10
ATOM 15760 O O . GLY A 1 3 ? 22.457 -6.284 2.752 1.00 0.00 22 GLY A O 10
ATOM 15764 N N . GLN A 1 4 ? 24.196 -4.853 2.665 1.00 0.00 23 GLN A N 10
ATOM 15765 C CA . GLN A 1 4 ? 24.066 -4.404 4.047 1.00 0.00 23 GLN A CA 10
ATOM 15766 C C . GLN A 1 4 ? 22.729 -3.704 4.262 1.00 0.00 23 GLN A C 10
ATOM 15767 O O . GLN A 1 4 ? 22.447 -2.681 3.638 1.00 0.00 23 GLN A O 10
ATOM 15781 N N . LEU A 1 5 ? 21.902 -4.277 5.128 1.00 0.00 24 LEU A N 10
ATOM 15782 C CA . LEU A 1 5 ? 20.623 -3.675 5.478 1.00 0.00 24 LEU A CA 10
ATOM 15783 C C . LEU A 1 5 ? 20.841 -2.411 6.298 1.00 0.00 24 LEU A C 10
ATOM 15784 O O . LEU A 1 5 ? 21.518 -2.440 7.328 1.00 0.00 24 LEU A O 10
ATOM 15800 N N . ASP A 1 6 ? 20.288 -1.307 5.831 1.00 0.00 25 ASP A N 10
ATOM 15801 C CA . ASP A 1 6 ? 20.395 -0.039 6.536 1.00 0.00 25 ASP A CA 10
ATOM 15802 C C . ASP A 1 6 ? 19.111 0.265 7.282 1.00 0.00 25 ASP A C 10
ATOM 15803 O O . ASP A 1 6 ? 18.023 -0.100 6.838 1.00 0.00 25 ASP A O 10
ATOM 15812 N N . PRO A 1 7 ? 19.233 0.924 8.438 1.00 0.00 26 PRO A N 10
ATOM 15813 C CA . PRO A 1 7 ? 18.093 1.285 9.281 1.00 0.00 26 PRO A CA 10
ATOM 15814 C C . PRO A 1 7 ? 17.061 2.127 8.542 1.00 0.00 26 PRO A C 10
ATOM 15815 O O . PRO A 1 7 ? 15.857 1.902 8.665 1.00 0.00 26 PRO A O 10
ATOM 15826 N N . SER A 1 8 ? 17.540 3.103 7.782 1.00 0.00 27 SER A N 10
ATOM 15827 C CA . SER A 1 8 ? 16.659 3.969 7.020 1.00 0.00 27 SER A CA 10
ATOM 15828 C C . SER A 1 8 ? 16.308 3.347 5.670 1.00 0.00 27 SER A C 10
ATOM 15829 O O . SER A 1 8 ? 15.154 3.381 5.246 1.00 0.00 27 SER A O 10
ATOM 15837 N N . THR A 1 9 ? 17.300 2.770 5.001 1.00 0.00 28 THR A N 10
ATOM 15838 C CA . THR A 1 9 ? 17.074 2.155 3.701 1.00 0.00 28 THR A CA 10
ATOM 15839 C C . THR A 1 9 ? 17.005 0.645 3.818 1.00 0.00 28 THR A C 10
ATOM 15840 O O . THR A 1 9 ? 17.945 -0.073 3.470 1.00 0.00 28 THR A O 10
ATOM 15851 N N . GLY A 1 10 ? 15.881 0.163 4.315 1.00 0.00 29 GLY A N 10
ATOM 15852 C CA . GLY A 1 10 ? 15.715 -1.254 4.482 1.00 0.00 29 GLY A CA 10
ATOM 15853 C C . GLY A 1 10 ? 14.955 -1.875 3.333 1.00 0.00 29 GLY A C 10
ATOM 15854 O O . GLY A 1 10 ? 15.285 -1.650 2.168 1.00 0.00 29 GLY A O 10
ATOM 15858 N N . ARG A 1 11 ? 13.937 -2.654 3.654 1.00 0.00 30 ARG A N 10
ATOM 15859 C CA . ARG A 1 11 ? 13.100 -3.274 2.639 1.00 0.00 30 ARG A CA 10
ATOM 15860 C C . ARG A 1 11 ? 11.970 -2.325 2.248 1.00 0.00 30 ARG A C 10
ATOM 15861 O O . ARG A 1 11 ? 12.019 -1.131 2.561 1.00 0.00 30 ARG A O 10
ATOM 15882 N N . ARG A 1 12 ? 10.963 -2.839 1.556 1.00 0.00 31 ARG A N 10
ATOM 15883 C CA . ARG A 1 12 ? 9.809 -2.028 1.192 1.00 0.00 31 ARG A CA 10
ATOM 15884 C C . ARG A 1 12 ? 8.905 -1.803 2.407 1.00 0.00 31 ARG A C 10
ATOM 15885 O O . ARG A 1 12 ? 9.301 -2.069 3.545 1.00 0.00 31 ARG A O 10
ATOM 15906 N N . PHE A 1 13 ? 7.701 -1.303 2.143 1.00 0.00 32 PHE A N 10
ATOM 15907 C CA . PHE A 1 13 ? 6.673 -1.078 3.166 1.00 0.00 32 PHE A CA 10
ATOM 15908 C C . PHE A 1 13 ? 6.574 -2.244 4.153 1.00 0.00 32 PHE A C 10
ATOM 15909 O O . PHE A 1 13 ? 6.488 -2.038 5.363 1.00 0.00 32 PHE A O 10
ATOM 15926 N N . SER A 1 14 ? 6.599 -3.459 3.633 1.00 0.00 33 SER A N 10
ATOM 15927 C CA . SER A 1 14 ? 6.561 -4.653 4.457 1.00 0.00 33 SER A CA 10
ATOM 15928 C C . SER A 1 14 ? 7.327 -5.766 3.749 1.00 0.00 33 SER A C 10
ATOM 15929 O O . SER A 1 14 ? 7.582 -5.670 2.547 1.00 0.00 33 SER A O 10
ATOM 15937 N N . GLU A 1 15 ? 7.712 -6.806 4.483 1.00 0.00 34 GLU A N 10
ATOM 15938 C CA . GLU A 1 15 ? 8.435 -7.927 3.883 1.00 0.00 34 GLU A CA 10
ATOM 15939 C C . GLU A 1 15 ? 7.488 -8.785 3.050 1.00 0.00 34 GLU A C 10
ATOM 15940 O O . GLU A 1 15 ? 7.878 -9.382 2.046 1.00 0.00 34 GLU A O 10
ATOM 15952 N N . HIS A 1 16 ? 6.244 -8.854 3.486 1.00 0.00 35 HIS A N 10
ATOM 15953 C CA . HIS A 1 16 ? 5.213 -9.560 2.747 1.00 0.00 35 HIS A CA 10
ATOM 15954 C C . HIS A 1 16 ? 3.984 -8.670 2.647 1.00 0.00 35 HIS A C 10
ATOM 15955 O O . HIS A 1 16 ? 3.678 -7.926 3.581 1.00 0.00 35 HIS A O 10
ATOM 15970 N N . LYS A 1 17 ? 3.299 -8.722 1.521 1.00 0.00 36 LYS A N 10
ATOM 15971 C CA . LYS A 1 17 ? 2.098 -7.929 1.337 1.00 0.00 36 LYS A CA 10
ATOM 15972 C C . LYS A 1 17 ? 0.884 -8.846 1.293 1.00 0.00 36 LYS A C 10
ATOM 15973 O O . LYS A 1 17 ? 0.985 -10.001 0.887 1.00 0.00 36 LYS A O 10
ATOM 15992 N N . LEU A 1 18 ? -0.250 -8.340 1.733 1.00 0.00 37 LEU A N 10
ATOM 15993 C CA . LEU A 1 18 ? -1.475 -9.101 1.725 1.00 0.00 37 LEU A CA 10
ATOM 15994 C C . LEU A 1 18 ? -2.302 -8.714 0.518 1.00 0.00 37 LEU A C 10
ATOM 15995 O O . LEU A 1 18 ? -2.617 -7.540 0.329 1.00 0.00 37 LEU A O 10
ATOM 16011 N N . CYS A 1 19 ? -2.650 -9.691 -0.288 1.00 0.00 38 CYS A N 10
ATOM 16012 C CA . CYS A 1 19 ? -3.352 -9.431 -1.528 1.00 0.00 38 CYS A CA 10
ATOM 16013 C C . CYS A 1 19 ? -4.617 -10.274 -1.630 1.00 0.00 38 CYS A C 10
ATOM 16014 O O . CYS A 1 19 ? -4.752 -11.297 -0.958 1.00 0.00 38 CYS A O 10
ATOM 16021 N N . ALA A 1 20 ? -5.547 -9.825 -2.467 1.00 0.00 39 ALA A N 10
ATOM 16022 C CA . ALA A 1 20 ? -6.800 -10.538 -2.697 1.00 0.00 39 ALA A CA 10
ATOM 16023 C C . ALA A 1 20 ? -6.570 -11.760 -3.570 1.00 0.00 39 ALA A C 10
ATOM 16024 O O . ALA A 1 20 ? -7.446 -12.610 -3.732 1.00 0.00 39 ALA A O 10
ATOM 16031 N N . ASP A 1 21 ? -5.387 -11.815 -4.141 1.00 0.00 40 ASP A N 10
ATOM 16032 C CA . ASP A 1 21 ? -4.945 -12.946 -4.937 1.00 0.00 40 ASP A CA 10
ATOM 16033 C C . ASP A 1 21 ? -3.429 -12.981 -4.890 1.00 0.00 40 ASP A C 10
ATOM 16034 O O . ASP A 1 21 ? -2.795 -11.960 -4.639 1.00 0.00 40 ASP A O 10
ATOM 16043 N N . ASP A 1 22 ? -2.850 -14.148 -5.119 1.00 0.00 41 ASP A N 10
ATOM 16044 C CA . ASP A 1 22 ? -1.411 -14.347 -4.937 1.00 0.00 41 ASP A CA 10
ATOM 16045 C C . ASP A 1 22 ? -0.582 -13.591 -5.988 1.00 0.00 41 ASP A C 10
ATOM 16046 O O . ASP A 1 22 ? 0.646 -13.645 -5.976 1.00 0.00 41 ASP A O 10
ATOM 16055 N N . GLU A 1 23 ? -1.254 -12.888 -6.897 1.00 0.00 42 GLU A N 10
ATOM 16056 C CA . GLU A 1 23 ? -0.569 -12.091 -7.907 1.00 0.00 42 GLU A CA 10
ATOM 16057 C C . GLU A 1 23 ? -0.798 -10.609 -7.643 1.00 0.00 42 GLU A C 10
ATOM 16058 O O . GLU A 1 23 ? -0.219 -9.745 -8.302 1.00 0.00 42 GLU A O 10
ATOM 16070 N N . CYS A 1 24 ? -1.668 -10.344 -6.672 1.00 0.00 43 CYS A N 10
ATOM 16071 C CA . CYS A 1 24 ? -2.022 -8.991 -6.250 1.00 0.00 43 CYS A CA 10
ATOM 16072 C C . CYS A 1 24 ? -2.583 -8.171 -7.407 1.00 0.00 43 CYS A C 10
ATOM 16073 O O . CYS A 1 24 ? -2.325 -6.972 -7.519 1.00 0.00 43 CYS A O 10
ATOM 16080 N N . SER A 1 25 ? -3.361 -8.817 -8.259 1.00 0.00 44 SER A N 10
ATOM 16081 C CA . SER A 1 25 ? -3.952 -8.142 -9.399 1.00 0.00 44 SER A CA 10
ATOM 16082 C C . SER A 1 25 ? -5.456 -7.969 -9.190 1.00 0.00 44 SER A C 10
ATOM 16083 O O . SER A 1 25 ? -6.127 -7.282 -9.961 1.00 0.00 44 SER A O 10
ATOM 16091 N N . MET A 1 26 ? -5.981 -8.588 -8.138 1.00 0.00 45 MET A N 10
ATOM 16092 C CA . MET A 1 26 ? -7.393 -8.474 -7.813 1.00 0.00 45 MET A CA 10
ATOM 16093 C C . MET A 1 26 ? -7.588 -7.500 -6.664 1.00 0.00 45 MET A C 10
ATOM 16094 O O . MET A 1 26 ? -6.862 -7.543 -5.670 1.00 0.00 45 MET A O 10
ATOM 16108 N N . LEU A 1 27 ? -8.554 -6.609 -6.823 1.00 0.00 46 LEU A N 10
ATOM 16109 C CA . LEU A 1 27 ? -8.915 -5.671 -5.778 1.00 0.00 46 LEU A CA 10
ATOM 16110 C C . LEU A 1 27 ? -9.398 -6.377 -4.527 1.00 0.00 46 LEU A C 10
ATOM 16111 O O . LEU A 1 27 ? -10.097 -7.389 -4.594 1.00 0.00 46 LEU A O 10
ATOM 16127 N N . MET A 1 28 ? -9.030 -5.814 -3.389 1.00 0.00 47 MET A N 10
ATOM 16128 C CA . MET A 1 28 ? -9.406 -6.374 -2.101 1.00 0.00 47 MET A CA 10
ATOM 16129 C C . MET A 1 28 ? -10.619 -5.640 -1.577 1.00 0.00 47 MET A C 10
ATOM 16130 O O . MET A 1 28 ? -11.642 -6.239 -1.246 1.00 0.00 47 MET A O 10
ATOM 16144 N N . TYR A 1 29 ? -10.491 -4.325 -1.507 1.00 0.00 48 TYR A N 10
ATOM 16145 C CA . TYR A 1 29 ? -11.566 -3.477 -1.036 1.00 0.00 48 TYR A CA 10
ATOM 16146 C C . TYR A 1 29 ? -11.674 -2.257 -1.927 1.00 0.00 48 TYR A C 10
ATOM 16147 O O . TYR A 1 29 ? -10.768 -1.948 -2.705 1.00 0.00 48 TYR A O 10
ATOM 16165 N N . ARG A 1 30 ? -12.792 -1.588 -1.822 1.00 0.00 49 ARG A N 10
ATOM 16166 C CA . ARG A 1 30 ? -12.936 -0.256 -2.334 1.00 0.00 49 ARG A CA 10
ATOM 16167 C C . ARG A 1 30 ? -13.075 0.637 -1.119 1.00 0.00 49 ARG A C 10
ATOM 16168 O O . ARG A 1 30 ? -13.721 0.247 -0.150 1.00 0.00 49 ARG A O 10
ATOM 16189 N N . GLY A 1 31 ? -12.459 1.793 -1.130 1.00 0.00 50 GLY A N 10
ATOM 16190 C CA . GLY A 1 31 ? -12.442 2.599 0.062 1.00 0.00 50 GLY A CA 10
ATOM 16191 C C . GLY A 1 31 ? -12.790 4.036 -0.197 1.00 0.00 50 GLY A C 10
ATOM 16192 O O . GLY A 1 31 ? -12.908 4.460 -1.343 1.00 0.00 50 GLY A O 10
ATOM 16196 N N . GLU A 1 32 ? -12.970 4.778 0.869 1.00 0.00 51 GLU A N 10
ATOM 16197 C CA . GLU A 1 32 ? -13.200 6.197 0.777 1.00 0.00 51 GLU A CA 10
ATOM 16198 C C . GLU A 1 32 ? -12.306 6.870 1.797 1.00 0.00 51 GLU A C 10
ATOM 16199 O O . GLU A 1 32 ? -12.052 6.316 2.866 1.00 0.00 51 GLU A O 10
ATOM 16211 N N . ALA A 1 33 ? -11.801 8.031 1.463 1.00 0.00 52 ALA A N 10
ATOM 16212 C CA . ALA A 1 33 ? -10.907 8.730 2.360 1.00 0.00 52 ALA A CA 10
ATOM 16213 C C . ALA A 1 33 ? -11.703 9.437 3.443 1.00 0.00 52 ALA A C 10
ATOM 16214 O O . ALA A 1 33 ? -12.662 10.138 3.145 1.00 0.00 52 ALA A O 10
ATOM 16221 N N . LEU A 1 34 ? -11.327 9.233 4.694 1.00 0.00 53 LEU A N 10
ATOM 16222 C CA . LEU A 1 34 ? -12.007 9.891 5.810 1.00 0.00 53 LEU A CA 10
ATOM 16223 C C . LEU A 1 34 ? -11.165 11.011 6.336 1.00 0.00 53 LEU A C 10
ATOM 16224 O O . LEU A 1 34 ? -11.408 11.572 7.405 1.00 0.00 53 LEU A O 10
ATOM 16240 N N . GLU A 1 35 ? -10.180 11.327 5.556 1.00 0.00 54 GLU A N 10
ATOM 16241 C CA . GLU A 1 35 ? -9.224 12.339 5.912 1.00 0.00 54 GLU A CA 10
ATOM 16242 C C . GLU A 1 35 ? -8.598 12.935 4.668 1.00 0.00 54 GLU A C 10
ATOM 16243 O O . GLU A 1 35 ? -8.537 12.294 3.619 1.00 0.00 54 GLU A O 10
ATOM 16255 N N . ASP A 1 36 ? -8.167 14.173 4.787 1.00 0.00 55 ASP A N 10
ATOM 16256 C CA . ASP A 1 36 ? -7.421 14.829 3.722 1.00 0.00 55 ASP A CA 10
ATOM 16257 C C . ASP A 1 36 ? -5.938 14.679 3.997 1.00 0.00 55 ASP A C 10
ATOM 16258 O O . ASP A 1 36 ? -5.482 14.857 5.129 1.00 0.00 55 ASP A O 10
ATOM 16267 N N . PHE A 1 37 ? -5.194 14.328 2.969 1.00 0.00 56 PHE A N 10
ATOM 16268 C CA . PHE A 1 37 ? -3.821 13.909 3.148 1.00 0.00 56 PHE A CA 10
ATOM 16269 C C . PHE A 1 37 ? -3.054 13.956 1.833 1.00 0.00 56 PHE A C 10
ATOM 16270 O O . PHE A 1 37 ? -3.585 13.601 0.779 1.00 0.00 56 PHE A O 10
ATOM 16287 N N . THR A 1 38 ? -1.812 14.408 1.897 1.00 0.00 57 THR A N 10
ATOM 16288 C CA . THR A 1 38 ? -0.961 14.459 0.724 1.00 0.00 57 THR A CA 10
ATOM 16289 C C . THR A 1 38 ? 0.335 13.702 0.965 1.00 0.00 57 THR A C 10
ATOM 16290 O O . THR A 1 38 ? 0.958 13.836 2.016 1.00 0.00 57 THR A O 10
ATOM 16301 N N . GLY A 1 39 ? 0.726 12.901 -0.009 1.00 0.00 58 GLY A N 10
ATOM 16302 C CA . GLY A 1 39 ? 2.004 12.241 0.047 1.00 0.00 58 GLY A CA 10
ATOM 16303 C C . GLY A 1 39 ? 2.839 12.558 -1.177 1.00 0.00 58 GLY A C 10
ATOM 16304 O O . GLY A 1 39 ? 2.714 11.895 -2.203 1.00 0.00 58 GLY A O 10
ATOM 16308 N N . PRO A 1 40 ? 3.697 13.583 -1.090 1.00 0.00 59 PRO A N 10
ATOM 16309 C CA . PRO A 1 40 ? 4.549 14.025 -2.206 1.00 0.00 59 PRO A CA 10
ATOM 16310 C C . PRO A 1 40 ? 5.747 13.114 -2.397 1.00 0.00 59 PRO A C 10
ATOM 16311 O O . PRO A 1 40 ? 6.556 13.289 -3.308 1.00 0.00 59 PRO A O 10
ATOM 16322 N N . ASP A 1 41 ? 5.829 12.147 -1.511 1.00 0.00 60 ASP A N 10
ATOM 16323 C CA . ASP A 1 41 ? 6.981 11.247 -1.394 1.00 0.00 60 ASP A CA 10
ATOM 16324 C C . ASP A 1 41 ? 7.074 10.250 -2.556 1.00 0.00 60 ASP A C 10
ATOM 16325 O O . ASP A 1 41 ? 7.654 9.183 -2.400 1.00 0.00 60 ASP A O 10
ATOM 16334 N N . CYS A 1 42 ? 6.418 10.577 -3.671 1.00 0.00 61 CYS A N 10
ATOM 16335 C CA . CYS A 1 42 ? 6.506 9.840 -4.948 1.00 0.00 61 CYS A CA 10
ATOM 16336 C C . CYS A 1 42 ? 5.758 8.513 -4.922 1.00 0.00 61 CYS A C 10
ATOM 16337 O O . CYS A 1 42 ? 5.066 8.174 -5.885 1.00 0.00 61 CYS A O 10
ATOM 16344 N N . ARG A 1 43 ? 5.861 7.764 -3.834 1.00 0.00 62 ARG A N 10
ATOM 16345 C CA . ARG A 1 43 ? 5.295 6.433 -3.817 1.00 0.00 62 ARG A CA 10
ATOM 16346 C C . ARG A 1 43 ? 4.050 6.422 -2.952 1.00 0.00 62 ARG A C 10
ATOM 16347 O O . ARG A 1 43 ? 3.400 5.396 -2.775 1.00 0.00 62 ARG A O 10
ATOM 16368 N N . PHE A 1 44 ? 3.737 7.586 -2.414 1.00 0.00 63 PHE A N 10
ATOM 16369 C CA . PHE A 1 44 ? 2.585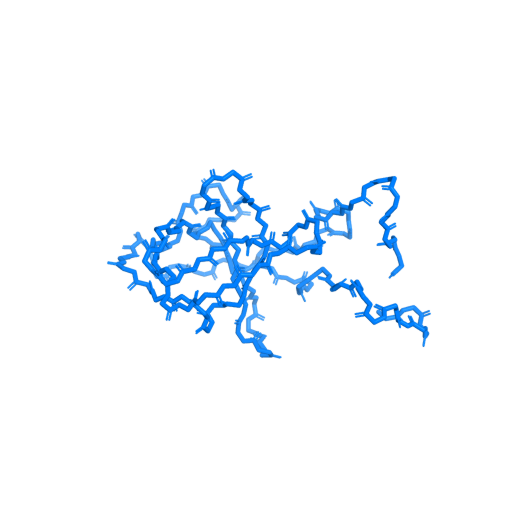 7.766 -1.562 1.00 0.00 63 PHE A CA 10
ATOM 16370 C C . PHE A 1 44 ? 1.330 8.007 -2.377 1.00 0.00 63 PHE A C 10
ATOM 16371 O O . PHE A 1 44 ? 1.388 8.359 -3.555 1.00 0.00 63 PHE A O 10
ATOM 16388 N N . VAL A 1 45 ? 0.202 7.811 -1.734 1.00 0.00 64 VAL A N 10
ATOM 16389 C CA . VAL A 1 45 ? -1.074 8.181 -2.282 1.00 0.00 64 VAL A CA 10
ATOM 16390 C C . VAL A 1 45 ? -1.637 9.378 -1.522 1.00 0.00 64 VAL A C 10
ATOM 16391 O O . VAL A 1 45 ? -1.541 9.442 -0.296 1.00 0.00 64 VAL A O 10
ATOM 16404 N N . ASN A 1 46 ? -2.201 10.328 -2.247 1.00 0.00 65 ASN A N 10
ATOM 16405 C CA . ASN A 1 46 ? -2.874 11.450 -1.626 1.00 0.00 65 ASN A CA 10
ATOM 16406 C C . ASN A 1 46 ? -4.351 11.399 -1.921 1.00 0.00 65 ASN A C 10
ATOM 16407 O O . ASN A 1 46 ? -4.787 10.800 -2.906 1.00 0.00 65 ASN A O 10
ATOM 16418 N N . PHE A 1 47 ? -5.099 12.041 -1.062 1.00 0.00 66 PHE A N 10
ATOM 16419 C CA . PHE A 1 47 ? -6.550 12.060 -1.154 1.00 0.00 66 PHE A CA 10
ATOM 16420 C C . PHE A 1 47 ? -7.143 13.107 -0.222 1.00 0.00 66 PHE A C 10
ATOM 16421 O O . PHE A 1 47 ? -6.431 13.737 0.561 1.00 0.00 66 PHE A O 10
ATOM 16438 N N . LYS A 1 48 ? -8.446 13.290 -0.325 1.00 0.00 67 LYS A N 10
ATOM 16439 C CA . LYS A 1 48 ? -9.178 14.187 0.538 1.00 0.00 67 LYS A CA 10
ATOM 16440 C C . LYS A 1 48 ? -10.466 13.512 0.965 1.00 0.00 67 LYS A C 10
ATOM 16441 O O . LYS A 1 48 ? -11.081 12.816 0.165 1.00 0.00 67 LYS A O 10
ATOM 16460 N N . LYS A 1 49 ? -10.855 13.702 2.227 1.00 0.00 68 LYS A N 10
ATOM 16461 C CA . LYS A 1 49 ? -12.003 12.991 2.791 1.00 0.00 68 LYS A CA 10
ATOM 16462 C C . LYS A 1 49 ? -13.212 13.036 1.854 1.00 0.00 68 LYS A C 10
ATOM 16463 O O . LYS A 1 49 ? -13.717 14.109 1.524 1.00 0.00 68 LYS A O 10
ATOM 16482 N N . GLY A 1 50 ? -13.650 11.860 1.419 1.00 0.00 69 GLY A N 10
ATOM 16483 C CA . GLY A 1 50 ? -14.718 11.760 0.446 1.00 0.00 69 GLY A CA 10
ATOM 16484 C C . GLY A 1 50 ? -14.230 11.213 -0.884 1.00 0.00 69 GLY A C 10
ATOM 16485 O O . GLY A 1 50 ? -15.028 10.839 -1.743 1.00 0.00 69 GLY A O 10
ATOM 16489 N N . ASP A 1 51 ? -12.912 11.169 -1.045 1.00 0.00 70 ASP A N 10
ATOM 16490 C CA . ASP A 1 51 ? -12.286 10.679 -2.267 1.00 0.00 70 ASP A CA 10
ATOM 16491 C C . ASP A 1 51 ? -12.336 9.154 -2.316 1.00 0.00 70 ASP A C 10
ATOM 16492 O O . ASP A 1 51 ? -11.811 8.481 -1.426 1.00 0.00 70 ASP A O 10
ATOM 16501 N N . PRO A 1 52 ? -13.002 8.600 -3.333 1.00 0.00 71 PRO A N 10
ATOM 16502 C CA . PRO A 1 52 ? -13.103 7.152 -3.531 1.00 0.00 71 PRO A CA 10
ATOM 16503 C C . PRO A 1 52 ? -11.775 6.527 -3.959 1.00 0.00 71 PRO A C 10
ATOM 16504 O O . PRO A 1 52 ? -11.197 6.901 -4.981 1.00 0.00 71 PRO A O 10
ATOM 16515 N N . VAL A 1 53 ? -11.303 5.570 -3.177 1.00 0.00 72 VAL A N 10
ATOM 16516 C CA . VAL A 1 53 ? -10.054 4.895 -3.453 1.00 0.00 72 VAL A CA 10
ATOM 16517 C C . VAL A 1 53 ? -10.303 3.413 -3.728 1.00 0.00 72 VAL A C 10
ATOM 16518 O O . VAL A 1 53 ? -11.315 2.852 -3.303 1.00 0.00 72 VAL A O 10
ATOM 16531 N N . TYR A 1 54 ? -9.407 2.792 -4.471 1.00 0.00 73 TYR A N 10
ATOM 16532 C CA . TYR A 1 54 ? -9.451 1.348 -4.672 1.00 0.00 73 TYR A CA 10
ATOM 16533 C C . TYR A 1 54 ? -8.184 0.713 -4.133 1.00 0.00 73 TYR A C 10
ATOM 16534 O O . TYR A 1 54 ? -7.087 1.107 -4.509 1.00 0.00 73 TYR A O 10
ATOM 16552 N N . VAL A 1 55 ? -8.338 -0.276 -3.263 1.00 0.00 74 VAL A N 10
ATOM 16553 C CA . VAL A 1 55 ? -7.204 -0.862 -2.572 1.00 0.00 74 VAL A CA 10
ATOM 16554 C C . VAL A 1 55 ? -6.865 -2.232 -3.172 1.00 0.00 74 VAL A C 10
ATOM 16555 O O . VAL A 1 55 ? -7.680 -3.164 -3.154 1.00 0.00 74 VAL A O 10
ATOM 16568 N N . TYR A 1 56 ? -5.666 -2.325 -3.743 1.00 0.00 75 TYR A N 10
ATOM 16569 C CA . TYR A 1 56 ? -5.231 -3.530 -4.444 1.00 0.00 75 TYR A CA 10
ATOM 16570 C C . TYR A 1 56 ? -4.618 -4.532 -3.479 1.00 0.00 75 TYR A C 10
ATOM 16571 O O . TYR A 1 56 ? -4.756 -5.741 -3.651 1.00 0.00 75 TYR A O 10
ATOM 16589 N N . TYR A 1 57 ? -3.926 -4.013 -2.473 1.00 0.00 76 TYR A N 10
ATOM 16590 C CA . TYR A 1 57 ? -3.269 -4.856 -1.489 1.00 0.00 76 TYR A CA 10
ATOM 16591 C C . TYR A 1 57 ? -2.970 -4.056 -0.228 1.00 0.00 76 TYR A C 10
ATOM 16592 O O . TYR A 1 57 ? -3.132 -2.832 -0.202 1.00 0.00 76 TYR A O 10
ATOM 16610 N N . LYS A 1 58 ? -2.529 -4.749 0.808 1.00 0.00 77 LYS A N 10
ATOM 16611 C CA . LYS A 1 58 ? -2.212 -4.115 2.076 1.00 0.00 77 LYS A CA 10
ATOM 16612 C C . LYS A 1 58 ? -1.018 -4.805 2.735 1.00 0.00 77 LYS A C 10
ATOM 16613 O O . LYS A 1 58 ? -0.545 -5.821 2.241 1.00 0.00 77 LYS A O 10
ATOM 16632 N N . LEU A 1 59 ? -0.517 -4.248 3.832 1.00 0.00 78 LEU A N 10
ATOM 16633 C CA . LEU A 1 59 ? 0.633 -4.837 4.517 1.00 0.00 78 LEU A CA 10
ATOM 16634 C C . LEU A 1 59 ? 0.195 -6.010 5.389 1.00 0.00 78 LEU A C 10
ATOM 16635 O O . LEU A 1 59 ? -0.919 -6.022 5.917 1.00 0.00 78 LEU A O 10
ATOM 16651 N N . ALA A 1 60 ? 1.077 -6.993 5.533 1.00 0.00 79 ALA A N 10
ATOM 16652 C CA . ALA A 1 60 ? 0.806 -8.145 6.380 1.00 0.00 79 ALA A CA 10
ATOM 16653 C C . ALA A 1 60 ? 0.941 -7.791 7.853 1.00 0.00 79 ALA A C 10
ATOM 16654 O O . ALA A 1 60 ? 2.010 -7.954 8.446 1.00 0.00 79 ALA A O 10
ATOM 16661 N N . ARG A 1 61 ? -0.154 -7.285 8.419 1.00 0.00 80 ARG A N 10
ATOM 16662 C CA . ARG A 1 61 ? -0.237 -6.949 9.840 1.00 0.00 80 ARG A CA 10
ATOM 16663 C C . ARG A 1 61 ? 0.888 -5.992 10.227 1.00 0.00 80 ARG A C 10
ATOM 16664 O O . ARG A 1 61 ? 1.843 -6.380 10.905 1.00 0.00 80 ARG A O 10
ATOM 16685 N N . GLY A 1 62 ? 0.783 -4.744 9.794 1.00 0.00 81 GLY A N 10
ATOM 16686 C CA . GLY A 1 62 ? 1.861 -3.807 10.018 1.00 0.00 81 GLY A CA 10
ATOM 16687 C C . GLY A 1 62 ? 1.373 -2.473 10.530 1.00 0.00 81 GLY A C 10
ATOM 16688 O O . GLY A 1 62 ? 0.367 -1.950 10.049 1.00 0.00 81 GLY A O 10
ATOM 16692 N N . TRP A 1 63 ? 2.070 -1.940 11.521 1.00 0.00 82 TRP A N 10
ATOM 16693 C CA . TRP A 1 63 ? 1.769 -0.631 12.057 1.00 0.00 82 TRP A CA 10
ATOM 16694 C C . TRP A 1 63 ? 2.940 0.310 11.796 1.00 0.00 82 TRP A C 10
ATOM 16695 O O . TRP A 1 63 ? 4.094 -0.069 11.993 1.00 0.00 82 TRP A O 10
ATOM 16716 N N . PRO A 1 64 ? 2.673 1.545 11.346 1.00 0.00 83 PRO A N 10
ATOM 16717 C CA . PRO A 1 64 ? 1.313 2.050 11.130 1.00 0.00 83 PRO A CA 10
ATOM 16718 C C . PRO A 1 64 ? 0.593 1.310 10.011 1.00 0.00 83 PRO A C 10
ATOM 16719 O O . PRO A 1 64 ? 1.196 0.966 8.990 1.00 0.00 83 PRO A O 10
ATOM 16730 N N . GLU A 1 65 ? -0.689 1.043 10.231 1.00 0.00 84 GLU A N 10
ATOM 16731 C CA . GLU A 1 65 ? -1.516 0.358 9.248 1.00 0.00 84 GLU A CA 10
ATOM 16732 C C . GLU A 1 65 ? -1.535 1.133 7.944 1.00 0.00 84 GLU A C 10
ATOM 16733 O O . GLU A 1 65 ? -2.019 2.263 7.861 1.00 0.00 84 GLU A O 10
ATOM 16745 N N . VAL A 1 66 ? -0.983 0.508 6.940 1.00 0.00 85 VAL A N 10
ATOM 16746 C CA . VAL A 1 66 ? -0.825 1.113 5.636 1.00 0.00 85 VAL A CA 10
ATOM 16747 C C . VAL A 1 66 ? -1.379 0.213 4.551 1.00 0.00 85 VAL A C 10
ATOM 16748 O O . VAL A 1 66 ? -1.189 -1.006 4.567 1.00 0.00 85 VAL A O 10
ATOM 16761 N N . TRP A 1 67 ? -2.075 0.834 3.624 1.00 0.00 86 TRP A N 10
ATOM 16762 C CA . TRP A 1 67 ? -2.669 0.141 2.498 1.00 0.00 86 TRP A CA 10
ATOM 16763 C C . TRP A 1 67 ? -2.179 0.786 1.212 1.00 0.00 86 TRP A C 10
ATOM 16764 O O . TRP A 1 67 ? -1.592 1.868 1.247 1.00 0.00 86 TRP A O 10
ATOM 16785 N N . ALA A 1 68 ? -2.393 0.129 0.087 1.00 0.00 87 ALA A N 10
ATOM 16786 C CA . ALA A 1 68 ? -1.967 0.681 -1.185 1.00 0.00 87 ALA A CA 10
ATOM 16787 C C . ALA A 1 68 ? -3.046 0.523 -2.241 1.00 0.00 87 ALA A C 10
ATOM 16788 O O . ALA A 1 68 ? -3.662 -0.539 -2.370 1.00 0.00 87 ALA A O 10
ATOM 16795 N N . GLY A 1 69 ? -3.268 1.581 -2.997 1.00 0.00 88 GLY A N 10
ATOM 16796 C CA . GLY A 1 69 ? -4.297 1.561 -4.003 1.00 0.00 88 GLY A CA 10
ATOM 16797 C C . GLY A 1 69 ? -4.155 2.690 -4.993 1.00 0.00 88 GLY A C 10
ATOM 16798 O O . GLY A 1 69 ? -3.105 3.334 -5.062 1.00 0.00 88 GLY A O 10
ATOM 16802 N N . SER A 1 70 ? -5.208 2.934 -5.755 1.00 0.00 89 SER A N 10
ATOM 16803 C CA . SER A 1 70 ? -5.203 3.997 -6.741 1.00 0.00 89 SER A CA 10
ATOM 16804 C C . SER A 1 70 ? -6.294 5.010 -6.424 1.00 0.00 89 SER A C 10
ATOM 16805 O O . SER A 1 70 ? -7.417 4.639 -6.058 1.00 0.00 89 SER A O 10
ATOM 16813 N N . VAL A 1 71 ? -5.962 6.289 -6.551 1.00 0.00 90 VAL A N 10
ATOM 16814 C CA . VAL A 1 71 ? -6.891 7.360 -6.222 1.00 0.00 90 VAL A CA 10
ATOM 16815 C C . VAL A 1 71 ? -6.792 8.475 -7.249 1.00 0.00 90 VAL A C 10
ATOM 16816 O O . VAL A 1 71 ? -5.967 9.383 -7.117 1.00 0.00 90 VAL A O 10
ATOM 16829 N N . GLY A 1 72 ? -7.619 8.396 -8.279 1.00 0.00 91 GLY A N 10
ATOM 16830 C CA . GLY A 1 72 ? -7.602 9.399 -9.322 1.00 0.00 91 GLY A CA 10
ATOM 16831 C C . GLY A 1 72 ? -6.425 9.230 -10.256 1.00 0.00 91 GLY A C 10
ATOM 16832 O O . GLY A 1 72 ? -6.550 8.619 -11.319 1.00 0.00 91 GLY A O 10
ATOM 16836 N N . ARG A 1 73 ? -5.276 9.755 -9.858 1.00 0.00 92 ARG A N 10
ATOM 16837 C CA . ARG A 1 73 ? -4.086 9.684 -10.689 1.00 0.00 92 ARG A CA 10
ATOM 16838 C C . ARG A 1 73 ? -2.925 9.049 -9.933 1.00 0.00 92 ARG A C 10
ATOM 16839 O O . ARG A 1 73 ? -1.972 8.555 -10.538 1.00 0.00 92 ARG A O 10
ATOM 16860 N N . THR A 1 74 ? -3.013 9.044 -8.619 1.00 0.00 93 THR A N 10
ATOM 16861 C CA . THR A 1 74 ? -1.941 8.533 -7.796 1.00 0.00 93 THR A CA 10
ATOM 16862 C C . THR A 1 74 ? -2.138 7.066 -7.462 1.00 0.00 93 THR A C 10
ATOM 16863 O O . THR A 1 74 ? -3.264 6.586 -7.305 1.00 0.00 93 THR A O 10
ATOM 16874 N N . PHE A 1 75 ? -1.029 6.365 -7.397 1.00 0.00 94 PHE A N 10
ATOM 16875 C CA . PHE A 1 75 ? -0.999 4.962 -7.024 1.00 0.00 94 PHE A CA 10
ATOM 16876 C C . PHE A 1 75 ? 0.235 4.704 -6.165 1.00 0.00 94 PHE A C 10
ATOM 16877 O O . PHE A 1 75 ? 1.345 5.095 -6.532 1.00 0.00 94 PHE A O 10
ATOM 16894 N N . GLY A 1 76 ? 0.039 4.076 -5.021 1.00 0.00 95 GLY A N 10
ATOM 16895 C CA . GLY A 1 76 ? 1.143 3.825 -4.119 1.00 0.00 95 GLY A CA 10
ATOM 16896 C C . GLY A 1 76 ? 0.667 3.483 -2.728 1.00 0.00 95 GLY A C 10
ATOM 16897 O O . GLY A 1 76 ? -0.418 2.928 -2.565 1.00 0.00 95 GLY A O 10
ATOM 16901 N N . TYR A 1 77 ? 1.455 3.844 -1.724 1.00 0.00 96 TYR A N 10
ATOM 16902 C CA . TYR A 1 77 ? 1.160 3.467 -0.350 1.00 0.00 96 TYR A CA 10
ATOM 16903 C C . TYR A 1 77 ? 0.601 4.651 0.433 1.00 0.00 96 TYR A C 10
ATOM 16904 O O . TYR A 1 77 ? 0.869 5.798 0.092 1.00 0.00 96 TYR A O 10
ATOM 16922 N N . PHE A 1 78 ? -0.200 4.366 1.455 1.00 0.00 97 PHE A N 10
ATOM 16923 C CA . PHE A 1 78 ? -0.812 5.408 2.277 1.00 0.00 97 PHE A CA 10
ATOM 16924 C C . PHE A 1 78 ? -1.382 4.802 3.560 1.00 0.00 97 PHE A C 10
ATOM 16925 O O . PHE A 1 78 ? -1.589 3.590 3.637 1.00 0.00 97 PHE A O 10
ATOM 16942 N N . PRO A 1 79 ? -1.641 5.627 4.589 1.00 0.00 98 PRO A N 10
ATOM 16943 C CA . PRO A 1 79 ? -2.182 5.159 5.863 1.00 0.00 98 PRO A CA 10
ATOM 16944 C C . PRO A 1 79 ? -3.619 4.678 5.739 1.00 0.00 98 PRO A C 10
ATOM 16945 O O . PRO A 1 79 ? -4.524 5.443 5.408 1.00 0.00 98 PRO A O 10
ATOM 16956 N N . LYS A 1 80 ? -3.794 3.395 6.008 1.00 0.00 99 LYS A N 10
ATOM 16957 C CA . LYS A 1 80 ? -5.091 2.753 6.071 1.00 0.00 99 LYS A CA 10
ATOM 16958 C C . LYS A 1 80 ? -6.027 3.536 6.983 1.00 0.00 99 LYS A C 10
ATOM 16959 O O . LYS A 1 80 ? -7.200 3.736 6.678 1.00 0.00 99 LYS A O 10
ATOM 16978 N N . ASP A 1 81 ? -5.470 3.959 8.111 1.00 0.00 100 ASP A N 10
ATOM 16979 C CA . ASP A 1 81 ? -6.162 4.823 9.081 1.00 0.00 100 ASP A CA 10
ATOM 16980 C C . ASP A 1 81 ? -6.843 6.036 8.445 1.00 0.00 100 ASP A C 10
ATOM 16981 O O . ASP A 1 81 ? -7.835 6.546 8.971 1.00 0.00 100 ASP A O 10
ATOM 16990 N N . LEU A 1 82 ? -6.344 6.487 7.309 1.00 0.00 101 LEU A N 10
ATOM 16991 C CA . LEU A 1 82 ? -6.833 7.719 6.716 1.00 0.00 101 LEU A CA 10
ATOM 16992 C C . LEU A 1 82 ? -7.949 7.461 5.712 1.00 0.00 101 LEU A C 10
ATOM 16993 O O . LEU A 1 82 ? -8.470 8.392 5.090 1.00 0.00 101 LEU A O 10
ATOM 17009 N N . ILE A 1 83 ? -8.341 6.201 5.574 1.00 0.00 102 ILE A N 10
ATOM 17010 C CA . ILE A 1 83 ? -9.503 5.860 4.759 1.00 0.00 102 ILE A CA 10
ATOM 17011 C C . ILE A 1 83 ? -10.416 4.881 5.490 1.00 0.00 102 ILE A C 10
ATOM 17012 O O . ILE A 1 83 ? -10.133 4.463 6.614 1.00 0.00 102 ILE A O 10
ATOM 17028 N N . GLN A 1 84 ? -11.519 4.542 4.843 1.00 0.00 103 GLN A N 10
ATOM 17029 C CA . GLN A 1 84 ? -12.454 3.561 5.332 1.00 0.00 103 GLN A CA 10
ATOM 17030 C C . GLN A 1 84 ? -12.899 2.677 4.173 1.00 0.00 103 GLN A C 10
ATOM 17031 O O . GLN A 1 84 ? -13.210 3.172 3.090 1.00 0.00 103 GLN A O 10
ATOM 17045 N N . VAL A 1 85 ? -12.890 1.374 4.401 1.00 0.00 104 VAL A N 10
ATOM 17046 C CA . VAL A 1 85 ? -13.421 0.420 3.457 1.00 0.00 104 VAL A CA 10
ATOM 17047 C C . VAL A 1 85 ? -14.883 0.732 3.154 1.00 0.00 104 VAL A C 10
ATOM 17048 O O . VAL A 1 85 ? -15.741 0.679 4.030 1.00 0.00 104 VAL A O 10
ATOM 17061 N N . VAL A 1 86 ? -15.161 1.058 1.915 1.00 0.00 105 VAL A N 10
ATOM 17062 C CA . VAL A 1 86 ? -16.509 1.410 1.521 1.00 0.00 105 VAL A CA 10
ATOM 17063 C C . VAL A 1 86 ? -17.186 0.179 0.954 1.00 0.00 105 VAL A C 10
ATOM 17064 O O . VAL A 1 86 ? -18.410 0.102 0.853 1.00 0.00 105 VAL A O 10
ATOM 17077 N N . HIS A 1 87 ? -16.359 -0.799 0.622 1.00 0.00 106 HIS A N 10
ATOM 17078 C CA . HIS A 1 87 ? -16.848 -2.078 0.107 1.00 0.00 106 HIS A CA 10
ATOM 17079 C C . HIS A 1 87 ? -15.714 -3.089 0.017 1.00 0.00 106 HIS A C 10
ATOM 17080 O O . HIS A 1 87 ? -14.563 -2.721 -0.187 1.00 0.00 106 HIS A O 10
ATOM 17095 N N . GLU A 1 88 ? -16.048 -4.358 0.170 1.00 0.00 107 GLU A N 10
ATOM 17096 C CA . GLU A 1 88 ? -15.065 -5.429 0.121 1.00 0.00 107 GLU A CA 10
ATOM 17097 C C . GLU A 1 88 ? -15.347 -6.339 -1.063 1.00 0.00 107 GLU A C 10
ATOM 17098 O O . GLU A 1 88 ? -16.476 -6.804 -1.233 1.00 0.00 107 GLU A O 10
ATOM 17110 N N . TYR A 1 89 ? -14.349 -6.567 -1.901 1.00 0.00 108 TYR A N 10
ATOM 17111 C CA . TYR A 1 89 ? -14.482 -7.559 -2.958 1.00 0.00 108 TYR A CA 10
ATOM 17112 C C . TYR A 1 89 ? -14.264 -8.961 -2.426 1.00 0.00 108 TYR A C 10
ATOM 17113 O O . TYR A 1 89 ? -14.796 -9.931 -2.964 1.00 0.00 108 TYR A O 10
ATOM 17131 N N . THR A 1 90 ? -13.485 -9.060 -1.370 1.00 0.00 109 THR A N 10
ATOM 17132 C CA . THR A 1 90 ? -13.078 -10.351 -0.860 1.00 0.00 109 THR A CA 10
ATOM 17133 C C . THR A 1 90 ? -12.531 -10.255 0.558 1.00 0.00 109 THR A C 10
ATOM 17134 O O . THR A 1 90 ? -11.941 -9.247 0.947 1.00 0.00 109 THR A O 10
ATOM 17145 N N . LYS A 1 91 ? -12.718 -11.325 1.319 1.00 0.00 110 LYS A N 10
ATOM 17146 C CA . LYS A 1 91 ? -12.151 -11.431 2.656 1.00 0.00 110 LYS A CA 10
ATOM 17147 C C . LYS A 1 91 ? -10.750 -12.005 2.576 1.00 0.00 110 LYS A C 10
ATOM 17148 O O . LYS A 1 91 ? -10.101 -12.248 3.594 1.00 0.00 110 LYS A O 10
ATOM 17167 N N . GLU A 1 92 ? -10.304 -12.228 1.355 1.00 0.00 111 GLU A N 10
ATOM 17168 C CA . GLU A 1 92 ? -9.039 -12.914 1.110 1.00 0.00 111 GLU A CA 10
ATOM 17169 C C . GLU A 1 92 ? -7.844 -12.055 1.482 1.00 0.00 111 GLU A C 10
ATOM 17170 O O . GLU A 1 92 ? -7.733 -10.901 1.067 1.00 0.00 111 GLU A O 10
ATOM 17182 N N . GLU A 1 93 ? -6.958 -12.636 2.272 1.00 0.00 112 GLU A N 10
ATOM 17183 C CA . GLU A 1 93 ? -5.712 -11.987 2.647 1.00 0.00 112 GLU A CA 10
ATOM 17184 C C . GLU A 1 93 ? -4.544 -12.926 2.388 1.00 0.00 112 GLU A C 10
ATOM 17185 O O . GLU A 1 93 ? -4.050 -13.601 3.295 1.00 0.00 112 GLU A O 10
ATOM 17197 N N . LEU A 1 94 ? -4.110 -12.957 1.150 1.00 0.00 113 LEU A N 10
ATOM 17198 C CA . LEU A 1 94 ? -3.013 -13.817 0.738 1.00 0.00 113 LEU A CA 10
ATOM 17199 C C . LEU A 1 94 ? -1.686 -13.131 0.983 1.00 0.00 113 LEU A C 10
ATOM 17200 O O . LEU A 1 94 ? -1.535 -11.948 0.697 1.00 0.00 113 LEU A O 10
ATOM 17216 N N . GLN A 1 95 ? -0.730 -13.870 1.510 1.00 0.00 114 GLN A N 10
ATOM 17217 C CA . GLN A 1 95 ? 0.571 -13.313 1.786 1.00 0.00 114 GLN A CA 10
ATOM 17218 C C . GLN A 1 95 ? 1.483 -13.493 0.592 1.00 0.00 114 GLN A C 10
ATOM 17219 O O . GLN A 1 95 ? 2.000 -14.581 0.334 1.00 0.00 114 GLN A O 10
ATOM 17233 N N . VAL A 1 96 ? 1.645 -12.419 -0.138 1.00 0.00 115 VAL A N 10
ATOM 17234 C CA . VAL A 1 96 ? 2.519 -12.389 -1.294 1.00 0.00 115 VAL A CA 10
ATOM 17235 C C . VAL A 1 96 ? 3.759 -11.562 -0.959 1.00 0.00 115 VAL A C 10
ATOM 17236 O O . VAL A 1 96 ? 3.650 -10.391 -0.599 1.00 0.00 115 VAL A O 10
ATOM 17249 N N . PRO A 1 97 ? 4.954 -12.165 -1.026 1.00 0.00 116 PRO A N 10
ATOM 17250 C CA . PRO A 1 97 ? 6.207 -11.485 -0.677 1.00 0.00 116 PRO A CA 10
ATOM 17251 C C . PRO A 1 97 ? 6.452 -10.220 -1.478 1.00 0.00 116 PRO A C 10
ATOM 17252 O O . PRO A 1 97 ? 5.925 -10.034 -2.577 1.00 0.00 116 PRO A O 10
ATOM 17263 N N . THR A 1 98 ? 7.249 -9.349 -0.903 1.00 0.00 117 THR A N 10
ATOM 17264 C CA . THR A 1 98 ? 7.640 -8.121 -1.573 1.00 0.00 117 THR A CA 10
ATOM 17265 C C . THR A 1 98 ? 9.062 -8.239 -2.101 1.00 0.00 117 THR A C 10
ATOM 17266 O O . THR A 1 98 ? 9.926 -8.838 -1.458 1.00 0.00 117 THR A O 10
ATOM 17277 N N . ASP A 1 99 ? 9.304 -7.683 -3.275 1.00 0.00 118 ASP A N 10
ATOM 17278 C CA . ASP A 1 99 ? 10.651 -7.650 -3.826 1.00 0.00 118 ASP A CA 10
ATOM 17279 C C . ASP A 1 99 ? 11.360 -6.400 -3.345 1.00 0.00 118 ASP A C 10
ATOM 17280 O O . ASP A 1 99 ? 10.726 -5.496 -2.799 1.00 0.00 118 ASP A O 10
ATOM 17289 N N . GLU A 1 100 ? 12.661 -6.342 -3.523 1.00 0.00 119 GLU A N 10
ATOM 17290 C CA . GLU A 1 100 ? 13.405 -5.142 -3.205 1.00 0.00 119 GLU A CA 10
ATOM 17291 C C . GLU A 1 100 ? 13.026 -4.026 -4.167 1.00 0.00 119 GLU A C 10
ATOM 17292 O O . GLU A 1 100 ? 12.737 -2.903 -3.757 1.00 0.00 119 GLU A O 10
ATOM 17304 N N . THR A 1 101 ? 12.981 -4.361 -5.445 1.00 0.00 120 THR A N 10
ATOM 17305 C CA . THR A 1 101 ? 12.685 -3.389 -6.478 1.00 0.00 120 THR A CA 10
ATOM 17306 C C . THR A 1 101 ? 11.190 -3.336 -6.753 1.00 0.00 120 THR A C 10
ATOM 17307 O O . THR A 1 101 ? 10.744 -2.683 -7.696 1.00 0.00 120 THR A O 10
ATOM 17318 N N . ASP A 1 102 ? 10.430 -4.052 -5.924 1.00 0.00 121 ASP A N 10
ATOM 17319 C CA . ASP A 1 102 ? 8.986 -4.151 -6.060 1.00 0.00 121 ASP A CA 10
ATOM 17320 C C . ASP A 1 102 ? 8.392 -2.757 -6.186 1.00 0.00 121 ASP A C 10
ATOM 17321 O O . ASP A 1 102 ? 7.584 -2.486 -7.072 1.00 0.00 121 ASP A O 10
ATOM 17330 N N . PHE A 1 103 ? 8.834 -1.873 -5.300 1.00 0.00 122 PHE A N 10
ATOM 17331 C CA . PHE A 1 103 ? 8.398 -0.485 -5.296 1.00 0.00 122 PHE A CA 10
ATOM 17332 C C . PHE A 1 103 ? 9.588 0.423 -5.010 1.00 0.00 122 PHE A C 10
ATOM 17333 O O . PHE A 1 103 ? 9.771 0.896 -3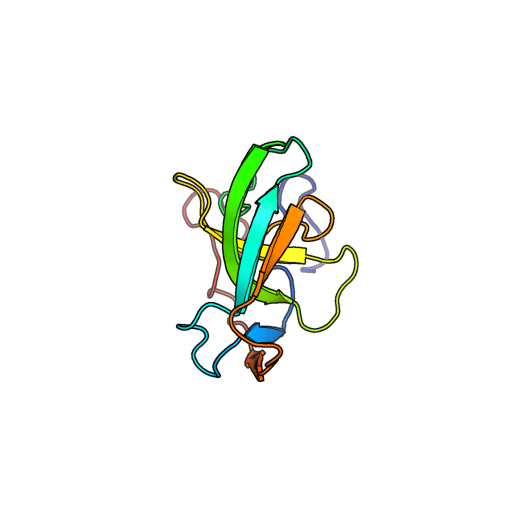.887 1.00 0.00 122 PHE A O 10
ATOM 17350 N N . VAL A 1 104 ? 10.411 0.638 -6.025 1.00 0.00 123 VAL A N 10
ATOM 17351 C CA . VAL A 1 104 ? 11.610 1.448 -5.874 1.00 0.00 123 VAL A CA 10
ATOM 17352 C C . VAL A 1 104 ? 11.429 2.834 -6.469 1.00 0.00 123 VAL A C 10
ATOM 17353 O O . VAL A 1 104 ? 10.951 2.998 -7.593 1.00 0.00 123 VAL A O 10
ATOM 17366 N N . CYS A 1 105 ? 11.814 3.823 -5.692 1.00 0.00 124 CYS A N 10
ATOM 17367 C CA . CYS A 1 105 ? 11.704 5.215 -6.086 1.00 0.00 124 CYS A CA 10
ATOM 17368 C C . CYS A 1 105 ? 12.853 6.003 -5.471 1.00 0.00 124 CYS A C 10
ATOM 17369 O O . CYS A 1 105 ? 12.836 6.329 -4.283 1.00 0.00 124 CYS A O 10
ATOM 17376 N N . PHE A 1 106 ? 13.866 6.271 -6.276 1.00 0.00 125 PHE A N 10
ATOM 17377 C CA . PHE A 1 106 ? 15.045 6.982 -5.813 1.00 0.00 125 PHE A CA 10
ATOM 17378 C C . PHE A 1 106 ? 15.407 8.108 -6.771 1.00 0.00 125 PHE A C 10
ATOM 17379 O O . PHE A 1 106 ? 15.103 8.041 -7.962 1.00 0.00 125 PHE A O 10
ATOM 17396 N N . ASP A 1 107 ? 16.048 9.140 -6.247 1.00 0.00 126 ASP A N 10
ATOM 17397 C CA . ASP A 1 107 ? 16.418 10.299 -7.048 1.00 0.00 126 ASP A CA 10
ATOM 17398 C C . ASP A 1 107 ? 17.788 10.816 -6.635 1.00 0.00 126 ASP A C 10
ATOM 17399 O O . ASP A 1 107 ? 17.924 11.483 -5.609 1.00 0.00 126 ASP A O 10
ATOM 17408 N N . GLY A 1 108 ? 18.799 10.488 -7.425 1.00 0.00 127 GLY A N 10
ATOM 17409 C CA . GLY A 1 108 ? 20.156 10.900 -7.113 1.00 0.00 127 GLY A CA 10
ATOM 17410 C C . GLY A 1 108 ? 20.743 10.087 -5.979 1.00 0.00 127 GLY A C 10
ATOM 17411 O O . GLY A 1 108 ? 21.671 10.527 -5.296 1.00 0.00 127 GLY A O 10
ATOM 17415 N N . GLY A 1 109 ? 20.202 8.896 -5.787 1.00 0.00 128 GLY A N 10
ATOM 17416 C CA . GLY A 1 109 ? 20.612 8.053 -4.688 1.00 0.00 128 GLY A CA 10
ATOM 17417 C C . GLY A 1 109 ? 19.412 7.500 -3.952 1.00 0.00 128 GLY A C 10
ATOM 17418 O O . GLY A 1 109 ? 18.281 7.921 -4.212 1.00 0.00 128 GLY A O 10
ATOM 17422 N N . ARG A 1 110 ? 19.644 6.567 -3.039 1.00 0.00 129 ARG A N 10
ATOM 17423 C CA . ARG A 1 110 ? 18.558 5.963 -2.274 1.00 0.00 129 ARG A CA 10
ATOM 17424 C C . ARG A 1 110 ? 17.832 6.991 -1.426 1.00 0.00 129 ARG A C 10
ATOM 17425 O O . ARG A 1 110 ? 18.440 7.702 -0.625 1.00 0.00 129 ARG A O 10
ATOM 17446 N N . ASP A 1 111 ? 16.533 7.067 -1.622 1.00 0.00 130 ASP A N 10
ATOM 17447 C CA . ASP A 1 111 ? 15.676 7.875 -0.775 1.00 0.00 130 ASP A CA 10
ATOM 17448 C C . ASP A 1 111 ? 15.017 6.964 0.251 1.00 0.00 130 ASP A C 10
ATOM 17449 O O . ASP A 1 111 ? 14.531 7.406 1.292 1.00 0.00 130 ASP A O 10
ATOM 17458 N N . ASP A 1 112 ? 15.068 5.673 -0.059 1.00 0.00 131 ASP A N 10
ATOM 17459 C CA . ASP A 1 112 ? 14.425 4.626 0.722 1.00 0.00 131 ASP A CA 10
ATOM 17460 C C . ASP A 1 112 ? 14.654 3.285 0.036 1.00 0.00 131 ASP A C 10
ATOM 17461 O O . ASP A 1 112 ? 15.566 2.545 0.451 1.00 0.00 131 ASP A O 10
ATOM 17471 N N . MET A 1 1 ? 27.938 5.930 -6.310 1.00 0.00 20 MET A N 11
ATOM 17472 C CA . MET A 1 1 ? 27.145 7.043 -6.878 1.00 0.00 20 MET A CA 11
ATOM 17473 C C . MET A 1 1 ? 25.663 6.696 -6.856 1.00 0.00 20 MET A C 11
ATOM 17474 O O . MET A 1 1 ? 25.292 5.543 -7.074 1.00 0.00 20 MET A O 11
ATOM 17490 N N . PRO A 1 2 ? 24.801 7.690 -6.572 1.00 0.00 21 PRO A N 11
ATOM 17491 C CA . PRO A 1 2 ? 23.345 7.501 -6.547 1.00 0.00 21 PRO A CA 11
ATOM 17492 C C . PRO A 1 2 ? 22.810 6.925 -7.856 1.00 0.00 21 PRO A C 11
ATOM 17493 O O . PRO A 1 2 ? 23.337 7.206 -8.937 1.00 0.00 21 PRO A O 11
ATOM 17504 N N . GLY A 1 3 ? 21.763 6.121 -7.752 1.00 0.00 22 GLY A N 11
ATOM 17505 C CA . GLY A 1 3 ? 21.207 5.461 -8.917 1.00 0.00 22 GLY A CA 11
ATOM 17506 C C . GLY A 1 3 ? 21.328 3.958 -8.815 1.00 0.00 22 GLY A C 11
ATOM 17507 O O . GLY A 1 3 ? 20.941 3.225 -9.725 1.00 0.00 22 GLY A O 11
ATOM 17511 N N . GLN A 1 4 ? 21.870 3.501 -7.697 1.00 0.00 23 GLN A N 11
ATOM 17512 C CA . GLN A 1 4 ? 22.042 2.079 -7.448 1.00 0.00 23 GLN A CA 11
ATOM 17513 C C . GLN A 1 4 ? 21.072 1.613 -6.371 1.00 0.00 23 GLN A C 11
ATOM 17514 O O . GLN A 1 4 ? 20.954 2.244 -5.319 1.00 0.00 23 GLN A O 11
ATOM 17528 N N . LEU A 1 5 ? 20.367 0.523 -6.634 1.00 0.00 24 LEU A N 11
ATOM 17529 C CA . LEU A 1 5 ? 19.452 -0.035 -5.651 1.00 0.00 24 LEU A CA 11
ATOM 17530 C C . LEU A 1 5 ? 20.226 -0.957 -4.714 1.00 0.00 24 LEU A C 11
ATOM 17531 O O . LEU A 1 5 ? 20.250 -2.179 -4.888 1.00 0.00 24 LEU A O 11
ATOM 17547 N N . ASP A 1 6 ? 20.886 -0.349 -3.741 1.00 0.00 25 ASP A N 11
ATOM 17548 C CA . ASP A 1 6 ? 21.677 -1.084 -2.764 1.00 0.00 25 ASP A CA 11
ATOM 17549 C C . ASP A 1 6 ? 20.759 -1.900 -1.862 1.00 0.00 25 ASP A C 11
ATOM 17550 O O . ASP A 1 6 ? 19.695 -1.427 -1.465 1.00 0.00 25 ASP A O 11
ATOM 17559 N N . PRO A 1 7 ? 21.160 -3.143 -1.540 1.00 0.00 26 PRO A N 11
ATOM 17560 C CA . PRO A 1 7 ? 20.381 -4.034 -0.671 1.00 0.00 26 PRO A CA 11
ATOM 17561 C C . PRO A 1 7 ? 20.153 -3.443 0.715 1.00 0.00 26 PRO A C 11
ATOM 17562 O O . PRO A 1 7 ? 19.225 -3.832 1.423 1.00 0.00 26 PRO A O 11
ATOM 17573 N N . SER A 1 8 ? 21.015 -2.515 1.102 1.00 0.00 27 SER A N 11
ATOM 17574 C CA . SER A 1 8 ? 20.912 -1.856 2.390 1.00 0.00 27 SER A CA 11
ATOM 17575 C C . SER A 1 8 ? 19.873 -0.742 2.327 1.00 0.00 27 SER A C 11
ATOM 17576 O O . SER A 1 8 ? 19.330 -0.323 3.348 1.00 0.00 27 SER A O 11
ATOM 17584 N N . THR A 1 9 ? 19.596 -0.270 1.121 1.00 0.00 28 THR A N 11
ATOM 17585 C CA . THR A 1 9 ? 18.585 0.748 0.922 1.00 0.00 28 THR A CA 11
ATOM 17586 C C . THR A 1 9 ? 17.321 0.128 0.366 1.00 0.00 28 THR A C 11
ATOM 17587 O O . THR A 1 9 ? 17.109 0.081 -0.847 1.00 0.00 28 THR A O 11
ATOM 17598 N N . GLY A 1 10 ? 16.488 -0.362 1.269 1.00 0.00 29 GLY A N 11
ATOM 17599 C CA . GLY A 1 10 ? 15.291 -1.046 0.862 1.00 0.00 29 GLY A CA 11
ATOM 17600 C C . GLY A 1 10 ? 14.218 -0.098 0.375 1.00 0.00 29 GLY A C 11
ATOM 17601 O O . GLY A 1 10 ? 13.366 0.345 1.148 1.00 0.00 29 GLY A O 11
ATOM 17605 N N . ARG A 1 11 ? 14.267 0.219 -0.909 1.00 0.00 30 ARG A N 11
ATOM 17606 C CA . ARG A 1 11 ? 13.305 1.126 -1.512 1.00 0.00 30 ARG A CA 11
ATOM 17607 C C . ARG A 1 11 ? 12.004 0.400 -1.820 1.00 0.00 30 ARG A C 11
ATOM 17608 O O . ARG A 1 11 ? 11.689 0.128 -2.975 1.00 0.00 30 ARG A O 11
ATOM 17629 N N . ARG A 1 12 ? 11.267 0.070 -0.772 1.00 0.00 31 ARG A N 11
ATOM 17630 C CA . ARG A 1 12 ? 9.972 -0.576 -0.908 1.00 0.00 31 ARG A CA 11
ATOM 17631 C C . ARG A 1 12 ? 9.017 -0.076 0.164 1.00 0.00 31 ARG A C 11
ATOM 17632 O O . ARG A 1 12 ? 9.341 0.837 0.922 1.00 0.00 31 ARG A O 11
ATOM 17653 N N . PHE A 1 13 ? 7.842 -0.674 0.213 1.00 0.00 32 PHE A N 11
ATOM 17654 C CA . PHE A 1 13 ? 6.850 -0.341 1.222 1.00 0.00 32 PHE A CA 11
ATOM 17655 C C . PHE A 1 13 ? 6.940 -1.317 2.394 1.00 0.00 32 PHE A C 11
ATOM 17656 O O . PHE A 1 13 ? 6.769 -0.933 3.552 1.00 0.00 32 PHE A O 11
ATOM 17673 N N . SER A 1 14 ? 7.225 -2.576 2.073 1.00 0.00 33 SER A N 11
ATOM 17674 C CA . SER A 1 14 ? 7.337 -3.635 3.062 1.00 0.00 33 SER A CA 11
ATOM 17675 C C . SER A 1 14 ? 7.883 -4.890 2.377 1.00 0.00 33 SER A C 11
ATOM 17676 O O . SER A 1 14 ? 7.965 -4.937 1.144 1.00 0.00 33 SER A O 11
ATOM 17684 N N . GLU A 1 15 ? 8.257 -5.893 3.163 1.00 0.00 34 GLU A N 11
ATOM 17685 C CA . GLU A 1 15 ? 8.873 -7.101 2.620 1.00 0.00 34 GLU A CA 11
ATOM 17686 C C . GLU A 1 15 ? 7.809 -8.070 2.097 1.00 0.00 34 GLU A C 11
ATOM 17687 O O . GLU A 1 15 ? 8.059 -8.855 1.183 1.00 0.00 34 GLU A O 11
ATOM 17699 N N . HIS A 1 16 ? 6.622 -8.020 2.683 1.00 0.00 35 HIS A N 11
ATOM 17700 C CA . HIS A 1 16 ? 5.525 -8.872 2.244 1.00 0.00 35 HIS A CA 11
ATOM 17701 C C . HIS A 1 16 ? 4.247 -8.056 2.118 1.00 0.00 35 HIS A C 11
ATOM 17702 O O . HIS A 1 16 ? 4.019 -7.121 2.886 1.00 0.00 35 HIS A O 11
ATOM 17717 N N . LYS A 1 17 ? 3.420 -8.420 1.155 1.00 0.00 36 LYS A N 11
ATOM 17718 C CA . LYS A 1 17 ? 2.177 -7.717 0.894 1.00 0.00 36 LYS A CA 11
ATOM 17719 C C . LYS A 1 17 ? 1.001 -8.683 0.947 1.00 0.00 36 LYS A C 11
ATOM 17720 O O . LYS A 1 17 ? 1.080 -9.803 0.445 1.00 0.00 36 LYS A O 11
ATOM 17739 N N . LEU A 1 18 ? -0.074 -8.259 1.584 1.00 0.00 37 LEU A N 11
ATOM 17740 C CA . LEU A 1 18 ? -1.284 -9.043 1.642 1.00 0.00 37 LEU A CA 11
ATOM 17741 C C . LEU A 1 18 ? -2.176 -8.660 0.487 1.00 0.00 37 LEU A C 11
ATOM 17742 O O . LEU A 1 18 ? -2.658 -7.530 0.418 1.00 0.00 37 LEU A O 11
ATOM 17758 N N . CYS A 1 19 ? -2.402 -9.590 -0.399 1.00 0.00 38 CYS A N 11
ATOM 17759 C CA . CYS A 1 19 ? -3.123 -9.304 -1.616 1.00 0.00 38 CYS A CA 11
ATOM 17760 C C . CYS A 1 19 ? -4.424 -10.086 -1.680 1.00 0.00 38 CYS A C 11
ATOM 17761 O O . CYS A 1 19 ? -4.534 -11.173 -1.114 1.00 0.00 38 CYS A O 11
ATOM 17768 N N . ALA A 1 20 ? -5.418 -9.504 -2.352 1.00 0.00 39 ALA A N 11
ATOM 17769 C CA . ALA A 1 20 ? -6.698 -10.169 -2.580 1.00 0.00 39 ALA A CA 11
ATOM 17770 C C . ALA A 1 20 ? -6.482 -11.475 -3.318 1.00 0.00 39 ALA A C 11
ATOM 17771 O O . ALA A 1 20 ? -7.179 -12.463 -3.105 1.00 0.00 39 ALA A O 11
ATOM 17778 N N . ASP A 1 21 ? -5.497 -11.442 -4.188 1.00 0.00 40 ASP A N 11
ATOM 17779 C CA . ASP A 1 21 ? -5.076 -12.612 -4.945 1.00 0.00 40 ASP A CA 11
ATOM 17780 C C . ASP A 1 21 ? -3.556 -12.635 -4.987 1.00 0.00 40 ASP A C 11
ATOM 17781 O O . ASP A 1 21 ? -2.925 -11.590 -4.878 1.00 0.00 40 ASP A O 11
ATOM 17790 N N . ASP A 1 22 ? -2.979 -13.821 -5.153 1.00 0.00 41 ASP A N 11
ATOM 17791 C CA . ASP A 1 22 ? -1.532 -14.023 -5.009 1.00 0.00 41 ASP A CA 11
ATOM 17792 C C . ASP A 1 22 ? -0.721 -13.283 -6.086 1.00 0.00 41 ASP A C 11
ATOM 17793 O O . ASP A 1 22 ? 0.506 -13.242 -6.028 1.00 0.00 41 ASP A O 11
ATOM 17802 N N . GLU A 1 23 ? -1.401 -12.697 -7.068 1.00 0.00 42 GLU A N 11
ATOM 17803 C CA . GLU A 1 23 ? -0.720 -11.912 -8.094 1.00 0.00 42 GLU A CA 11
ATOM 17804 C C . GLU A 1 23 ? -0.876 -10.427 -7.804 1.00 0.00 42 GLU A C 11
ATOM 17805 O O . GLU A 1 23 ? -0.218 -9.582 -8.409 1.00 0.00 42 GLU A O 11
ATOM 17817 N N . CYS A 1 24 ? -1.766 -10.140 -6.862 1.00 0.00 43 CYS A N 11
ATOM 17818 C CA . CYS A 1 24 ? -2.048 -8.787 -6.394 1.00 0.00 43 CYS A CA 11
ATOM 17819 C C . CYS A 1 24 ? -2.644 -7.908 -7.492 1.00 0.00 43 CYS A C 11
ATOM 17820 O O . CYS A 1 24 ? -2.669 -6.685 -7.373 1.00 0.00 43 CYS A O 11
ATOM 17827 N N . SER A 1 25 ? -3.152 -8.533 -8.543 1.00 0.00 44 SER A N 11
ATOM 17828 C CA . SER A 1 25 ? -3.730 -7.795 -9.655 1.00 0.00 44 SER A CA 11
ATOM 17829 C C . SER A 1 25 ? -5.250 -7.705 -9.507 1.00 0.00 44 SER A C 11
ATOM 17830 O O . SER A 1 25 ? -5.959 -7.344 -10.448 1.00 0.00 44 SER A O 11
ATOM 17838 N N . MET A 1 26 ? -5.746 -8.022 -8.318 1.00 0.00 45 MET A N 11
ATOM 17839 C CA . MET A 1 26 ? -7.175 -7.988 -8.058 1.00 0.00 45 MET A CA 11
ATOM 17840 C C . MET A 1 26 ? -7.465 -7.100 -6.863 1.00 0.00 45 MET A C 11
ATOM 17841 O O . MET A 1 26 ? -6.745 -7.138 -5.864 1.00 0.00 45 MET A O 11
ATOM 17855 N N . LEU A 1 27 ? -8.501 -6.286 -6.985 1.00 0.00 46 LEU A N 11
ATOM 17856 C CA . LEU A 1 27 ? -8.926 -5.413 -5.908 1.00 0.00 46 LEU A CA 11
ATOM 17857 C C . LEU A 1 27 ? -9.444 -6.194 -4.721 1.00 0.00 46 LEU A C 11
ATOM 17858 O O . LEU A 1 27 ? -10.159 -7.181 -4.873 1.00 0.00 46 LEU A O 11
ATOM 17874 N N . MET A 1 28 ? -9.080 -5.736 -3.541 1.00 0.00 47 MET A N 11
ATOM 17875 C CA . MET A 1 28 ? -9.511 -6.374 -2.320 1.00 0.00 47 MET A CA 11
ATOM 17876 C C . MET A 1 28 ? -10.637 -5.583 -1.694 1.00 0.00 47 MET A C 11
ATOM 17877 O O . MET A 1 28 ? -11.686 -6.125 -1.354 1.00 0.00 47 MET A O 11
ATOM 17891 N N . TYR A 1 29 ? -10.409 -4.290 -1.551 1.00 0.00 48 TYR A N 11
ATOM 17892 C CA . TYR A 1 29 ? -11.384 -3.406 -0.954 1.00 0.00 48 TYR A CA 11
ATOM 17893 C C . TYR A 1 29 ? -11.651 -2.220 -1.868 1.00 0.00 48 TYR A C 11
ATOM 17894 O O . TYR A 1 29 ? -10.875 -1.920 -2.776 1.00 0.00 48 TYR A O 11
ATOM 17912 N N . ARG A 1 30 ? -12.750 -1.556 -1.611 1.00 0.00 49 ARG A N 11
ATOM 17913 C CA . ARG A 1 30 ? -13.017 -0.251 -2.151 1.00 0.00 49 ARG A CA 11
ATOM 17914 C C . ARG A 1 30 ? -13.236 0.673 -0.961 1.00 0.00 49 ARG A C 11
ATOM 17915 O O . ARG A 1 30 ? -13.964 0.327 -0.034 1.00 0.00 49 ARG A O 11
ATOM 17936 N N . GLY A 1 31 ? -12.593 1.817 -0.956 1.00 0.00 50 GLY A N 11
ATOM 17937 C CA . GLY A 1 31 ? -12.593 2.639 0.227 1.00 0.00 50 GLY A CA 11
ATOM 17938 C C . GLY A 1 31 ? -12.878 4.082 -0.071 1.00 0.00 50 GLY A C 11
ATOM 17939 O O . GLY A 1 31 ? -13.014 4.468 -1.225 1.00 0.00 50 GLY A O 11
ATOM 17943 N N . GLU A 1 32 ? -13.025 4.870 0.966 1.00 0.00 51 GLU A N 11
ATOM 17944 C CA . GLU A 1 32 ? -13.155 6.298 0.811 1.00 0.00 51 GLU A CA 11
ATOM 17945 C C . GLU A 1 32 ? -12.278 6.967 1.850 1.00 0.00 51 GLU A C 11
ATOM 17946 O O . GLU A 1 32 ? -12.128 6.462 2.963 1.00 0.00 51 GLU A O 11
ATOM 17958 N N . ALA A 1 33 ? -11.672 8.071 1.483 1.00 0.00 52 ALA A N 11
ATOM 17959 C CA . ALA A 1 33 ? -10.733 8.734 2.363 1.00 0.00 52 ALA A CA 11
ATOM 17960 C C . ALA A 1 33 ? -11.469 9.559 3.400 1.00 0.00 52 ALA A C 11
ATOM 17961 O O . ALA A 1 33 ? -12.350 10.340 3.062 1.00 0.00 52 ALA A O 11
ATOM 17968 N N . LEU A 1 34 ? -11.125 9.365 4.663 1.00 0.00 53 LEU A N 11
ATOM 17969 C CA . LEU A 1 34 ? -11.770 10.092 5.751 1.00 0.00 53 LEU A CA 11
ATOM 17970 C C . LEU A 1 34 ? -10.867 11.161 6.288 1.00 0.00 53 LEU A C 11
ATOM 17971 O O . LEU A 1 34 ? -11.087 11.720 7.360 1.00 0.00 53 LEU A O 11
ATOM 17987 N N . GLU A 1 35 ? -9.861 11.443 5.519 1.00 0.00 54 GLU A N 11
ATOM 17988 C CA . GLU A 1 35 ? -8.879 12.430 5.905 1.00 0.00 54 GLU A CA 11
ATOM 17989 C C . GLU A 1 35 ? -8.207 13.062 4.703 1.00 0.00 54 GLU A C 11
ATOM 17990 O O . GLU A 1 35 ? -8.026 12.437 3.660 1.00 0.00 54 GLU A O 11
ATOM 18002 N N . ASP A 1 36 ? -7.860 14.320 4.882 1.00 0.00 55 ASP A N 11
ATOM 18003 C CA . ASP A 1 36 ? -7.084 15.076 3.906 1.00 0.00 55 ASP A CA 11
ATOM 18004 C C . ASP A 1 36 ? -5.619 14.678 4.054 1.00 0.00 55 ASP A C 11
ATOM 18005 O O . ASP A 1 36 ? -5.024 14.906 5.109 1.00 0.00 55 ASP A O 11
ATOM 18014 N N . PHE A 1 37 ? -5.029 14.083 3.026 1.00 0.00 56 PHE A N 11
ATOM 18015 C CA . PHE A 1 37 ? -3.689 13.523 3.164 1.00 0.00 56 PHE A CA 11
ATOM 18016 C C . PHE A 1 37 ? -2.930 13.480 1.842 1.00 0.00 56 PHE A C 11
ATOM 18017 O O . PHE A 1 37 ? -3.426 12.984 0.833 1.00 0.00 56 PHE A O 11
ATOM 18034 N N . THR A 1 38 ? -1.708 13.972 1.864 1.00 0.00 57 THR A N 11
ATOM 18035 C CA . THR A 1 38 ? -0.876 13.956 0.678 1.00 0.00 57 THR A CA 11
ATOM 18036 C C . THR A 1 38 ? 0.261 12.953 0.813 1.00 0.00 57 THR A C 11
ATOM 18037 O O . THR A 1 38 ? 1.123 13.084 1.685 1.00 0.00 57 THR A O 11
ATOM 18048 N N . GLY A 1 39 ? 0.242 11.944 -0.038 1.00 0.00 58 GLY A N 11
ATOM 18049 C CA . GLY A 1 39 ? 1.365 11.050 -0.160 1.00 0.00 58 GLY A CA 11
ATOM 18050 C C . GLY A 1 39 ? 2.142 11.335 -1.436 1.00 0.00 58 GLY A C 11
ATOM 18051 O O . GLY A 1 39 ? 1.829 10.785 -2.489 1.00 0.00 58 GLY A O 11
ATOM 18055 N N . PRO A 1 40 ? 3.144 12.222 -1.374 1.00 0.00 59 PRO A N 11
ATOM 18056 C CA . PRO A 1 40 ? 3.874 12.707 -2.546 1.00 0.00 59 PRO A CA 11
ATOM 18057 C C . PRO A 1 40 ? 5.252 12.087 -2.738 1.00 0.00 59 PRO A C 11
ATOM 18058 O O . PRO A 1 40 ? 5.937 12.362 -3.726 1.00 0.00 59 PRO A O 11
ATOM 18069 N N . ASP A 1 41 ? 5.643 11.263 -1.790 1.00 0.00 60 ASP A N 11
ATOM 18070 C CA . ASP A 1 41 ? 7.043 10.840 -1.652 1.00 0.00 60 ASP A CA 11
ATOM 18071 C C . ASP A 1 41 ? 7.570 10.063 -2.864 1.00 0.00 60 ASP A C 11
ATOM 18072 O O . ASP A 1 41 ? 8.777 10.069 -3.108 1.00 0.00 60 ASP A O 11
ATOM 18081 N N . CYS A 1 42 ? 6.657 9.450 -3.628 1.00 0.00 61 CYS A N 11
ATOM 18082 C CA . CYS A 1 42 ? 6.976 8.692 -4.849 1.00 0.00 61 CYS A CA 11
ATOM 18083 C C . CYS A 1 42 ? 5.935 7.613 -5.080 1.00 0.00 61 CYS A C 11
ATOM 18084 O O . CYS A 1 42 ? 5.332 7.526 -6.150 1.00 0.00 61 CYS A O 11
ATOM 18091 N N . ARG A 1 43 ? 5.718 6.801 -4.057 1.00 0.00 62 ARG A N 11
ATOM 18092 C CA . ARG A 1 43 ? 4.888 5.612 -4.191 1.00 0.00 62 ARG A CA 11
ATOM 18093 C C . ARG A 1 43 ? 3.725 5.691 -3.231 1.00 0.00 62 ARG A C 11
ATOM 18094 O O . ARG A 1 43 ? 2.949 4.755 -3.093 1.00 0.00 62 ARG A O 11
ATOM 18115 N N . PHE A 1 44 ? 3.647 6.805 -2.543 1.00 0.00 63 PHE A N 11
ATOM 18116 C CA . PHE A 1 44 ? 2.548 7.091 -1.652 1.00 0.00 63 PHE A CA 11
ATOM 18117 C C . PHE A 1 44 ? 1.312 7.510 -2.434 1.00 0.00 63 PHE A C 11
ATOM 18118 O O . PHE A 1 44 ? 1.401 7.931 -3.589 1.00 0.00 63 PHE A O 11
ATOM 18135 N N . VAL A 1 45 ? 0.168 7.391 -1.797 1.00 0.00 64 VAL A N 11
ATOM 18136 C CA . VAL A 1 45 ? -1.079 7.828 -2.364 1.00 0.00 64 VAL A CA 11
ATOM 18137 C C . VAL A 1 45 ? -1.559 9.108 -1.685 1.00 0.00 64 VAL A C 11
ATOM 18138 O O . VAL A 1 45 ? -1.517 9.226 -0.460 1.00 0.00 64 VAL A O 11
ATOM 18151 N N . ASN A 1 46 ? -1.989 10.070 -2.485 1.00 0.00 65 ASN A N 11
ATOM 18152 C CA . ASN A 1 46 ? -2.612 11.270 -1.962 1.00 0.00 65 ASN A CA 11
ATOM 18153 C C . ASN A 1 46 ? -4.096 11.258 -2.244 1.00 0.00 65 ASN A C 11
ATOM 18154 O O . ASN A 1 46 ? -4.553 10.818 -3.301 1.00 0.00 65 ASN A O 11
ATOM 18165 N N . PHE A 1 47 ? -4.824 11.749 -1.274 1.00 0.00 66 PHE A N 11
ATOM 18166 C CA . PHE A 1 47 ? -6.274 11.793 -1.308 1.00 0.00 66 PHE A CA 11
ATOM 18167 C C . PHE A 1 47 ? -6.762 12.773 -0.257 1.00 0.00 66 PHE A C 11
ATOM 18168 O O . PHE A 1 47 ? -5.961 13.351 0.472 1.00 0.00 66 PHE A O 11
ATOM 18185 N N . LYS A 1 48 ? -8.053 12.978 -0.172 1.00 0.00 67 LYS A N 11
ATOM 18186 C CA . LYS A 1 48 ? -8.587 13.797 0.892 1.00 0.00 67 LYS A CA 11
ATOM 18187 C C . LYS A 1 48 ? -9.969 13.297 1.271 1.00 0.00 67 LYS A C 11
ATOM 18188 O O . LYS A 1 48 ? -10.566 12.519 0.526 1.00 0.00 67 LYS A O 11
ATOM 18207 N N . LYS A 1 49 ? -10.474 13.727 2.423 1.00 0.00 68 LYS A N 11
ATOM 18208 C CA . LYS A 1 49 ? -11.719 13.180 2.937 1.00 0.00 68 LYS A CA 11
ATOM 18209 C C . LYS A 1 49 ? -12.870 13.377 1.956 1.00 0.00 68 LYS A C 11
ATOM 18210 O O . LYS A 1 49 ? -13.159 14.496 1.526 1.00 0.00 68 LYS A O 11
ATOM 18229 N N . GLY A 1 50 ? -13.501 12.271 1.593 1.00 0.00 69 GLY A N 11
ATOM 18230 C CA . GLY A 1 50 ? -14.577 12.297 0.627 1.00 0.00 69 GLY A CA 11
ATOM 18231 C C . GLY A 1 50 ? -14.192 11.625 -0.677 1.00 0.00 69 GLY A C 11
ATOM 18232 O O . GLY A 1 50 ? -15.060 11.259 -1.469 1.00 0.00 69 GLY A O 11
ATOM 18236 N N . ASP A 1 51 ? -12.892 11.455 -0.892 1.00 0.00 70 ASP A N 11
ATOM 18237 C CA . ASP A 1 51 ? -12.376 10.870 -2.127 1.00 0.00 70 ASP A CA 11
ATOM 18238 C C . ASP A 1 51 ? -12.452 9.347 -2.071 1.00 0.00 70 ASP A C 11
ATOM 18239 O O . ASP A 1 51 ? -11.818 8.722 -1.221 1.00 0.00 70 ASP A O 11
ATOM 18248 N N . PRO A 1 52 ? -13.261 8.738 -2.944 1.00 0.00 71 PRO A N 11
ATOM 18249 C CA . PRO A 1 52 ? -13.371 7.280 -3.053 1.00 0.00 71 PRO A CA 11
ATOM 18250 C C . PRO A 1 52 ? -12.121 6.645 -3.670 1.00 0.00 71 PRO A C 11
ATOM 18251 O O . PRO A 1 52 ? -11.727 6.969 -4.794 1.00 0.00 71 PRO A O 11
ATOM 18262 N N . VAL A 1 53 ? -11.521 5.728 -2.926 1.00 0.00 72 VAL A N 11
ATOM 18263 C CA . VAL A 1 53 ? -10.284 5.074 -3.310 1.00 0.00 72 VAL A CA 11
ATOM 18264 C C . VAL A 1 53 ? -10.523 3.577 -3.541 1.00 0.00 72 VAL A C 11
ATOM 18265 O O . VAL A 1 53 ? -11.507 3.016 -3.065 1.00 0.00 72 VAL A O 11
ATOM 18278 N N . TYR A 1 54 ? -9.654 2.943 -4.306 1.00 0.00 73 TYR A N 11
ATOM 18279 C CA . TYR A 1 54 ? -9.716 1.495 -4.480 1.00 0.00 73 TYR A CA 11
ATOM 18280 C C . TYR A 1 54 ? -8.460 0.850 -3.913 1.00 0.00 73 TYR A C 11
ATOM 18281 O O . TYR A 1 54 ? -7.355 1.281 -4.219 1.00 0.00 73 TYR A O 11
ATOM 18299 N N . VAL A 1 55 ? -8.628 -0.182 -3.090 1.00 0.00 74 VAL A N 11
ATOM 18300 C CA . VAL A 1 55 ? -7.500 -0.800 -2.413 1.00 0.00 74 VAL A CA 11
ATOM 18301 C C . VAL A 1 55 ? -7.241 -2.210 -2.967 1.00 0.00 74 VAL A C 11
ATOM 18302 O O . VAL A 1 55 ? -8.103 -3.096 -2.910 1.00 0.00 74 VAL A O 11
ATOM 18315 N N . TYR A 1 56 ? -6.060 -2.388 -3.561 1.00 0.00 75 TYR A N 11
ATOM 18316 C CA . TYR A 1 56 ? -5.666 -3.671 -4.138 1.00 0.00 75 TYR A CA 11
ATOM 18317 C C . TYR A 1 56 ? -5.138 -4.615 -3.070 1.00 0.00 75 TYR A C 11
ATOM 18318 O O . TYR A 1 56 ? -5.490 -5.796 -3.033 1.00 0.00 75 TYR A O 11
ATOM 18336 N N . TYR A 1 57 ? -4.289 -4.084 -2.201 1.00 0.00 76 TYR A N 11
ATOM 18337 C CA . TYR A 1 57 ? -3.588 -4.908 -1.227 1.00 0.00 76 TYR A CA 11
ATOM 18338 C C . TYR A 1 57 ? -3.102 -4.060 -0.055 1.00 0.00 76 TYR A C 11
ATOM 18339 O O . TYR A 1 57 ? -3.363 -2.857 -0.004 1.00 0.00 76 TYR A O 11
ATOM 18357 N N . LYS A 1 58 ? -2.400 -4.689 0.882 1.00 0.00 77 LYS A N 11
ATOM 18358 C CA . LYS A 1 58 ? -1.914 -4.001 2.071 1.00 0.00 77 LYS A CA 11
ATOM 18359 C C . LYS A 1 58 ? -0.684 -4.695 2.647 1.00 0.00 77 LYS A C 11
ATOM 18360 O O . LYS A 1 58 ? -0.305 -5.766 2.195 1.00 0.00 77 LYS A O 11
ATOM 18379 N N . LEU A 1 59 ? -0.061 -4.075 3.643 1.00 0.00 78 LEU A N 11
ATOM 18380 C CA . LEU A 1 59 ? 1.128 -4.642 4.282 1.00 0.00 78 LEU A CA 11
ATOM 18381 C C . LEU A 1 59 ? 0.727 -5.718 5.287 1.00 0.00 78 LEU A C 11
ATOM 18382 O O . LEU A 1 59 ? -0.279 -5.581 5.987 1.00 0.00 78 LEU A O 11
ATOM 18398 N N . ALA A 1 60 ? 1.521 -6.783 5.354 1.00 0.00 79 ALA A N 11
ATOM 18399 C CA . ALA A 1 60 ? 1.207 -7.936 6.191 1.00 0.00 79 ALA A CA 11
ATOM 18400 C C . ALA A 1 60 ? 1.409 -7.663 7.678 1.00 0.00 79 ALA A C 11
ATOM 18401 O O . ALA A 1 60 ? 2.521 -7.777 8.194 1.00 0.00 79 ALA A O 11
ATOM 18408 N N . ARG A 1 61 ? 0.310 -7.319 8.347 1.00 0.00 80 ARG A N 11
ATOM 18409 C CA . ARG A 1 61 ? 0.270 -7.162 9.804 1.00 0.00 80 ARG A CA 11
ATOM 18410 C C . ARG A 1 61 ? 1.284 -6.128 10.295 1.00 0.00 80 ARG A C 11
ATOM 18411 O O . ARG A 1 61 ? 2.402 -6.464 10.684 1.00 0.00 80 ARG A O 11
ATOM 18432 N N . GLY A 1 62 ? 0.878 -4.870 10.280 1.00 0.00 81 GLY A N 11
ATOM 18433 C CA . GLY A 1 62 ? 1.722 -3.803 10.774 1.00 0.00 81 GLY A CA 11
ATOM 18434 C C . GLY A 1 62 ? 0.923 -2.545 11.035 1.00 0.00 81 GLY A C 11
ATOM 18435 O O . GLY A 1 62 ? 0.460 -1.901 10.098 1.00 0.00 81 GLY A O 11
ATOM 18439 N N . TRP A 1 63 ? 0.736 -2.214 12.304 1.00 0.00 82 TRP A N 11
ATOM 18440 C CA . TRP A 1 63 ? -0.054 -1.055 12.689 1.00 0.00 82 TRP A CA 11
ATOM 18441 C C . TRP A 1 63 ? 0.850 0.160 12.895 1.00 0.00 82 TRP A C 11
ATOM 18442 O O . TRP A 1 63 ? 1.956 0.026 13.419 1.00 0.00 82 TRP A O 11
ATOM 18463 N N . PRO A 1 64 ? 0.413 1.362 12.469 1.00 0.00 83 PRO A N 11
ATOM 18464 C CA . PRO A 1 64 ? -0.864 1.562 11.769 1.00 0.00 83 PRO A CA 11
ATOM 18465 C C . PRO A 1 64 ? -0.863 0.909 10.395 1.00 0.00 83 PRO A C 11
ATOM 18466 O O . PRO A 1 64 ? 0.109 1.029 9.643 1.00 0.00 83 PRO A O 11
ATOM 18477 N N . GLU A 1 65 ? -1.945 0.208 10.082 1.00 0.00 84 GLU A N 11
ATOM 18478 C CA . GLU A 1 65 ? -2.037 -0.546 8.860 1.00 0.00 84 GLU A CA 11
ATOM 18479 C C . GLU A 1 65 ? -1.891 0.351 7.646 1.00 0.00 84 GLU A C 11
ATOM 18480 O O . GLU A 1 65 ? -2.543 1.389 7.541 1.00 0.00 84 GLU A O 11
ATOM 18492 N N . VAL A 1 66 ? -1.012 -0.041 6.746 1.00 0.00 85 VAL A N 11
ATOM 18493 C CA . VAL A 1 66 ? -0.850 0.664 5.497 1.00 0.00 85 VAL A CA 11
ATOM 18494 C C . VAL A 1 66 ? -1.395 -0.163 4.353 1.00 0.00 85 VAL A C 11
ATOM 18495 O O . VAL A 1 66 ? -1.151 -1.369 4.254 1.00 0.00 85 VAL A O 11
ATOM 18508 N N . TRP A 1 67 ? -2.148 0.505 3.514 1.00 0.00 86 TRP A N 11
ATOM 18509 C CA . TRP A 1 67 ? -2.809 -0.116 2.384 1.00 0.00 86 TRP A CA 11
ATOM 18510 C C . TRP A 1 67 ? -2.250 0.453 1.097 1.00 0.00 86 TRP A C 11
ATOM 18511 O O . TRP A 1 67 ? -1.529 1.446 1.121 1.00 0.00 86 TRP A O 11
ATOM 18532 N N . ALA A 1 68 ? -2.560 -0.175 -0.018 1.00 0.00 87 ALA A N 11
ATOM 18533 C CA . ALA A 1 68 ? -2.129 0.336 -1.301 1.00 0.00 87 ALA A CA 11
ATOM 18534 C C . ALA A 1 68 ? -3.218 0.178 -2.343 1.00 0.00 87 ALA A C 11
ATOM 18535 O O . ALA A 1 68 ? -3.870 -0.867 -2.427 1.00 0.00 87 ALA A O 11
ATOM 18542 N N . GLY A 1 69 ? -3.411 1.216 -3.133 1.00 0.00 88 GLY A N 11
ATOM 18543 C CA . GLY A 1 69 ? -4.445 1.194 -4.134 1.00 0.00 88 GLY A CA 11
ATOM 18544 C C . GLY A 1 69 ? -4.303 2.316 -5.131 1.00 0.00 88 GLY A C 11
ATOM 18545 O O . GLY A 1 69 ? -3.252 2.955 -5.209 1.00 0.00 88 GLY A O 11
ATOM 18549 N N . SER A 1 70 ? -5.360 2.562 -5.884 1.00 0.00 89 SER A N 11
ATOM 18550 C CA . SER A 1 70 ? -5.364 3.622 -6.870 1.00 0.00 89 SER A CA 11
ATOM 18551 C C . SER A 1 70 ? -6.433 4.651 -6.527 1.00 0.00 89 SER A C 11
ATOM 18552 O O . SER A 1 70 ? -7.552 4.301 -6.137 1.00 0.00 89 SER A O 11
ATOM 18560 N N . VAL A 1 71 ? -6.079 5.921 -6.661 1.00 0.00 90 VAL A N 11
ATOM 18561 C CA . VAL A 1 71 ? -6.978 7.011 -6.323 1.00 0.00 90 VAL A CA 11
ATOM 18562 C C . VAL A 1 71 ? -6.904 8.095 -7.384 1.00 0.00 90 VAL A C 11
ATOM 18563 O O . VAL A 1 71 ? -6.127 9.047 -7.267 1.00 0.00 90 VAL A O 11
ATOM 18576 N N . GLY A 1 72 ? -7.701 7.932 -8.428 1.00 0.00 91 GLY A N 11
ATOM 18577 C CA . GLY A 1 72 ? -7.714 8.888 -9.515 1.00 0.00 91 GLY A CA 11
ATOM 18578 C C . GLY A 1 72 ? -6.436 8.850 -10.328 1.00 0.00 91 GLY A C 11
ATOM 18579 O O . GLY A 1 72 ? -6.355 8.155 -11.340 1.00 0.00 91 GLY A O 11
ATOM 18583 N N . ARG A 1 73 ? -5.429 9.575 -9.868 1.00 0.00 92 ARG A N 11
ATOM 18584 C CA . ARG A 1 73 ? -4.176 9.685 -10.597 1.00 0.00 92 ARG A CA 11
ATOM 18585 C C . ARG A 1 73 ? -3.038 8.979 -9.858 1.00 0.00 92 ARG A C 11
ATOM 18586 O O . ARG A 1 73 ? -1.986 8.696 -10.435 1.00 0.00 92 ARG A O 11
ATOM 18607 N N . THR A 1 74 ? -3.249 8.672 -8.592 1.00 0.00 93 THR A N 11
ATOM 18608 C CA . THR A 1 74 ? -2.202 8.079 -7.785 1.00 0.00 93 THR A CA 11
ATOM 18609 C C . THR A 1 74 ? -2.406 6.588 -7.590 1.00 0.00 93 THR A C 11
ATOM 18610 O O . THR A 1 74 ? -3.532 6.093 -7.555 1.00 0.00 93 THR A O 11
ATOM 18621 N N . PHE A 1 75 ? -1.294 5.893 -7.488 1.00 0.00 94 PHE A N 11
ATOM 18622 C CA . PHE A 1 75 ? -1.274 4.469 -7.207 1.00 0.00 94 PHE A CA 11
ATOM 18623 C C . PHE A 1 75 ? -0.075 4.154 -6.324 1.00 0.00 94 PHE A C 11
ATOM 18624 O O . PHE A 1 75 ? 1.064 4.453 -6.687 1.00 0.00 94 PHE A O 11
ATOM 18641 N N . GLY A 1 76 ? -0.330 3.581 -5.161 1.00 0.00 95 GLY A N 11
ATOM 18642 C CA . GLY A 1 76 ? 0.742 3.263 -4.245 1.00 0.00 95 GLY A CA 11
ATOM 18643 C C . GLY A 1 76 ? 0.240 3.002 -2.842 1.00 0.00 95 GLY A C 11
ATOM 18644 O O . GLY A 1 76 ? -0.915 2.620 -2.662 1.00 0.00 95 GLY A O 11
ATOM 18648 N N . TYR A 1 77 ? 1.091 3.241 -1.853 1.00 0.00 96 TYR A N 11
ATOM 18649 C CA . TYR A 1 77 ? 0.771 2.905 -0.470 1.00 0.00 96 TYR A CA 11
ATOM 18650 C C . TYR A 1 77 ? 0.325 4.131 0.324 1.00 0.00 96 TYR A C 11
ATOM 18651 O O . TYR A 1 77 ? 0.651 5.261 -0.027 1.00 0.00 96 TYR A O 11
ATOM 18669 N N . PHE A 1 78 ? -0.453 3.890 1.376 1.00 0.00 97 PHE A N 11
ATOM 18670 C CA . PHE A 1 78 ? -0.993 4.947 2.227 1.00 0.00 97 PHE A CA 11
ATOM 18671 C C . PHE A 1 78 ? -1.580 4.327 3.498 1.00 0.00 97 PHE A C 11
ATOM 18672 O O . PHE A 1 78 ? -1.867 3.136 3.524 1.00 0.00 97 PHE A O 11
ATOM 18689 N N . PRO A 1 79 ? -1.764 5.110 4.571 1.00 0.00 98 PRO A N 11
ATOM 18690 C CA . PRO A 1 79 ? -2.321 4.602 5.827 1.00 0.00 98 PRO A CA 11
ATOM 18691 C C . PRO A 1 79 ? -3.804 4.266 5.710 1.00 0.00 98 PRO A C 11
ATOM 18692 O O . PRO A 1 79 ? -4.626 5.119 5.374 1.00 0.00 98 PRO A O 11
ATOM 18703 N N . LYS A 1 80 ? -4.122 3.007 5.998 1.00 0.00 99 LYS A N 11
ATOM 18704 C CA . LYS A 1 80 ? -5.483 2.517 6.066 1.00 0.00 99 LYS A CA 11
ATOM 18705 C C . LYS A 1 80 ? -6.313 3.391 6.987 1.00 0.00 99 LYS A C 11
ATOM 18706 O O . LYS A 1 80 ? -7.466 3.703 6.706 1.00 0.00 99 LYS A O 11
ATOM 18725 N N . ASP A 1 81 ? -5.689 3.755 8.099 1.00 0.00 100 ASP A N 11
ATOM 18726 C CA . ASP A 1 81 ? -6.270 4.674 9.088 1.00 0.00 100 ASP A CA 11
ATOM 18727 C C . ASP A 1 81 ? -6.896 5.913 8.451 1.00 0.00 100 ASP A C 11
ATOM 18728 O O . ASP A 1 81 ? -7.871 6.460 8.968 1.00 0.00 100 ASP A O 11
ATOM 18737 N N . LEU A 1 82 ? -6.361 6.333 7.319 1.00 0.00 101 LEU A N 11
ATOM 18738 C CA . LEU A 1 82 ? -6.766 7.589 6.711 1.00 0.00 101 LEU A CA 11
ATOM 18739 C C . LEU A 1 82 ? -7.926 7.394 5.740 1.00 0.00 101 LEU A C 11
ATOM 18740 O O . LEU A 1 82 ? -8.425 8.355 5.148 1.00 0.00 101 LEU A O 11
ATOM 18756 N N . ILE A 1 83 ? -8.372 6.151 5.588 1.00 0.00 102 ILE A N 11
ATOM 18757 C CA . ILE A 1 83 ? -9.555 5.870 4.786 1.00 0.00 102 ILE A CA 11
ATOM 18758 C C . ILE A 1 83 ? -10.508 4.942 5.530 1.00 0.00 102 ILE A C 11
ATOM 18759 O O . ILE A 1 83 ? -10.237 4.523 6.655 1.00 0.00 102 ILE A O 11
ATOM 18775 N N . GLN A 1 84 ? -11.629 4.647 4.896 1.00 0.00 103 GLN A N 11
ATOM 18776 C CA . GLN A 1 84 ? -12.586 3.695 5.392 1.00 0.00 103 GLN A CA 11
ATOM 18777 C C . GLN A 1 84 ? -13.097 2.849 4.234 1.00 0.00 103 GLN A C 11
ATOM 18778 O O . GLN A 1 84 ? -13.443 3.373 3.177 1.00 0.00 103 GLN A O 11
ATOM 18792 N N . VAL A 1 85 ? -13.104 1.544 4.436 1.00 0.00 104 VAL A N 11
ATOM 18793 C CA . VAL A 1 85 ? -13.672 0.607 3.494 1.00 0.00 104 VAL A CA 11
ATOM 18794 C C . VAL A 1 85 ? -15.139 0.936 3.220 1.00 0.00 104 VAL A C 11
ATOM 18795 O O . VAL A 1 85 ? -15.976 0.899 4.117 1.00 0.00 104 VAL A O 11
ATOM 18808 N N . VAL A 1 86 ? -15.448 1.249 1.983 1.00 0.00 105 VAL A N 11
ATOM 18809 C CA . VAL A 1 86 ? -16.804 1.589 1.607 1.00 0.00 105 VAL A CA 11
ATOM 18810 C C . VAL A 1 86 ? -17.488 0.346 1.069 1.00 0.00 105 VAL A C 11
ATOM 18811 O O . VAL A 1 86 ? -18.713 0.276 0.958 1.00 0.00 105 VAL A O 11
ATOM 18824 N N . HIS A 1 87 ? -16.653 -0.636 0.756 1.00 0.00 106 HIS A N 11
ATOM 18825 C CA . HIS A 1 87 ? -17.109 -1.946 0.277 1.00 0.00 106 HIS A CA 11
ATOM 18826 C C . HIS A 1 87 ? -15.890 -2.802 -0.042 1.00 0.00 106 HIS A C 11
ATOM 18827 O O . HIS A 1 87 ? -14.812 -2.265 -0.241 1.00 0.00 106 HIS A O 11
ATOM 18842 N N . GLU A 1 88 ? -16.026 -4.118 -0.069 1.00 0.00 107 GLU A N 11
ATOM 18843 C CA . GLU A 1 88 ? -14.881 -4.957 -0.380 1.00 0.00 107 GLU A CA 11
ATOM 18844 C C . GLU A 1 88 ? -15.236 -6.075 -1.354 1.00 0.00 107 GLU A C 11
ATOM 18845 O O . GLU A 1 88 ? -16.364 -6.570 -1.380 1.00 0.00 107 GLU A O 11
ATOM 18857 N N . TYR A 1 89 ? -14.257 -6.436 -2.176 1.00 0.00 108 TYR A N 11
ATOM 18858 C CA . TYR A 1 89 ? -14.407 -7.511 -3.150 1.00 0.00 108 TYR A CA 11
ATOM 18859 C C . TYR A 1 89 ? -14.141 -8.863 -2.516 1.00 0.00 108 TYR A C 11
ATOM 18860 O O . TYR A 1 89 ? -14.770 -9.861 -2.865 1.00 0.00 108 TYR A O 11
ATOM 18878 N N . THR A 1 90 ? -13.200 -8.892 -1.593 1.00 0.00 109 THR A N 11
ATOM 18879 C CA . THR A 1 90 ? -12.860 -10.111 -0.899 1.00 0.00 109 THR A CA 11
ATOM 18880 C C . THR A 1 90 ? -12.348 -9.802 0.500 1.00 0.00 109 THR A C 11
ATOM 18881 O O . THR A 1 90 ? -11.835 -8.712 0.760 1.00 0.00 109 THR A O 11
ATOM 18892 N N . LYS A 1 91 ? -12.508 -10.761 1.393 1.00 0.00 110 LYS A N 11
ATOM 18893 C CA . LYS A 1 91 ? -11.954 -10.666 2.729 1.00 0.00 110 LYS A CA 11
ATOM 18894 C C . LYS A 1 91 ? -10.731 -11.570 2.817 1.00 0.00 110 LYS A C 11
ATOM 18895 O O . LYS A 1 91 ? -10.346 -12.042 3.890 1.00 0.00 110 LYS A O 11
ATOM 18914 N N . GLU A 1 92 ? -10.122 -11.806 1.663 1.00 0.00 111 GLU A N 11
ATOM 18915 C CA . GLU A 1 92 ? -8.953 -12.671 1.583 1.00 0.00 111 GLU A CA 11
ATOM 18916 C C . GLU A 1 92 ? -7.678 -11.872 1.775 1.00 0.00 111 GLU A C 11
ATOM 18917 O O . GLU A 1 92 ? -7.589 -10.714 1.368 1.00 0.00 111 GLU A O 11
ATOM 18929 N N . GLU A 1 93 ? -6.701 -12.498 2.402 1.00 0.00 112 GLU A N 11
ATOM 18930 C CA . GLU A 1 93 ? -5.409 -11.876 2.633 1.00 0.00 112 GLU A CA 11
ATOM 18931 C C . GLU A 1 93 ? -4.295 -12.850 2.302 1.00 0.00 112 GLU A C 11
ATOM 18932 O O . GLU A 1 93 ? -3.752 -13.523 3.178 1.00 0.00 112 GLU A O 11
ATOM 18944 N N . LEU A 1 94 ? -3.965 -12.924 1.031 1.00 0.00 113 LEU A N 11
ATOM 18945 C CA . LEU A 1 94 ? -2.882 -13.775 0.575 1.00 0.00 113 LEU A CA 11
ATOM 18946 C C . LEU A 1 94 ? -1.563 -13.071 0.785 1.00 0.00 113 LEU A C 11
ATOM 18947 O O . LEU A 1 94 ? -1.409 -11.911 0.413 1.00 0.00 113 LEU A O 11
ATOM 18963 N N . GLN A 1 95 ? -0.610 -13.758 1.371 1.00 0.00 114 GLN A N 11
ATOM 18964 C CA . GLN A 1 95 ? 0.644 -13.126 1.690 1.00 0.00 114 GLN A CA 11
ATOM 18965 C C . GLN A 1 95 ? 1.639 -13.357 0.568 1.00 0.00 114 GLN A C 11
ATOM 18966 O O . GLN A 1 95 ? 2.266 -14.413 0.471 1.00 0.00 114 GLN A O 11
ATOM 18980 N N . VAL A 1 96 ? 1.773 -12.358 -0.273 1.00 0.00 115 VAL A N 11
ATOM 18981 C CA . VAL A 1 96 ? 2.698 -12.402 -1.386 1.00 0.00 115 VAL A CA 11
ATOM 18982 C C . VAL A 1 96 ? 3.935 -11.580 -1.036 1.00 0.00 115 VAL A C 11
ATOM 18983 O O . VAL A 1 96 ? 3.820 -10.462 -0.548 1.00 0.00 115 VAL A O 11
ATOM 18996 N N . PRO A 1 97 ? 5.138 -12.125 -1.231 1.00 0.00 116 PRO A N 11
ATOM 18997 C CA . PRO A 1 97 ? 6.366 -11.405 -0.920 1.00 0.00 116 PRO A CA 11
ATOM 18998 C C . PRO A 1 97 ? 6.730 -10.398 -2.002 1.00 0.00 116 PRO A C 11
ATOM 18999 O O . PRO A 1 97 ? 6.392 -10.575 -3.173 1.00 0.00 116 PRO A O 11
ATOM 19010 N N . THR A 1 98 ? 7.406 -9.340 -1.605 1.00 0.00 117 THR A N 11
ATOM 19011 C CA . THR A 1 98 ? 7.857 -8.332 -2.551 1.00 0.00 117 THR A CA 11
ATOM 19012 C C . THR A 1 98 ? 9.251 -8.677 -3.056 1.00 0.00 117 THR A C 11
ATOM 19013 O O . THR A 1 98 ? 10.089 -9.175 -2.299 1.00 0.00 117 THR A O 11
ATOM 19024 N N . ASP A 1 99 ? 9.494 -8.431 -4.333 1.00 0.00 118 ASP A N 11
ATOM 19025 C CA . ASP A 1 99 ? 10.820 -8.634 -4.897 1.00 0.00 118 ASP A CA 11
ATOM 19026 C C . ASP A 1 99 ? 11.705 -7.455 -4.524 1.00 0.00 118 ASP A C 11
ATOM 19027 O O . ASP A 1 99 ? 11.207 -6.454 -4.009 1.00 0.00 118 ASP A O 11
ATOM 19036 N N . GLU A 1 100 ? 12.989 -7.553 -4.793 1.00 0.00 119 GLU A N 11
ATOM 19037 C CA . GLU A 1 100 ? 13.908 -6.488 -4.446 1.00 0.00 119 GLU A CA 11
ATOM 19038 C C . GLU A 1 100 ? 13.602 -5.234 -5.260 1.00 0.00 119 GLU A C 11
ATOM 19039 O O . GLU A 1 100 ? 13.537 -4.129 -4.719 1.00 0.00 119 GLU A O 11
ATOM 19051 N N . THR A 1 101 ? 13.367 -5.412 -6.554 1.00 0.00 120 THR A N 11
ATOM 19052 C CA . THR A 1 101 ? 13.104 -4.281 -7.429 1.00 0.00 120 THR A CA 11
ATOM 19053 C C . THR A 1 101 ? 11.608 -4.058 -7.630 1.00 0.00 120 THR A C 11
ATOM 19054 O O . THR A 1 101 ? 11.202 -3.227 -8.447 1.00 0.00 120 THR A O 11
ATOM 19065 N N . ASP A 1 102 ? 10.801 -4.808 -6.881 1.00 0.00 121 ASP A N 11
ATOM 19066 C CA . ASP A 1 102 ? 9.346 -4.799 -7.025 1.00 0.00 121 ASP A CA 11
ATOM 19067 C C . ASP A 1 102 ? 8.792 -3.373 -7.026 1.00 0.00 121 ASP A C 11
ATOM 19068 O O . ASP A 1 102 ? 7.868 -3.067 -7.776 1.00 0.00 121 ASP A O 11
ATOM 19077 N N . PHE A 1 103 ? 9.375 -2.496 -6.209 1.00 0.00 122 PHE A N 11
ATOM 19078 C CA . PHE A 1 103 ? 8.907 -1.110 -6.114 1.00 0.00 122 PHE A CA 11
ATOM 19079 C C . PHE A 1 103 ? 10.074 -0.129 -6.066 1.00 0.00 122 PHE A C 11
ATOM 19080 O O . PHE A 1 103 ? 10.108 0.755 -5.210 1.00 0.00 122 PHE A O 11
ATOM 19097 N N . VAL A 1 104 ? 11.024 -0.272 -6.990 1.00 0.00 123 VAL A N 11
ATOM 19098 C CA . VAL A 1 104 ? 12.198 0.600 -7.003 1.00 0.00 123 VAL A CA 11
ATOM 19099 C C . VAL A 1 104 ? 11.814 2.049 -7.259 1.00 0.00 123 VAL A C 11
ATOM 19100 O O . VAL A 1 104 ? 10.980 2.351 -8.111 1.00 0.00 123 VAL A O 11
ATOM 19113 N N . CYS A 1 105 ? 12.419 2.931 -6.494 1.00 0.00 124 CYS A N 11
ATOM 19114 C CA . CYS A 1 105 ? 12.220 4.355 -6.648 1.00 0.00 124 CYS A CA 11
ATOM 19115 C C . CYS A 1 105 ? 13.379 5.091 -6.011 1.00 0.00 124 CYS A C 11
ATOM 19116 O O . CYS A 1 105 ? 13.807 4.751 -4.908 1.00 0.00 124 CYS A O 11
ATOM 19123 N N . PHE A 1 106 ? 13.897 6.080 -6.710 1.00 0.00 125 PHE A N 11
ATOM 19124 C CA . PHE A 1 106 ? 15.030 6.835 -6.226 1.00 0.00 125 PHE A CA 11
ATOM 19125 C C . PHE A 1 106 ? 14.621 8.268 -5.933 1.00 0.00 125 PHE A C 11
ATOM 19126 O O . PHE A 1 106 ? 14.624 9.134 -6.809 1.00 0.00 125 PHE A O 11
ATOM 19143 N N . ASP A 1 107 ? 14.267 8.497 -4.688 1.00 0.00 126 ASP A N 11
ATOM 19144 C CA . ASP A 1 107 ? 13.772 9.788 -4.242 1.00 0.00 126 ASP A CA 11
ATOM 19145 C C . ASP A 1 107 ? 14.813 10.487 -3.376 1.00 0.00 126 ASP A C 11
ATOM 19146 O O . ASP A 1 107 ? 14.835 10.343 -2.153 1.00 0.00 126 ASP A O 11
ATOM 19155 N N . GLY A 1 108 ? 15.694 11.230 -4.032 1.00 0.00 127 GLY A N 11
ATOM 19156 C CA . GLY A 1 108 ? 16.766 11.915 -3.334 1.00 0.00 127 GLY A CA 11
ATOM 19157 C C . GLY A 1 108 ? 17.902 10.979 -2.987 1.00 0.00 127 GLY A C 11
ATOM 19158 O O . GLY A 1 108 ? 18.866 11.373 -2.326 1.00 0.00 127 GLY A O 11
ATOM 19162 N N . GLY A 1 109 ? 17.783 9.733 -3.434 1.00 0.00 128 GLY A N 11
ATOM 19163 C CA . GLY A 1 109 ? 18.785 8.730 -3.142 1.00 0.00 128 GLY A CA 11
ATOM 19164 C C . GLY A 1 109 ? 18.962 8.518 -1.652 1.00 0.00 128 GLY A C 11
ATOM 19165 O O . GLY A 1 109 ? 18.037 8.751 -0.867 1.00 0.00 128 GLY A O 11
ATOM 19169 N N . ARG A 1 110 ? 20.144 8.073 -1.264 1.00 0.00 129 ARG A N 11
ATOM 19170 C CA . ARG A 1 110 ? 20.482 7.889 0.134 1.00 0.00 129 ARG A CA 11
ATOM 19171 C C . ARG A 1 110 ? 21.916 8.326 0.369 1.00 0.00 129 ARG A C 11
ATOM 19172 O O . ARG A 1 110 ? 22.739 8.301 -0.546 1.00 0.00 129 ARG A O 11
ATOM 19193 N N . ASP A 1 111 ? 22.200 8.757 1.588 1.00 0.00 130 ASP A N 11
ATOM 19194 C CA . ASP A 1 111 ? 23.547 9.163 1.960 1.00 0.00 130 ASP A CA 11
ATOM 19195 C C . ASP A 1 111 ? 24.334 7.957 2.449 1.00 0.00 130 ASP A C 11
ATOM 19196 O O . ASP A 1 111 ? 25.565 7.956 2.452 1.00 0.00 130 ASP A O 11
ATOM 19205 N N . ASP A 1 112 ? 23.609 6.929 2.854 1.00 0.00 131 ASP A N 11
ATOM 19206 C CA . ASP A 1 112 ? 24.221 5.678 3.266 1.00 0.00 131 ASP A CA 11
ATOM 19207 C C . ASP A 1 112 ? 24.163 4.679 2.118 1.00 0.00 131 ASP A C 11
ATOM 19208 O O . ASP A 1 112 ? 25.237 4.222 1.676 1.00 0.00 131 ASP A O 11
ATOM 19218 N N . MET A 1 1 ? 20.252 -3.784 -0.376 1.00 0.00 20 MET A N 12
ATOM 19219 C CA . MET A 1 1 ? 20.839 -4.494 -1.538 1.00 0.00 20 MET A CA 12
ATOM 19220 C C . MET A 1 1 ? 21.119 -5.973 -1.228 1.00 0.00 20 MET A C 12
ATOM 19221 O O . MET A 1 1 ? 20.564 -6.847 -1.896 1.00 0.00 20 MET A O 12
ATOM 19237 N N . PRO A 1 2 ? 21.957 -6.305 -0.211 1.00 0.00 21 PRO A N 12
ATOM 19238 C CA . PRO A 1 2 ? 22.329 -7.694 0.063 1.00 0.00 21 PRO A CA 12
ATOM 19239 C C . PRO A 1 2 ? 21.351 -8.397 1.003 1.00 0.00 21 PRO A C 12
ATOM 19240 O O . PRO A 1 2 ? 21.749 -8.962 2.022 1.00 0.00 21 PRO A O 12
ATOM 19251 N N . GLY A 1 3 ? 20.071 -8.348 0.663 1.00 0.00 22 GLY A N 12
ATOM 19252 C CA . GLY A 1 3 ? 19.063 -8.995 1.478 1.00 0.00 22 GLY A CA 12
ATOM 19253 C C . GLY A 1 3 ? 18.695 -8.178 2.699 1.00 0.00 22 GLY A C 12
ATOM 19254 O O . GLY A 1 3 ? 17.955 -8.642 3.568 1.00 0.00 22 GLY A O 12
ATOM 19258 N N . GLN A 1 4 ? 19.205 -6.957 2.761 1.00 0.00 23 GLN A N 12
ATOM 19259 C CA . GLN A 1 4 ? 18.981 -6.097 3.908 1.00 0.00 23 GLN A CA 12
ATOM 19260 C C . GLN A 1 4 ? 18.716 -4.665 3.463 1.00 0.00 23 GLN A C 12
ATOM 19261 O O . GLN A 1 4 ? 19.359 -4.159 2.538 1.00 0.00 23 GLN A O 12
ATOM 19275 N N . LEU A 1 5 ? 17.744 -4.040 4.109 1.00 0.00 24 LEU A N 12
ATOM 19276 C CA . LEU A 1 5 ? 17.433 -2.638 3.890 1.00 0.00 24 LEU A CA 12
ATOM 19277 C C . LEU A 1 5 ? 17.574 -1.864 5.190 1.00 0.00 24 LEU A C 12
ATOM 19278 O O . LEU A 1 5 ? 17.244 -2.383 6.258 1.00 0.00 24 LEU A O 12
ATOM 19294 N N . ASP A 1 6 ? 18.069 -0.638 5.113 1.00 0.00 25 ASP A N 12
ATOM 19295 C CA . ASP A 1 6 ? 18.195 0.198 6.300 1.00 0.00 25 ASP A CA 12
ATOM 19296 C C . ASP A 1 6 ? 16.850 0.800 6.677 1.00 0.00 25 ASP A C 12
ATOM 19297 O O . ASP A 1 6 ? 16.207 1.458 5.862 1.00 0.00 25 ASP A O 12
ATOM 19306 N N . PRO A 1 7 ? 16.409 0.574 7.930 1.00 0.00 26 PRO A N 12
ATOM 19307 C CA . PRO A 1 7 ? 15.094 1.022 8.413 1.00 0.00 26 PRO A CA 12
ATOM 19308 C C . PRO A 1 7 ? 14.927 2.534 8.369 1.00 0.00 26 PRO A C 12
ATOM 19309 O O . PRO A 1 7 ? 13.811 3.038 8.250 1.00 0.00 26 PRO A O 12
ATOM 19320 N N . SER A 1 8 ? 16.037 3.249 8.473 1.00 0.00 27 SER A N 12
ATOM 19321 C CA . SER A 1 8 ? 16.010 4.701 8.482 1.00 0.00 27 SER A CA 12
ATOM 19322 C C . SER A 1 8 ? 15.824 5.234 7.061 1.00 0.00 27 SER A C 12
ATOM 19323 O O . SER A 1 8 ? 15.416 6.379 6.861 1.00 0.00 27 SER A O 12
ATOM 19331 N N . THR A 1 9 ? 16.123 4.391 6.082 1.00 0.00 28 THR A N 12
ATOM 19332 C CA . THR A 1 9 ? 15.958 4.740 4.682 1.00 0.00 28 THR A CA 12
ATOM 19333 C C . THR A 1 9 ? 15.179 3.666 3.960 1.00 0.00 28 THR A C 12
ATOM 19334 O O . THR A 1 9 ? 15.567 3.201 2.886 1.00 0.00 28 THR A O 12
ATOM 19345 N N . GLY A 1 10 ? 14.064 3.282 4.547 1.00 0.00 29 GLY A N 12
ATOM 19346 C CA . GLY A 1 10 ? 13.318 2.184 4.010 1.00 0.00 29 GLY A CA 12
ATOM 19347 C C . GLY A 1 10 ? 12.349 2.604 2.930 1.00 0.00 29 GLY A C 12
ATOM 19348 O O . GLY A 1 10 ? 11.362 3.287 3.199 1.00 0.00 29 GLY A O 12
ATOM 19352 N N . ARG A 1 11 ? 12.624 2.190 1.701 1.00 0.00 30 ARG A N 12
ATOM 19353 C CA . ARG A 1 11 ? 11.762 2.532 0.582 1.00 0.00 30 ARG A CA 12
ATOM 19354 C C . ARG A 1 11 ? 10.738 1.430 0.340 1.00 0.00 30 ARG A C 12
ATOM 19355 O O . ARG A 1 11 ? 10.787 0.726 -0.667 1.00 0.00 30 ARG A O 12
ATOM 19376 N N . ARG A 1 12 ? 9.810 1.302 1.281 1.00 0.00 31 ARG A N 12
ATOM 19377 C CA . ARG A 1 12 ? 8.742 0.312 1.213 1.00 0.00 31 ARG A CA 12
ATOM 19378 C C . ARG A 1 12 ? 7.725 0.562 2.318 1.00 0.00 31 ARG A C 12
ATOM 19379 O O . ARG A 1 12 ? 7.737 1.610 2.963 1.00 0.00 31 ARG A O 12
ATOM 19400 N N . PHE A 1 13 ? 6.855 -0.410 2.523 1.00 0.00 32 PHE A N 12
ATOM 19401 C CA . PHE A 1 13 ? 5.798 -0.319 3.518 1.00 0.00 32 PHE A CA 12
ATOM 19402 C C . PHE A 1 13 ? 5.952 -1.417 4.562 1.00 0.00 32 PHE A C 12
ATOM 19403 O O . PHE A 1 13 ? 5.771 -1.184 5.754 1.00 0.00 32 PHE A O 12
ATOM 19420 N N . SER A 1 14 ? 6.309 -2.608 4.102 1.00 0.00 33 SER A N 12
ATOM 19421 C CA . SER A 1 14 ? 6.518 -3.746 4.978 1.00 0.00 33 SER A CA 12
ATOM 19422 C C . SER A 1 14 ? 7.266 -4.827 4.207 1.00 0.00 33 SER A C 12
ATOM 19423 O O . SER A 1 14 ? 7.552 -4.644 3.022 1.00 0.00 33 SER A O 12
ATOM 19431 N N . GLU A 1 15 ? 7.583 -5.938 4.858 1.00 0.00 34 GLU A N 12
ATOM 19432 C CA . GLU A 1 15 ? 8.285 -7.029 4.192 1.00 0.00 34 GLU A CA 12
ATOM 19433 C C . GLU A 1 15 ? 7.312 -7.913 3.418 1.00 0.00 34 GLU A C 12
ATOM 19434 O O . GLU A 1 15 ? 7.621 -8.395 2.325 1.00 0.00 34 GLU A O 12
ATOM 19446 N N . HIS A 1 16 ? 6.131 -8.119 3.977 1.00 0.00 35 HIS A N 12
ATOM 19447 C CA . HIS A 1 16 ? 5.127 -8.953 3.334 1.00 0.00 35 HIS A CA 12
ATOM 19448 C C . HIS A 1 16 ? 3.848 -8.145 3.130 1.00 0.00 35 HIS A C 12
ATOM 19449 O O . HIS A 1 16 ? 3.484 -7.321 3.970 1.00 0.00 35 HIS A O 12
ATOM 19464 N N . LYS A 1 17 ? 3.175 -8.372 2.016 1.00 0.00 36 LYS A N 12
ATOM 19465 C CA . LYS A 1 17 ? 1.921 -7.694 1.730 1.00 0.00 36 LYS A CA 12
ATOM 19466 C C . LYS A 1 17 ? 0.809 -8.712 1.514 1.00 0.00 36 LYS A C 12
ATOM 19467 O O . LYS A 1 17 ? 1.062 -9.851 1.128 1.00 0.00 36 LYS A O 12
ATOM 19486 N N . LEU A 1 18 ? -0.413 -8.305 1.789 1.00 0.00 37 LEU A N 12
ATOM 19487 C CA . LEU A 1 18 ? -1.558 -9.177 1.670 1.00 0.00 37 LEU A CA 12
ATOM 19488 C C . LEU A 1 18 ? -2.420 -8.741 0.505 1.00 0.00 37 LEU A C 12
ATOM 19489 O O . LEU A 1 18 ? -2.823 -7.586 0.432 1.00 0.00 37 LEU A O 12
ATOM 19505 N N . CYS A 1 19 ? -2.716 -9.655 -0.391 1.00 0.00 38 CYS A N 12
ATOM 19506 C CA . CYS A 1 19 ? -3.492 -9.314 -1.570 1.00 0.00 38 CYS A CA 12
ATOM 19507 C C . CYS A 1 19 ? -4.690 -10.242 -1.725 1.00 0.00 38 CYS A C 12
ATOM 19508 O O . CYS A 1 19 ? -4.736 -11.316 -1.133 1.00 0.00 38 CYS A O 12
ATOM 19515 N N . ALA A 1 20 ? -5.663 -9.813 -2.525 1.00 0.00 39 ALA A N 12
ATOM 19516 C CA . ALA A 1 20 ? -6.833 -10.634 -2.841 1.00 0.00 39 ALA A CA 12
ATOM 19517 C C . ALA A 1 20 ? -6.462 -11.710 -3.843 1.00 0.00 39 ALA A C 12
ATOM 19518 O O . ALA A 1 20 ? -7.289 -12.528 -4.247 1.00 0.00 39 ALA A O 12
ATOM 19525 N N . ASP A 1 21 ? -5.210 -11.673 -4.241 1.00 0.00 40 ASP A N 12
ATOM 19526 C CA . ASP A 1 21 ? -4.668 -12.564 -5.241 1.00 0.00 40 ASP A CA 12
ATOM 19527 C C . ASP A 1 21 ? -3.161 -12.632 -5.047 1.00 0.00 40 ASP A C 12
ATOM 19528 O O . ASP A 1 21 ? -2.548 -11.649 -4.653 1.00 0.00 40 ASP A O 12
ATOM 19537 N N . ASP A 1 22 ? -2.573 -13.794 -5.288 1.00 0.00 41 ASP A N 12
ATOM 19538 C CA . ASP A 1 22 ? -1.140 -13.997 -5.066 1.00 0.00 41 ASP A CA 12
ATOM 19539 C C . ASP A 1 22 ? -0.286 -13.151 -6.019 1.00 0.00 41 ASP A C 12
ATOM 19540 O O . ASP A 1 22 ? 0.901 -12.927 -5.777 1.00 0.00 41 ASP A O 12
ATOM 19549 N N . GLU A 1 23 ? -0.899 -12.660 -7.086 1.00 0.00 42 GLU A N 12
ATOM 19550 C CA . GLU A 1 23 ? -0.232 -11.747 -8.002 1.00 0.00 42 GLU A CA 12
ATOM 19551 C C . GLU A 1 23 ? -0.742 -10.340 -7.741 1.00 0.00 42 GLU A C 12
ATOM 19552 O O . GLU A 1 23 ? -0.384 -9.385 -8.429 1.00 0.00 42 GLU A O 12
ATOM 19564 N N . CYS A 1 24 ? -1.600 -10.252 -6.727 1.00 0.00 43 CYS A N 12
ATOM 19565 C CA . CYS A 1 24 ? -2.267 -9.019 -6.329 1.00 0.00 43 CYS A CA 12
ATOM 19566 C C . CYS A 1 24 ? -3.008 -8.400 -7.510 1.00 0.00 43 CYS A C 12
ATOM 19567 O O . CYS A 1 24 ? -3.190 -7.186 -7.582 1.00 0.00 43 CYS A O 12
ATOM 19574 N N . SER A 1 25 ? -3.456 -9.255 -8.423 1.00 0.00 44 SER A N 12
ATOM 19575 C CA . SER A 1 25 ? -4.078 -8.804 -9.656 1.00 0.00 44 SER A CA 12
ATOM 19576 C C . SER A 1 25 ? -5.597 -8.726 -9.507 1.00 0.00 44 SER A C 12
ATOM 19577 O O . SER A 1 25 ? -6.327 -8.673 -10.498 1.00 0.00 44 SER A O 12
ATOM 19585 N N . MET A 1 26 ? -6.071 -8.723 -8.267 1.00 0.00 45 MET A N 12
ATOM 19586 C CA . MET A 1 26 ? -7.492 -8.620 -7.993 1.00 0.00 45 MET A CA 12
ATOM 19587 C C . MET A 1 26 ? -7.726 -7.652 -6.851 1.00 0.00 45 MET A C 12
ATOM 19588 O O . MET A 1 26 ? -7.041 -7.716 -5.828 1.00 0.00 45 MET A O 12
ATOM 19602 N N . LEU A 1 27 ? -8.669 -6.739 -7.043 1.00 0.00 46 LEU A N 12
ATOM 19603 C CA . LEU A 1 27 ? -9.057 -5.813 -6.000 1.00 0.00 46 LEU A CA 12
ATOM 19604 C C . LEU A 1 27 ? -9.572 -6.533 -4.775 1.00 0.00 46 LEU A C 12
ATOM 19605 O O . LEU A 1 27 ? -10.315 -7.513 -4.868 1.00 0.00 46 LEU A O 12
ATOM 19621 N N . MET A 1 28 ? -9.172 -6.024 -3.625 1.00 0.00 47 MET A N 12
ATOM 19622 C CA . MET A 1 28 ? -9.579 -6.598 -2.360 1.00 0.00 47 MET A CA 12
ATOM 19623 C C . MET A 1 28 ? -10.835 -5.911 -1.890 1.00 0.00 47 MET A C 12
ATOM 19624 O O . MET A 1 28 ? -11.904 -6.515 -1.804 1.00 0.00 47 MET A O 12
ATOM 19638 N N . TYR A 1 29 ? -10.693 -4.633 -1.584 1.00 0.00 48 TYR A N 12
ATOM 19639 C CA . TYR A 1 29 ? -11.802 -3.845 -1.103 1.00 0.00 48 TYR A CA 12
ATOM 19640 C C . TYR A 1 29 ? -11.868 -2.544 -1.891 1.00 0.00 48 TYR A C 12
ATOM 19641 O O . TYR A 1 29 ? -10.955 -2.216 -2.651 1.00 0.00 48 TYR A O 12
ATOM 19659 N N . ARG A 1 30 ? -12.953 -1.823 -1.723 1.00 0.00 49 ARG A N 12
ATOM 19660 C CA . ARG A 1 30 ? -13.056 -0.458 -2.186 1.00 0.00 49 ARG A CA 12
ATOM 19661 C C . ARG A 1 30 ? -13.193 0.434 -0.961 1.00 0.00 49 ARG A C 12
ATOM 19662 O O . ARG A 1 30 ? -13.838 0.048 0.014 1.00 0.00 49 ARG A O 12
ATOM 19683 N N . GLY A 1 31 ? -12.584 1.602 -0.992 1.00 0.00 50 GLY A N 12
ATOM 19684 C CA . GLY A 1 31 ? -12.536 2.431 0.189 1.00 0.00 50 GLY A CA 12
ATOM 19685 C C . GLY A 1 31 ? -12.729 3.898 -0.104 1.00 0.00 50 GLY A C 12
ATOM 19686 O O . GLY A 1 31 ? -12.779 4.316 -1.260 1.00 0.00 50 GLY A O 12
ATOM 19690 N N . GLU A 1 32 ? -12.855 4.675 0.952 1.00 0.00 51 GLU A N 12
ATOM 19691 C CA . GLU A 1 32 ? -12.989 6.108 0.839 1.00 0.00 51 GLU A CA 12
ATOM 19692 C C . GLU A 1 32 ? -12.051 6.745 1.847 1.00 0.00 51 GLU A C 12
ATOM 19693 O O . GLU A 1 32 ? -11.806 6.181 2.915 1.00 0.00 51 GLU A O 12
ATOM 19705 N N . ALA A 1 33 ? -11.506 7.889 1.506 1.00 0.00 52 ALA A N 12
ATOM 19706 C CA . ALA A 1 33 ? -10.579 8.565 2.390 1.00 0.00 52 ALA A CA 12
ATOM 19707 C C . ALA A 1 33 ? -11.337 9.293 3.487 1.00 0.00 52 ALA A C 12
ATOM 19708 O O . ALA A 1 33 ? -12.247 10.061 3.207 1.00 0.00 52 ALA A O 12
ATOM 19715 N N . LEU A 1 34 ? -10.984 9.030 4.733 1.00 0.00 53 LEU A N 12
ATOM 19716 C CA . LEU A 1 34 ? -11.629 9.690 5.867 1.00 0.00 53 LEU A CA 12
ATOM 19717 C C . LEU A 1 34 ? -10.726 10.736 6.445 1.00 0.00 53 LEU A C 12
ATOM 19718 O O . LEU A 1 34 ? -10.878 11.179 7.582 1.00 0.00 53 LEU A O 12
ATOM 19734 N N . GLU A 1 35 ? -9.791 11.116 5.633 1.00 0.00 54 GLU A N 12
ATOM 19735 C CA . GLU A 1 35 ? -8.800 12.086 6.017 1.00 0.00 54 GLU A CA 12
ATOM 19736 C C . GLU A 1 35 ? -8.158 12.708 4.793 1.00 0.00 54 GLU A C 12
ATOM 19737 O O . GLU A 1 35 ? -8.117 12.104 3.722 1.00 0.00 54 GLU A O 12
ATOM 19749 N N . ASP A 1 36 ? -7.695 13.930 4.959 1.00 0.00 55 ASP A N 12
ATOM 19750 C CA . ASP A 1 36 ? -6.977 14.623 3.898 1.00 0.00 55 ASP A CA 12
ATOM 19751 C C . ASP A 1 36 ? -5.485 14.489 4.136 1.00 0.00 55 ASP A C 12
ATOM 19752 O O . ASP A 1 36 ? -4.992 14.711 5.244 1.00 0.00 55 ASP A O 12
ATOM 19761 N N . PHE A 1 37 ? -4.777 14.091 3.099 1.00 0.00 56 PHE A N 12
ATOM 19762 C CA . PHE A 1 37 ? -3.400 13.665 3.238 1.00 0.00 56 PHE A CA 12
ATOM 19763 C C . PHE A 1 37 ? -2.673 13.708 1.902 1.00 0.00 56 PHE A C 12
ATOM 19764 O O . PHE A 1 37 ? -3.209 13.283 0.878 1.00 0.00 56 PHE A O 12
ATOM 19781 N N . THR A 1 38 ? -1.454 14.218 1.915 1.00 0.00 57 THR A N 12
ATOM 19782 C CA . THR A 1 38 ? -0.655 14.285 0.710 1.00 0.00 57 THR A CA 12
ATOM 19783 C C . THR A 1 38 ? 0.555 13.366 0.797 1.00 0.00 57 THR A C 12
ATOM 19784 O O . THR A 1 38 ? 1.439 13.560 1.632 1.00 0.00 57 THR A O 12
ATOM 19795 N N . GLY A 1 39 ? 0.573 12.355 -0.052 1.00 0.00 58 GLY A N 12
ATOM 19796 C CA . GLY A 1 39 ? 1.745 11.531 -0.198 1.00 0.00 58 GLY A CA 12
ATOM 19797 C C . GLY A 1 39 ? 2.439 11.788 -1.528 1.00 0.00 58 GLY A C 12
ATOM 19798 O O . GLY A 1 39 ? 2.114 11.160 -2.533 1.00 0.00 58 GLY A O 12
ATOM 19802 N N . PRO A 1 40 ? 3.377 12.743 -1.565 1.00 0.00 59 PRO A N 12
ATOM 19803 C CA . PRO A 1 40 ? 4.089 13.154 -2.777 1.00 0.00 59 PRO A CA 12
ATOM 19804 C C . PRO A 1 40 ? 5.499 12.586 -2.880 1.00 0.00 59 PRO A C 12
ATOM 19805 O O . PRO A 1 40 ? 6.211 12.812 -3.861 1.00 0.00 59 PRO A O 12
ATOM 19816 N N . ASP A 1 41 ? 5.874 11.857 -1.854 1.00 0.00 60 ASP A N 12
ATOM 19817 C CA . ASP A 1 41 ? 7.274 11.500 -1.598 1.00 0.00 60 ASP A CA 12
ATOM 19818 C C . ASP A 1 41 ? 7.914 10.654 -2.708 1.00 0.00 60 ASP A C 12
ATOM 19819 O O . ASP A 1 41 ? 9.132 10.711 -2.876 1.00 0.00 60 ASP A O 12
ATOM 19828 N N . CYS A 1 42 ? 7.101 9.937 -3.496 1.00 0.00 61 CYS A N 12
ATOM 19829 C CA . CYS A 1 42 ? 7.604 9.126 -4.621 1.00 0.00 61 CYS A CA 12
ATOM 19830 C C . CYS A 1 42 ? 6.550 8.129 -5.091 1.00 0.00 61 CYS A C 12
ATOM 19831 O O . CYS A 1 42 ? 6.174 8.108 -6.261 1.00 0.00 61 CYS A O 12
ATOM 19838 N N . ARG A 1 43 ? 6.065 7.314 -4.165 1.00 0.00 62 ARG A N 12
ATOM 19839 C CA . ARG A 1 43 ? 5.157 6.219 -4.507 1.00 0.00 62 ARG A CA 12
ATOM 19840 C C . ARG A 1 43 ? 3.964 6.229 -3.573 1.00 0.00 62 ARG A C 12
ATOM 19841 O O . ARG A 1 43 ? 3.194 5.277 -3.499 1.00 0.00 62 ARG A O 12
ATOM 19862 N N . PHE A 1 44 ? 3.859 7.307 -2.836 1.00 0.00 63 PHE A N 12
ATOM 19863 C CA . PHE A 1 44 ? 2.775 7.523 -1.908 1.00 0.00 63 PHE A CA 12
ATOM 19864 C C . PHE A 1 44 ? 1.508 7.953 -2.639 1.00 0.00 63 PHE A C 12
ATOM 19865 O O . PHE A 1 44 ? 1.555 8.400 -3.787 1.00 0.00 63 PHE A O 12
ATOM 19882 N N . VAL A 1 45 ? 0.386 7.806 -1.965 1.00 0.00 64 VAL A N 12
ATOM 19883 C CA . VAL A 1 45 ? -0.885 8.263 -2.461 1.00 0.00 64 VAL A CA 12
ATOM 19884 C C . VAL A 1 45 ? -1.314 9.543 -1.747 1.00 0.00 64 VAL A C 12
ATOM 19885 O O . VAL A 1 45 ? -1.084 9.708 -0.550 1.00 0.00 64 VAL A O 12
ATOM 19898 N N . ASN A 1 46 ? -1.916 10.450 -2.496 1.00 0.00 65 ASN A N 12
ATOM 19899 C CA . ASN A 1 46 ? -2.512 11.646 -1.930 1.00 0.00 65 ASN A CA 12
ATOM 19900 C C . ASN A 1 46 ? -3.999 11.674 -2.206 1.00 0.00 65 ASN A C 12
ATOM 19901 O O . ASN A 1 46 ? -4.453 11.346 -3.303 1.00 0.00 65 ASN A O 12
ATOM 19912 N N . PHE A 1 47 ? -4.737 12.072 -1.194 1.00 0.00 66 PHE A N 12
ATOM 19913 C CA . PHE A 1 47 ? -6.192 12.097 -1.242 1.00 0.00 66 PHE A CA 12
ATOM 19914 C C . PHE A 1 47 ? -6.747 13.082 -0.217 1.00 0.00 66 PHE A C 12
ATOM 19915 O O . PHE A 1 47 ? -6.007 13.613 0.614 1.00 0.00 66 PHE A O 12
ATOM 19932 N N . LYS A 1 48 ? -8.041 13.335 -0.292 1.00 0.00 67 LYS A N 12
ATOM 19933 C CA . LYS A 1 48 ? -8.726 14.141 0.697 1.00 0.00 67 LYS A CA 12
ATOM 19934 C C . LYS A 1 48 ? -9.996 13.428 1.134 1.00 0.00 67 LYS A C 12
ATOM 19935 O O . LYS A 1 48 ? -10.597 12.715 0.335 1.00 0.00 67 LYS A O 12
ATOM 19954 N N . LYS A 1 49 ? -10.391 13.603 2.401 1.00 0.00 68 LYS A N 12
ATOM 19955 C CA . LYS A 1 49 ? -11.547 12.893 2.941 1.00 0.00 68 LYS A CA 12
ATOM 19956 C C . LYS A 1 49 ? -12.755 13.008 2.007 1.00 0.00 68 LYS A C 12
ATOM 19957 O O . LYS A 1 49 ? -13.167 14.109 1.634 1.00 0.00 68 LYS A O 12
ATOM 19976 N N . GLY A 1 50 ? -13.287 11.860 1.612 1.00 0.00 69 GLY A N 12
ATOM 19977 C CA . GLY A 1 50 ? -14.347 11.812 0.624 1.00 0.00 69 GLY A CA 12
ATOM 19978 C C . GLY A 1 50 ? -13.870 11.211 -0.686 1.00 0.00 69 GLY A C 12
ATOM 19979 O O . GLY A 1 50 ? -14.676 10.847 -1.544 1.00 0.00 69 GLY A O 12
ATOM 19983 N N . ASP A 1 51 ? -12.553 11.106 -0.826 1.00 0.00 70 ASP A N 12
ATOM 19984 C CA . ASP A 1 51 ? -11.925 10.561 -2.023 1.00 0.00 70 ASP A CA 12
ATOM 19985 C C . ASP A 1 51 ? -12.197 9.068 -2.161 1.00 0.00 70 ASP A C 12
ATOM 19986 O O . ASP A 1 51 ? -11.853 8.284 -1.277 1.00 0.00 70 ASP A O 12
ATOM 19995 N N . PRO A 1 52 ? -12.843 8.670 -3.260 1.00 0.00 71 PRO A N 12
ATOM 19996 C CA . PRO A 1 52 ? -13.074 7.263 -3.591 1.00 0.00 71 PRO A CA 12
ATOM 19997 C C . PRO A 1 52 ? -11.799 6.581 -4.075 1.00 0.00 71 PRO A C 12
ATOM 19998 O O . PRO A 1 52 ? -11.176 7.023 -5.042 1.00 0.00 71 PRO A O 12
ATOM 20009 N N . VAL A 1 53 ? -11.413 5.508 -3.402 1.00 0.00 72 VAL A N 12
ATOM 20010 C CA . VAL A 1 53 ? -10.192 4.793 -3.739 1.00 0.00 72 VAL A CA 12
ATOM 20011 C C . VAL A 1 53 ? -10.398 3.280 -3.694 1.00 0.00 72 VAL A C 12
ATOM 20012 O O . VAL A 1 53 ? -11.217 2.773 -2.935 1.00 0.00 72 VAL A O 12
ATOM 20025 N N . TYR A 1 54 ? -9.669 2.571 -4.539 1.00 0.00 73 TYR A N 12
ATOM 20026 C CA . TYR A 1 54 ? -9.737 1.122 -4.588 1.00 0.00 73 TYR A CA 12
ATOM 20027 C C . TYR A 1 54 ? -8.510 0.531 -3.905 1.00 0.00 73 TYR A C 12
ATOM 20028 O O . TYR A 1 54 ? -7.383 0.933 -4.198 1.00 0.00 73 TYR A O 12
ATOM 20046 N N . VAL A 1 55 ? -8.718 -0.421 -3.004 1.00 0.00 74 VAL A N 12
ATOM 20047 C CA . VAL A 1 55 ? -7.616 -0.992 -2.249 1.00 0.00 74 VAL A CA 12
ATOM 20048 C C . VAL A 1 55 ? -7.183 -2.309 -2.904 1.00 0.00 74 VAL A C 12
ATOM 20049 O O . VAL A 1 55 ? -7.939 -3.288 -2.958 1.00 0.00 74 VAL A O 12
ATOM 20062 N N . TYR A 1 56 ? -5.983 -2.291 -3.474 1.00 0.00 75 TYR A N 12
ATOM 20063 C CA . TYR A 1 56 ? -5.470 -3.429 -4.223 1.00 0.00 75 TYR A CA 12
ATOM 20064 C C . TYR A 1 56 ? -4.812 -4.452 -3.313 1.00 0.00 75 TYR A C 12
ATOM 20065 O O . TYR A 1 56 ? -4.884 -5.655 -3.571 1.00 0.00 75 TYR A O 12
ATOM 20083 N N . TYR A 1 57 ? -4.167 -3.978 -2.254 1.00 0.00 76 TYR A N 12
ATOM 20084 C CA . TYR A 1 57 ? -3.531 -4.877 -1.304 1.00 0.00 76 TYR A CA 12
ATOM 20085 C C . TYR A 1 57 ? -3.266 -4.179 0.024 1.00 0.00 76 TYR A C 12
ATOM 20086 O O . TYR A 1 57 ? -3.382 -2.955 0.138 1.00 0.00 76 TYR A O 12
ATOM 20104 N N . LYS A 1 58 ? -2.911 -4.981 1.017 1.00 0.00 77 LYS A N 12
ATOM 20105 C CA . LYS A 1 58 ? -2.679 -4.510 2.374 1.00 0.00 77 LYS A CA 12
ATOM 20106 C C . LYS A 1 58 ? -1.317 -4.983 2.862 1.00 0.00 77 LYS A C 12
ATOM 20107 O O . LYS A 1 58 ? -0.636 -5.736 2.176 1.00 0.00 77 LYS A O 12
ATOM 20126 N N . LEU A 1 59 ? -0.917 -4.526 4.037 1.00 0.00 78 LEU A N 12
ATOM 20127 C CA . LEU A 1 59 ? 0.290 -5.030 4.682 1.00 0.00 78 LEU A CA 12
ATOM 20128 C C . LEU A 1 59 ? -0.048 -6.246 5.531 1.00 0.00 78 LEU A C 12
ATOM 20129 O O . LEU A 1 59 ? -1.147 -6.334 6.081 1.00 0.00 78 LEU A O 12
ATOM 20145 N N . ALA A 1 60 ? 0.885 -7.184 5.638 1.00 0.00 79 ALA A N 12
ATOM 20146 C CA . ALA A 1 60 ? 0.664 -8.374 6.446 1.00 0.00 79 ALA A CA 12
ATOM 20147 C C . ALA A 1 60 ? 0.862 -8.072 7.919 1.00 0.00 79 ALA A C 12
ATOM 20148 O O . ALA A 1 60 ? 1.844 -8.503 8.528 1.00 0.00 79 ALA A O 12
ATOM 20155 N N . ARG A 1 61 ? -0.083 -7.322 8.473 1.00 0.00 80 ARG A N 12
ATOM 20156 C CA . ARG A 1 61 ? -0.093 -6.972 9.888 1.00 0.00 80 ARG A CA 12
ATOM 20157 C C . ARG A 1 61 ? 1.152 -6.172 10.256 1.00 0.00 80 ARG A C 12
ATOM 20158 O O . ARG A 1 61 ? 2.157 -6.730 10.706 1.00 0.00 80 ARG A O 12
ATOM 20179 N N . GLY A 1 62 ? 1.082 -4.865 10.055 1.00 0.00 81 GLY A N 12
ATOM 20180 C CA . GLY A 1 62 ? 2.212 -4.011 10.348 1.00 0.00 81 GLY A CA 12
ATOM 20181 C C . GLY A 1 62 ? 1.791 -2.583 10.600 1.00 0.00 81 GLY A C 12
ATOM 20182 O O . GLY A 1 62 ? 1.062 -1.997 9.798 1.00 0.00 81 GLY A O 12
ATOM 20186 N N . TRP A 1 63 ? 2.229 -2.034 11.724 1.00 0.00 82 TRP A N 12
ATOM 20187 C CA . TRP A 1 63 ? 1.910 -0.666 12.086 1.00 0.00 82 TRP A CA 12
ATOM 20188 C C . TRP A 1 63 ? 3.040 0.270 11.656 1.00 0.00 82 TRP A C 12
ATOM 20189 O O . TRP A 1 63 ? 4.215 -0.068 11.804 1.00 0.00 82 TRP A O 12
ATOM 20210 N N . PRO A 1 64 ? 2.708 1.460 11.122 1.00 0.00 83 PRO A N 12
ATOM 20211 C CA . PRO A 1 64 ? 1.323 1.909 10.950 1.00 0.00 83 PRO A CA 12
ATOM 20212 C C . PRO A 1 64 ? 0.608 1.160 9.835 1.00 0.00 83 PRO A C 12
ATOM 20213 O O . PRO A 1 64 ? 1.206 0.842 8.804 1.00 0.00 83 PRO A O 12
ATOM 20224 N N . GLU A 1 65 ? -0.666 0.861 10.066 1.00 0.00 84 GLU A N 12
ATOM 20225 C CA . GLU A 1 65 ? -1.487 0.170 9.082 1.00 0.00 84 GLU A CA 12
ATOM 20226 C C . GLU A 1 65 ? -1.511 0.939 7.767 1.00 0.00 84 GLU A C 12
ATOM 20227 O O . GLU A 1 65 ? -1.943 2.092 7.698 1.00 0.00 84 GLU A O 12
ATOM 20239 N N . VAL A 1 66 ? -1.020 0.290 6.742 1.00 0.00 85 VAL A N 12
ATOM 20240 C CA . VAL A 1 66 ? -0.880 0.891 5.426 1.00 0.00 85 VAL A CA 12
ATOM 20241 C C . VAL A 1 66 ? -1.488 0.003 4.354 1.00 0.00 85 VAL A C 12
ATOM 20242 O O . VAL A 1 66 ? -1.396 -1.222 4.422 1.00 0.00 85 VAL A O 12
ATOM 20255 N N . TRP A 1 67 ? -2.121 0.638 3.384 1.00 0.00 86 TRP A N 12
ATOM 20256 C CA . TRP A 1 67 ? -2.679 -0.053 2.229 1.00 0.00 86 TRP A CA 12
ATOM 20257 C C . TRP A 1 67 ? -2.166 0.615 0.966 1.00 0.00 86 TRP A C 12
ATOM 20258 O O . TRP A 1 67 ? -1.469 1.628 1.039 1.00 0.00 86 TRP A O 12
ATOM 20279 N N . ALA A 1 68 ? -2.495 0.057 -0.183 1.00 0.00 87 ALA A N 12
ATOM 20280 C CA . ALA A 1 68 ? -2.105 0.664 -1.440 1.00 0.00 87 ALA A CA 12
ATOM 20281 C C . ALA A 1 68 ? -3.168 0.463 -2.503 1.00 0.00 87 ALA A C 12
ATOM 20282 O O . ALA A 1 68 ? -3.879 -0.546 -2.515 1.00 0.00 87 ALA A O 12
ATOM 20289 N N . GLY A 1 69 ? -3.270 1.435 -3.390 1.00 0.00 88 GLY A N 12
ATOM 20290 C CA . GLY A 1 69 ? -4.242 1.382 -4.453 1.00 0.00 88 GLY A CA 12
ATOM 20291 C C . GLY A 1 69 ? -4.279 2.676 -5.223 1.00 0.00 88 GLY A C 12
ATOM 20292 O O . GLY A 1 69 ? -3.385 3.512 -5.073 1.00 0.00 88 GLY A O 12
ATOM 20296 N N . SER A 1 70 ? -5.293 2.849 -6.050 1.00 0.00 89 SER A N 12
ATOM 20297 C CA . SER A 1 70 ? -5.419 4.061 -6.832 1.00 0.00 89 SER A CA 12
ATOM 20298 C C . SER A 1 70 ? -6.548 4.931 -6.300 1.00 0.00 89 SER A C 12
ATOM 20299 O O . SER A 1 70 ? -7.624 4.432 -5.956 1.00 0.00 89 SER A O 12
ATOM 20307 N N . VAL A 1 71 ? -6.293 6.231 -6.230 1.00 0.00 90 VAL A N 12
ATOM 20308 C CA . VAL A 1 71 ? -7.293 7.186 -5.789 1.00 0.00 90 VAL A CA 12
ATOM 20309 C C . VAL A 1 71 ? -7.477 8.251 -6.856 1.00 0.00 90 VAL A C 12
ATOM 20310 O O . VAL A 1 71 ? -6.871 9.323 -6.787 1.00 0.00 90 VAL A O 12
ATOM 20323 N N . GLY A 1 72 ? -8.302 7.941 -7.846 1.00 0.00 91 GLY A N 12
ATOM 20324 C CA . GLY A 1 72 ? -8.610 8.890 -8.899 1.00 0.00 91 GLY A CA 12
ATOM 20325 C C . GLY A 1 72 ? -7.448 9.145 -9.844 1.00 0.00 91 GLY A C 12
ATOM 20326 O O . GLY A 1 72 ? -7.507 8.790 -11.021 1.00 0.00 91 GLY A O 12
ATOM 20330 N N . ARG A 1 73 ? -6.388 9.745 -9.323 1.00 0.00 92 ARG A N 12
ATOM 20331 C CA . ARG A 1 73 ? -5.279 10.200 -10.149 1.00 0.00 92 ARG A CA 12
ATOM 20332 C C . ARG A 1 73 ? -3.945 9.624 -9.683 1.00 0.00 92 ARG A C 12
ATOM 20333 O O . ARG A 1 73 ? -2.966 9.623 -10.429 1.00 0.00 92 ARG A O 12
ATOM 20354 N N . THR A 1 74 ? -3.904 9.132 -8.458 1.00 0.00 93 THR A N 12
ATOM 20355 C CA . THR A 1 74 ? -2.664 8.642 -7.884 1.00 0.00 93 THR A CA 12
ATOM 20356 C C . THR A 1 74 ? -2.740 7.159 -7.553 1.00 0.00 93 THR A C 12
ATOM 20357 O O . THR A 1 74 ? -3.808 6.630 -7.251 1.00 0.00 93 THR A O 12
ATOM 20368 N N . PHE A 1 75 ? -1.596 6.502 -7.633 1.00 0.00 94 PHE A N 12
ATOM 20369 C CA . PHE A 1 75 ? -1.481 5.088 -7.309 1.00 0.00 94 PHE A CA 12
ATOM 20370 C C . PHE A 1 75 ? -0.211 4.845 -6.505 1.00 0.00 94 PHE A C 12
ATOM 20371 O O . PHE A 1 75 ? 0.877 5.272 -6.902 1.00 0.00 94 PHE A O 12
ATOM 20388 N N . GLY A 1 76 ? -0.356 4.176 -5.374 1.00 0.00 95 GLY A N 12
ATOM 20389 C CA . GLY A 1 76 ? 0.779 3.897 -4.522 1.00 0.00 95 GLY A CA 12
ATOM 20390 C C . GLY A 1 76 ? 0.345 3.483 -3.134 1.00 0.00 95 GLY A C 12
ATOM 20391 O O . GLY A 1 76 ? -0.771 2.998 -2.957 1.00 0.00 95 GLY A O 12
ATOM 20395 N N . TYR A 1 77 ? 1.208 3.693 -2.149 1.00 0.00 96 TYR A N 12
ATOM 20396 C CA . TYR A 1 77 ? 0.919 3.266 -0.784 1.00 0.00 96 TYR A CA 12
ATOM 20397 C C . TYR A 1 77 ? 0.481 4.444 0.081 1.00 0.00 96 TYR A C 12
ATOM 20398 O O . TYR A 1 77 ? 0.772 5.593 -0.239 1.00 0.00 96 TYR A O 12
ATOM 20416 N N . PHE A 1 78 ? -0.240 4.149 1.159 1.00 0.00 97 PHE A N 12
ATOM 20417 C CA . PHE A 1 78 ? -0.754 5.178 2.060 1.00 0.00 97 PHE A CA 12
ATOM 20418 C C . PHE A 1 78 ? -1.269 4.540 3.350 1.00 0.00 97 PHE A C 12
ATOM 20419 O O . PHE A 1 78 ? -1.520 3.338 3.391 1.00 0.00 97 PHE A O 12
ATOM 20436 N N . PRO A 1 79 ? -1.434 5.331 4.423 1.00 0.00 98 PRO A N 12
ATOM 20437 C CA . PRO A 1 79 ? -1.952 4.835 5.696 1.00 0.00 98 PRO A CA 12
ATOM 20438 C C . PRO A 1 79 ? -3.419 4.453 5.595 1.00 0.00 98 PRO A C 12
ATOM 20439 O O . PRO A 1 79 ? -4.273 5.285 5.286 1.00 0.00 98 PRO A O 12
ATOM 20450 N N . LYS A 1 80 ? -3.690 3.182 5.852 1.00 0.00 99 LYS A N 12
ATOM 20451 C CA . LYS A 1 80 ? -5.045 2.655 5.888 1.00 0.00 99 LYS A CA 12
ATOM 20452 C C . LYS A 1 80 ? -5.888 3.438 6.878 1.00 0.00 99 LYS A C 12
ATOM 20453 O O . LYS A 1 80 ? -7.068 3.688 6.653 1.00 0.00 99 LYS A O 12
ATOM 20472 N N . ASP A 1 81 ? -5.252 3.783 7.987 1.00 0.00 100 ASP A N 12
ATOM 20473 C CA . ASP A 1 81 ? -5.836 4.648 9.020 1.00 0.00 100 ASP A CA 12
ATOM 20474 C C . ASP A 1 81 ? -6.508 5.886 8.435 1.00 0.00 100 ASP A C 12
ATOM 20475 O O . ASP A 1 81 ? -7.420 6.456 9.036 1.00 0.00 100 ASP A O 12
ATOM 20484 N N . LEU A 1 82 ? -6.071 6.289 7.258 1.00 0.00 101 LEU A N 12
ATOM 20485 C CA . LEU A 1 82 ? -6.564 7.501 6.646 1.00 0.00 101 LEU A CA 12
ATOM 20486 C C . LEU A 1 82 ? -7.712 7.219 5.682 1.00 0.00 101 LEU A C 12
ATOM 20487 O O . LEU A 1 82 ? -8.264 8.143 5.083 1.00 0.00 101 LEU A O 12
ATOM 20503 N N . ILE A 1 83 ? -8.098 5.946 5.541 1.00 0.00 102 ILE A N 12
ATOM 20504 C CA . ILE A 1 83 ? -9.282 5.617 4.752 1.00 0.00 102 ILE A CA 12
ATOM 20505 C C . ILE A 1 83 ? -10.179 4.615 5.477 1.00 0.00 102 ILE A C 12
ATOM 20506 O O . ILE A 1 83 ? -9.847 4.119 6.555 1.00 0.00 102 ILE A O 12
ATOM 20522 N N . GLN A 1 84 ? -11.321 4.339 4.869 1.00 0.00 103 GLN A N 12
ATOM 20523 C CA . GLN A 1 84 ? -12.274 3.377 5.365 1.00 0.00 103 GLN A CA 12
ATOM 20524 C C . GLN A 1 84 ? -12.825 2.570 4.198 1.00 0.00 103 GLN A C 12
ATOM 20525 O O . GLN A 1 84 ? -13.184 3.134 3.166 1.00 0.00 103 GLN A O 12
ATOM 20539 N N . VAL A 1 85 ? -12.863 1.255 4.357 1.00 0.00 104 VAL A N 12
ATOM 20540 C CA . VAL A 1 85 ? -13.493 0.380 3.394 1.00 0.00 104 VAL A CA 12
ATOM 20541 C C . VAL A 1 85 ? -14.959 0.771 3.206 1.00 0.00 104 VAL A C 12
ATOM 20542 O O . VAL A 1 85 ? -15.743 0.770 4.148 1.00 0.00 104 VAL A O 12
ATOM 20555 N N . VAL A 1 86 ? -15.319 1.106 1.989 1.00 0.00 105 VAL A N 12
ATOM 20556 C CA . VAL A 1 86 ? -16.668 1.565 1.702 1.00 0.00 105 VAL A CA 12
ATOM 20557 C C . VAL A 1 86 ? -17.486 0.394 1.201 1.00 0.00 105 VAL A C 12
ATOM 20558 O O . VAL A 1 86 ? -18.717 0.416 1.195 1.00 0.00 105 VAL A O 12
ATOM 20571 N N . HIS A 1 87 ? -16.754 -0.632 0.809 1.00 0.00 106 HIS A N 12
ATOM 20572 C CA . HIS A 1 87 ? -17.330 -1.878 0.296 1.00 0.00 106 HIS A CA 12
ATOM 20573 C C . HIS A 1 87 ? -16.215 -2.798 -0.160 1.00 0.00 106 HIS A C 12
ATOM 20574 O O . HIS A 1 87 ? -15.392 -2.411 -0.978 1.00 0.00 106 HIS A O 12
ATOM 20589 N N . GLU A 1 88 ? -16.187 -4.011 0.347 1.00 0.00 107 GLU A N 12
ATOM 20590 C CA . GLU A 1 88 ? -15.105 -4.915 0.023 1.00 0.00 107 GLU A CA 12
ATOM 20591 C C . GLU A 1 88 ? -15.579 -6.019 -0.922 1.00 0.00 107 GLU A C 12
ATOM 20592 O O . GLU A 1 88 ? -16.705 -6.503 -0.812 1.00 0.00 107 GLU A O 12
ATOM 20604 N N . TYR A 1 89 ? -14.728 -6.372 -1.887 1.00 0.00 108 TYR A N 12
ATOM 20605 C CA . TYR A 1 89 ? -15.055 -7.425 -2.845 1.00 0.00 108 TYR A CA 12
ATOM 20606 C C . TYR A 1 89 ? -14.828 -8.805 -2.252 1.00 0.00 108 TYR A C 12
ATOM 20607 O O . TYR A 1 89 ? -15.616 -9.722 -2.472 1.00 0.00 108 TYR A O 12
ATOM 20625 N N . THR A 1 90 ? -13.747 -8.945 -1.512 1.00 0.00 109 THR A N 12
ATOM 20626 C CA . THR A 1 90 ? -13.376 -10.217 -0.945 1.00 0.00 109 THR A CA 12
ATOM 20627 C C . THR A 1 90 ? -12.780 -10.026 0.442 1.00 0.00 109 THR A C 12
ATOM 20628 O O . THR A 1 90 ? -12.319 -8.938 0.786 1.00 0.00 109 THR A O 12
ATOM 20639 N N . LYS A 1 91 ? -12.814 -11.079 1.234 1.00 0.00 110 LYS A N 12
ATOM 20640 C CA . LYS A 1 91 ? -12.153 -11.090 2.525 1.00 0.00 110 LYS A CA 12
ATOM 20641 C C . LYS A 1 91 ? -10.895 -11.937 2.445 1.00 0.00 110 LYS A C 12
ATOM 20642 O O . LYS A 1 91 ? -10.339 -12.351 3.463 1.00 0.00 110 LYS A O 12
ATOM 20661 N N . GLU A 1 92 ? -10.449 -12.188 1.219 1.00 0.00 111 GLU A N 12
ATOM 20662 C CA . GLU A 1 92 ? -9.276 -13.027 1.003 1.00 0.00 111 GLU A CA 12
ATOM 20663 C C . GLU A 1 92 ? -7.994 -12.246 1.241 1.00 0.00 111 GLU A C 12
ATOM 20664 O O . GLU A 1 92 ? -7.889 -11.070 0.891 1.00 0.00 111 GLU A O 12
ATOM 20676 N N . GLU A 1 93 ? -7.023 -12.919 1.837 1.00 0.00 112 GLU A N 12
ATOM 20677 C CA . GLU A 1 93 ? -5.763 -12.297 2.208 1.00 0.00 112 GLU A CA 12
ATOM 20678 C C . GLU A 1 93 ? -4.610 -13.238 1.904 1.00 0.00 112 GLU A C 12
ATOM 20679 O O . GLU A 1 93 ? -4.223 -14.062 2.732 1.00 0.00 112 GLU A O 12
ATOM 20691 N N . LEU A 1 94 ? -4.082 -13.118 0.709 1.00 0.00 113 LEU A N 12
ATOM 20692 C CA . LEU A 1 94 ? -2.949 -13.917 0.286 1.00 0.00 113 LEU A CA 12
ATOM 20693 C C . LEU A 1 94 ? -1.656 -13.216 0.651 1.00 0.00 113 LEU A C 12
ATOM 20694 O O . LEU A 1 94 ? -1.507 -12.017 0.422 1.00 0.00 113 LEU A O 12
ATOM 20710 N N . GLN A 1 95 ? -0.727 -13.964 1.216 1.00 0.00 114 GLN A N 12
ATOM 20711 C CA . GLN A 1 95 ? 0.503 -13.387 1.708 1.00 0.00 114 GLN A CA 12
ATOM 20712 C C . GLN A 1 95 ? 1.552 -13.393 0.612 1.00 0.00 114 GLN A C 12
ATOM 20713 O O . GLN A 1 95 ? 2.165 -14.418 0.308 1.00 0.00 114 GLN A O 12
ATOM 20727 N N . VAL A 1 96 ? 1.729 -12.234 0.020 1.00 0.00 115 VAL A N 12
ATOM 20728 C CA . VAL A 1 96 ? 2.708 -12.026 -1.029 1.00 0.00 115 VAL A CA 12
ATOM 20729 C C . VAL A 1 96 ? 3.879 -11.218 -0.473 1.00 0.00 115 VAL A C 12
ATOM 20730 O O . VAL A 1 96 ? 3.672 -10.239 0.231 1.00 0.00 115 VAL A O 12
ATOM 20743 N N . PRO A 1 97 ? 5.124 -11.621 -0.736 1.00 0.00 116 PRO A N 12
ATOM 20744 C CA . PRO A 1 97 ? 6.284 -10.873 -0.266 1.00 0.00 116 PRO A CA 12
ATOM 20745 C C . PRO A 1 97 ? 6.558 -9.646 -1.120 1.00 0.00 116 PRO A C 12
ATOM 20746 O O . PRO A 1 97 ? 6.199 -9.595 -2.297 1.00 0.00 116 PRO A O 12
ATOM 20757 N N . THR A 1 98 ? 7.183 -8.663 -0.514 1.00 0.00 117 THR A N 12
ATOM 20758 C CA . THR A 1 98 ? 7.562 -7.452 -1.220 1.00 0.00 117 THR A CA 12
ATOM 20759 C C . THR A 1 98 ? 8.998 -7.575 -1.711 1.00 0.00 117 THR A C 12
ATOM 20760 O O . THR A 1 98 ? 9.822 -8.222 -1.065 1.00 0.00 117 THR A O 12
ATOM 20771 N N . ASP A 1 99 ? 9.295 -6.983 -2.857 1.00 0.00 118 ASP A N 12
ATOM 20772 C CA . ASP A 1 99 ? 10.659 -6.995 -3.369 1.00 0.00 118 ASP A CA 12
ATOM 20773 C C . ASP A 1 99 ? 11.397 -5.783 -2.845 1.00 0.00 118 ASP A C 12
ATOM 20774 O O . ASP A 1 99 ? 10.768 -4.782 -2.498 1.00 0.00 118 ASP A O 12
ATOM 20783 N N . GLU A 1 100 ? 12.711 -5.855 -2.790 1.00 0.00 119 GLU A N 12
ATOM 20784 C CA . GLU A 1 100 ? 13.498 -4.715 -2.368 1.00 0.00 119 GLU A CA 12
ATOM 20785 C C . GLU A 1 100 ? 13.269 -3.530 -3.300 1.00 0.00 119 GLU A C 12
ATOM 20786 O O . GLU A 1 100 ? 13.126 -2.390 -2.853 1.00 0.00 119 GLU A O 12
ATOM 20798 N N . THR A 1 101 ? 13.189 -3.818 -4.591 1.00 0.00 120 THR A N 12
ATOM 20799 C CA . THR A 1 101 ? 13.060 -2.781 -5.597 1.00 0.00 120 THR A CA 12
ATOM 20800 C C . THR A 1 101 ? 11.604 -2.561 -5.989 1.00 0.00 120 THR A C 12
ATOM 20801 O O . THR A 1 101 ? 11.310 -1.801 -6.913 1.00 0.00 120 THR A O 12
ATOM 20812 N N . ASP A 1 102 ? 10.699 -3.235 -5.286 1.00 0.00 121 ASP A N 12
ATOM 20813 C CA . ASP A 1 102 ? 9.269 -3.145 -5.569 1.00 0.00 121 ASP A CA 12
ATOM 20814 C C . ASP A 1 102 ? 8.812 -1.688 -5.505 1.00 0.00 121 ASP A C 12
ATOM 20815 O O . ASP A 1 102 ? 7.946 -1.260 -6.273 1.00 0.00 121 ASP A O 12
ATOM 20824 N N . PHE A 1 103 ? 9.419 -0.918 -4.598 1.00 0.00 122 PHE A N 12
ATOM 20825 C CA . PHE A 1 103 ? 9.051 0.484 -4.413 1.00 0.00 122 PHE A CA 12
ATOM 20826 C C . PHE A 1 103 ? 10.277 1.370 -4.214 1.00 0.00 122 PHE A C 12
ATOM 20827 O O . PHE A 1 103 ? 10.294 2.246 -3.346 1.00 0.00 122 PHE A O 12
ATOM 20844 N N . VAL A 1 104 ? 11.298 1.152 -5.033 1.00 0.00 123 VAL A N 12
ATOM 20845 C CA . VAL A 1 104 ? 12.497 1.982 -4.992 1.00 0.00 123 VAL A CA 12
ATOM 20846 C C . VAL A 1 104 ? 12.330 3.222 -5.858 1.00 0.00 123 VAL A C 12
ATOM 20847 O O . VAL A 1 104 ? 11.480 3.263 -6.753 1.00 0.00 123 VAL A O 12
ATOM 20860 N N . CYS A 1 105 ? 13.138 4.231 -5.584 1.00 0.00 124 CYS A N 12
ATOM 20861 C CA . CYS A 1 105 ? 13.120 5.454 -6.363 1.00 0.00 124 CYS A CA 12
ATOM 20862 C C . CYS A 1 105 ? 14.530 5.761 -6.844 1.00 0.00 124 CYS A C 12
ATOM 20863 O O . CYS A 1 105 ? 15.352 6.291 -6.097 1.00 0.00 124 CYS A O 12
ATOM 20870 N N . PHE A 1 106 ? 14.808 5.409 -8.091 1.00 0.00 125 PHE A N 12
ATOM 20871 C CA . PHE A 1 106 ? 16.147 5.541 -8.645 1.00 0.00 125 PHE A CA 12
ATOM 20872 C C . PHE A 1 106 ? 16.495 7.014 -8.834 1.00 0.00 125 PHE A C 12
ATOM 20873 O O . PHE A 1 106 ? 15.610 7.824 -9.116 1.00 0.00 125 PHE A O 12
ATOM 20890 N N . ASP A 1 107 ? 17.787 7.334 -8.714 1.00 0.00 126 ASP A N 12
ATOM 20891 C CA . ASP A 1 107 ? 18.284 8.715 -8.751 1.00 0.00 126 ASP A CA 12
ATOM 20892 C C . ASP A 1 107 ? 17.495 9.627 -7.810 1.00 0.00 126 ASP A C 12
ATOM 20893 O O . ASP A 1 107 ? 16.418 10.123 -8.145 1.00 0.00 126 ASP A O 12
ATOM 20902 N N . GLY A 1 108 ? 18.052 9.850 -6.629 1.00 0.00 127 GLY A N 12
ATOM 20903 C CA . GLY A 1 108 ? 17.379 10.643 -5.620 1.00 0.00 127 GLY A CA 12
ATOM 20904 C C . GLY A 1 108 ? 17.015 9.820 -4.403 1.00 0.00 127 GLY A C 12
ATOM 20905 O O . GLY A 1 108 ? 16.917 10.347 -3.295 1.00 0.00 127 GLY A O 12
ATOM 20909 N N . GLY A 1 109 ? 16.833 8.523 -4.608 1.00 0.00 128 GLY A N 12
ATOM 20910 C CA . GLY A 1 109 ? 16.518 7.634 -3.509 1.00 0.00 128 GLY A CA 12
ATOM 20911 C C . GLY A 1 109 ? 17.764 7.053 -2.877 1.00 0.00 128 GLY A C 12
ATOM 20912 O O . GLY A 1 109 ? 18.879 7.317 -3.332 1.00 0.00 128 GLY A O 12
ATOM 20916 N N . ARG A 1 110 ? 17.582 6.262 -1.832 1.00 0.00 129 ARG A N 12
ATOM 20917 C CA . ARG A 1 110 ? 18.702 5.671 -1.117 1.00 0.00 129 ARG A CA 12
ATOM 20918 C C . ARG A 1 110 ? 18.896 4.216 -1.522 1.00 0.00 129 ARG A C 12
ATOM 20919 O O . ARG A 1 110 ? 17.928 3.503 -1.801 1.00 0.00 129 ARG A O 12
ATOM 20940 N N . ASP A 1 111 ? 20.146 3.780 -1.548 1.00 0.00 130 ASP A N 12
ATOM 20941 C CA . ASP A 1 111 ? 20.470 2.397 -1.883 1.00 0.00 130 ASP A CA 12
ATOM 20942 C C . ASP A 1 111 ? 20.973 1.659 -0.651 1.00 0.00 130 ASP A C 12
ATOM 20943 O O . ASP A 1 111 ? 21.656 0.641 -0.752 1.00 0.00 130 ASP A O 12
ATOM 20952 N N . ASP A 1 112 ? 20.638 2.192 0.513 1.00 0.00 131 ASP A N 12
ATOM 20953 C CA . ASP A 1 112 ? 21.014 1.574 1.775 1.00 0.00 131 ASP A CA 12
ATOM 20954 C C . ASP A 1 112 ? 19.876 0.719 2.300 1.00 0.00 131 ASP A C 12
ATOM 20955 O O . ASP A 1 112 ? 19.833 -0.485 1.971 1.00 0.00 131 ASP A O 12
ATOM 20965 N N . MET A 1 1 ? 21.867 5.803 17.512 1.00 0.00 20 MET A N 13
ATOM 20966 C CA . MET A 1 1 ? 21.215 4.478 17.397 1.00 0.00 20 MET A CA 13
ATOM 20967 C C . MET A 1 1 ? 20.705 4.254 15.978 1.00 0.00 20 MET A C 13
ATOM 20968 O O . MET A 1 1 ? 19.958 5.073 15.447 1.00 0.00 20 MET A O 13
ATOM 20984 N N . PRO A 1 2 ? 21.130 3.159 15.331 1.00 0.00 21 PRO A N 13
ATOM 20985 C CA . PRO A 1 2 ? 20.626 2.774 14.022 1.00 0.00 21 PRO A CA 13
ATOM 20986 C C . PRO A 1 2 ? 19.423 1.835 14.125 1.00 0.00 21 PRO A C 13
ATOM 20987 O O . PRO A 1 2 ? 18.991 1.484 15.226 1.00 0.00 21 PRO A O 13
ATOM 20998 N N . GLY A 1 3 ? 18.886 1.436 12.981 1.00 0.00 22 GLY A N 13
ATOM 20999 C CA . GLY A 1 3 ? 17.782 0.496 12.967 1.00 0.00 22 GLY A CA 13
ATOM 21000 C C . GLY A 1 3 ? 16.431 1.177 12.892 1.00 0.00 22 GLY A C 13
ATOM 21001 O O . GLY A 1 3 ? 15.395 0.511 12.878 1.00 0.00 22 GLY A O 13
ATOM 21005 N N . GLN A 1 4 ? 16.434 2.504 12.848 1.00 0.00 23 GLN A N 13
ATOM 21006 C CA . GLN A 1 4 ? 15.194 3.265 12.759 1.00 0.00 23 GLN A CA 13
ATOM 21007 C C . GLN A 1 4 ? 14.814 3.497 11.304 1.00 0.00 23 GLN A C 13
ATOM 21008 O O . GLN A 1 4 ? 15.152 4.524 10.715 1.00 0.00 23 GLN A O 13
ATOM 21022 N N . LEU A 1 5 ? 14.119 2.532 10.729 1.00 0.00 24 LEU A N 13
ATOM 21023 C CA . LEU A 1 5 ? 13.688 2.614 9.343 1.00 0.00 24 LEU A CA 13
ATOM 21024 C C . LEU A 1 5 ? 12.179 2.778 9.267 1.00 0.00 24 LEU A C 13
ATOM 21025 O O . LEU A 1 5 ? 11.433 1.840 9.553 1.00 0.00 24 LEU A O 13
ATOM 21041 N N . ASP A 1 6 ? 11.732 3.969 8.895 1.00 0.00 25 ASP A N 13
ATOM 21042 C CA . ASP A 1 6 ? 10.309 4.210 8.698 1.00 0.00 25 ASP A CA 13
ATOM 21043 C C . ASP A 1 6 ? 9.830 3.418 7.489 1.00 0.00 25 ASP A C 13
ATOM 21044 O O . ASP A 1 6 ? 10.415 3.503 6.409 1.00 0.00 25 ASP A O 13
ATOM 21053 N N . PRO A 1 7 ? 8.763 2.620 7.686 1.00 0.00 26 PRO A N 13
ATOM 21054 C CA . PRO A 1 7 ? 8.249 1.686 6.682 1.00 0.00 26 PRO A CA 13
ATOM 21055 C C . PRO A 1 7 ? 8.005 2.329 5.329 1.00 0.00 26 PRO A C 13
ATOM 21056 O O . PRO A 1 7 ? 8.126 1.683 4.294 1.00 0.00 26 PRO A O 13
ATOM 21067 N N . SER A 1 8 ? 7.624 3.591 5.350 1.00 0.00 27 SER A N 13
ATOM 21068 C CA . SER A 1 8 ? 7.238 4.286 4.142 1.00 0.00 27 SER A CA 13
ATOM 21069 C C . SER A 1 8 ? 8.436 4.910 3.415 1.00 0.00 27 SER A C 13
ATOM 21070 O O . SER A 1 8 ? 8.335 5.268 2.239 1.00 0.00 27 SER A O 13
ATOM 21078 N N . THR A 1 9 ? 9.564 5.031 4.104 1.00 0.00 28 THR A N 13
ATOM 21079 C CA . THR A 1 9 ? 10.733 5.695 3.533 1.00 0.00 28 THR A CA 13
ATOM 21080 C C . THR A 1 9 ? 11.786 4.703 3.069 1.00 0.00 28 THR A C 13
ATOM 21081 O O . THR A 1 9 ? 12.285 3.894 3.855 1.00 0.00 28 THR A O 13
ATOM 21092 N N . GLY A 1 10 ? 12.111 4.776 1.783 1.00 0.00 29 GLY A N 13
ATOM 21093 C CA . GLY A 1 10 ? 13.178 3.971 1.233 1.00 0.00 29 GLY A CA 13
ATOM 21094 C C . GLY A 1 10 ? 12.800 2.514 1.077 1.00 0.00 29 GLY A C 13
ATOM 21095 O O . GLY A 1 10 ? 12.442 2.068 -0.018 1.00 0.00 29 GLY A O 13
ATOM 21099 N N . ARG A 1 11 ? 12.884 1.772 2.169 1.00 0.00 30 ARG A N 13
ATOM 21100 C CA . ARG A 1 11 ? 12.517 0.367 2.169 1.00 0.00 30 ARG A CA 13
ATOM 21101 C C . ARG A 1 11 ? 11.006 0.203 2.031 1.00 0.00 30 ARG A C 13
ATOM 21102 O O . ARG A 1 11 ? 10.251 1.168 2.148 1.00 0.00 30 ARG A O 13
ATOM 21123 N N . ARG A 1 12 ? 10.568 -1.017 1.774 1.00 0.00 31 ARG A N 13
ATOM 21124 C CA . ARG A 1 12 ? 9.161 -1.272 1.527 1.00 0.00 31 ARG A CA 13
ATOM 21125 C C . ARG A 1 12 ? 8.364 -1.327 2.815 1.00 0.00 31 ARG A C 13
ATOM 21126 O O . ARG A 1 12 ? 8.865 -1.796 3.839 1.00 0.00 31 ARG A O 13
ATOM 21147 N N .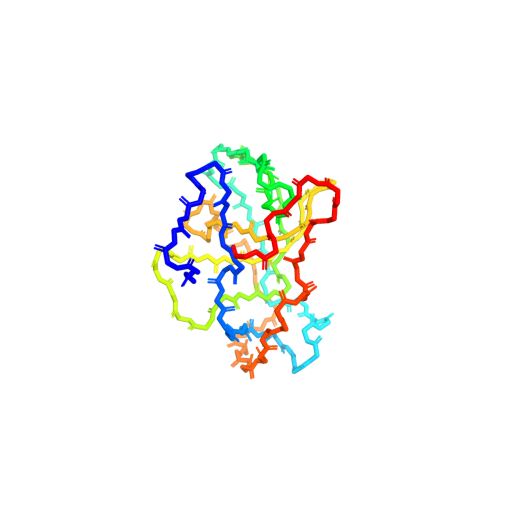 PHE A 1 13 ? 7.142 -0.813 2.734 1.00 0.00 32 PHE A N 13
ATOM 21148 C CA . PHE A 1 13 ? 6.146 -0.851 3.809 1.00 0.00 32 PHE A CA 13
ATOM 21149 C C . PHE A 1 13 ? 6.331 -2.057 4.734 1.00 0.00 32 PHE A C 13
ATOM 21150 O O . PHE A 1 13 ? 6.600 -1.909 5.929 1.00 0.00 32 PHE A O 13
ATOM 21167 N N . SER A 1 14 ? 6.214 -3.236 4.159 1.00 0.00 33 SER A N 13
ATOM 21168 C CA . SER A 1 14 ? 6.386 -4.477 4.880 1.00 0.00 33 SER A CA 13
ATOM 21169 C C . SER A 1 14 ? 7.071 -5.473 3.956 1.00 0.00 33 SER A C 13
ATOM 21170 O O . SER A 1 14 ? 7.074 -5.289 2.738 1.00 0.00 33 SER A O 13
ATOM 21178 N N . GLU A 1 15 ? 7.664 -6.509 4.528 1.00 0.00 34 GLU A N 13
ATOM 21179 C CA . GLU A 1 15 ? 8.392 -7.492 3.742 1.00 0.00 34 GLU A CA 13
ATOM 21180 C C . GLU A 1 15 ? 7.440 -8.533 3.166 1.00 0.00 34 GLU A C 13
ATOM 21181 O O . GLU A 1 15 ? 7.832 -9.371 2.349 1.00 0.00 34 GLU A O 13
ATOM 21193 N N . HIS A 1 16 ? 6.187 -8.470 3.595 1.00 0.00 35 HIS A N 13
ATOM 21194 C CA . HIS A 1 16 ? 5.131 -9.292 3.022 1.00 0.00 35 HIS A CA 13
ATOM 21195 C C . HIS A 1 16 ? 3.855 -8.467 2.915 1.00 0.00 35 HIS A C 13
ATOM 21196 O O . HIS A 1 16 ? 3.600 -7.596 3.747 1.00 0.00 35 HIS A O 13
ATOM 21211 N N . LYS A 1 17 ? 3.064 -8.729 1.892 1.00 0.00 36 LYS A N 13
ATOM 21212 C CA . LYS A 1 17 ? 1.813 -8.017 1.694 1.00 0.00 36 LYS A CA 13
ATOM 21213 C C . LYS A 1 17 ? 0.657 -9.008 1.635 1.00 0.00 36 LYS A C 13
ATOM 21214 O O . LYS A 1 17 ? 0.848 -10.175 1.301 1.00 0.00 36 LYS A O 13
ATOM 21233 N N . LEU A 1 18 ? -0.532 -8.547 1.975 1.00 0.00 37 LEU A N 13
ATOM 21234 C CA . LEU A 1 18 ? -1.710 -9.383 1.942 1.00 0.00 37 LEU A CA 13
ATOM 21235 C C . LEU A 1 18 ? -2.598 -8.967 0.788 1.00 0.00 37 LEU A C 13
ATOM 21236 O O . LEU A 1 18 ? -2.991 -7.808 0.691 1.00 0.00 37 LEU A O 13
ATOM 21252 N N . CYS A 1 19 ? -2.905 -9.905 -0.083 1.00 0.00 38 CYS A N 13
ATOM 21253 C CA . CYS A 1 19 ? -3.610 -9.584 -1.310 1.00 0.00 38 CYS A CA 13
ATOM 21254 C C . CYS A 1 19 ? -4.813 -10.498 -1.540 1.00 0.00 38 CYS A C 13
ATOM 21255 O O . CYS A 1 19 ? -4.922 -11.565 -0.940 1.00 0.00 38 CYS A O 13
ATOM 21262 N N . ALA A 1 20 ? -5.716 -10.050 -2.415 1.00 0.00 39 ALA A N 13
ATOM 21263 C CA . ALA A 1 20 ? -6.891 -10.831 -2.816 1.00 0.00 39 ALA A CA 13
ATOM 21264 C C . ALA A 1 20 ? -6.502 -11.877 -3.842 1.00 0.00 39 ALA A C 13
ATOM 21265 O O . ALA A 1 20 ? -7.317 -12.691 -4.279 1.00 0.00 39 ALA A O 13
ATOM 21272 N N . ASP A 1 21 ? -5.244 -11.823 -4.217 1.00 0.00 40 ASP A N 13
ATOM 21273 C CA . ASP A 1 21 ? -4.679 -12.661 -5.254 1.00 0.00 40 ASP A CA 13
ATOM 21274 C C . ASP A 1 21 ? -3.196 -12.810 -4.964 1.00 0.00 40 ASP A C 13
ATOM 21275 O O . ASP A 1 21 ? -2.578 -11.869 -4.480 1.00 0.00 40 ASP A O 13
ATOM 21284 N N . ASP A 1 22 ? -2.621 -13.973 -5.239 1.00 0.00 41 ASP A N 13
ATOM 21285 C CA . ASP A 1 22 ? -1.233 -14.236 -4.850 1.00 0.00 41 ASP A CA 13
ATOM 21286 C C . ASP A 1 22 ? -0.253 -13.471 -5.746 1.00 0.00 41 ASP A C 13
ATOM 21287 O O . ASP A 1 22 ? 0.959 -13.542 -5.564 1.00 0.00 41 ASP A O 13
ATOM 21296 N N . GLU A 1 23 ? -0.786 -12.753 -6.727 1.00 0.00 42 GLU A N 13
ATOM 21297 C CA . GLU A 1 23 ? 0.017 -11.846 -7.538 1.00 0.00 42 GLU A CA 13
ATOM 21298 C C . GLU A 1 23 ? -0.404 -10.412 -7.246 1.00 0.00 42 GLU A C 13
ATOM 21299 O O . GLU A 1 23 ? 0.142 -9.457 -7.800 1.00 0.00 42 GLU A O 13
ATOM 21311 N N . CYS A 1 24 ? -1.396 -10.294 -6.367 1.00 0.00 43 CYS A N 13
ATOM 21312 C CA . CYS A 1 24 ? -1.966 -9.016 -5.952 1.00 0.00 43 CYS A CA 13
ATOM 21313 C C . CYS A 1 24 ? -2.522 -8.242 -7.139 1.00 0.00 43 CYS A C 13
ATOM 21314 O O . CYS A 1 24 ? -2.491 -7.011 -7.166 1.00 0.00 43 CYS A O 13
ATOM 21321 N N . SER A 1 25 ? -3.044 -8.969 -8.115 1.00 0.00 44 SER A N 13
ATOM 21322 C CA . SER A 1 25 ? -3.582 -8.351 -9.312 1.00 0.00 44 SER A CA 13
ATOM 21323 C C . SER A 1 25 ? -5.106 -8.271 -9.246 1.00 0.00 44 SER A C 13
ATOM 21324 O O . SER A 1 25 ? -5.761 -7.928 -10.229 1.00 0.00 44 SER A O 13
ATOM 21332 N N . MET A 1 26 ? -5.672 -8.577 -8.083 1.00 0.00 45 MET A N 13
ATOM 21333 C CA . MET A 1 26 ? -7.112 -8.499 -7.898 1.00 0.00 45 MET A CA 13
ATOM 21334 C C . MET A 1 26 ? -7.435 -7.561 -6.753 1.00 0.00 45 MET A C 13
ATOM 21335 O O . MET A 1 26 ? -6.857 -7.676 -5.671 1.00 0.00 45 MET A O 13
ATOM 21349 N N . LEU A 1 27 ? -8.331 -6.615 -7.010 1.00 0.00 46 LEU A N 13
ATOM 21350 C CA . LEU A 1 27 ? -8.809 -5.711 -5.983 1.00 0.00 46 LEU A CA 13
ATOM 21351 C C . LEU A 1 27 ? -9.361 -6.459 -4.790 1.00 0.00 46 LEU A C 13
ATOM 21352 O O . LEU A 1 27 ? -10.080 -7.450 -4.928 1.00 0.00 46 LEU A O 13
ATOM 21368 N N . MET A 1 28 ? -9.026 -5.956 -3.619 1.00 0.00 47 MET A N 13
ATOM 21369 C CA . MET A 1 28 ? -9.459 -6.563 -2.378 1.00 0.00 47 MET A CA 13
ATOM 21370 C C . MET A 1 28 ? -10.697 -5.857 -1.894 1.00 0.00 47 MET A C 13
ATOM 21371 O O . MET A 1 28 ? -11.768 -6.449 -1.767 1.00 0.00 47 MET A O 13
ATOM 21385 N N . TYR A 1 29 ? -10.540 -4.573 -1.623 1.00 0.00 48 TYR A N 13
ATOM 21386 C CA . TYR A 1 29 ? -11.641 -3.764 -1.164 1.00 0.00 48 TYR A CA 13
ATOM 21387 C C . TYR A 1 29 ? -11.733 -2.503 -2.012 1.00 0.00 48 TYR A C 13
ATOM 21388 O O . TYR A 1 29 ? -10.846 -2.210 -2.817 1.00 0.00 48 TYR A O 13
ATOM 21406 N N . ARG A 1 30 ? -12.806 -1.768 -1.823 1.00 0.00 49 ARG A N 13
ATOM 21407 C CA . ARG A 1 30 ? -12.900 -0.412 -2.298 1.00 0.00 49 ARG A CA 13
ATOM 21408 C C . ARG A 1 30 ? -13.029 0.477 -1.070 1.00 0.00 49 ARG A C 13
ATOM 21409 O O . ARG A 1 30 ? -13.720 0.126 -0.116 1.00 0.00 49 ARG A O 13
ATOM 21430 N N . GLY A 1 31 ? -12.358 1.601 -1.069 1.00 0.00 50 GLY A N 13
ATOM 21431 C CA . GLY A 1 31 ? -12.305 2.413 0.117 1.00 0.00 50 GLY A CA 13
ATOM 21432 C C . GLY A 1 31 ? -12.681 3.842 -0.155 1.00 0.00 50 GLY A C 13
ATOM 21433 O O . GLY A 1 31 ? -12.913 4.223 -1.295 1.00 0.00 50 GLY A O 13
ATOM 21437 N N . GLU A 1 32 ? -12.793 4.617 0.896 1.00 0.00 51 GLU A N 13
ATOM 21438 C CA . GLU A 1 32 ? -12.986 6.038 0.771 1.00 0.00 51 GLU A CA 13
ATOM 21439 C C . GLU A 1 32 ? -12.086 6.709 1.786 1.00 0.00 51 GLU A C 13
ATOM 21440 O O . GLU A 1 32 ? -11.884 6.191 2.883 1.00 0.00 51 GLU A O 13
ATOM 21452 N N . ALA A 1 33 ? -11.514 7.825 1.417 1.00 0.00 52 ALA A N 13
ATOM 21453 C CA . ALA A 1 33 ? -10.605 8.517 2.302 1.00 0.00 52 ALA A CA 13
ATOM 21454 C C . ALA A 1 33 ? -11.392 9.276 3.351 1.00 0.00 52 ALA A C 13
ATOM 21455 O O . ALA A 1 33 ? -12.259 10.069 3.015 1.00 0.00 52 ALA A O 13
ATOM 21462 N N . LEU A 1 34 ? -11.119 9.008 4.615 1.00 0.00 53 LEU A N 13
ATOM 21463 C CA . LEU A 1 34 ? -11.800 9.702 5.701 1.00 0.00 53 LEU A CA 13
ATOM 21464 C C . LEU A 1 34 ? -10.895 10.716 6.320 1.00 0.00 53 LEU A C 13
ATOM 21465 O O . LEU A 1 34 ? -11.068 11.143 7.460 1.00 0.00 53 LEU A O 13
ATOM 21481 N N . GLU A 1 35 ? -9.942 11.102 5.537 1.00 0.00 54 GLU A N 13
ATOM 21482 C CA . GLU A 1 35 ? -8.950 12.050 5.968 1.00 0.00 54 GLU A CA 13
ATOM 21483 C C . GLU A 1 35 ? -8.363 12.798 4.787 1.00 0.00 54 GLU A C 13
ATOM 21484 O O . GLU A 1 35 ? -8.251 12.266 3.685 1.00 0.00 54 GLU A O 13
ATOM 21496 N N . ASP A 1 36 ? -8.025 14.046 5.034 1.00 0.00 55 ASP A N 13
ATOM 21497 C CA . ASP A 1 36 ? -7.327 14.868 4.056 1.00 0.00 55 ASP A CA 13
ATOM 21498 C C . ASP A 1 36 ? -5.837 14.641 4.225 1.00 0.00 55 ASP A C 13
ATOM 21499 O O . ASP A 1 36 ? -5.315 14.697 5.341 1.00 0.00 55 ASP A O 13
ATOM 21508 N N . PHE A 1 37 ? -5.153 14.348 3.137 1.00 0.00 56 PHE A N 13
ATOM 21509 C CA . PHE A 1 37 ? -3.788 13.879 3.238 1.00 0.00 56 PHE A CA 13
ATOM 21510 C C . PHE A 1 37 ? -3.034 14.016 1.924 1.00 0.00 56 PHE A C 13
ATOM 21511 O O . PHE A 1 37 ? -3.564 13.735 0.848 1.00 0.00 56 PHE A O 13
ATOM 21528 N N . THR A 1 38 ? -1.794 14.448 2.030 1.00 0.00 57 THR A N 13
ATOM 21529 C CA . THR A 1 38 ? -0.927 14.580 0.879 1.00 0.00 57 THR A CA 13
ATOM 21530 C C . THR A 1 38 ? 0.241 13.611 0.988 1.00 0.00 57 THR A C 13
ATOM 21531 O O . THR A 1 38 ? 0.828 13.444 2.059 1.00 0.00 57 THR A O 13
ATOM 21542 N N . GLY A 1 39 ? 0.556 12.962 -0.115 1.00 0.00 58 GLY A N 13
ATOM 21543 C CA . GLY A 1 39 ? 1.694 12.085 -0.164 1.00 0.00 58 GLY A CA 13
ATOM 21544 C C . GLY A 1 39 ? 2.748 12.599 -1.130 1.00 0.00 58 GLY A C 13
ATOM 21545 O O . GLY A 1 39 ? 2.809 12.173 -2.283 1.00 0.00 58 GLY A O 13
ATOM 21549 N N . PRO A 1 40 ? 3.594 13.533 -0.685 1.00 0.00 59 PRO A N 13
ATOM 21550 C CA . PRO A 1 40 ? 4.589 14.185 -1.529 1.00 0.00 59 PRO A CA 13
ATOM 21551 C C . PRO A 1 40 ? 5.951 13.523 -1.468 1.00 0.00 59 PRO A C 13
ATOM 21552 O O . PRO A 1 40 ? 6.889 13.917 -2.161 1.00 0.00 59 PRO A O 13
ATOM 21563 N N . ASP A 1 41 ? 6.038 12.516 -0.629 1.00 0.00 60 ASP A N 13
ATOM 21564 C CA . ASP A 1 41 ? 7.321 11.951 -0.211 1.00 0.00 60 ASP A CA 13
ATOM 21565 C C . ASP A 1 41 ? 8.081 11.299 -1.368 1.00 0.00 60 ASP A C 13
ATOM 21566 O O . ASP A 1 41 ? 9.294 11.120 -1.290 1.00 0.00 60 ASP A O 13
ATOM 21575 N N . CYS A 1 42 ? 7.371 10.969 -2.444 1.00 0.00 61 CYS A N 13
ATOM 21576 C CA . CYS A 1 42 ? 7.988 10.334 -3.610 1.00 0.00 61 CYS A CA 13
ATOM 21577 C C . CYS A 1 42 ? 6.932 10.035 -4.667 1.00 0.00 61 CYS A C 13
ATOM 21578 O O . CYS A 1 42 ? 6.911 10.640 -5.739 1.00 0.00 61 CYS A O 13
ATOM 21585 N N . ARG A 1 43 ? 6.039 9.117 -4.330 1.00 0.00 62 ARG A N 13
ATOM 21586 C CA . ARG A 1 43 ? 4.996 8.645 -5.255 1.00 0.00 62 ARG A CA 13
ATOM 21587 C C . ARG A 1 43 ? 3.759 8.252 -4.473 1.00 0.00 62 ARG A C 13
ATOM 21588 O O . ARG A 1 43 ? 2.842 7.601 -4.968 1.00 0.00 62 ARG A O 13
ATOM 21609 N N . PHE A 1 44 ? 3.816 8.636 -3.225 1.00 0.00 63 PHE A N 13
ATOM 21610 C CA . PHE A 1 44 ? 2.773 8.456 -2.244 1.00 0.00 63 PHE A CA 13
ATOM 21611 C C . PHE A 1 44 ? 1.403 8.898 -2.770 1.00 0.00 63 PHE A C 13
ATOM 21612 O O . PHE A 1 44 ? 1.303 9.792 -3.614 1.00 0.00 63 PHE A O 13
ATOM 21629 N N . VAL A 1 45 ? 0.361 8.271 -2.254 1.00 0.00 64 VAL A N 13
ATOM 21630 C CA . VAL A 1 45 ? -0.991 8.546 -2.666 1.00 0.00 64 VAL A CA 13
ATOM 21631 C C . VAL A 1 45 ? -1.554 9.751 -1.920 1.00 0.00 64 VAL A C 13
ATOM 21632 O O . VAL A 1 45 ? -1.482 9.829 -0.694 1.00 0.00 64 VAL A O 13
ATOM 21645 N N . ASN A 1 46 ? -2.101 10.687 -2.675 1.00 0.00 65 ASN A N 13
ATOM 21646 C CA . ASN A 1 46 ? -2.775 11.839 -2.110 1.00 0.00 65 ASN A CA 13
ATOM 21647 C C . ASN A 1 46 ? -4.267 11.610 -2.193 1.00 0.00 65 ASN A C 13
ATOM 21648 O O . ASN A 1 46 ? -4.752 10.973 -3.133 1.00 0.00 65 ASN A O 13
ATOM 21659 N N . PHE A 1 47 ? -4.979 12.131 -1.223 1.00 0.00 66 PHE A N 13
ATOM 21660 C CA . PHE A 1 47 ? -6.434 12.045 -1.196 1.00 0.00 66 PHE A CA 13
ATOM 21661 C C . PHE A 1 47 ? -7.023 13.024 -0.189 1.00 0.00 66 PHE A C 13
ATOM 21662 O O . PHE A 1 47 ? -6.298 13.721 0.522 1.00 0.00 66 PHE A O 13
ATOM 21679 N N . LYS A 1 48 ? -8.341 13.084 -0.147 1.00 0.00 67 LYS A N 13
ATOM 21680 C CA . LYS A 1 48 ? -9.045 13.951 0.761 1.00 0.00 67 LYS A CA 13
ATOM 21681 C C . LYS A 1 48 ? -10.297 13.248 1.255 1.00 0.00 67 LYS A C 13
ATOM 21682 O O . LYS A 1 48 ? -10.849 12.406 0.546 1.00 0.00 67 LYS A O 13
ATOM 21701 N N . LYS A 1 49 ? -10.727 13.567 2.475 1.00 0.00 68 LYS A N 13
ATOM 21702 C CA . LYS A 1 49 ? -11.883 12.908 3.061 1.00 0.00 68 LYS A CA 13
ATOM 21703 C C . LYS A 1 49 ? -13.117 13.054 2.171 1.00 0.00 68 LYS A C 13
ATOM 21704 O O . LYS A 1 49 ? -13.594 14.164 1.923 1.00 0.00 68 LYS A O 13
ATOM 21723 N N . GLY A 1 50 ? -13.623 11.918 1.701 1.00 0.00 69 GLY A N 13
ATOM 21724 C CA . GLY A 1 50 ? -14.761 11.905 0.805 1.00 0.00 69 GLY A CA 13
ATOM 21725 C C . GLY A 1 50 ? -14.401 11.428 -0.594 1.00 0.00 69 GLY A C 13
ATOM 21726 O O . GLY A 1 50 ? -15.242 11.436 -1.495 1.00 0.00 69 GLY A O 13
ATOM 21730 N N . ASP A 1 51 ? -13.152 11.012 -0.778 1.00 0.00 70 ASP A N 13
ATOM 21731 C CA . ASP A 1 51 ? -12.679 10.545 -2.076 1.00 0.00 70 ASP A CA 13
ATOM 21732 C C . ASP A 1 51 ? -12.610 9.020 -2.098 1.00 0.00 70 ASP A C 13
ATOM 21733 O O . ASP A 1 51 ? -11.928 8.413 -1.273 1.00 0.00 70 ASP A O 13
ATOM 21742 N N . PRO A 1 52 ? -13.346 8.387 -3.017 1.00 0.00 71 PRO A N 13
ATOM 21743 C CA . PRO A 1 52 ? -13.330 6.932 -3.199 1.00 0.00 71 PRO A CA 13
ATOM 21744 C C . PRO A 1 52 ? -11.993 6.412 -3.734 1.00 0.00 71 PRO A C 13
ATOM 21745 O O . PRO A 1 52 ? -11.527 6.818 -4.799 1.00 0.00 71 PRO A O 13
ATOM 21756 N N . VAL A 1 53 ? -11.399 5.500 -2.984 1.00 0.00 72 VAL A N 13
ATOM 21757 C CA . VAL A 1 53 ? -10.126 4.898 -3.323 1.00 0.00 72 VAL A CA 13
ATOM 21758 C C . VAL A 1 53 ? -10.314 3.404 -3.584 1.00 0.00 72 VAL A C 13
ATOM 21759 O O . VAL A 1 53 ? -11.297 2.811 -3.145 1.00 0.00 72 VAL A O 13
ATOM 21772 N N . TYR A 1 54 ? -9.411 2.800 -4.329 1.00 0.00 73 TYR A N 13
ATOM 21773 C CA . TYR A 1 54 ? -9.451 1.357 -4.531 1.00 0.00 73 TYR A CA 13
ATOM 21774 C C . TYR A 1 54 ? -8.224 0.709 -3.907 1.00 0.00 73 TYR A C 13
ATOM 21775 O O . TYR A 1 54 ? -7.108 1.167 -4.118 1.00 0.00 73 TYR A O 13
ATOM 21793 N N . VAL A 1 55 ? -8.434 -0.355 -3.138 1.00 0.00 74 VAL A N 13
ATOM 21794 C CA . VAL A 1 55 ? -7.355 -0.972 -2.382 1.00 0.00 74 VAL A CA 13
ATOM 21795 C C . VAL A 1 55 ? -6.957 -2.306 -3.032 1.00 0.00 74 VAL A C 13
ATOM 21796 O O . VAL A 1 55 ? -7.745 -3.260 -3.083 1.00 0.00 74 VAL A O 13
ATOM 21809 N N . TYR A 1 56 ? -5.745 -2.343 -3.586 1.00 0.00 75 TYR A N 13
ATOM 21810 C CA . TYR A 1 56 ? -5.265 -3.514 -4.318 1.00 0.00 75 TYR A CA 13
ATOM 21811 C C . TYR A 1 56 ? -4.711 -4.572 -3.375 1.00 0.00 75 TYR A C 13
ATOM 21812 O O . TYR A 1 56 ? -4.840 -5.770 -3.628 1.00 0.00 75 TYR A O 13
ATOM 21830 N N . TYR A 1 57 ? -4.084 -4.123 -2.293 1.00 0.00 76 TYR A N 13
ATOM 21831 C CA . TYR A 1 57 ? -3.482 -5.037 -1.331 1.00 0.00 76 TYR A CA 13
ATOM 21832 C C . TYR A 1 57 ? -3.253 -4.335 0.002 1.00 0.00 76 TYR A C 13
ATOM 21833 O O . TYR A 1 57 ? -3.376 -3.111 0.102 1.00 0.00 76 TYR A O 13
ATOM 21851 N N . LYS A 1 58 ? -2.910 -5.121 1.016 1.00 0.00 77 LYS A N 13
ATOM 21852 C CA . LYS A 1 58 ? -2.671 -4.605 2.358 1.00 0.00 77 LYS A CA 13
ATOM 21853 C C . LYS A 1 58 ? -1.316 -5.080 2.881 1.00 0.00 77 LYS A C 13
ATOM 21854 O O . LYS A 1 58 ? -0.656 -5.902 2.254 1.00 0.00 77 LYS A O 13
ATOM 21873 N N . LEU A 1 59 ? -0.910 -4.557 4.031 1.00 0.00 78 LEU A N 13
ATOM 21874 C CA . LEU A 1 59 ? 0.301 -5.022 4.705 1.00 0.00 78 LEU A CA 13
ATOM 21875 C C . LEU A 1 59 ? -0.004 -6.246 5.558 1.00 0.00 78 LEU A C 13
ATOM 21876 O O . LEU A 1 59 ? -1.086 -6.350 6.134 1.00 0.00 78 LEU A O 13
ATOM 21892 N N . ALA A 1 60 ? 0.946 -7.170 5.633 1.00 0.00 79 ALA A N 13
ATOM 21893 C CA . ALA A 1 60 ? 0.782 -8.369 6.440 1.00 0.00 79 ALA A CA 13
ATOM 21894 C C . ALA A 1 60 ? 1.027 -8.088 7.919 1.00 0.00 79 ALA A C 13
ATOM 21895 O O . ALA A 1 60 ? 2.124 -8.320 8.429 1.00 0.00 79 ALA A O 13
ATOM 21902 N N . ARG A 1 61 ? -0.010 -7.579 8.587 1.00 0.00 80 ARG A N 13
ATOM 21903 C CA . ARG A 1 61 ? 0.019 -7.314 10.026 1.00 0.00 80 ARG A CA 13
ATOM 21904 C C . ARG A 1 61 ? 1.162 -6.366 10.381 1.00 0.00 80 ARG A C 13
ATOM 21905 O O . ARG A 1 61 ? 2.210 -6.798 10.864 1.00 0.00 80 ARG A O 13
ATOM 21926 N N . GLY A 1 62 ? 0.967 -5.075 10.145 1.00 0.00 81 GLY A N 13
ATOM 21927 C CA . GLY A 1 62 ? 2.034 -4.126 10.386 1.00 0.00 81 GLY A CA 13
ATOM 21928 C C . GLY A 1 62 ? 1.522 -2.733 10.673 1.00 0.00 81 GLY A C 13
ATOM 21929 O O . GLY A 1 62 ? 0.529 -2.295 10.087 1.00 0.00 81 GLY A O 13
ATOM 21933 N N . TRP A 1 63 ? 2.198 -2.042 11.581 1.00 0.00 82 TRP A N 13
ATOM 21934 C CA . TRP A 1 63 ? 1.844 -0.679 11.928 1.00 0.00 82 TRP A CA 13
ATOM 21935 C C . TRP A 1 63 ? 2.990 0.278 11.624 1.00 0.00 82 TRP A C 13
ATOM 21936 O O . TRP A 1 63 ? 4.163 -0.093 11.716 1.00 0.00 82 TRP A O 13
ATOM 21957 N N . PRO A 1 64 ? 2.663 1.522 11.237 1.00 0.00 83 PRO A N 13
ATOM 21958 C CA . PRO A 1 64 ? 1.273 1.965 11.067 1.00 0.00 83 PRO A CA 13
ATOM 21959 C C . PRO A 1 64 ? 0.588 1.248 9.913 1.00 0.00 83 PRO A C 13
ATOM 21960 O O . PRO A 1 64 ? 1.218 0.942 8.898 1.00 0.00 83 PRO A O 13
ATOM 21971 N N . GLU A 1 65 ? -0.695 0.965 10.091 1.00 0.00 84 GLU A N 13
ATOM 21972 C CA . GLU A 1 65 ? -1.460 0.231 9.098 1.00 0.00 84 GLU A CA 13
ATOM 21973 C C . GLU A 1 65 ? -1.501 0.996 7.784 1.00 0.00 84 GLU A C 13
ATOM 21974 O O . GLU A 1 65 ? -1.999 2.121 7.701 1.00 0.00 84 GLU A O 13
ATOM 21986 N N . VAL A 1 66 ? -0.952 0.367 6.776 1.00 0.00 85 VAL A N 13
ATOM 21987 C CA . VAL A 1 66 ? -0.778 0.971 5.467 1.00 0.00 85 VAL A CA 13
ATOM 21988 C C . VAL A 1 66 ? -1.335 0.069 4.379 1.00 0.00 85 VAL A C 13
ATOM 21989 O O . VAL A 1 66 ? -1.234 -1.153 4.458 1.00 0.00 85 VAL A O 13
ATOM 22002 N N . TRP A 1 67 ? -1.936 0.689 3.381 1.00 0.00 86 TRP A N 13
ATOM 22003 C CA . TRP A 1 67 ? -2.452 -0.016 2.217 1.00 0.00 86 TRP A CA 13
ATOM 22004 C C . TRP A 1 67 ? -1.917 0.657 0.965 1.00 0.00 86 TRP A C 13
ATOM 22005 O O . TRP A 1 67 ? -1.182 1.643 1.049 1.00 0.00 86 TRP A O 13
ATOM 22026 N N . ALA A 1 68 ? -2.273 0.136 -0.190 1.00 0.00 87 ALA A N 13
ATOM 22027 C CA . ALA A 1 68 ? -1.903 0.773 -1.435 1.00 0.00 87 ALA A CA 13
ATOM 22028 C C . ALA A 1 68 ? -3.019 0.650 -2.447 1.00 0.00 87 ALA A C 13
ATOM 22029 O O . ALA A 1 68 ? -3.709 -0.373 -2.512 1.00 0.00 87 ALA A O 13
ATOM 22036 N N . GLY A 1 69 ? -3.193 1.690 -3.234 1.00 0.00 88 GLY A N 13
ATOM 22037 C CA . GLY A 1 69 ? -4.281 1.725 -4.170 1.00 0.00 88 GLY A CA 13
ATOM 22038 C C . GLY A 1 69 ? -4.222 2.935 -5.058 1.00 0.00 88 GLY A C 13
ATOM 22039 O O . GLY A 1 69 ? -3.221 3.657 -5.069 1.00 0.00 88 GLY A O 13
ATOM 22043 N N . SER A 1 70 ? -5.290 3.163 -5.795 1.00 0.00 89 SER A N 13
ATOM 22044 C CA . SER A 1 70 ? -5.362 4.290 -6.697 1.00 0.00 89 SER A CA 13
ATOM 22045 C C . SER A 1 70 ? -6.511 5.207 -6.304 1.00 0.00 89 SER A C 13
ATOM 22046 O O . SER A 1 70 ? -7.593 4.745 -5.930 1.00 0.00 89 SER A O 13
ATOM 22054 N N . VAL A 1 71 ? -6.257 6.506 -6.365 1.00 0.00 90 VAL A N 13
ATOM 22055 C CA . VAL A 1 71 ? -7.262 7.505 -6.055 1.00 0.00 90 VAL A CA 13
ATOM 22056 C C . VAL A 1 71 ? -7.310 8.530 -7.178 1.00 0.00 90 VAL A C 13
ATOM 22057 O O . VAL A 1 71 ? -6.671 9.583 -7.102 1.00 0.00 90 VAL A O 13
ATOM 22070 N N . GLY A 1 72 ? -8.063 8.212 -8.220 1.00 0.00 91 GLY A N 13
ATOM 22071 C CA . GLY A 1 72 ? -8.167 9.091 -9.365 1.00 0.00 91 GLY A CA 13
ATOM 22072 C C . GLY A 1 72 ? -6.856 9.224 -10.120 1.00 0.00 91 GLY A C 13
ATOM 22073 O O . GLY A 1 72 ? -6.572 8.444 -11.030 1.00 0.00 91 GLY A O 13
ATOM 22077 N N . ARG A 1 73 ? -6.053 10.202 -9.732 1.00 0.00 92 ARG A N 13
ATOM 22078 C CA . ARG A 1 73 ? -4.796 10.482 -10.410 1.00 0.00 92 ARG A CA 13
ATOM 22079 C C . ARG A 1 73 ? -3.609 9.919 -9.634 1.00 0.00 92 ARG A C 13
ATOM 22080 O O . ARG A 1 73 ? -2.527 9.711 -10.189 1.00 0.00 92 ARG A O 13
ATOM 22101 N N . THR A 1 74 ? -3.814 9.660 -8.360 1.00 0.00 93 THR A N 13
ATOM 22102 C CA . THR A 1 74 ? -2.737 9.230 -7.493 1.00 0.00 93 THR A CA 13
ATOM 22103 C C . THR A 1 74 ? -2.735 7.723 -7.289 1.00 0.00 93 THR A C 13
ATOM 22104 O O . THR A 1 74 ? -3.775 7.105 -7.075 1.00 0.00 93 THR A O 13
ATOM 22115 N N . PHE A 1 75 ? -1.552 7.146 -7.380 1.00 0.00 94 PHE A N 13
ATOM 22116 C CA . PHE A 1 75 ? -1.358 5.719 -7.165 1.00 0.00 94 PHE A CA 13
ATOM 22117 C C . PHE A 1 75 ? 0.006 5.469 -6.527 1.00 0.00 94 PHE A C 13
ATOM 22118 O O . PHE A 1 75 ? 1.006 6.062 -6.933 1.00 0.00 94 PHE A O 13
ATOM 22135 N N . GLY A 1 76 ? 0.039 4.596 -5.531 1.00 0.00 95 GLY A N 13
ATOM 22136 C CA . GLY A 1 76 ? 1.283 4.272 -4.866 1.00 0.00 95 GLY A CA 13
ATOM 22137 C C . GLY A 1 76 ? 1.054 3.568 -3.549 1.00 0.00 95 GLY A C 13
ATOM 22138 O O . GLY A 1 76 ? 0.766 2.377 -3.526 1.00 0.00 95 GLY A O 13
ATOM 22142 N N . TYR A 1 77 ? 1.156 4.308 -2.452 1.00 0.00 96 TYR A N 13
ATOM 22143 C CA . TYR A 1 77 ? 0.967 3.740 -1.122 1.00 0.00 96 TYR A CA 13
ATOM 22144 C C . TYR A 1 77 ? 0.469 4.811 -0.163 1.00 0.00 96 TYR A C 13
ATOM 22145 O O . TYR A 1 77 ? 0.657 5.997 -0.425 1.00 0.00 96 TYR A O 13
ATOM 22163 N N . PHE A 1 78 ? -0.194 4.397 0.919 1.00 0.00 97 PHE A N 13
ATOM 22164 C CA . PHE A 1 78 ? -0.735 5.342 1.899 1.00 0.00 97 PHE A CA 13
ATOM 22165 C C . PHE A 1 78 ? -1.205 4.626 3.169 1.00 0.00 97 PHE A C 13
ATOM 22166 O O . PHE A 1 78 ? -1.390 3.412 3.168 1.00 0.00 97 PHE A O 13
ATOM 22183 N N . PRO A 1 79 ? -1.406 5.370 4.273 1.00 0.00 98 PRO A N 13
ATOM 22184 C CA . PRO A 1 79 ? -1.906 4.807 5.525 1.00 0.00 98 PRO A CA 13
ATOM 22185 C C . PRO A 1 79 ? -3.365 4.388 5.425 1.00 0.00 98 PRO A C 13
ATOM 22186 O O . PRO A 1 79 ? -4.246 5.207 5.159 1.00 0.00 98 PRO A O 13
ATOM 22197 N N . LYS A 1 80 ? -3.593 3.101 5.643 1.00 0.00 99 LYS A N 13
ATOM 22198 C CA . LYS A 1 80 ? -4.918 2.525 5.734 1.00 0.00 99 LYS A CA 13
ATOM 22199 C C . LYS A 1 80 ? -5.770 3.312 6.718 1.00 0.00 99 LYS A C 13
ATOM 22200 O O . LYS A 1 80 ? -6.955 3.548 6.491 1.00 0.00 99 LYS A O 13
ATOM 22219 N N . ASP A 1 81 ? -5.132 3.693 7.817 1.00 0.00 100 ASP A N 13
ATOM 22220 C CA . ASP A 1 81 ? -5.740 4.538 8.852 1.00 0.00 100 ASP A CA 13
ATOM 22221 C C . ASP A 1 81 ? -6.486 5.742 8.284 1.00 0.00 100 ASP A C 13
ATOM 22222 O O . ASP A 1 81 ? -7.476 6.193 8.862 1.00 0.00 100 ASP A O 13
ATOM 22231 N N . LEU A 1 82 ? -6.037 6.239 7.148 1.00 0.00 101 LEU A N 13
ATOM 22232 C CA . LEU A 1 82 ? -6.566 7.475 6.603 1.00 0.00 101 LEU A CA 13
ATOM 22233 C C . LEU A 1 82 ? -7.714 7.228 5.630 1.00 0.00 101 LEU A C 13
ATOM 22234 O O . LEU A 1 82 ? -8.258 8.168 5.048 1.00 0.00 101 LEU A O 13
ATOM 22250 N N . ILE A 1 83 ? -8.097 5.966 5.466 1.00 0.00 102 ILE A N 13
ATOM 22251 C CA . ILE A 1 83 ? -9.272 5.642 4.665 1.00 0.00 102 ILE A CA 13
ATOM 22252 C C . ILE A 1 83 ? -10.179 4.651 5.392 1.00 0.00 102 ILE A C 13
ATOM 22253 O O . ILE A 1 83 ? -9.830 4.121 6.447 1.00 0.00 102 ILE A O 13
ATOM 22269 N N . GLN A 1 84 ? -11.346 4.423 4.812 1.00 0.00 103 GLN A N 13
ATOM 22270 C CA . GLN A 1 84 ? -12.319 3.484 5.318 1.00 0.00 103 GLN A CA 13
ATOM 22271 C C . GLN A 1 84 ? -12.807 2.607 4.174 1.00 0.00 103 GLN A C 13
ATOM 22272 O O . GLN A 1 84 ? -13.086 3.103 3.085 1.00 0.00 103 GLN A O 13
ATOM 22286 N N . VAL A 1 85 ? -12.879 1.308 4.420 1.00 0.00 104 VAL A N 13
ATOM 22287 C CA . VAL A 1 85 ? -13.465 0.376 3.484 1.00 0.00 104 VAL A CA 13
ATOM 22288 C C . VAL A 1 85 ? -14.908 0.777 3.181 1.00 0.00 104 VAL A C 13
ATOM 22289 O O . VAL A 1 85 ? -15.764 0.788 4.062 1.00 0.00 104 VAL A O 13
ATOM 22302 N N . VAL A 1 86 ? -15.167 1.122 1.941 1.00 0.00 105 VAL A N 13
ATOM 22303 C CA . VAL A 1 86 ? -16.489 1.584 1.547 1.00 0.00 105 VAL A CA 13
ATOM 22304 C C . VAL A 1 86 ? -17.262 0.419 0.965 1.00 0.00 105 VAL A C 13
ATOM 22305 O O . VAL A 1 86 ? -18.486 0.443 0.834 1.00 0.00 105 VAL A O 13
ATOM 22318 N N . HIS A 1 87 ? -16.503 -0.611 0.652 1.00 0.00 106 HIS A N 13
ATOM 22319 C CA . HIS A 1 87 ? -17.029 -1.844 0.076 1.00 0.00 106 HIS A CA 13
ATOM 22320 C C . HIS A 1 87 ? -15.874 -2.812 -0.090 1.00 0.00 106 HIS A C 13
ATOM 22321 O O . HIS A 1 87 ? -14.732 -2.385 -0.163 1.00 0.00 106 HIS A O 13
ATOM 22336 N N . GLU A 1 88 ? -16.135 -4.101 -0.133 1.00 0.00 107 GLU A N 13
ATOM 22337 C CA . GLU A 1 88 ? -15.052 -5.038 -0.328 1.00 0.00 107 GLU A CA 13
ATOM 22338 C C . GLU A 1 88 ? -15.450 -6.179 -1.258 1.00 0.00 107 GLU A C 13
ATOM 22339 O O . GLU A 1 88 ? -16.566 -6.699 -1.195 1.00 0.00 107 GLU A O 13
ATOM 22351 N N . TYR A 1 89 ? -14.533 -6.519 -2.159 1.00 0.00 108 TYR A N 13
ATOM 22352 C CA . TYR A 1 89 ? -14.744 -7.604 -3.108 1.00 0.00 108 TYR A CA 13
ATOM 22353 C C . TYR A 1 89 ? -14.526 -8.948 -2.441 1.00 0.00 108 TYR A C 13
ATOM 22354 O O . TYR A 1 89 ? -15.252 -9.906 -2.696 1.00 0.00 108 TYR A O 13
ATOM 22372 N N . THR A 1 90 ? -13.526 -9.007 -1.587 1.00 0.00 109 THR A N 13
ATOM 22373 C CA . THR A 1 90 ? -13.208 -10.216 -0.868 1.00 0.00 109 THR A CA 13
ATOM 22374 C C . THR A 1 90 ? -12.519 -9.866 0.444 1.00 0.00 109 THR A C 13
ATOM 22375 O O . THR A 1 90 ? -11.817 -8.860 0.534 1.00 0.00 109 THR A O 13
ATOM 22386 N N . LYS A 1 91 ? -12.740 -10.678 1.462 1.00 0.00 110 LYS A N 13
ATOM 22387 C CA . LYS A 1 91 ? -12.060 -10.495 2.732 1.00 0.00 110 LYS A CA 13
ATOM 22388 C C . LYS A 1 91 ? -10.899 -11.469 2.841 1.00 0.00 110 LYS A C 13
ATOM 22389 O O . LYS A 1 91 ? -10.470 -11.833 3.935 1.00 0.00 110 LYS A O 13
ATOM 22408 N N . GLU A 1 92 ? -10.394 -11.884 1.691 1.00 0.00 111 GLU A N 13
ATOM 22409 C CA . GLU A 1 92 ? -9.298 -12.845 1.645 1.00 0.00 111 GLU A CA 13
ATOM 22410 C C . GLU A 1 92 ? -7.959 -12.160 1.843 1.00 0.00 111 GLU A C 13
ATOM 22411 O O . GLU A 1 92 ? -7.785 -11.000 1.478 1.00 0.00 111 GLU A O 13
ATOM 22423 N N . GLU A 1 93 ? -7.019 -12.889 2.424 1.00 0.00 112 GLU A N 13
ATOM 22424 C CA . GLU A 1 93 ? -5.694 -12.356 2.692 1.00 0.00 112 GLU A CA 13
ATOM 22425 C C . GLU A 1 93 ? -4.622 -13.361 2.306 1.00 0.00 112 GLU A C 13
ATOM 22426 O O . GLU A 1 93 ? -4.275 -14.251 3.082 1.00 0.00 112 GLU A O 13
ATOM 22438 N N . LEU A 1 94 ? -4.118 -13.225 1.099 1.00 0.00 113 LEU A N 13
ATOM 22439 C CA . LEU A 1 94 ? -2.995 -14.026 0.642 1.00 0.00 113 LEU A CA 13
ATOM 22440 C C . LEU A 1 94 ? -1.703 -13.296 0.944 1.00 0.00 113 LEU A C 13
ATOM 22441 O O . LEU A 1 94 ? -1.594 -12.105 0.674 1.00 0.00 113 LEU A O 13
ATOM 22457 N N . GLN A 1 95 ? -0.728 -13.994 1.495 1.00 0.00 114 GLN A N 13
ATOM 22458 C CA . GLN A 1 95 ? 0.510 -13.348 1.869 1.00 0.00 114 GLN A CA 13
ATOM 22459 C C . GLN A 1 95 ? 1.536 -13.489 0.762 1.00 0.00 114 GLN A C 13
ATOM 22460 O O . GLN A 1 95 ? 2.173 -14.530 0.595 1.00 0.00 114 GLN A O 13
ATOM 22474 N N . VAL A 1 96 ? 1.673 -12.420 0.016 1.00 0.00 115 VAL A N 13
ATOM 22475 C CA . VAL A 1 96 ? 2.611 -12.345 -1.087 1.00 0.00 115 VAL A CA 13
ATOM 22476 C C . VAL A 1 96 ? 3.822 -11.525 -0.649 1.00 0.00 115 VAL A C 13
ATOM 22477 O O . VAL A 1 96 ? 3.668 -10.452 -0.071 1.00 0.00 115 VAL A O 13
ATOM 22490 N N . PRO A 1 97 ? 5.045 -12.016 -0.883 1.00 0.00 116 PRO A N 13
ATOM 22491 C CA . PRO A 1 97 ? 6.251 -11.315 -0.456 1.00 0.00 116 PRO A CA 13
ATOM 22492 C C . PRO A 1 97 ? 6.535 -10.092 -1.316 1.00 0.00 116 PRO A C 13
ATOM 22493 O O . PRO A 1 97 ? 6.234 -10.068 -2.509 1.00 0.00 116 PRO A O 13
ATOM 22504 N N . THR A 1 98 ? 7.107 -9.083 -0.699 1.00 0.00 117 THR A N 13
ATOM 22505 C CA . THR A 1 98 ? 7.398 -7.833 -1.386 1.00 0.00 117 THR A CA 13
ATOM 22506 C C . THR A 1 98 ? 8.790 -7.866 -2.013 1.00 0.00 117 THR A C 13
ATOM 22507 O O . THR A 1 98 ? 9.726 -8.426 -1.437 1.00 0.00 117 THR A O 13
ATOM 22518 N N . ASP A 1 99 ? 8.924 -7.277 -3.195 1.00 0.00 118 ASP A N 13
ATOM 22519 C CA . ASP A 1 99 ? 10.215 -7.231 -3.876 1.00 0.00 118 ASP A CA 13
ATOM 22520 C C . ASP A 1 99 ? 10.952 -5.971 -3.468 1.00 0.00 118 ASP A C 13
ATOM 22521 O O . ASP A 1 99 ? 10.331 -5.013 -2.999 1.00 0.00 118 ASP A O 13
ATOM 22530 N N . GLU A 1 100 ? 12.256 -5.950 -3.648 1.00 0.00 119 GLU A N 13
ATOM 22531 C CA . GLU A 1 100 ? 13.028 -4.770 -3.325 1.00 0.00 119 GLU A CA 13
ATOM 22532 C C . GLU A 1 100 ? 12.669 -3.634 -4.273 1.00 0.00 119 GLU A C 13
ATOM 22533 O O . GLU A 1 100 ? 12.538 -2.484 -3.861 1.00 0.00 119 GLU A O 13
ATOM 22545 N N . THR A 1 101 ? 12.463 -3.974 -5.535 1.00 0.00 120 THR A N 13
ATOM 22546 C CA . THR A 1 101 ? 12.142 -2.979 -6.540 1.00 0.00 120 THR A CA 13
ATOM 22547 C C . THR A 1 101 ? 10.635 -2.850 -6.714 1.00 0.00 120 THR A C 13
ATOM 22548 O O . THR A 1 101 ? 10.162 -2.131 -7.593 1.00 0.00 120 THR A O 13
ATOM 22559 N N . ASP A 1 102 ? 9.885 -3.553 -5.865 1.00 0.00 121 ASP A N 13
ATOM 22560 C CA . ASP A 1 102 ? 8.433 -3.525 -5.913 1.00 0.00 121 ASP A CA 13
ATOM 22561 C C . ASP A 1 102 ? 7.961 -2.094 -5.759 1.00 0.00 121 ASP A C 13
ATOM 22562 O O . ASP A 1 102 ? 7.081 -1.635 -6.482 1.00 0.00 121 ASP A O 13
ATOM 22571 N N . PHE A 1 103 ? 8.580 -1.384 -4.822 1.00 0.00 122 PHE A N 13
ATOM 22572 C CA . PHE A 1 103 ? 8.241 0.007 -4.568 1.00 0.00 122 PHE A CA 13
ATOM 22573 C C . PHE A 1 103 ? 9.494 0.843 -4.362 1.00 0.00 122 PHE A C 13
ATOM 22574 O O . PHE A 1 103 ? 9.653 1.509 -3.336 1.00 0.00 122 PHE A O 13
ATOM 22591 N N . VAL A 1 104 ? 10.376 0.805 -5.345 1.00 0.00 123 VAL A N 13
ATOM 22592 C CA . VAL A 1 104 ? 11.582 1.617 -5.324 1.00 0.00 123 VAL A CA 13
ATOM 22593 C C . VAL A 1 104 ? 11.258 3.062 -5.672 1.00 0.00 123 VAL A C 13
ATOM 22594 O O . VAL A 1 104 ? 10.499 3.341 -6.603 1.00 0.00 123 VAL A O 13
ATOM 22607 N N . CYS A 1 105 ? 11.823 3.969 -4.904 1.00 0.00 124 CYS A N 13
ATOM 22608 C CA . CYS A 1 105 ? 11.603 5.388 -5.104 1.00 0.00 124 CYS A CA 13
ATOM 22609 C C . CYS A 1 105 ? 12.631 5.931 -6.080 1.00 0.00 124 CYS A C 13
ATOM 22610 O O . CYS A 1 105 ? 13.802 5.553 -6.035 1.00 0.00 124 CYS A O 13
ATOM 22617 N N . PHE A 1 106 ? 12.190 6.799 -6.968 1.00 0.00 125 PHE A N 13
ATOM 22618 C CA . PHE A 1 106 ? 13.065 7.354 -7.979 1.00 0.00 125 PHE A CA 13
ATOM 22619 C C . PHE A 1 106 ? 13.481 8.762 -7.586 1.00 0.00 125 PHE A C 13
ATOM 22620 O O . PHE A 1 106 ? 12.951 9.319 -6.622 1.00 0.00 125 PHE A O 13
ATOM 22637 N N . ASP A 1 107 ? 14.419 9.329 -8.333 1.00 0.00 126 ASP A N 13
ATOM 22638 C CA . ASP A 1 107 ? 14.918 10.672 -8.054 1.00 0.00 126 ASP A CA 13
ATOM 22639 C C . ASP A 1 107 ? 13.774 11.674 -7.960 1.00 0.00 126 ASP A C 13
ATOM 22640 O O . ASP A 1 107 ? 12.894 11.712 -8.821 1.00 0.00 126 ASP A O 13
ATOM 22649 N N . GLY A 1 108 ? 13.786 12.472 -6.903 1.00 0.00 127 GLY A N 13
ATOM 22650 C CA . GLY A 1 108 ? 12.708 13.408 -6.669 1.00 0.00 127 GLY A CA 13
ATOM 22651 C C . GLY A 1 108 ? 11.915 13.061 -5.425 1.00 0.00 127 GLY A C 13
ATOM 22652 O O . GLY A 1 108 ? 10.971 13.765 -5.064 1.00 0.00 127 GLY A O 13
ATOM 22656 N N . GLY A 1 109 ? 12.299 11.975 -4.767 1.00 0.00 128 GLY A N 13
ATOM 22657 C CA . GLY A 1 109 ? 11.615 11.563 -3.559 1.00 0.00 128 GLY A CA 13
ATOM 22658 C C . GLY A 1 109 ? 12.557 10.952 -2.541 1.00 0.00 128 GLY A C 13
ATOM 22659 O O . GLY A 1 109 ? 13.773 10.922 -2.751 1.00 0.00 128 GLY A O 13
ATOM 22663 N N . ARG A 1 110 ? 11.997 10.472 -1.438 1.00 0.00 129 ARG A N 13
ATOM 22664 C CA . ARG A 1 110 ? 12.779 9.851 -0.378 1.00 0.00 129 ARG A CA 13
ATOM 22665 C C . ARG A 1 110 ? 13.034 8.375 -0.682 1.00 0.00 129 ARG A C 13
ATOM 22666 O O . ARG A 1 110 ? 12.137 7.535 -0.568 1.00 0.00 129 ARG A O 13
ATOM 22687 N N . ASP A 1 111 ? 14.265 8.075 -1.070 1.00 0.00 130 ASP A N 13
ATOM 22688 C CA . ASP A 1 111 ? 14.663 6.711 -1.402 1.00 0.00 130 ASP A CA 13
ATOM 22689 C C . ASP A 1 111 ? 15.468 6.081 -0.268 1.00 0.00 130 ASP A C 13
ATOM 22690 O O . ASP A 1 111 ? 15.959 4.957 -0.394 1.00 0.00 130 ASP A O 13
ATOM 22699 N N . ASP A 1 112 ? 15.594 6.798 0.842 1.00 0.00 131 ASP A N 13
ATOM 22700 C CA . ASP A 1 112 ? 16.340 6.296 1.991 1.00 0.00 131 ASP A CA 13
ATOM 22701 C C . ASP A 1 112 ? 15.432 6.203 3.206 1.00 0.00 131 ASP A C 13
ATOM 22702 O O . ASP A 1 112 ? 14.572 7.088 3.374 1.00 0.00 131 ASP A O 13
ATOM 22712 N N . MET A 1 1 ? 28.261 2.429 0.038 1.00 0.00 20 MET A N 14
ATOM 22713 C CA . MET A 1 1 ? 27.663 2.167 1.364 1.00 0.00 20 MET A CA 14
ATOM 22714 C C . MET A 1 1 ? 26.235 1.655 1.203 1.00 0.00 20 MET A C 14
ATOM 22715 O O . MET A 1 1 ? 25.306 2.432 0.974 1.00 0.00 20 MET A O 14
ATOM 22731 N N . PRO A 1 2 ? 26.045 0.333 1.309 1.00 0.00 21 PRO A N 14
ATOM 22732 C CA . PRO A 1 2 ? 24.739 -0.297 1.136 1.00 0.00 21 PRO A CA 14
ATOM 22733 C C . PRO A 1 2 ? 23.918 -0.314 2.425 1.00 0.00 21 PRO A C 14
ATOM 22734 O O . PRO A 1 2 ? 24.468 -0.196 3.519 1.00 0.00 21 PRO A O 14
ATOM 22745 N N . GLY A 1 3 ? 22.604 -0.456 2.285 1.00 0.00 22 GLY A N 14
ATOM 22746 C CA . GLY A 1 3 ? 21.740 -0.573 3.446 1.00 0.00 22 GLY A CA 14
ATOM 22747 C C . GLY A 1 3 ? 21.687 0.697 4.269 1.00 0.00 22 GLY A C 14
ATOM 22748 O O . GLY A 1 3 ? 22.019 0.691 5.454 1.00 0.00 22 GLY A O 14
ATOM 22752 N N . GLN A 1 4 ? 21.288 1.789 3.638 1.00 0.00 23 GLN A N 14
ATOM 22753 C CA . GLN A 1 4 ? 21.197 3.079 4.308 1.00 0.00 23 GLN A CA 14
ATOM 22754 C C . GLN A 1 4 ? 19.808 3.677 4.138 1.00 0.00 23 GLN A C 14
ATOM 22755 O O . GLN A 1 4 ? 19.219 3.603 3.062 1.00 0.00 23 GLN A O 14
ATOM 22769 N N . LEU A 1 5 ? 19.282 4.263 5.200 1.00 0.00 24 LEU A N 14
ATOM 22770 C CA . LEU A 1 5 ? 17.990 4.922 5.134 1.00 0.00 24 LEU A CA 14
ATOM 22771 C C . LEU A 1 5 ? 18.200 6.391 4.780 1.00 0.00 24 LEU A C 14
ATOM 22772 O O . LEU A 1 5 ? 18.221 7.262 5.652 1.00 0.00 24 LEU A O 14
ATOM 22788 N N . ASP A 1 6 ? 18.382 6.653 3.495 1.00 0.00 25 ASP A N 14
ATOM 22789 C CA . ASP A 1 6 ? 18.675 7.996 3.019 1.00 0.00 25 ASP A CA 14
ATOM 22790 C C . ASP A 1 6 ? 17.390 8.797 2.837 1.00 0.00 25 ASP A C 14
ATOM 22791 O O . ASP A 1 6 ? 16.400 8.285 2.316 1.00 0.00 25 ASP A O 14
ATOM 22800 N N . PRO A 1 7 ? 17.395 10.070 3.279 1.00 0.00 26 PRO A N 14
ATOM 22801 C CA . PRO A 1 7 ? 16.217 10.944 3.220 1.00 0.00 26 PRO A CA 14
ATOM 22802 C C . PRO A 1 7 ? 15.682 11.153 1.804 1.00 0.00 26 PRO A C 14
ATOM 22803 O O . PRO A 1 7 ? 14.514 11.493 1.625 1.00 0.00 26 PRO A O 14
ATOM 22814 N N . SER A 1 8 ? 16.532 10.957 0.807 1.00 0.00 27 SER A N 14
ATOM 22815 C CA . SER A 1 8 ? 16.150 11.213 -0.573 1.00 0.00 27 SER A CA 14
ATOM 22816 C C . SER A 1 8 ? 15.432 10.009 -1.185 1.00 0.00 27 SER A C 14
ATOM 22817 O O . SER A 1 8 ? 14.692 10.151 -2.162 1.00 0.00 27 SER A O 14
ATOM 22825 N N . THR A 1 9 ? 15.633 8.832 -0.610 1.00 0.00 28 THR A N 14
ATOM 22826 C CA . THR A 1 9 ? 15.041 7.622 -1.151 1.00 0.00 28 THR A CA 14
ATOM 22827 C C . THR A 1 9 ? 14.200 6.892 -0.121 1.00 0.00 28 THR A C 14
ATOM 22828 O O . THR A 1 9 ? 14.689 6.478 0.932 1.00 0.00 28 THR A O 14
ATOM 22839 N N . GLY A 1 10 ? 12.922 6.754 -0.425 1.00 0.00 29 GLY A N 14
ATOM 22840 C CA . GLY A 1 10 ? 12.042 6.027 0.446 1.00 0.00 29 GLY A CA 14
ATOM 22841 C C . GLY A 1 10 ? 12.101 4.539 0.189 1.00 0.00 29 GLY A C 14
ATOM 22842 O O . GLY A 1 10 ? 12.478 4.106 -0.903 1.00 0.00 29 GLY A O 14
ATOM 22846 N N . ARG A 1 11 ? 11.737 3.754 1.187 1.00 0.00 30 ARG A N 14
ATOM 22847 C CA . ARG A 1 11 ? 11.778 2.304 1.068 1.00 0.00 30 ARG A CA 14
ATOM 22848 C C . ARG A 1 11 ? 10.371 1.748 0.923 1.00 0.00 30 ARG A C 14
ATOM 22849 O O . ARG A 1 11 ? 9.417 2.508 0.752 1.00 0.00 30 ARG A O 14
ATOM 22870 N N . ARG A 1 12 ? 10.237 0.431 0.976 1.00 0.00 31 ARG A N 14
ATOM 22871 C CA . ARG A 1 12 ? 8.926 -0.192 0.881 1.00 0.00 31 ARG A CA 14
ATOM 22872 C C . ARG A 1 12 ? 8.109 0.008 2.154 1.00 0.00 31 ARG A C 14
ATOM 22873 O O . ARG A 1 12 ? 8.478 0.781 3.039 1.00 0.00 31 ARG A O 14
ATOM 22894 N N . PHE A 1 13 ? 7.000 -0.697 2.230 1.00 0.00 32 PHE A N 14
ATOM 22895 C CA . PHE A 1 13 ? 6.054 -0.545 3.324 1.00 0.00 32 PHE A CA 14
ATOM 22896 C C . PHE A 1 13 ? 6.397 -1.503 4.456 1.00 0.00 32 PHE A C 14
ATOM 22897 O O . PHE A 1 13 ? 6.636 -1.086 5.588 1.00 0.00 32 PHE A O 14
ATOM 22914 N N . SER A 1 14 ? 6.439 -2.786 4.135 1.00 0.00 33 SER A N 14
ATOM 22915 C CA . SER A 1 14 ? 6.759 -3.808 5.112 1.00 0.00 33 SER A CA 14
ATOM 22916 C C . SER A 1 14 ? 7.348 -5.019 4.395 1.00 0.00 33 SER A C 14
ATOM 22917 O O . SER A 1 14 ? 7.676 -4.932 3.208 1.00 0.00 33 SER A O 14
ATOM 22925 N N . GLU A 1 15 ? 7.473 -6.138 5.093 1.00 0.00 34 GLU A N 14
ATOM 22926 C CA . GLU A 1 15 ? 8.107 -7.317 4.521 1.00 0.00 34 GLU A CA 14
ATOM 22927 C C . GLU A 1 15 ? 7.173 -8.034 3.554 1.00 0.00 34 GLU A C 14
ATOM 22928 O O . GLU A 1 15 ? 7.479 -8.177 2.370 1.00 0.00 34 GLU A O 14
ATOM 22940 N N . HIS A 1 16 ? 6.028 -8.472 4.045 1.00 0.00 35 HIS A N 14
ATOM 22941 C CA . HIS A 1 16 ? 5.078 -9.183 3.203 1.00 0.00 35 HIS A CA 14
ATOM 22942 C C . HIS A 1 16 ? 3.794 -8.380 3.080 1.00 0.00 35 HIS A C 14
ATOM 22943 O O . HIS A 1 16 ? 3.403 -7.668 4.009 1.00 0.00 35 HIS A O 14
ATOM 22958 N N . LYS A 1 17 ? 3.149 -8.486 1.936 1.00 0.00 36 LYS A N 14
ATOM 22959 C CA . LYS A 1 17 ? 1.926 -7.756 1.678 1.00 0.00 36 LYS A CA 14
ATOM 22960 C C . LYS A 1 17 ? 0.766 -8.720 1.462 1.00 0.00 36 LYS A C 14
ATOM 22961 O O . LYS A 1 17 ? 0.919 -9.771 0.845 1.00 0.00 36 LYS A O 14
ATOM 22980 N N . LEU A 1 18 ? -0.384 -8.363 1.993 1.00 0.00 37 LEU A N 14
ATOM 22981 C CA . LEU A 1 18 ? -1.562 -9.190 1.908 1.00 0.00 37 LEU A CA 14
ATOM 22982 C C . LEU A 1 18 ? -2.393 -8.756 0.721 1.00 0.00 37 LEU A C 14
ATOM 22983 O O . LEU A 1 18 ? -2.766 -7.589 0.613 1.00 0.00 37 LEU A O 14
ATOM 22999 N N . CYS A 1 19 ? -2.691 -9.680 -0.161 1.00 0.00 38 CYS A N 14
ATOM 23000 C CA . CYS A 1 19 ? -3.375 -9.332 -1.386 1.00 0.00 38 CYS A CA 14
ATOM 23001 C C . CYS A 1 19 ? -4.554 -10.260 -1.642 1.00 0.00 38 CYS A C 14
ATOM 23002 O O . CYS A 1 19 ? -4.589 -11.384 -1.153 1.00 0.00 38 CYS A O 14
ATOM 23009 N N . ALA A 1 20 ? -5.524 -9.769 -2.408 1.00 0.00 39 ALA A N 14
ATOM 23010 C CA . ALA A 1 20 ? -6.689 -10.562 -2.797 1.00 0.00 39 ALA A CA 14
ATOM 23011 C C . ALA A 1 20 ? -6.306 -11.583 -3.853 1.00 0.00 39 ALA A C 14
ATOM 23012 O O . ALA A 1 20 ? -7.103 -12.435 -4.242 1.00 0.00 39 ALA A O 14
ATOM 23019 N N . ASP A 1 21 ? -5.074 -11.466 -4.301 1.00 0.00 40 ASP A N 14
ATOM 23020 C CA . ASP A 1 21 ? -4.517 -12.306 -5.343 1.00 0.00 40 ASP A CA 14
ATOM 23021 C C . ASP A 1 21 ? -3.034 -12.472 -5.066 1.00 0.00 40 ASP A C 14
ATOM 23022 O O . ASP A 1 21 ? -2.402 -11.550 -4.564 1.00 0.00 40 ASP A O 14
ATOM 23031 N N . ASP A 1 22 ? -2.481 -13.636 -5.370 1.00 0.00 41 ASP A N 14
ATOM 23032 C CA . ASP A 1 22 ? -1.091 -13.928 -5.019 1.00 0.00 41 ASP A CA 14
ATOM 23033 C C . ASP A 1 22 ? -0.113 -13.113 -5.877 1.00 0.00 41 ASP A C 14
ATOM 23034 O O . ASP A 1 22 ? 1.096 -13.148 -5.661 1.00 0.00 41 ASP A O 14
ATOM 23043 N N . GLU A 1 23 ? -0.641 -12.390 -6.857 1.00 0.00 42 GLU A N 14
ATOM 23044 C CA . GLU A 1 23 ? 0.158 -11.458 -7.643 1.00 0.00 42 GLU A CA 14
ATOM 23045 C C . GLU A 1 23 ? -0.273 -10.035 -7.320 1.00 0.00 42 GLU A C 14
ATOM 23046 O O . GLU A 1 23 ? 0.241 -9.064 -7.873 1.00 0.00 42 GLU A O 14
ATOM 23058 N N . CYS A 1 24 ? -1.238 -9.947 -6.411 1.00 0.00 43 CYS A N 14
ATOM 23059 C CA . CYS A 1 24 ? -1.817 -8.686 -5.965 1.00 0.00 43 CYS A CA 14
ATOM 23060 C C . CYS A 1 24 ? -2.428 -7.909 -7.126 1.00 0.00 43 CYS A C 14
ATOM 23061 O O . CYS A 1 24 ? -2.399 -6.680 -7.148 1.00 0.00 43 CYS A O 14
ATOM 23068 N N . SER A 1 25 ? -2.997 -8.628 -8.084 1.00 0.00 44 SER A N 14
ATOM 23069 C CA . SER A 1 25 ? -3.568 -7.990 -9.257 1.00 0.00 44 SER A CA 14
ATOM 23070 C C . SER A 1 25 ? -5.097 -7.905 -9.172 1.00 0.00 44 SER A C 14
ATOM 23071 O O . SER A 1 25 ? -5.752 -7.510 -10.137 1.00 0.00 44 SER A O 14
ATOM 23079 N N . MET A 1 26 ? -5.670 -8.260 -8.025 1.00 0.00 45 MET A N 14
ATOM 23080 C CA . MET A 1 26 ? -7.114 -8.166 -7.852 1.00 0.00 45 MET A CA 14
ATOM 23081 C C . MET A 1 26 ? -7.454 -7.255 -6.686 1.00 0.00 45 MET A C 14
ATOM 23082 O O . MET A 1 26 ? -6.809 -7.311 -5.639 1.00 0.00 45 MET A O 14
ATOM 23096 N N . LEU A 1 27 ? -8.454 -6.406 -6.890 1.00 0.00 46 LEU A N 14
ATOM 23097 C CA . LEU A 1 27 ? -8.952 -5.527 -5.848 1.00 0.00 46 LEU A CA 14
ATOM 23098 C C . LEU A 1 27 ? -9.441 -6.304 -4.643 1.00 0.00 46 LEU A C 14
ATOM 23099 O O . LEU A 1 27 ? -10.091 -7.342 -4.772 1.00 0.00 46 LEU A O 14
ATOM 23115 N N . MET A 1 28 ? -9.136 -5.777 -3.472 1.00 0.00 47 MET A N 14
ATOM 23116 C CA . MET A 1 28 ? -9.546 -6.404 -2.229 1.00 0.00 47 MET A CA 14
ATOM 23117 C C . MET A 1 28 ? -10.800 -5.724 -1.727 1.00 0.00 47 MET A C 14
ATOM 23118 O O . MET A 1 28 ? -11.853 -6.345 -1.572 1.00 0.00 47 MET A O 14
ATOM 23132 N N . TYR A 1 29 ? -10.673 -4.431 -1.490 1.00 0.00 48 TYR A N 14
ATOM 23133 C CA . TYR A 1 29 ? -11.769 -3.638 -0.983 1.00 0.00 48 TYR A CA 14
ATOM 23134 C C . TYR A 1 29 ? -11.954 -2.412 -1.862 1.00 0.00 48 TYR A C 14
ATOM 23135 O O . TYR A 1 29 ? -11.094 -2.079 -2.680 1.00 0.00 48 TYR A O 14
ATOM 23153 N N . ARG A 1 30 ? -13.078 -1.761 -1.698 1.00 0.00 49 ARG A N 14
ATOM 23154 C CA . ARG A 1 30 ? -13.276 -0.432 -2.203 1.00 0.00 49 ARG A CA 14
ATOM 23155 C C . ARG A 1 30 ? -13.307 0.476 -0.991 1.00 0.00 49 ARG A C 14
ATOM 23156 O O . ARG A 1 30 ? -13.944 0.149 0.007 1.00 0.00 49 ARG A O 14
ATOM 23177 N N . GLY A 1 31 ? -12.609 1.582 -1.040 1.00 0.00 50 GLY A N 14
ATOM 23178 C CA . GLY A 1 31 ? -12.459 2.385 0.144 1.00 0.00 50 GLY A CA 14
ATOM 23179 C C . GLY A 1 31 ? -12.802 3.829 -0.088 1.00 0.00 50 GLY A C 14
ATOM 23180 O O . GLY A 1 31 ? -13.068 4.239 -1.212 1.00 0.00 50 GLY A O 14
ATOM 23184 N N . GLU A 1 32 ? -12.830 4.590 0.980 1.00 0.00 51 GLU A N 14
ATOM 23185 C CA . GLU A 1 32 ? -13.014 6.015 0.888 1.00 0.00 51 GLU A CA 14
ATOM 23186 C C . GLU A 1 32 ? -12.048 6.672 1.850 1.00 0.00 51 GLU A C 14
ATOM 23187 O O . GLU A 1 32 ? -11.745 6.116 2.906 1.00 0.00 51 GLU A O 14
ATOM 23199 N N . ALA A 1 33 ? -11.537 7.820 1.480 1.00 0.00 52 ALA A N 14
ATOM 23200 C CA . ALA A 1 33 ? -10.585 8.514 2.319 1.00 0.00 52 ALA A CA 14
ATOM 23201 C C . ALA A 1 33 ? -11.314 9.219 3.444 1.00 0.00 52 ALA A C 14
ATOM 23202 O O . ALA A 1 33 ? -12.302 9.902 3.208 1.00 0.00 52 ALA A O 14
ATOM 23209 N N . LEU A 1 34 ? -10.852 9.028 4.667 1.00 0.00 53 LEU A N 14
ATOM 23210 C CA . LEU A 1 34 ? -11.478 9.662 5.823 1.00 0.00 53 LEU A CA 14
ATOM 23211 C C . LEU A 1 34 ? -10.645 10.804 6.316 1.00 0.00 53 LEU A C 14
ATOM 23212 O O . LEU A 1 34 ? -10.846 11.330 7.411 1.00 0.00 53 LEU A O 14
ATOM 23228 N N . GLU A 1 35 ? -9.720 11.185 5.486 1.00 0.00 54 GLU A N 14
ATOM 23229 C CA . GLU A 1 35 ? -8.766 12.203 5.852 1.00 0.00 54 GLU A CA 14
ATOM 23230 C C . GLU A 1 35 ? -8.162 12.892 4.638 1.00 0.00 54 GLU A C 14
ATOM 23231 O O . GLU A 1 35 ? -8.073 12.324 3.549 1.00 0.00 54 GLU A O 14
ATOM 23243 N N . ASP A 1 36 ? -7.782 14.134 4.861 1.00 0.00 55 ASP A N 14
ATOM 23244 C CA . ASP A 1 36 ? -7.073 14.949 3.880 1.00 0.00 55 ASP A CA 14
ATOM 23245 C C . ASP A 1 36 ? -5.589 14.660 3.982 1.00 0.00 55 ASP A C 14
ATOM 23246 O O . ASP A 1 36 ? -4.979 14.900 5.025 1.00 0.00 55 ASP A O 14
ATOM 23255 N N . PHE A 1 37 ? -5.007 14.146 2.914 1.00 0.00 56 PHE A N 14
ATOM 23256 C CA . PHE A 1 37 ? -3.637 13.670 2.974 1.00 0.00 56 PHE A CA 14
ATOM 23257 C C . PHE A 1 37 ? -2.969 13.672 1.606 1.00 0.00 56 PHE A C 14
ATOM 23258 O O . PHE A 1 37 ? -3.564 13.275 0.606 1.00 0.00 56 PHE A O 14
ATOM 23275 N N . THR A 1 38 ? -1.731 14.125 1.573 1.00 0.00 57 THR A N 14
ATOM 23276 C CA . THR A 1 38 ? -0.947 14.126 0.353 1.00 0.00 57 THR A CA 14
ATOM 23277 C C . THR A 1 38 ? 0.414 13.489 0.589 1.00 0.00 57 THR A C 14
ATOM 23278 O O . THR A 1 38 ? 1.063 13.739 1.606 1.00 0.00 57 THR A O 14
ATOM 23289 N N . GLY A 1 39 ? 0.832 12.657 -0.347 1.00 0.00 58 GLY A N 14
ATOM 23290 C CA . GLY A 1 39 ? 2.151 12.087 -0.293 1.00 0.00 58 GLY A CA 14
ATOM 23291 C C . GLY A 1 39 ? 2.949 12.403 -1.546 1.00 0.00 58 GLY A C 14
ATOM 23292 O O . GLY A 1 39 ? 2.832 11.707 -2.556 1.00 0.00 58 GLY A O 14
ATOM 23296 N N . PRO A 1 40 ? 3.775 13.457 -1.506 1.00 0.00 59 PRO A N 14
ATOM 23297 C CA . PRO A 1 40 ? 4.609 13.884 -2.643 1.00 0.00 59 PRO A CA 14
ATOM 23298 C C . PRO A 1 40 ? 5.803 12.969 -2.849 1.00 0.00 59 PRO A C 14
ATOM 23299 O O . PRO A 1 40 ? 6.602 13.141 -3.768 1.00 0.00 59 PRO A O 14
ATOM 23310 N N . ASP A 1 41 ? 5.896 12.006 -1.960 1.00 0.00 60 ASP A N 14
ATOM 23311 C CA . ASP A 1 41 ? 7.053 11.110 -1.843 1.00 0.00 60 ASP A CA 14
ATOM 23312 C C . ASP A 1 41 ? 7.199 10.124 -3.014 1.00 0.00 60 ASP A C 14
ATOM 23313 O O . ASP A 1 41 ? 7.772 9.046 -2.845 1.00 0.00 60 ASP A O 14
ATOM 23322 N N . CYS A 1 42 ? 6.599 10.449 -4.157 1.00 0.00 61 CYS A N 14
ATOM 23323 C CA . CYS A 1 42 ? 6.867 9.763 -5.429 1.00 0.00 61 CYS A CA 14
ATOM 23324 C C . CYS A 1 42 ? 6.016 8.508 -5.622 1.00 0.00 61 CYS A C 14
ATOM 23325 O O . CYS A 1 42 ? 5.575 8.220 -6.733 1.00 0.00 61 CYS A O 14
ATOM 23332 N N . ARG A 1 43 ? 5.768 7.770 -4.554 1.00 0.00 62 ARG A N 14
ATOM 23333 C CA . ARG A 1 43 ? 5.057 6.497 -4.667 1.00 0.00 62 ARG A CA 14
ATOM 23334 C C . ARG A 1 43 ? 3.945 6.410 -3.638 1.00 0.00 62 ARG A C 14
ATOM 23335 O O . ARG A 1 43 ? 3.318 5.373 -3.453 1.00 0.00 62 ARG A O 14
ATOM 23356 N N . PHE A 1 44 ? 3.760 7.503 -2.939 1.00 0.00 63 PHE A N 14
ATOM 23357 C CA . PHE A 1 44 ? 2.654 7.659 -2.010 1.00 0.00 63 PHE A CA 14
ATOM 23358 C C . PHE A 1 44 ? 1.344 7.910 -2.752 1.00 0.00 63 PHE A C 14
ATOM 23359 O O . PHE A 1 44 ? 1.340 8.264 -3.932 1.00 0.00 63 PHE A O 14
ATOM 23376 N N . VAL A 1 45 ? 0.246 7.726 -2.043 1.00 0.00 64 VAL A N 14
ATOM 23377 C CA . VAL A 1 45 ? -1.065 8.052 -2.541 1.00 0.00 64 VAL A CA 14
ATOM 23378 C C . VAL A 1 45 ? -1.577 9.325 -1.872 1.00 0.00 64 VAL A C 14
ATOM 23379 O O . VAL A 1 45 ? -1.381 9.526 -0.673 1.00 0.00 64 VAL A O 14
ATOM 23392 N N . ASN A 1 46 ? -2.215 10.182 -2.652 1.00 0.00 65 ASN A N 14
ATOM 23393 C CA . ASN A 1 46 ? -2.821 11.391 -2.124 1.00 0.00 65 ASN A CA 14
ATOM 23394 C C . ASN A 1 46 ? -4.328 11.256 -2.204 1.00 0.00 65 ASN A C 14
ATOM 23395 O O . ASN A 1 46 ? -4.855 10.639 -3.132 1.00 0.00 65 ASN A O 14
ATOM 23406 N N . PHE A 1 47 ? -5.007 11.837 -1.242 1.00 0.00 66 PHE A N 14
ATOM 23407 C CA . PHE A 1 47 ? -6.464 11.816 -1.207 1.00 0.00 66 PHE A CA 14
ATOM 23408 C C . PHE A 1 47 ? -7.023 12.850 -0.232 1.00 0.00 66 PHE A C 14
ATOM 23409 O O . PHE A 1 47 ? -6.285 13.501 0.505 1.00 0.00 66 PHE A O 14
ATOM 23426 N N . LYS A 1 48 ? -8.336 12.994 -0.258 1.00 0.00 67 LYS A N 14
ATOM 23427 C CA . LYS A 1 48 ? -9.046 13.902 0.621 1.00 0.00 67 LYS A CA 14
ATOM 23428 C C . LYS A 1 48 ? -10.300 13.210 1.127 1.00 0.00 67 LYS A C 14
ATOM 23429 O O . LYS A 1 48 ? -10.908 12.432 0.391 1.00 0.00 67 LYS A O 14
ATOM 23448 N N . LYS A 1 49 ? -10.684 13.486 2.374 1.00 0.00 68 LYS A N 14
ATOM 23449 C CA . LYS A 1 49 ? -11.793 12.771 2.992 1.00 0.00 68 LYS A CA 14
ATOM 23450 C C . LYS A 1 49 ? -13.061 12.868 2.145 1.00 0.00 68 LYS A C 14
ATOM 23451 O O . LYS A 1 49 ? -13.500 13.960 1.776 1.00 0.00 68 LYS A O 14
ATOM 23470 N N . GLY A 1 50 ? -13.623 11.712 1.819 1.00 0.00 69 GLY A N 14
ATOM 23471 C CA . GLY A 1 50 ? -14.803 11.656 0.983 1.00 0.00 69 GLY A CA 14
ATOM 23472 C C . GLY A 1 50 ? -14.505 11.108 -0.398 1.00 0.00 69 GLY A C 14
ATOM 23473 O O . GLY A 1 50 ? -15.420 10.768 -1.149 1.00 0.00 69 GLY A O 14
ATOM 23477 N N . ASP A 1 51 ? -13.223 11.014 -0.728 1.00 0.00 70 ASP A N 14
ATOM 23478 C CA . ASP A 1 51 ? -12.797 10.543 -2.038 1.00 0.00 70 ASP A CA 14
ATOM 23479 C C . ASP A 1 51 ? -12.675 9.027 -2.055 1.00 0.00 70 ASP A C 14
ATOM 23480 O O . ASP A 1 51 ? -11.927 8.446 -1.269 1.00 0.00 70 ASP A O 14
ATOM 23489 N N . PRO A 1 52 ? -13.445 8.377 -2.932 1.00 0.00 71 PRO A N 14
ATOM 23490 C CA . PRO A 1 52 ? -13.408 6.924 -3.117 1.00 0.00 71 PRO A CA 14
ATOM 23491 C C . PRO A 1 52 ? -12.060 6.431 -3.636 1.00 0.00 71 PRO A C 14
ATOM 23492 O O . PRO A 1 52 ? -11.527 6.944 -4.622 1.00 0.00 71 PRO A O 14
ATOM 23503 N N . VAL A 1 53 ? -11.516 5.439 -2.949 1.00 0.00 72 VAL A N 14
ATOM 23504 C CA . VAL A 1 53 ? -10.264 4.820 -3.320 1.00 0.00 72 VAL A CA 14
ATOM 23505 C C . VAL A 1 53 ? -10.501 3.344 -3.630 1.00 0.00 72 VAL A C 14
ATOM 23506 O O . VAL A 1 53 ? -11.488 2.760 -3.184 1.00 0.00 72 VAL A O 14
ATOM 23519 N N . TYR A 1 54 ? -9.628 2.754 -4.420 1.00 0.00 73 TYR A N 14
ATOM 23520 C CA . TYR A 1 54 ? -9.708 1.329 -4.693 1.00 0.00 73 TYR A CA 14
ATOM 23521 C C . TYR A 1 54 ? -8.448 0.641 -4.213 1.00 0.00 73 TYR A C 14
ATOM 23522 O O . TYR A 1 54 ? -7.355 0.942 -4.684 1.00 0.00 73 TYR A O 14
ATOM 23540 N N . VAL A 1 55 ? -8.605 -0.286 -3.283 1.00 0.00 74 VAL A N 14
ATOM 23541 C CA . VAL A 1 55 ? -7.472 -0.874 -2.599 1.00 0.00 74 VAL A CA 14
ATOM 23542 C C . VAL A 1 55 ? -7.142 -2.248 -3.195 1.00 0.00 74 VAL A C 14
ATOM 23543 O O . VAL A 1 55 ? -7.943 -3.191 -3.125 1.00 0.00 74 VAL A O 14
ATOM 23556 N N . TYR A 1 56 ? -5.975 -2.329 -3.827 1.00 0.00 75 TYR A N 14
ATOM 23557 C CA . TYR A 1 56 ? -5.550 -3.541 -4.523 1.00 0.00 75 TYR A CA 14
ATOM 23558 C C . TYR A 1 56 ? -4.940 -4.545 -3.565 1.00 0.00 75 TYR A C 14
ATOM 23559 O O . TYR A 1 56 ? -5.064 -5.756 -3.759 1.00 0.00 75 TYR A O 14
ATOM 23577 N N . TYR A 1 57 ? -4.271 -4.041 -2.539 1.00 0.00 76 TYR A N 14
ATOM 23578 C CA . TYR A 1 57 ? -3.672 -4.903 -1.538 1.00 0.00 76 TYR A CA 14
ATOM 23579 C C . TYR A 1 57 ? -3.293 -4.101 -0.302 1.00 0.00 76 TYR A C 14
ATOM 23580 O O . TYR A 1 57 ? -3.416 -2.873 -0.277 1.00 0.00 76 TYR A O 14
ATOM 23598 N N . LYS A 1 58 ? -2.831 -4.805 0.716 1.00 0.00 77 LYS A N 14
ATOM 23599 C CA . LYS A 1 58 ? -2.499 -4.193 1.986 1.00 0.00 77 LYS A CA 14
ATOM 23600 C C . LYS A 1 58 ? -1.299 -4.891 2.615 1.00 0.00 77 LYS A C 14
ATOM 23601 O O . LYS A 1 58 ? -0.811 -5.868 2.077 1.00 0.00 77 LYS A O 14
ATOM 23620 N N . LEU A 1 59 ? -0.798 -4.373 3.728 1.00 0.00 78 LEU A N 14
ATOM 23621 C CA . LEU A 1 59 ? 0.354 -4.989 4.389 1.00 0.00 78 LEU A CA 14
ATOM 23622 C C . LEU A 1 59 ? -0.069 -6.027 5.423 1.00 0.00 78 LEU A C 14
ATOM 23623 O O . LEU A 1 59 ? -1.178 -5.974 5.961 1.00 0.00 78 LEU A O 14
ATOM 23639 N N . ALA A 1 60 ? 0.832 -6.967 5.695 1.00 0.00 79 ALA A N 14
ATOM 23640 C CA . ALA A 1 60 ? 0.557 -8.067 6.612 1.00 0.00 79 ALA A CA 14
ATOM 23641 C C . ALA A 1 60 ? 0.688 -7.646 8.072 1.00 0.00 79 ALA A C 14
ATOM 23642 O O . ALA A 1 60 ? 1.647 -8.018 8.752 1.00 0.00 79 ALA A O 14
ATOM 23649 N N . ARG A 1 61 ? -0.294 -6.874 8.535 1.00 0.00 80 ARG A N 14
ATOM 23650 C CA . ARG A 1 61 ? -0.402 -6.475 9.942 1.00 0.00 80 ARG A CA 14
ATOM 23651 C C . ARG A 1 61 ? 0.890 -5.822 10.436 1.00 0.00 80 ARG A C 14
ATOM 23652 O O . ARG A 1 61 ? 1.623 -6.403 11.238 1.00 0.00 80 ARG A O 14
ATOM 23673 N N . GLY A 1 62 ? 1.165 -4.614 9.967 1.00 0.00 81 GLY A N 14
ATOM 23674 C CA . GLY A 1 62 ? 2.407 -3.963 10.328 1.00 0.00 81 GLY A CA 14
ATOM 23675 C C . GLY A 1 62 ? 2.263 -2.464 10.431 1.00 0.00 81 GLY A C 14
ATOM 23676 O O . GLY A 1 62 ? 1.395 -1.874 9.787 1.00 0.00 81 GLY A O 14
ATOM 23680 N N . TRP A 1 63 ? 3.104 -1.852 11.250 1.00 0.00 82 TRP A N 14
ATOM 23681 C CA . TRP A 1 63 ? 3.099 -0.411 11.420 1.00 0.00 82 TRP A CA 14
ATOM 23682 C C . TRP A 1 63 ? 4.316 0.226 10.759 1.00 0.00 82 TRP A C 14
ATOM 23683 O O . TRP A 1 63 ? 5.421 -0.322 10.805 1.00 0.00 82 TRP A O 14
ATOM 23704 N N . PRO A 1 64 ? 4.132 1.398 10.131 1.00 0.00 83 PRO A N 14
ATOM 23705 C CA . PRO A 1 64 ? 2.831 2.083 10.064 1.00 0.00 83 PRO A CA 14
ATOM 23706 C C . PRO A 1 64 ? 1.826 1.326 9.199 1.00 0.00 83 PRO A C 14
ATOM 23707 O O . PRO A 1 64 ? 2.193 0.713 8.196 1.00 0.00 83 PRO A O 14
ATOM 23718 N N . GLU A 1 65 ? 0.561 1.361 9.609 1.00 0.00 84 GLU A N 14
ATOM 23719 C CA . GLU A 1 65 ? -0.497 0.658 8.897 1.00 0.00 84 GLU A CA 14
ATOM 23720 C C . GLU A 1 65 ? -0.685 1.248 7.508 1.00 0.00 84 GLU A C 14
ATOM 23721 O O . GLU A 1 65 ? -1.124 2.384 7.339 1.00 0.00 84 GLU A O 14
ATOM 23733 N N . VAL A 1 66 ? -0.354 0.466 6.520 1.00 0.00 85 VAL A N 14
ATOM 23734 C CA . VAL A 1 66 ? -0.366 0.937 5.155 1.00 0.00 85 VAL A CA 14
ATOM 23735 C C . VAL A 1 66 ? -1.162 0.025 4.244 1.00 0.00 85 VAL A C 14
ATOM 23736 O O . VAL A 1 66 ? -1.104 -1.202 4.348 1.00 0.00 85 VAL A O 14
ATOM 23749 N N . TRP A 1 67 ? -1.911 0.661 3.369 1.00 0.00 86 TRP A N 14
ATOM 23750 C CA . TRP A 1 67 ? -2.647 -0.013 2.317 1.00 0.00 86 TRP A CA 14
ATOM 23751 C C . TRP A 1 67 ? -2.232 0.594 0.987 1.00 0.00 86 TRP A C 14
ATOM 23752 O O . TRP A 1 67 ? -1.647 1.679 0.961 1.00 0.00 86 TRP A O 14
ATOM 23773 N N . ALA A 1 68 ? -2.500 -0.093 -0.108 1.00 0.00 87 ALA A N 14
ATOM 23774 C CA . ALA A 1 68 ? -2.132 0.428 -1.411 1.00 0.00 87 ALA A CA 14
ATOM 23775 C C . ALA A 1 68 ? -3.292 0.347 -2.388 1.00 0.00 87 ALA A C 14
ATOM 23776 O O . ALA A 1 68 ? -3.986 -0.669 -2.473 1.00 0.00 87 ALA A O 14
ATOM 23783 N N . GLY A 1 69 ? -3.493 1.424 -3.121 1.00 0.00 88 GLY A N 14
ATOM 23784 C CA . GLY A 1 69 ? -4.576 1.487 -4.068 1.00 0.00 88 GLY A CA 14
ATOM 23785 C C . GLY A 1 69 ? -4.454 2.686 -4.974 1.00 0.00 88 GLY A C 14
ATOM 23786 O O . GLY A 1 69 ? -3.476 3.430 -4.890 1.00 0.00 88 GLY A O 14
ATOM 23790 N N . SER A 1 70 ? -5.436 2.881 -5.836 1.00 0.00 89 SER A N 14
ATOM 23791 C CA . SER A 1 70 ? -5.417 4.007 -6.751 1.00 0.00 89 SER A CA 14
ATOM 23792 C C . SER A 1 70 ? -6.505 5.010 -6.399 1.00 0.00 89 SER A C 14
ATOM 23793 O O . SER A 1 70 ? -7.635 4.636 -6.063 1.00 0.00 89 SER A O 14
ATOM 23801 N N . VAL A 1 71 ? -6.146 6.284 -6.462 1.00 0.00 90 VAL A N 14
ATOM 23802 C CA . VAL A 1 71 ? -7.062 7.371 -6.159 1.00 0.00 90 VAL A CA 14
ATOM 23803 C C . VAL A 1 71 ? -6.913 8.467 -7.200 1.00 0.00 90 VAL A C 14
ATOM 23804 O O . VAL A 1 71 ? -5.999 9.293 -7.111 1.00 0.00 90 VAL A O 14
ATOM 23817 N N . GLY A 1 72 ? -7.785 8.453 -8.194 1.00 0.00 91 GLY A N 14
ATOM 23818 C CA . GLY A 1 72 ? -7.751 9.461 -9.232 1.00 0.00 91 GLY A CA 14
ATOM 23819 C C . GLY A 1 72 ? -6.463 9.428 -10.030 1.00 0.00 91 GLY A C 14
ATOM 23820 O O . GLY A 1 72 ? -6.293 8.586 -10.913 1.00 0.00 91 GLY A O 14
ATOM 23824 N N . ARG A 1 73 ? -5.545 10.328 -9.704 1.00 0.00 92 ARG A N 14
ATOM 23825 C CA . ARG A 1 73 ? -4.297 10.448 -10.445 1.00 0.00 92 ARG A CA 14
ATOM 23826 C C . ARG A 1 73 ? -3.139 9.779 -9.705 1.00 0.00 92 ARG A C 14
ATOM 23827 O O . ARG A 1 73 ? -2.046 9.637 -10.252 1.00 0.00 92 ARG A O 14
ATOM 23848 N N . THR A 1 74 ? -3.375 9.366 -8.470 1.00 0.00 93 THR A N 14
ATOM 23849 C CA . THR A 1 74 ? -2.310 8.836 -7.642 1.00 0.00 93 THR A CA 14
ATOM 23850 C C . THR A 1 74 ? -2.488 7.356 -7.343 1.00 0.00 93 THR A C 14
ATOM 23851 O O . THR A 1 74 ? -3.594 6.887 -7.082 1.00 0.00 93 THR A O 14
ATOM 23862 N N . PHE A 1 75 ? -1.381 6.635 -7.393 1.00 0.00 94 PHE A N 14
ATOM 23863 C CA . PHE A 1 75 ? -1.349 5.219 -7.059 1.00 0.00 94 PHE A CA 14
ATOM 23864 C C . PHE A 1 75 ? -0.034 4.887 -6.360 1.00 0.00 94 PHE A C 14
ATOM 23865 O O . PHE A 1 75 ? 1.037 5.306 -6.802 1.00 0.00 94 PHE A O 14
ATOM 23882 N N . GLY A 1 76 ? -0.127 4.146 -5.270 1.00 0.00 95 GLY A N 14
ATOM 23883 C CA . GLY A 1 76 ? 1.046 3.808 -4.495 1.00 0.00 95 GLY A CA 14
ATOM 23884 C C . GLY A 1 76 ? 0.676 3.330 -3.109 1.00 0.00 95 GLY A C 14
ATOM 23885 O O . GLY A 1 76 ? -0.248 2.534 -2.960 1.00 0.00 95 GLY A O 14
ATOM 23889 N N . TYR A 1 77 ? 1.364 3.836 -2.092 1.00 0.00 96 TYR A N 14
ATOM 23890 C CA . TYR A 1 77 ? 1.118 3.398 -0.724 1.00 0.00 96 TYR A CA 14
ATOM 23891 C C . TYR A 1 77 ? 0.625 4.554 0.141 1.00 0.00 96 TYR A C 14
ATOM 23892 O O . TYR A 1 77 ? 0.860 5.714 -0.186 1.00 0.00 96 TYR A O 14
ATOM 23910 N N . PHE A 1 78 ? -0.080 4.232 1.225 1.00 0.00 97 PHE A N 14
ATOM 23911 C CA . PHE A 1 78 ? -0.643 5.247 2.116 1.00 0.00 97 PHE A CA 14
ATOM 23912 C C . PHE A 1 78 ? -1.121 4.605 3.424 1.00 0.00 97 PHE A C 14
ATOM 23913 O O . PHE A 1 78 ? -1.324 3.392 3.478 1.00 0.00 97 PHE A O 14
ATOM 23930 N N . PRO A 1 79 ? -1.303 5.402 4.493 1.00 0.00 98 PRO A N 14
ATOM 23931 C CA . PRO A 1 79 ? -1.779 4.902 5.787 1.00 0.00 98 PRO A CA 14
ATOM 23932 C C . PRO A 1 79 ? -3.238 4.488 5.723 1.00 0.00 98 PRO A C 14
ATOM 23933 O O . PRO A 1 79 ? -4.109 5.296 5.402 1.00 0.00 98 PRO A O 14
ATOM 23944 N N . LYS A 1 80 ? -3.496 3.223 6.033 1.00 0.00 99 LYS A N 14
ATOM 23945 C CA . LYS A 1 80 ? -4.842 2.681 5.993 1.00 0.00 99 LYS A CA 14
ATOM 23946 C C . LYS A 1 80 ? -5.751 3.431 6.958 1.00 0.00 99 LYS A C 14
ATOM 23947 O O . LYS A 1 80 ? -6.949 3.579 6.728 1.00 0.00 99 LYS A O 14
ATOM 23966 N N . ASP A 1 81 ? -5.147 3.870 8.049 1.00 0.00 100 ASP A N 14
ATOM 23967 C CA . ASP A 1 81 ? -5.796 4.721 9.057 1.00 0.00 100 ASP A CA 14
ATOM 23968 C C . ASP A 1 81 ? -6.476 5.939 8.442 1.00 0.00 100 ASP A C 14
ATOM 23969 O O . ASP A 1 81 ? -7.406 6.504 9.020 1.00 0.00 100 ASP A O 14
ATOM 23978 N N . LEU A 1 82 ? -6.023 6.337 7.268 1.00 0.00 101 LEU A N 14
ATOM 23979 C CA . LEU A 1 82 ? -6.518 7.543 6.639 1.00 0.00 101 LEU A CA 14
ATOM 23980 C C . LEU A 1 82 ? -7.645 7.247 5.658 1.00 0.00 101 LEU A C 14
ATOM 23981 O O . LEU A 1 82 ? -8.166 8.155 5.008 1.00 0.00 101 LEU A O 14
ATOM 23997 N N . ILE A 1 83 ? -8.043 5.977 5.560 1.00 0.00 102 ILE A N 14
ATOM 23998 C CA . ILE A 1 83 ? -9.216 5.624 4.763 1.00 0.00 102 ILE A CA 14
ATOM 23999 C C . ILE A 1 83 ? -10.106 4.625 5.501 1.00 0.00 102 ILE A C 14
ATOM 24000 O O . ILE A 1 83 ? -9.763 4.135 6.578 1.00 0.00 102 ILE A O 14
ATOM 24016 N N . GLN A 1 84 ? -11.252 4.340 4.904 1.00 0.00 103 GLN A N 14
ATOM 24017 C CA . GLN A 1 84 ? -12.190 3.374 5.415 1.00 0.00 103 GLN A CA 14
ATOM 24018 C C . GLN A 1 84 ? -12.695 2.504 4.271 1.00 0.00 103 GLN A C 14
ATOM 24019 O O . GLN A 1 84 ? -13.045 3.012 3.207 1.00 0.00 103 GLN A O 14
ATOM 24033 N N . VAL A 1 85 ? -12.694 1.196 4.482 1.00 0.00 104 VAL A N 14
ATOM 24034 C CA . VAL A 1 85 ? -13.315 0.263 3.570 1.00 0.00 104 VAL A CA 14
ATOM 24035 C C . VAL A 1 85 ? -14.794 0.608 3.398 1.00 0.00 104 VAL A C 14
ATOM 24036 O O . VAL A 1 85 ? -15.580 0.513 4.336 1.00 0.00 104 VAL A O 14
ATOM 24049 N N . VAL A 1 86 ? -15.171 0.993 2.205 1.00 0.00 105 VAL A N 14
ATOM 24050 C CA . VAL A 1 86 ? -16.538 1.411 1.957 1.00 0.00 105 VAL A CA 14
ATOM 24051 C C . VAL A 1 86 ? -17.321 0.221 1.444 1.00 0.00 105 VAL A C 14
ATOM 24052 O O . VAL A 1 86 ? -18.551 0.179 1.490 1.00 0.00 105 VAL A O 14
ATOM 24065 N N . HIS A 1 87 ? -16.565 -0.765 1.006 1.00 0.00 106 HIS A N 14
ATOM 24066 C CA . HIS A 1 87 ? -17.118 -2.021 0.503 1.00 0.00 106 HIS A CA 14
ATOM 24067 C C . HIS A 1 87 ? -15.972 -2.959 0.182 1.00 0.00 106 HIS A C 14
ATOM 24068 O O . HIS A 1 87 ? -14.852 -2.504 0.011 1.00 0.00 106 HIS A O 14
ATOM 24083 N N . GLU A 1 88 ? -16.213 -4.255 0.128 1.00 0.00 107 GLU A N 14
ATOM 24084 C CA . GLU A 1 88 ? -15.146 -5.164 -0.236 1.00 0.00 107 GLU A CA 14
ATOM 24085 C C . GLU A 1 88 ? -15.573 -6.151 -1.311 1.00 0.00 107 GLU A C 14
ATOM 24086 O O . GLU A 1 88 ? -16.714 -6.612 -1.345 1.00 0.00 107 GLU A O 14
ATOM 24098 N N . TYR A 1 89 ? -14.648 -6.425 -2.224 1.00 0.00 108 TYR A N 14
ATOM 24099 C CA . TYR A 1 89 ? -14.861 -7.428 -3.252 1.00 0.00 108 TYR A CA 14
ATOM 24100 C C . TYR A 1 89 ? -14.617 -8.818 -2.700 1.00 0.00 108 TYR A C 14
ATOM 24101 O O . TYR A 1 89 ? -15.306 -9.773 -3.051 1.00 0.00 108 TYR A O 14
ATOM 24119 N N . THR A 1 90 ? -13.634 -8.918 -1.831 1.00 0.00 109 THR A N 14
ATOM 24120 C CA . THR A 1 90 ? -13.212 -10.182 -1.295 1.00 0.00 109 THR A CA 14
ATOM 24121 C C . THR A 1 90 ? -12.810 -10.026 0.165 1.00 0.00 109 THR A C 14
ATOM 24122 O O . THR A 1 90 ? -12.274 -8.991 0.567 1.00 0.00 109 THR A O 14
ATOM 24133 N N . LYS A 1 91 ? -13.098 -11.038 0.961 1.00 0.00 110 LYS A N 14
ATOM 24134 C CA . LYS A 1 91 ? -12.604 -11.090 2.324 1.00 0.00 110 LYS A CA 14
ATOM 24135 C C . LYS A 1 91 ? -11.426 -12.044 2.387 1.00 0.00 110 LYS A C 14
ATOM 24136 O O . LYS A 1 91 ? -11.012 -12.484 3.462 1.00 0.00 110 LYS A O 14
ATOM 24155 N N . GLU A 1 92 ? -10.890 -12.354 1.214 1.00 0.00 111 GLU A N 14
ATOM 24156 C CA . GLU A 1 92 ? -9.773 -13.271 1.105 1.00 0.00 111 GLU A CA 14
ATOM 24157 C C . GLU A 1 92 ? -8.450 -12.529 1.206 1.00 0.00 111 GLU A C 14
ATOM 24158 O O . GLU A 1 92 ? -8.305 -11.415 0.698 1.00 0.00 111 GLU A O 14
ATOM 24170 N N . GLU A 1 93 ? -7.488 -13.160 1.859 1.00 0.00 112 GLU A N 14
ATOM 24171 C CA . GLU A 1 93 ? -6.218 -12.517 2.160 1.00 0.00 112 GLU A CA 14
ATOM 24172 C C . GLU A 1 93 ? -5.057 -13.462 1.883 1.00 0.00 112 GLU A C 14
ATOM 24173 O O . GLU A 1 93 ? -4.797 -14.390 2.650 1.00 0.00 112 GLU A O 14
ATOM 24185 N N . LEU A 1 94 ? -4.375 -13.230 0.781 1.00 0.00 113 LEU A N 14
ATOM 24186 C CA . LEU A 1 94 ? -3.181 -13.982 0.436 1.00 0.00 113 LEU A CA 14
ATOM 24187 C C . LEU A 1 94 ? -1.951 -13.225 0.894 1.00 0.00 113 LEU A C 14
ATOM 24188 O O . LEU A 1 94 ? -1.931 -12.000 0.859 1.00 0.00 113 LEU A O 14
ATOM 24204 N N . GLN A 1 95 ? -0.927 -13.937 1.319 1.00 0.00 114 GLN A N 14
ATOM 24205 C CA . GLN A 1 95 ? 0.279 -13.287 1.783 1.00 0.00 114 GLN A CA 14
ATOM 24206 C C . GLN A 1 95 ? 1.351 -13.363 0.709 1.00 0.00 114 GLN A C 14
ATOM 24207 O O . GLN A 1 95 ? 1.983 -14.401 0.504 1.00 0.00 114 GLN A O 14
ATOM 24221 N N . VAL A 1 96 ? 1.528 -12.265 0.013 1.00 0.00 115 VAL A N 14
ATOM 24222 C CA . VAL A 1 96 ? 2.512 -12.168 -1.049 1.00 0.00 115 VAL A CA 14
ATOM 24223 C C . VAL A 1 96 ? 3.718 -11.365 -0.568 1.00 0.00 115 VAL A C 14
ATOM 24224 O O . VAL A 1 96 ? 3.564 -10.306 0.030 1.00 0.00 115 VAL A O 14
ATOM 24237 N N . PRO A 1 97 ? 4.939 -11.859 -0.789 1.00 0.00 116 PRO A N 14
ATOM 24238 C CA . PRO A 1 97 ? 6.145 -11.141 -0.389 1.00 0.00 116 PRO A CA 14
ATOM 24239 C C . PRO A 1 97 ? 6.445 -9.979 -1.330 1.00 0.00 116 PRO A C 14
ATOM 24240 O O . PRO A 1 97 ? 6.105 -10.014 -2.515 1.00 0.00 116 PRO A O 14
ATOM 24251 N N . THR A 1 98 ? 7.073 -8.956 -0.790 1.00 0.00 117 THR A N 14
ATOM 24252 C CA . THR A 1 98 ? 7.368 -7.744 -1.545 1.00 0.00 117 THR A CA 14
ATOM 24253 C C . THR A 1 98 ? 8.528 -7.952 -2.514 1.00 0.00 117 THR A C 14
ATOM 24254 O O . THR A 1 98 ? 9.361 -8.841 -2.323 1.00 0.00 117 THR A O 14
ATOM 24265 N N . ASP A 1 99 ? 8.571 -7.134 -3.556 1.00 0.00 118 ASP A N 14
ATOM 24266 C CA . ASP A 1 99 ? 9.685 -7.142 -4.494 1.00 0.00 118 ASP A CA 14
ATOM 24267 C C . ASP A 1 99 ? 10.649 -6.049 -4.088 1.00 0.00 118 ASP A C 14
ATOM 24268 O O . ASP A 1 99 ? 10.255 -5.089 -3.441 1.00 0.00 118 ASP A O 14
ATOM 24277 N N . GLU A 1 100 ? 11.902 -6.180 -4.465 1.00 0.00 119 GLU A N 14
ATOM 24278 C CA . GLU A 1 100 ? 12.887 -5.174 -4.129 1.00 0.00 119 GLU A CA 14
ATOM 24279 C C . GLU A 1 100 ? 12.614 -3.866 -4.867 1.00 0.00 119 GLU A C 14
ATOM 24280 O O . GLU A 1 100 ? 12.946 -2.784 -4.377 1.00 0.00 119 GLU A O 14
ATOM 24292 N N . THR A 1 101 ? 11.992 -3.964 -6.031 1.00 0.00 120 THR A N 14
ATOM 24293 C CA . THR A 1 101 ? 11.818 -2.807 -6.887 1.00 0.00 120 THR A CA 14
ATOM 24294 C C . THR A 1 101 ? 10.351 -2.535 -7.213 1.00 0.00 120 THR A C 14
ATOM 24295 O O . THR A 1 101 ? 10.056 -1.671 -8.041 1.00 0.00 120 THR A O 14
ATOM 24306 N N . ASP A 1 102 ? 9.432 -3.273 -6.584 1.00 0.00 121 ASP A N 14
ATOM 24307 C CA . ASP A 1 102 ? 8.004 -3.118 -6.876 1.00 0.00 121 ASP A CA 14
ATOM 24308 C C . ASP A 1 102 ? 7.560 -1.667 -6.722 1.00 0.00 121 ASP A C 14
ATOM 24309 O O . ASP A 1 102 ? 6.769 -1.167 -7.526 1.00 0.00 121 ASP A O 14
ATOM 24318 N N . PHE A 1 103 ? 8.079 -0.981 -5.709 1.00 0.00 122 PHE A N 14
ATOM 24319 C CA . PHE A 1 103 ? 7.726 0.415 -5.481 1.00 0.00 122 PHE A CA 14
ATOM 24320 C C . PHE A 1 103 ? 8.959 1.266 -5.207 1.00 0.00 122 PHE A C 14
ATOM 24321 O O . PHE A 1 103 ? 9.085 1.891 -4.153 1.00 0.00 122 PHE A O 14
ATOM 24338 N N . VAL A 1 104 ? 9.869 1.277 -6.171 1.00 0.00 123 VAL A N 14
ATOM 24339 C CA . VAL A 1 104 ? 11.034 2.148 -6.122 1.00 0.00 123 VAL A CA 14
ATOM 24340 C C . VAL A 1 104 ? 10.760 3.419 -6.919 1.00 0.00 123 VAL A C 14
ATOM 24341 O O . VAL A 1 104 ? 10.215 3.362 -8.025 1.00 0.00 123 VAL A O 14
ATOM 24354 N N . CYS A 1 105 ? 11.113 4.564 -6.355 1.00 0.00 124 CYS A N 14
ATOM 24355 C CA . CYS A 1 105 ? 10.789 5.839 -6.980 1.00 0.00 124 CYS A CA 14
ATOM 24356 C C . CYS A 1 105 ? 11.828 6.895 -6.622 1.00 0.00 124 CYS A C 14
ATOM 24357 O O . CYS A 1 105 ? 12.014 7.223 -5.449 1.00 0.00 124 CYS A O 14
ATOM 24364 N N . PHE A 1 106 ? 12.507 7.418 -7.634 1.00 0.00 125 PHE A N 14
ATOM 24365 C CA . PHE A 1 106 ? 13.544 8.419 -7.432 1.00 0.00 125 PHE A CA 14
ATOM 24366 C C . PHE A 1 106 ? 13.636 9.352 -8.636 1.00 0.00 125 PHE A C 14
ATOM 24367 O O . PHE A 1 106 ? 13.552 8.910 -9.781 1.00 0.00 125 PHE A O 14
ATOM 24384 N N . ASP A 1 107 ? 13.797 10.641 -8.371 1.00 0.00 126 ASP A N 14
ATOM 24385 C CA . ASP A 1 107 ? 13.887 11.638 -9.433 1.00 0.00 126 ASP A CA 14
ATOM 24386 C C . ASP A 1 107 ? 15.290 12.227 -9.492 1.00 0.00 126 ASP A C 14
ATOM 24387 O O . ASP A 1 107 ? 15.875 12.566 -8.462 1.00 0.00 126 ASP A O 14
ATOM 24396 N N . GLY A 1 108 ? 15.829 12.326 -10.700 1.00 0.00 127 GLY A N 14
ATOM 24397 C CA . GLY A 1 108 ? 17.161 12.869 -10.883 1.00 0.00 127 GLY A CA 14
ATOM 24398 C C . GLY A 1 108 ? 18.237 11.836 -10.619 1.00 0.00 127 GLY A C 14
ATOM 24399 O O . GLY A 1 108 ? 19.425 12.163 -10.559 1.00 0.00 127 GLY A O 14
ATOM 24403 N N . GLY A 1 109 ? 17.815 10.584 -10.481 1.00 0.00 128 GLY A N 14
ATOM 24404 C CA . GLY A 1 109 ? 18.730 9.508 -10.156 1.00 0.00 128 GLY A CA 14
ATOM 24405 C C . GLY A 1 109 ? 19.297 9.621 -8.751 1.00 0.00 128 GLY A C 14
ATOM 24406 O O . GLY A 1 109 ? 19.197 10.668 -8.110 1.00 0.00 128 GLY A O 14
ATOM 24410 N N . ARG A 1 110 ? 19.870 8.532 -8.263 1.00 0.00 129 ARG A N 14
ATOM 24411 C CA . ARG A 1 110 ? 20.481 8.509 -6.944 1.00 0.00 129 ARG A CA 14
ATOM 24412 C C . ARG A 1 110 ? 21.788 7.732 -6.981 1.00 0.00 129 ARG A C 14
ATOM 24413 O O . ARG A 1 110 ? 21.877 6.680 -7.615 1.00 0.00 129 ARG A O 14
ATOM 24434 N N . ASP A 1 111 ? 22.799 8.257 -6.307 1.00 0.00 130 ASP A N 14
ATOM 24435 C CA . ASP A 1 111 ? 24.096 7.593 -6.242 1.00 0.00 130 ASP A CA 14
ATOM 24436 C C . ASP A 1 111 ? 24.270 6.898 -4.899 1.00 0.00 130 ASP A C 14
ATOM 24437 O O . ASP A 1 111 ? 25.272 6.225 -4.661 1.00 0.00 130 ASP A O 14
ATOM 24446 N N . ASP A 1 112 ? 23.286 7.070 -4.029 1.00 0.00 131 ASP A N 14
ATOM 24447 C CA . ASP A 1 112 ? 23.356 6.541 -2.675 1.00 0.00 131 ASP A CA 14
ATOM 24448 C C . ASP A 1 112 ? 23.015 5.060 -2.670 1.00 0.00 131 ASP A C 14
ATOM 24449 O O . ASP A 1 112 ? 23.942 4.230 -2.590 1.00 0.00 131 ASP A O 14
ATOM 24459 N N . MET A 1 1 ? 25.255 -0.373 -13.038 1.00 0.00 20 MET A N 15
ATOM 24460 C CA . MET A 1 1 ? 24.298 -0.639 -11.942 1.00 0.00 20 MET A CA 15
ATOM 24461 C C . MET A 1 1 ? 23.262 -1.670 -12.377 1.00 0.00 20 MET A C 15
ATOM 24462 O O . MET A 1 1 ? 22.401 -1.381 -13.206 1.00 0.00 20 MET A O 15
ATOM 24478 N N . PRO A 1 2 ? 23.325 -2.888 -11.820 1.00 0.00 21 PRO A N 15
ATOM 24479 C CA . PRO A 1 2 ? 22.402 -3.959 -12.153 1.00 0.00 21 PRO A CA 15
ATOM 24480 C C . PRO A 1 2 ? 21.200 -4.011 -11.211 1.00 0.00 21 PRO A C 15
ATOM 24481 O O . PRO A 1 2 ? 20.840 -5.074 -10.699 1.00 0.00 21 PRO A O 15
ATOM 24492 N N . GLY A 1 3 ? 20.572 -2.860 -10.995 1.00 0.00 22 GLY A N 15
ATOM 24493 C CA . GLY A 1 3 ? 19.446 -2.787 -10.083 1.00 0.00 22 GLY A CA 15
ATOM 24494 C C . GLY A 1 3 ? 19.876 -2.904 -8.638 1.00 0.00 22 GLY A C 15
ATOM 24495 O O . GLY A 1 3 ? 19.275 -3.642 -7.853 1.00 0.00 22 GLY A O 15
ATOM 24499 N N . GLN A 1 4 ? 20.929 -2.181 -8.285 1.00 0.00 23 GLN A N 15
ATOM 24500 C CA . GLN A 1 4 ? 21.442 -2.196 -6.925 1.00 0.00 23 GLN A CA 15
ATOM 24501 C C . GLN A 1 4 ? 20.624 -1.260 -6.041 1.00 0.00 23 GLN A C 15
ATOM 24502 O O . GLN A 1 4 ? 20.995 -0.103 -5.823 1.00 0.00 23 GLN A O 15
ATOM 24516 N N . LEU A 1 5 ? 19.496 -1.752 -5.559 1.00 0.00 24 LEU A N 15
ATOM 24517 C CA . LEU A 1 5 ? 18.665 -0.981 -4.654 1.00 0.00 24 LEU A CA 15
ATOM 24518 C C . LEU A 1 5 ? 19.359 -0.887 -3.304 1.00 0.00 24 LEU A C 15
ATOM 24519 O O . LEU A 1 5 ? 19.520 -1.894 -2.613 1.00 0.00 24 LEU A O 15
ATOM 24535 N N . ASP A 1 6 ? 19.791 0.317 -2.955 1.00 0.00 25 ASP A N 15
ATOM 24536 C CA . ASP A 1 6 ? 20.508 0.549 -1.707 1.00 0.00 25 ASP A CA 15
ATOM 24537 C C . ASP A 1 6 ? 19.672 0.106 -0.513 1.00 0.00 25 ASP A C 15
ATOM 24538 O O . ASP A 1 6 ? 18.606 0.659 -0.252 1.00 0.00 25 ASP A O 15
ATOM 24547 N N . PRO A 1 7 ? 20.153 -0.917 0.215 1.00 0.00 26 PRO A N 15
ATOM 24548 C CA . PRO A 1 7 ? 19.422 -1.505 1.336 1.00 0.00 26 PRO A CA 15
ATOM 24549 C C . PRO A 1 7 ? 19.162 -0.505 2.455 1.00 0.00 26 PRO A C 15
ATOM 24550 O O . PRO A 1 7 ? 18.143 -0.578 3.141 1.00 0.00 26 PRO A O 15
ATOM 24561 N N . SER A 1 8 ? 20.084 0.432 2.630 1.00 0.00 27 SER A N 15
ATOM 24562 C CA . SER A 1 8 ? 19.949 1.448 3.660 1.00 0.00 27 SER A CA 15
ATOM 24563 C C . SER A 1 8 ? 18.769 2.360 3.332 1.00 0.00 27 SER A C 15
ATOM 24564 O O . SER A 1 8 ? 17.979 2.710 4.208 1.00 0.00 27 SER A O 15
ATOM 24572 N N . THR A 1 9 ? 18.644 2.719 2.061 1.00 0.00 28 THR A N 15
ATOM 24573 C CA . THR A 1 9 ? 17.527 3.527 1.599 1.00 0.00 28 THR A CA 15
ATOM 24574 C C . THR A 1 9 ? 16.450 2.665 0.988 1.00 0.00 28 THR A C 15
ATOM 24575 O O . THR A 1 9 ? 15.830 3.038 -0.006 1.00 0.00 28 THR A O 15
ATOM 24586 N N . GLY A 1 10 ? 16.214 1.514 1.581 1.00 0.00 29 GLY A N 15
ATOM 24587 C CA . GLY A 1 10 ? 15.192 0.656 1.063 1.00 0.00 29 GLY A CA 15
ATOM 24588 C C . GLY A 1 10 ? 13.824 1.065 1.548 1.00 0.00 29 GLY A C 15
ATOM 24589 O O . GLY A 1 10 ? 13.285 0.479 2.486 1.00 0.00 29 GLY A O 15
ATOM 24593 N N . ARG A 1 11 ? 13.268 2.078 0.906 1.00 0.00 30 ARG A N 15
ATOM 24594 C CA . ARG A 1 11 ? 11.981 2.613 1.303 1.00 0.00 30 ARG A CA 15
ATOM 24595 C C . ARG A 1 11 ? 10.848 1.735 0.789 1.00 0.00 30 ARG A C 15
ATOM 24596 O O . ARG A 1 11 ? 10.671 1.573 -0.419 1.00 0.00 30 ARG A O 15
ATOM 24617 N N . ARG A 1 12 ? 10.102 1.153 1.710 1.00 0.00 31 ARG A N 15
ATOM 24618 C CA . ARG A 1 12 ? 8.958 0.337 1.357 1.00 0.00 31 ARG A CA 15
ATOM 24619 C C . ARG A 1 12 ? 7.830 0.522 2.365 1.00 0.00 31 ARG A C 15
ATOM 24620 O O . ARG A 1 12 ? 7.754 1.546 3.045 1.00 0.00 31 ARG A O 15
ATOM 24641 N N . PHE A 1 13 ? 6.954 -0.462 2.441 1.00 0.00 32 PHE A N 15
ATOM 24642 C CA . PHE A 1 13 ? 5.812 -0.416 3.339 1.00 0.00 32 PHE A CA 15
ATOM 24643 C C . PHE A 1 13 ? 5.898 -1.534 4.375 1.00 0.00 32 PHE A C 15
ATOM 24644 O O . PHE A 1 13 ? 5.684 -1.309 5.566 1.00 0.00 32 PHE A O 15
ATOM 24661 N N . SER A 1 14 ? 6.223 -2.734 3.915 1.00 0.00 33 SER A N 15
ATOM 24662 C CA . SER A 1 14 ? 6.381 -3.877 4.797 1.00 0.00 33 SER A CA 15
ATOM 24663 C C . SER A 1 14 ? 7.123 -4.987 4.061 1.00 0.00 33 SER A C 15
ATOM 24664 O O . SER A 1 14 ? 7.430 -4.839 2.876 1.00 0.00 33 SER A O 15
ATOM 24672 N N . GLU A 1 15 ? 7.403 -6.085 4.745 1.00 0.00 34 GLU A N 15
ATOM 24673 C CA . GLU A 1 15 ? 8.134 -7.191 4.144 1.00 0.00 34 GLU A CA 15
ATOM 24674 C C . GLU A 1 15 ? 7.219 -7.999 3.233 1.00 0.00 34 GLU A C 15
ATOM 24675 O O . GLU A 1 15 ? 7.581 -8.353 2.108 1.00 0.00 34 GLU A O 15
ATOM 24687 N N . HIS A 1 16 ? 6.023 -8.281 3.721 1.00 0.00 35 HIS A N 15
ATOM 24688 C CA . HIS A 1 16 ? 5.061 -9.070 2.973 1.00 0.00 35 HIS A CA 15
ATOM 24689 C C . HIS A 1 16 ? 3.754 -8.305 2.851 1.00 0.00 35 HIS A C 15
ATOM 24690 O O . HIS A 1 16 ? 3.326 -7.639 3.795 1.00 0.00 35 HIS A O 15
ATOM 24705 N N . LYS A 1 17 ? 3.128 -8.392 1.690 1.00 0.00 36 LYS A N 15
ATOM 24706 C CA . LYS A 1 17 ? 1.875 -7.699 1.461 1.00 0.00 36 LYS A CA 15
ATOM 24707 C C . LYS A 1 17 ? 0.739 -8.696 1.291 1.00 0.00 36 LYS A C 15
ATOM 24708 O O . LYS A 1 17 ? 0.922 -9.769 0.723 1.00 0.00 36 LYS A O 15
ATOM 24727 N N . LEU A 1 18 ? -0.422 -8.342 1.804 1.00 0.00 37 LEU A N 15
ATOM 24728 C CA . LEU A 1 18 ? -1.586 -9.189 1.718 1.00 0.00 37 LEU A CA 15
ATOM 24729 C C . LEU A 1 18 ? -2.399 -8.805 0.500 1.00 0.00 37 LEU A C 15
ATOM 24730 O O . LEU A 1 18 ? -2.743 -7.639 0.325 1.00 0.00 37 LEU A O 15
ATOM 24746 N N . CYS A 1 19 ? -2.702 -9.773 -0.332 1.00 0.00 38 CYS A N 15
ATOM 24747 C CA . CYS A 1 19 ? -3.414 -9.505 -1.563 1.00 0.00 38 CYS A CA 15
ATOM 24748 C C . CYS A 1 19 ? -4.612 -10.436 -1.713 1.00 0.00 38 CYS A C 15
ATOM 24749 O O . CYS A 1 19 ? -4.638 -11.527 -1.143 1.00 0.00 38 CYS A O 15
ATOM 24756 N N . ALA A 1 20 ? -5.610 -9.984 -2.470 1.00 0.00 39 ALA A N 15
ATOM 24757 C CA . ALA A 1 20 ? -6.790 -10.794 -2.769 1.00 0.00 39 ALA A CA 15
ATOM 24758 C C . ALA A 1 20 ? -6.409 -11.972 -3.652 1.00 0.00 39 ALA A C 15
ATOM 24759 O O . ALA A 1 20 ? -7.084 -12.996 -3.684 1.00 0.00 39 ALA A O 15
ATOM 24766 N N . ASP A 1 21 ? -5.316 -11.790 -4.367 1.00 0.00 40 ASP A N 15
ATOM 24767 C CA . ASP A 1 21 ? -4.737 -12.818 -5.217 1.00 0.00 40 ASP A CA 15
ATOM 24768 C C . ASP A 1 21 ? -3.244 -12.802 -5.012 1.00 0.00 40 ASP A C 15
ATOM 24769 O O . ASP A 1 21 ? -2.682 -11.753 -4.721 1.00 0.00 40 ASP A O 15
ATOM 24778 N N . ASP A 1 22 ? -2.592 -13.940 -5.180 1.00 0.00 41 ASP A N 15
ATOM 24779 C CA . ASP A 1 22 ? -1.146 -14.020 -4.971 1.00 0.00 41 ASP A CA 15
ATOM 24780 C C . ASP A 1 22 ? -0.402 -13.253 -6.074 1.00 0.00 41 ASP A C 15
ATOM 24781 O O . ASP A 1 22 ? 0.823 -13.189 -6.093 1.00 0.00 41 ASP A O 15
ATOM 24790 N N . GLU A 1 23 ? -1.168 -12.670 -6.995 1.00 0.00 42 GLU A N 15
ATOM 24791 C CA . GLU A 1 23 ? -0.620 -11.835 -8.056 1.00 0.00 42 GLU A CA 15
ATOM 24792 C C . GLU A 1 23 ? -0.833 -10.366 -7.711 1.00 0.00 42 GLU A C 15
ATOM 24793 O O . GLU A 1 23 ? -0.271 -9.469 -8.336 1.00 0.00 42 GLU A O 15
ATOM 24805 N N . CYS A 1 24 ? -1.672 -10.158 -6.699 1.00 0.00 43 CYS A N 15
ATOM 24806 C CA . CYS A 1 24 ? -2.070 -8.834 -6.229 1.00 0.00 43 CYS A CA 15
ATOM 24807 C C . CYS A 1 24 ? -2.648 -7.979 -7.355 1.00 0.00 43 CYS A C 15
ATOM 24808 O O . CYS A 1 24 ? -2.499 -6.762 -7.353 1.00 0.00 43 CYS A O 15
ATOM 24815 N N . SER A 1 25 ? -3.328 -8.614 -8.301 1.00 0.00 44 SER A N 15
ATOM 24816 C CA . SER A 1 25 ? -3.874 -7.896 -9.442 1.00 0.00 44 SER A CA 15
ATOM 24817 C C . SER A 1 25 ? -5.389 -7.741 -9.314 1.00 0.00 44 SER A C 15
ATOM 24818 O O . SER A 1 25 ? -6.061 -7.305 -10.247 1.00 0.00 44 SER A O 15
ATOM 24826 N N . MET A 1 26 ? -5.926 -8.090 -8.152 1.00 0.00 45 MET A N 15
ATOM 24827 C CA . MET A 1 26 ? -7.362 -8.017 -7.936 1.00 0.00 45 MET A CA 15
ATOM 24828 C C . MET A 1 26 ? -7.672 -7.201 -6.697 1.00 0.00 45 MET A C 15
ATOM 24829 O O . MET A 1 26 ? -7.003 -7.335 -5.673 1.00 0.00 45 MET A O 15
ATOM 24843 N N . LEU A 1 27 ? -8.679 -6.348 -6.811 1.00 0.00 46 LEU A N 15
ATOM 24844 C CA . LEU A 1 27 ? -9.101 -5.497 -5.713 1.00 0.00 46 LEU A CA 15
ATOM 24845 C C . LEU A 1 27 ? -9.527 -6.290 -4.493 1.00 0.00 46 LEU A C 15
ATOM 24846 O O . LEU A 1 27 ? -10.177 -7.331 -4.599 1.00 0.00 46 LEU A O 15
ATOM 24862 N N . MET A 1 28 ? -9.163 -5.766 -3.336 1.00 0.00 47 MET A N 15
ATOM 24863 C CA . MET A 1 28 ? -9.525 -6.373 -2.066 1.00 0.00 47 MET A CA 15
ATOM 24864 C C . MET A 1 28 ? -10.644 -5.568 -1.452 1.00 0.00 47 MET A C 15
ATOM 24865 O O . MET A 1 28 ? -11.676 -6.100 -1.049 1.00 0.00 47 MET A O 15
ATOM 24879 N N . TYR A 1 29 ? -10.422 -4.268 -1.400 1.00 0.00 48 TYR A N 15
ATOM 24880 C CA . TYR A 1 29 ? -11.391 -3.340 -0.866 1.00 0.00 48 TYR A CA 15
ATOM 24881 C C . TYR A 1 29 ? -11.637 -2.221 -1.851 1.00 0.00 48 TYR A C 15
ATOM 24882 O O . TYR A 1 29 ? -10.823 -1.954 -2.735 1.00 0.00 48 TYR A O 15
ATOM 24900 N N . ARG A 1 30 ? -12.756 -1.572 -1.679 1.00 0.00 49 ARG A N 15
ATOM 24901 C CA . ARG A 1 30 ? -12.990 -0.283 -2.256 1.00 0.00 49 ARG A CA 15
ATOM 24902 C C . ARG A 1 30 ? -13.175 0.658 -1.086 1.00 0.00 49 ARG A C 15
ATOM 24903 O O . ARG A 1 30 ? -13.867 0.320 -0.127 1.00 0.00 49 ARG A O 15
ATOM 24924 N N . GLY A 1 31 ? -12.524 1.791 -1.115 1.00 0.00 50 GLY A N 15
ATOM 24925 C CA . GLY A 1 31 ? -12.522 2.640 0.044 1.00 0.00 50 GLY A CA 15
ATOM 24926 C C . GLY A 1 31 ? -12.791 4.076 -0.291 1.00 0.00 50 GLY A C 15
ATOM 24927 O O . GLY A 1 31 ? -12.865 4.452 -1.457 1.00 0.00 50 GLY A O 15
ATOM 24931 N N . GLU A 1 32 ? -12.962 4.872 0.734 1.00 0.00 51 GLU A N 15
ATOM 24932 C CA . GLU A 1 32 ? -13.115 6.290 0.570 1.00 0.00 51 GLU A CA 15
ATOM 24933 C C . GLU A 1 32 ? -12.173 6.951 1.547 1.00 0.00 51 GLU A C 15
ATOM 24934 O O . GLU A 1 32 ? -11.945 6.431 2.641 1.00 0.00 51 GLU A O 15
ATOM 24946 N N . ALA A 1 33 ? -11.590 8.049 1.148 1.00 0.00 52 ALA A N 15
ATOM 24947 C CA . ALA A 1 33 ? -10.663 8.741 2.007 1.00 0.00 52 ALA A CA 15
ATOM 24948 C C . ALA A 1 33 ? -11.408 9.310 3.196 1.00 0.00 52 ALA A C 15
ATOM 24949 O O . ALA A 1 33 ? -12.433 9.973 3.041 1.00 0.00 52 ALA A O 15
ATOM 24956 N N . LEU A 1 34 ? -10.899 9.035 4.376 1.00 0.00 53 LEU A N 15
ATOM 24957 C CA . LEU A 1 34 ? -11.574 9.360 5.601 1.00 0.00 53 LEU A CA 15
ATOM 24958 C C . LEU A 1 34 ? -11.011 10.671 6.139 1.00 0.00 53 LEU A C 15
ATOM 24959 O O . LEU A 1 34 ? -11.676 11.406 6.872 1.00 0.00 53 LEU A O 15
ATOM 24975 N N . GLU A 1 35 ? -9.799 10.982 5.708 1.00 0.00 54 GLU A N 15
ATOM 24976 C CA . GLU A 1 35 ? -9.058 12.096 6.236 1.00 0.00 54 GLU A CA 15
ATOM 24977 C C . GLU A 1 35 ? -8.282 12.778 5.122 1.00 0.00 54 GLU A C 15
ATOM 24978 O O . GLU A 1 35 ? -7.984 12.170 4.095 1.00 0.00 54 GLU A O 15
ATOM 24990 N N . ASP A 1 36 ? -7.990 14.045 5.330 1.00 0.00 55 ASP A N 15
ATOM 24991 C CA . ASP A 1 36 ? -7.186 14.822 4.386 1.00 0.00 55 ASP A CA 15
ATOM 24992 C C . ASP A 1 36 ? -5.724 14.438 4.524 1.00 0.00 55 ASP A C 15
ATOM 24993 O O . ASP A 1 36 ? -5.250 14.183 5.635 1.00 0.00 55 ASP A O 15
ATOM 25002 N N . PHE A 1 37 ? -5.012 14.419 3.412 1.00 0.00 56 PHE A N 15
ATOM 25003 C CA . PHE A 1 37 ? -3.676 13.832 3.379 1.00 0.00 56 PHE A CA 15
ATOM 25004 C C . PHE A 1 37 ? -2.972 14.115 2.047 1.00 0.00 56 PHE A C 15
ATOM 25005 O O . PHE A 1 37 ? -3.611 14.463 1.059 1.00 0.00 56 PHE A O 15
ATOM 25022 N N . THR A 1 38 ? -1.648 14.008 2.033 1.00 0.00 57 THR A N 15
ATOM 25023 C CA . THR A 1 38 ? -0.894 14.057 0.792 1.00 0.00 57 THR A CA 15
ATOM 25024 C C . THR A 1 38 ? 0.367 13.205 0.878 1.00 0.00 57 THR A C 15
ATOM 25025 O O . THR A 1 38 ? 1.190 13.373 1.777 1.00 0.00 57 THR A O 15
ATOM 25036 N N . GLY A 1 39 ? 0.489 12.265 -0.044 1.00 0.00 58 GLY A N 15
ATOM 25037 C CA . GLY A 1 39 ? 1.730 11.553 -0.219 1.00 0.00 58 GLY A CA 15
ATOM 25038 C C . GLY A 1 39 ? 2.352 11.872 -1.568 1.00 0.00 58 GLY A C 15
ATOM 25039 O O . GLY A 1 39 ? 1.983 11.279 -2.578 1.00 0.00 58 GLY A O 15
ATOM 25043 N N . PRO A 1 40 ? 3.284 12.833 -1.614 1.00 0.00 59 PRO A N 15
ATOM 25044 C CA . PRO A 1 40 ? 3.908 13.301 -2.857 1.00 0.00 59 PRO A CA 15
ATOM 25045 C C . PRO A 1 40 ? 5.169 12.530 -3.216 1.00 0.00 59 PRO A C 15
ATOM 25046 O O . PRO A 1 40 ? 5.781 12.748 -4.260 1.00 0.00 59 PRO A O 15
ATOM 25057 N N . ASP A 1 41 ? 5.541 11.636 -2.327 1.00 0.00 60 ASP A N 15
ATOM 25058 C CA . ASP A 1 41 ? 6.801 10.892 -2.409 1.00 0.00 60 ASP A CA 15
ATOM 25059 C C . ASP A 1 41 ? 6.824 9.853 -3.534 1.00 0.00 60 ASP A C 15
ATOM 25060 O O . ASP A 1 41 ? 7.609 8.904 -3.476 1.00 0.00 60 ASP A O 15
ATOM 25069 N N . CYS A 1 42 ? 5.936 9.999 -4.516 1.00 0.00 61 CYS A N 15
ATOM 25070 C CA . CYS A 1 42 ? 5.919 9.153 -5.717 1.00 0.00 61 CYS A CA 15
ATOM 25071 C C . CYS A 1 42 ? 5.351 7.759 -5.451 1.00 0.00 61 CYS A C 15
ATOM 25072 O O . CYS A 1 42 ? 4.535 7.265 -6.226 1.00 0.00 61 CYS A O 15
ATOM 25079 N N . ARG A 1 43 ? 5.744 7.133 -4.346 1.00 0.00 62 ARG A N 15
ATOM 25080 C CA . ARG A 1 43 ? 5.335 5.768 -4.081 1.00 0.00 62 ARG A CA 15
ATOM 25081 C C . ARG A 1 43 ? 4.084 5.818 -3.233 1.00 0.00 62 ARG A C 15
ATOM 25082 O O . ARG A 1 43 ? 3.457 4.808 -2.945 1.00 0.00 62 ARG A O 15
ATOM 25103 N N . PHE A 1 44 ? 3.761 7.033 -2.833 1.00 0.00 63 PHE A N 15
ATOM 25104 C CA . PHE A 1 44 ? 2.641 7.313 -1.972 1.00 0.00 63 PHE A CA 15
ATOM 25105 C C . PHE A 1 44 ? 1.378 7.582 -2.766 1.00 0.00 63 PHE A C 15
ATOM 25106 O O . PHE A 1 44 ? 1.419 7.862 -3.965 1.00 0.00 63 PHE A O 15
ATOM 25123 N N . VAL A 1 45 ? 0.268 7.500 -2.071 1.00 0.00 64 VAL A N 15
ATOM 25124 C CA . VAL A 1 45 ? -1.003 7.937 -2.580 1.00 0.00 64 VAL A CA 15
ATOM 25125 C C . VAL A 1 45 ? -1.422 9.229 -1.879 1.00 0.00 64 VAL A C 15
ATOM 25126 O O . VAL A 1 45 ? -1.205 9.391 -0.677 1.00 0.00 64 VAL A O 15
ATOM 25139 N N . ASN A 1 46 ? -1.997 10.154 -2.631 1.00 0.00 65 ASN A N 15
ATOM 25140 C CA . ASN A 1 46 ? -2.568 11.354 -2.047 1.00 0.00 65 ASN A CA 15
ATOM 25141 C C . ASN A 1 46 ? -4.062 11.393 -2.276 1.00 0.00 65 ASN A C 15
ATOM 25142 O O . ASN A 1 46 ? -4.560 11.064 -3.353 1.00 0.00 65 ASN A O 15
ATOM 25153 N N . PHE A 1 47 ? -4.753 11.796 -1.239 1.00 0.00 66 PHE A N 15
ATOM 25154 C CA . PHE A 1 47 ? -6.202 11.855 -1.222 1.00 0.00 66 PHE A CA 15
ATOM 25155 C C . PHE A 1 47 ? -6.645 12.728 -0.065 1.00 0.00 66 PHE A C 15
ATOM 25156 O O . PHE A 1 47 ? -5.823 13.137 0.747 1.00 0.00 66 PHE A O 15
ATOM 25173 N N . LYS A 1 48 ? -7.924 13.003 0.023 1.00 0.00 67 LYS A N 15
ATOM 25174 C CA . LYS A 1 48 ? -8.457 13.678 1.188 1.00 0.00 67 LYS A CA 15
ATOM 25175 C C . LYS A 1 48 ? -9.893 13.240 1.406 1.00 0.00 67 LYS A C 15
ATOM 25176 O O . LYS A 1 48 ? -10.515 12.710 0.485 1.00 0.00 67 LYS A O 15
ATOM 25195 N N . LYS A 1 49 ? -10.402 13.453 2.615 1.00 0.00 68 LYS A N 15
ATOM 25196 C CA . LYS A 1 49 ? -11.714 12.948 3.015 1.00 0.00 68 LYS A CA 15
ATOM 25197 C C . LYS A 1 49 ? -12.777 13.155 1.928 1.00 0.00 68 LYS A C 15
ATOM 25198 O O . LYS A 1 49 ? -13.014 14.276 1.473 1.00 0.00 68 LYS A O 15
ATOM 25217 N N . GLY A 1 50 ? -13.384 12.053 1.497 1.00 0.00 69 GLY A N 15
ATOM 25218 C CA . GLY A 1 50 ? -14.409 12.109 0.469 1.00 0.00 69 GLY A CA 15
ATOM 25219 C C . GLY A 1 50 ? -13.908 11.666 -0.898 1.00 0.00 69 GLY A C 15
ATOM 25220 O O . GLY A 1 50 ? -14.611 11.811 -1.897 1.00 0.00 69 GLY A O 15
ATOM 25224 N N . ASP A 1 51 ? -12.694 11.130 -0.947 1.00 0.00 70 ASP A N 15
ATOM 25225 C CA . ASP A 1 51 ? -12.095 10.696 -2.206 1.00 0.00 70 ASP A CA 15
ATOM 25226 C C . ASP A 1 51 ? -12.102 9.175 -2.306 1.00 0.00 70 ASP A C 15
ATOM 25227 O O . ASP A 1 51 ? -11.487 8.495 -1.490 1.00 0.00 70 ASP A O 15
ATOM 25236 N N . PRO A 1 52 ? -12.822 8.627 -3.290 1.00 0.00 71 PRO A N 15
ATOM 25237 C CA . PRO A 1 52 ? -12.896 7.179 -3.517 1.00 0.00 71 PRO A CA 15
ATOM 25238 C C . PRO A 1 52 ? -11.546 6.570 -3.893 1.00 0.00 71 PRO A C 15
ATOM 25239 O O . PRO A 1 52 ? -10.890 7.012 -4.840 1.00 0.00 71 PRO A O 15
ATOM 25250 N N . VAL A 1 53 ? -11.144 5.552 -3.148 1.00 0.00 72 VAL A N 15
ATOM 25251 C CA . VAL A 1 53 ? -9.907 4.846 -3.398 1.00 0.00 72 VAL A CA 15
ATOM 25252 C C . VAL A 1 53 ? -10.206 3.376 -3.688 1.00 0.00 72 VAL A C 15
ATOM 25253 O O . VAL A 1 53 ? -11.200 2.831 -3.204 1.00 0.00 72 VAL A O 15
ATOM 25266 N N . TYR A 1 54 ? -9.383 2.743 -4.500 1.00 0.00 73 TYR A N 15
ATOM 25267 C CA . TYR A 1 54 ? -9.500 1.307 -4.716 1.00 0.00 73 TYR A CA 15
ATOM 25268 C C . TYR A 1 54 ? -8.274 0.608 -4.156 1.00 0.00 73 TYR A C 15
ATOM 25269 O O . TYR A 1 54 ? -7.163 0.848 -4.620 1.00 0.00 73 TYR A O 15
ATOM 25287 N N . VAL A 1 55 ? -8.466 -0.254 -3.161 1.00 0.00 74 VAL A N 15
ATOM 25288 C CA . VAL A 1 55 ? -7.341 -0.890 -2.498 1.00 0.00 74 VAL A CA 15
ATOM 25289 C C . VAL A 1 55 ? -7.066 -2.262 -3.135 1.00 0.00 74 VAL A C 15
ATOM 25290 O O . VAL A 1 55 ? -7.881 -3.193 -3.058 1.00 0.00 74 VAL A O 15
ATOM 25303 N N . TYR A 1 56 ? -5.934 -2.350 -3.834 1.00 0.00 75 TYR A N 15
ATOM 25304 C CA . TYR A 1 56 ? -5.566 -3.561 -4.566 1.00 0.00 75 TYR A CA 15
ATOM 25305 C C . TYR A 1 56 ? -4.926 -4.584 -3.645 1.00 0.00 75 TYR A C 15
ATOM 25306 O O . TYR A 1 56 ? -5.106 -5.789 -3.815 1.00 0.00 75 TYR A O 15
ATOM 25324 N N . TYR A 1 57 ? -4.167 -4.093 -2.681 1.00 0.00 76 TYR A N 15
ATOM 25325 C CA . TYR A 1 57 ? -3.535 -4.954 -1.704 1.00 0.00 76 TYR A CA 15
ATOM 25326 C C . TYR A 1 57 ? -3.284 -4.171 -0.424 1.00 0.00 76 TYR A C 15
ATOM 25327 O O . TYR A 1 57 ? -3.436 -2.946 -0.394 1.00 0.00 76 TYR A O 15
ATOM 25345 N N . LYS A 1 58 ? -2.903 -4.874 0.624 1.00 0.00 77 LYS A N 15
ATOM 25346 C CA . LYS A 1 58 ? -2.685 -4.249 1.913 1.00 0.00 77 LYS A CA 15
ATOM 25347 C C . LYS A 1 58 ? -1.482 -4.875 2.613 1.00 0.00 77 LYS A C 15
ATOM 25348 O O . LYS A 1 58 ? -0.924 -5.848 2.128 1.00 0.00 77 LYS A O 15
ATOM 25367 N N . LEU A 1 59 ? -1.068 -4.306 3.734 1.00 0.00 78 LEU A N 15
ATOM 25368 C CA . LEU A 1 59 ? 0.061 -4.849 4.487 1.00 0.00 78 LEU A CA 15
ATOM 25369 C C . LEU A 1 59 ? -0.391 -5.986 5.392 1.00 0.00 78 LEU A C 15
ATOM 25370 O O . LEU A 1 59 ? -1.540 -6.020 5.838 1.00 0.00 78 LEU A O 15
ATOM 25386 N N . ALA A 1 60 ? 0.523 -6.917 5.657 1.00 0.00 79 ALA A N 15
ATOM 25387 C CA . ALA A 1 60 ? 0.231 -8.071 6.493 1.00 0.00 79 ALA A CA 15
ATOM 25388 C C . ALA A 1 60 ? 0.123 -7.693 7.966 1.00 0.00 79 ALA A C 15
ATOM 25389 O O . ALA A 1 60 ? 1.105 -7.764 8.705 1.00 0.00 79 ALA A O 15
ATOM 25396 N N . ARG A 1 61 ? -1.095 -7.279 8.353 1.00 0.00 80 ARG A N 15
ATOM 25397 C CA . ARG A 1 61 ? -1.447 -6.865 9.723 1.00 0.00 80 ARG A CA 15
ATOM 25398 C C . ARG A 1 61 ? -0.286 -6.229 10.490 1.00 0.00 80 ARG A C 15
ATOM 25399 O O . ARG A 1 61 ? 0.296 -6.827 11.394 1.00 0.00 80 ARG A O 15
ATOM 25420 N N . GLY A 1 62 ? 0.028 -4.994 10.133 1.00 0.00 81 GLY A N 15
ATOM 25421 C CA . GLY A 1 62 ? 1.108 -4.287 10.783 1.00 0.00 81 GLY A CA 15
ATOM 25422 C C . GLY A 1 62 ? 0.759 -2.839 11.032 1.00 0.00 81 GLY A C 15
ATOM 25423 O O . GLY A 1 62 ? -0.212 -2.329 10.467 1.00 0.00 81 GLY A O 15
ATOM 25427 N N . TRP A 1 63 ? 1.524 -2.183 11.888 1.00 0.00 82 TRP A N 15
ATOM 25428 C CA . TRP A 1 63 ? 1.325 -0.770 12.149 1.00 0.00 82 TRP A CA 15
ATOM 25429 C C . TRP A 1 63 ? 2.629 -0.004 11.940 1.00 0.00 82 TRP A C 15
ATOM 25430 O O . TRP A 1 63 ? 3.701 -0.495 12.298 1.00 0.00 82 TRP A O 15
ATOM 25451 N N . PRO A 1 64 ? 2.568 1.211 11.360 1.00 0.00 83 PRO A N 15
ATOM 25452 C CA . PRO A 1 64 ? 1.309 1.877 10.978 1.00 0.00 83 PRO A CA 15
ATOM 25453 C C . PRO A 1 64 ? 0.530 1.115 9.910 1.00 0.00 83 PRO A C 15
ATOM 25454 O O . PRO A 1 64 ? 1.110 0.609 8.948 1.00 0.00 83 PRO A O 15
ATOM 25465 N N . GLU A 1 65 ? -0.786 1.018 10.102 1.00 0.00 84 GLU A N 15
ATOM 25466 C CA . GLU A 1 65 ? -1.645 0.341 9.145 1.00 0.00 84 GLU A CA 15
ATOM 25467 C C . GLU A 1 65 ? -1.628 1.085 7.821 1.00 0.00 84 GLU A C 15
ATOM 25468 O O . GLU A 1 65 ? -2.061 2.235 7.715 1.00 0.00 84 GLU A O 15
ATOM 25480 N N . VAL A 1 66 ? -1.092 0.427 6.832 1.00 0.00 85 VAL A N 15
ATOM 25481 C CA . VAL A 1 66 ? -0.912 1.009 5.520 1.00 0.00 85 VAL A CA 15
ATOM 25482 C C . VAL A 1 66 ? -1.485 0.104 4.445 1.00 0.00 85 VAL A C 15
ATOM 25483 O O . VAL A 1 66 ? -1.374 -1.119 4.517 1.00 0.00 85 VAL A O 15
ATOM 25496 N N . TRP A 1 67 ? -2.113 0.727 3.469 1.00 0.00 86 TRP A N 15
ATOM 25497 C CA . TRP A 1 67 ? -2.690 0.025 2.336 1.00 0.00 86 TRP A CA 15
ATOM 25498 C C . TRP A 1 67 ? -2.160 0.631 1.048 1.00 0.00 86 TRP A C 15
ATOM 25499 O O . TRP A 1 67 ? -1.444 1.633 1.084 1.00 0.00 86 TRP A O 15
ATOM 25520 N N . ALA A 1 68 ? -2.495 0.030 -0.080 1.00 0.00 87 ALA A N 15
ATOM 25521 C CA . ALA A 1 68 ? -2.068 0.558 -1.360 1.00 0.00 87 ALA A CA 15
ATOM 25522 C C . ALA A 1 68 ? -3.167 0.431 -2.398 1.00 0.00 87 ALA A C 15
ATOM 25523 O O . ALA A 1 68 ? -3.849 -0.594 -2.483 1.00 0.00 87 ALA A O 15
ATOM 25530 N N . GLY A 1 69 ? -3.333 1.476 -3.187 1.00 0.00 88 GLY A N 15
ATOM 25531 C CA . GLY A 1 69 ? -4.363 1.483 -4.195 1.00 0.00 88 GLY A CA 15
ATOM 25532 C C . GLY A 1 69 ? -4.230 2.660 -5.127 1.00 0.00 88 GLY A C 15
ATOM 25533 O O . GLY A 1 69 ? -3.189 3.319 -5.151 1.00 0.00 88 GLY A O 15
ATOM 25537 N N . SER A 1 70 ? -5.276 2.929 -5.889 1.00 0.00 89 SER A N 15
ATOM 25538 C CA . SER A 1 70 ? -5.257 4.026 -6.839 1.00 0.00 89 SER A CA 15
ATOM 25539 C C . SER A 1 70 ? -6.340 5.040 -6.499 1.00 0.00 89 SER A C 15
ATOM 25540 O O . SER A 1 70 ? -7.473 4.669 -6.176 1.00 0.00 89 SER A O 15
ATOM 25548 N N . VAL A 1 71 ? -5.989 6.316 -6.579 1.00 0.00 90 VAL A N 15
ATOM 25549 C CA . VAL A 1 71 ? -6.910 7.389 -6.236 1.00 0.00 90 VAL A CA 15
ATOM 25550 C C . VAL A 1 71 ? -6.762 8.541 -7.216 1.00 0.00 90 VAL A C 15
ATOM 25551 O O . VAL A 1 71 ? -5.833 9.344 -7.106 1.00 0.00 90 VAL A O 15
ATOM 25564 N N . GLY A 1 72 ? -7.663 8.604 -8.181 1.00 0.00 91 GLY A N 15
ATOM 25565 C CA . GLY A 1 72 ? -7.628 9.664 -9.161 1.00 0.00 91 GLY A CA 15
ATOM 25566 C C . GLY A 1 72 ? -6.493 9.497 -10.147 1.00 0.00 91 GLY A C 15
ATOM 25567 O O . GLY A 1 72 ? -6.681 8.943 -11.229 1.00 0.00 91 GLY A O 15
ATOM 25571 N N . ARG A 1 73 ? -5.312 9.965 -9.771 1.00 0.00 92 ARG A N 15
ATOM 25572 C CA . ARG A 1 73 ? -4.156 9.919 -10.656 1.00 0.00 92 ARG A CA 15
ATOM 25573 C C . ARG A 1 73 ? -2.988 9.194 -10.000 1.00 0.00 92 ARG A C 15
ATOM 25574 O O . ARG A 1 73 ? -2.010 8.849 -10.662 1.00 0.00 92 ARG A O 15
ATOM 25595 N N . THR A 1 74 ? -3.086 8.964 -8.703 1.00 0.00 93 THR A N 15
ATOM 25596 C CA . THR A 1 74 ? -1.989 8.371 -7.967 1.00 0.00 93 THR A CA 15
ATOM 25597 C C . THR A 1 74 ? -2.238 6.908 -7.646 1.00 0.00 93 THR A C 15
ATOM 25598 O O . THR A 1 74 ? -3.380 6.449 -7.579 1.00 0.00 93 THR A O 15
ATOM 25609 N N . PHE A 1 75 ? -1.144 6.192 -7.473 1.00 0.00 94 PHE A N 15
ATOM 25610 C CA . PHE A 1 75 ? -1.163 4.787 -7.106 1.00 0.00 94 PHE A CA 15
ATOM 25611 C C . PHE A 1 75 ? 0.083 4.466 -6.291 1.00 0.00 94 PHE A C 15
ATOM 25612 O O . PHE A 1 75 ? 1.202 4.762 -6.714 1.00 0.00 94 PHE A O 15
ATOM 25629 N N . GLY A 1 76 ? -0.110 3.878 -5.126 1.00 0.00 95 GLY A N 15
ATOM 25630 C CA . GLY A 1 76 ? 1.005 3.573 -4.258 1.00 0.00 95 GLY A CA 15
ATOM 25631 C C . GLY A 1 76 ? 0.555 3.257 -2.849 1.00 0.00 95 GLY A C 15
ATOM 25632 O O . GLY A 1 76 ? -0.573 2.811 -2.646 1.00 0.00 95 GLY A O 15
ATOM 25636 N N . TYR A 1 77 ? 1.421 3.515 -1.881 1.00 0.00 96 TYR A N 15
ATOM 25637 C CA . TYR A 1 77 ? 1.156 3.158 -0.498 1.00 0.00 96 TYR A CA 15
ATOM 25638 C C . TYR A 1 77 ? 0.642 4.364 0.284 1.00 0.00 96 TYR A C 15
ATOM 25639 O O . TYR A 1 77 ? 0.925 5.503 -0.077 1.00 0.00 96 TYR A O 15
ATOM 25657 N N . PHE A 1 78 ? -0.142 4.109 1.326 1.00 0.00 97 PHE A N 15
ATOM 25658 C CA . PHE A 1 78 ? -0.719 5.173 2.142 1.00 0.00 97 PHE A CA 15
ATOM 25659 C C . PHE A 1 78 ? -1.281 4.597 3.442 1.00 0.00 97 PHE A C 15
ATOM 25660 O O . PHE A 1 78 ? -1.524 3.395 3.532 1.00 0.00 97 PHE A O 15
ATOM 25677 N N . PRO A 1 79 ? -1.496 5.439 4.464 1.00 0.00 98 PRO A N 15
ATOM 25678 C CA . PRO A 1 79 ? -2.064 5.011 5.744 1.00 0.00 98 PRO A CA 15
ATOM 25679 C C . PRO A 1 79 ? -3.518 4.605 5.596 1.00 0.00 98 PRO A C 15
ATOM 25680 O O . PRO A 1 79 ? -4.377 5.420 5.260 1.00 0.00 98 PRO A O 15
ATOM 25691 N N . LYS A 1 80 ? -3.767 3.330 5.838 1.00 0.00 99 LYS A N 15
ATOM 25692 C CA . LYS A 1 80 ? -5.100 2.764 5.765 1.00 0.00 99 LYS A CA 15
ATOM 25693 C C . LYS A 1 80 ? -6.058 3.517 6.669 1.00 0.00 99 LYS A C 15
ATOM 25694 O O . LYS A 1 80 ? -7.203 3.770 6.309 1.00 0.00 99 LYS A O 15
ATOM 25713 N N . ASP A 1 81 ? -5.573 3.862 7.852 1.00 0.00 100 ASP A N 15
ATOM 25714 C CA . ASP A 1 81 ? -6.369 4.595 8.826 1.00 0.00 100 ASP A CA 15
ATOM 25715 C C . ASP A 1 81 ? -6.809 5.958 8.323 1.00 0.00 100 ASP A C 15
ATOM 25716 O O . ASP A 1 81 ? -7.631 6.624 8.957 1.00 0.00 100 ASP A O 15
ATOM 25725 N N . LEU A 1 82 ? -6.284 6.373 7.190 1.00 0.00 101 LEU A N 15
ATOM 25726 C CA . LEU A 1 82 ? -6.690 7.625 6.601 1.00 0.00 101 LEU A CA 15
ATOM 25727 C C . LEU A 1 82 ? -7.787 7.400 5.579 1.00 0.00 101 LEU A C 15
ATOM 25728 O O . LEU A 1 82 ? -8.222 8.336 4.902 1.00 0.00 101 LEU A O 15
ATOM 25744 N N . ILE A 1 83 ? -8.263 6.157 5.479 1.00 0.00 102 ILE A N 15
ATOM 25745 C CA . ILE A 1 83 ? -9.425 5.876 4.649 1.00 0.00 102 ILE A CA 15
ATOM 25746 C C . ILE A 1 83 ? -10.413 4.978 5.377 1.00 0.00 102 ILE A C 15
ATOM 25747 O O . ILE A 1 83 ? -10.108 4.405 6.424 1.00 0.00 102 ILE A O 15
ATOM 25763 N N . GLN A 1 84 ? -11.599 4.878 4.811 1.00 0.00 103 GLN A N 15
ATOM 25764 C CA . GLN A 1 84 ? -12.640 4.034 5.324 1.00 0.00 103 GLN A CA 15
ATOM 25765 C C . GLN A 1 84 ? -13.075 3.053 4.243 1.00 0.00 103 GLN A C 15
ATOM 25766 O O . GLN A 1 84 ? -13.385 3.444 3.116 1.00 0.00 103 GLN A O 15
ATOM 25780 N N . VAL A 1 85 ? -13.048 1.780 4.594 1.00 0.00 104 VAL A N 15
ATOM 25781 C CA . VAL A 1 85 ? -13.514 0.715 3.738 1.00 0.00 104 VAL A CA 15
ATOM 25782 C C . VAL A 1 85 ? -14.984 0.903 3.364 1.00 0.00 104 VAL A C 15
ATOM 25783 O O . VAL A 1 85 ? -15.873 0.761 4.196 1.00 0.00 104 VAL A O 15
ATOM 25796 N N . VAL A 1 86 ? -15.241 1.197 2.111 1.00 0.00 105 VAL A N 15
ATOM 25797 C CA . VAL A 1 86 ? -16.602 1.426 1.666 1.00 0.00 105 VAL A CA 15
ATOM 25798 C C . VAL A 1 86 ? -17.158 0.143 1.079 1.00 0.00 105 VAL A C 15
ATOM 25799 O O . VAL A 1 86 ? -18.365 -0.008 0.890 1.00 0.00 105 VAL A O 15
ATOM 25812 N N . HIS A 1 87 ? -16.253 -0.786 0.814 1.00 0.00 106 HIS A N 15
ATOM 25813 C CA . HIS A 1 87 ? -16.633 -2.084 0.249 1.00 0.00 106 HIS A CA 15
ATOM 25814 C C . HIS A 1 87 ? -15.464 -3.069 0.310 1.00 0.00 106 HIS A C 15
ATOM 25815 O O . HIS A 1 87 ? -14.309 -2.668 0.205 1.00 0.00 106 HIS A O 15
ATOM 25830 N N . GLU A 1 88 ? -15.769 -4.348 0.480 1.00 0.00 107 GLU A N 15
ATOM 25831 C CA . GLU A 1 88 ? -14.751 -5.392 0.423 1.00 0.00 107 GLU A CA 15
ATOM 25832 C C . GLU A 1 88 ? -15.143 -6.431 -0.612 1.00 0.00 107 GLU A C 15
ATOM 25833 O O . GLU A 1 88 ? -16.205 -7.046 -0.512 1.00 0.00 107 GLU A O 15
ATOM 25845 N N . TYR A 1 89 ? -14.305 -6.604 -1.618 1.00 0.00 108 TYR A N 15
ATOM 25846 C CA . TYR A 1 89 ? -14.557 -7.595 -2.653 1.00 0.00 108 TYR A CA 15
ATOM 25847 C C . TYR A 1 89 ? -14.365 -9.005 -2.131 1.00 0.00 108 TYR A C 15
ATOM 25848 O O . TYR A 1 89 ? -15.006 -9.945 -2.597 1.00 0.00 108 TYR A O 15
ATOM 25866 N N . THR A 1 90 ? -13.493 -9.146 -1.155 1.00 0.00 109 THR A N 15
ATOM 25867 C CA . THR A 1 90 ? -13.139 -10.456 -0.659 1.00 0.00 109 THR A CA 15
ATOM 25868 C C . THR A 1 90 ? -12.454 -10.377 0.700 1.00 0.00 109 THR A C 15
ATOM 25869 O O . THR A 1 90 ? -11.743 -9.420 1.001 1.00 0.00 109 THR A O 15
ATOM 25880 N N . LYS A 1 91 ? -12.678 -11.403 1.509 1.00 0.00 110 LYS A N 15
ATOM 25881 C CA . LYS A 1 91 ? -12.009 -11.539 2.794 1.00 0.00 110 LYS A CA 15
ATOM 25882 C C . LYS A 1 91 ? -10.671 -12.247 2.614 1.00 0.00 110 LYS A C 15
ATOM 25883 O O . LYS A 1 91 ? -10.011 -12.606 3.589 1.00 0.00 110 LYS A O 15
ATOM 25902 N N . GLU A 1 92 ? -10.279 -12.450 1.359 1.00 0.00 111 GLU A N 15
ATOM 25903 C CA . GLU A 1 92 ? -9.064 -13.201 1.049 1.00 0.00 111 GLU A CA 15
ATOM 25904 C C . GLU A 1 92 ? -7.821 -12.379 1.346 1.00 0.00 111 GLU A C 15
ATOM 25905 O O . GLU A 1 92 ? -7.724 -11.216 0.955 1.00 0.00 111 GLU A O 15
ATOM 25917 N N . GLU A 1 93 ? -6.875 -12.991 2.046 1.00 0.00 112 GLU A N 15
ATOM 25918 C CA . GLU A 1 93 ? -5.656 -12.301 2.446 1.00 0.00 112 GLU A CA 15
ATOM 25919 C C . GLU A 1 93 ? -4.433 -13.177 2.208 1.00 0.00 112 GLU A C 15
ATOM 25920 O O . GLU A 1 93 ? -3.922 -13.828 3.123 1.00 0.00 112 GLU A O 15
ATOM 25932 N N . LEU A 1 94 ? -3.966 -13.170 0.978 1.00 0.00 113 LEU A N 15
ATOM 25933 C CA . LEU A 1 94 ? -2.782 -13.925 0.598 1.00 0.00 113 LEU A CA 15
ATOM 25934 C C . LEU A 1 94 ? -1.535 -13.125 0.910 1.00 0.00 113 LEU A C 15
ATOM 25935 O O . LEU A 1 94 ? -1.473 -11.938 0.617 1.00 0.00 113 LEU A O 15
ATOM 25951 N N . GLN A 1 95 ? -0.539 -13.766 1.491 1.00 0.00 114 GLN A N 15
ATOM 25952 C CA . GLN A 1 95 ? 0.676 -13.067 1.842 1.00 0.00 114 GLN A CA 15
ATOM 25953 C C . GLN A 1 95 ? 1.688 -13.203 0.723 1.00 0.00 114 GLN A C 15
ATOM 25954 O O . GLN A 1 95 ? 2.370 -14.221 0.594 1.00 0.00 114 GLN A O 15
ATOM 25968 N N . VAL A 1 96 ? 1.779 -12.167 -0.075 1.00 0.00 115 VAL A N 15
ATOM 25969 C CA . VAL A 1 96 ? 2.695 -12.132 -1.197 1.00 0.00 115 VAL A CA 15
ATOM 25970 C C . VAL A 1 96 ? 3.899 -11.258 -0.852 1.00 0.00 115 VAL A C 15
ATOM 25971 O O . VAL A 1 96 ? 3.746 -10.079 -0.533 1.00 0.00 115 VAL A O 15
ATOM 25984 N N . PRO A 1 97 ? 5.111 -11.831 -0.873 1.00 0.00 116 PRO A N 15
ATOM 25985 C CA . PRO A 1 97 ? 6.343 -11.095 -0.567 1.00 0.00 116 PRO A CA 15
ATOM 25986 C C . PRO A 1 97 ? 6.534 -9.872 -1.442 1.00 0.00 116 PRO A C 15
ATOM 25987 O O . PRO A 1 97 ? 6.095 -9.829 -2.590 1.00 0.00 116 PRO A O 15
ATOM 25998 N N . THR A 1 98 ? 7.179 -8.877 -0.877 1.00 0.00 117 THR A N 15
ATOM 25999 C CA . THR A 1 98 ? 7.462 -7.645 -1.599 1.00 0.00 117 THR A CA 15
ATOM 26000 C C . THR A 1 98 ? 8.912 -7.626 -2.071 1.00 0.00 117 THR A C 15
ATOM 26001 O O . THR A 1 98 ? 9.797 -8.164 -1.403 1.00 0.00 117 THR A O 15
ATOM 26012 N N . ASP A 1 99 ? 9.147 -7.026 -3.227 1.00 0.00 118 ASP A N 15
ATOM 26013 C CA . ASP A 1 99 ? 10.501 -6.909 -3.758 1.00 0.00 118 ASP A CA 15
ATOM 26014 C C . ASP A 1 99 ? 11.166 -5.652 -3.220 1.00 0.00 118 ASP A C 15
ATOM 26015 O O . ASP A 1 99 ? 10.486 -4.717 -2.797 1.00 0.00 118 ASP A O 15
ATOM 26024 N N . GLU A 1 100 ? 12.488 -5.627 -3.246 1.00 0.00 119 GLU A N 15
ATOM 26025 C CA . GLU A 1 100 ? 13.237 -4.451 -2.829 1.00 0.00 119 GLU A CA 15
ATOM 26026 C C . GLU A 1 100 ? 12.954 -3.262 -3.739 1.00 0.00 119 GLU A C 15
ATOM 26027 O O . GLU A 1 100 ? 12.920 -2.116 -3.292 1.00 0.00 119 GLU A O 15
ATOM 26039 N N . THR A 1 101 ? 12.736 -3.545 -5.011 1.00 0.00 120 THR A N 15
ATOM 26040 C CA . THR A 1 101 ? 12.472 -2.512 -5.993 1.00 0.00 120 THR A CA 15
ATOM 26041 C C . THR A 1 101 ? 10.996 -2.488 -6.371 1.00 0.00 120 THR A C 15
ATOM 26042 O O . THR A 1 101 ? 10.599 -1.808 -7.319 1.00 0.00 120 THR A O 15
ATOM 26053 N N . ASP A 1 102 ? 10.199 -3.261 -5.632 1.00 0.00 121 ASP A N 15
ATOM 26054 C CA . ASP A 1 102 ? 8.772 -3.415 -5.898 1.00 0.00 121 ASP A CA 15
ATOM 26055 C C . ASP A 1 102 ? 8.109 -2.050 -6.052 1.00 0.00 121 ASP A C 15
ATOM 26056 O O . ASP A 1 102 ? 7.322 -1.828 -6.972 1.00 0.00 121 ASP A O 15
ATOM 26065 N N . PHE A 1 103 ? 8.455 -1.129 -5.157 1.00 0.00 122 PHE A N 15
ATOM 26066 C CA . PHE A 1 103 ? 7.900 0.220 -5.184 1.00 0.00 122 PHE A CA 15
ATOM 26067 C C . PHE A 1 103 ? 8.996 1.244 -4.926 1.00 0.00 122 PHE A C 15
ATOM 26068 O O . PHE A 1 103 ? 9.108 1.789 -3.828 1.00 0.00 122 PHE A O 15
ATOM 26085 N N . VAL A 1 104 ? 9.809 1.497 -5.940 1.00 0.00 123 VAL A N 15
ATOM 26086 C CA . VAL A 1 104 ? 10.935 2.407 -5.799 1.00 0.00 123 VAL A CA 15
ATOM 26087 C C . VAL A 1 104 ? 10.842 3.573 -6.774 1.00 0.00 123 VAL A C 15
ATOM 26088 O O . VAL A 1 104 ? 10.468 3.404 -7.936 1.00 0.00 123 VAL A O 15
ATOM 26101 N N . CYS A 1 105 ? 11.166 4.755 -6.282 1.00 0.00 124 CYS A N 15
ATOM 26102 C CA . CYS A 1 105 ? 11.214 5.951 -7.108 1.00 0.00 124 CYS A CA 15
ATOM 26103 C C . CYS A 1 105 ? 12.573 6.620 -6.954 1.00 0.00 124 CYS A C 15
ATOM 26104 O O . CYS A 1 105 ? 13.272 6.394 -5.964 1.00 0.00 124 CYS A O 15
ATOM 26111 N N . PHE A 1 106 ? 12.958 7.420 -7.934 1.00 0.00 125 PHE A N 15
ATOM 26112 C CA . PHE A 1 106 ? 14.229 8.124 -7.882 1.00 0.00 125 PHE A CA 15
ATOM 26113 C C . PHE A 1 106 ? 14.038 9.590 -8.239 1.00 0.00 125 PHE A C 15
ATOM 26114 O O . PHE A 1 106 ? 13.511 9.915 -9.303 1.00 0.00 125 PHE A O 15
ATOM 26131 N N . ASP A 1 107 ? 14.451 10.466 -7.338 1.00 0.00 126 ASP A N 15
ATOM 26132 C CA . ASP A 1 107 ? 14.350 11.901 -7.562 1.00 0.00 126 ASP A CA 15
ATOM 26133 C C . ASP A 1 107 ? 15.630 12.583 -7.099 1.00 0.00 126 ASP A C 15
ATOM 26134 O O . ASP A 1 107 ? 15.733 13.042 -5.961 1.00 0.00 126 ASP A O 15
ATOM 26143 N N . GLY A 1 108 ? 16.619 12.605 -7.981 1.00 0.00 127 GLY A N 15
ATOM 26144 C CA . GLY A 1 108 ? 17.906 13.181 -7.644 1.00 0.00 127 GLY A CA 15
ATOM 26145 C C . GLY A 1 108 ? 18.786 12.199 -6.900 1.00 0.00 127 GLY A C 15
ATOM 26146 O O . GLY A 1 108 ? 19.858 12.552 -6.405 1.00 0.00 127 GLY A O 15
ATOM 26150 N N . GLY A 1 109 ? 18.326 10.958 -6.825 1.00 0.00 128 GLY A N 15
ATOM 26151 C CA . GLY A 1 109 ? 19.047 9.931 -6.106 1.00 0.00 128 GLY A CA 15
ATOM 26152 C C . GLY A 1 109 ? 18.131 9.155 -5.186 1.00 0.00 128 GLY A C 15
ATOM 26153 O O . GLY A 1 109 ? 16.929 9.041 -5.449 1.00 0.00 128 GLY A O 15
ATOM 26157 N N . ARG A 1 110 ? 18.685 8.627 -4.104 1.00 0.00 129 ARG A N 15
ATOM 26158 C CA . ARG A 1 110 ? 17.888 7.931 -3.108 1.00 0.00 129 ARG A CA 15
ATOM 26159 C C . ARG A 1 110 ? 17.336 8.926 -2.100 1.00 0.00 129 ARG A C 15
ATOM 26160 O O . ARG A 1 110 ? 18.010 9.278 -1.132 1.00 0.00 129 ARG A O 15
ATOM 26181 N N . ASP A 1 111 ? 16.110 9.376 -2.332 1.00 0.00 130 ASP A N 15
ATOM 26182 C CA . ASP A 1 111 ? 15.466 10.337 -1.443 1.00 0.00 130 ASP A CA 15
ATOM 26183 C C . ASP A 1 111 ? 15.114 9.681 -0.114 1.00 0.00 130 ASP A C 15
ATOM 26184 O O . ASP A 1 111 ? 14.924 10.367 0.892 1.00 0.00 130 ASP A O 15
ATOM 26193 N N . ASP A 1 112 ? 15.055 8.350 -0.128 1.00 0.00 131 ASP A N 15
ATOM 26194 C CA . ASP A 1 112 ? 14.727 7.553 1.055 1.00 0.00 131 ASP A CA 15
ATOM 26195 C C . ASP A 1 112 ? 13.319 7.873 1.547 1.00 0.00 131 ASP A C 15
ATOM 26196 O O . ASP A 1 112 ? 13.169 8.729 2.441 1.00 0.00 131 ASP A O 15
ATOM 26206 N N . MET A 1 1 ? 25.885 -2.830 12.497 1.00 0.00 20 MET A N 16
ATOM 26207 C CA . MET A 1 1 ? 25.385 -2.362 11.185 1.00 0.00 20 MET A CA 16
ATOM 26208 C C . MET A 1 1 ? 24.068 -1.620 11.361 1.00 0.00 20 MET A C 16
ATOM 26209 O O . MET A 1 1 ? 23.059 -2.217 11.733 1.00 0.00 20 MET A O 16
ATOM 26225 N N . PRO A 1 2 ? 24.060 -0.304 11.103 1.00 0.00 21 PRO A N 16
ATOM 26226 C CA . PRO A 1 2 ? 22.873 0.533 11.306 1.00 0.00 21 PRO A CA 16
ATOM 26227 C C . PRO A 1 2 ? 21.788 0.284 10.261 1.00 0.00 21 PRO A C 16
ATOM 26228 O O . PRO A 1 2 ? 20.615 0.579 10.490 1.00 0.00 21 PRO A O 16
ATOM 26239 N N . GLY A 1 3 ? 22.189 -0.244 9.113 1.00 0.00 22 GLY A N 16
ATOM 26240 C CA . GLY A 1 3 ? 21.248 -0.512 8.046 1.00 0.00 22 GLY A CA 16
ATOM 26241 C C . GLY A 1 3 ? 21.264 0.581 6.999 1.00 0.00 22 GLY A C 16
ATOM 26242 O O . GLY A 1 3 ? 21.177 0.303 5.801 1.00 0.00 22 GLY A O 16
ATOM 26246 N N . GLN A 1 4 ? 21.388 1.822 7.468 1.00 0.00 23 GLN A N 16
ATOM 26247 C CA . GLN A 1 4 ? 21.437 3.001 6.605 1.00 0.00 23 GLN A CA 16
ATOM 26248 C C . GLN A 1 4 ? 20.159 3.130 5.788 1.00 0.00 23 GLN A C 16
ATOM 26249 O O . GLN A 1 4 ? 20.151 2.899 4.579 1.00 0.00 23 GLN A O 16
ATOM 26263 N N . LEU A 1 5 ? 19.078 3.493 6.459 1.00 0.00 24 LEU A N 16
ATOM 26264 C CA . LEU A 1 5 ? 17.805 3.699 5.790 1.00 0.00 24 LEU A CA 16
ATOM 26265 C C . LEU A 1 5 ? 17.409 5.165 5.843 1.00 0.00 24 LEU A C 16
ATOM 26266 O O . LEU A 1 5 ? 17.165 5.717 6.916 1.00 0.00 24 LEU A O 16
ATOM 26282 N N . ASP A 1 6 ? 17.375 5.795 4.683 1.00 0.00 25 ASP A N 16
ATOM 26283 C CA . ASP A 1 6 ? 16.955 7.184 4.574 1.00 0.00 25 ASP A CA 16
ATOM 26284 C C . ASP A 1 6 ? 15.434 7.273 4.663 1.00 0.00 25 ASP A C 16
ATOM 26285 O O . ASP A 1 6 ? 14.732 6.458 4.070 1.00 0.00 25 ASP A O 16
ATOM 26294 N N . PRO A 1 7 ? 14.904 8.227 5.447 1.00 0.00 26 PRO A N 16
ATOM 26295 C CA . PRO A 1 7 ? 13.463 8.439 5.585 1.00 0.00 26 PRO A CA 16
ATOM 26296 C C . PRO A 1 7 ? 12.743 8.553 4.240 1.00 0.00 26 PRO A C 16
ATOM 26297 O O . PRO A 1 7 ? 11.678 7.967 4.045 1.00 0.00 26 PRO A O 16
ATOM 26308 N N . SER A 1 8 ? 13.335 9.294 3.315 1.00 0.00 27 SER A N 16
ATOM 26309 C CA . SER A 1 8 ? 12.739 9.508 2.004 1.00 0.00 27 SER A CA 16
ATOM 26310 C C . SER A 1 8 ? 13.083 8.364 1.058 1.00 0.00 27 SER A C 16
ATOM 26311 O O . SER A 1 8 ? 12.326 8.045 0.140 1.00 0.00 27 SER A O 16
ATOM 26319 N N . THR A 1 9 ? 14.231 7.750 1.293 1.00 0.00 28 THR A N 16
ATOM 26320 C CA . THR A 1 9 ? 14.734 6.707 0.421 1.00 0.00 28 THR A CA 16
ATOM 26321 C C . THR A 1 9 ? 15.076 5.462 1.210 1.00 0.00 28 THR A C 16
ATOM 26322 O O . THR A 1 9 ? 16.242 5.081 1.322 1.00 0.00 28 THR A O 16
ATOM 26333 N N . GLY A 1 10 ? 14.059 4.831 1.763 1.00 0.00 29 GLY A N 16
ATOM 26334 C CA . GLY A 1 10 ? 14.292 3.652 2.549 1.00 0.00 29 GLY A CA 16
ATOM 26335 C C . GLY A 1 10 ? 13.895 2.390 1.822 1.00 0.00 29 GLY A C 16
ATOM 26336 O O . GLY A 1 10 ? 14.006 2.313 0.600 1.00 0.00 29 GLY A O 16
ATOM 26340 N N . ARG A 1 11 ? 13.432 1.401 2.569 1.00 0.00 30 ARG A N 16
ATOM 26341 C CA . ARG A 1 11 ? 12.994 0.143 1.981 1.00 0.00 30 ARG A CA 16
ATOM 26342 C C . ARG A 1 11 ? 11.526 0.224 1.579 1.00 0.00 30 ARG A C 16
ATOM 26343 O O . ARG A 1 11 ? 10.929 1.305 1.589 1.00 0.00 30 ARG A O 16
ATOM 26364 N N . ARG A 1 12 ? 10.953 -0.910 1.207 1.00 0.00 31 ARG A N 16
ATOM 26365 C CA . ARG A 1 12 ? 9.546 -0.965 0.850 1.00 0.00 31 ARG A CA 16
ATOM 26366 C C . ARG A 1 12 ? 8.676 -1.028 2.096 1.00 0.00 31 ARG A C 16
ATOM 26367 O O . ARG A 1 12 ? 9.176 -1.144 3.216 1.00 0.00 31 ARG A O 16
ATOM 26388 N N . PHE A 1 13 ? 7.376 -0.937 1.885 1.00 0.00 32 PHE A N 16
ATOM 26389 C CA . PHE A 1 13 ? 6.406 -0.976 2.965 1.00 0.00 32 PHE A CA 16
ATOM 26390 C C . PHE A 1 13 ? 6.330 -2.369 3.580 1.00 0.00 32 PHE A C 16
ATOM 26391 O O . PHE A 1 13 ? 5.889 -3.322 2.933 1.00 0.00 32 PHE A O 16
ATOM 26408 N N . SER A 1 14 ? 6.777 -2.470 4.829 1.00 0.00 33 SER A N 16
ATOM 26409 C CA . SER A 1 14 ? 6.822 -3.736 5.551 1.00 0.00 33 SER A CA 16
ATOM 26410 C C . SER A 1 14 ? 7.757 -4.721 4.845 1.00 0.00 33 SER A C 16
ATOM 26411 O O . SER A 1 14 ? 8.600 -4.326 4.035 1.00 0.00 33 SER A O 16
ATOM 26419 N N . GLU A 1 15 ? 7.625 -5.994 5.171 1.00 0.00 34 GLU A N 16
ATOM 26420 C CA . GLU A 1 15 ? 8.397 -7.029 4.511 1.00 0.00 34 GLU A CA 16
ATOM 26421 C C . GLU A 1 15 ? 7.540 -7.711 3.454 1.00 0.00 34 GLU A C 16
ATOM 26422 O O . GLU A 1 15 ? 7.911 -7.785 2.283 1.00 0.00 34 GLU A O 16
ATOM 26434 N N . HIS A 1 16 ? 6.374 -8.180 3.874 1.00 0.00 35 HIS A N 16
ATOM 26435 C CA . HIS A 1 16 ? 5.464 -8.906 2.996 1.00 0.00 35 HIS A CA 16
ATOM 26436 C C . HIS A 1 16 ? 4.179 -8.099 2.816 1.00 0.00 35 HIS A C 16
ATOM 26437 O O . HIS A 1 16 ? 3.838 -7.277 3.668 1.00 0.00 35 HIS A O 16
ATOM 26452 N N . LYS A 1 17 ? 3.467 -8.331 1.722 1.00 0.00 36 LYS A N 16
ATOM 26453 C CA . LYS A 1 17 ? 2.208 -7.639 1.476 1.00 0.00 36 LYS A CA 16
ATOM 26454 C C . LYS A 1 17 ? 1.062 -8.642 1.342 1.00 0.00 36 LYS A C 16
ATOM 26455 O O . LYS A 1 17 ? 1.264 -9.783 0.934 1.00 0.00 36 LYS A O 16
ATOM 26474 N N . LEU A 1 18 ? -0.132 -8.220 1.717 1.00 0.00 37 LEU A N 16
ATOM 26475 C CA . LEU A 1 18 ? -1.300 -9.072 1.677 1.00 0.00 37 LEU A CA 16
ATOM 26476 C C . LEU A 1 18 ? -2.228 -8.632 0.567 1.00 0.00 37 LEU A C 16
ATOM 26477 O O . LEU A 1 18 ? -2.701 -7.499 0.564 1.00 0.00 37 LEU A O 16
ATOM 26493 N N . CYS A 1 19 ? -2.506 -9.532 -0.348 1.00 0.00 38 CYS A N 16
ATOM 26494 C CA . CYS A 1 19 ? -3.307 -9.201 -1.513 1.00 0.00 38 CYS A CA 16
ATOM 26495 C C . CYS A 1 19 ? -4.569 -10.057 -1.564 1.00 0.00 38 CYS A C 16
ATOM 26496 O O . CYS A 1 19 ? -4.615 -11.140 -0.986 1.00 0.00 38 CYS A O 16
ATOM 26503 N N . ALA A 1 20 ? -5.597 -9.552 -2.251 1.00 0.00 39 ALA A N 16
ATOM 26504 C CA . ALA A 1 20 ? -6.843 -10.298 -2.462 1.00 0.00 39 ALA A CA 16
ATOM 26505 C C . ALA A 1 20 ? -6.589 -11.504 -3.343 1.00 0.00 39 ALA A C 16
ATOM 26506 O O . ALA A 1 20 ? -7.401 -12.425 -3.445 1.00 0.00 39 ALA A O 16
ATOM 26513 N N . ASP A 1 21 ? -5.448 -11.459 -3.984 1.00 0.00 40 ASP A N 16
ATOM 26514 C CA . ASP A 1 21 ? -5.029 -12.468 -4.937 1.00 0.00 40 ASP A CA 16
ATOM 26515 C C . ASP A 1 21 ? -3.519 -12.657 -4.839 1.00 0.00 40 ASP A C 16
ATOM 26516 O O . ASP A 1 21 ? -2.796 -11.709 -4.571 1.00 0.00 40 ASP A O 16
ATOM 26525 N N . ASP A 1 22 ? -3.061 -13.885 -5.032 1.00 0.00 41 ASP A N 16
ATOM 26526 C CA . ASP A 1 22 ? -1.642 -14.233 -4.893 1.00 0.00 41 ASP A CA 16
ATOM 26527 C C . ASP A 1 22 ? -0.752 -13.541 -5.941 1.00 0.00 41 ASP A C 16
ATOM 26528 O O . ASP A 1 22 ? 0.475 -13.558 -5.836 1.00 0.00 41 ASP A O 16
ATOM 26537 N N . GLU A 1 23 ? -1.365 -12.919 -6.940 1.00 0.00 42 GLU A N 16
ATOM 26538 C CA . GLU A 1 23 ? -0.630 -12.108 -7.902 1.00 0.00 42 GLU A CA 16
ATOM 26539 C C . GLU A 1 23 ? -0.931 -10.635 -7.653 1.00 0.00 42 GLU A C 16
ATOM 26540 O O . GLU A 1 23 ? -0.416 -9.748 -8.334 1.00 0.00 42 GLU A O 16
ATOM 26552 N N . CYS A 1 24 ? -1.784 -10.408 -6.660 1.00 0.00 43 CYS A N 16
ATOM 26553 C CA . CYS A 1 24 ? -2.287 -9.084 -6.314 1.00 0.00 43 CYS A CA 16
ATOM 26554 C C . CYS A 1 24 ? -2.995 -8.448 -7.507 1.00 0.00 43 CYS A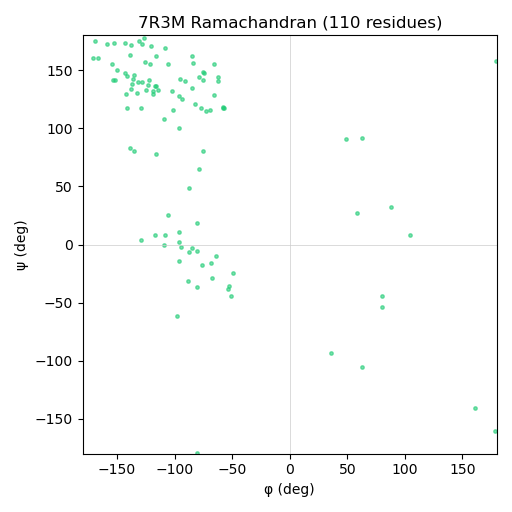 C 16
ATOM 26555 O O . CYS A 1 24 ? -3.009 -7.228 -7.661 1.00 0.00 43 CYS A O 16
ATOM 26562 N N . SER A 1 25 ? -3.598 -9.289 -8.337 1.00 0.00 44 SER A N 16
ATOM 26563 C CA . SER A 1 25 ? -4.256 -8.832 -9.551 1.00 0.00 44 SER A CA 16
ATOM 26564 C C . SER A 1 25 ? -5.740 -8.563 -9.297 1.00 0.00 44 SER A C 16
ATOM 26565 O O . SER A 1 25 ? -6.486 -8.220 -10.215 1.00 0.00 44 SER A O 16
ATOM 26573 N N . MET A 1 26 ? -6.166 -8.700 -8.047 1.00 0.00 45 MET A N 16
ATOM 26574 C CA . MET A 1 26 ? -7.570 -8.527 -7.702 1.00 0.00 45 MET A CA 16
ATOM 26575 C C . MET A 1 26 ? -7.733 -7.545 -6.553 1.00 0.00 45 MET A C 16
ATOM 26576 O O . MET A 1 26 ? -6.933 -7.531 -5.616 1.00 0.00 45 MET A O 16
ATOM 26590 N N . LEU A 1 27 ? -8.762 -6.715 -6.652 1.00 0.00 46 LEU A N 16
ATOM 26591 C CA . LEU A 1 27 ? -9.135 -5.798 -5.588 1.00 0.00 46 LEU A CA 16
ATOM 26592 C C . LEU A 1 27 ? -9.647 -6.543 -4.371 1.00 0.00 46 LEU A C 16
ATOM 26593 O O . LEU A 1 27 ? -10.327 -7.564 -4.493 1.00 0.00 46 LEU A O 16
ATOM 26609 N N . MET A 1 28 ? -9.325 -6.023 -3.199 1.00 0.00 47 MET A N 16
ATOM 26610 C CA . MET A 1 28 ? -9.784 -6.622 -1.962 1.00 0.00 47 MET A CA 16
ATOM 26611 C C . MET A 1 28 ? -10.929 -5.812 -1.392 1.00 0.00 47 MET A C 16
ATOM 26612 O O . MET A 1 28 ? -11.969 -6.354 -1.020 1.00 0.00 47 MET A O 16
ATOM 26626 N N . TYR A 1 29 ? -10.736 -4.506 -1.327 1.00 0.00 48 TYR A N 16
ATOM 26627 C CA . TYR A 1 29 ? -11.783 -3.616 -0.877 1.00 0.00 48 TYR A CA 16
ATOM 26628 C C . TYR A 1 29 ? -11.866 -2.433 -1.817 1.00 0.00 48 TYR A C 16
ATOM 26629 O O . TYR A 1 29 ? -10.943 -2.167 -2.590 1.00 0.00 48 TYR A O 16
ATOM 26647 N N . ARG A 1 30 ? -12.980 -1.751 -1.769 1.00 0.00 49 ARG A N 16
ATOM 26648 C CA . ARG A 1 30 ? -13.099 -0.453 -2.368 1.00 0.00 49 ARG A CA 16
ATOM 26649 C C . ARG A 1 30 ? -13.222 0.523 -1.219 1.00 0.00 49 ARG A C 16
ATOM 26650 O O . ARG A 1 30 ? -13.934 0.245 -0.259 1.00 0.00 49 ARG A O 16
ATOM 26671 N N . GLY A 1 31 ? -12.521 1.629 -1.273 1.00 0.00 50 GLY A N 16
ATOM 26672 C CA . GLY A 1 31 ? -12.476 2.497 -0.124 1.00 0.00 50 GLY A CA 16
ATOM 26673 C C . GLY A 1 31 ? -12.800 3.926 -0.456 1.00 0.00 50 GLY A C 16
ATOM 26674 O O . GLY A 1 31 ? -12.940 4.287 -1.619 1.00 0.00 50 GLY A O 16
ATOM 26678 N N . GLU A 1 32 ? -12.949 4.732 0.569 1.00 0.00 51 GLU A N 16
ATOM 26679 C CA . GLU A 1 32 ? -13.138 6.147 0.389 1.00 0.00 51 GLU A CA 16
ATOM 26680 C C . GLU A 1 32 ? -12.143 6.862 1.277 1.00 0.00 51 GLU A C 16
ATOM 26681 O O . GLU A 1 32 ? -11.851 6.403 2.385 1.00 0.00 51 GLU A O 16
ATOM 26693 N N . ALA A 1 33 ? -11.590 7.945 0.783 1.00 0.00 52 ALA A N 16
ATOM 26694 C CA . ALA A 1 33 ? -10.659 8.724 1.562 1.00 0.00 52 ALA A CA 16
ATOM 26695 C C . ALA A 1 33 ? -11.383 9.303 2.758 1.00 0.00 52 ALA A C 16
ATOM 26696 O O . ALA A 1 33 ? -12.394 9.990 2.606 1.00 0.00 52 ALA A O 16
ATOM 26703 N N . LEU A 1 34 ? -10.890 9.004 3.938 1.00 0.00 53 LEU A N 16
ATOM 26704 C CA . LEU A 1 34 ? -11.567 9.366 5.156 1.00 0.00 53 LEU A CA 16
ATOM 26705 C C . LEU A 1 34 ? -10.914 10.600 5.763 1.00 0.00 53 LEU A C 16
ATOM 26706 O O . LEU A 1 34 ? -11.481 11.267 6.627 1.00 0.00 53 LEU A O 16
ATOM 26722 N N . GLU A 1 35 ? -9.733 10.925 5.267 1.00 0.00 54 GLU A N 16
ATOM 26723 C CA . GLU A 1 35 ? -8.937 11.975 5.840 1.00 0.00 54 GLU A CA 16
ATOM 26724 C C . GLU A 1 35 ? -8.165 12.702 4.754 1.00 0.00 54 GLU A C 16
ATOM 26725 O O . GLU A 1 35 ? -7.904 12.153 3.686 1.00 0.00 54 GLU A O 16
ATOM 26737 N N . ASP A 1 36 ? -7.838 13.945 5.036 1.00 0.00 55 ASP A N 16
ATOM 26738 C CA . ASP A 1 36 ? -7.013 14.753 4.145 1.00 0.00 55 ASP A CA 16
ATOM 26739 C C . ASP A 1 36 ? -5.561 14.425 4.371 1.00 0.00 55 ASP A C 16
ATOM 26740 O O . ASP A 1 36 ? -5.091 14.410 5.510 1.00 0.00 55 ASP A O 16
ATOM 26749 N N . PHE A 1 37 ? -4.853 14.165 3.293 1.00 0.00 56 PHE A N 16
ATOM 26750 C CA . PHE A 1 37 ? -3.535 13.568 3.417 1.00 0.00 56 PHE A CA 16
ATOM 26751 C C . PHE A 1 37 ? -2.697 13.659 2.143 1.00 0.00 56 PHE A C 16
ATOM 26752 O O . PHE A 1 37 ? -3.197 13.536 1.024 1.00 0.00 56 PHE A O 16
ATOM 26769 N N . THR A 1 38 ? -1.411 13.892 2.345 1.00 0.00 57 THR A N 16
ATOM 26770 C CA . THR A 1 38 ? -0.421 13.782 1.291 1.00 0.00 57 THR A CA 16
ATOM 26771 C C . THR A 1 38 ? 0.758 12.953 1.776 1.00 0.00 57 THR A C 16
ATOM 26772 O O . THR A 1 38 ? 1.255 13.151 2.890 1.00 0.00 57 THR A O 16
ATOM 26783 N N . GLY A 1 39 ? 1.188 12.018 0.956 1.00 0.00 58 GLY A N 16
ATOM 26784 C CA . GLY A 1 39 ? 2.369 11.260 1.274 1.00 0.00 58 GLY A CA 16
ATOM 26785 C C . GLY A 1 39 ? 3.563 11.722 0.464 1.00 0.00 58 GLY A C 16
ATOM 26786 O O . GLY A 1 39 ? 3.598 11.542 -0.751 1.00 0.00 58 GLY A O 16
ATOM 26790 N N . PRO A 1 40 ? 4.563 12.322 1.119 1.00 0.00 59 PRO A N 16
ATOM 26791 C CA . PRO A 1 40 ? 5.750 12.871 0.450 1.00 0.00 59 PRO A CA 16
ATOM 26792 C C . PRO A 1 40 ? 6.795 11.812 0.153 1.00 0.00 59 PRO A C 16
ATOM 26793 O O . PRO A 1 40 ? 7.817 12.075 -0.475 1.00 0.00 59 PRO A O 16
ATOM 26804 N N . ASP A 1 41 ? 6.513 10.613 0.613 1.00 0.00 60 ASP A N 16
ATOM 26805 C CA . ASP A 1 41 ? 7.489 9.508 0.586 1.00 0.00 60 ASP A CA 16
ATOM 26806 C C . ASP A 1 41 ? 7.675 8.926 -0.818 1.00 0.00 60 ASP A C 16
ATOM 26807 O O . ASP A 1 41 ? 8.154 7.806 -0.970 1.00 0.00 60 ASP A O 16
ATOM 26816 N N . CYS A 1 42 ? 7.265 9.673 -1.837 1.00 0.00 61 CYS A N 16
ATOM 26817 C CA . CYS A 1 42 ? 7.536 9.319 -3.233 1.00 0.00 61 CYS A CA 16
ATOM 26818 C C . CYS A 1 42 ? 6.627 8.200 -3.753 1.00 0.00 61 CYS A C 16
ATOM 26819 O O . CYS A 1 42 ? 6.139 8.279 -4.879 1.00 0.00 61 CYS A O 16
ATOM 26826 N N . ARG A 1 43 ? 6.373 7.179 -2.942 1.00 0.00 62 ARG A N 16
ATOM 26827 C CA . ARG A 1 43 ? 5.581 6.040 -3.402 1.00 0.00 62 ARG A CA 16
ATOM 26828 C C . ARG A 1 43 ? 4.278 5.972 -2.627 1.00 0.00 62 ARG A C 16
ATOM 26829 O O . ARG A 1 43 ? 3.569 4.971 -2.644 1.00 0.00 62 ARG A O 16
ATOM 26850 N N . PHE A 1 44 ? 4.002 7.045 -1.922 1.00 0.00 63 PHE A N 16
ATOM 26851 C CA . PHE A 1 44 ? 2.777 7.182 -1.163 1.00 0.00 63 PHE A CA 16
ATOM 26852 C C . PHE A 1 44 ? 1.596 7.467 -2.074 1.00 0.00 63 PHE A C 16
ATOM 26853 O O . PHE A 1 44 ? 1.759 7.874 -3.226 1.00 0.00 63 PHE A O 16
ATOM 26870 N N . VAL A 1 45 ? 0.417 7.248 -1.541 1.00 0.00 64 VAL A N 16
ATOM 26871 C CA . VAL A 1 45 ? -0.806 7.640 -2.178 1.00 0.00 64 VAL A CA 16
ATOM 26872 C C . VAL A 1 45 ? -1.335 8.905 -1.517 1.00 0.00 64 VAL A C 16
ATOM 26873 O O . VAL A 1 45 ? -1.337 9.017 -0.290 1.00 0.00 64 VAL A O 16
ATOM 26886 N N . ASN A 1 46 ? -1.765 9.853 -2.325 1.00 0.00 65 ASN A N 16
ATOM 26887 C CA . ASN A 1 46 ? -2.356 11.062 -1.816 1.00 0.00 65 ASN A CA 16
ATOM 26888 C C . ASN A 1 46 ? -3.848 11.020 -2.046 1.00 0.00 65 ASN A C 16
ATOM 26889 O O . ASN A 1 46 ? -4.325 10.497 -3.054 1.00 0.00 65 ASN A O 16
ATOM 26900 N N . PHE A 1 47 ? -4.562 11.585 -1.111 1.00 0.00 66 PHE A N 16
ATOM 26901 C CA . PHE A 1 47 ? -6.018 11.617 -1.145 1.00 0.00 66 PHE A CA 16
ATOM 26902 C C . PHE A 1 47 ? -6.545 12.571 -0.088 1.00 0.00 66 PHE A C 16
ATOM 26903 O O . PHE A 1 47 ? -5.864 12.850 0.896 1.00 0.00 66 PHE A O 16
ATOM 26920 N N . LYS A 1 48 ? -7.739 13.090 -0.297 1.00 0.00 67 LYS A N 16
ATOM 26921 C CA . LYS A 1 48 ? -8.392 13.881 0.703 1.00 0.00 67 LYS A CA 16
ATOM 26922 C C . LYS A 1 48 ? -9.802 13.362 0.937 1.00 0.00 67 LYS A C 16
ATOM 26923 O O . LYS A 1 48 ? -10.428 12.822 0.023 1.00 0.00 67 LYS A O 16
ATOM 26942 N N . LYS A 1 49 ? -10.286 13.525 2.169 1.00 0.00 68 LYS A N 16
ATOM 26943 C CA . LYS A 1 49 ? -11.548 12.930 2.604 1.00 0.00 68 LYS A CA 16
ATOM 26944 C C . LYS A 1 49 ? -12.694 13.179 1.621 1.00 0.00 68 LYS A C 16
ATOM 26945 O O . LYS A 1 49 ? -12.991 14.322 1.263 1.00 0.00 68 LYS A O 16
ATOM 26964 N N . GLY A 1 50 ? -13.318 12.092 1.179 1.00 0.00 69 GLY A N 16
ATOM 26965 C CA . GLY A 1 50 ? -14.454 12.188 0.283 1.00 0.00 69 GLY A CA 16
ATOM 26966 C C . GLY A 1 50 ? -14.150 11.679 -1.114 1.00 0.00 69 GLY A C 16
ATOM 26967 O O . GLY A 1 50 ? -15.010 11.715 -1.995 1.00 0.00 69 GLY A O 16
ATOM 26971 N N . ASP A 1 51 ? -12.927 11.211 -1.325 1.00 0.00 70 ASP A N 16
ATOM 26972 C CA . ASP A 1 51 ? -12.519 10.682 -2.620 1.00 0.00 70 ASP A CA 16
ATOM 26973 C C . ASP A 1 51 ? -12.533 9.161 -2.599 1.00 0.00 70 ASP A C 16
ATOM 26974 O O . ASP A 1 51 ? -11.842 8.547 -1.796 1.00 0.00 70 ASP A O 16
ATOM 26983 N N . PRO A 1 52 ? -13.358 8.540 -3.441 1.00 0.00 71 PRO A N 16
ATOM 26984 C CA . PRO A 1 52 ? -13.401 7.079 -3.580 1.00 0.00 71 PRO A CA 16
ATOM 26985 C C . PRO A 1 52 ? -12.094 6.511 -4.144 1.00 0.00 71 PRO A C 16
ATOM 26986 O O . PRO A 1 52 ? -11.669 6.863 -5.243 1.00 0.00 71 PRO A O 16
ATOM 26997 N N . VAL A 1 53 ? -11.480 5.612 -3.387 1.00 0.00 72 VAL A N 16
ATOM 26998 C CA . VAL A 1 53 ? -10.181 5.054 -3.725 1.00 0.00 72 VAL A CA 16
ATOM 26999 C C . VAL A 1 53 ? -10.262 3.527 -3.862 1.00 0.00 72 VAL A C 16
ATOM 27000 O O . VAL A 1 53 ? -11.177 2.892 -3.337 1.00 0.00 72 VAL A O 16
ATOM 27013 N N . TYR A 1 54 ? -9.320 2.945 -4.593 1.00 0.00 73 TYR A N 16
ATOM 27014 C CA . TYR A 1 54 ? -9.280 1.502 -4.779 1.00 0.00 73 TYR A CA 16
ATOM 27015 C C . TYR A 1 54 ? -8.109 0.897 -4.015 1.00 0.00 73 TYR A C 16
ATOM 27016 O O . TYR A 1 54 ? -6.975 1.351 -4.151 1.00 0.00 73 TYR A O 16
ATOM 27034 N N . VAL A 1 55 ? -8.381 -0.130 -3.222 1.00 0.00 74 VAL A N 16
ATOM 27035 C CA . VAL A 1 55 ? -7.354 -0.769 -2.435 1.00 0.00 74 VAL A CA 16
ATOM 27036 C C . VAL A 1 55 ? -7.148 -2.210 -2.920 1.00 0.00 74 VAL A C 16
ATOM 27037 O O . VAL A 1 55 ? -8.028 -3.069 -2.786 1.00 0.00 74 VAL A O 16
ATOM 27050 N N . TYR A 1 56 ? -5.994 -2.447 -3.530 1.00 0.00 75 TYR A N 16
ATOM 27051 C CA . TYR A 1 56 ? -5.673 -3.753 -4.094 1.00 0.00 75 TYR A CA 16
ATOM 27052 C C . TYR A 1 56 ? -5.144 -4.692 -3.026 1.00 0.00 75 TYR A C 16
ATOM 27053 O O . TYR A 1 56 ? -5.489 -5.875 -2.990 1.00 0.00 75 TYR A O 16
ATOM 27071 N N . TYR A 1 57 ? -4.308 -4.155 -2.151 1.00 0.00 76 TYR A N 16
ATOM 27072 C CA . TYR A 1 57 ? -3.650 -4.966 -1.144 1.00 0.00 76 TYR A CA 16
ATOM 27073 C C . TYR A 1 57 ? -3.217 -4.110 0.039 1.00 0.00 76 TYR A C 16
ATOM 27074 O O . TYR A 1 57 ? -3.512 -2.914 0.094 1.00 0.00 76 TYR A O 16
ATOM 27092 N N . LYS A 1 58 ? -2.517 -4.727 0.978 1.00 0.00 77 LYS A N 16
ATOM 27093 C CA . LYS A 1 58 ? -2.091 -4.049 2.190 1.00 0.00 77 LYS A CA 16
ATOM 27094 C C . LYS A 1 58 ? -0.837 -4.694 2.757 1.00 0.00 77 LYS A C 16
ATOM 27095 O O . LYS A 1 58 ? -0.395 -5.723 2.269 1.00 0.00 77 LYS A O 16
ATOM 27114 N N . LEU A 1 59 ? -0.266 -4.077 3.778 1.00 0.00 78 LEU A N 16
ATOM 27115 C CA . LEU A 1 59 ? 0.923 -4.614 4.431 1.00 0.00 78 LEU A CA 16
ATOM 27116 C C . LEU A 1 59 ? 0.539 -5.772 5.344 1.00 0.00 78 LEU A C 16
ATOM 27117 O O . LEU A 1 59 ? -0.538 -5.762 5.939 1.00 0.00 78 LEU A O 16
ATOM 27133 N N . ALA A 1 60 ? 1.409 -6.768 5.442 1.00 0.00 79 ALA A N 16
ATOM 27134 C CA . ALA A 1 60 ? 1.145 -7.937 6.270 1.00 0.00 79 ALA A CA 16
ATOM 27135 C C . ALA A 1 60 ? 1.297 -7.625 7.752 1.00 0.00 79 ALA A C 16
ATOM 27136 O O . ALA A 1 60 ? 2.393 -7.718 8.301 1.00 0.00 79 ALA A O 16
ATOM 27143 N N . ARG A 1 61 ? 0.177 -7.254 8.379 1.00 0.00 80 ARG A N 16
ATOM 27144 C CA . ARG A 1 61 ? 0.107 -7.011 9.824 1.00 0.00 80 ARG A CA 16
ATOM 27145 C C . ARG A 1 61 ? 1.151 -5.984 10.259 1.00 0.00 80 ARG A C 16
ATOM 27146 O O . ARG A 1 61 ? 2.214 -6.347 10.766 1.00 0.00 80 ARG A O 16
ATOM 27167 N N . GLY A 1 62 ? 0.851 -4.704 10.081 1.00 0.00 81 GLY A N 16
ATOM 27168 C CA . GLY A 1 62 ? 1.837 -3.689 10.380 1.00 0.00 81 GLY A CA 16
ATOM 27169 C C . GLY A 1 62 ? 1.214 -2.373 10.772 1.00 0.00 81 GLY A C 16
ATOM 27170 O O . GLY A 1 62 ? 0.348 -1.859 10.065 1.00 0.00 81 GLY A O 16
ATOM 27174 N N . TRP A 1 63 ? 1.637 -1.840 11.905 1.00 0.00 82 TRP A N 16
ATOM 27175 C CA . TRP A 1 63 ? 1.172 -0.546 12.358 1.00 0.00 82 TRP A CA 16
ATOM 27176 C C . TRP A 1 63 ? 2.250 0.507 12.108 1.00 0.00 82 TRP A C 16
ATOM 27177 O O . TRP A 1 63 ? 3.436 0.240 12.311 1.00 0.00 82 TRP A O 16
ATOM 27198 N N . PRO A 1 64 ? 1.869 1.712 11.652 1.00 0.00 83 PRO A N 16
ATOM 27199 C CA . PRO A 1 64 ? 0.468 2.078 11.407 1.00 0.00 83 PRO A CA 16
ATOM 27200 C C . PRO A 1 64 ? -0.146 1.282 10.262 1.00 0.00 83 PRO A C 16
ATOM 27201 O O . PRO A 1 64 ? 0.513 1.022 9.253 1.00 0.00 83 PRO A O 16
ATOM 27212 N N . GLU A 1 65 ? -1.402 0.884 10.444 1.00 0.00 84 GLU A N 16
ATOM 27213 C CA . GLU A 1 65 ? -2.125 0.113 9.437 1.00 0.00 84 GLU A CA 16
ATOM 27214 C C . GLU A 1 65 ? -2.133 0.852 8.108 1.00 0.00 84 GLU A C 16
ATOM 27215 O O . GLU A 1 65 ? -2.635 1.971 7.989 1.00 0.00 84 GLU A O 16
ATOM 27227 N N . VAL A 1 66 ? -1.551 0.207 7.127 1.00 0.00 85 VAL A N 16
ATOM 27228 C CA . VAL A 1 66 ? -1.323 0.798 5.823 1.00 0.00 85 VAL A CA 16
ATOM 27229 C C . VAL A 1 66 ? -1.826 -0.103 4.705 1.00 0.00 85 VAL A C 16
ATOM 27230 O O . VAL A 1 66 ? -1.632 -1.321 4.722 1.00 0.00 85 VAL A O 16
ATOM 27243 N N . TRP A 1 67 ? -2.464 0.528 3.739 1.00 0.00 86 TRP A N 16
ATOM 27244 C CA . TRP A 1 67 ? -3.009 -0.149 2.576 1.00 0.00 86 TRP A CA 16
ATOM 27245 C C . TRP A 1 67 ? -2.357 0.407 1.319 1.00 0.00 86 TRP A C 16
ATOM 27246 O O . TRP A 1 67 ? -1.612 1.385 1.389 1.00 0.00 86 TRP A O 16
ATOM 27267 N N . ALA A 1 68 ? -2.612 -0.213 0.180 1.00 0.00 87 ALA A N 16
ATOM 27268 C CA . ALA A 1 68 ? -2.029 0.257 -1.064 1.00 0.00 87 ALA A CA 16
ATOM 27269 C C . ALA A 1 68 ? -2.981 0.074 -2.236 1.00 0.00 87 ALA A C 16
ATOM 27270 O O . ALA A 1 68 ? -3.747 -0.893 -2.294 1.00 0.00 87 ALA A O 16
ATOM 27277 N N . GLY A 1 69 ? -2.920 1.010 -3.168 1.00 0.00 88 GLY A N 16
ATOM 27278 C CA . GLY A 1 69 ? -3.768 0.964 -4.335 1.00 0.00 88 GLY A CA 16
ATOM 27279 C C . GLY A 1 69 ? -3.626 2.213 -5.173 1.00 0.00 88 GLY A C 16
ATOM 27280 O O . GLY A 1 69 ? -2.656 2.958 -5.018 1.00 0.00 88 GLY A O 16
ATOM 27284 N N . SER A 1 70 ? -4.584 2.450 -6.055 1.00 0.00 89 SER A N 16
ATOM 27285 C CA . SER A 1 70 ? -4.547 3.624 -6.908 1.00 0.00 89 SER A CA 16
ATOM 27286 C C . SER A 1 70 ? -5.654 4.594 -6.518 1.00 0.00 89 SER A C 16
ATOM 27287 O O . SER A 1 70 ? -6.793 4.189 -6.266 1.00 0.00 89 SER A O 16
ATOM 27295 N N . VAL A 1 71 ? -5.309 5.872 -6.461 1.00 0.00 90 VAL A N 16
ATOM 27296 C CA . VAL A 1 71 ? -6.247 6.904 -6.055 1.00 0.00 90 VAL A CA 16
ATOM 27297 C C . VAL A 1 71 ? -6.048 8.149 -6.902 1.00 0.00 90 VAL A C 16
ATOM 27298 O O . VAL A 1 71 ? -5.013 8.813 -6.804 1.00 0.00 90 VAL A O 16
ATOM 27311 N N . GLY A 1 72 ? -7.034 8.451 -7.735 1.00 0.00 91 GLY A N 16
ATOM 27312 C CA . GLY A 1 72 ? -6.949 9.603 -8.609 1.00 0.00 91 GLY A CA 16
ATOM 27313 C C . GLY A 1 72 ? -5.811 9.485 -9.600 1.00 0.00 91 GLY A C 16
ATOM 27314 O O . GLY A 1 72 ? -5.937 8.822 -10.632 1.00 0.00 91 GLY A O 16
ATOM 27318 N N . ARG A 1 73 ? -4.692 10.120 -9.284 1.00 0.00 92 ARG A N 16
ATOM 27319 C CA . ARG A 1 73 ? -3.528 10.084 -10.153 1.00 0.00 92 ARG A CA 16
ATOM 27320 C C . ARG A 1 73 ? -2.388 9.317 -9.501 1.00 0.00 92 ARG A C 16
ATOM 27321 O O . ARG A 1 73 ? -1.474 8.852 -10.179 1.00 0.00 92 ARG A O 16
ATOM 27342 N N . THR A 1 74 ? -2.458 9.174 -8.190 1.00 0.00 93 THR A N 16
ATOM 27343 C CA . THR A 1 74 ? -1.382 8.562 -7.434 1.00 0.00 93 THR A CA 16
ATOM 27344 C C . THR A 1 74 ? -1.595 7.069 -7.242 1.00 0.00 93 THR A C 16
ATOM 27345 O O . THR A 1 74 ? -2.726 6.576 -7.229 1.00 0.00 93 THR A O 16
ATOM 27356 N N . PHE A 1 75 ? -0.488 6.368 -7.097 1.00 0.00 94 PHE A N 16
ATOM 27357 C CA . PHE A 1 75 ? -0.486 4.929 -6.880 1.00 0.00 94 PHE A CA 16
ATOM 27358 C C . PHE A 1 75 ? 0.678 4.549 -5.974 1.00 0.00 94 PHE A C 16
ATOM 27359 O O . PHE A 1 75 ? 1.821 4.927 -6.229 1.00 0.00 94 PHE A O 16
ATOM 27376 N N . GLY A 1 76 ? 0.380 3.822 -4.910 1.00 0.00 95 GLY A N 16
ATOM 27377 C CA . GLY A 1 76 ? 1.408 3.438 -3.965 1.00 0.00 95 GLY A CA 16
ATOM 27378 C C . GLY A 1 76 ? 0.827 2.990 -2.642 1.00 0.00 95 GLY A C 16
ATOM 27379 O O . GLY A 1 76 ? -0.194 2.304 -2.616 1.00 0.00 95 GLY A O 16
ATOM 27383 N N . TYR A 1 77 ? 1.455 3.399 -1.545 1.00 0.00 96 TYR A N 16
ATOM 27384 C CA . TYR A 1 77 ? 1.031 2.971 -0.217 1.00 0.00 96 TYR A CA 16
ATOM 27385 C C . TYR A 1 77 ? 0.456 4.145 0.571 1.00 0.00 96 TYR A C 16
ATOM 27386 O O . TYR A 1 77 ? 0.752 5.291 0.262 1.00 0.00 96 TYR A O 16
ATOM 27404 N N . PHE A 1 78 ? -0.385 3.860 1.564 1.00 0.00 97 PHE A N 16
ATOM 27405 C CA . PHE A 1 78 ? -0.999 4.907 2.384 1.00 0.00 97 PHE A CA 16
ATOM 27406 C C . PHE A 1 78 ? -1.623 4.307 3.643 1.00 0.00 97 PHE A C 16
ATOM 27407 O O . PHE A 1 78 ? -1.895 3.113 3.687 1.00 0.00 97 PHE A O 16
ATOM 27424 N N . PRO A 1 79 ? -1.870 5.119 4.682 1.00 0.00 98 PRO A N 16
ATOM 27425 C CA . PRO A 1 79 ? -2.459 4.642 5.929 1.00 0.00 98 PRO A CA 16
ATOM 27426 C C . PRO A 1 79 ? -3.926 4.271 5.766 1.00 0.00 98 PRO A C 16
ATOM 27427 O O . PRO A 1 79 ? -4.765 5.112 5.448 1.00 0.00 98 PRO A O 16
ATOM 27438 N N . LYS A 1 80 ? -4.203 2.992 5.978 1.00 0.00 99 LYS A N 16
ATOM 27439 C CA . LYS A 1 80 ? -5.547 2.456 6.018 1.00 0.00 99 LYS A CA 16
ATOM 27440 C C . LYS A 1 80 ? -6.419 3.282 6.953 1.00 0.00 99 LYS A C 16
ATOM 27441 O O . LYS A 1 80 ? -7.572 3.581 6.655 1.00 0.00 99 LYS A O 16
ATOM 27460 N N . ASP A 1 81 ? -5.832 3.627 8.091 1.00 0.00 100 ASP A N 16
ATOM 27461 C CA . ASP A 1 81 ? -6.449 4.511 9.085 1.00 0.00 100 ASP A CA 16
ATOM 27462 C C . ASP A 1 81 ? -7.032 5.784 8.474 1.00 0.00 100 ASP A C 16
ATOM 27463 O O . ASP A 1 81 ? -7.980 6.362 9.011 1.00 0.00 100 ASP A O 16
ATOM 27472 N N . LEU A 1 82 ? -6.490 6.209 7.348 1.00 0.00 101 LEU A N 16
ATOM 27473 C CA . LEU A 1 82 ? -6.879 7.474 6.757 1.00 0.00 101 LEU A CA 16
ATOM 27474 C C . LEU A 1 82 ? -7.959 7.294 5.698 1.00 0.00 101 LEU A C 16
ATOM 27475 O O . LEU A 1 82 ? -8.344 8.250 5.022 1.00 0.00 101 LEU A O 16
ATOM 27491 N N . ILE A 1 83 ? -8.460 6.069 5.557 1.00 0.00 102 ILE A N 16
ATOM 27492 C CA . ILE A 1 83 ? -9.618 5.826 4.703 1.00 0.00 102 ILE A CA 16
ATOM 27493 C C . ILE A 1 83 ? -10.607 4.880 5.371 1.00 0.00 102 ILE A C 16
ATOM 27494 O O . ILE A 1 83 ? -10.387 4.404 6.485 1.00 0.00 102 ILE A O 16
ATOM 27510 N N . GLN A 1 84 ? -11.695 4.621 4.666 1.00 0.00 103 GLN A N 16
ATOM 27511 C CA . GLN A 1 84 ? -12.734 3.735 5.119 1.00 0.00 103 GLN A CA 16
ATOM 27512 C C . GLN A 1 84 ? -13.175 2.838 3.966 1.00 0.00 103 GLN A C 16
ATOM 27513 O O . GLN A 1 84 ? -13.377 3.311 2.849 1.00 0.00 103 GLN A O 16
ATOM 27527 N N . VAL A 1 85 ? -13.289 1.546 4.242 1.00 0.00 104 VAL A N 16
ATOM 27528 C CA . VAL A 1 85 ? -13.839 0.591 3.305 1.00 0.00 104 VAL A CA 16
ATOM 27529 C C . VAL A 1 85 ? -15.253 0.996 2.899 1.00 0.00 104 VAL A C 16
ATOM 27530 O O . VAL A 1 85 ? -16.168 1.034 3.719 1.00 0.00 104 VAL A O 16
ATOM 27543 N N . VAL A 1 86 ? -15.424 1.299 1.636 1.00 0.00 105 VAL A N 16
ATOM 27544 C CA . VAL A 1 86 ? -16.720 1.705 1.133 1.00 0.00 105 VAL A CA 16
ATOM 27545 C C . VAL A 1 86 ? -17.400 0.493 0.531 1.00 0.00 105 VAL A C 16
ATOM 27546 O O . VAL A 1 86 ? -18.611 0.470 0.308 1.00 0.00 105 VAL A O 16
ATOM 27559 N N . HIS A 1 87 ? -16.590 -0.528 0.302 1.00 0.00 106 HIS A N 16
ATOM 27560 C CA . HIS A 1 87 ? -17.073 -1.798 -0.244 1.00 0.00 106 HIS A CA 16
ATOM 27561 C C . HIS A 1 87 ? -16.025 -2.891 -0.076 1.00 0.00 106 HIS A C 16
ATOM 27562 O O . HIS A 1 87 ? -14.833 -2.608 -0.018 1.00 0.00 106 HIS A O 16
ATOM 27577 N N . GLU A 1 88 ? -16.471 -4.136 -0.008 1.00 0.00 107 GLU A N 16
ATOM 27578 C CA . GLU A 1 88 ? -15.581 -5.268 0.223 1.00 0.00 107 GLU A CA 16
ATOM 27579 C C . GLU A 1 88 ? -15.733 -6.308 -0.878 1.00 0.00 107 GLU A C 16
ATOM 27580 O O . GLU A 1 88 ? -16.810 -6.886 -1.041 1.00 0.00 107 GLU A O 16
ATOM 27592 N N . TYR A 1 89 ? -14.681 -6.536 -1.654 1.00 0.00 108 TYR A N 16
ATOM 27593 C CA . TYR A 1 89 ? -14.696 -7.629 -2.618 1.00 0.00 108 TYR A CA 16
ATOM 27594 C C . TYR A 1 89 ? -14.412 -8.959 -1.946 1.00 0.00 108 TYR A C 16
ATOM 27595 O O . TYR A 1 89 ? -14.961 -9.990 -2.333 1.00 0.00 108 TYR A O 16
ATOM 27613 N N . THR A 1 90 ? -13.560 -8.928 -0.940 1.00 0.00 109 THR A N 16
ATOM 27614 C CA . THR A 1 90 ? -13.113 -10.137 -0.286 1.00 0.00 109 THR A CA 16
ATOM 27615 C C . THR A 1 90 ? -12.362 -9.808 1.001 1.00 0.00 109 THR A C 16
ATOM 27616 O O . THR A 1 90 ? -11.797 -8.722 1.145 1.00 0.00 109 THR A O 16
ATOM 27627 N N . LYS A 1 91 ? -12.383 -10.739 1.942 1.00 0.00 110 LYS A N 16
ATOM 27628 C CA . LYS A 1 91 ? -11.537 -10.651 3.118 1.00 0.00 110 LYS A CA 16
ATOM 27629 C C . LYS A 1 91 ? -10.339 -11.565 2.944 1.00 0.00 110 LYS A C 16
ATOM 27630 O O . LYS A 1 91 ? -9.717 -11.995 3.920 1.00 0.00 110 LYS A O 16
ATOM 27649 N N . GLU A 1 92 ? -10.034 -11.869 1.689 1.00 0.00 111 GLU A N 16
ATOM 27650 C CA . GLU A 1 92 ? -8.897 -12.721 1.367 1.00 0.00 111 GLU A CA 16
ATOM 27651 C C . GLU A 1 92 ? -7.596 -11.973 1.565 1.00 0.00 111 GLU A C 16
ATOM 27652 O O . GLU A 1 92 ? -7.406 -10.882 1.033 1.00 0.00 111 GLU A O 16
ATOM 27664 N N . GLU A 1 93 ? -6.699 -12.580 2.313 1.00 0.00 112 GLU A N 16
ATOM 27665 C CA . GLU A 1 93 ? -5.434 -11.959 2.645 1.00 0.00 112 GLU A CA 16
ATOM 27666 C C . GLU A 1 93 ? -4.299 -12.894 2.296 1.00 0.00 112 GLU A C 16
ATOM 27667 O O . GLU A 1 93 ? -3.790 -13.631 3.142 1.00 0.00 112 GLU A O 16
ATOM 27679 N N . LEU A 1 94 ? -3.920 -12.862 1.044 1.00 0.00 113 LEU A N 16
ATOM 27680 C CA . LEU A 1 94 ? -2.857 -13.709 0.545 1.00 0.00 113 LEU A CA 16
ATOM 27681 C C . LEU A 1 94 ? -1.517 -13.038 0.738 1.00 0.00 113 LEU A C 16
ATOM 27682 O O . LEU A 1 94 ? -1.340 -11.871 0.392 1.00 0.00 113 LEU A O 16
ATOM 27698 N N . GLN A 1 95 ? -0.574 -13.776 1.287 1.00 0.00 114 GLN A N 16
ATOM 27699 C CA . GLN A 1 95 ? 0.716 -13.221 1.606 1.00 0.00 114 GLN A CA 16
ATOM 27700 C C . GLN A 1 95 ? 1.631 -13.325 0.400 1.00 0.00 114 GLN A C 16
ATOM 27701 O O . GLN A 1 95 ? 2.173 -14.388 0.086 1.00 0.00 114 GLN A O 16
ATOM 27715 N N . VAL A 1 96 ? 1.763 -12.205 -0.275 1.00 0.00 115 VAL A N 16
ATOM 27716 C CA . VAL A 1 96 ? 2.648 -12.064 -1.416 1.00 0.00 115 VAL A CA 16
ATOM 27717 C C . VAL A 1 96 ? 3.824 -11.176 -1.008 1.00 0.00 115 VAL A C 16
ATOM 27718 O O . VAL A 1 96 ? 3.638 -10.184 -0.312 1.00 0.00 115 VAL A O 16
ATOM 27731 N N . PRO A 1 97 ? 5.057 -11.537 -1.365 1.00 0.00 116 PRO A N 16
ATOM 27732 C CA . PRO A 1 97 ? 6.227 -10.750 -0.984 1.00 0.00 116 PRO A CA 16
ATOM 27733 C C . PRO A 1 97 ? 6.395 -9.479 -1.810 1.00 0.00 116 PRO A C 16
ATOM 27734 O O . PRO A 1 97 ? 5.880 -9.364 -2.923 1.00 0.00 116 PRO A O 16
ATOM 27745 N N . THR A 1 98 ? 7.119 -8.528 -1.244 1.00 0.00 117 THR A N 16
ATOM 27746 C CA . THR A 1 98 ? 7.402 -7.266 -1.911 1.00 0.00 117 THR A CA 16
ATOM 27747 C C . THR A 1 98 ? 8.706 -7.373 -2.691 1.00 0.00 117 THR A C 16
ATOM 27748 O O . THR A 1 98 ? 9.613 -8.103 -2.285 1.00 0.00 117 THR A O 16
ATOM 27759 N N . ASP A 1 99 ? 8.805 -6.660 -3.805 1.00 0.00 118 ASP A N 16
ATOM 27760 C CA . ASP A 1 99 ? 10.046 -6.649 -4.570 1.00 0.00 118 ASP A CA 16
ATOM 27761 C C . ASP A 1 99 ? 10.875 -5.453 -4.145 1.00 0.00 118 ASP A C 16
ATOM 27762 O O . ASP A 1 99 ? 10.329 -4.467 -3.644 1.00 0.00 118 ASP A O 16
ATOM 27771 N N . GLU A 1 100 ? 12.176 -5.523 -4.337 1.00 0.00 119 GLU A N 16
ATOM 27772 C CA . GLU A 1 100 ? 13.041 -4.438 -3.931 1.00 0.00 119 GLU A CA 16
ATOM 27773 C C . GLU A 1 100 ? 12.799 -3.195 -4.780 1.00 0.00 119 GLU A C 16
ATOM 27774 O O . GLU A 1 100 ? 12.713 -2.084 -4.256 1.00 0.00 119 GLU A O 16
ATOM 27786 N N . THR A 1 101 ? 12.654 -3.385 -6.080 1.00 0.00 120 THR A N 16
ATOM 27787 C CA . THR A 1 101 ? 12.439 -2.271 -6.984 1.00 0.00 120 THR A CA 16
ATOM 27788 C C . THR A 1 101 ? 10.954 -2.095 -7.290 1.00 0.00 120 THR A C 16
ATOM 27789 O O . THR A 1 101 ? 10.587 -1.315 -8.166 1.00 0.00 120 THR A O 16
ATOM 27800 N N . ASP A 1 102 ? 10.114 -2.846 -6.568 1.00 0.00 121 ASP A N 16
ATOM 27801 C CA . ASP A 1 102 ? 8.661 -2.785 -6.717 1.00 0.00 121 ASP A CA 16
ATOM 27802 C C . ASP A 1 102 ? 8.205 -1.331 -6.711 1.00 0.00 121 ASP A C 16
ATOM 27803 O O . ASP A 1 102 ? 7.404 -0.903 -7.547 1.00 0.00 121 ASP A O 16
ATOM 27812 N N . PHE A 1 103 ? 8.753 -0.567 -5.770 1.00 0.00 122 PHE A N 16
ATOM 27813 C CA . PHE A 1 103 ? 8.431 0.846 -5.629 1.00 0.00 122 PHE A CA 16
ATOM 27814 C C . PHE A 1 103 ? 9.696 1.655 -5.364 1.00 0.00 122 PHE A C 16
ATOM 27815 O O . PHE A 1 103 ? 9.977 2.035 -4.225 1.00 0.00 122 PHE A O 16
ATOM 27832 N N . VAL A 1 104 ? 10.464 1.888 -6.421 1.00 0.00 123 VAL A N 16
ATOM 27833 C CA . VAL A 1 104 ? 11.684 2.677 -6.330 1.00 0.00 123 VAL A CA 16
ATOM 27834 C C . VAL A 1 104 ? 11.550 3.959 -7.137 1.00 0.00 123 VAL A C 16
ATOM 27835 O O . VAL A 1 104 ? 10.967 3.965 -8.222 1.00 0.00 123 VAL A O 16
ATOM 27848 N N . CYS A 1 105 ? 12.087 5.043 -6.602 1.00 0.00 124 CYS A N 16
ATOM 27849 C CA . CYS A 1 105 ? 11.953 6.346 -7.231 1.00 0.00 124 CYS A CA 16
ATOM 27850 C C . CYS A 1 105 ? 12.968 6.523 -8.350 1.00 0.00 124 CYS A C 16
ATOM 27851 O O . CYS A 1 105 ? 14.180 6.425 -8.132 1.00 0.00 124 CYS A O 16
ATOM 27858 N N . PHE A 1 106 ? 12.466 6.762 -9.551 1.00 0.00 125 PHE A N 16
ATOM 27859 C CA . PHE A 1 106 ? 13.316 7.077 -10.685 1.00 0.00 125 PHE A CA 16
ATOM 27860 C C . PHE A 1 106 ? 13.415 8.592 -10.835 1.00 0.00 125 PHE A C 16
ATOM 27861 O O . PHE A 1 106 ? 13.207 9.324 -9.863 1.00 0.00 125 PHE A O 16
ATOM 27878 N N . ASP A 1 107 ? 13.738 9.062 -12.034 1.00 0.00 126 ASP A N 16
ATOM 27879 C CA . ASP A 1 107 ? 13.814 10.494 -12.297 1.00 0.00 126 ASP A CA 16
ATOM 27880 C C . ASP A 1 107 ? 12.492 11.171 -11.936 1.00 0.00 126 ASP A C 16
ATOM 27881 O O . ASP A 1 107 ? 11.425 10.778 -12.408 1.00 0.00 126 ASP A O 16
ATOM 27890 N N . GLY A 1 108 ? 12.564 12.166 -11.068 1.00 0.00 127 GLY A N 16
ATOM 27891 C CA . GLY A 1 108 ? 11.360 12.822 -10.597 1.00 0.00 127 GLY A CA 16
ATOM 27892 C C . GLY A 1 108 ? 11.076 12.501 -9.146 1.00 0.00 127 GLY A C 16
ATOM 27893 O O . GLY A 1 108 ? 10.082 12.955 -8.578 1.00 0.00 127 GLY A O 16
ATOM 27897 N N . GLY A 1 109 ? 11.945 11.699 -8.550 1.00 0.00 128 GLY A N 16
ATOM 27898 C CA . GLY A 1 109 ? 11.825 11.377 -7.145 1.00 0.00 128 GLY A CA 16
ATOM 27899 C C . GLY A 1 109 ? 13.085 11.724 -6.387 1.00 0.00 128 GLY A C 16
ATOM 27900 O O . GLY A 1 109 ? 13.726 12.736 -6.675 1.00 0.00 128 GLY A O 16
ATOM 27904 N N . ARG A 1 110 ? 13.454 10.888 -5.428 1.00 0.00 129 ARG A N 16
ATOM 27905 C CA . ARG A 1 110 ? 14.657 11.115 -4.647 1.00 0.00 129 ARG A CA 16
ATOM 27906 C C . ARG A 1 110 ? 15.888 10.648 -5.425 1.00 0.00 129 ARG A C 16
ATOM 27907 O O . ARG A 1 110 ? 15.816 9.682 -6.186 1.00 0.00 129 ARG A O 16
ATOM 27928 N N . ASP A 1 111 ? 17.011 11.331 -5.232 1.00 0.00 130 ASP A N 16
ATOM 27929 C CA . ASP A 1 111 ? 18.224 11.042 -5.994 1.00 0.00 130 ASP A CA 16
ATOM 27930 C C . ASP A 1 111 ? 19.293 10.418 -5.106 1.00 0.00 130 ASP A C 16
ATOM 27931 O O . ASP A 1 111 ? 20.483 10.717 -5.241 1.00 0.00 130 ASP A O 16
ATOM 27940 N N . ASP A 1 112 ? 18.871 9.561 -4.192 1.00 0.00 131 ASP A N 16
ATOM 27941 C CA . ASP A 1 112 ? 19.800 8.896 -3.292 1.00 0.00 131 ASP A CA 16
ATOM 27942 C C . ASP A 1 112 ? 19.874 7.409 -3.609 1.00 0.00 131 ASP A C 16
ATOM 27943 O O . ASP A 1 112 ? 20.763 7.011 -4.385 1.00 0.00 131 ASP A O 16
ATOM 27953 N N . MET A 1 1 ? 19.835 -5.086 2.411 1.00 0.00 20 MET A N 17
ATOM 27954 C CA . MET A 1 1 ? 20.354 -4.745 3.755 1.00 0.00 20 MET A CA 17
ATOM 27955 C C . MET A 1 1 ? 20.525 -6.008 4.592 1.00 0.00 20 MET A C 17
ATOM 27956 O O . MET A 1 1 ? 19.681 -6.901 4.553 1.00 0.00 20 MET A O 17
ATOM 27972 N N . PRO A 1 2 ? 21.622 -6.104 5.360 1.00 0.00 21 PRO A N 17
ATOM 27973 C CA . PRO A 1 2 ? 21.902 -7.271 6.199 1.00 0.00 21 PRO A CA 17
ATOM 27974 C C . PRO A 1 2 ? 21.115 -7.245 7.510 1.00 0.00 21 PRO A C 17
ATOM 27975 O O . PRO A 1 2 ? 21.696 -7.234 8.595 1.00 0.00 21 PRO A O 17
ATOM 27986 N N . GLY A 1 3 ? 19.793 -7.212 7.402 1.00 0.00 22 GLY A N 17
ATOM 27987 C CA . GLY A 1 3 ? 18.948 -7.174 8.582 1.00 0.00 22 GLY A CA 17
ATOM 27988 C C . GLY A 1 3 ? 18.810 -5.776 9.148 1.00 0.00 22 GLY A C 17
ATOM 27989 O O . GLY A 1 3 ? 17.718 -5.359 9.533 1.00 0.00 22 GLY A O 17
ATOM 27993 N N . GLN A 1 4 ? 19.923 -5.057 9.202 1.00 0.00 23 GLN A N 17
ATOM 27994 C CA . GLN A 1 4 ? 19.935 -3.690 9.704 1.00 0.00 23 GLN A CA 17
ATOM 27995 C C . GLN A 1 4 ? 19.236 -2.755 8.725 1.00 0.00 23 GLN A C 17
ATOM 27996 O O . GLN A 1 4 ? 19.552 -2.742 7.534 1.00 0.00 23 GLN A O 17
ATOM 28010 N N . LEU A 1 5 ? 18.286 -1.982 9.224 1.00 0.00 24 LEU A N 17
ATOM 28011 C CA . LEU A 1 5 ? 17.562 -1.034 8.394 1.00 0.00 24 LEU A CA 17
ATOM 28012 C C . LEU A 1 5 ? 18.146 0.364 8.585 1.00 0.00 24 LEU A C 17
ATOM 28013 O O . LEU A 1 5 ? 18.054 0.944 9.667 1.00 0.00 24 LEU A O 17
ATOM 28029 N N . ASP A 1 6 ? 18.755 0.887 7.534 1.00 0.00 25 ASP A N 17
ATOM 28030 C CA . ASP A 1 6 ? 19.402 2.194 7.585 1.00 0.00 25 ASP A CA 17
ATOM 28031 C C . ASP A 1 6 ? 18.368 3.318 7.567 1.00 0.00 25 ASP A C 17
ATOM 28032 O O . ASP A 1 6 ? 17.437 3.315 6.757 1.00 0.00 25 ASP A O 17
ATOM 28041 N N . PRO A 1 7 ? 18.530 4.288 8.488 1.00 0.00 26 PRO A N 17
ATOM 28042 C CA . PRO A 1 7 ? 17.619 5.425 8.639 1.00 0.00 26 PRO A CA 17
ATOM 28043 C C . PRO A 1 7 ? 17.409 6.206 7.348 1.00 0.00 26 PRO A C 17
ATOM 28044 O O . PRO A 1 7 ? 16.324 6.722 7.098 1.00 0.00 26 PRO A O 17
ATOM 28055 N N . SER A 1 8 ? 18.451 6.307 6.543 1.00 0.00 27 SER A N 17
ATOM 28056 C CA . SER A 1 8 ? 18.407 7.130 5.350 1.00 0.00 27 SER A CA 17
ATOM 28057 C C . SER A 1 8 ? 17.793 6.372 4.175 1.00 0.00 27 SER A C 17
ATOM 28058 O O . SER A 1 8 ? 17.176 6.972 3.293 1.00 0.00 27 SER A O 17
ATOM 28066 N N . THR A 1 9 ? 17.964 5.055 4.158 1.00 0.00 28 THR A N 17
ATOM 28067 C CA . THR A 1 9 ? 17.405 4.239 3.093 1.00 0.00 28 THR A CA 17
ATOM 28068 C C . THR A 1 9 ? 15.903 4.088 3.243 1.00 0.00 28 THR A C 17
ATOM 28069 O O . THR A 1 9 ? 15.412 3.503 4.212 1.00 0.00 28 THR A O 17
ATOM 28080 N N . GLY A 1 10 ? 15.177 4.635 2.285 1.00 0.00 29 GLY A N 17
ATOM 28081 C CA . GLY A 1 10 ? 13.743 4.532 2.308 1.00 0.00 29 GLY A CA 17
ATOM 28082 C C . GLY A 1 10 ? 13.265 3.194 1.789 1.00 0.00 29 GLY A C 17
ATOM 28083 O O . GLY A 1 10 ? 13.186 2.986 0.576 1.00 0.00 29 GLY A O 17
ATOM 28087 N N . ARG A 1 11 ? 12.950 2.287 2.701 1.00 0.00 30 ARG A N 17
ATOM 28088 C CA . ARG A 1 11 ? 12.521 0.945 2.330 1.00 0.00 30 ARG A CA 17
ATOM 28089 C C . ARG A 1 11 ? 11.056 0.922 1.886 1.00 0.00 30 ARG A C 17
ATOM 28090 O O . ARG A 1 11 ? 10.447 1.969 1.668 1.00 0.00 30 ARG A O 17
ATOM 28111 N N . ARG A 1 12 ? 10.500 -0.268 1.733 1.00 0.00 31 ARG A N 17
ATOM 28112 C CA . ARG A 1 12 ? 9.123 -0.404 1.284 1.00 0.00 31 ARG A CA 17
ATOM 28113 C C . ARG A 1 12 ? 8.145 -0.206 2.431 1.00 0.00 31 ARG A C 17
ATOM 28114 O O . ARG A 1 12 ? 8.537 0.043 3.568 1.00 0.00 31 ARG A O 17
ATOM 28135 N N . PHE A 1 13 ? 6.869 -0.312 2.115 1.00 0.00 32 PHE A N 17
ATOM 28136 C CA . PHE A 1 13 ? 5.814 -0.284 3.117 1.00 0.00 32 PHE A CA 17
ATOM 28137 C C . PHE A 1 13 ? 5.991 -1.437 4.106 1.00 0.00 32 PHE A C 17
ATOM 28138 O O . PHE A 1 13 ? 5.827 -1.267 5.313 1.00 0.00 32 PHE A O 17
ATOM 28155 N N . SER A 1 14 ? 6.355 -2.594 3.572 1.00 0.00 33 SER A N 17
ATOM 28156 C CA . SER A 1 14 ? 6.567 -3.792 4.363 1.00 0.00 33 SER A CA 17
ATOM 28157 C C . SER A 1 14 ? 7.220 -4.841 3.469 1.00 0.00 33 SER A C 17
ATOM 28158 O O . SER A 1 14 ? 7.261 -4.678 2.246 1.00 0.00 33 SER A O 17
ATOM 28166 N N . GLU A 1 15 ? 7.736 -5.904 4.071 1.00 0.00 34 GLU A N 17
ATOM 28167 C CA . GLU A 1 15 ? 8.468 -6.923 3.329 1.00 0.00 34 GLU A CA 17
ATOM 28168 C C . GLU A 1 15 ? 7.524 -7.994 2.793 1.00 0.00 34 GLU A C 17
ATOM 28169 O O . GLU A 1 15 ? 7.899 -8.796 1.934 1.00 0.00 34 GLU A O 17
ATOM 28181 N N . HIS A 1 16 ? 6.303 -8.011 3.306 1.00 0.00 35 HIS A N 17
ATOM 28182 C CA . HIS A 1 16 ? 5.270 -8.908 2.807 1.00 0.00 35 HIS A CA 17
ATOM 28183 C C . HIS A 1 16 ? 3.948 -8.157 2.719 1.00 0.00 35 HIS A C 17
ATOM 28184 O O . HIS A 1 16 ? 3.595 -7.401 3.627 1.00 0.00 35 HIS A O 17
ATOM 28199 N N . LYS A 1 17 ? 3.227 -8.353 1.628 1.00 0.00 36 LYS A N 17
ATOM 28200 C CA . LYS A 1 17 ? 1.951 -7.686 1.433 1.00 0.00 36 LYS A CA 17
ATOM 28201 C C . LYS A 1 17 ? 0.826 -8.702 1.315 1.00 0.00 36 LYS A C 17
ATOM 28202 O O . LYS A 1 17 ? 1.025 -9.817 0.845 1.00 0.00 36 LYS A O 17
ATOM 28221 N N . LEU A 1 18 ? -0.348 -8.312 1.763 1.00 0.00 37 LEU A N 17
ATOM 28222 C CA . LEU A 1 18 ? -1.508 -9.166 1.730 1.00 0.00 37 LEU A CA 17
ATOM 28223 C C . LEU A 1 18 ? -2.386 -8.787 0.554 1.00 0.00 37 LEU A C 17
ATOM 28224 O O . LEU A 1 18 ? -2.787 -7.631 0.424 1.00 0.00 37 LEU A O 17
ATOM 28240 N N . CYS A 1 19 ? -2.686 -9.750 -0.289 1.00 0.00 38 CYS A N 17
ATOM 28241 C CA . CYS A 1 19 ? -3.480 -9.492 -1.474 1.00 0.00 38 CYS A CA 17
ATOM 28242 C C . CYS A 1 19 ? -4.667 -10.444 -1.551 1.00 0.00 38 CYS A C 17
ATOM 28243 O O . CYS A 1 19 ? -4.671 -11.494 -0.908 1.00 0.00 38 CYS A O 17
ATOM 28250 N N . ALA A 1 20 ? -5.680 -10.063 -2.331 1.00 0.00 39 ALA A N 17
ATOM 28251 C CA . ALA A 1 20 ? -6.843 -10.920 -2.565 1.00 0.00 39 ALA A CA 17
ATOM 28252 C C . ALA A 1 20 ? -6.429 -12.169 -3.326 1.00 0.00 39 ALA A C 17
ATOM 28253 O O . ALA A 1 20 ? -7.062 -13.219 -3.235 1.00 0.00 39 ALA A O 17
ATOM 28260 N N . ASP A 1 21 ? -5.351 -12.026 -4.072 1.00 0.00 40 ASP A N 17
ATOM 28261 C CA . ASP A 1 21 ? -4.770 -13.118 -4.838 1.00 0.00 40 ASP A CA 17
ATOM 28262 C C . ASP A 1 21 ? -3.270 -13.089 -4.651 1.00 0.00 40 ASP A C 17
ATOM 28263 O O . ASP A 1 21 ? -2.709 -12.040 -4.360 1.00 0.00 40 ASP A O 17
ATOM 28272 N N . ASP A 1 22 ? -2.620 -14.227 -4.840 1.00 0.00 41 ASP A N 17
ATOM 28273 C CA . ASP A 1 22 ? -1.176 -14.329 -4.630 1.00 0.00 41 ASP A CA 17
ATOM 28274 C C . ASP A 1 22 ? -0.409 -13.546 -5.707 1.00 0.00 41 ASP A C 17
ATOM 28275 O O . ASP A 1 22 ? 0.816 -13.472 -5.685 1.00 0.00 41 ASP A O 17
ATOM 28284 N N . GLU A 1 23 ? -1.146 -12.969 -6.652 1.00 0.00 42 GLU A N 17
ATOM 28285 C CA . GLU A 1 23 ? -0.553 -12.136 -7.689 1.00 0.00 42 GLU A CA 17
ATOM 28286 C C . GLU A 1 23 ? -1.051 -10.699 -7.570 1.00 0.00 42 GLU A C 17
ATOM 28287 O O . GLU A 1 23 ? -0.656 -9.821 -8.336 1.00 0.00 42 GLU A O 17
ATOM 28299 N N . CYS A 1 24 ? -1.930 -10.487 -6.590 1.00 0.00 43 CYS A N 17
ATOM 28300 C CA . CYS A 1 24 ? -2.506 -9.174 -6.290 1.00 0.00 43 CYS A CA 17
ATOM 28301 C C . CYS A 1 24 ? -3.176 -8.549 -7.517 1.00 0.00 43 CYS A C 17
ATOM 28302 O O . CYS A 1 24 ? -3.198 -7.330 -7.668 1.00 0.00 43 CYS A O 17
ATOM 28309 N N . SER A 1 25 ? -3.757 -9.383 -8.374 1.00 0.00 44 SER A N 17
ATOM 28310 C CA . SER A 1 25 ? -4.278 -8.907 -9.649 1.00 0.00 44 SER A CA 17
ATOM 28311 C C . SER A 1 25 ? -5.747 -8.501 -9.543 1.00 0.00 44 SER A C 17
ATOM 28312 O O . SER A 1 25 ? -6.325 -7.991 -10.501 1.00 0.00 44 SER A O 17
ATOM 28320 N N . MET A 1 26 ? -6.347 -8.713 -8.381 1.00 0.00 45 MET A N 17
ATOM 28321 C CA . MET A 1 26 ? -7.748 -8.375 -8.190 1.00 0.00 45 MET A CA 17
ATOM 28322 C C . MET A 1 26 ? -7.926 -7.501 -6.963 1.00 0.00 45 MET A C 17
ATOM 28323 O O . MET A 1 26 ? -7.173 -7.613 -5.994 1.00 0.00 45 MET A O 17
ATOM 28337 N N . LEU A 1 27 ? -8.915 -6.620 -7.029 1.00 0.00 46 LEU A N 17
ATOM 28338 C CA . LEU A 1 27 ? -9.243 -5.738 -5.926 1.00 0.00 46 LEU A CA 17
ATOM 28339 C C . LEU A 1 27 ? -9.738 -6.498 -4.714 1.00 0.00 46 LEU A C 17
ATOM 28340 O O . LEU A 1 27 ? -10.486 -7.472 -4.829 1.00 0.00 46 LEU A O 17
ATOM 28356 N N . MET A 1 28 ? -9.324 -6.020 -3.556 1.00 0.00 47 MET A N 17
ATOM 28357 C CA . MET A 1 28 ? -9.706 -6.627 -2.292 1.00 0.00 47 MET A CA 17
ATOM 28358 C C . MET A 1 28 ? -10.891 -5.874 -1.732 1.00 0.00 47 MET A C 17
ATOM 28359 O O . MET A 1 28 ? -11.916 -6.455 -1.375 1.00 0.00 47 MET A O 17
ATOM 28373 N N . TYR A 1 29 ? -10.735 -4.563 -1.666 1.00 0.00 48 TYR A N 17
ATOM 28374 C CA . TYR A 1 29 ? -11.785 -3.689 -1.197 1.00 0.00 48 TYR A CA 17
ATOM 28375 C C . TYR A 1 29 ? -11.824 -2.449 -2.067 1.00 0.00 48 TYR A C 17
ATOM 28376 O O . TYR A 1 29 ? -10.879 -2.158 -2.803 1.00 0.00 48 TYR A O 17
ATOM 28394 N N . ARG A 1 30 ? -12.922 -1.743 -2.002 1.00 0.00 49 ARG A N 17
ATOM 28395 C CA . ARG A 1 30 ? -12.983 -0.397 -2.491 1.00 0.00 49 ARG A CA 17
ATOM 28396 C C . ARG A 1 30 ? -13.110 0.481 -1.270 1.00 0.00 49 ARG A C 17
ATOM 28397 O O . ARG A 1 30 ? -13.817 0.122 -0.332 1.00 0.00 49 ARG A O 17
ATOM 28418 N N . GLY A 1 31 ? -12.415 1.590 -1.245 1.00 0.00 50 GLY A N 17
ATOM 28419 C CA . GLY A 1 31 ? -12.407 2.404 -0.060 1.00 0.00 50 GLY A CA 17
ATOM 28420 C C . GLY A 1 31 ? -12.650 3.857 -0.358 1.00 0.00 50 GLY A C 17
ATOM 28421 O O . GLY A 1 31 ? -12.705 4.262 -1.517 1.00 0.00 50 GLY A O 17
ATOM 28425 N N . GLU A 1 32 ? -12.822 4.634 0.684 1.00 0.00 51 GLU A N 17
ATOM 28426 C CA . GLU A 1 32 ? -12.959 6.064 0.546 1.00 0.00 51 GLU A CA 17
ATOM 28427 C C . GLU A 1 32 ? -11.981 6.715 1.501 1.00 0.00 51 GLU A C 17
ATOM 28428 O O . GLU A 1 32 ? -11.749 6.204 2.601 1.00 0.00 51 GLU A O 17
ATOM 28440 N N . ALA A 1 33 ? -11.379 7.801 1.079 1.00 0.00 52 ALA A N 17
ATOM 28441 C CA . ALA A 1 33 ? -10.415 8.484 1.910 1.00 0.00 52 ALA A CA 17
ATOM 28442 C C . ALA A 1 33 ? -11.136 9.275 2.984 1.00 0.00 52 ALA A C 17
ATOM 28443 O O . ALA A 1 33 ? -11.937 10.152 2.680 1.00 0.00 52 ALA A O 17
ATOM 28450 N N . LEU A 1 34 ? -10.877 8.941 4.234 1.00 0.00 53 LEU A N 17
ATOM 28451 C CA . LEU A 1 34 ? -11.530 9.607 5.350 1.00 0.00 53 LEU A CA 17
ATOM 28452 C C . LEU A 1 34 ? -10.601 10.556 6.037 1.00 0.00 53 LEU A C 17
ATOM 28453 O O . LEU A 1 34 ? -10.631 10.744 7.254 1.00 0.00 53 LEU A O 17
ATOM 28469 N N . GLU A 1 35 ? -9.786 11.144 5.227 1.00 0.00 54 GLU A N 17
ATOM 28470 C CA . GLU A 1 35 ? -8.861 12.156 5.666 1.00 0.00 54 GLU A CA 17
ATOM 28471 C C . GLU A 1 35 ? -8.237 12.859 4.489 1.00 0.00 54 GLU A C 17
ATOM 28472 O O . GLU A 1 35 ? -8.185 12.330 3.381 1.00 0.00 54 GLU A O 17
ATOM 28484 N N . ASP A 1 36 ? -7.777 14.057 4.751 1.00 0.00 55 ASP A N 17
ATOM 28485 C CA . ASP A 1 36 ? -7.046 14.832 3.764 1.00 0.00 55 ASP A CA 17
ATOM 28486 C C . ASP A 1 36 ? -5.566 14.748 4.072 1.00 0.00 55 ASP A C 17
ATOM 28487 O O . ASP A 1 36 ? -5.104 15.177 5.130 1.00 0.00 55 ASP A O 17
ATOM 28496 N N . PHE A 1 37 ? -4.825 14.178 3.141 1.00 0.00 56 PHE A N 17
ATOM 28497 C CA . PHE A 1 37 ? -3.489 13.700 3.431 1.00 0.00 56 PHE A CA 17
ATOM 28498 C C . PHE A 1 37 ? -2.595 13.694 2.195 1.00 0.00 56 PHE A C 17
ATOM 28499 O O . PHE A 1 37 ? -3.016 13.309 1.103 1.00 0.00 56 PHE A O 17
ATOM 28516 N N . THR A 1 38 ? -1.360 14.128 2.377 1.00 0.00 57 THR A N 17
ATOM 28517 C CA . THR A 1 38 ? -0.355 14.051 1.334 1.00 0.00 57 THR A CA 17
ATOM 28518 C C . THR A 1 38 ? 0.876 13.319 1.839 1.00 0.00 57 THR A C 17
ATOM 28519 O O . THR A 1 38 ? 1.377 13.601 2.930 1.00 0.00 57 THR A O 17
ATOM 28530 N N . GLY A 1 39 ? 1.346 12.374 1.053 1.00 0.00 58 GLY A N 17
ATOM 28531 C CA . GLY A 1 39 ? 2.589 11.715 1.362 1.00 0.00 58 GLY A CA 17
ATOM 28532 C C . GLY A 1 39 ? 3.704 12.173 0.443 1.00 0.00 58 GLY A C 17
ATOM 28533 O O . GLY A 1 39 ? 3.708 11.845 -0.743 1.00 0.00 58 GLY A O 17
ATOM 28537 N N . PRO A 1 40 ? 4.671 12.934 0.970 1.00 0.00 59 PRO A N 17
ATOM 28538 C CA . PRO A 1 40 ? 5.778 13.499 0.183 1.00 0.00 59 PRO A CA 17
ATOM 28539 C C . PRO A 1 40 ? 6.869 12.482 -0.097 1.00 0.00 59 PRO A C 17
ATOM 28540 O O . PRO A 1 40 ? 7.850 12.759 -0.782 1.00 0.00 59 PRO A O 17
ATOM 28551 N N . ASP A 1 41 ? 6.677 11.307 0.452 1.00 0.00 60 ASP A N 17
ATOM 28552 C CA . ASP A 1 41 ? 7.711 10.264 0.463 1.00 0.00 60 ASP A CA 17
ATOM 28553 C C . ASP A 1 41 ? 7.802 9.518 -0.874 1.00 0.00 60 ASP A C 17
ATOM 28554 O O . ASP A 1 41 ? 8.291 8.387 -0.930 1.00 0.00 60 ASP A O 17
ATOM 28563 N N . CYS A 1 42 ? 7.273 10.136 -1.931 1.00 0.00 61 CYS A N 17
ATOM 28564 C CA . CYS A 1 42 ? 7.448 9.668 -3.313 1.00 0.00 61 CYS A CA 17
ATOM 28565 C C . CYS A 1 42 ? 6.581 8.458 -3.648 1.00 0.00 61 CYS A C 17
ATOM 28566 O O . CYS A 1 42 ? 5.978 8.402 -4.717 1.00 0.00 61 CYS A O 17
ATOM 28573 N N . ARG A 1 43 ? 6.508 7.494 -2.747 1.00 0.00 62 ARG A N 17
ATOM 28574 C CA . ARG A 1 43 ? 5.793 6.262 -3.036 1.00 0.00 62 ARG A CA 17
ATOM 28575 C C . ARG A 1 43 ? 4.457 6.271 -2.318 1.00 0.00 62 ARG A C 17
ATOM 28576 O O . ARG A 1 43 ? 3.741 5.275 -2.282 1.00 0.00 62 ARG A O 17
ATOM 28597 N N . PHE A 1 44 ? 4.144 7.412 -1.733 1.00 0.00 63 PHE A N 17
ATOM 28598 C CA . PHE A 1 44 ? 2.926 7.584 -0.973 1.00 0.00 63 PHE A CA 17
ATOM 28599 C C . PHE A 1 44 ? 1.747 7.916 -1.865 1.00 0.00 63 PHE A C 17
ATOM 28600 O O . PHE A 1 44 ? 1.907 8.405 -2.985 1.00 0.00 63 PHE A O 17
ATOM 28617 N N . VAL A 1 45 ? 0.570 7.659 -1.340 1.00 0.00 64 VAL A N 17
ATOM 28618 C CA . VAL A 1 45 ? -0.658 8.065 -1.964 1.00 0.00 64 VAL A CA 17
ATOM 28619 C C . VAL A 1 45 ? -1.191 9.322 -1.292 1.00 0.00 64 VAL A C 17
ATOM 28620 O O . VAL A 1 45 ? -1.303 9.379 -0.068 1.00 0.00 64 VAL A O 17
ATOM 28633 N N . ASN A 1 46 ? -1.496 10.327 -2.088 1.00 0.00 65 ASN A N 17
ATOM 28634 C CA . ASN A 1 46 ? -2.141 11.511 -1.590 1.00 0.00 65 ASN A CA 17
ATOM 28635 C C . ASN A 1 46 ? -3.621 11.405 -1.869 1.00 0.00 65 ASN A C 17
ATOM 28636 O O . ASN A 1 46 ? -4.035 10.802 -2.864 1.00 0.00 65 ASN A O 17
ATOM 28647 N N . PHE A 1 47 ? -4.401 11.991 -1.002 1.00 0.00 66 PHE A N 17
ATOM 28648 C CA . PHE A 1 47 ? -5.855 11.979 -1.137 1.00 0.00 66 PHE A CA 17
ATOM 28649 C C . PHE A 1 47 ? -6.515 12.982 -0.201 1.00 0.00 66 PHE A C 17
ATOM 28650 O O . PHE A 1 47 ? -5.861 13.597 0.639 1.00 0.00 66 PHE A O 17
ATOM 28667 N N . LYS A 1 48 ? -7.817 13.138 -0.362 1.00 0.00 67 LYS A N 17
ATOM 28668 C CA . LYS A 1 48 ? -8.595 14.040 0.450 1.00 0.00 67 LYS A CA 17
ATOM 28669 C C . LYS A 1 48 ? -9.896 13.369 0.855 1.00 0.00 67 LYS A C 17
ATOM 28670 O O . LYS A 1 48 ? -10.455 12.583 0.093 1.00 0.00 67 LYS A O 17
ATOM 28689 N N . LYS A 1 49 ? -10.358 13.664 2.068 1.00 0.00 68 LYS A N 17
ATOM 28690 C CA . LYS A 1 49 ? -11.538 13.010 2.612 1.00 0.00 68 LYS A CA 17
ATOM 28691 C C . LYS A 1 49 ? -12.739 13.166 1.685 1.00 0.00 68 LYS A C 17
ATOM 28692 O O . LYS A 1 49 ? -13.127 14.281 1.333 1.00 0.00 68 LYS A O 17
ATOM 28711 N N . GLY A 1 50 ? -13.294 12.037 1.270 1.00 0.00 69 GLY A N 17
ATOM 28712 C CA . GLY A 1 50 ? -14.412 12.039 0.349 1.00 0.00 69 GLY A CA 17
ATOM 28713 C C . GLY A 1 50 ? -14.033 11.494 -1.011 1.00 0.00 69 GLY A C 17
ATOM 28714 O O . GLY A 1 50 ? -14.893 11.285 -1.865 1.00 0.00 69 GLY A O 17
ATOM 28718 N N . ASP A 1 51 ? -12.740 11.265 -1.212 1.00 0.00 70 ASP A N 17
ATOM 28719 C CA . ASP A 1 51 ? -12.230 10.722 -2.452 1.00 0.00 70 ASP A CA 17
ATOM 28720 C C . ASP A 1 51 ? -12.207 9.199 -2.410 1.00 0.00 70 ASP A C 17
ATOM 28721 O O . ASP A 1 51 ? -11.498 8.605 -1.598 1.00 0.00 70 ASP A O 17
ATOM 28730 N N . PRO A 1 52 ? -13.009 8.554 -3.264 1.00 0.00 71 PRO A N 17
ATOM 28731 C CA . PRO A 1 52 ? -13.029 7.094 -3.397 1.00 0.00 71 PRO A CA 17
ATOM 28732 C C . PRO A 1 52 ? -11.719 6.553 -3.965 1.00 0.00 71 PRO A C 17
ATOM 28733 O O . PRO A 1 52 ? -11.174 7.095 -4.928 1.00 0.00 71 PRO A O 17
ATOM 28744 N N . VAL A 1 53 ? -11.218 5.486 -3.362 1.00 0.00 72 VAL A N 17
ATOM 28745 C CA . VAL A 1 53 ? -9.971 4.871 -3.783 1.00 0.00 72 VAL A CA 17
ATOM 28746 C C . VAL A 1 53 ? -10.088 3.350 -3.820 1.00 0.00 72 VAL A C 17
ATOM 28747 O O . VAL A 1 53 ? -10.801 2.748 -3.021 1.00 0.00 72 VAL A O 17
ATOM 28760 N N . TYR A 1 54 ? -9.399 2.737 -4.768 1.00 0.00 73 TYR A N 17
ATOM 28761 C CA . TYR A 1 54 ? -9.414 1.292 -4.910 1.00 0.00 73 TYR A CA 17
ATOM 28762 C C . TYR A 1 54 ? -8.197 0.694 -4.227 1.00 0.00 73 TYR A C 17
ATOM 28763 O O . TYR A 1 54 ? -7.065 1.060 -4.542 1.00 0.00 73 TYR A O 17
ATOM 28781 N N . VAL A 1 55 ? -8.421 -0.225 -3.302 1.00 0.00 74 VAL A N 17
ATOM 28782 C CA . VAL A 1 55 ? -7.335 -0.839 -2.576 1.00 0.00 74 VAL A CA 17
ATOM 28783 C C . VAL A 1 55 ? -7.019 -2.212 -3.182 1.00 0.00 74 VAL A C 17
ATOM 28784 O O . VAL A 1 55 ? -7.842 -3.136 -3.149 1.00 0.00 74 VAL A O 17
ATOM 28797 N N . TYR A 1 56 ? -5.841 -2.311 -3.790 1.00 0.00 75 TYR A N 17
ATOM 28798 C CA . TYR A 1 56 ? -5.427 -3.531 -4.474 1.00 0.00 75 TYR A CA 17
ATOM 28799 C C . TYR A 1 56 ? -4.856 -4.547 -3.499 1.00 0.00 75 TYR A C 17
ATOM 28800 O O . TYR A 1 56 ? -5.017 -5.754 -3.682 1.00 0.00 75 TYR A O 17
ATOM 28818 N N . TYR A 1 57 ? -4.175 -4.050 -2.473 1.00 0.00 76 TYR A N 17
ATOM 28819 C CA . TYR A 1 57 ? -3.553 -4.914 -1.484 1.00 0.00 76 TYR A CA 17
ATOM 28820 C C . TYR A 1 57 ? -3.243 -4.125 -0.216 1.00 0.00 76 TYR A C 17
ATOM 28821 O O . TYR A 1 57 ? -3.438 -2.907 -0.168 1.00 0.00 76 TYR A O 17
ATOM 28839 N N . LYS A 1 58 ? -2.753 -4.820 0.802 1.00 0.00 77 LYS A N 17
ATOM 28840 C CA . LYS A 1 58 ? -2.421 -4.189 2.070 1.00 0.00 77 LYS A CA 17
ATOM 28841 C C . LYS A 1 58 ? -1.220 -4.863 2.723 1.00 0.00 77 LYS A C 17
ATOM 28842 O O . LYS A 1 58 ? -0.715 -5.849 2.216 1.00 0.00 77 LYS A O 17
ATOM 28861 N N . LEU A 1 59 ? -0.744 -4.310 3.830 1.00 0.00 78 LEU A N 17
ATOM 28862 C CA . LEU A 1 59 ? 0.424 -4.860 4.522 1.00 0.00 78 LEU A CA 17
ATOM 28863 C C . LEU A 1 59 ? 0.053 -6.051 5.395 1.00 0.00 78 LEU A C 17
ATOM 28864 O O . LEU A 1 59 ? -1.047 -6.113 5.949 1.00 0.00 78 LEU A O 17
ATOM 28880 N N . ALA A 1 60 ? 0.981 -6.995 5.515 1.00 0.00 79 ALA A N 17
ATOM 28881 C CA . ALA A 1 60 ? 0.785 -8.168 6.353 1.00 0.00 79 ALA A CA 17
ATOM 28882 C C . ALA A 1 60 ? 1.082 -7.864 7.816 1.00 0.00 79 ALA A C 17
ATOM 28883 O O . ALA A 1 60 ? 2.164 -8.178 8.312 1.00 0.00 79 ALA A O 17
ATOM 28890 N N . ARG A 1 61 ? 0.112 -7.246 8.489 1.00 0.00 80 ARG A N 17
ATOM 28891 C CA . ARG A 1 61 ? 0.196 -6.965 9.924 1.00 0.00 80 ARG A CA 17
ATOM 28892 C C . ARG A 1 61 ? 1.355 -6.020 10.233 1.00 0.00 80 ARG A C 17
ATOM 28893 O O . ARG A 1 61 ? 2.472 -6.453 10.538 1.00 0.00 80 ARG A O 17
ATOM 28914 N N . GLY A 1 62 ? 1.086 -4.728 10.157 1.00 0.00 81 GLY A N 17
ATOM 28915 C CA . GLY A 1 62 ? 2.118 -3.749 10.413 1.00 0.00 81 GLY A CA 17
ATOM 28916 C C . GLY A 1 62 ? 1.538 -2.418 10.821 1.00 0.00 81 GLY A C 17
ATOM 28917 O O . GLY A 1 62 ? 0.550 -1.966 10.243 1.00 0.00 81 GLY A O 17
ATOM 28921 N N . TRP A 1 63 ? 2.122 -1.809 11.840 1.00 0.00 82 TRP A N 17
ATOM 28922 C CA . TRP A 1 63 ? 1.695 -0.500 12.287 1.00 0.00 82 TRP A CA 17
ATOM 28923 C C . TRP A 1 63 ? 2.757 0.542 11.946 1.00 0.00 82 TRP A C 17
ATOM 28924 O O . TRP A 1 63 ? 3.954 0.278 12.082 1.00 0.00 82 TRP A O 17
ATOM 28945 N N . PRO A 1 64 ? 2.343 1.731 11.483 1.00 0.00 83 PRO A N 17
ATOM 28946 C CA . PRO A 1 64 ? 0.927 2.072 11.293 1.00 0.00 83 PRO A CA 17
ATOM 28947 C C . PRO A 1 64 ? 0.286 1.256 10.176 1.00 0.00 83 PRO A C 17
ATOM 28948 O O . PRO A 1 64 ? 0.929 0.958 9.167 1.00 0.00 83 PRO A O 17
ATOM 28959 N N . GLU A 1 65 ? -0.975 0.874 10.380 1.00 0.00 84 GLU A N 17
ATOM 28960 C CA . GLU A 1 65 ? -1.718 0.121 9.377 1.00 0.00 84 GLU A CA 17
ATOM 28961 C C . GLU A 1 65 ? -1.730 0.877 8.061 1.00 0.00 84 GLU A C 17
ATOM 28962 O O . GLU A 1 65 ? -2.149 2.033 7.984 1.00 0.00 84 GLU A O 17
ATOM 28974 N N . VAL A 1 66 ? -1.242 0.217 7.041 1.00 0.00 85 VAL A N 17
ATOM 28975 C CA . VAL A 1 66 ? -1.084 0.819 5.733 1.00 0.00 85 VAL A CA 17
ATOM 28976 C C . VAL A 1 66 ? -1.705 -0.044 4.651 1.00 0.00 85 VAL A C 17
ATOM 28977 O O . VAL A 1 66 ? -1.599 -1.273 4.668 1.00 0.00 85 VAL A O 17
ATOM 28990 N N . TRP A 1 67 ? -2.356 0.626 3.724 1.00 0.00 86 TRP A N 17
ATOM 28991 C CA . TRP A 1 67 ? -2.971 -0.011 2.576 1.00 0.00 86 TRP A CA 17
ATOM 28992 C C . TRP A 1 67 ? -2.412 0.627 1.313 1.00 0.00 86 TRP A C 17
ATOM 28993 O O . TRP A 1 67 ? -1.743 1.659 1.388 1.00 0.00 86 TRP A O 17
ATOM 29014 N N . ALA A 1 68 ? -2.658 0.026 0.162 1.00 0.00 87 ALA A N 17
ATOM 29015 C CA . ALA A 1 68 ? -2.139 0.574 -1.078 1.00 0.00 87 ALA A CA 17
ATOM 29016 C C . ALA A 1 68 ? -3.154 0.482 -2.206 1.00 0.00 87 ALA A C 17
ATOM 29017 O O . ALA A 1 68 ? -3.881 -0.507 -2.334 1.00 0.00 87 ALA A O 17
ATOM 29024 N N . GLY A 1 69 ? -3.188 1.521 -3.023 1.00 0.00 88 GLY A N 17
ATOM 29025 C CA . GLY A 1 69 ? -4.106 1.572 -4.135 1.00 0.00 88 GLY A CA 17
ATOM 29026 C C . GLY A 1 69 ? -3.963 2.861 -4.910 1.00 0.00 88 GLY A C 17
ATOM 29027 O O . GLY A 1 69 ? -2.996 3.598 -4.711 1.00 0.00 88 GLY A O 17
ATOM 29031 N N . SER A 1 70 ? -4.910 3.137 -5.787 1.00 0.00 89 SER A N 17
ATOM 29032 C CA . SER A 1 70 ? -4.876 4.355 -6.575 1.00 0.00 89 SER A CA 17
ATOM 29033 C C . SER A 1 70 ? -6.038 5.268 -6.201 1.00 0.00 89 SER A C 17
ATOM 29034 O O . SER A 1 70 ? -7.167 4.810 -6.004 1.00 0.00 89 SER A O 17
ATOM 29042 N N . VAL A 1 71 ? -5.751 6.561 -6.093 1.00 0.00 90 VAL A N 17
ATOM 29043 C CA . VAL A 1 71 ? -6.766 7.546 -5.745 1.00 0.00 90 VAL A CA 17
ATOM 29044 C C . VAL A 1 71 ? -6.732 8.690 -6.743 1.00 0.00 90 VAL A C 17
ATOM 29045 O O . VAL A 1 71 ? -6.057 9.700 -6.528 1.00 0.00 90 VAL A O 17
ATOM 29058 N N . GLY A 1 72 ? -7.447 8.523 -7.841 1.00 0.00 91 GLY A N 17
ATOM 29059 C CA . GLY A 1 72 ? -7.455 9.528 -8.879 1.00 0.00 91 GLY A CA 17
ATOM 29060 C C . GLY A 1 72 ? -6.222 9.442 -9.752 1.00 0.00 91 GLY A C 17
ATOM 29061 O O . GLY A 1 72 ? -6.251 8.830 -10.821 1.00 0.00 91 GLY A O 17
ATOM 29065 N N . ARG A 1 73 ? -5.130 10.044 -9.296 1.00 0.00 92 ARG A N 17
ATOM 29066 C CA . ARG A 1 73 ? -3.885 10.044 -10.055 1.00 0.00 92 ARG A CA 17
ATOM 29067 C C . ARG A 1 73 ? -2.734 9.497 -9.227 1.00 0.00 92 ARG A C 17
ATOM 29068 O O . ARG A 1 73 ? -1.690 9.125 -9.762 1.00 0.00 92 ARG A O 17
ATOM 29089 N N . THR A 1 74 ? -2.935 9.440 -7.927 1.00 0.00 93 THR A N 17
ATOM 29090 C CA . THR A 1 74 ? -1.897 8.999 -7.015 1.00 0.00 93 THR A CA 17
ATOM 29091 C C . THR A 1 74 ? -1.973 7.503 -6.764 1.00 0.00 93 THR A C 17
ATOM 29092 O O . THR A 1 74 ? -3.044 6.951 -6.514 1.00 0.00 93 THR A O 17
ATOM 29103 N N . PHE A 1 75 ? -0.823 6.862 -6.850 1.00 0.00 94 PHE A N 17
ATOM 29104 C CA . PHE A 1 75 ? -0.711 5.427 -6.626 1.00 0.00 94 PHE A CA 17
ATOM 29105 C C . PHE A 1 75 ? 0.537 5.121 -5.809 1.00 0.00 94 PHE A C 17
ATOM 29106 O O . PHE A 1 75 ? 1.622 5.623 -6.104 1.00 0.00 94 PHE A O 17
ATOM 29123 N N . GLY A 1 76 ? 0.371 4.309 -4.779 1.00 0.00 95 GLY A N 17
ATOM 29124 C CA . GLY A 1 76 ? 1.471 3.976 -3.899 1.00 0.00 95 GLY A CA 17
ATOM 29125 C C . GLY A 1 76 ? 0.975 3.405 -2.587 1.00 0.00 95 GLY A C 17
ATOM 29126 O O . GLY A 1 76 ? 0.012 2.639 -2.572 1.00 0.00 95 GLY A O 17
ATOM 29130 N N . TYR A 1 77 ? 1.607 3.796 -1.487 1.00 0.00 96 TYR A N 17
ATOM 29131 C CA . TYR A 1 77 ? 1.225 3.302 -0.170 1.00 0.00 96 TYR A CA 17
ATOM 29132 C C . TYR A 1 77 ? 0.675 4.441 0.684 1.00 0.00 96 TYR A C 17
ATOM 29133 O O . TYR A 1 77 ? 0.996 5.600 0.440 1.00 0.00 96 TYR A O 17
ATOM 29151 N N . PHE A 1 78 ? -0.174 4.121 1.658 1.00 0.00 97 PHE A N 17
ATOM 29152 C CA . PHE A 1 78 ? -0.781 5.139 2.517 1.00 0.00 97 PHE A CA 17
ATOM 29153 C C . PHE A 1 78 ? -1.380 4.502 3.771 1.00 0.00 97 PHE A C 17
ATOM 29154 O O . PHE A 1 78 ? -1.614 3.296 3.802 1.00 0.00 97 PHE A O 17
ATOM 29171 N N . PRO A 1 79 ? -1.645 5.300 4.820 1.00 0.00 98 PRO A N 17
ATOM 29172 C CA . PRO A 1 79 ? -2.227 4.797 6.061 1.00 0.00 98 PRO A CA 17
ATOM 29173 C C . PRO A 1 79 ? -3.656 4.323 5.865 1.00 0.00 98 PRO A C 17
ATOM 29174 O O . PRO A 1 79 ? -4.542 5.096 5.503 1.00 0.00 98 PRO A O 17
ATOM 29185 N N . LYS A 1 80 ? -3.848 3.035 6.103 1.00 0.00 99 LYS A N 17
ATOM 29186 C CA . LYS A 1 80 ? -5.146 2.399 6.108 1.00 0.00 99 LYS A CA 17
ATOM 29187 C C . LYS A 1 80 ? -6.108 3.183 6.985 1.00 0.00 99 LYS A C 17
ATOM 29188 O O . LYS A 1 80 ? -7.265 3.404 6.635 1.00 0.00 99 LYS A O 17
ATOM 29207 N N . ASP A 1 81 ? -5.588 3.571 8.137 1.00 0.00 100 ASP A N 17
ATOM 29208 C CA . ASP A 1 81 ? -6.282 4.434 9.099 1.00 0.00 100 ASP A CA 17
ATOM 29209 C C . ASP A 1 81 ? -6.947 5.650 8.453 1.00 0.00 100 ASP A C 17
ATOM 29210 O O . ASP A 1 81 ? -7.933 6.175 8.974 1.00 0.00 100 ASP A O 17
ATOM 29219 N N . LEU A 1 82 ? -6.430 6.088 7.318 1.00 0.00 101 LEU A N 17
ATOM 29220 C CA . LEU A 1 82 ? -6.916 7.307 6.696 1.00 0.00 101 LEU A CA 17
ATOM 29221 C C . LEU A 1 82 ? -7.952 7.026 5.615 1.00 0.00 101 LEU A C 17
ATOM 29222 O O . LEU A 1 82 ? -8.371 7.937 4.899 1.00 0.00 101 LEU A O 17
ATOM 29238 N N . ILE A 1 83 ? -8.381 5.771 5.498 1.00 0.00 102 ILE A N 17
ATOM 29239 C CA . ILE A 1 83 ? -9.504 5.446 4.620 1.00 0.00 102 ILE A CA 17
ATOM 29240 C C . ILE A 1 83 ? -10.462 4.459 5.287 1.00 0.00 102 ILE A C 17
ATOM 29241 O O . ILE A 1 83 ? -10.200 3.954 6.380 1.00 0.00 102 ILE A O 17
ATOM 29257 N N . GLN A 1 84 ? -11.575 4.202 4.613 1.00 0.00 103 GLN A N 17
ATOM 29258 C CA . GLN A 1 84 ? -12.580 3.269 5.069 1.00 0.00 103 GLN A CA 17
ATOM 29259 C C . GLN A 1 84 ? -13.048 2.402 3.903 1.00 0.00 103 GLN A C 17
ATOM 29260 O O . GLN A 1 84 ? -13.292 2.906 2.809 1.00 0.00 103 GLN A O 17
ATOM 29274 N N . VAL A 1 85 ? -13.141 1.100 4.146 1.00 0.00 104 VAL A N 17
ATOM 29275 C CA . VAL A 1 85 ? -13.718 0.163 3.203 1.00 0.00 104 VAL A CA 17
ATOM 29276 C C . VAL A 1 85 ? -15.152 0.554 2.858 1.00 0.00 104 VAL A C 17
ATOM 29277 O O . VAL A 1 85 ? -16.050 0.488 3.696 1.00 0.00 104 VAL A O 17
ATOM 29290 N N . VAL A 1 86 ? -15.363 0.946 1.626 1.00 0.00 105 VAL A N 17
ATOM 29291 C CA . VAL A 1 86 ? -16.681 1.347 1.178 1.00 0.00 105 VAL A CA 17
ATOM 29292 C C . VAL A 1 86 ? -17.353 0.165 0.506 1.00 0.00 105 VAL A C 17
ATOM 29293 O O . VAL A 1 86 ? -18.564 0.147 0.284 1.00 0.00 105 VAL A O 17
ATOM 29306 N N . HIS A 1 87 ? -16.540 -0.834 0.206 1.00 0.00 106 HIS A N 17
ATOM 29307 C CA . HIS A 1 87 ? -17.044 -2.080 -0.374 1.00 0.00 106 HIS A CA 17
ATOM 29308 C C . HIS A 1 87 ? -16.000 -3.189 -0.304 1.00 0.00 106 HIS A C 17
ATOM 29309 O O . HIS A 1 87 ? -14.874 -3.021 -0.760 1.00 0.00 106 HIS A O 17
ATOM 29324 N N . GLU A 1 88 ? -16.391 -4.319 0.255 1.00 0.00 107 GLU A N 17
ATOM 29325 C CA . GLU A 1 88 ? -15.520 -5.484 0.360 1.00 0.00 107 GLU A CA 17
ATOM 29326 C C . GLU A 1 88 ? -15.765 -6.453 -0.790 1.00 0.00 107 GLU A C 17
ATOM 29327 O O . GLU A 1 88 ? -16.819 -7.085 -0.852 1.00 0.00 107 GLU A O 17
ATOM 29339 N N . TYR A 1 89 ? -14.820 -6.558 -1.721 1.00 0.00 108 TYR A N 17
ATOM 29340 C CA . TYR A 1 89 ? -14.888 -7.616 -2.722 1.00 0.00 108 TYR A CA 17
ATOM 29341 C C . TYR A 1 89 ? -14.583 -8.961 -2.094 1.00 0.00 108 TYR A C 17
ATOM 29342 O O . TYR A 1 89 ? -15.173 -9.979 -2.453 1.00 0.00 108 TYR A O 17
ATOM 29360 N N . THR A 1 90 ? -13.661 -8.952 -1.153 1.00 0.00 109 THR A N 17
ATOM 29361 C CA . THR A 1 90 ? -13.252 -10.158 -0.481 1.00 0.00 109 THR A CA 17
ATOM 29362 C C . THR A 1 90 ? -12.503 -9.827 0.805 1.00 0.00 109 THR A C 17
ATOM 29363 O O . THR A 1 90 ? -11.868 -8.776 0.914 1.00 0.00 109 THR A O 17
ATOM 29374 N N . LYS A 1 91 ? -12.601 -10.712 1.783 1.00 0.00 110 LYS A N 17
ATOM 29375 C CA . LYS A 1 91 ? -11.834 -10.583 3.008 1.00 0.00 110 LYS A CA 17
ATOM 29376 C C . LYS A 1 91 ? -10.644 -11.535 2.946 1.00 0.00 110 LYS A C 17
ATOM 29377 O O . LYS A 1 91 ? -10.066 -11.920 3.962 1.00 0.00 110 LYS A O 17
ATOM 29396 N N . GLU A 1 92 ? -10.280 -11.904 1.726 1.00 0.00 111 GLU A N 17
ATOM 29397 C CA . GLU A 1 92 ? -9.166 -12.819 1.508 1.00 0.00 111 GLU A CA 17
ATOM 29398 C C . GLU A 1 92 ? -7.839 -12.097 1.652 1.00 0.00 111 GLU A C 17
ATOM 29399 O O . GLU A 1 92 ? -7.658 -10.995 1.133 1.00 0.00 111 GLU A O 17
ATOM 29411 N N . GLU A 1 93 ? -6.917 -12.725 2.362 1.00 0.00 112 GLU A N 17
ATOM 29412 C CA . GLU A 1 93 ? -5.627 -12.119 2.648 1.00 0.00 112 GLU A CA 17
ATOM 29413 C C . GLU A 1 93 ? -4.488 -13.104 2.406 1.00 0.00 112 GLU A C 17
ATOM 29414 O O . GLU A 1 93 ? -4.118 -13.883 3.287 1.00 0.00 112 GLU A O 17
ATOM 29426 N N . LEU A 1 94 ? -3.947 -13.058 1.204 1.00 0.00 113 LEU A N 17
ATOM 29427 C CA . LEU A 1 94 ? -2.804 -13.882 0.827 1.00 0.00 113 LEU A CA 17
ATOM 29428 C C . LEU A 1 94 ? -1.518 -13.108 1.032 1.00 0.00 113 LEU A C 17
ATOM 29429 O O . LEU A 1 94 ? -1.471 -11.913 0.763 1.00 0.00 113 LEU A O 17
ATOM 29445 N N . GLN A 1 95 ? -0.475 -13.778 1.487 1.00 0.00 114 GLN A N 17
ATOM 29446 C CA . GLN A 1 95 ? 0.763 -13.092 1.786 1.00 0.00 114 GLN A CA 17
ATOM 29447 C C . GLN A 1 95 ? 1.736 -13.209 0.627 1.00 0.00 114 GLN A C 17
ATOM 29448 O O . GLN A 1 95 ? 2.410 -14.225 0.446 1.00 0.00 114 GLN A O 17
ATOM 29462 N N . VAL A 1 96 ? 1.803 -12.150 -0.145 1.00 0.00 115 VAL A N 17
ATOM 29463 C CA . VAL A 1 96 ? 2.698 -12.068 -1.281 1.00 0.00 115 VAL A CA 17
ATOM 29464 C C . VAL A 1 96 ? 3.906 -11.208 -0.915 1.00 0.00 115 VAL A C 17
ATOM 29465 O O . VAL A 1 96 ? 3.752 -10.066 -0.490 1.00 0.00 115 VAL A O 17
ATOM 29478 N N . PRO A 1 97 ? 5.125 -11.754 -1.021 1.00 0.00 116 PRO A N 17
ATOM 29479 C CA . PRO A 1 97 ? 6.350 -11.010 -0.719 1.00 0.00 116 PRO A CA 17
ATOM 29480 C C . PRO A 1 97 ? 6.515 -9.774 -1.576 1.00 0.00 116 PRO A C 17
ATOM 29481 O O . PRO A 1 97 ? 6.119 -9.744 -2.741 1.00 0.00 116 PRO A O 17
ATOM 29492 N N . THR A 1 98 ? 7.101 -8.763 -0.980 1.00 0.00 117 THR A N 17
ATOM 29493 C CA . THR A 1 98 ? 7.372 -7.519 -1.684 1.00 0.00 117 THR A CA 17
ATOM 29494 C C . THR A 1 98 ? 8.782 -7.543 -2.264 1.00 0.00 117 THR A C 17
ATOM 29495 O O . THR A 1 98 ? 9.679 -8.173 -1.700 1.00 0.00 117 THR A O 17
ATOM 29506 N N . ASP A 1 99 ? 8.976 -6.877 -3.391 1.00 0.00 118 ASP A N 17
ATOM 29507 C CA . ASP A 1 99 ? 10.293 -6.831 -4.017 1.00 0.00 118 ASP A CA 17
ATOM 29508 C C . ASP A 1 99 ? 11.093 -5.677 -3.447 1.00 0.00 118 ASP A C 17
ATOM 29509 O O . ASP A 1 99 ? 10.527 -4.687 -2.977 1.00 0.00 118 ASP A O 17
ATOM 29518 N N . GLU A 1 100 ? 12.407 -5.795 -3.522 1.00 0.00 119 GLU A N 17
ATOM 29519 C CA . GLU A 1 100 ? 13.299 -4.776 -3.006 1.00 0.00 119 GLU A CA 17
ATOM 29520 C C . GLU A 1 100 ? 13.189 -3.498 -3.830 1.00 0.00 119 GLU A C 17
ATOM 29521 O O . GLU A 1 100 ? 13.485 -2.407 -3.348 1.00 0.00 119 GLU A O 17
ATOM 29533 N N . THR A 1 101 ? 12.764 -3.637 -5.077 1.00 0.00 120 THR A N 17
ATOM 29534 C CA . THR A 1 101 ? 12.586 -2.488 -5.943 1.00 0.00 120 THR A CA 17
ATOM 29535 C C . THR A 1 101 ? 11.112 -2.283 -6.298 1.00 0.00 120 THR A C 17
ATOM 29536 O O . THR A 1 101 ? 10.784 -1.457 -7.150 1.00 0.00 120 THR A O 17
ATOM 29547 N N . ASP A 1 102 ? 10.233 -3.055 -5.646 1.00 0.00 121 ASP A N 17
ATOM 29548 C CA . ASP A 1 102 ? 8.795 -3.010 -5.922 1.00 0.00 121 ASP A CA 17
ATOM 29549 C C . ASP A 1 102 ? 8.295 -1.578 -5.821 1.00 0.00 121 ASP A C 17
ATOM 29550 O O . ASP A 1 102 ? 7.522 -1.115 -6.660 1.00 0.00 121 ASP A O 17
ATOM 29559 N N . PHE A 1 103 ? 8.752 -0.884 -4.787 1.00 0.00 122 PHE A N 17
ATOM 29560 C CA . PHE A 1 103 ? 8.389 0.510 -4.572 1.00 0.00 122 PHE A CA 17
ATOM 29561 C C . PHE A 1 103 ? 9.617 1.311 -4.169 1.00 0.00 122 PHE A C 17
ATOM 29562 O O . PHE A 1 103 ? 9.862 1.558 -2.985 1.00 0.00 122 PHE A O 17
ATOM 29579 N N . VAL A 1 104 ? 10.402 1.685 -5.164 1.00 0.00 123 VAL A N 17
ATOM 29580 C CA . VAL A 1 104 ? 11.605 2.474 -4.950 1.00 0.00 123 VAL A CA 17
ATOM 29581 C C . VAL A 1 104 ? 11.456 3.855 -5.571 1.00 0.00 123 VAL A C 17
ATOM 29582 O O . VAL A 1 104 ? 10.503 4.114 -6.308 1.00 0.00 123 VAL A O 17
ATOM 29595 N N . CYS A 1 105 ? 12.385 4.742 -5.262 1.00 0.00 124 CYS A N 17
ATOM 29596 C CA . CYS A 1 105 ? 12.329 6.104 -5.760 1.00 0.00 124 CYS A CA 17
ATOM 29597 C C . CYS A 1 105 ? 13.733 6.659 -5.923 1.00 0.00 124 CYS A C 17
ATOM 29598 O O . CYS A 1 105 ? 14.596 6.442 -5.070 1.00 0.00 124 CYS A O 17
ATOM 29605 N N . PHE A 1 106 ? 13.954 7.359 -7.022 1.00 0.00 125 PHE A N 17
ATOM 29606 C CA . PHE A 1 106 ? 15.243 7.963 -7.303 1.00 0.00 125 PHE A CA 17
ATOM 29607 C C . PHE A 1 106 ? 15.089 9.473 -7.423 1.00 0.00 125 PHE A C 17
ATOM 29608 O O . PHE A 1 106 ? 14.001 10.002 -7.182 1.00 0.00 125 PHE A O 17
ATOM 29625 N N . ASP A 1 107 ? 16.170 10.148 -7.816 1.00 0.00 126 ASP A N 17
ATOM 29626 C CA . ASP A 1 107 ? 16.197 11.610 -7.913 1.00 0.00 126 ASP A CA 17
ATOM 29627 C C . ASP A 1 107 ? 15.616 12.245 -6.656 1.00 0.00 126 ASP A C 17
ATOM 29628 O O . ASP A 1 107 ? 14.493 12.755 -6.657 1.00 0.00 126 ASP A O 17
ATOM 29637 N N . GLY A 1 108 ? 16.386 12.201 -5.582 1.00 0.00 127 GLY A N 17
ATOM 29638 C CA . GLY A 1 108 ? 15.909 12.692 -4.305 1.00 0.00 127 GLY A CA 17
ATOM 29639 C C . GLY A 1 108 ? 15.657 11.562 -3.329 1.00 0.00 127 GLY A C 17
ATOM 29640 O O . GLY A 1 108 ? 15.129 11.775 -2.236 1.00 0.00 127 GLY A O 17
ATOM 29644 N N . GLY A 1 109 ? 16.024 10.354 -3.732 1.00 0.00 128 GLY A N 17
ATOM 29645 C CA . GLY A 1 109 ? 15.887 9.206 -2.864 1.00 0.00 128 GLY A CA 17
ATOM 29646 C C . GLY A 1 109 ? 17.212 8.813 -2.249 1.00 0.00 128 GLY A C 17
ATOM 29647 O O . GLY A 1 109 ? 18.120 9.637 -2.147 1.00 0.00 128 GLY A O 17
ATOM 29651 N N . ARG A 1 110 ? 17.334 7.561 -1.842 1.00 0.00 129 ARG A N 17
ATOM 29652 C CA . ARG A 1 110 ? 18.564 7.074 -1.253 1.00 0.00 129 ARG A CA 17
ATOM 29653 C C . ARG A 1 110 ? 18.978 5.762 -1.902 1.00 0.00 129 ARG A C 17
ATOM 29654 O O . ARG A 1 110 ? 18.707 4.681 -1.379 1.00 0.00 129 ARG A O 17
ATOM 29675 N N . ASP A 1 111 ? 19.613 5.865 -3.054 1.00 0.00 130 ASP A N 17
ATOM 29676 C CA . ASP A 1 111 ? 20.156 4.701 -3.732 1.00 0.00 130 ASP A CA 17
ATOM 29677 C C . ASP A 1 111 ? 21.576 4.439 -3.242 1.00 0.00 130 ASP A C 17
ATOM 29678 O O . ASP A 1 111 ? 22.558 4.692 -3.938 1.00 0.00 130 ASP A O 17
ATOM 29687 N N . ASP A 1 112 ? 21.683 3.956 -2.015 1.00 0.00 131 ASP A N 17
ATOM 29688 C CA . ASP A 1 112 ? 22.982 3.674 -1.424 1.00 0.00 131 ASP A CA 17
ATOM 29689 C C . ASP A 1 112 ? 23.440 2.278 -1.798 1.00 0.00 131 ASP A C 17
ATOM 29690 O O . ASP A 1 112 ? 22.905 1.305 -1.233 1.00 0.00 131 ASP A O 17
ATOM 29700 N N . MET A 1 1 ? 29.005 -0.096 9.617 1.00 0.00 20 MET A N 18
ATOM 29701 C CA . MET A 1 1 ? 29.406 -0.171 8.195 1.00 0.00 20 MET A CA 18
ATOM 29702 C C . MET A 1 1 ? 28.172 -0.228 7.302 1.00 0.00 20 MET A C 18
ATOM 29703 O O . MET A 1 1 ? 27.239 -0.987 7.567 1.00 0.00 20 MET A O 18
ATOM 29719 N N . PRO A 1 2 ? 28.142 0.598 6.243 1.00 0.00 21 PRO A N 18
ATOM 29720 C CA . PRO A 1 2 ? 27.033 0.614 5.284 1.00 0.00 21 PRO A CA 18
ATOM 29721 C C . PRO A 1 2 ? 26.974 -0.670 4.465 1.00 0.00 21 PRO A C 18
ATOM 29722 O O . PRO A 1 2 ? 28.009 -1.237 4.102 1.00 0.00 21 PRO A O 18
ATOM 29733 N N . GLY A 1 3 ? 25.766 -1.124 4.176 1.00 0.00 22 GLY A N 18
ATOM 29734 C CA . GLY A 1 3 ? 25.595 -2.343 3.419 1.00 0.00 22 GLY A CA 18
ATOM 29735 C C . GLY A 1 3 ? 24.889 -3.422 4.212 1.00 0.00 22 GLY A C 18
ATOM 29736 O O . GLY A 1 3 ? 24.961 -4.599 3.867 1.00 0.00 22 GLY A O 18
ATOM 29740 N N . GLN A 1 4 ? 24.207 -3.025 5.280 1.00 0.00 23 GLN A N 18
ATOM 29741 C CA . GLN A 1 4 ? 23.454 -3.968 6.094 1.00 0.00 23 GLN A CA 18
ATOM 29742 C C . GLN A 1 4 ? 21.985 -3.572 6.166 1.00 0.00 23 GLN A C 18
ATOM 29743 O O . GLN A 1 4 ? 21.505 -3.122 7.208 1.00 0.00 23 GLN A O 18
ATOM 29757 N N . LEU A 1 5 ? 21.287 -3.757 5.050 1.00 0.00 24 LEU A N 18
ATOM 29758 C CA . LEU A 1 5 ? 19.853 -3.493 4.949 1.00 0.00 24 LEU A CA 18
ATOM 29759 C C . LEU A 1 5 ? 19.509 -2.079 5.419 1.00 0.00 24 LEU A C 18
ATOM 29760 O O . LEU A 1 5 ? 19.089 -1.871 6.563 1.00 0.00 24 LEU A O 18
ATOM 29776 N N . ASP A 1 6 ? 19.700 -1.111 4.535 1.00 0.00 25 ASP A N 18
ATOM 29777 C CA . ASP A 1 6 ? 19.297 0.263 4.806 1.00 0.00 25 ASP A CA 18
ATOM 29778 C C . ASP A 1 6 ? 17.782 0.336 4.906 1.00 0.00 25 ASP A C 18
ATOM 29779 O O . ASP A 1 6 ? 17.064 -0.147 4.036 1.00 0.00 25 ASP A O 18
ATOM 29788 N N . PRO A 1 7 ? 17.292 0.939 6.001 1.00 0.00 26 PRO A N 18
ATOM 29789 C CA . PRO A 1 7 ? 15.870 0.925 6.376 1.00 0.00 26 PRO A CA 18
ATOM 29790 C C . PRO A 1 7 ? 14.951 1.519 5.318 1.00 0.00 26 PRO A C 18
ATOM 29791 O O . PRO A 1 7 ? 13.871 0.986 5.063 1.00 0.00 26 PRO A O 18
ATOM 29802 N N . SER A 1 8 ? 15.351 2.638 4.737 1.00 0.00 27 SER A N 18
ATOM 29803 C CA . SER A 1 8 ? 14.561 3.262 3.691 1.00 0.00 27 SER A CA 18
ATOM 29804 C C . SER A 1 8 ? 14.917 2.685 2.321 1.00 0.00 27 SER A C 18
ATOM 29805 O O . SER A 1 8 ? 14.043 2.421 1.494 1.00 0.00 27 SER A O 18
ATOM 29813 N N . THR A 1 9 ? 16.208 2.470 2.097 1.00 0.00 28 THR A N 18
ATOM 29814 C CA . THR A 1 9 ? 16.693 1.996 0.811 1.00 0.00 28 THR A CA 18
ATOM 29815 C C . THR A 1 9 ? 17.102 0.533 0.881 1.00 0.00 28 THR A C 18
ATOM 29816 O O . THR A 1 9 ? 18.242 0.169 0.582 1.00 0.00 28 THR A O 18
ATOM 29827 N N . GLY A 1 10 ? 16.162 -0.300 1.282 1.00 0.00 29 GLY A N 18
ATOM 29828 C CA . GLY A 1 10 ? 16.417 -1.714 1.343 1.00 0.00 29 GLY A CA 18
ATOM 29829 C C . GLY A 1 10 ? 15.257 -2.511 0.810 1.00 0.00 29 GLY A C 18
ATOM 29830 O O . GLY A 1 10 ? 15.276 -2.961 -0.333 1.00 0.00 29 GLY A O 18
ATOM 29834 N N . ARG A 1 11 ? 14.239 -2.681 1.631 1.00 0.00 30 ARG A N 18
ATOM 29835 C CA . ARG A 1 11 ? 13.053 -3.403 1.217 1.00 0.00 30 ARG A CA 18
ATOM 29836 C C . ARG A 1 11 ? 11.887 -2.446 1.033 1.00 0.00 30 ARG A C 18
ATOM 29837 O O . ARG A 1 11 ? 12.002 -1.251 1.319 1.00 0.00 30 ARG A O 18
ATOM 29858 N N . ARG A 1 12 ? 10.779 -2.967 0.535 1.00 0.00 31 ARG A N 18
ATOM 29859 C CA . ARG A 1 12 ? 9.582 -2.176 0.339 1.00 0.00 31 ARG A CA 18
ATOM 29860 C C . ARG A 1 12 ? 8.919 -1.848 1.680 1.00 0.00 31 ARG A C 18
ATOM 29861 O O . ARG A 1 12 ? 9.564 -1.895 2.727 1.00 0.00 31 ARG A O 18
ATOM 29882 N N . PHE A 1 13 ? 7.634 -1.517 1.633 1.00 0.00 32 PHE A N 18
ATOM 29883 C CA . PHE A 1 13 ? 6.867 -1.149 2.828 1.00 0.00 32 PHE A CA 18
ATOM 29884 C C . PHE A 1 13 ? 7.013 -2.210 3.917 1.00 0.00 32 PHE A C 18
ATOM 29885 O O . PHE A 1 13 ? 7.137 -1.896 5.099 1.00 0.00 32 PHE A O 18
ATOM 29902 N N . SER A 1 14 ? 6.999 -3.464 3.500 1.00 0.00 33 SER A N 18
ATOM 29903 C CA . SER A 1 14 ? 7.203 -4.580 4.403 1.00 0.00 33 SER A CA 18
ATOM 29904 C C . SER A 1 14 ? 7.766 -5.751 3.608 1.00 0.00 33 SER A C 18
ATOM 29905 O O . SER A 1 14 ? 7.926 -5.642 2.388 1.00 0.00 33 SER A O 18
ATOM 29913 N N . GLU A 1 15 ? 8.064 -6.856 4.270 1.00 0.00 34 GLU A N 18
ATOM 29914 C CA . GLU A 1 15 ? 8.612 -8.012 3.577 1.00 0.00 34 GLU A CA 18
ATOM 29915 C C . GLU A 1 15 ? 7.547 -8.647 2.697 1.00 0.00 34 GLU A C 18
ATOM 29916 O O . GLU A 1 15 ? 7.788 -8.951 1.527 1.00 0.00 34 GLU A O 18
ATOM 29928 N N . HIS A 1 16 ? 6.363 -8.836 3.250 1.00 0.00 35 HIS A N 18
ATOM 29929 C CA . HIS A 1 16 ? 5.256 -9.359 2.474 1.00 0.00 35 HIS A CA 18
ATOM 29930 C C . HIS A 1 16 ? 4.066 -8.416 2.540 1.00 0.00 35 HIS A C 18
ATOM 29931 O O . HIS A 1 16 ? 3.920 -7.633 3.479 1.00 0.00 35 HIS A O 18
ATOM 29946 N N . LYS A 1 17 ? 3.229 -8.502 1.528 1.00 0.00 36 LYS A N 18
ATOM 29947 C CA . LYS A 1 17 ? 2.023 -7.711 1.442 1.00 0.00 36 LYS A CA 18
ATOM 29948 C C . LYS A 1 17 ? 0.822 -8.640 1.301 1.00 0.00 36 LYS A C 18
ATOM 29949 O O . LYS A 1 17 ? 0.909 -9.687 0.662 1.00 0.00 36 LYS A O 18
ATOM 29968 N N . LEU A 1 18 ? -0.282 -8.268 1.916 1.00 0.00 37 LEU A N 18
ATOM 29969 C CA . LEU A 1 18 ? -1.473 -9.084 1.900 1.00 0.00 37 LEU A CA 18
ATOM 29970 C C . LEU A 1 18 ? -2.368 -8.651 0.758 1.00 0.00 37 LEU A C 18
ATOM 29971 O O . LEU A 1 18 ? -2.802 -7.501 0.706 1.00 0.00 37 LEU A O 18
ATOM 29987 N N . CYS A 1 19 ? -2.655 -9.566 -0.138 1.00 0.00 38 CYS A N 18
ATOM 29988 C CA . CYS A 1 19 ? -3.350 -9.224 -1.361 1.00 0.00 38 CYS A CA 18
ATOM 29989 C C . CYS A 1 19 ? -4.604 -10.071 -1.549 1.00 0.00 38 CYS A C 18
ATOM 29990 O O . CYS A 1 19 ? -4.706 -11.180 -1.024 1.00 0.00 38 CYS A O 18
ATOM 29997 N N . ALA A 1 20 ? -5.569 -9.512 -2.285 1.00 0.00 39 ALA A N 18
ATOM 29998 C CA . ALA A 1 20 ? -6.820 -10.200 -2.605 1.00 0.00 39 ALA A CA 18
ATOM 29999 C C . ALA A 1 20 ? -6.549 -11.418 -3.464 1.00 0.00 39 ALA A C 18
ATOM 30000 O O . ALA A 1 20 ? -7.310 -12.383 -3.478 1.00 0.00 39 ALA A O 18
ATOM 30007 N N . ASP A 1 21 ? -5.469 -11.322 -4.205 1.00 0.00 40 ASP A N 18
ATOM 30008 C CA . ASP A 1 21 ? -4.980 -12.411 -5.032 1.00 0.00 40 ASP A CA 18
ATOM 30009 C C . ASP A 1 21 ? -3.456 -12.379 -5.011 1.00 0.00 40 ASP A C 18
ATOM 30010 O O . ASP A 1 21 ? -2.863 -11.353 -4.694 1.00 0.00 40 ASP A O 18
ATOM 30019 N N . ASP A 1 22 ? -2.832 -13.502 -5.342 1.00 0.00 41 ASP A N 18
ATOM 30020 C CA . ASP A 1 22 ? -1.384 -13.669 -5.184 1.00 0.00 41 ASP A CA 18
ATOM 30021 C C . ASP A 1 22 ? -0.570 -12.761 -6.122 1.00 0.00 41 ASP A C 18
ATOM 30022 O O . ASP A 1 22 ? 0.651 -12.684 -6.008 1.00 0.00 41 ASP A O 18
ATOM 30031 N N . GLU A 1 23 ? -1.234 -12.071 -7.043 1.00 0.00 42 GLU A N 18
ATOM 30032 C CA . GLU A 1 23 ? -0.546 -11.146 -7.936 1.00 0.00 42 GLU A CA 18
ATOM 30033 C C . GLU A 1 23 ? -0.735 -9.722 -7.454 1.00 0.00 42 GLU A C 18
ATOM 30034 O O . GLU A 1 23 ? -0.062 -8.793 -7.910 1.00 0.00 42 GLU A O 18
ATOM 30046 N N . CYS A 1 24 ? -1.668 -9.581 -6.519 1.00 0.00 43 CYS A N 18
ATOM 30047 C CA . CYS A 1 24 ? -2.060 -8.293 -5.970 1.00 0.00 43 CYS A CA 18
ATOM 30048 C C . CYS A 1 24 ? -2.633 -7.407 -7.065 1.00 0.00 43 CYS A C 18
ATOM 30049 O O . CYS A 1 24 ? -2.459 -6.188 -7.061 1.00 0.00 43 CYS A O 18
ATOM 30056 N N . SER A 1 25 ? -3.330 -8.032 -7.997 1.00 0.00 44 SER A N 18
ATOM 30057 C CA . SER A 1 25 ? -3.860 -7.333 -9.145 1.00 0.00 44 SER A CA 18
ATOM 30058 C C . SER A 1 25 ? -5.376 -7.233 -9.044 1.00 0.00 44 SER A C 18
ATOM 30059 O O . SER A 1 25 ? -6.003 -6.429 -9.731 1.00 0.00 44 SER A O 18
ATOM 30067 N N . MET A 1 26 ? -5.966 -8.049 -8.178 1.00 0.00 45 MET A N 18
ATOM 30068 C CA . MET A 1 26 ? -7.403 -8.020 -7.972 1.00 0.00 45 MET A CA 18
ATOM 30069 C C . MET A 1 26 ? -7.726 -7.185 -6.746 1.00 0.00 45 MET A C 18
ATOM 30070 O O . MET A 1 26 ? -6.999 -7.217 -5.753 1.00 0.00 45 MET A O 18
ATOM 30084 N N . LEU A 1 27 ? -8.804 -6.423 -6.830 1.00 0.00 46 LEU A N 18
ATOM 30085 C CA . LEU A 1 27 ? -9.222 -5.569 -5.738 1.00 0.00 46 LEU A CA 18
ATOM 30086 C C . LEU A 1 27 ? -9.729 -6.358 -4.551 1.00 0.00 46 LEU A C 18
ATOM 30087 O O . LEU A 1 27 ? -10.442 -7.351 -4.701 1.00 0.00 46 LEU A O 18
ATOM 30103 N N . MET A 1 28 ? -9.358 -5.901 -3.370 1.00 0.00 47 MET A N 18
ATOM 30104 C CA . MET A 1 28 ? -9.818 -6.511 -2.144 1.00 0.00 47 MET A CA 18
ATOM 30105 C C . MET A 1 28 ? -10.889 -5.650 -1.515 1.00 0.00 47 MET A C 18
ATOM 30106 O O . MET A 1 28 ? -11.943 -6.138 -1.115 1.00 0.00 47 MET A O 18
ATOM 30120 N N . TYR A 1 29 ? -10.611 -4.361 -1.436 1.00 0.00 48 TYR A N 18
ATOM 30121 C CA . TYR A 1 29 ? -11.545 -3.419 -0.865 1.00 0.00 48 TYR A CA 18
ATOM 30122 C C . TYR A 1 29 ? -11.759 -2.248 -1.804 1.00 0.00 48 TYR A C 18
ATOM 30123 O O . TYR A 1 29 ? -10.940 -1.964 -2.678 1.00 0.00 48 TYR A O 18
ATOM 30141 N N . ARG A 1 30 ? -12.864 -1.581 -1.607 1.00 0.00 49 ARG A N 18
ATOM 30142 C CA . ARG A 1 30 ? -13.080 -0.271 -2.153 1.00 0.00 49 ARG A CA 18
ATOM 30143 C C . ARG A 1 30 ? -13.318 0.642 -0.970 1.00 0.00 49 ARG A C 18
ATOM 30144 O O . ARG A 1 30 ? -13.971 0.241 -0.008 1.00 0.00 49 ARG A O 18
ATOM 30165 N N . GLY A 1 31 ? -12.772 1.834 -1.000 1.00 0.00 50 GLY A N 18
ATOM 30166 C CA . GLY A 1 31 ? -12.829 2.673 0.166 1.00 0.00 50 GLY A CA 18
ATOM 30167 C C . GLY A 1 31 ? -13.030 4.121 -0.171 1.00 0.00 50 GLY A C 18
ATOM 30168 O O . GLY A 1 31 ? -13.005 4.508 -1.335 1.00 0.00 50 GLY A O 18
ATOM 30172 N N . GLU A 1 32 ? -13.250 4.921 0.843 1.00 0.00 51 GLU A N 18
ATOM 30173 C CA . GLU A 1 32 ? -13.373 6.340 0.652 1.00 0.00 51 GLU A CA 18
ATOM 30174 C C . GLU A 1 32 ? -12.346 7.007 1.535 1.00 0.00 51 GLU A C 18
ATOM 30175 O O . GLU A 1 32 ? -12.066 6.532 2.640 1.00 0.00 51 GLU A O 18
ATOM 30187 N N . ALA A 1 33 ? -11.749 8.064 1.037 1.00 0.00 52 ALA A N 18
ATOM 30188 C CA . ALA A 1 33 ? -10.754 8.774 1.797 1.00 0.00 52 ALA A CA 18
ATOM 30189 C C . ALA A 1 33 ? -11.406 9.383 3.019 1.00 0.00 52 ALA A C 18
ATOM 30190 O O . ALA A 1 33 ? -12.388 10.119 2.916 1.00 0.00 52 ALA A O 18
ATOM 30197 N N . LEU A 1 34 ? -10.871 9.051 4.171 1.00 0.00 53 LEU A N 18
ATOM 30198 C CA . LEU A 1 34 ? -11.481 9.398 5.426 1.00 0.00 53 LEU A CA 18
ATOM 30199 C C . LEU A 1 34 ? -10.815 10.647 5.995 1.00 0.00 53 LEU A C 18
ATOM 30200 O O . LEU A 1 34 ? -11.336 11.298 6.900 1.00 0.00 53 LEU A O 18
ATOM 30216 N N . GLU A 1 35 ? -9.683 11.001 5.408 1.00 0.00 54 GLU A N 18
ATOM 30217 C CA . GLU A 1 35 ? -8.864 12.079 5.902 1.00 0.00 54 GLU A CA 18
ATOM 30218 C C . GLU A 1 35 ? -8.165 12.784 4.745 1.00 0.00 54 GLU A C 18
ATOM 30219 O O . GLU A 1 35 ? -7.963 12.203 3.678 1.00 0.00 54 GLU A O 18
ATOM 30231 N N . ASP A 1 36 ? -7.836 14.040 4.968 1.00 0.00 55 ASP A N 18
ATOM 30232 C CA . ASP A 1 36 ? -7.082 14.841 4.002 1.00 0.00 55 ASP A CA 18
ATOM 30233 C C . ASP A 1 36 ? -5.620 14.456 4.080 1.00 0.00 55 ASP A C 18
ATOM 30234 O O . ASP A 1 36 ? -5.086 14.266 5.174 1.00 0.00 55 ASP A O 18
ATOM 30243 N N . PHE A 1 37 ? -4.968 14.350 2.939 1.00 0.00 56 PHE A N 18
ATOM 30244 C CA . PHE A 1 37 ? -3.651 13.728 2.906 1.00 0.00 56 PHE A CA 18
ATOM 30245 C C . PHE A 1 37 ? -2.883 14.016 1.613 1.00 0.00 56 PHE A C 18
ATOM 30246 O O . PHE A 1 37 ? -3.466 14.249 0.556 1.00 0.00 56 PHE A O 18
ATOM 30263 N N . THR A 1 38 ? -1.562 14.015 1.716 1.00 0.00 57 THR A N 18
ATOM 30264 C CA . THR A 1 38 ? -0.691 14.124 0.559 1.00 0.00 57 THR A CA 18
ATOM 30265 C C . THR A 1 38 ? 0.415 13.074 0.639 1.00 0.00 57 THR A C 18
ATOM 30266 O O . THR A 1 38 ? 0.834 12.686 1.731 1.00 0.00 57 THR A O 18
ATOM 30277 N N . GLY A 1 39 ? 0.876 12.613 -0.514 1.00 0.00 58 GLY A N 18
ATOM 30278 C CA . GLY A 1 39 ? 1.946 11.641 -0.551 1.00 0.00 58 GLY A CA 18
ATOM 30279 C C . GLY A 1 39 ? 3.189 12.170 -1.246 1.00 0.00 58 GLY A C 18
ATOM 30280 O O . GLY A 1 39 ? 3.459 11.806 -2.388 1.00 0.00 58 GLY A O 18
ATOM 30284 N N . PRO A 1 40 ? 3.985 13.019 -0.572 1.00 0.00 59 PRO A N 18
ATOM 30285 C CA . PRO A 1 40 ? 5.207 13.596 -1.151 1.00 0.00 59 PRO A CA 18
ATOM 30286 C C . PRO A 1 40 ? 6.356 12.604 -1.121 1.00 0.00 59 PRO A C 18
ATOM 30287 O O . PRO A 1 40 ? 7.445 12.849 -1.637 1.00 0.00 59 PRO A O 18
ATOM 30298 N N . ASP A 1 41 ? 6.070 11.481 -0.495 1.00 0.00 60 ASP A N 18
ATOM 30299 C CA . ASP A 1 41 ? 7.009 10.378 -0.328 1.00 0.00 60 ASP A CA 18
ATOM 30300 C C . ASP A 1 41 ? 7.400 9.758 -1.664 1.00 0.00 60 ASP A C 18
ATOM 30301 O O . ASP A 1 41 ? 8.426 9.081 -1.760 1.00 0.00 60 ASP A O 18
ATOM 30310 N N . CYS A 1 42 ? 6.559 9.999 -2.672 1.00 0.00 61 CYS A N 18
ATOM 30311 C CA . CYS A 1 42 ? 6.758 9.514 -4.040 1.00 0.00 61 CYS A CA 18
ATOM 30312 C C . CYS A 1 42 ? 6.093 8.163 -4.276 1.00 0.00 61 CYS A C 18
ATOM 30313 O O . CYS A 1 42 ? 5.682 7.859 -5.394 1.00 0.00 61 CYS A O 18
ATOM 30320 N N . ARG A 1 43 ? 5.966 7.351 -3.238 1.00 0.00 62 ARG A N 18
ATOM 30321 C CA . ARG A 1 43 ? 5.329 6.051 -3.388 1.00 0.00 62 ARG A CA 18
ATOM 30322 C C . ARG A 1 43 ? 3.998 6.038 -2.690 1.00 0.00 62 ARG A C 18
ATOM 30323 O O . ARG A 1 43 ? 3.169 5.150 -2.882 1.00 0.00 62 ARG A O 18
ATOM 30344 N N . PHE A 1 44 ? 3.831 7.032 -1.862 1.00 0.00 63 PHE A N 18
ATOM 30345 C CA . PHE A 1 44 ? 2.587 7.245 -1.142 1.00 0.00 63 PHE A CA 18
ATOM 30346 C C . PHE A 1 44 ? 1.465 7.653 -2.076 1.00 0.00 63 PHE A C 18
ATOM 30347 O O . PHE A 1 44 ? 1.693 8.206 -3.154 1.00 0.00 63 PHE A O 18
ATOM 30364 N N . VAL A 1 45 ? 0.259 7.380 -1.636 1.00 0.00 64 VAL A N 18
ATOM 30365 C CA . VAL A 1 45 ? -0.931 7.774 -2.336 1.00 0.00 64 VAL A CA 18
ATOM 30366 C C . VAL A 1 45 ? -1.496 9.039 -1.708 1.00 0.00 64 VAL A C 18
ATOM 30367 O O . VAL A 1 45 ? -1.484 9.191 -0.487 1.00 0.00 64 VAL A O 18
ATOM 30380 N N . ASN A 1 46 ? -1.971 9.947 -2.537 1.00 0.00 65 ASN A N 18
ATOM 30381 C CA . ASN A 1 46 ? -2.610 11.147 -2.040 1.00 0.00 65 ASN A CA 18
ATOM 30382 C C . ASN A 1 46 ? -4.088 11.145 -2.337 1.00 0.00 65 ASN A C 18
ATOM 30383 O O . ASN A 1 46 ? -4.552 10.636 -3.360 1.00 0.00 65 ASN A O 18
ATOM 30394 N N . PHE A 1 47 ? -4.803 11.724 -1.410 1.00 0.00 66 PHE A N 18
ATOM 30395 C CA . PHE A 1 47 ? -6.257 11.787 -1.439 1.00 0.00 66 PHE A CA 18
ATOM 30396 C C . PHE A 1 47 ? -6.732 12.759 -0.371 1.00 0.00 66 PHE A C 18
ATOM 30397 O O . PHE A 1 47 ? -5.930 13.250 0.417 1.00 0.00 66 PHE A O 18
ATOM 30414 N N . LYS A 1 48 ? -8.017 13.041 -0.334 1.00 0.00 67 LYS A N 18
ATOM 30415 C CA . LYS A 1 48 ? -8.566 13.829 0.752 1.00 0.00 67 LYS A CA 18
ATOM 30416 C C . LYS A 1 48 ? -9.934 13.284 1.127 1.00 0.00 67 LYS A C 18
ATOM 30417 O O . LYS A 1 48 ? -10.592 12.651 0.301 1.00 0.00 67 LYS A O 18
ATOM 30436 N N . LYS A 1 49 ? -10.355 13.538 2.363 1.00 0.00 68 LYS A N 18
ATOM 30437 C CA . LYS A 1 49 ? -11.613 13.009 2.870 1.00 0.00 68 LYS A CA 18
ATOM 30438 C C . LYS A 1 49 ? -12.774 13.296 1.916 1.00 0.00 68 LYS A C 18
ATOM 30439 O O . LYS A 1 49 ? -13.076 14.452 1.610 1.00 0.00 68 LYS A O 18
ATOM 30458 N N . GLY A 1 50 ? -13.392 12.225 1.429 1.00 0.00 69 GLY A N 18
ATOM 30459 C CA . GLY A 1 50 ? -14.503 12.347 0.506 1.00 0.00 69 GLY A CA 18
ATOM 30460 C C . GLY A 1 50 ? -14.166 11.842 -0.887 1.00 0.00 69 GLY A C 18
ATOM 30461 O O . GLY A 1 50 ? -15.020 11.839 -1.775 1.00 0.00 69 GLY A O 18
ATOM 30465 N N . ASP A 1 51 ? -12.925 11.416 -1.076 1.00 0.00 70 ASP A N 18
ATOM 30466 C CA . ASP A 1 51 ? -12.462 10.924 -2.367 1.00 0.00 70 ASP A CA 18
ATOM 30467 C C . ASP A 1 51 ? -12.540 9.402 -2.413 1.00 0.00 70 ASP A C 18
ATOM 30468 O O . ASP A 1 51 ? -11.969 8.723 -1.565 1.00 0.00 70 ASP A O 18
ATOM 30477 N N . PRO A 1 52 ? -13.289 8.856 -3.373 1.00 0.00 71 PRO A N 18
ATOM 30478 C CA . PRO A 1 52 ? -13.406 7.407 -3.577 1.00 0.00 71 PRO A CA 18
ATOM 30479 C C . PRO A 1 52 ? -12.094 6.774 -4.041 1.00 0.00 71 PRO A C 18
ATOM 30480 O O . PRO A 1 52 ? -11.536 7.148 -5.074 1.00 0.00 71 PRO A O 18
ATOM 30491 N N . VAL A 1 53 ? -11.614 5.806 -3.274 1.00 0.00 72 VAL A N 18
ATOM 30492 C CA . VAL A 1 53 ? -10.356 5.141 -3.557 1.00 0.00 72 VAL A CA 18
ATOM 30493 C C . VAL A 1 53 ? -10.543 3.621 -3.622 1.00 0.00 72 VAL A C 18
ATOM 30494 O O . VAL A 1 53 ? -11.494 3.074 -3.067 1.00 0.00 72 VAL A O 18
ATOM 30507 N N . TYR A 1 54 ? -9.651 2.943 -4.326 1.00 0.00 73 TYR A N 18
ATOM 30508 C CA . TYR A 1 54 ? -9.704 1.493 -4.419 1.00 0.00 73 TYR A CA 18
ATOM 30509 C C . TYR A 1 54 ? -8.479 0.884 -3.755 1.00 0.00 73 TYR A C 18
ATOM 30510 O O . TYR A 1 54 ? -7.354 1.309 -4.020 1.00 0.00 73 TYR A O 18
ATOM 30528 N N . VAL A 1 55 ? -8.689 -0.109 -2.902 1.00 0.00 74 VAL A N 18
ATOM 30529 C CA . VAL A 1 55 ? -7.589 -0.729 -2.194 1.00 0.00 74 VAL A CA 18
ATOM 30530 C C . VAL A 1 55 ? -7.335 -2.130 -2.756 1.00 0.00 74 VAL A C 18
ATOM 30531 O O . VAL A 1 55 ? -8.204 -3.014 -2.722 1.00 0.00 74 VAL A O 18
ATOM 30544 N N . TYR A 1 56 ? -6.149 -2.307 -3.320 1.00 0.00 75 TYR A N 18
ATOM 30545 C CA . TYR A 1 56 ? -5.793 -3.546 -3.996 1.00 0.00 75 TYR A CA 18
ATOM 30546 C C . TYR A 1 56 ? -5.220 -4.548 -3.011 1.00 0.00 75 TYR A C 18
ATOM 30547 O O . TYR A 1 56 ? -5.486 -5.747 -3.093 1.00 0.00 75 TYR A O 18
ATOM 30565 N N . TYR A 1 57 ? -4.442 -4.041 -2.064 1.00 0.00 76 TYR A N 18
ATOM 30566 C CA . TYR A 1 57 ? -3.783 -4.890 -1.088 1.00 0.00 76 TYR A CA 18
ATOM 30567 C C . TYR A 1 57 ? -3.341 -4.068 0.118 1.00 0.00 76 TYR A C 18
ATOM 30568 O O . TYR A 1 57 ? -3.628 -2.871 0.203 1.00 0.00 76 TYR A O 18
ATOM 30586 N N . LYS A 1 58 ? -2.639 -4.713 1.038 1.00 0.00 77 LYS A N 18
ATOM 30587 C CA . LYS A 1 58 ? -2.216 -4.076 2.275 1.00 0.00 77 LYS A CA 18
ATOM 30588 C C . LYS A 1 58 ? -0.964 -4.742 2.820 1.00 0.00 77 LYS A C 18
ATOM 30589 O O . LYS A 1 58 ? -0.517 -5.743 2.282 1.00 0.00 77 LYS A O 18
ATOM 30608 N N . LEU A 1 59 ? -0.387 -4.180 3.870 1.00 0.00 78 LEU A N 18
ATOM 30609 C CA . LEU A 1 59 ? 0.800 -4.771 4.476 1.00 0.00 78 LEU A CA 18
ATOM 30610 C C . LEU A 1 59 ? 0.407 -5.923 5.389 1.00 0.00 78 LEU A C 18
ATOM 30611 O O . LEU A 1 59 ? -0.661 -5.903 6.004 1.00 0.00 78 LEU A O 18
ATOM 30627 N N . ALA A 1 60 ? 1.263 -6.932 5.461 1.00 0.00 79 ALA A N 18
ATOM 30628 C CA . ALA A 1 60 ? 1.043 -8.053 6.357 1.00 0.00 79 ALA A CA 18
ATOM 30629 C C . ALA A 1 60 ? 1.386 -7.667 7.786 1.00 0.00 79 ALA A C 18
ATOM 30630 O O . ALA A 1 60 ? 2.535 -7.789 8.206 1.00 0.00 79 ALA A O 18
ATOM 30637 N N . ARG A 1 61 ? 0.378 -7.186 8.515 1.00 0.00 80 ARG A N 18
ATOM 30638 C CA . ARG A 1 61 ? 0.540 -6.787 9.912 1.00 0.00 80 ARG A CA 18
ATOM 30639 C C . ARG A 1 61 ? 1.552 -5.653 10.035 1.00 0.00 80 ARG A C 18
ATOM 30640 O O . ARG A 1 61 ? 2.742 -5.888 10.264 1.00 0.00 80 ARG A O 18
ATOM 30661 N N . GLY A 1 62 ? 1.088 -4.423 9.889 1.00 0.00 81 GLY A N 18
ATOM 30662 C CA . GLY A 1 62 ? 1.997 -3.305 9.934 1.00 0.00 81 GLY A CA 18
ATOM 30663 C C . GLY A 1 62 ? 1.363 -2.068 10.512 1.00 0.00 81 GLY A C 18
ATOM 30664 O O . GLY A 1 62 ? 0.352 -1.594 10.004 1.00 0.00 81 GLY A O 18
ATOM 30668 N N . TRP A 1 63 ? 1.940 -1.569 11.593 1.00 0.00 82 TRP A N 18
ATOM 30669 C CA . TRP A 1 63 ? 1.528 -0.304 12.168 1.00 0.00 82 TRP A CA 18
ATOM 30670 C C . TRP A 1 63 ? 2.649 0.721 12.050 1.00 0.00 82 TRP A C 18
ATOM 30671 O O . TRP A 1 63 ? 3.816 0.400 12.284 1.00 0.00 82 TRP A O 18
ATOM 30692 N N . PRO A 1 64 ? 2.316 1.965 11.662 1.00 0.00 83 PRO A N 18
ATOM 30693 C CA . PRO A 1 64 ? 0.934 2.380 11.378 1.00 0.00 83 PRO A CA 18
ATOM 30694 C C . PRO A 1 64 ? 0.331 1.617 10.204 1.00 0.00 83 PRO A C 18
ATOM 30695 O O . PRO A 1 64 ? 1.019 1.320 9.221 1.00 0.00 83 PRO A O 18
ATOM 30706 N N . GLU A 1 65 ? -0.952 1.292 10.332 1.00 0.00 84 GLU A N 18
ATOM 30707 C CA . GLU A 1 65 ? -1.644 0.463 9.354 1.00 0.00 84 GLU A CA 18
ATOM 30708 C C . GLU A 1 65 ? -1.633 1.115 7.983 1.00 0.00 84 GLU A C 18
ATOM 30709 O O . GLU A 1 65 ? -2.024 2.272 7.814 1.00 0.00 84 GLU A O 18
ATOM 30721 N N . VAL A 1 66 ? -1.170 0.358 7.015 1.00 0.00 85 VAL A N 18
ATOM 30722 C CA . VAL A 1 66 ? -0.980 0.855 5.666 1.00 0.00 85 VAL A CA 18
ATOM 30723 C C . VAL A 1 66 ? -1.630 -0.052 4.635 1.00 0.00 85 VAL A C 18
ATOM 30724 O O . VAL A 1 66 ? -1.520 -1.280 4.692 1.00 0.00 85 VAL A O 18
ATOM 30737 N N . TRP A 1 67 ? -2.297 0.588 3.696 1.00 0.00 86 TRP A N 18
ATOM 30738 C CA . TRP A 1 67 ? -2.950 -0.082 2.588 1.00 0.00 86 TRP A CA 18
ATOM 30739 C C . TRP A 1 67 ? -2.392 0.474 1.288 1.00 0.00 86 TRP A C 18
ATOM 30740 O O . TRP A 1 67 ? -1.639 1.447 1.308 1.00 0.00 86 TRP A O 18
ATOM 30761 N N . ALA A 1 68 ? -2.733 -0.133 0.166 1.00 0.00 87 ALA A N 18
ATOM 30762 C CA . ALA A 1 68 ? -2.231 0.345 -1.110 1.00 0.00 87 ALA A CA 18
ATOM 30763 C C . ALA A 1 68 ? -3.258 0.182 -2.219 1.00 0.00 87 ALA A C 18
ATOM 30764 O O . ALA A 1 68 ? -4.049 -0.763 -2.223 1.00 0.00 87 ALA A O 18
ATOM 30771 N N . GLY A 1 69 ? -3.232 1.113 -3.157 1.00 0.00 88 GLY A N 18
ATOM 30772 C CA . GLY A 1 69 ? -4.145 1.079 -4.274 1.00 0.00 88 GLY A CA 18
ATOM 30773 C C . GLY A 1 69 ? -4.020 2.315 -5.132 1.00 0.00 88 GLY A C 18
ATOM 30774 O O . GLY A 1 69 ? -3.081 3.095 -4.961 1.00 0.00 88 GLY A O 18
ATOM 30778 N N . SER A 1 70 ? -4.947 2.495 -6.059 1.00 0.00 89 SER A N 18
ATOM 30779 C CA . SER A 1 70 ? -4.932 3.657 -6.928 1.00 0.00 89 SER A CA 18
ATOM 30780 C C . SER A 1 70 ? -6.046 4.616 -6.535 1.00 0.00 89 SER A C 18
ATOM 30781 O O . SER A 1 70 ? -7.181 4.198 -6.282 1.00 0.00 89 SER A O 18
ATOM 30789 N N . VAL A 1 71 ? -5.722 5.899 -6.491 1.00 0.00 90 VAL A N 18
ATOM 30790 C CA . VAL A 1 71 ? -6.675 6.913 -6.065 1.00 0.00 90 VAL A CA 18
ATOM 30791 C C . VAL A 1 71 ? -6.566 8.143 -6.950 1.00 0.00 90 VAL A C 18
ATOM 30792 O O . VAL A 1 71 ? -5.843 9.091 -6.634 1.00 0.00 90 VAL A O 18
ATOM 30805 N N . GLY A 1 72 ? -7.272 8.118 -8.066 1.00 0.00 91 GLY A N 18
ATOM 30806 C CA . GLY A 1 72 ? -7.271 9.246 -8.970 1.00 0.00 91 GLY A CA 18
ATOM 30807 C C . GLY A 1 72 ? -5.987 9.354 -9.768 1.00 0.00 91 GLY A C 18
ATOM 30808 O O . GLY A 1 72 ? -5.883 8.805 -10.864 1.00 0.00 91 GLY A O 18
ATOM 30812 N N . ARG A 1 73 ? -5.003 10.050 -9.214 1.00 0.00 92 ARG A N 18
ATOM 30813 C CA . ARG A 1 73 ? -3.759 10.316 -9.925 1.00 0.00 92 ARG A CA 18
ATOM 30814 C C . ARG A 1 73 ? -2.635 9.407 -9.457 1.00 0.00 92 ARG A C 18
ATOM 30815 O O . ARG A 1 73 ? -1.754 9.037 -10.236 1.00 0.00 92 ARG A O 18
ATOM 30836 N N . THR A 1 74 ? -2.671 9.041 -8.194 1.00 0.00 93 THR A N 18
ATOM 30837 C CA . THR A 1 74 ? -1.581 8.302 -7.591 1.00 0.00 93 THR A CA 18
ATOM 30838 C C . THR A 1 74 ? -1.904 6.827 -7.424 1.00 0.00 93 THR A C 18
ATOM 30839 O O . THR A 1 74 ? -3.068 6.426 -7.327 1.00 0.00 93 THR A O 18
ATOM 30850 N N . PHE A 1 75 ? -0.850 6.034 -7.417 1.00 0.00 94 PHE A N 18
ATOM 30851 C CA . PHE A 1 75 ? -0.937 4.603 -7.174 1.00 0.00 94 PHE A CA 18
ATOM 30852 C C . PHE A 1 75 ? 0.282 4.155 -6.374 1.00 0.00 94 PHE A C 18
ATOM 30853 O O . PHE A 1 75 ? 1.417 4.238 -6.849 1.00 0.00 94 PHE A O 18
ATOM 30870 N N . GLY A 1 76 ? 0.040 3.690 -5.161 1.00 0.00 95 GLY A N 18
ATOM 30871 C CA . GLY A 1 76 ? 1.117 3.318 -4.268 1.00 0.00 95 GLY A CA 18
ATOM 30872 C C . GLY A 1 76 ? 0.593 2.934 -2.902 1.00 0.00 95 GLY A C 18
ATOM 30873 O O . GLY A 1 76 ? -0.464 2.313 -2.805 1.00 0.00 95 GLY A O 18
ATOM 30877 N N . TYR A 1 77 ? 1.297 3.330 -1.849 1.00 0.00 96 TYR A N 18
ATOM 30878 C CA . TYR A 1 77 ? 0.912 2.944 -0.497 1.00 0.00 96 TYR A CA 18
ATOM 30879 C C . TYR A 1 77 ? 0.388 4.145 0.282 1.00 0.00 96 TYR A C 18
ATOM 30880 O O . TYR A 1 77 ? 0.706 5.276 -0.048 1.00 0.00 96 TYR A O 18
ATOM 30898 N N . PHE A 1 78 ? -0.442 3.896 1.287 1.00 0.00 97 PHE A N 18
ATOM 30899 C CA . PHE A 1 78 ? -1.006 4.968 2.106 1.00 0.00 97 PHE A CA 18
ATOM 30900 C C . PHE A 1 78 ? -1.511 4.412 3.432 1.00 0.00 97 PHE A C 18
ATOM 30901 O O . PHE A 1 78 ? -1.719 3.209 3.562 1.00 0.00 97 PHE A O 18
ATOM 30918 N N . PRO A 1 79 ? -1.708 5.271 4.445 1.00 0.00 98 PRO A N 18
ATOM 30919 C CA . PRO A 1 79 ? -2.212 4.844 5.745 1.00 0.00 98 PRO A CA 18
ATOM 30920 C C . PRO A 1 79 ? -3.659 4.396 5.665 1.00 0.00 98 PRO A C 18
ATOM 30921 O O . PRO A 1 79 ? -4.555 5.177 5.350 1.00 0.00 98 PRO A O 18
ATOM 30932 N N . LYS A 1 80 ? -3.854 3.115 5.938 1.00 0.00 99 LYS A N 18
ATOM 30933 C CA . LYS A 1 80 ? -5.159 2.501 6.035 1.00 0.00 99 LYS A CA 18
ATOM 30934 C C . LYS A 1 80 ? -6.073 3.333 6.920 1.00 0.00 99 LYS A C 18
ATOM 30935 O O . LYS A 1 80 ? -7.242 3.555 6.609 1.00 0.00 99 LYS A O 18
ATOM 30954 N N . ASP A 1 81 ? -5.502 3.768 8.032 1.00 0.00 100 ASP A N 18
ATOM 30955 C CA . ASP A 1 81 ? -6.167 4.662 8.987 1.00 0.00 100 ASP A CA 18
ATOM 30956 C C . ASP A 1 81 ? -6.831 5.869 8.326 1.00 0.00 100 ASP A C 18
ATOM 30957 O O . ASP A 1 81 ? -7.818 6.399 8.839 1.00 0.00 100 ASP A O 18
ATOM 30966 N N . LEU A 1 82 ? -6.318 6.284 7.183 1.00 0.00 101 LEU A N 18
ATOM 30967 C CA . LEU A 1 82 ? -6.756 7.524 6.571 1.00 0.00 101 LEU A CA 18
ATOM 30968 C C . LEU A 1 82 ? -7.904 7.305 5.594 1.00 0.00 101 LEU A C 18
ATOM 30969 O O . LEU A 1 82 ? -8.321 8.235 4.902 1.00 0.00 101 LEU A O 18
ATOM 30985 N N . ILE A 1 83 ? -8.421 6.079 5.538 1.00 0.00 102 ILE A N 18
ATOM 30986 C CA . ILE A 1 83 ? -9.634 5.807 4.767 1.00 0.00 102 ILE A CA 18
ATOM 30987 C C . ILE A 1 83 ? -10.554 4.835 5.496 1.00 0.00 102 ILE A C 18
ATOM 30988 O O . ILE A 1 83 ? -10.230 4.328 6.570 1.00 0.00 102 ILE A O 18
ATOM 31004 N N . GLN A 1 84 ? -11.706 4.595 4.888 1.00 0.00 103 GLN A N 18
ATOM 31005 C CA . GLN A 1 84 ? -12.680 3.660 5.387 1.00 0.00 103 GLN A CA 18
ATOM 31006 C C . GLN A 1 84 ? -13.196 2.796 4.238 1.00 0.00 103 GLN A C 18
ATOM 31007 O O . GLN A 1 84 ? -13.543 3.304 3.170 1.00 0.00 103 GLN A O 18
ATOM 31021 N N . VAL A 1 85 ? -13.212 1.491 4.470 1.00 0.00 104 VAL A N 18
ATOM 31022 C CA . VAL A 1 85 ? -13.763 0.524 3.544 1.00 0.00 104 VAL A CA 18
ATOM 31023 C C . VAL A 1 85 ? -15.226 0.831 3.229 1.00 0.00 104 VAL A C 18
ATOM 31024 O O . VAL A 1 85 ? -16.077 0.823 4.110 1.00 0.00 104 VAL A O 18
ATOM 31037 N N . VAL A 1 86 ? -15.516 1.089 1.976 1.00 0.00 105 VAL A N 18
ATOM 31038 C CA . VAL A 1 86 ? -16.879 1.358 1.563 1.00 0.00 105 VAL A CA 18
ATOM 31039 C C . VAL A 1 86 ? -17.497 0.078 1.032 1.00 0.00 105 VAL A C 18
ATOM 31040 O O . VAL A 1 86 ? -18.718 -0.052 0.912 1.00 0.00 105 VAL A O 18
ATOM 31053 N N . HIS A 1 87 ? -16.624 -0.879 0.740 1.00 0.00 106 HIS A N 18
ATOM 31054 C CA . HIS A 1 87 ? -17.056 -2.183 0.224 1.00 0.00 106 HIS A CA 18
ATOM 31055 C C . HIS A 1 87 ? -15.873 -3.150 0.107 1.00 0.00 106 HIS A C 18
ATOM 31056 O O . HIS A 1 87 ? -14.733 -2.725 -0.063 1.00 0.00 106 HIS A O 18
ATOM 31071 N N . GLU A 1 88 ? -16.157 -4.444 0.205 1.00 0.00 107 GLU A N 18
ATOM 31072 C CA . GLU A 1 88 ? -15.134 -5.483 0.104 1.00 0.00 107 GLU A CA 18
ATOM 31073 C C . GLU A 1 88 ? -15.448 -6.414 -1.064 1.00 0.00 107 GLU A C 18
ATOM 31074 O O . GLU A 1 88 ? -16.594 -6.835 -1.232 1.00 0.00 107 GLU A O 18
ATOM 31086 N N . TYR A 1 89 ? -14.446 -6.716 -1.879 1.00 0.00 108 TYR A N 18
ATOM 31087 C CA . TYR A 1 89 ? -14.609 -7.696 -2.952 1.00 0.00 108 TYR A CA 18
ATOM 31088 C C . TYR A 1 89 ? -14.341 -9.112 -2.473 1.00 0.00 108 TYR A C 18
ATOM 31089 O O . TYR A 1 89 ? -14.889 -10.076 -3.008 1.00 0.00 108 TYR A O 18
ATOM 31107 N N . THR A 1 90 ? -13.499 -9.236 -1.469 1.00 0.00 109 THR A N 18
ATOM 31108 C CA . THR A 1 90 ? -13.068 -10.543 -1.013 1.00 0.00 109 THR A CA 18
ATOM 31109 C C . THR A 1 90 ? -12.526 -10.478 0.406 1.00 0.00 109 THR A C 18
ATOM 31110 O O . THR A 1 90 ? -11.949 -9.470 0.822 1.00 0.00 109 THR A O 18
ATOM 31121 N N . LYS A 1 91 ? -12.720 -11.561 1.139 1.00 0.00 110 LYS A N 18
ATOM 31122 C CA . LYS A 1 91 ? -12.201 -11.680 2.489 1.00 0.00 110 LYS A CA 18
ATOM 31123 C C . LYS A 1 91 ? -10.822 -12.337 2.442 1.00 0.00 110 LYS A C 18
ATOM 31124 O O . LYS A 1 91 ? -10.278 -12.767 3.460 1.00 0.00 110 LYS A O 18
ATOM 31143 N N . GLU A 1 92 ? -10.254 -12.391 1.243 1.00 0.00 111 GLU A N 18
ATOM 31144 C CA . GLU A 1 92 ? -8.997 -13.092 1.028 1.00 0.00 111 GLU A CA 18
ATOM 31145 C C . GLU A 1 92 ? -7.806 -12.229 1.384 1.00 0.00 111 GLU A C 18
ATOM 31146 O O . GLU A 1 92 ? -7.703 -11.078 0.958 1.00 0.00 111 GLU A O 18
ATOM 31158 N N . GLU A 1 93 ? -6.908 -12.799 2.162 1.00 0.00 112 GLU A N 18
ATOM 31159 C CA . GLU A 1 93 ? -5.677 -12.126 2.528 1.00 0.00 112 GLU A CA 18
ATOM 31160 C C . GLU A 1 93 ? -4.487 -13.025 2.255 1.00 0.00 112 GLU A C 18
ATOM 31161 O O . GLU A 1 93 ? -3.981 -13.710 3.146 1.00 0.00 112 GLU A O 18
ATOM 31173 N N . LEU A 1 94 ? -4.056 -13.015 1.015 1.00 0.00 113 LEU A N 18
ATOM 31174 C CA . LEU A 1 94 ? -2.901 -13.788 0.590 1.00 0.00 113 LEU A CA 18
ATOM 31175 C C . LEU A 1 94 ? -1.630 -13.039 0.926 1.00 0.00 113 LEU A C 18
ATOM 31176 O O . LEU A 1 94 ? -1.548 -11.836 0.710 1.00 0.00 113 LEU A O 18
ATOM 31192 N N . GLN A 1 95 ? -0.641 -13.734 1.453 1.00 0.00 114 GLN A N 18
ATOM 31193 C CA . GLN A 1 95 ? 0.601 -13.080 1.793 1.00 0.00 114 GLN A CA 18
ATOM 31194 C C . GLN A 1 95 ? 1.582 -13.214 0.640 1.00 0.00 114 GLN A C 18
ATOM 31195 O O . GLN A 1 95 ? 2.269 -14.224 0.491 1.00 0.00 114 GLN A O 18
ATOM 31209 N N . VAL A 1 96 ? 1.647 -12.172 -0.157 1.00 0.00 115 VAL A N 18
ATOM 31210 C CA . VAL A 1 96 ? 2.517 -12.127 -1.318 1.00 0.00 115 VAL A CA 18
ATOM 31211 C C . VAL A 1 96 ? 3.761 -11.320 -0.974 1.00 0.00 115 VAL A C 18
ATOM 31212 O O . VAL A 1 96 ? 3.664 -10.279 -0.336 1.00 0.00 115 VAL A O 18
ATOM 31225 N N . PRO A 1 97 ? 4.956 -11.789 -1.347 1.00 0.00 116 PRO A N 18
ATOM 31226 C CA . PRO A 1 97 ? 6.187 -11.059 -1.063 1.00 0.00 116 PRO A CA 18
ATOM 31227 C C . PRO A 1 97 ? 6.312 -9.813 -1.924 1.00 0.00 116 PRO A C 18
ATOM 31228 O O . PRO A 1 97 ? 5.868 -9.783 -3.073 1.00 0.00 116 PRO A O 18
ATOM 31239 N N . THR A 1 98 ? 6.904 -8.788 -1.353 1.00 0.00 117 THR A N 18
ATOM 31240 C CA . THR A 1 98 ? 7.101 -7.537 -2.062 1.00 0.00 117 THR A CA 18
ATOM 31241 C C . THR A 1 98 ? 8.271 -7.664 -3.030 1.00 0.00 117 THR A C 18
ATOM 31242 O O . THR A 1 98 ? 9.274 -8.314 -2.724 1.00 0.00 117 THR A O 18
ATOM 31253 N N . ASP A 1 99 ? 8.136 -7.056 -4.198 1.00 0.00 118 ASP A N 18
ATOM 31254 C CA . ASP A 1 99 ? 9.204 -7.078 -5.185 1.00 0.00 118 ASP A CA 18
ATOM 31255 C C . ASP A 1 99 ? 10.223 -6.017 -4.833 1.00 0.00 118 ASP A C 18
ATOM 31256 O O . ASP A 1 99 ? 9.942 -5.112 -4.054 1.00 0.00 118 ASP A O 18
ATOM 31265 N N . GLU A 1 100 ? 11.410 -6.141 -5.378 1.00 0.00 119 GLU A N 18
ATOM 31266 C CA . GLU A 1 100 ? 12.443 -5.157 -5.151 1.00 0.00 119 GLU A CA 18
ATOM 31267 C C . GLU A 1 100 ? 12.115 -3.838 -5.852 1.00 0.00 119 GLU A C 18
ATOM 31268 O O . GLU A 1 100 ? 12.591 -2.777 -5.450 1.00 0.00 119 GLU A O 18
ATOM 31280 N N . THR A 1 101 ? 11.316 -3.906 -6.906 1.00 0.00 120 THR A N 18
ATOM 31281 C CA . THR A 1 101 ? 11.044 -2.732 -7.716 1.00 0.00 120 THR A CA 18
ATOM 31282 C C . THR A 1 101 ? 9.554 -2.528 -8.007 1.00 0.00 120 THR A C 18
ATOM 31283 O O . THR A 1 101 ? 9.200 -1.666 -8.811 1.00 0.00 120 THR A O 18
ATOM 31294 N N . ASP A 1 102 ? 8.685 -3.326 -7.384 1.00 0.00 121 ASP A N 18
ATOM 31295 C CA . ASP A 1 102 ? 7.242 -3.198 -7.612 1.00 0.00 121 ASP A CA 18
ATOM 31296 C C . ASP A 1 102 ? 6.770 -1.777 -7.322 1.00 0.00 121 ASP A C 18
ATOM 31297 O O . ASP A 1 102 ? 5.984 -1.208 -8.085 1.00 0.00 121 ASP A O 18
ATOM 31306 N N . PHE A 1 103 ? 7.257 -1.206 -6.228 1.00 0.00 122 PHE A N 18
ATOM 31307 C CA . PHE A 1 103 ? 6.925 0.164 -5.865 1.00 0.00 122 PHE A CA 18
ATOM 31308 C C . PHE A 1 103 ? 8.187 0.943 -5.521 1.00 0.00 122 PHE A C 18
ATOM 31309 O O . PHE A 1 103 ? 8.540 1.116 -4.352 1.00 0.00 122 PHE A O 18
ATOM 31326 N N . VAL A 1 104 ? 8.868 1.395 -6.560 1.00 0.00 123 VAL A N 18
ATOM 31327 C CA . VAL A 1 104 ? 10.095 2.163 -6.412 1.00 0.00 123 VAL A CA 18
ATOM 31328 C C . VAL A 1 104 ? 9.902 3.581 -6.922 1.00 0.00 123 VAL A C 18
ATOM 31329 O O . VAL A 1 104 ? 8.983 3.851 -7.699 1.00 0.00 123 VAL A O 18
ATOM 31342 N N . CYS A 1 105 ? 10.748 4.488 -6.467 1.00 0.00 124 CYS A N 18
ATOM 31343 C CA . CYS A 1 105 ? 10.640 5.879 -6.865 1.00 0.00 124 CYS A CA 18
ATOM 31344 C C . CYS A 1 105 ? 11.698 6.234 -7.899 1.00 0.00 124 CYS A C 18
ATOM 31345 O O . CYS A 1 105 ? 12.879 5.922 -7.735 1.00 0.00 124 CYS A O 18
ATOM 31352 N N . PHE A 1 106 ? 11.255 6.869 -8.971 1.00 0.00 125 PHE A N 18
ATOM 31353 C CA . PHE A 1 106 ? 12.153 7.371 -9.998 1.00 0.00 125 PHE A CA 18
ATOM 31354 C C . PHE A 1 106 ? 12.356 8.868 -9.794 1.00 0.00 125 PHE A C 18
ATOM 31355 O O . PHE A 1 106 ? 12.025 9.386 -8.728 1.00 0.00 125 PHE A O 18
ATOM 31372 N N . ASP A 1 107 ? 12.867 9.558 -10.814 1.00 0.00 126 ASP A N 18
ATOM 31373 C CA . ASP A 1 107 ? 13.132 11.001 -10.730 1.00 0.00 126 ASP A CA 18
ATOM 31374 C C . ASP A 1 107 ? 13.885 11.345 -9.447 1.00 0.00 126 ASP A C 18
ATOM 31375 O O . ASP A 1 107 ? 13.310 11.842 -8.479 1.00 0.00 126 ASP A O 18
ATOM 31384 N N . GLY A 1 108 ? 15.174 11.067 -9.444 1.00 0.00 127 GLY A N 18
ATOM 31385 C CA . GLY A 1 108 ? 15.966 11.251 -8.248 1.00 0.00 127 GLY A CA 18
ATOM 31386 C C . GLY A 1 108 ? 16.373 9.923 -7.655 1.00 0.00 127 GLY A C 18
ATOM 31387 O O . GLY A 1 108 ? 17.258 9.854 -6.802 1.00 0.00 127 GLY A O 18
ATOM 31391 N N . GLY A 1 109 ? 15.724 8.864 -8.124 1.00 0.00 128 GLY A N 18
ATOM 31392 C CA . GLY A 1 109 ? 16.040 7.529 -7.667 1.00 0.00 128 GLY A CA 18
ATOM 31393 C C . GLY A 1 109 ? 15.681 7.304 -6.215 1.00 0.00 128 GLY A C 18
ATOM 31394 O O . GLY A 1 109 ? 14.635 7.757 -5.743 1.00 0.00 128 GLY A O 18
ATOM 31398 N N . ARG A 1 110 ? 16.542 6.590 -5.509 1.00 0.00 129 ARG A N 18
ATOM 31399 C CA . ARG A 1 110 ? 16.321 6.295 -4.105 1.00 0.00 129 ARG A CA 18
ATOM 31400 C C . ARG A 1 110 ? 16.708 7.492 -3.245 1.00 0.00 129 ARG A C 18
ATOM 31401 O O . ARG A 1 110 ? 17.752 7.497 -2.593 1.00 0.00 129 ARG A O 18
ATOM 31422 N N . ASP A 1 111 ? 15.858 8.506 -3.254 1.00 0.00 130 ASP A N 18
ATOM 31423 C CA . ASP A 1 111 ? 16.091 9.721 -2.482 1.00 0.00 130 ASP A CA 18
ATOM 31424 C C . ASP A 1 111 ? 15.501 9.585 -1.084 1.00 0.00 130 ASP A C 18
ATOM 31425 O O . ASP A 1 111 ? 15.611 10.492 -0.259 1.00 0.00 130 ASP A O 18
ATOM 31434 N N . ASP A 1 112 ? 14.879 8.446 -0.828 1.00 0.00 131 ASP A N 18
ATOM 31435 C CA . ASP A 1 112 ? 14.246 8.183 0.456 1.00 0.00 131 ASP A CA 18
ATOM 31436 C C . ASP A 1 112 ? 15.293 7.906 1.527 1.00 0.00 131 ASP A C 18
ATOM 31437 O O . ASP A 1 112 ? 15.514 8.779 2.393 1.00 0.00 131 ASP A O 18
ATOM 31447 N N . MET A 1 1 ? 27.557 10.213 4.426 1.00 0.00 20 MET A N 19
ATOM 31448 C CA . MET A 1 1 ? 28.255 8.933 4.161 1.00 0.00 20 MET A CA 19
ATOM 31449 C C . MET A 1 1 ? 27.424 8.061 3.230 1.00 0.00 20 MET A C 19
ATOM 31450 O O . MET A 1 1 ? 26.202 8.006 3.352 1.00 0.00 20 MET A O 19
ATOM 31466 N N . PRO A 1 2 ? 28.075 7.387 2.271 1.00 0.00 21 PRO A N 19
ATOM 31467 C CA . PRO A 1 2 ? 27.410 6.429 1.393 1.00 0.00 21 PRO A CA 19
ATOM 31468 C C . PRO A 1 2 ? 27.233 5.078 2.078 1.00 0.00 21 PRO A C 19
ATOM 31469 O O . PRO A 1 2 ? 27.725 4.870 3.189 1.00 0.00 21 PRO A O 19
ATOM 31480 N N . GLY A 1 3 ? 26.532 4.167 1.421 1.00 0.00 22 GLY A N 19
ATOM 31481 C CA . GLY A 1 3 ? 26.336 2.841 1.973 1.00 0.00 22 GLY A CA 19
ATOM 31482 C C . GLY A 1 3 ? 25.341 2.828 3.114 1.00 0.00 22 GLY A C 19
ATOM 31483 O O . GLY A 1 3 ? 25.317 1.895 3.919 1.00 0.00 22 GLY A O 19
ATOM 31487 N N . GLN A 1 4 ? 24.525 3.868 3.194 1.00 0.00 23 GLN A N 19
ATOM 31488 C CA . GLN A 1 4 ? 23.497 3.953 4.218 1.00 0.00 23 GLN A CA 19
ATOM 31489 C C . GLN A 1 4 ? 22.189 3.400 3.677 1.00 0.00 23 GLN A C 19
ATOM 31490 O O . GLN A 1 4 ? 21.788 3.720 2.555 1.00 0.00 23 GLN A O 19
ATOM 31504 N N . LEU A 1 5 ? 21.529 2.572 4.468 1.00 0.00 24 LEU A N 19
ATOM 31505 C CA . LEU A 1 5 ? 20.305 1.923 4.033 1.00 0.00 24 LEU A CA 19
ATOM 31506 C C . LEU A 1 5 ? 19.132 2.390 4.889 1.00 0.00 24 LEU A C 19
ATOM 31507 O O . LEU A 1 5 ? 18.770 1.744 5.874 1.00 0.00 24 LEU A O 19
ATOM 31523 N N . ASP A 1 6 ? 18.559 3.524 4.521 1.00 0.00 25 ASP A N 19
ATOM 31524 C CA . ASP A 1 6 ? 17.364 4.026 5.186 1.00 0.00 25 ASP A CA 19
ATOM 31525 C C . ASP A 1 6 ? 16.164 3.189 4.757 1.00 0.00 25 ASP A C 19
ATOM 31526 O O . ASP A 1 6 ? 15.986 2.923 3.571 1.00 0.00 25 ASP A O 19
ATOM 31535 N N . PRO A 1 7 ? 15.337 2.760 5.730 1.00 0.00 26 PRO A N 19
ATOM 31536 C CA . PRO A 1 7 ? 14.206 1.849 5.487 1.00 0.00 26 PRO A CA 19
ATOM 31537 C C . PRO A 1 7 ? 13.240 2.351 4.417 1.00 0.00 26 PRO A C 19
ATOM 31538 O O . PRO A 1 7 ? 12.547 1.561 3.776 1.00 0.00 26 PRO A O 19
ATOM 31549 N N . SER A 1 8 ? 13.181 3.663 4.248 1.00 0.00 27 SER A N 19
ATOM 31550 C CA . SER A 1 8 ? 12.276 4.265 3.289 1.00 0.00 27 SER A CA 19
ATOM 31551 C C . SER A 1 8 ? 12.909 4.305 1.897 1.00 0.00 27 SER A C 19
ATOM 31552 O O . SER A 1 8 ? 12.211 4.343 0.882 1.00 0.00 27 SER A O 19
ATOM 31560 N N . THR A 1 9 ? 14.232 4.278 1.852 1.00 0.00 28 THR A N 19
ATOM 31561 C CA . THR A 1 9 ? 14.951 4.398 0.597 1.00 0.00 28 THR A CA 19
ATOM 31562 C C . THR A 1 9 ? 15.403 3.041 0.088 1.00 0.00 28 THR A C 19
ATOM 31563 O O . THR A 1 9 ? 16.023 2.265 0.815 1.00 0.00 28 THR A O 19
ATOM 31574 N N . GLY A 1 10 ? 15.068 2.750 -1.158 1.00 0.00 29 GLY A N 19
ATOM 31575 C CA . GLY A 1 10 ? 15.492 1.509 -1.756 1.00 0.00 29 GLY A CA 19
ATOM 31576 C C . GLY A 1 10 ? 14.555 0.364 -1.433 1.00 0.00 29 GLY A C 19
ATOM 31577 O O . GLY A 1 10 ? 13.927 -0.206 -2.326 1.00 0.00 29 GLY A O 19
ATOM 31581 N N . ARG A 1 11 ? 14.441 0.045 -0.155 1.00 0.00 30 ARG A N 19
ATOM 31582 C CA . ARG A 1 11 ? 13.599 -1.054 0.291 1.00 0.00 30 ARG A CA 19
ATOM 31583 C C . ARG A 1 11 ? 12.130 -0.655 0.276 1.00 0.00 30 ARG A C 19
ATOM 31584 O O . ARG A 1 11 ? 11.792 0.522 0.124 1.00 0.00 30 ARG A O 19
ATOM 31605 N N . ARG A 1 12 ? 11.259 -1.643 0.425 1.00 0.00 31 ARG A N 19
ATOM 31606 C CA . ARG A 1 12 ? 9.831 -1.417 0.291 1.00 0.00 31 ARG A CA 19
ATOM 31607 C C . ARG A 1 12 ? 9.162 -1.184 1.638 1.00 0.00 31 ARG A C 19
ATOM 31608 O O . ARG A 1 12 ? 9.722 -1.519 2.684 1.00 0.00 31 ARG A O 19
ATOM 31629 N N . PHE A 1 13 ? 7.977 -0.587 1.581 1.00 0.00 32 PHE A N 19
ATOM 31630 C CA . PHE A 1 13 ? 7.081 -0.430 2.730 1.00 0.00 32 PHE A CA 19
ATOM 31631 C C . PHE A 1 13 ? 7.105 -1.667 3.627 1.00 0.00 32 PHE A C 19
ATOM 31632 O O . PHE A 1 13 ? 7.428 -1.592 4.817 1.00 0.00 32 PHE A O 19
ATOM 31649 N N . SER A 1 14 ? 6.767 -2.796 3.037 1.00 0.00 33 SER A N 19
ATOM 31650 C CA . SER A 1 14 ? 6.846 -4.079 3.697 1.00 0.00 33 SER A CA 19
ATOM 31651 C C . SER A 1 14 ? 7.369 -5.084 2.687 1.00 0.00 33 SER A C 19
ATOM 31652 O O . SER A 1 14 ? 7.190 -4.900 1.483 1.00 0.00 33 SER A O 19
ATOM 31660 N N . GLU A 1 15 ? 8.031 -6.125 3.165 1.00 0.00 34 GLU A N 19
ATOM 31661 C CA . GLU A 1 15 ? 8.647 -7.100 2.277 1.00 0.00 34 GLU A CA 19
ATOM 31662 C C . GLU A 1 15 ? 7.629 -8.151 1.853 1.00 0.00 34 GLU A C 19
ATOM 31663 O O . GLU A 1 15 ? 7.879 -8.950 0.948 1.00 0.00 34 GLU A O 19
ATOM 31675 N N . HIS A 1 16 ? 6.478 -8.142 2.510 1.00 0.00 35 HIS A N 19
ATOM 31676 C CA . HIS A 1 16 ? 5.372 -9.004 2.131 1.00 0.00 35 HIS A CA 19
ATOM 31677 C C . HIS A 1 16 ? 4.078 -8.206 2.129 1.00 0.00 35 HIS A C 19
ATOM 31678 O O . HIS A 1 16 ? 3.825 -7.412 3.035 1.00 0.00 35 HIS A O 19
ATOM 31693 N N . LYS A 1 17 ? 3.265 -8.415 1.112 1.00 0.00 36 LYS A N 19
ATOM 31694 C CA . LYS A 1 17 ? 2.000 -7.721 0.985 1.00 0.00 36 LYS A CA 19
ATOM 31695 C C . LYS A 1 17 ? 0.852 -8.714 1.077 1.00 0.00 36 LYS A C 19
ATOM 31696 O O . LYS A 1 17 ? 0.952 -9.842 0.596 1.00 0.00 36 LYS A O 19
ATOM 31715 N N . LEU A 1 18 ? -0.227 -8.301 1.701 1.00 0.00 37 LEU A N 19
ATOM 31716 C CA . LEU A 1 18 ? -1.385 -9.145 1.846 1.00 0.00 37 LEU A CA 19
ATOM 31717 C C . LEU A 1 18 ? -2.340 -8.877 0.702 1.00 0.00 37 LEU A C 19
ATOM 31718 O O . LEU A 1 18 ? -2.747 -7.736 0.488 1.00 0.00 37 LEU A O 19
ATOM 31734 N N . CYS A 1 19 ? -2.696 -9.917 -0.024 1.00 0.00 38 CYS A N 19
ATOM 31735 C CA . CYS A 1 19 ? -3.437 -9.747 -1.258 1.00 0.00 38 CYS A CA 19
ATOM 31736 C C . CYS A 1 19 ? -4.608 -10.714 -1.365 1.00 0.00 38 CYS A C 19
ATOM 31737 O O . CYS A 1 19 ? -4.604 -11.782 -0.760 1.00 0.00 38 CYS A O 19
ATOM 31744 N N . ALA A 1 20 ? -5.623 -10.301 -2.129 1.00 0.00 39 ALA A N 19
ATOM 31745 C CA . ALA A 1 20 ? -6.818 -11.114 -2.367 1.00 0.00 39 ALA A CA 19
ATOM 31746 C C . ALA A 1 20 ? -6.455 -12.403 -3.079 1.00 0.00 39 ALA A C 19
ATOM 31747 O O . ALA A 1 20 ? -7.148 -13.414 -2.976 1.00 0.00 39 ALA A O 19
ATOM 31754 N N . ASP A 1 21 ? -5.361 -12.339 -3.806 1.00 0.00 40 ASP A N 19
ATOM 31755 C CA . ASP A 1 21 ? -4.840 -13.473 -4.548 1.00 0.00 40 ASP A CA 19
ATOM 31756 C C . ASP A 1 21 ? -3.373 -13.623 -4.234 1.00 0.00 40 ASP A C 19
ATOM 31757 O O . ASP A 1 21 ? -2.731 -12.661 -3.822 1.00 0.00 40 ASP A O 19
ATOM 31766 N N . ASP A 1 22 ? -2.833 -14.812 -4.446 1.00 0.00 41 ASP A N 19
ATOM 31767 C CA . ASP A 1 22 ? -1.406 -15.027 -4.260 1.00 0.00 41 ASP A CA 19
ATOM 31768 C C . ASP A 1 22 ? -0.652 -14.427 -5.442 1.00 0.00 41 ASP A C 19
ATOM 31769 O O . ASP A 1 22 ? 0.573 -14.367 -5.459 1.00 0.00 41 ASP A O 19
ATOM 31778 N N . GLU A 1 23 ? -1.414 -13.982 -6.434 1.00 0.00 42 GLU A N 19
ATOM 31779 C CA . GLU A 1 23 ? -0.860 -13.240 -7.553 1.00 0.00 42 GLU A CA 19
ATOM 31780 C C . GLU A 1 23 ? -1.010 -11.762 -7.266 1.00 0.00 42 GLU A C 19
ATOM 31781 O O . GLU A 1 23 ? -0.255 -10.927 -7.759 1.00 0.00 42 GLU A O 19
ATOM 31793 N N . CYS A 1 24 ? -2.015 -11.475 -6.438 1.00 0.00 43 CYS A N 19
ATOM 31794 C CA . CYS A 1 24 ? -2.328 -10.126 -5.999 1.00 0.00 43 CYS A CA 19
ATOM 31795 C C . CYS A 1 24 ? -2.764 -9.265 -7.185 1.00 0.00 43 CYS A C 19
ATOM 31796 O O . CYS A 1 24 ? -2.520 -8.063 -7.226 1.00 0.00 43 CYS A O 19
ATOM 31803 N N . SER A 1 25 ? -3.439 -9.897 -8.138 1.00 0.00 44 SER A N 19
ATOM 31804 C CA . SER A 1 25 ? -3.823 -9.230 -9.372 1.00 0.00 44 SER A CA 19
ATOM 31805 C C . SER A 1 25 ? -5.251 -8.681 -9.297 1.00 0.00 44 SER A C 19
ATOM 31806 O O . SER A 1 25 ? -5.665 -7.902 -10.157 1.00 0.00 44 SER A O 19
ATOM 31814 N N . MET A 1 26 ? -6.000 -9.068 -8.270 1.00 0.00 45 MET A N 19
ATOM 31815 C CA . MET A 1 26 ? -7.388 -8.634 -8.147 1.00 0.00 45 MET A CA 19
ATOM 31816 C C . MET A 1 26 ? -7.555 -7.664 -6.989 1.00 0.00 45 MET A C 19
ATOM 31817 O O . MET A 1 26 ? -6.804 -7.715 -6.013 1.00 0.00 45 MET A O 19
ATOM 31831 N N . LEU A 1 27 ? -8.535 -6.771 -7.116 1.00 0.00 46 LEU A N 19
ATOM 31832 C CA . LEU A 1 27 ? -8.885 -5.854 -6.050 1.00 0.00 46 LEU A CA 19
ATOM 31833 C C . LEU A 1 27 ? -9.333 -6.586 -4.803 1.00 0.00 46 LEU A C 19
ATOM 31834 O O . LEU A 1 27 ? -9.999 -7.621 -4.867 1.00 0.00 46 LEU A O 19
ATOM 31850 N N . MET A 1 28 ? -8.957 -6.028 -3.668 1.00 0.00 47 MET A N 19
ATOM 31851 C CA . MET A 1 28 ? -9.356 -6.568 -2.387 1.00 0.00 47 MET A CA 19
ATOM 31852 C C . MET A 1 28 ? -10.521 -5.764 -1.853 1.00 0.00 47 MET A C 19
ATOM 31853 O O . MET A 1 28 ? -11.610 -6.290 -1.616 1.00 0.00 47 MET A O 19
ATOM 31867 N N . TYR A 1 29 ? -10.280 -4.473 -1.678 1.00 0.00 48 TYR A N 19
ATOM 31868 C CA . TYR A 1 29 ? -11.259 -3.588 -1.083 1.00 0.00 48 TYR A CA 19
ATOM 31869 C C . TYR A 1 29 ? -11.474 -2.358 -1.960 1.00 0.00 48 TYR A C 19
ATOM 31870 O O . TYR A 1 29 ? -10.671 -2.053 -2.843 1.00 0.00 48 TYR A O 19
ATOM 31888 N N . ARG A 1 30 ? -12.560 -1.661 -1.698 1.00 0.00 49 ARG A N 19
ATOM 31889 C CA . ARG A 1 30 ? -12.769 -0.315 -2.193 1.00 0.00 49 ARG A CA 19
ATOM 31890 C C . ARG A 1 30 ? -12.963 0.587 -0.986 1.00 0.00 49 ARG A C 19
ATOM 31891 O O . ARG A 1 30 ? -13.659 0.215 -0.041 1.00 0.00 49 ARG A O 19
ATOM 31912 N N . GLY A 1 31 ? -12.353 1.751 -0.996 1.00 0.00 50 GLY A N 19
ATOM 31913 C CA . GLY A 1 31 ? -12.369 2.581 0.182 1.00 0.00 50 GLY A CA 19
ATOM 31914 C C . GLY A 1 31 ? -12.591 4.038 -0.120 1.00 0.00 50 GLY A C 19
ATOM 31915 O O . GLY A 1 31 ? -12.605 4.449 -1.277 1.00 0.00 50 GLY A O 19
ATOM 31919 N N . GLU A 1 32 ? -12.795 4.814 0.924 1.00 0.00 51 GLU A N 19
ATOM 31920 C CA . GLU A 1 32 ? -12.963 6.239 0.794 1.00 0.00 51 GLU A CA 19
ATOM 31921 C C . GLU A 1 32 ? -12.215 6.969 1.872 1.00 0.00 51 GLU A C 19
ATOM 31922 O O . GLU A 1 32 ? -12.293 6.616 3.051 1.00 0.00 51 GLU A O 19
ATOM 31934 N N . ALA A 1 33 ? -11.478 7.976 1.455 1.00 0.00 52 ALA A N 19
ATOM 31935 C CA . ALA A 1 33 ? -10.715 8.784 2.374 1.00 0.00 52 ALA A CA 19
ATOM 31936 C C . ALA A 1 33 ? -11.652 9.506 3.320 1.00 0.00 52 ALA A C 19
ATOM 31937 O O . ALA A 1 33 ? -12.562 10.203 2.888 1.00 0.00 52 ALA A O 19
ATOM 31944 N N . LEU A 1 34 ? -11.451 9.305 4.606 1.00 0.00 53 LEU A N 19
ATOM 31945 C CA . LEU A 1 34 ? -12.263 9.968 5.608 1.00 0.00 53 LEU A CA 19
ATOM 31946 C C . LEU A 1 34 ? -11.508 11.146 6.173 1.00 0.00 53 LEU A C 19
ATOM 31947 O O . LEU A 1 34 ? -12.016 11.917 6.987 1.00 0.00 53 LEU A O 19
ATOM 31963 N N . GLU A 1 35 ? -10.280 11.250 5.725 1.00 0.00 54 GLU A N 19
ATOM 31964 C CA . GLU A 1 35 ? -9.384 12.306 6.126 1.00 0.00 54 GLU A CA 19
ATOM 31965 C C . GLU A 1 35 ? -8.587 12.808 4.931 1.00 0.00 54 GLU A C 19
ATOM 31966 O O . GLU A 1 35 ? -8.428 12.110 3.930 1.00 0.00 54 GLU A O 19
ATOM 31978 N N . ASP A 1 36 ? -8.123 14.034 5.049 1.00 0.00 55 ASP A N 19
ATOM 31979 C CA . ASP A 1 36 ? -7.266 14.653 4.042 1.00 0.00 55 ASP A CA 19
ATOM 31980 C C . ASP A 1 36 ? -5.813 14.364 4.348 1.00 0.00 55 ASP A C 19
ATOM 31981 O O . ASP A 1 36 ? -5.377 14.436 5.502 1.00 0.00 55 ASP A O 19
ATOM 31990 N N . PHE A 1 37 ? -5.072 14.045 3.310 1.00 0.00 56 PHE A N 19
ATOM 31991 C CA . PHE A 1 37 ? -3.726 13.527 3.473 1.00 0.00 56 PHE A CA 19
ATOM 31992 C C . PHE A 1 37 ? -2.909 13.641 2.190 1.00 0.00 56 PHE A C 19
ATOM 31993 O O . PHE A 1 37 ? -3.423 13.453 1.086 1.00 0.00 56 PHE A O 19
ATOM 32010 N N . THR A 1 38 ? -1.634 13.959 2.351 1.00 0.00 57 THR A N 19
ATOM 32011 C CA . THR A 1 38 ? -0.699 13.986 1.244 1.00 0.00 57 THR A CA 19
ATOM 32012 C C . THR A 1 38 ? 0.582 13.261 1.621 1.00 0.00 57 THR A C 19
ATOM 32013 O O . THR A 1 38 ? 1.144 13.491 2.691 1.00 0.00 57 THR A O 19
ATOM 32024 N N . GLY A 1 39 ? 1.020 12.373 0.755 1.00 0.00 58 GLY A N 19
ATOM 32025 C CA . GLY A 1 39 ? 2.292 11.726 0.943 1.00 0.00 58 GLY A CA 19
ATOM 32026 C C . GLY A 1 39 ? 3.286 12.131 -0.129 1.00 0.00 58 GLY A C 19
ATOM 32027 O O . GLY A 1 39 ? 3.245 11.613 -1.242 1.00 0.00 58 GLY A O 19
ATOM 32031 N N . PRO A 1 40 ? 4.204 13.053 0.188 1.00 0.00 59 PRO A N 19
ATOM 32032 C CA . PRO A 1 40 ? 5.200 13.571 -0.768 1.00 0.00 59 PRO A CA 19
ATOM 32033 C C . PRO A 1 40 ? 6.297 12.562 -1.057 1.00 0.00 59 PRO A C 19
ATOM 32034 O O . PRO A 1 40 ? 7.198 12.794 -1.859 1.00 0.00 59 PRO A O 19
ATOM 32045 N N . ASP A 1 41 ? 6.183 11.446 -0.379 1.00 0.00 60 ASP A N 19
ATOM 32046 C CA . ASP A 1 41 ? 7.218 10.411 -0.326 1.00 0.00 60 ASP A CA 19
ATOM 32047 C C . ASP A 1 41 ? 7.358 9.627 -1.637 1.00 0.00 60 ASP A C 19
ATOM 32048 O O . ASP A 1 41 ? 7.797 8.477 -1.622 1.00 0.00 60 ASP A O 19
ATOM 32057 N N . CYS A 1 42 ? 6.902 10.209 -2.745 1.00 0.00 61 CYS A N 19
ATOM 32058 C CA . CYS A 1 42 ? 7.141 9.665 -4.089 1.00 0.00 61 CYS A CA 19
ATOM 32059 C C . CYS A 1 42 ? 6.138 8.585 -4.479 1.00 0.00 61 CYS A C 19
ATOM 32060 O O . CYS A 1 42 ? 5.561 8.632 -5.567 1.00 0.00 61 CYS A O 19
ATOM 32067 N N . ARG A 1 43 ? 5.912 7.629 -3.599 1.00 0.00 62 ARG A N 19
ATOM 32068 C CA . ARG A 1 43 ? 5.070 6.485 -3.944 1.00 0.00 62 ARG A CA 19
ATOM 32069 C C . ARG A 1 43 ? 3.882 6.396 -3.010 1.00 0.00 62 ARG A C 19
ATOM 32070 O O . ARG A 1 43 ? 3.190 5.387 -2.960 1.00 0.00 62 ARG A O 19
ATOM 32091 N N . PHE A 1 44 ? 3.682 7.445 -2.247 1.00 0.00 63 PHE A N 19
ATOM 32092 C CA . PHE A 1 44 ? 2.530 7.551 -1.373 1.00 0.00 63 PHE A CA 19
ATOM 32093 C C . PHE A 1 44 ? 1.296 7.937 -2.167 1.00 0.00 63 PHE A C 19
ATOM 32094 O O . PHE A 1 44 ? 1.396 8.480 -3.269 1.00 0.00 63 PHE A O 19
ATOM 32111 N N . VAL A 1 45 ? 0.144 7.656 -1.605 1.00 0.00 64 VAL A N 19
ATOM 32112 C CA . VAL A 1 45 ? -1.101 8.081 -2.179 1.00 0.00 64 VAL A CA 19
ATOM 32113 C C . VAL A 1 45 ? -1.601 9.336 -1.482 1.00 0.00 64 VAL A C 19
ATOM 32114 O O . VAL A 1 45 ? -1.607 9.418 -0.252 1.00 0.00 64 VAL A O 19
ATOM 32127 N N . ASN A 1 46 ? -2.002 10.309 -2.273 1.00 0.00 65 ASN A N 19
ATOM 32128 C CA . ASN A 1 46 ? -2.606 11.504 -1.756 1.00 0.00 65 ASN A CA 19
ATOM 32129 C C . ASN A 1 46 ? -4.097 11.429 -1.984 1.00 0.00 65 ASN A C 19
ATOM 32130 O O . ASN A 1 46 ? -4.564 10.924 -3.008 1.00 0.00 65 ASN A O 19
ATOM 32141 N N . PHE A 1 47 ? -4.828 11.945 -1.039 1.00 0.00 66 PHE A N 19
ATOM 32142 C CA . PHE A 1 47 ? -6.284 11.910 -1.085 1.00 0.00 66 PHE A CA 19
ATOM 32143 C C . PHE A 1 47 ? -6.886 12.915 -0.108 1.00 0.00 66 PHE A C 19
ATOM 32144 O O . PHE A 1 47 ? -6.173 13.551 0.670 1.00 0.00 66 PHE A O 19
ATOM 32161 N N . LYS A 1 48 ? -8.197 13.051 -0.164 1.00 0.00 67 LYS A N 19
ATOM 32162 C CA . LYS A 1 48 ? -8.925 13.970 0.681 1.00 0.00 67 LYS A CA 19
ATOM 32163 C C . LYS A 1 48 ? -10.247 13.338 1.090 1.00 0.00 67 LYS A C 19
ATOM 32164 O O . LYS A 1 48 ? -10.810 12.554 0.337 1.00 0.00 67 LYS A O 19
ATOM 32183 N N . LYS A 1 49 ? -10.722 13.655 2.292 1.00 0.00 68 LYS A N 19
ATOM 32184 C CA . LYS A 1 49 ? -11.954 13.063 2.806 1.00 0.00 68 LYS A CA 19
ATOM 32185 C C . LYS A 1 49 ? -13.109 13.226 1.809 1.00 0.00 68 LYS A C 19
ATOM 32186 O O . LYS A 1 49 ? -13.506 14.348 1.484 1.00 0.00 68 LYS A O 19
ATOM 32205 N N . GLY A 1 50 ? -13.641 12.101 1.321 1.00 0.00 69 GLY A N 19
ATOM 32206 C CA . GLY A 1 50 ? -14.667 12.144 0.297 1.00 0.00 69 GLY A CA 19
ATOM 32207 C C . GLY A 1 50 ? -14.136 11.682 -1.046 1.00 0.00 69 GLY A C 19
ATOM 32208 O O . GLY A 1 50 ? -14.835 11.743 -2.056 1.00 0.00 69 GLY A O 19
ATOM 32212 N N . ASP A 1 51 ? -12.890 11.226 -1.049 1.00 0.00 70 ASP A N 19
ATOM 32213 C CA . ASP A 1 51 ? -12.237 10.755 -2.262 1.00 0.00 70 ASP A CA 19
ATOM 32214 C C . ASP A 1 51 ? -12.326 9.235 -2.344 1.00 0.00 70 ASP A C 19
ATOM 32215 O O . ASP A 1 51 ? -11.797 8.531 -1.481 1.00 0.00 70 ASP A O 19
ATOM 32224 N N . PRO A 1 52 ? -13.038 8.714 -3.349 1.00 0.00 71 PRO A N 19
ATOM 32225 C CA . PRO A 1 52 ? -13.161 7.273 -3.579 1.00 0.00 71 PRO A CA 19
ATOM 32226 C C . PRO A 1 52 ? -11.857 6.651 -4.073 1.00 0.00 71 PRO A C 19
ATOM 32227 O O . PRO A 1 52 ? -11.307 7.057 -5.101 1.00 0.00 71 PRO A O 19
ATOM 32238 N N . VAL A 1 53 ? -11.376 5.663 -3.333 1.00 0.00 72 VAL A N 19
ATOM 32239 C CA . VAL A 1 53 ? -10.121 4.997 -3.630 1.00 0.00 72 VAL A CA 19
ATOM 32240 C C . VAL A 1 53 ? -10.313 3.477 -3.702 1.00 0.00 72 VAL A C 19
ATOM 32241 O O . VAL A 1 53 ? -11.252 2.931 -3.126 1.00 0.00 72 VAL A O 19
ATOM 32254 N N . TYR A 1 54 ? -9.442 2.801 -4.435 1.00 0.00 73 TYR A N 19
ATOM 32255 C CA . TYR A 1 54 ? -9.478 1.347 -4.516 1.00 0.00 73 TYR A CA 19
ATOM 32256 C C . TYR A 1 54 ? -8.259 0.760 -3.824 1.00 0.00 73 TYR A C 19
ATOM 32257 O O . TYR A 1 54 ? -7.139 1.224 -4.044 1.00 0.00 73 TYR A O 19
ATOM 32275 N N . VAL A 1 55 ? -8.460 -0.258 -2.994 1.00 0.00 74 VAL A N 19
ATOM 32276 C CA . VAL A 1 55 ? -7.348 -0.864 -2.293 1.00 0.00 74 VAL A CA 19
ATOM 32277 C C . VAL A 1 55 ? -6.981 -2.187 -2.975 1.00 0.00 74 VAL A C 19
ATOM 32278 O O . VAL A 1 55 ? -7.774 -3.138 -3.022 1.00 0.00 74 VAL A O 19
ATOM 32291 N N . TYR A 1 56 ? -5.800 -2.203 -3.582 1.00 0.00 75 TYR A N 19
ATOM 32292 C CA . TYR A 1 56 ? -5.342 -3.354 -4.347 1.00 0.00 75 TYR A CA 19
ATOM 32293 C C . TYR A 1 56 ? -4.685 -4.393 -3.455 1.00 0.00 75 TYR A C 19
ATOM 32294 O O . TYR A 1 56 ? -4.779 -5.591 -3.718 1.00 0.00 75 TYR A O 19
ATOM 32312 N N . TYR A 1 57 ? -4.016 -3.932 -2.407 1.00 0.00 76 TYR A N 19
ATOM 32313 C CA . TYR A 1 57 ? -3.394 -4.837 -1.454 1.00 0.00 76 TYR A CA 19
ATOM 32314 C C . TYR A 1 57 ? -3.100 -4.119 -0.147 1.00 0.00 76 TYR A C 19
ATOM 32315 O O . TYR A 1 57 ? -3.198 -2.891 -0.060 1.00 0.00 76 TYR A O 19
ATOM 32333 N N . LYS A 1 58 ? -2.742 -4.896 0.863 1.00 0.00 77 LYS A N 19
ATOM 32334 C CA . LYS A 1 58 ? -2.473 -4.371 2.191 1.00 0.00 77 LYS A CA 19
ATOM 32335 C C . LYS A 1 58 ? -1.083 -4.796 2.647 1.00 0.00 77 LYS A C 19
ATOM 32336 O O . LYS A 1 58 ? -0.539 -5.770 2.141 1.00 0.00 77 LYS A O 19
ATOM 32355 N N . LEU A 1 59 ? -0.499 -4.065 3.584 1.00 0.00 78 LEU A N 19
ATOM 32356 C CA . LEU A 1 59 ? 0.756 -4.490 4.196 1.00 0.00 78 LEU A CA 19
ATOM 32357 C C . LEU A 1 59 ? 0.488 -5.595 5.202 1.00 0.00 78 LEU A C 19
ATOM 32358 O O . LEU A 1 59 ? -0.549 -5.597 5.866 1.00 0.00 78 LEU A O 19
ATOM 32374 N N . ALA A 1 60 ? 1.415 -6.538 5.308 1.00 0.00 79 ALA A N 19
ATOM 32375 C CA . ALA A 1 60 ? 1.254 -7.665 6.210 1.00 0.00 79 ALA A CA 19
ATOM 32376 C C . ALA A 1 60 ? 1.364 -7.239 7.669 1.00 0.00 79 ALA A C 19
ATOM 32377 O O . ALA A 1 60 ? 2.454 -7.217 8.244 1.00 0.00 79 ALA A O 19
ATOM 32384 N N . ARG A 1 61 ? 0.213 -6.879 8.239 1.00 0.00 80 ARG A N 19
ATOM 32385 C CA . ARG A 1 61 ? 0.080 -6.594 9.666 1.00 0.00 80 ARG A CA 19
ATOM 32386 C C . ARG A 1 61 ? 0.918 -5.385 10.074 1.00 0.00 80 ARG A C 19
ATOM 32387 O O . ARG A 1 61 ? 1.894 -5.510 10.815 1.00 0.00 80 ARG A O 19
ATOM 32408 N N . GLY A 1 62 ? 0.524 -4.216 9.594 1.00 0.00 81 GLY A N 19
ATOM 32409 C CA . GLY A 1 62 ? 1.232 -2.999 9.934 1.00 0.00 81 GLY A CA 19
ATOM 32410 C C . GLY A 1 62 ? 0.440 -2.130 10.889 1.00 0.00 81 GLY A C 19
ATOM 32411 O O . GLY A 1 62 ? -0.767 -2.317 11.044 1.00 0.00 81 GLY A O 19
ATOM 32415 N N . TRP A 1 63 ? 1.113 -1.188 11.533 1.00 0.00 82 TRP A N 19
ATOM 32416 C CA . TRP A 1 63 ? 0.467 -0.271 12.444 1.00 0.00 82 TRP A CA 19
ATOM 32417 C C . TRP A 1 63 ? 1.243 1.044 12.510 1.00 0.00 82 TRP A C 19
ATOM 32418 O O . TRP A 1 63 ? 2.368 1.080 13.015 1.00 0.00 82 TRP A O 19
ATOM 32439 N N . PRO A 1 64 ? 0.663 2.144 11.997 1.00 0.00 83 PRO A N 19
ATOM 32440 C CA . PRO A 1 64 ? -0.669 2.144 11.368 1.00 0.00 83 PRO A CA 19
ATOM 32441 C C . PRO A 1 64 ? -0.700 1.317 10.089 1.00 0.00 83 PRO A C 19
ATOM 32442 O O . PRO A 1 64 ? 0.232 1.368 9.284 1.00 0.00 83 PRO A O 19
ATOM 32453 N N . GLU A 1 65 ? -1.761 0.533 9.925 1.00 0.00 84 GLU A N 19
ATOM 32454 C CA . GLU A 1 65 ? -1.923 -0.310 8.769 1.00 0.00 84 GLU A CA 19
ATOM 32455 C C . GLU A 1 65 ? -1.871 0.512 7.492 1.00 0.00 84 GLU A C 19
ATOM 32456 O O . GLU A 1 65 ? -2.522 1.549 7.383 1.00 0.00 84 GLU A O 19
ATOM 32468 N N . VAL A 1 66 ? -1.082 0.054 6.540 1.00 0.00 85 VAL A N 19
ATOM 32469 C CA . VAL A 1 66 ? -0.937 0.747 5.278 1.00 0.00 85 VAL A CA 19
ATOM 32470 C C . VAL A 1 66 ? -1.403 -0.124 4.126 1.00 0.00 85 VAL A C 19
ATOM 32471 O O . VAL A 1 66 ? -1.148 -1.330 4.087 1.00 0.00 85 VAL A O 19
ATOM 32484 N N . TRP A 1 67 ? -2.110 0.505 3.209 1.00 0.00 86 TRP A N 19
ATOM 32485 C CA . TRP A 1 67 ? -2.610 -0.160 2.017 1.00 0.00 86 TRP A CA 19
ATOM 32486 C C . TRP A 1 67 ? -2.023 0.517 0.795 1.00 0.00 86 TRP A C 19
ATOM 32487 O O . TRP A 1 67 ? -1.295 1.500 0.922 1.00 0.00 86 TRP A O 19
ATOM 32508 N N . ALA A 1 68 ? -2.328 0.000 -0.380 1.00 0.00 87 ALA A N 19
ATOM 32509 C CA . ALA A 1 68 ? -1.859 0.621 -1.603 1.00 0.00 87 ALA A CA 19
ATOM 32510 C C . ALA A 1 68 ? -2.846 0.426 -2.739 1.00 0.00 87 ALA A C 19
ATOM 32511 O O . ALA A 1 68 ? -3.542 -0.590 -2.812 1.00 0.00 87 ALA A O 19
ATOM 32518 N N . GLY A 1 69 ? -2.898 1.410 -3.618 1.00 0.00 88 GLY A N 19
ATOM 32519 C CA . GLY A 1 69 ? -3.783 1.354 -4.755 1.00 0.00 88 GLY A CA 19
ATOM 32520 C C . GLY A 1 69 ? -3.793 2.658 -5.514 1.00 0.00 88 GLY A C 19
ATOM 32521 O O . GLY A 1 69 ? -2.943 3.520 -5.279 1.00 0.00 88 GLY A O 19
ATOM 32525 N N . SER A 1 70 ? -4.739 2.808 -6.425 1.00 0.00 89 SER A N 19
ATOM 32526 C CA . SER A 1 70 ? -4.859 4.035 -7.185 1.00 0.00 89 SER A CA 19
ATOM 32527 C C . SER A 1 70 ? -5.957 4.908 -6.596 1.00 0.00 89 SER A C 19
ATOM 32528 O O . SER A 1 70 ? -7.030 4.414 -6.232 1.00 0.00 89 SER A O 19
ATOM 32536 N N . VAL A 1 71 ? -5.683 6.199 -6.497 1.00 0.00 90 VAL A N 19
ATOM 32537 C CA . VAL A 1 71 ? -6.641 7.146 -5.953 1.00 0.00 90 VAL A CA 19
ATOM 32538 C C . VAL A 1 71 ? -6.605 8.434 -6.757 1.00 0.00 90 VAL A C 19
ATOM 32539 O O . VAL A 1 71 ? -5.882 9.372 -6.407 1.00 0.00 90 VAL A O 19
ATOM 32552 N N . GLY A 1 72 ? -7.367 8.456 -7.842 1.00 0.00 91 GLY A N 19
ATOM 32553 C CA . GLY A 1 72 ? -7.482 9.640 -8.672 1.00 0.00 91 GLY A CA 19
ATOM 32554 C C . GLY A 1 72 ? -6.159 10.118 -9.241 1.00 0.00 91 GLY A C 19
ATOM 32555 O O . GLY A 1 72 ? -5.744 9.694 -10.321 1.00 0.00 91 GLY A O 19
ATOM 32559 N N . ARG A 1 73 ? -5.496 10.996 -8.506 1.00 0.00 92 ARG A N 19
ATOM 32560 C CA . ARG A 1 73 ? -4.298 11.665 -8.993 1.00 0.00 92 ARG A CA 19
ATOM 32561 C C . ARG A 1 73 ? -3.011 10.939 -8.586 1.00 0.00 92 ARG A C 19
ATOM 32562 O O . ARG A 1 73 ? -1.926 11.303 -9.039 1.00 0.00 92 ARG A O 19
ATOM 32583 N N . THR A 1 74 ? -3.121 9.917 -7.746 1.00 0.00 93 THR A N 19
ATOM 32584 C CA . THR A 1 74 ? -1.938 9.223 -7.246 1.00 0.00 93 THR A CA 19
ATOM 32585 C C . THR A 1 74 ? -2.117 7.709 -7.205 1.00 0.00 93 THR A C 19
ATOM 32586 O O . THR A 1 74 ? -3.238 7.202 -7.160 1.00 0.00 93 THR A O 19
ATOM 32597 N N . PHE A 1 75 ? -0.991 7.006 -7.209 1.00 0.00 94 PHE A N 19
ATOM 32598 C CA . PHE A 1 75 ? -0.962 5.552 -7.104 1.00 0.00 94 PHE A CA 19
ATOM 32599 C C . PHE A 1 75 ? 0.221 5.119 -6.240 1.00 0.00 94 PHE A C 19
ATOM 32600 O O . PHE A 1 75 ? 1.371 5.430 -6.551 1.00 0.00 94 PHE A O 19
ATOM 32617 N N . GLY A 1 76 ? -0.058 4.404 -5.164 1.00 0.00 95 GLY A N 19
ATOM 32618 C CA . GLY A 1 76 ? 1.002 3.964 -4.282 1.00 0.00 95 GLY A CA 19
ATOM 32619 C C . GLY A 1 76 ? 0.483 3.528 -2.930 1.00 0.00 95 GLY A C 19
ATOM 32620 O O . GLY A 1 76 ? -0.638 3.038 -2.827 1.00 0.00 95 GLY A O 19
ATOM 32624 N N . TYR A 1 77 ? 1.287 3.734 -1.892 1.00 0.00 96 TYR A N 19
ATOM 32625 C CA . TYR A 1 77 ? 0.951 3.261 -0.554 1.00 0.00 96 TYR A CA 19
ATOM 32626 C C . TYR A 1 77 ? 0.425 4.398 0.317 1.00 0.00 96 TYR A C 19
ATOM 32627 O O . TYR A 1 77 ? 0.716 5.557 0.058 1.00 0.00 96 TYR A O 19
ATOM 32645 N N . PHE A 1 78 ? -0.380 4.059 1.325 1.00 0.00 97 PHE A N 19
ATOM 32646 C CA . PHE A 1 78 ? -0.974 5.057 2.221 1.00 0.00 97 PHE A CA 19
ATOM 32647 C C . PHE A 1 78 ? -1.560 4.383 3.463 1.00 0.00 97 PHE A C 19
ATOM 32648 O O . PHE A 1 78 ? -1.823 3.185 3.453 1.00 0.00 97 PHE A O 19
ATOM 32665 N N . PRO A 1 79 ? -1.789 5.145 4.550 1.00 0.00 98 PRO A N 19
ATOM 32666 C CA . PRO A 1 79 ? -2.330 4.608 5.796 1.00 0.00 98 PRO A CA 19
ATOM 32667 C C . PRO A 1 79 ? -3.825 4.343 5.707 1.00 0.00 98 PRO A C 19
ATOM 32668 O O . PRO A 1 79 ? -4.617 5.240 5.413 1.00 0.00 98 PRO A O 19
ATOM 32679 N N . LYS A 1 80 ? -4.184 3.091 5.969 1.00 0.00 99 LYS A N 19
ATOM 32680 C CA . LYS A 1 80 ? -5.571 2.662 6.078 1.00 0.00 99 LYS A CA 19
ATOM 32681 C C . LYS A 1 80 ? -6.338 3.578 7.007 1.00 0.00 99 LYS A C 19
ATOM 32682 O O . LYS A 1 80 ? -7.478 3.942 6.749 1.00 0.00 99 LYS A O 19
ATOM 32701 N N . ASP A 1 81 ? -5.680 3.905 8.103 1.00 0.00 100 ASP A N 19
ATOM 32702 C CA . ASP A 1 81 ? -6.200 4.824 9.124 1.00 0.00 100 ASP A CA 19
ATOM 32703 C C . ASP A 1 81 ? -6.814 6.091 8.537 1.00 0.00 100 ASP A C 19
ATOM 32704 O O . ASP A 1 81 ? -7.707 6.689 9.136 1.00 0.00 100 ASP A O 19
ATOM 32713 N N . LEU A 1 82 ? -6.360 6.487 7.365 1.00 0.00 101 LEU A N 19
ATOM 32714 C CA . LEU A 1 82 ? -6.801 7.738 6.782 1.00 0.00 101 LEU A CA 19
ATOM 32715 C C . LEU A 1 82 ? -7.929 7.534 5.777 1.00 0.00 101 LEU A C 19
ATOM 32716 O O . LEU A 1 82 ? -8.436 8.497 5.195 1.00 0.00 101 LEU A O 19
ATOM 32732 N N . ILE A 1 83 ? -8.353 6.284 5.589 1.00 0.00 102 ILE A N 19
ATOM 32733 C CA . ILE A 1 83 ? -9.549 6.016 4.796 1.00 0.00 102 ILE A CA 19
ATOM 32734 C C . ILE A 1 83 ? -10.422 4.972 5.480 1.00 0.00 102 ILE A C 19
ATOM 32735 O O . ILE A 1 83 ? -10.074 4.438 6.532 1.00 0.00 102 ILE A O 19
ATOM 32751 N N . GLN A 1 84 ? -11.565 4.701 4.880 1.00 0.00 103 GLN A N 19
ATOM 32752 C CA . GLN A 1 84 ? -12.464 3.685 5.354 1.00 0.00 103 GLN A CA 19
ATOM 32753 C C . GLN A 1 84 ? -12.944 2.842 4.181 1.00 0.00 103 GLN A C 19
ATOM 32754 O O . GLN A 1 84 ? -13.368 3.375 3.158 1.00 0.00 103 GLN A O 19
ATOM 32768 N N . VAL A 1 85 ? -12.838 1.529 4.333 1.00 0.00 104 VAL A N 19
ATOM 32769 C CA . VAL A 1 85 ? -13.359 0.591 3.363 1.00 0.00 104 VAL A CA 19
ATOM 32770 C C . VAL A 1 85 ? -14.856 0.809 3.166 1.00 0.00 104 VAL A C 19
ATOM 32771 O O . VAL A 1 85 ? -15.654 0.641 4.082 1.00 0.00 104 VAL A O 19
ATOM 32784 N N . VAL A 1 86 ? -15.224 1.189 1.971 1.00 0.00 105 VAL A N 19
ATOM 32785 C CA . VAL A 1 86 ? -16.604 1.483 1.664 1.00 0.00 105 VAL A CA 19
ATOM 32786 C C . VAL A 1 86 ? -17.239 0.262 1.039 1.00 0.00 105 VAL A C 19
ATOM 32787 O O . VAL A 1 86 ? -18.457 0.158 0.908 1.00 0.00 105 VAL A O 19
ATOM 32800 N N . HIS A 1 87 ? -16.376 -0.668 0.675 1.00 0.00 106 HIS A N 19
ATOM 32801 C CA . HIS A 1 87 ? -16.810 -1.934 0.087 1.00 0.00 106 HIS A CA 19
ATOM 32802 C C . HIS A 1 87 ? -15.664 -2.939 0.052 1.00 0.00 106 HIS A C 19
ATOM 32803 O O . HIS A 1 87 ? -14.532 -2.588 -0.254 1.00 0.00 106 HIS A O 19
ATOM 32818 N N . GLU A 1 88 ? -15.967 -4.186 0.368 1.00 0.00 107 GLU A N 19
ATOM 32819 C CA . GLU A 1 88 ? -14.975 -5.251 0.330 1.00 0.00 107 GLU A CA 19
ATOM 32820 C C . GLU A 1 88 ? -15.374 -6.316 -0.680 1.00 0.00 107 GLU A C 19
ATOM 32821 O O . GLU A 1 88 ? -16.406 -6.970 -0.528 1.00 0.00 107 GLU A O 19
ATOM 32833 N N . TYR A 1 89 ? -14.571 -6.462 -1.734 1.00 0.00 108 TYR A N 19
ATOM 32834 C CA . TYR A 1 89 ? -14.820 -7.487 -2.740 1.00 0.00 108 TYR A CA 19
ATOM 32835 C C . TYR A 1 89 ? -14.613 -8.873 -2.162 1.00 0.00 108 TYR A C 19
ATOM 32836 O O . TYR A 1 89 ? -15.329 -9.814 -2.499 1.00 0.00 108 TYR A O 19
ATOM 32854 N N . THR A 1 90 ? -13.638 -8.989 -1.289 1.00 0.00 109 THR A N 19
ATOM 32855 C CA . THR A 1 90 ? -13.286 -10.261 -0.717 1.00 0.00 109 THR A CA 19
ATOM 32856 C C . THR A 1 90 ? -12.825 -10.082 0.719 1.00 0.00 109 THR A C 19
ATOM 32857 O O . THR A 1 90 ? -12.357 -9.008 1.105 1.00 0.00 109 THR A O 19
ATOM 32868 N N . LYS A 1 91 ? -12.981 -11.126 1.507 1.00 0.00 110 LYS A N 19
ATOM 32869 C CA . LYS A 1 91 ? -12.465 -11.144 2.859 1.00 0.00 110 LYS A CA 19
ATOM 32870 C C . LYS A 1 91 ? -11.214 -12.003 2.900 1.00 0.00 110 LYS A C 19
ATOM 32871 O O . LYS A 1 91 ? -10.762 -12.420 3.969 1.00 0.00 110 LYS A O 19
ATOM 32890 N N . GLU A 1 92 ? -10.662 -12.267 1.718 1.00 0.00 111 GLU A N 19
ATOM 32891 C CA . GLU A 1 92 ? -9.507 -13.149 1.598 1.00 0.00 111 GLU A CA 19
ATOM 32892 C C . GLU A 1 92 ? -8.205 -12.398 1.817 1.00 0.00 111 GLU A C 19
ATOM 32893 O O . GLU A 1 92 ? -8.034 -11.271 1.347 1.00 0.00 111 GLU A O 19
ATOM 32905 N N . GLU A 1 93 ? -7.290 -13.037 2.526 1.00 0.00 112 GLU A N 19
ATOM 32906 C CA . GLU A 1 93 ? -6.001 -12.439 2.827 1.00 0.00 112 GLU A CA 19
ATOM 32907 C C . GLU A 1 93 ? -4.870 -13.431 2.605 1.00 0.00 112 GLU A C 19
ATOM 32908 O O . GLU A 1 93 ? -4.596 -14.285 3.449 1.00 0.00 112 GLU A O 19
ATOM 32920 N N . LEU A 1 94 ? -4.232 -13.310 1.459 1.00 0.00 113 LEU A N 19
ATOM 32921 C CA . LEU A 1 94 ? -3.063 -14.107 1.132 1.00 0.00 113 LEU A CA 19
ATOM 32922 C C . LEU A 1 94 ? -1.807 -13.282 1.346 1.00 0.00 113 LEU A C 19
ATOM 32923 O O . LEU A 1 94 ? -1.874 -12.057 1.382 1.00 0.00 113 LEU A O 19
ATOM 32939 N N . GLN A 1 95 ? -0.670 -13.936 1.485 1.00 0.00 114 GLN A N 19
ATOM 32940 C CA . GLN A 1 95 ? 0.565 -13.225 1.745 1.00 0.00 114 GLN A CA 19
ATOM 32941 C C . GLN A 1 95 ? 1.531 -13.380 0.577 1.00 0.00 114 GLN A C 19
ATOM 32942 O O . GLN A 1 95 ? 2.200 -14.404 0.430 1.00 0.00 114 GLN A O 19
ATOM 32956 N N . VAL A 1 96 ? 1.601 -12.347 -0.239 1.00 0.00 115 VAL A N 19
ATOM 32957 C CA . VAL A 1 96 ? 2.440 -12.336 -1.428 1.00 0.00 115 VAL A CA 19
ATOM 32958 C C . VAL A 1 96 ? 3.642 -11.423 -1.196 1.00 0.00 115 VAL A C 19
ATOM 32959 O O . VAL A 1 96 ? 3.494 -10.342 -0.645 1.00 0.00 115 VAL A O 19
ATOM 32972 N N . PRO A 1 97 ? 4.854 -11.837 -1.583 1.00 0.00 116 PRO A N 19
ATOM 32973 C CA . PRO A 1 97 ? 6.049 -11.018 -1.381 1.00 0.00 116 PRO A CA 19
ATOM 32974 C C . PRO A 1 97 ? 6.080 -9.804 -2.301 1.00 0.00 116 PRO A C 19
ATOM 32975 O O . PRO A 1 97 ? 5.636 -9.860 -3.450 1.00 0.00 116 PRO A O 19
ATOM 32986 N N . THR A 1 98 ? 6.609 -8.715 -1.783 1.00 0.00 117 THR A N 19
ATOM 32987 C CA . THR A 1 98 ? 6.710 -7.472 -2.537 1.00 0.00 117 THR A CA 19
ATOM 32988 C C . THR A 1 98 ? 8.001 -7.442 -3.339 1.00 0.00 117 THR A C 19
ATOM 32989 O O . THR A 1 98 ? 9.025 -7.968 -2.892 1.00 0.00 117 THR A O 19
ATOM 33000 N N . ASP A 1 99 ? 7.963 -6.855 -4.527 1.00 0.00 118 ASP A N 19
ATOM 33001 C CA . ASP A 1 99 ? 9.173 -6.686 -5.301 1.00 0.00 118 ASP A CA 19
ATOM 33002 C C . ASP A 1 99 ? 9.709 -5.286 -5.083 1.00 0.00 118 ASP A C 19
ATOM 33003 O O . ASP A 1 99 ? 8.943 -4.360 -4.813 1.00 0.00 118 ASP A O 19
ATOM 33012 N N . GLU A 1 100 ? 11.012 -5.126 -5.203 1.00 0.00 119 GLU A N 19
ATOM 33013 C CA . GLU A 1 100 ? 11.634 -3.844 -4.940 1.00 0.00 119 GLU A CA 19
ATOM 33014 C C . GLU A 1 100 ? 11.308 -2.837 -6.037 1.00 0.00 119 GLU A C 19
ATOM 33015 O O . GLU A 1 100 ? 10.827 -1.734 -5.771 1.00 0.00 119 GLU A O 19
ATOM 33027 N N . THR A 1 101 ? 11.539 -3.242 -7.274 1.00 0.00 120 THR A N 19
ATOM 33028 C CA . THR A 1 101 ? 11.430 -2.340 -8.407 1.00 0.00 120 THR A CA 19
ATOM 33029 C C . THR A 1 101 ? 9.993 -2.183 -8.896 1.00 0.00 120 THR A C 19
ATOM 33030 O O . THR A 1 101 ? 9.735 -1.445 -9.846 1.00 0.00 120 THR A O 19
ATOM 33041 N N . ASP A 1 102 ? 9.050 -2.852 -8.240 1.00 0.00 121 ASP A N 19
ATOM 33042 C CA . ASP A 1 102 ? 7.645 -2.741 -8.621 1.00 0.00 121 ASP A CA 19
ATOM 33043 C C . ASP A 1 102 ? 7.034 -1.432 -8.125 1.00 0.00 121 ASP A C 19
ATOM 33044 O O . ASP A 1 102 ? 5.931 -1.061 -8.525 1.00 0.00 121 ASP A O 19
ATOM 33053 N N . PHE A 1 103 ? 7.768 -0.721 -7.270 1.00 0.00 122 PHE A N 19
ATOM 33054 C CA . PHE A 1 103 ? 7.254 0.493 -6.641 1.00 0.00 122 PHE A CA 19
ATOM 33055 C C . PHE A 1 103 ? 8.376 1.508 -6.521 1.00 0.00 122 PHE A C 19
ATOM 33056 O O . PHE A 1 103 ? 8.386 2.353 -5.624 1.00 0.00 122 PHE A O 19
ATOM 33073 N N . VAL A 1 104 ? 9.317 1.409 -7.445 1.00 0.00 123 VAL A N 19
ATOM 33074 C CA . VAL A 1 104 ? 10.541 2.185 -7.388 1.00 0.00 123 VAL A CA 19
ATOM 33075 C C . VAL A 1 104 ? 10.281 3.650 -7.714 1.00 0.00 123 VAL A C 19
ATOM 33076 O O . VAL A 1 104 ? 9.214 4.016 -8.207 1.00 0.00 123 VAL A O 19
ATOM 33089 N N . CYS A 1 105 ? 11.262 4.470 -7.424 1.00 0.00 124 CYS A N 19
ATOM 33090 C CA . CYS A 1 105 ? 11.161 5.904 -7.647 1.00 0.00 124 CYS A CA 19
ATOM 33091 C C . CYS A 1 105 ? 12.129 6.354 -8.722 1.00 0.00 124 CYS A C 19
ATOM 33092 O O . CYS A 1 105 ? 13.105 5.667 -9.025 1.00 0.00 124 CYS A O 19
ATOM 33099 N N . PHE A 1 106 ? 11.842 7.509 -9.298 1.00 0.00 125 PHE A N 19
ATOM 33100 C CA . PHE A 1 106 ? 12.682 8.089 -10.328 1.00 0.00 125 PHE A CA 19
ATOM 33101 C C . PHE A 1 106 ? 13.094 9.490 -9.898 1.00 0.00 125 PHE A C 19
ATOM 33102 O O . PHE A 1 106 ? 13.123 9.778 -8.699 1.00 0.00 125 PHE A O 19
ATOM 33119 N N . ASP A 1 107 ? 13.415 10.351 -10.856 1.00 0.00 126 ASP A N 19
ATOM 33120 C CA . ASP A 1 107 ? 13.790 11.730 -10.546 1.00 0.00 126 ASP A CA 19
ATOM 33121 C C . ASP A 1 107 ? 12.698 12.408 -9.727 1.00 0.00 126 ASP A C 19
ATOM 33122 O O . ASP A 1 107 ? 11.506 12.265 -10.019 1.00 0.00 126 ASP A O 19
ATOM 33131 N N . GLY A 1 108 ? 13.107 13.125 -8.692 1.00 0.00 127 GLY A N 19
ATOM 33132 C CA . GLY A 1 108 ? 12.153 13.748 -7.798 1.00 0.00 127 GLY A CA 19
ATOM 33133 C C . GLY A 1 108 ? 11.679 12.790 -6.724 1.00 0.00 127 GLY A C 19
ATOM 33134 O O . GLY A 1 108 ? 10.534 12.860 -6.275 1.00 0.00 127 GLY A O 19
ATOM 33138 N N . GLY A 1 109 ? 12.561 11.884 -6.319 1.00 0.00 128 GLY A N 19
ATOM 33139 C CA . GLY A 1 109 ? 12.207 10.902 -5.318 1.00 0.00 128 GLY A CA 19
ATOM 33140 C C . GLY A 1 109 ? 13.347 10.617 -4.362 1.00 0.00 128 GLY A C 19
ATOM 33141 O O . GLY A 1 109 ? 14.196 11.476 -4.123 1.00 0.00 128 GLY A O 19
ATOM 33145 N N . ARG A 1 110 ? 13.367 9.409 -3.819 1.00 0.00 129 ARG A N 19
ATOM 33146 C CA . ARG A 1 110 ? 14.392 9.013 -2.861 1.00 0.00 129 ARG A CA 19
ATOM 33147 C C . ARG A 1 110 ? 15.617 8.453 -3.576 1.00 0.00 129 ARG A C 19
ATOM 33148 O O . ARG A 1 110 ? 15.701 7.251 -3.827 1.00 0.00 129 ARG A O 19
ATOM 33169 N N . ASP A 1 111 ? 16.557 9.327 -3.904 1.00 0.00 130 ASP A N 19
ATOM 33170 C CA . ASP A 1 111 ? 17.773 8.918 -4.603 1.00 0.00 130 ASP A CA 19
ATOM 33171 C C . ASP A 1 111 ? 18.947 8.784 -3.639 1.00 0.00 130 ASP A C 19
ATOM 33172 O O . ASP A 1 111 ? 20.019 8.321 -4.025 1.00 0.00 130 ASP A O 19
ATOM 33181 N N . ASP A 1 112 ? 18.722 9.183 -2.385 1.00 0.00 131 ASP A N 19
ATOM 33182 C CA . ASP A 1 112 ? 19.742 9.123 -1.328 1.00 0.00 131 ASP A CA 19
ATOM 33183 C C . ASP A 1 112 ? 20.944 10.001 -1.664 1.00 0.00 131 ASP A C 19
ATOM 33184 O O . ASP A 1 112 ? 21.863 9.535 -2.371 1.00 0.00 131 ASP A O 19
ATOM 33194 N N . MET A 1 1 ? 21.109 0.985 8.996 1.00 0.00 20 MET A N 20
ATOM 33195 C CA . MET A 1 1 ? 21.167 -0.038 7.929 1.00 0.00 20 MET A CA 20
ATOM 33196 C C . MET A 1 1 ? 21.746 -1.337 8.481 1.00 0.00 20 MET A C 20
ATOM 33197 O O . MET A 1 1 ? 22.883 -1.364 8.948 1.00 0.00 20 MET A O 20
ATOM 33213 N N . PRO A 1 2 ? 20.967 -2.433 8.445 1.00 0.00 21 PRO A N 20
ATOM 33214 C CA . PRO A 1 2 ? 21.410 -3.743 8.943 1.00 0.00 21 PRO A CA 20
ATOM 33215 C C . PRO A 1 2 ? 22.364 -4.444 7.977 1.00 0.00 21 PRO A C 20
ATOM 33216 O O . PRO A 1 2 ? 22.833 -5.553 8.240 1.00 0.00 21 PRO A O 20
ATOM 33227 N N . GLY A 1 3 ? 22.627 -3.797 6.851 1.00 0.00 22 GLY A N 20
ATOM 33228 C CA . GLY A 1 3 ? 23.503 -4.360 5.841 1.00 0.00 22 GLY A CA 20
ATOM 33229 C C . GLY A 1 3 ? 22.762 -5.279 4.899 1.00 0.00 22 GLY A C 20
ATOM 33230 O O . GLY A 1 3 ? 22.794 -5.097 3.681 1.00 0.00 22 GLY A O 20
ATOM 33234 N N . GLN A 1 4 ? 22.078 -6.257 5.466 1.00 0.00 23 GLN A N 20
ATOM 33235 C CA . GLN A 1 4 ? 21.294 -7.193 4.685 1.00 0.00 23 GLN A CA 20
ATOM 33236 C C . GLN A 1 4 ? 19.809 -6.865 4.803 1.00 0.00 23 GLN A C 20
ATOM 33237 O O . GLN A 1 4 ? 19.246 -6.903 5.900 1.00 0.00 23 GLN A O 20
ATOM 33251 N N . LEU A 1 5 ? 19.198 -6.524 3.667 1.00 0.00 24 LEU A N 20
ATOM 33252 C CA . LEU A 1 5 ? 17.771 -6.197 3.600 1.00 0.00 24 LEU A CA 20
ATOM 33253 C C . LEU A 1 5 ? 17.418 -5.001 4.484 1.00 0.00 24 LEU A C 20
ATOM 33254 O O . LEU A 1 5 ? 16.903 -5.156 5.590 1.00 0.00 24 LEU A O 20
ATOM 33270 N N . ASP A 1 6 ? 17.695 -3.810 3.983 1.00 0.00 25 ASP A N 20
ATOM 33271 C CA . ASP A 1 6 ? 17.363 -2.577 4.689 1.00 0.00 25 ASP A CA 20
ATOM 33272 C C . ASP A 1 6 ? 16.002 -2.070 4.229 1.00 0.00 25 ASP A C 20
ATOM 33273 O O . ASP A 1 6 ? 15.620 -2.294 3.083 1.00 0.00 25 ASP A O 20
ATOM 33282 N N . PRO A 1 7 ? 15.226 -1.438 5.118 1.00 0.00 26 PRO A N 20
ATOM 33283 C CA . PRO A 1 7 ? 13.970 -0.788 4.743 1.00 0.00 26 PRO A CA 20
ATOM 33284 C C . PRO A 1 7 ? 14.104 0.071 3.479 1.00 0.00 26 PRO A C 20
ATOM 33285 O O . PRO A 1 7 ? 13.224 0.061 2.615 1.00 0.00 26 PRO A O 20
ATOM 33296 N N . SER A 1 8 ? 15.215 0.792 3.364 1.00 0.00 27 SER A N 20
ATOM 33297 C CA . SER A 1 8 ? 15.457 1.656 2.216 1.00 0.00 27 SER A CA 20
ATOM 33298 C C . SER A 1 8 ? 16.060 0.859 1.055 1.00 0.00 27 SER A C 20
ATOM 33299 O O . SER A 1 8 ? 15.806 1.162 -0.113 1.00 0.00 27 SER A O 20
ATOM 33307 N N . THR A 1 9 ? 16.836 -0.172 1.372 1.00 0.00 28 THR A N 20
ATOM 33308 C CA . THR A 1 9 ? 17.439 -1.019 0.347 1.00 0.00 28 THR A CA 20
ATOM 33309 C C . THR A 1 9 ? 17.152 -2.491 0.608 1.00 0.00 28 THR A C 20
ATOM 33310 O O . THR A 1 9 ? 17.973 -3.205 1.192 1.00 0.00 28 THR A O 20
ATOM 33321 N N . GLY A 1 10 ? 15.977 -2.940 0.191 1.00 0.00 29 GLY A N 20
ATOM 33322 C CA . GLY A 1 10 ? 15.622 -4.327 0.372 1.00 0.00 29 GLY A CA 20
ATOM 33323 C C . GLY A 1 10 ? 14.144 -4.583 0.170 1.00 0.00 29 GLY A C 20
ATOM 33324 O O . GLY A 1 10 ? 13.729 -5.051 -0.888 1.00 0.00 29 GLY A O 20
ATOM 33328 N N . ARG A 1 11 ? 13.349 -4.288 1.185 1.00 0.00 30 ARG A N 20
ATOM 33329 C CA . ARG A 1 11 ? 11.911 -4.512 1.114 1.00 0.00 30 ARG A CA 20
ATOM 33330 C C . ARG A 1 11 ? 11.168 -3.188 1.018 1.00 0.00 30 ARG A C 20
ATOM 33331 O O . ARG A 1 11 ? 11.731 -2.126 1.281 1.00 0.00 30 ARG A O 20
ATOM 33352 N N . ARG A 1 12 ? 9.905 -3.254 0.631 1.00 0.00 31 ARG A N 20
ATOM 33353 C CA . ARG A 1 12 ? 9.068 -2.068 0.549 1.00 0.00 31 ARG A CA 20
ATOM 33354 C C . ARG A 1 12 ? 7.937 -2.175 1.555 1.00 0.00 31 ARG A C 20
ATOM 33355 O O . ARG A 1 12 ? 7.297 -3.220 1.644 1.00 0.00 31 ARG A O 20
ATOM 33376 N N . PHE A 1 13 ? 7.695 -1.088 2.292 1.00 0.00 32 PHE A N 20
ATOM 33377 C CA . PHE A 1 13 ? 6.617 -1.004 3.291 1.00 0.00 32 PHE A CA 20
ATOM 33378 C C . PHE A 1 13 ? 6.872 -1.960 4.458 1.00 0.00 32 PHE A C 20
ATOM 33379 O O . PHE A 1 13 ? 7.175 -1.534 5.571 1.00 0.00 32 PHE A O 20
ATOM 33396 N N . SER A 1 14 ? 6.749 -3.247 4.184 1.00 0.00 33 SER A N 20
ATOM 33397 C CA . SER A 1 14 ? 6.965 -4.287 5.170 1.00 0.00 33 SER A CA 20
ATOM 33398 C C . SER A 1 14 ? 7.590 -5.491 4.468 1.00 0.00 33 SER A C 20
ATOM 33399 O O . SER A 1 14 ? 7.853 -5.428 3.266 1.00 0.00 33 SER A O 20
ATOM 33407 N N . GLU A 1 15 ? 7.824 -6.578 5.182 1.00 0.00 34 GLU A N 20
ATOM 33408 C CA . GLU A 1 15 ? 8.450 -7.742 4.566 1.00 0.00 34 GLU A CA 20
ATOM 33409 C C . GLU A 1 15 ? 7.473 -8.425 3.610 1.00 0.00 34 GLU A C 20
ATOM 33410 O O . GLU A 1 15 ? 7.848 -8.859 2.517 1.00 0.00 34 GLU A O 20
ATOM 33422 N N . HIS A 1 16 ? 6.217 -8.506 4.018 1.00 0.00 35 HIS A N 20
ATOM 33423 C CA . HIS A 1 16 ? 5.189 -9.118 3.193 1.00 0.00 35 HIS A CA 20
ATOM 33424 C C . HIS A 1 16 ? 3.976 -8.205 3.099 1.00 0.00 35 HIS A C 20
ATOM 33425 O O . HIS A 1 16 ? 3.770 -7.331 3.944 1.00 0.00 35 HIS A O 20
ATOM 33440 N N . LYS A 1 17 ? 3.178 -8.421 2.072 1.00 0.00 36 LYS A N 20
ATOM 33441 C CA . LYS A 1 17 ? 1.929 -7.708 1.896 1.00 0.00 36 LYS A CA 20
ATOM 33442 C C . LYS A 1 17 ? 0.814 -8.720 1.674 1.00 0.00 36 LYS A C 20
ATOM 33443 O O . LYS A 1 17 ? 1.073 -9.847 1.256 1.00 0.00 36 LYS A O 20
ATOM 33462 N N . LEU A 1 18 ? -0.414 -8.341 1.961 1.00 0.00 37 LEU A N 20
ATOM 33463 C CA . LEU A 1 18 ? -1.520 -9.254 1.809 1.00 0.00 37 LEU A CA 20
ATOM 33464 C C . LEU A 1 18 ? -2.338 -8.874 0.599 1.00 0.00 37 LEU A C 20
ATOM 33465 O O . LEU A 1 18 ? -2.716 -7.715 0.429 1.00 0.00 37 LEU A O 20
ATOM 33481 N N . CYS A 1 19 ? -2.612 -9.854 -0.227 1.00 0.00 38 CYS A N 20
ATOM 33482 C CA . CYS A 1 19 ? -3.305 -9.621 -1.471 1.00 0.00 38 CYS A CA 20
ATOM 33483 C C . CYS A 1 19 ? -4.449 -10.603 -1.661 1.00 0.00 38 CYS A C 20
ATOM 33484 O O . CYS A 1 19 ? -4.420 -11.710 -1.131 1.00 0.00 38 CYS A O 20
ATOM 33491 N N . ALA A 1 20 ? -5.470 -10.172 -2.399 1.00 0.00 39 ALA A N 20
ATOM 33492 C CA . ALA A 1 20 ? -6.617 -11.023 -2.718 1.00 0.00 39 ALA A CA 20
ATOM 33493 C C . ALA A 1 20 ? -6.183 -12.185 -3.591 1.00 0.00 39 ALA A C 20
ATOM 33494 O O . ALA A 1 20 ? -6.879 -13.189 -3.725 1.00 0.00 39 ALA A O 20
ATOM 33501 N N . ASP A 1 21 ? -5.023 -12.013 -4.187 1.00 0.00 40 ASP A N 20
ATOM 33502 C CA . ASP A 1 21 ? -4.412 -13.026 -5.026 1.00 0.00 40 ASP A CA 20
ATOM 33503 C C . ASP A 1 21 ? -2.954 -13.149 -4.642 1.00 0.00 40 ASP A C 20
ATOM 33504 O O . ASP A 1 21 ? -2.368 -12.199 -4.134 1.00 0.00 40 ASP A O 20
ATOM 33513 N N . ASP A 1 22 ? -2.360 -14.299 -4.901 1.00 0.00 41 ASP A N 20
ATOM 33514 C CA . ASP A 1 22 ? -0.926 -14.463 -4.700 1.00 0.00 41 ASP A CA 20
ATOM 33515 C C . ASP A 1 22 ? -0.181 -13.703 -5.797 1.00 0.00 41 ASP A C 20
ATOM 33516 O O . ASP A 1 22 ? 1.018 -13.443 -5.702 1.00 0.00 41 ASP A O 20
ATOM 33525 N N . GLU A 1 23 ? -0.924 -13.339 -6.840 1.00 0.00 42 GLU A N 20
ATOM 33526 C CA . GLU A 1 23 ? -0.400 -12.501 -7.908 1.00 0.00 42 GLU A CA 20
ATOM 33527 C C . GLU A 1 23 ? -0.777 -11.060 -7.626 1.00 0.00 42 GLU A C 20
ATOM 33528 O O . GLU A 1 23 ? -0.190 -10.123 -8.164 1.00 0.00 42 GLU A O 20
ATOM 33540 N N . CYS A 1 24 ? -1.781 -10.919 -6.762 1.00 0.00 43 CYS A N 20
ATOM 33541 C CA . CYS A 1 24 ? -2.227 -9.630 -6.264 1.00 0.00 43 CYS A CA 20
ATOM 33542 C C . CYS A 1 24 ? -2.742 -8.756 -7.405 1.00 0.00 43 CYS A C 20
ATOM 33543 O O . CYS A 1 24 ? -2.111 -7.770 -7.779 1.00 0.00 43 CYS A O 20
ATOM 33550 N N . SER A 1 25 ? -3.893 -9.124 -7.960 1.00 0.00 44 SER A N 20
ATOM 33551 C CA . SER A 1 25 ? -4.412 -8.444 -9.137 1.00 0.00 44 SER A CA 20
ATOM 33552 C C . SER A 1 25 ? -5.853 -8.013 -8.913 1.00 0.00 44 SER A C 20
ATOM 33553 O O . SER A 1 25 ? -6.245 -6.896 -9.264 1.00 0.00 44 SER A O 20
ATOM 33561 N N . MET A 1 26 ? -6.633 -8.903 -8.324 1.00 0.00 45 MET A N 20
ATOM 33562 C CA . MET A 1 26 ? -8.011 -8.613 -7.999 1.00 0.00 45 MET A CA 20
ATOM 33563 C C . MET A 1 26 ? -8.081 -7.613 -6.854 1.00 0.00 45 MET A C 20
ATOM 33564 O O . MET A 1 26 ? -7.342 -7.729 -5.873 1.00 0.00 45 MET A O 20
ATOM 33578 N N . LEU A 1 27 ? -8.947 -6.618 -7.004 1.00 0.00 46 LEU A N 20
ATOM 33579 C CA . LEU A 1 27 ? -9.207 -5.666 -5.944 1.00 0.00 46 LEU A CA 20
ATOM 33580 C C . LEU A 1 27 ? -9.655 -6.359 -4.676 1.00 0.00 46 LEU A C 20
ATOM 33581 O O . LEU A 1 27 ? -10.492 -7.262 -4.702 1.00 0.00 46 LEU A O 20
ATOM 33597 N N . MET A 1 28 ? -9.101 -5.913 -3.566 1.00 0.00 47 MET A N 20
ATOM 33598 C CA . MET A 1 28 ? -9.439 -6.476 -2.272 1.00 0.00 47 MET A CA 20
ATOM 33599 C C . MET A 1 28 ? -10.636 -5.741 -1.720 1.00 0.00 47 MET A C 20
ATOM 33600 O O . MET A 1 28 ? -11.653 -6.340 -1.369 1.00 0.00 47 MET A O 20
ATOM 33614 N N . TYR A 1 29 ? -10.505 -4.425 -1.658 1.00 0.00 48 TYR A N 20
ATOM 33615 C CA . TYR A 1 29 ? -11.564 -3.577 -1.163 1.00 0.00 48 TYR A CA 20
ATOM 33616 C C . TYR A 1 29 ? -11.652 -2.321 -2.007 1.00 0.00 48 TYR A C 20
ATOM 33617 O O . TYR A 1 29 ? -10.715 -1.963 -2.722 1.00 0.00 48 TYR A O 20
ATOM 33635 N N . ARG A 1 30 ? -12.791 -1.681 -1.945 1.00 0.00 49 ARG A N 20
ATOM 33636 C CA . ARG A 1 30 ? -12.946 -0.346 -2.448 1.00 0.00 49 ARG A CA 20
ATOM 33637 C C . ARG A 1 30 ? -13.057 0.545 -1.227 1.00 0.00 49 ARG A C 20
ATOM 33638 O O . ARG A 1 30 ? -13.627 0.128 -0.221 1.00 0.00 49 ARG A O 20
ATOM 33659 N N . GLY A 1 31 ? -12.503 1.733 -1.279 1.00 0.00 50 GLY A N 20
ATOM 33660 C CA . GLY A 1 31 ? -12.433 2.544 -0.088 1.00 0.00 50 GLY A CA 20
ATOM 33661 C C . GLY A 1 31 ? -12.732 3.996 -0.345 1.00 0.00 50 GLY A C 20
ATOM 33662 O O . GLY A 1 31 ? -12.923 4.411 -1.485 1.00 0.00 50 GLY A O 20
ATOM 33666 N N . GLU A 1 32 ? -12.826 4.760 0.718 1.00 0.00 51 GLU A N 20
ATOM 33667 C CA . GLU A 1 32 ? -12.949 6.193 0.608 1.00 0.00 51 GLU A CA 20
ATOM 33668 C C . GLU A 1 32 ? -12.079 6.821 1.680 1.00 0.00 51 GLU A C 20
ATOM 33669 O O . GLU A 1 32 ? -11.932 6.268 2.772 1.00 0.00 51 GLU A O 20
ATOM 33681 N N . ALA A 1 33 ? -11.472 7.938 1.358 1.00 0.00 52 ALA A N 20
ATOM 33682 C CA . ALA A 1 33 ? -10.575 8.595 2.283 1.00 0.00 52 ALA A CA 20
ATOM 33683 C C . ALA A 1 33 ? -11.370 9.388 3.300 1.00 0.00 52 ALA A C 20
ATOM 33684 O O . ALA A 1 33 ? -12.176 10.231 2.933 1.00 0.00 52 ALA A O 20
ATOM 33691 N N . LEU A 1 34 ? -11.169 9.094 4.572 1.00 0.00 53 LEU A N 20
ATOM 33692 C CA . LEU A 1 34 ? -11.872 9.801 5.636 1.00 0.00 53 LEU A CA 20
ATOM 33693 C C . LEU A 1 34 ? -10.951 10.772 6.311 1.00 0.00 53 LEU A C 20
ATOM 33694 O O . LEU A 1 34 ? -11.192 11.243 7.422 1.00 0.00 53 LEU A O 20
ATOM 33710 N N . GLU A 1 35 ? -9.902 11.060 5.605 1.00 0.00 54 GLU A N 20
ATOM 33711 C CA . GLU A 1 35 ? -8.876 11.952 6.081 1.00 0.00 54 GLU A CA 20
ATOM 33712 C C . GLU A 1 35 ? -8.177 12.617 4.910 1.00 0.00 54 GLU A C 20
ATOM 33713 O O . GLU A 1 35 ? -8.123 12.069 3.810 1.00 0.00 54 GLU A O 20
ATOM 33725 N N . ASP A 1 36 ? -7.676 13.810 5.152 1.00 0.00 55 ASP A N 20
ATOM 33726 C CA . ASP A 1 36 ? -6.899 14.540 4.153 1.00 0.00 55 ASP A CA 20
ATOM 33727 C C . ASP A 1 36 ? -5.425 14.244 4.365 1.00 0.00 55 ASP A C 20
ATOM 33728 O O . ASP A 1 36 ? -4.966 14.134 5.504 1.00 0.00 55 ASP A O 20
ATOM 33737 N N . PHE A 1 37 ? -4.690 14.095 3.274 1.00 0.00 56 PHE A N 20
ATOM 33738 C CA . PHE A 1 37 ? -3.341 13.566 3.351 1.00 0.00 56 PHE A CA 20
ATOM 33739 C C . PHE A 1 37 ? -2.577 13.767 2.046 1.00 0.00 56 PHE A C 20
ATOM 33740 O O . PHE A 1 37 ? -3.113 13.559 0.956 1.00 0.00 56 PHE A O 20
ATOM 33757 N N . THR A 1 38 ? -1.322 14.167 2.173 1.00 0.00 57 THR A N 20
ATOM 33758 C CA . THR A 1 38 ? -0.465 14.410 1.028 1.00 0.00 57 THR A CA 20
ATOM 33759 C C . THR A 1 38 ? 0.591 13.319 0.902 1.00 0.00 57 THR A C 20
ATOM 33760 O O . THR A 1 38 ? 1.173 12.883 1.895 1.00 0.00 57 THR A O 20
ATOM 33771 N N . GLY A 1 39 ? 0.825 12.886 -0.324 1.00 0.00 58 GLY A N 20
ATOM 33772 C CA . GLY A 1 39 ? 1.822 11.877 -0.582 1.00 0.00 58 GLY A CA 20
ATOM 33773 C C . GLY A 1 39 ? 2.904 12.380 -1.517 1.00 0.00 58 GLY A C 20
ATOM 33774 O O . GLY A 1 39 ? 2.887 12.067 -2.704 1.00 0.00 58 GLY A O 20
ATOM 33778 N N . PRO A 1 40 ? 3.873 13.155 -1.005 1.00 0.00 59 PRO A N 20
ATOM 33779 C CA . PRO A 1 40 ? 4.895 13.807 -1.829 1.00 0.00 59 PRO A CA 20
ATOM 33780 C C . PRO A 1 40 ? 6.096 12.913 -2.095 1.00 0.00 59 PRO A C 20
ATOM 33781 O O . PRO A 1 40 ? 7.014 13.271 -2.833 1.00 0.00 59 PRO A O 20
ATOM 33792 N N . ASP A 1 41 ? 6.080 11.756 -1.467 1.00 0.00 60 ASP A N 20
ATOM 33793 C CA . ASP A 1 41 ? 7.173 10.787 -1.559 1.00 0.00 60 ASP A CA 20
ATOM 33794 C C . ASP A 1 41 ? 7.171 10.021 -2.883 1.00 0.00 60 ASP A C 20
ATOM 33795 O O . ASP A 1 41 ? 7.694 8.909 -2.947 1.00 0.00 60 ASP A O 20
ATOM 33804 N N . CYS A 1 42 ? 6.509 10.572 -3.897 1.00 0.00 61 CYS A N 20
ATOM 33805 C CA . CYS A 1 42 ? 6.516 10.013 -5.257 1.00 0.00 61 CYS A CA 20
ATOM 33806 C C . CYS A 1 42 ? 5.539 8.854 -5.418 1.00 0.00 61 CYS A C 20
ATOM 33807 O O . CYS A 1 42 ? 4.734 8.841 -6.346 1.00 0.00 61 CYS A O 20
ATOM 33814 N N . ARG A 1 43 ? 5.586 7.897 -4.506 1.00 0.00 62 ARG A N 20
ATOM 33815 C CA . ARG A 1 43 ? 4.834 6.658 -4.686 1.00 0.00 62 ARG A CA 20
ATOM 33816 C C . ARG A 1 43 ? 3.773 6.531 -3.618 1.00 0.00 62 ARG A C 20
ATOM 33817 O O . ARG A 1 43 ? 3.074 5.531 -3.516 1.00 0.00 62 ARG A O 20
ATOM 33838 N N . PHE A 1 44 ? 3.708 7.548 -2.795 1.00 0.00 63 PHE A N 20
ATOM 33839 C CA . PHE A 1 44 ? 2.632 7.705 -1.838 1.00 0.00 63 PHE A CA 20
ATOM 33840 C C . PHE A 1 44 ? 1.363 8.164 -2.542 1.00 0.00 63 PHE A C 20
ATOM 33841 O O . PHE A 1 44 ? 1.419 8.755 -3.621 1.00 0.00 63 PHE A O 20
ATOM 33858 N N . VAL A 1 45 ? 0.231 7.886 -1.930 1.00 0.00 64 VAL A N 20
ATOM 33859 C CA . VAL A 1 45 ? -1.048 8.319 -2.440 1.00 0.00 64 VAL A CA 20
ATOM 33860 C C . VAL A 1 45 ? -1.542 9.562 -1.703 1.00 0.00 64 VAL A C 20
ATOM 33861 O O . VAL A 1 45 ? -1.572 9.596 -0.475 1.00 0.00 64 VAL A O 20
ATOM 33874 N N . ASN A 1 46 ? -1.911 10.581 -2.465 1.00 0.00 65 ASN A N 20
ATOM 33875 C CA . ASN A 1 46 ? -2.574 11.741 -1.912 1.00 0.00 65 ASN A CA 20
ATOM 33876 C C . ASN A 1 46 ? -4.071 11.560 -2.043 1.00 0.00 65 ASN A C 20
ATOM 33877 O O . ASN A 1 46 ? -4.557 10.973 -3.015 1.00 0.00 65 ASN A O 20
ATOM 33888 N N . PHE A 1 47 ? -4.781 12.074 -1.069 1.00 0.00 66 PHE A N 20
ATOM 33889 C CA . PHE A 1 47 ? -6.238 12.058 -1.064 1.00 0.00 66 PHE A CA 20
ATOM 33890 C C . PHE A 1 47 ? -6.780 13.046 -0.036 1.00 0.00 66 PHE A C 20
ATOM 33891 O O . PHE A 1 47 ? -6.021 13.656 0.719 1.00 0.00 66 PHE A O 20
ATOM 33908 N N . LYS A 1 48 ? -8.090 13.211 -0.023 1.00 0.00 67 LYS A N 20
ATOM 33909 C CA . LYS A 1 48 ? -8.754 14.093 0.910 1.00 0.00 67 LYS A CA 20
ATOM 33910 C C . LYS A 1 48 ? -10.050 13.449 1.371 1.00 0.00 67 LYS A C 20
ATOM 33911 O O . LYS A 1 48 ? -10.634 12.665 0.630 1.00 0.00 67 LYS A O 20
ATOM 33930 N N . LYS A 1 49 ? -10.486 13.740 2.599 1.00 0.00 68 LYS A N 20
ATOM 33931 C CA . LYS A 1 49 ? -11.672 13.088 3.139 1.00 0.00 68 LYS A CA 20
ATOM 33932 C C . LYS A 1 49 ? -12.885 13.306 2.233 1.00 0.00 68 LYS A C 20
ATOM 33933 O O . LYS A 1 49 ? -13.318 14.437 2.008 1.00 0.00 68 LYS A O 20
ATOM 33952 N N . GLY A 1 50 ? -13.415 12.204 1.718 1.00 0.00 69 GLY A N 20
ATOM 33953 C CA . GLY A 1 50 ? -14.489 12.257 0.749 1.00 0.00 69 GLY A CA 20
ATOM 33954 C C . GLY A 1 50 ? -14.021 11.845 -0.636 1.00 0.00 69 GLY A C 20
ATOM 33955 O O . GLY A 1 50 ? -14.782 11.899 -1.603 1.00 0.00 69 GLY A O 20
ATOM 33959 N N . ASP A 1 51 ? -12.759 11.439 -0.730 1.00 0.00 70 ASP A N 20
ATOM 33960 C CA . ASP A 1 51 ? -12.169 11.007 -1.990 1.00 0.00 70 ASP A CA 20
ATOM 33961 C C . ASP A 1 51 ? -12.234 9.489 -2.102 1.00 0.00 70 ASP A C 20
ATOM 33962 O O . ASP A 1 51 ? -11.648 8.779 -1.287 1.00 0.00 70 ASP A O 20
ATOM 33971 N N . PRO A 1 52 ? -12.980 8.977 -3.083 1.00 0.00 71 PRO A N 20
ATOM 33972 C CA . PRO A 1 52 ? -13.109 7.534 -3.324 1.00 0.00 71 PRO A CA 20
ATOM 33973 C C . PRO A 1 52 ? -11.806 6.901 -3.819 1.00 0.00 71 PRO A C 20
ATOM 33974 O O . PRO A 1 52 ? -11.243 7.316 -4.834 1.00 0.00 71 PRO A O 20
ATOM 33985 N N . VAL A 1 53 ? -11.339 5.891 -3.097 1.00 0.00 72 VAL A N 20
ATOM 33986 C CA . VAL A 1 53 ? -10.083 5.228 -3.404 1.00 0.00 72 VAL A CA 20
ATOM 33987 C C . VAL A 1 53 ? -10.301 3.731 -3.648 1.00 0.00 72 VAL A C 20
ATOM 33988 O O . VAL A 1 53 ? -11.288 3.154 -3.196 1.00 0.00 72 VAL A O 20
ATOM 34001 N N . TYR A 1 54 ? -9.403 3.109 -4.392 1.00 0.00 73 TYR A N 20
ATOM 34002 C CA . TYR A 1 54 ? -9.440 1.666 -4.574 1.00 0.00 73 TYR A CA 20
ATOM 34003 C C . TYR A 1 54 ? -8.206 1.028 -3.960 1.00 0.00 73 TYR A C 20
ATOM 34004 O O . TYR A 1 54 ? -7.084 1.457 -4.228 1.00 0.00 73 TYR A O 20
ATOM 34022 N N . VAL A 1 55 ? -8.407 0.005 -3.141 1.00 0.00 74 VAL A N 20
ATOM 34023 C CA . VAL A 1 55 ? -7.309 -0.639 -2.459 1.00 0.00 74 VAL A CA 20
ATOM 34024 C C . VAL A 1 55 ? -7.023 -1.994 -3.102 1.00 0.00 74 VAL A C 20
ATOM 34025 O O . VAL A 1 55 ? -7.848 -2.916 -3.066 1.00 0.00 74 VAL A O 20
ATOM 34038 N N . TYR A 1 56 ? -5.863 -2.088 -3.736 1.00 0.00 75 TYR A N 20
ATOM 34039 C CA . TYR A 1 56 ? -5.466 -3.305 -4.426 1.00 0.00 75 TYR A CA 20
ATOM 34040 C C . TYR A 1 56 ? -4.877 -4.317 -3.462 1.00 0.00 75 TYR A C 20
ATOM 34041 O O . TYR A 1 56 ? -4.991 -5.523 -3.678 1.00 0.00 75 TYR A O 20
ATOM 34059 N N . TYR A 1 57 ? -4.245 -3.829 -2.399 1.00 0.00 76 TYR A N 20
ATOM 34060 C CA . TYR A 1 57 ? -3.676 -4.715 -1.398 1.00 0.00 76 TYR A CA 20
ATOM 34061 C C . TYR A 1 57 ? -3.358 -3.977 -0.102 1.00 0.00 76 TYR A C 20
ATOM 34062 O O . TYR A 1 57 ? -3.519 -2.758 -0.003 1.00 0.00 76 TYR A O 20
ATOM 34080 N N . LYS A 1 58 ? -2.900 -4.744 0.879 1.00 0.00 77 LYS A N 20
ATOM 34081 C CA . LYS A 1 58 ? -2.585 -4.240 2.211 1.00 0.00 77 LYS A CA 20
ATOM 34082 C C . LYS A 1 58 ? -1.235 -4.797 2.674 1.00 0.00 77 LYS A C 20
ATOM 34083 O O . LYS A 1 58 ? -0.669 -5.670 2.024 1.00 0.00 77 LYS A O 20
ATOM 34102 N N . LEU A 1 59 ? -0.733 -4.302 3.800 1.00 0.00 78 LEU A N 20
ATOM 34103 C CA . LEU A 1 59 ? 0.441 -4.899 4.439 1.00 0.00 78 LEU A CA 20
ATOM 34104 C C . LEU A 1 59 ? 0.013 -6.042 5.351 1.00 0.00 78 LEU A C 20
ATOM 34105 O O . LEU A 1 59 ? -1.132 -6.087 5.801 1.00 0.00 78 LEU A O 20
ATOM 34121 N N . ALA A 1 60 ? 0.934 -6.960 5.621 1.00 0.00 79 ALA A N 20
ATOM 34122 C CA . ALA A 1 60 ? 0.641 -8.110 6.466 1.00 0.00 79 ALA A CA 20
ATOM 34123 C C . ALA A 1 60 ? 0.694 -7.757 7.946 1.00 0.00 79 ALA A C 20
ATOM 34124 O O . ALA A 1 60 ? 1.739 -7.885 8.586 1.00 0.00 79 ALA A O 20
ATOM 34131 N N . ARG A 1 61 ? -0.445 -7.307 8.466 1.00 0.00 80 ARG A N 20
ATOM 34132 C CA . ARG A 1 61 ? -0.618 -7.020 9.891 1.00 0.00 80 ARG A CA 20
ATOM 34133 C C . ARG A 1 61 ? 0.494 -6.116 10.420 1.00 0.00 80 ARG A C 20
ATOM 34134 O O . ARG A 1 61 ? 1.287 -6.520 11.269 1.00 0.00 80 ARG A O 20
ATOM 34155 N N . GLY A 1 62 ? 0.548 -4.892 9.922 1.00 0.00 81 GLY A N 20
ATOM 34156 C CA . GLY A 1 62 ? 1.570 -3.966 10.360 1.00 0.00 81 GLY A CA 20
ATOM 34157 C C . GLY A 1 62 ? 1.005 -2.598 10.643 1.00 0.00 81 GLY A C 20
ATOM 34158 O O . GLY A 1 62 ? 0.952 -1.749 9.759 1.00 0.00 81 GLY A O 20
ATOM 34162 N N . TRP A 1 63 ? 0.590 -2.391 11.880 1.00 0.00 82 TRP A N 20
ATOM 34163 C CA . TRP A 1 63 ? -0.068 -1.157 12.281 1.00 0.00 82 TRP A CA 20
ATOM 34164 C C . TRP A 1 63 ? 0.925 -0.063 12.640 1.00 0.00 82 TRP A C 20
ATOM 34165 O O . TRP A 1 63 ? 1.968 -0.331 13.239 1.00 0.00 82 TRP A O 20
ATOM 34186 N N . PRO A 1 64 ? 0.612 1.189 12.264 1.00 0.00 83 PRO A N 20
ATOM 34187 C CA . PRO A 1 64 ? -0.599 1.515 11.495 1.00 0.00 83 PRO A CA 20
ATOM 34188 C C . PRO A 1 64 ? -0.523 0.961 10.082 1.00 0.00 83 PRO A C 20
ATOM 34189 O O . PRO A 1 64 ? 0.443 1.208 9.357 1.00 0.00 83 PRO A O 20
ATOM 34200 N N . GLU A 1 65 ? -1.543 0.200 9.710 1.00 0.00 84 GLU A N 20
ATOM 34201 C CA . GLU A 1 65 ? -1.543 -0.542 8.479 1.00 0.00 84 GLU A CA 20
ATOM 34202 C C . GLU A 1 65 ? -1.444 0.364 7.265 1.00 0.00 84 GLU A C 20
ATOM 34203 O O . GLU A 1 65 ? -2.007 1.458 7.236 1.00 0.00 84 GLU A O 20
ATOM 34215 N N . VAL A 1 66 ? -0.714 -0.101 6.270 1.00 0.00 85 VAL A N 20
ATOM 34216 C CA . VAL A 1 66 ? -0.572 0.619 5.026 1.00 0.00 85 VAL A CA 20
ATOM 34217 C C . VAL A 1 66 ? -1.207 -0.154 3.885 1.00 0.00 85 VAL A C 20
ATOM 34218 O O . VAL A 1 66 ? -1.071 -1.375 3.785 1.00 0.00 85 VAL A O 20
ATOM 34231 N N . TRP A 1 67 ? -1.912 0.576 3.048 1.00 0.00 86 TRP A N 20
ATOM 34232 C CA . TRP A 1 67 ? -2.585 0.017 1.888 1.00 0.00 86 TRP A CA 20
ATOM 34233 C C . TRP A 1 67 ? -2.056 0.689 0.635 1.00 0.00 86 TRP A C 20
ATOM 34234 O O . TRP A 1 67 ? -1.327 1.676 0.720 1.00 0.00 86 TRP A O 20
ATOM 34255 N N . ALA A 1 68 ? -2.405 0.161 -0.522 1.00 0.00 87 ALA A N 20
ATOM 34256 C CA . ALA A 1 68 ? -1.976 0.762 -1.770 1.00 0.00 87 ALA A CA 20
ATOM 34257 C C . ALA A 1 68 ? -2.995 0.533 -2.869 1.00 0.00 87 ALA A C 20
ATOM 34258 O O . ALA A 1 68 ? -3.655 -0.507 -2.916 1.00 0.00 87 ALA A O 20
ATOM 34265 N N . GLY A 1 69 ? -3.118 1.510 -3.749 1.00 0.00 88 GLY A N 20
ATOM 34266 C CA . GLY A 1 69 ? -4.054 1.413 -4.841 1.00 0.00 88 GLY A CA 20
ATOM 34267 C C . GLY A 1 69 ? -4.161 2.707 -5.609 1.00 0.00 88 GLY A C 20
ATOM 34268 O O . GLY A 1 69 ? -3.274 3.559 -5.521 1.00 0.00 88 GLY A O 20
ATOM 34272 N N . SER A 1 70 ? -5.241 2.858 -6.355 1.00 0.00 89 SER A N 20
ATOM 34273 C CA . SER A 1 70 ? -5.449 4.046 -7.159 1.00 0.00 89 SER A CA 20
ATOM 34274 C C . SER A 1 70 ? -6.518 4.923 -6.528 1.00 0.00 89 SER A C 20
ATOM 34275 O O . SER A 1 70 ? -7.538 4.425 -6.045 1.00 0.00 89 SER A O 20
ATOM 34283 N N . VAL A 1 71 ? -6.282 6.223 -6.525 1.00 0.00 90 VAL A N 20
ATOM 34284 C CA . VAL A 1 71 ? -7.221 7.161 -5.942 1.00 0.00 90 VAL A CA 20
ATOM 34285 C C . VAL A 1 71 ? -7.434 8.337 -6.881 1.00 0.00 90 VAL A C 20
ATOM 34286 O O . VAL A 1 71 ? -6.779 9.373 -6.746 1.00 0.00 90 VAL A O 20
ATOM 34299 N N . GLY A 1 72 ? -8.342 8.162 -7.836 1.00 0.00 91 GLY A N 20
ATOM 34300 C CA . GLY A 1 72 ? -8.694 9.230 -8.753 1.00 0.00 91 GLY A CA 20
ATOM 34301 C C . GLY A 1 72 ? -7.560 9.621 -9.686 1.00 0.00 91 GLY A C 20
ATOM 34302 O O . GLY A 1 72 ? -7.573 9.278 -10.868 1.00 0.00 91 GLY A O 20
ATOM 34306 N N . ARG A 1 73 ? -6.582 10.330 -9.146 1.00 0.00 92 ARG A N 20
ATOM 34307 C CA . ARG A 1 73 ? -5.477 10.850 -9.935 1.00 0.00 92 ARG A CA 20
ATOM 34308 C C . ARG A 1 73 ? -4.140 10.279 -9.460 1.00 0.00 92 ARG A C 20
ATOM 34309 O O . ARG A 1 73 ? -3.119 10.427 -10.126 1.00 0.00 92 ARG A O 20
ATOM 34330 N N . THR A 1 74 ? -4.155 9.620 -8.311 1.00 0.00 93 THR A N 20
ATOM 34331 C CA . THR A 1 74 ? -2.934 9.121 -7.707 1.00 0.00 93 THR A CA 20
ATOM 34332 C C . THR A 1 74 ? -2.909 7.599 -7.675 1.00 0.00 93 THR A C 20
ATOM 34333 O O . THR A 1 74 ? -3.951 6.944 -7.733 1.00 0.00 93 THR A O 20
ATOM 34344 N N . PHE A 1 75 ? -1.710 7.054 -7.601 1.00 0.00 94 PHE A N 20
ATOM 34345 C CA . PHE A 1 75 ? -1.512 5.618 -7.482 1.00 0.00 94 PHE A CA 20
ATOM 34346 C C . PHE A 1 75 ? -0.252 5.339 -6.675 1.00 0.00 94 PHE A C 20
ATOM 34347 O O . PHE A 1 75 ? 0.826 5.840 -7.001 1.00 0.00 94 PHE A O 20
ATOM 34364 N N . GLY A 1 76 ? -0.389 4.562 -5.616 1.00 0.00 95 GLY A N 20
ATOM 34365 C CA . GLY A 1 76 ? 0.747 4.246 -4.779 1.00 0.00 95 GLY A CA 20
ATOM 34366 C C . GLY A 1 76 ? 0.324 3.708 -3.430 1.00 0.00 95 GLY A C 20
ATOM 34367 O O . GLY A 1 76 ? -0.718 3.064 -3.327 1.00 0.00 95 GLY A O 20
ATOM 34371 N N . TYR A 1 77 ? 1.103 3.998 -2.394 1.00 0.00 96 TYR A N 20
ATOM 34372 C CA . TYR A 1 77 ? 0.833 3.460 -1.067 1.00 0.00 96 TYR A CA 20
ATOM 34373 C C . TYR A 1 77 ? 0.411 4.562 -0.098 1.00 0.00 96 TYR A C 20
ATOM 34374 O O . TYR A 1 77 ? 0.696 5.731 -0.329 1.00 0.00 96 TYR A O 20
ATOM 34392 N N . PHE A 1 78 ? -0.288 4.180 0.968 1.00 0.00 97 PHE A N 20
ATOM 34393 C CA . PHE A 1 78 ? -0.814 5.133 1.946 1.00 0.00 97 PHE A CA 20
ATOM 34394 C C . PHE A 1 78 ? -1.303 4.392 3.195 1.00 0.00 97 PHE A C 20
ATOM 34395 O O . PHE A 1 78 ? -1.486 3.181 3.159 1.00 0.00 97 PHE A O 20
ATOM 34412 N N . PRO A 1 79 ? -1.510 5.097 4.320 1.00 0.00 98 PRO A N 20
ATOM 34413 C CA . PRO A 1 79 ? -2.018 4.487 5.553 1.00 0.00 98 PRO A CA 20
ATOM 34414 C C . PRO A 1 79 ? -3.493 4.112 5.454 1.00 0.00 98 PRO A C 20
ATOM 34415 O O . PRO A 1 79 ? -4.344 4.944 5.134 1.00 0.00 98 PRO A O 20
ATOM 34426 N N . LYS A 1 80 ? -3.769 2.843 5.741 1.00 0.00 99 LYS A N 20
ATOM 34427 C CA . LYS A 1 80 ? -5.113 2.311 5.837 1.00 0.00 99 LYS A CA 20
ATOM 34428 C C . LYS A 1 80 ? -5.941 3.148 6.794 1.00 0.00 99 LYS A C 20
ATOM 34429 O O . LYS A 1 80 ? -7.113 3.429 6.558 1.00 0.00 99 LYS A O 20
ATOM 34448 N N . ASP A 1 81 ? -5.287 3.515 7.885 1.00 0.00 100 ASP A N 20
ATOM 34449 C CA . ASP A 1 81 ? -5.847 4.393 8.919 1.00 0.00 100 ASP A CA 20
ATOM 34450 C C . ASP A 1 81 ? -6.519 5.645 8.352 1.00 0.00 100 ASP A C 20
ATOM 34451 O O . ASP A 1 81 ? -7.415 6.218 8.978 1.00 0.00 100 ASP A O 20
ATOM 34460 N N . LEU A 1 82 ? -6.103 6.060 7.171 1.00 0.00 101 LEU A N 20
ATOM 34461 C CA . LEU A 1 82 ? -6.572 7.311 6.609 1.00 0.00 101 LEU A CA 20
ATOM 34462 C C . LEU A 1 82 ? -7.730 7.105 5.639 1.00 0.00 101 LEU A C 20
ATOM 34463 O O . LEU A 1 82 ? -8.244 8.067 5.062 1.00 0.00 101 LEU A O 20
ATOM 34479 N N . ILE A 1 83 ? -8.169 5.857 5.477 1.00 0.00 102 ILE A N 20
ATOM 34480 C CA . ILE A 1 83 ? -9.357 5.588 4.666 1.00 0.00 102 ILE A CA 20
ATOM 34481 C C . ILE A 1 83 ? -10.290 4.588 5.348 1.00 0.00 102 ILE A C 20
ATOM 34482 O O . ILE A 1 83 ? -9.971 4.022 6.394 1.00 0.00 102 ILE A O 20
ATOM 34498 N N . GLN A 1 84 ? -11.445 4.388 4.733 1.00 0.00 103 GLN A N 20
ATOM 34499 C CA . GLN A 1 84 ? -12.435 3.440 5.190 1.00 0.00 103 GLN A CA 20
ATOM 34500 C C . GLN A 1 84 ? -12.884 2.572 4.018 1.00 0.00 103 GLN A C 20
ATOM 34501 O O . GLN A 1 84 ? -13.148 3.081 2.929 1.00 0.00 103 GLN A O 20
ATOM 34515 N N . VAL A 1 85 ? -12.936 1.266 4.244 1.00 0.00 104 VAL A N 20
ATOM 34516 C CA . VAL A 1 85 ? -13.479 0.328 3.284 1.00 0.00 104 VAL A CA 20
ATOM 34517 C C . VAL A 1 85 ? -14.923 0.690 2.946 1.00 0.00 104 VAL A C 20
ATOM 34518 O O . VAL A 1 85 ? -15.798 0.691 3.806 1.00 0.00 104 VAL A O 20
ATOM 34531 N N . VAL A 1 86 ? -15.168 1.004 1.700 1.00 0.00 105 VAL A N 20
ATOM 34532 C CA . VAL A 1 86 ? -16.501 1.384 1.273 1.00 0.00 105 VAL A CA 20
ATOM 34533 C C . VAL A 1 86 ? -17.182 0.182 0.656 1.00 0.00 105 VAL A C 20
ATOM 34534 O O . VAL A 1 86 ? -18.398 0.148 0.470 1.00 0.00 105 VAL A O 20
ATOM 34547 N N . HIS A 1 87 ? -16.367 -0.814 0.363 1.00 0.00 106 HIS A N 20
ATOM 34548 C CA . HIS A 1 87 ? -16.856 -2.052 -0.243 1.00 0.00 106 HIS A CA 20
ATOM 34549 C C . HIS A 1 87 ? -15.800 -3.149 -0.163 1.00 0.00 106 HIS A C 20
ATOM 34550 O O . HIS A 1 87 ? -14.651 -2.944 -0.542 1.00 0.00 106 HIS A O 20
ATOM 34565 N N . GLU A 1 88 ? -16.202 -4.307 0.321 1.00 0.00 107 GLU A N 20
ATOM 34566 C CA . GLU A 1 88 ? -15.311 -5.450 0.446 1.00 0.00 107 GLU A CA 20
ATOM 34567 C C . GLU A 1 88 ? -15.562 -6.459 -0.665 1.00 0.00 107 GLU A C 20
ATOM 34568 O O . GLU A 1 88 ? -16.586 -7.143 -0.665 1.00 0.00 107 GLU A O 20
ATOM 34580 N N . TYR A 1 89 ? -14.651 -6.540 -1.631 1.00 0.00 108 TYR A N 20
ATOM 34581 C CA . TYR A 1 89 ? -14.758 -7.567 -2.661 1.00 0.00 108 TYR A CA 20
ATOM 34582 C C . TYR A 1 89 ? -14.535 -8.950 -2.081 1.00 0.00 108 TYR A C 20
ATOM 34583 O O . TYR A 1 89 ? -15.228 -9.900 -2.437 1.00 0.00 108 TYR A O 20
ATOM 34601 N N . THR A 1 90 ? -13.587 -9.057 -1.172 1.00 0.00 109 THR A N 20
ATOM 34602 C CA . THR A 1 90 ? -13.226 -10.341 -0.620 1.00 0.00 109 THR A CA 20
ATOM 34603 C C . THR A 1 90 ? -12.611 -10.195 0.766 1.00 0.00 109 THR A C 20
ATOM 34604 O O . THR A 1 90 ? -12.071 -9.146 1.117 1.00 0.00 109 THR A O 20
ATOM 34615 N N . LYS A 1 91 ? -12.721 -11.260 1.548 1.00 0.00 110 LYS A N 20
ATOM 34616 C CA . LYS A 1 91 ? -12.086 -11.346 2.854 1.00 0.00 110 LYS A CA 20
ATOM 34617 C C . LYS A 1 91 ? -10.743 -12.050 2.727 1.00 0.00 110 LYS A C 20
ATOM 34618 O O . LYS A 1 91 ? -10.093 -12.365 3.727 1.00 0.00 110 LYS A O 20
ATOM 34637 N N . GLU A 1 92 ? -10.345 -12.299 1.488 1.00 0.00 111 GLU A N 20
ATOM 34638 C CA . GLU A 1 92 ? -9.148 -13.087 1.207 1.00 0.00 111 GLU A CA 20
ATOM 34639 C C . GLU A 1 92 ? -7.881 -12.277 1.416 1.00 0.00 111 GLU A C 20
ATOM 34640 O O . GLU A 1 92 ? -7.761 -11.147 0.938 1.00 0.00 111 GLU A O 20
ATOM 34652 N N . GLU A 1 93 ? -6.938 -12.869 2.133 1.00 0.00 112 GLU A N 20
ATOM 34653 C CA . GLU A 1 93 ? -5.693 -12.198 2.467 1.00 0.00 112 GLU A CA 20
ATOM 34654 C C . GLU A 1 93 ? -4.505 -13.139 2.308 1.00 0.00 112 GLU A C 20
ATOM 34655 O O . GLU A 1 93 ? -4.074 -13.796 3.259 1.00 0.00 112 GLU A O 20
ATOM 34667 N N . LEU A 1 94 ? -3.986 -13.189 1.101 1.00 0.00 113 LEU A N 20
ATOM 34668 C CA . LEU A 1 94 ? -2.818 -13.998 0.789 1.00 0.00 113 LEU A CA 20
ATOM 34669 C C . LEU A 1 94 ? -1.549 -13.233 1.109 1.00 0.00 113 LEU A C 20
ATOM 34670 O O . LEU A 1 94 ? -1.459 -12.040 0.837 1.00 0.00 113 LEU A O 20
ATOM 34686 N N . GLN A 1 95 ? -0.568 -13.912 1.674 1.00 0.00 114 GLN A N 20
ATOM 34687 C CA . GLN A 1 95 ? 0.663 -13.257 2.045 1.00 0.00 114 GLN A CA 20
ATOM 34688 C C . GLN A 1 95 ? 1.675 -13.362 0.922 1.00 0.00 114 GLN A C 20
ATOM 34689 O O . GLN A 1 95 ? 2.317 -14.393 0.726 1.00 0.00 114 GLN A O 20
ATOM 34703 N N . VAL A 1 96 ? 1.800 -12.278 0.198 1.00 0.00 115 VAL A N 20
ATOM 34704 C CA . VAL A 1 96 ? 2.721 -12.180 -0.919 1.00 0.00 115 VAL A CA 20
ATOM 34705 C C . VAL A 1 96 ? 3.850 -11.222 -0.537 1.00 0.00 115 VAL A C 20
ATOM 34706 O O . VAL A 1 96 ? 3.592 -10.147 -0.002 1.00 0.00 115 VAL A O 20
ATOM 34719 N N . PRO A 1 97 ? 5.117 -11.596 -0.763 1.00 0.00 116 PRO A N 20
ATOM 34720 C CA . PRO A 1 97 ? 6.255 -10.772 -0.349 1.00 0.00 116 PRO A CA 20
ATOM 34721 C C . PRO A 1 97 ? 6.413 -9.524 -1.212 1.00 0.00 116 PRO A C 20
ATOM 34722 O O . PRO A 1 97 ? 6.033 -9.511 -2.386 1.00 0.00 116 PRO A O 20
ATOM 34733 N N . THR A 1 98 ? 6.966 -8.480 -0.618 1.00 0.00 117 THR A N 20
ATOM 34734 C CA . THR A 1 98 ? 7.177 -7.215 -1.313 1.00 0.00 117 THR A CA 20
ATOM 34735 C C . THR A 1 98 ? 8.464 -7.259 -2.132 1.00 0.00 117 THR A C 20
ATOM 34736 O O . THR A 1 98 ? 9.465 -7.834 -1.694 1.00 0.00 117 THR A O 20
ATOM 34747 N N . ASP A 1 99 ? 8.441 -6.660 -3.316 1.00 0.00 118 ASP A N 20
ATOM 34748 C CA . ASP A 1 99 ? 9.620 -6.624 -4.167 1.00 0.00 118 ASP A CA 20
ATOM 34749 C C . ASP A 1 99 ? 10.432 -5.382 -3.865 1.00 0.00 118 ASP A C 20
ATOM 34750 O O . ASP A 1 99 ? 9.889 -4.397 -3.375 1.00 0.00 118 ASP A O 20
ATOM 34759 N N . GLU A 1 100 ? 11.712 -5.420 -4.168 1.00 0.00 119 GLU A N 20
ATOM 34760 C CA . GLU A 1 100 ? 12.584 -4.293 -3.894 1.00 0.00 119 GLU A CA 20
ATOM 34761 C C . GLU A 1 100 ? 12.238 -3.088 -4.771 1.00 0.00 119 GLU A C 20
ATOM 34762 O O . GLU A 1 100 ? 12.016 -1.983 -4.272 1.00 0.00 119 GLU A O 20
ATOM 34774 N N . THR A 1 101 ? 12.167 -3.306 -6.074 1.00 0.00 120 THR A N 20
ATOM 34775 C CA . THR A 1 101 ? 12.041 -2.206 -7.015 1.00 0.00 120 THR A CA 20
ATOM 34776 C C . THR A 1 101 ? 10.658 -2.114 -7.650 1.00 0.00 120 THR A C 20
ATOM 34777 O O . THR A 1 101 ? 10.437 -1.284 -8.532 1.00 0.00 120 THR A O 20
ATOM 34788 N N . ASP A 1 102 ? 9.720 -2.944 -7.213 1.00 0.00 121 ASP A N 20
ATOM 34789 C CA . ASP A 1 102 ? 8.372 -2.899 -7.776 1.00 0.00 121 ASP A CA 20
ATOM 34790 C C . ASP A 1 102 ? 7.611 -1.679 -7.253 1.00 0.00 121 ASP A C 20
ATOM 34791 O O . ASP A 1 102 ? 6.539 -1.339 -7.750 1.00 0.00 121 ASP A O 20
ATOM 34800 N N . PHE A 1 103 ? 8.201 -0.996 -6.269 1.00 0.00 122 PHE A N 20
ATOM 34801 C CA . PHE A 1 103 ? 7.547 0.126 -5.598 1.00 0.00 122 PHE A CA 20
ATOM 34802 C C . PHE A 1 103 ? 8.595 1.169 -5.251 1.00 0.00 122 PHE A C 20
ATOM 34803 O O . PHE A 1 103 ? 8.705 1.608 -4.104 1.00 0.00 122 PHE A O 20
ATOM 34820 N N . VAL A 1 104 ? 9.375 1.545 -6.245 1.00 0.00 123 VAL A N 20
ATOM 34821 C CA . VAL A 1 104 ? 10.526 2.394 -6.020 1.00 0.00 123 VAL A CA 20
ATOM 34822 C C . VAL A 1 104 ? 10.438 3.662 -6.853 1.00 0.00 123 VAL A C 20
ATOM 34823 O O . VAL A 1 104 ? 9.656 3.751 -7.800 1.00 0.00 123 VAL A O 20
ATOM 34836 N N . CYS A 1 105 ? 11.243 4.632 -6.485 1.00 0.00 124 CYS A N 20
ATOM 34837 C CA . CYS A 1 105 ? 11.271 5.914 -7.170 1.00 0.00 124 CYS A CA 20
ATOM 34838 C C . CYS A 1 105 ? 12.600 6.615 -6.922 1.00 0.00 124 CYS A C 20
ATOM 34839 O O . CYS A 1 105 ? 12.916 6.988 -5.791 1.00 0.00 124 CYS A O 20
ATOM 34846 N N . PHE A 1 106 ? 13.393 6.772 -7.973 1.00 0.00 125 PHE A N 20
ATOM 34847 C CA . PHE A 1 106 ? 14.653 7.484 -7.858 1.00 0.00 125 PHE A CA 20
ATOM 34848 C C . PHE A 1 106 ? 14.431 8.981 -8.005 1.00 0.00 125 PHE A C 20
ATOM 34849 O O . PHE A 1 106 ? 14.397 9.525 -9.109 1.00 0.00 125 PHE A O 20
ATOM 34866 N N . ASP A 1 107 ? 14.265 9.621 -6.867 1.00 0.00 126 ASP A N 20
ATOM 34867 C CA . ASP A 1 107 ? 13.987 11.051 -6.787 1.00 0.00 126 ASP A CA 20
ATOM 34868 C C . ASP A 1 107 ? 13.855 11.458 -5.327 1.00 0.00 126 ASP A C 20
ATOM 34869 O O . ASP A 1 107 ? 12.783 11.332 -4.736 1.00 0.00 126 ASP A O 20
ATOM 34878 N N . GLY A 1 108 ? 14.953 11.910 -4.745 1.00 0.00 127 GLY A N 20
ATOM 34879 C CA . GLY A 1 108 ? 14.952 12.274 -3.342 1.00 0.00 127 GLY A CA 20
ATOM 34880 C C . GLY A 1 108 ? 14.998 11.055 -2.442 1.00 0.00 127 GLY A C 20
ATOM 34881 O O . GLY A 1 108 ? 14.469 11.067 -1.327 1.00 0.00 127 GLY A O 20
ATOM 34885 N N . GLY A 1 109 ? 15.633 9.998 -2.928 1.00 0.00 128 GLY A N 20
ATOM 34886 C CA . GLY A 1 109 ? 15.702 8.761 -2.179 1.00 0.00 128 GLY A CA 20
ATOM 34887 C C . GLY A 1 109 ? 16.878 7.908 -2.601 1.00 0.00 128 GLY A C 20
ATOM 34888 O O . GLY A 1 109 ? 17.743 8.363 -3.353 1.00 0.00 128 GLY A O 20
ATOM 34892 N N . ARG A 1 110 ? 16.910 6.673 -2.124 1.00 0.00 129 ARG A N 20
ATOM 34893 C CA . ARG A 1 110 ? 18.003 5.765 -2.435 1.00 0.00 129 ARG A CA 20
ATOM 34894 C C . ARG A 1 110 ? 17.834 5.140 -3.811 1.00 0.00 129 ARG A C 20
ATOM 34895 O O . ARG A 1 110 ? 16.984 4.271 -4.014 1.00 0.00 129 ARG A O 20
ATOM 34916 N N . ASP A 1 111 ? 18.641 5.594 -4.753 1.00 0.00 130 ASP A N 20
ATOM 34917 C CA . ASP A 1 111 ? 18.786 4.904 -6.020 1.00 0.00 130 ASP A CA 20
ATOM 34918 C C . ASP A 1 111 ? 19.898 3.878 -5.884 1.00 0.00 130 ASP A C 20
ATOM 34919 O O . ASP A 1 111 ? 21.066 4.176 -6.125 1.00 0.00 130 ASP A O 20
ATOM 34928 N N . ASP A 1 112 ? 19.545 2.690 -5.433 1.00 0.00 131 ASP A N 20
ATOM 34929 C CA . ASP A 1 112 ? 20.531 1.643 -5.235 1.00 0.00 131 ASP A CA 20
ATOM 34930 C C . ASP A 1 112 ? 20.706 0.825 -6.502 1.00 0.00 131 ASP A C 20
ATOM 34931 O O . ASP A 1 112 ? 21.773 0.929 -7.137 1.00 0.00 131 ASP A O 20
#

Solvent-accessible surface area: 7053 Å² total; per-residue (Å²): 156,54,56,140,62,36,137,94,32,23,88,61,34,28,121,74,22,15,0,8,33,93,126,17,77,110,42,0,20,94,1,56,0,95,78,82,48,80,9,118,15,92,36,39,0,39,7,112,134,58,43,76,0,76,0,85,12,20,16,20,206,31,229,92,49,16,15,1,6,31,4,86,192,16,154,5,13,0,21,67,96,33,16,86,49,74,111,51,109,24,150,100,96,69,109,19,87,16,76,136,80,56,53,40,21,169,151,87,26,131,122,75

InterPro domains:
  IPR001452 SH3 domain [PF07653] (52-104)
  IPR001452 SH3 domain [PS50002] (45-107)
  IPR036028 SH3-like domain superfamily [SSF50044] (31-124)
  IPR051500 cTAGE and MIA/OTOR [PTHR23158] (666-1906)

Organism: Homo sapiens (NCBI:txid9606)

Sequence (112 aa):
MPGQLDPSTGRRFSEHKLCADDECSMLMYRGEALEDFTGPDCRFVNFKKGDPVYVYYKLARGWPEVWAGSVGRTFGYFPKDLIQVVHEYTKEELQVPTDETDFVCFDGGRDDMPGQLDPSTGRRFSEHKLCADDECSMLMYRGEALEDFTGPDCRFVNFKKGDPVYVYYKLARGWPEVWAGSVGRTFGYFPKDLIQVVHEYTKEELQVPTDETDFVCFDGGRDDMPGQLDPSTGRRFSEHKLCADDECSMLMYRGEALEDFTGPDCRFVNFKKGDPVYVYYKLARGWPEVWAGSVGRTFGYFPKDLIQVVHEYTKEELQVPTDETDFVCFDGGRDDMPGQLDPSTGRRFSEHKLCADDECSMLMYRGEALEDFTGPDCRFVNFKKGDPVYVYYKLARGWPEVWAGSVGRTFGYFPKDLIQVVHEYTKEELQVPTDETDFVCFDGGRDDMPGQLDPSTGRRFSEHKLCADDECSMLMYRGEALEDFTGPDCRFVNFKKGDPVYVYYKLARGWPEVWAGSVGRTFGYFPKDLIQVVHEYTKEELQVPTDETDFVCFDGGRDDMPGQLDPSTGRRFSEHKLCADDECSMLMYRGEALEDFTGPDCRFVNFKKGDPVYVYYKLARGWPEVWAGSVGRTFGYFPKDLIQVVHEYTKEELQVPTDETDFVCFDGGRDDMPGQLDPSTGRRFSEHKLCADDECSMLMYRGEALEDFTGPDCRFVNFKKGDPVYVYYKLARGWPEVWAGSVGRTFGYFPKDLIQVVHEYTKEELQVPTDETDFVCFDGGRDDMPGQLDPSTGRRFSEHKLCADDECSMLMYRGEALEDFTGPDCRFVNFKKGDPVYVYYKLARGWPEVWAGSVGRTFGYFPKDLIQVVHEYTKEELQVPTDETDFVCFDGGRDDMPGQLDPSTGRRFSEHKLCADDECSMLMYRGEALEDFTGPDCRFVNFKKGDPVYVYYKLARGWPEVWAGSVGRTFGYFPKDLIQVVHEYTKEELQVPTDETDFVCFDGGRDDMPGQLDPSTGRRFSEHKLCADDECSMLMYRGEALEDFTGPDCRFVNFKKGDPVYVYYKLARGWPEVWAGSVGRTFGYFPKDLIQVVHEYTKEELQVPTDETDFVCFDGGRDDMPGQLDPSTGRRFSEHKLCADDECSMLMYRGEALEDFTGPDCRFVNFKKGDPVYVYYKLARGWPEVWAGSVGRTFGYFPKDLIQVVHEYTKEELQVPTDETDFVCFDGGRDDMPGQLDPSTGRRFSEHKLCADDECSMLMYRGEALEDFTGPDCRFVNFKKGDPVYVYYKLARGWPEVWAGSVGRTFGYFPKDLIQVVHEYTKEELQVPTDETDFVCFDGGRDDMPGQLDPSTGRRFSEHKLCADDECSMLMYRGEALEDFTGPDCRFVNFKKGDPVYVYYKLARGWPEVWAGSVGRTFGYFPKDLIQVVHEYTKEELQVPTDETDFVCFDGGRDDMPGQLDPSTGRRFSEHKLCADDECSMLMYRGEALEDFTGPDCRFVNFKKGDPVYVYYKLARGWPEVWAGSVGRTFGYFPKDLIQVVHEYTKEELQVPTDETDFVCFDGGRDDMPGQLDPSTGRRFSEHKLCADDECSMLMYRGEALEDFTGPDCRFVNFKKGDPVYVYYKLARGWPEVWAGSVGRTFGYFPKDLIQVVHEYTKEELQVPTDETDFVCFDGGRDDMPGQLDPSTGRRFSEHKLCADDECSMLMYRGEALEDFTGPDCRFVNFKKGDPVYVYYKLARGWPEVWAGSVGRTFGYFPKDLIQVVHEYTKEELQVPTDETDFVCFDGGRDDMPGQLDPSTGRRFSEHKLCADDECSMLMYRGEALEDFTGPDCRFVNFKKGDPVYVYYKLARGWPEVWAGSVGRTFGYFPKDLIQVVHEYTKEELQVPTDETDFVCFDGGRDDMPGQLDPSTGRRFSEHKLCADDECSMLMYRGEALEDFTGPDCRFVNFKKGDPVYVYYKLARGWPEVWAGSVGRTFGYFPKDLIQVVHEYTKEELQVPTDETDFVCFDGGRDDMPGQLDPSTGRRFSEHKLCADDECSMLMYRGEALEDFTGPDCRFVNFKKGDPVYVYYKLARGWPEVWAGSVGRTFGYFPKDLIQVVHEYTKEELQVPTDETDFVCFDGGRDDMPGQLDPSTGRRFSEHKLCADDECSMLMYRGEALEDFTGPDCRFVNFKKGDPVYVYYKLARGWPEVWAGSVGRTFGYFPKDLIQVVHEYTKEELQVPTDETDFVCFDGGRDD

CATH classification: 2.30.30.40

Nearest PDB structures (foldseek):
  7r3m-assembly1_A  TM=8.869E-01  e=1.211E-17  Homo sapiens
  1i1j-assembly2_B  TM=8.314E-01  e=1.196E-07  Homo sapiens
  2jt4-assembly1_A  TM=7.599E-01  e=2.085E-02  Saccharomyces cerevisiae
  2dl7-assembly1_A  TM=7.692E-01  e=1.852E-02  Homo sapiens
  1x6g-assembly1_A  TM=5.059E-01  e=1.159E-01  Homo sapiens

Radius of gyration: 13.59 Å; Cα contacts (8 Å, |Δi|>4): 255; chains: 1; bounding box: 39×29×23 Å

GO terms:
  GO:0005515 protein binding (F, IPI)
  GO:0070971 endoplasmic reticulum exit site (C, IDA)
  GO:0005789 endoplasmic reticulum membrane (C, EXP)
  GO:0042953 lipoprotein transport (P, IMP)
  GO:0038024 cargo receptor activity (F, IMP)
  GO:0006888 endoplasmic reticulum to Golgi vesicle-mediated transport (P, IMP)
  GO:0007029 endoplasmic reticulum organization (P, IMP)
  GO:0090110 COPII-coated vesicle cargo loading (P, IMP)
  GO:0070973 protein localization to endoplasmic reticulum exit site (P, IMP)
  GO:0005788 endoplasmic reticulum lumen (C, TAS)
  GO:0005789 endoplasmic reticulum membrane (C, TAS)
  GO:0002687 positive regulation of leukocyte migration (P, IDA)
  GO:0042060 wound healing (P, IDA)
  GO:0030336 negative regulation of cell migration (P, IDA)
  GO:0007162 negative regulation of cell adhesion (P, IDA)
  GO:0002042 cell migration involved in sprouting angiogenesis (P, IMP)
  GO:2000402 negative regulation of lymphocyte migration (P, IMP)
  GO:1903038 negative regulation of leukocyte cell-cell adhesion (P, IMP)
  GO:0140052 cellular response to oxidised low-density lipoprotein particle stimulus (P, IMP)
  GO:0005789 endoplasmic reticulum membrane (C, IDA)

Foldseek 3Di:
DPPPADCQAHFDPDFWWWALDLVQDDFFFKKFFQAADDDPVQQADGDHRGFTWTFSTWHDPDPLIKTWGGTPPHGHIDGPVRIGGPGGPDPGTHIHGGGRPPHDDPDPGDPD